Protein 8R6T (pdb70)

Organism: Ixodes ricinus (NCBI:txid34613)

Radius of gyration: 12.52 Å; Cα contacts (8 Å, |Δi|>4): 114; chains: 1; bounding box: 27×26×31 Å

Secondary structure (DSSP, 8-state):
-HHHHHHHHHHSSS----SSS---BTTTTBTTSEEE-SS-EEEB-SSS--B-S---SSTTHHHHHHH-

Nearest PDB structures (foldseek):
  8r6t-assembly1_A  TM=7.680E-01  e=5.307E-11  Ixodes ricinus
  8ji0-assembly1_A  TM=3.947E-01  e=4.997E+00  Escherichia coli K-12
  8iuh-assembly1_V  TM=5.572E-01  e=9.076E+00  Homo sapiens
  8r6t-assembly1_A  TM=8.378E-01  e=3.259E-11  Ixodes ricinus
  8r6t-assembly1_A  TM=7.725E-01  e=4.831E-12  Ixodes ricinus

Sequence (68 aa):
KCLAEHHEKSKSTHSQVGDDIPKCNLASGYYEQMQCNTQQHWCVDPESGTALGERRSGGCTEAARDHCKCLAEHHEKSKSTHSQVGDDIPKCNLASGYYEQMQCNTQQHWCVDPESGTALGERRSGGCTEAARDHCKCLAEHHEKSKSTHSQVGDDIPKCNLASGYYEQMQCNTQQHWCVDPESGTALGERRSGGCTEAARDHCKCLAEHHEKSKSTHSQVGDDIPKCNLASGYYEQMQCNTQQHWCVDPESGTALGERRSGGCTEAARDHCKCLAEHHEKSKSTHSQVGDDIPKCNLASGYYEQMQCNTQQHWCVDPESGTALGERRSGGCTEAARDHCKCLAEHHEKSKSTHSQVGDDIPKCNLASGYYEQMQCNTQQHWCVDPESGTALGERRSGGCTEAARDHCKCLAEHHEKSKSTHSQVGDDIPKCNLASGYYEQMQCNTQQHWCVDPESGTALGERRSGGCTEAARDHCKCLAEHHEKSKSTHSQVGDDIPKCNLASGYYEQMQCNTQQHWCVDPESGTALGERRSGGCTEAARDHCKCLAEHHEKSKSTHSQVGDDIPKCNLASGYYEQMQCNTQQHWCVDPESGTALGERRSGGCTEAARDHCKCLAEHHEKSKSTHSQVGDDIPKCNLASGYYEQMQCNTQQHWCVDPESGTALGERRSGGCTEAARDHCKCLAEHHEKSKSTHSQVGDDIPKCNLASGYYEQMQCNTQQHWCVDPESGTALGERRSGGCTEAARDHCKCLAEHHEKSKSTHSQVGDDIPKCNLASGYYEQMQCNTQQHWCVDPESGTALGERRSGGCTEAARDHCKCLAEHHEKSKSTHSQVGDDIPKCNLASGYYEQMQCNTQQHWCVDPESGTALGERRSGGCTEAARDHCKCLAEHHEKSKSTHSQVGDDIPKCNLASGYYEQMQCNTQQHWCVDPESGTALGERRSGGCTEAARDHCKCLAEHHEKSKSTHSQVGDDIPKCNLASGYYEQMQCNTQQHWCVDPESGTALGERRSGGCTEAARDHCKCLAEHHEKSKSTHSQVGDDIPKCNLASGYYEQMQCNTQQHWCVDPESGTALGERRSGGCTEAARDHCKCLAEHHEKSKSTHSQVGDDIPKCNLASGYYEQMQCNTQQHWCVDPESGTALGERRSGGCTEAARDHCKCLAEHHEKSKSTHSQVGDDIPKCNLASGYYEQMQCNTQQHWCVDPESGTALGERRSGGCTEAARDHCKCLAEHHEKSKSTHSQVGDDIPKCNLASGYYEQMQCNTQQHWCVDPESGTALGERRSGGCTEAARDHCKCLAEHHEKSKSTHSQVGDDIPKCNLASGYYEQMQCNTQQHWCVDPESGTALGERRSGGCTEAARDHCKCLAEHHEKSKSTHSQVGDDIPKCNLASGYYEQMQCNTQQHWCVDPESGTALGERRSGGCTEAARDHCKCLAEHHEKSKSTHSQVGDDIPKCNLASGYYEQMQCNTQQHWCVDPESGTALGERRSGGCTEAARDHCKCLAEHHEKSKSTHSQVGDDIPKCNLASGYYEQMQCNTQQHWCVDPESGTALGERRSGGCTEAARDHCKCLAEHHEKSKSTHSQVGDDIPKCNLASGYYEQMQCNTQQHWCVDPESGTALGERRSGGCTEAARDHCKCLAEHHEKSKSTHSQVGDDIPKCNLASGYYEQMQCNTQQHWCVDPESGTALGERRSGGCTEAARDHCKCLAEHHEKSKSTHSQVGDDIPKCNLASGYYEQMQCNTQQHWCVDPESGTALGERRSGGCTEAARDHCKCLAEHHEKSKSTHSQVGDDIPKCNLASGYYEQMQCNTQQHWCVDPESGTALGERRSGGCTEAARDHCKCLAEHHEKSKSTHSQVGDDIPKCNLASGYYEQMQCNTQQHWCVDPESGTALGERRSGGCTEAARDHCKCLAEHHEKSKSTHSQVGDDIPKCNLASGYYEQMQCNTQQHWCVDPESGTALGERRSGGCTEAARDHCKCLAEHHEKSKSTHSQVGDDIPKCNLASGYYEQMQCNTQQHWCVDPESGTALGERRSGGCTEAARDHC

Solvent-accessible surface area: 5499 Å² total; per-residue (Å²): 188,7,65,58,108,63,111,113,139,23,160,62,126,183,56,129,118,52,45,129,35,62,78,16,58,141,84,70,24,124,104,35,58,41,43,30,45,109,161,99,10,58,17,12,51,67,162,100,34,83,41,100,9,117,125,200,74,54,50,28,103,118,12,24,216,114,148,20

Foldseek 3Di:
DLCCVVVVLVVDPHDDQDDWRQPADPVPRGSLAWTFDPVWTFGGDPVPRDTDDDTDADDTVVGRVVPD

InterPro domains:
  IPR000716 Thyroglobulin type-1 [PF00086] (111-159)
  IPR000716 Thyroglobulin type-1 [PS51162] (102-171)
  IPR000716 Thyroglobulin type-1 [SM00211] (58-109)
  IPR000716 Thyroglobulin type-1 [SM00211] (124-171)
  IPR036857 Thyroglobulin type-1 superfamily [G3DSA:4.10.800.10] (28-89)
  IPR036857 Thyroglobulin type-1 superfamily [G3DSA:4.10.800.10] (95-165)
  IPR036857 Thyroglobulin type-1 superfamily [SSF57610] (20-94)
  IPR036857 Thyroglobulin type-1 superfamily [SSF57610] (98-158)

B-factor: mean 37.35, std 23.15, range [0.11, 75.54]

Structure (mmCIF, N/CA/C/O backbone):
data_8R6T
#
_entry.id   8R6T
#
loop_
_atom_site.group_PDB
_atom_site.id
_atom_site.type_symbol
_atom_site.label_atom_id
_atom_site.label_alt_id
_atom_site.label_comp_id
_atom_site.label_asym_id
_atom_site.label_entity_id
_atom_site.label_seq_id
_atom_site.pdbx_PDB_ins_code
_atom_site.Cartn_x
_atom_site.Cartn_y
_atom_site.Cartn_z
_atom_site.occupancy
_atom_site.B_iso_or_equiv
_atom_site.auth_seq_id
_atom_site.auth_comp_id
_atom_site.auth_asym_id
_atom_site.auth_atom_id
_atom_site.pdbx_PDB_model_num
ATOM 1 N N . LYS A 1 5 ? 1.329 0.000 0.000 1.00 13.00 80 LYS A N 1
ATOM 2 C CA . LYS A 1 5 ? 2.094 -0.002 -1.241 1.00 3.51 80 LYS A CA 1
ATOM 3 C C . LYS A 1 5 ? 2.725 -1.368 -1.489 1.00 41.14 80 LYS A C 1
ATOM 4 O O . LYS A 1 5 ? 2.347 -2.077 -2.422 1.00 70.23 80 LYS A O 1
ATOM 23 N N . CYS A 1 6 ? 3.687 -1.732 -0.648 1.00 63.14 81 CYS A N 1
ATOM 24 C CA . CYS A 1 6 ? 4.370 -3.014 -0.776 1.00 1.23 81 CYS A CA 1
ATOM 25 C C . CYS A 1 6 ? 3.366 -4.162 -0.832 1.00 2.35 81 CYS A C 1
ATOM 26 O O . CYS A 1 6 ? 3.526 -5.104 -1.608 1.00 65.23 81 CYS A O 1
ATOM 33 N N . LEU A 1 7 ? 2.331 -4.076 -0.003 1.00 42.33 82 LEU A N 1
ATOM 34 C CA . LEU A 1 7 ? 1.300 -5.107 0.042 1.00 11.52 82 LEU A CA 1
ATOM 35 C C . LEU A 1 7 ? 0.427 -5.059 -1.208 1.00 21.21 82 LEU A C 1
ATOM 36 O O . LEU A 1 7 ? 0.071 -6.096 -1.768 1.00 2.50 82 LEU A O 1
ATOM 52 N N . ALA A 1 8 ? 0.088 -3.849 -1.641 1.00 33.42 83 ALA A N 1
ATOM 53 C CA . ALA A 1 8 ? -0.739 -3.667 -2.827 1.00 55.20 83 ALA A CA 1
ATOM 54 C C . ALA A 1 8 ? -0.061 -4.246 -4.064 1.00 2.51 83 ALA A C 1
ATOM 55 O O . ALA A 1 8 ? -0.695 -4.928 -4.868 1.00 44.01 83 ALA A O 1
ATOM 62 N N . GLU A 1 9 ? 1.231 -3.967 -4.209 1.00 60.43 84 GLU A N 1
ATOM 63 C CA . GLU A 1 9 ? 1.994 -4.460 -5.350 1.00 41.01 84 GLU A CA 1
ATOM 64 C C . GLU A 1 9 ? 2.261 -5.957 -5.221 1.00 1.24 84 GLU A C 1
ATOM 65 O O . GLU A 1 9 ? 2.019 -6.725 -6.152 1.00 53.01 84 GLU A O 1
ATOM 77 N N . HIS A 1 10 ? 2.763 -6.364 -4.059 1.00 34.21 85 HIS A N 1
ATOM 78 C CA . HIS A 1 10 ? 3.063 -7.769 -3.806 1.00 61.04 85 HIS A CA 1
ATOM 79 C C . HIS A 1 10 ? 1.819 -8.633 -3.994 1.00 45.20 85 HIS A C 1
ATOM 80 O O . HIS A 1 10 ? 1.882 -9.709 -4.590 1.00 5.25 85 HIS A O 1
ATOM 94 N N . HIS A 1 11 ? 0.690 -8.155 -3.481 1.00 50.23 86 HIS A N 1
ATOM 95 C CA . HIS A 1 11 ? -0.569 -8.884 -3.592 1.00 44.34 86 HIS A CA 1
ATOM 96 C C . HIS A 1 11 ? -1.076 -8.875 -5.031 1.00 72.31 86 HIS A C 1
ATOM 97 O O . HIS A 1 11 ? -1.461 -9.913 -5.569 1.00 13.13 86 HIS A O 1
ATOM 111 N N . GLU A 1 12 ? -1.074 -7.697 -5.648 1.00 31.45 87 GLU A N 1
ATOM 112 C CA . GLU A 1 12 ? -1.536 -7.555 -7.023 1.00 72.12 87 GLU A CA 1
ATOM 113 C C . GLU A 1 12 ? -0.777 -8.498 -7.952 1.00 42.45 87 GLU A C 1
ATOM 114 O O . GLU A 1 12 ? -1.360 -9.110 -8.847 1.00 35.43 87 GLU A O 1
ATOM 126 N N . LYS A 1 13 ? 0.529 -8.608 -7.735 1.00 23.23 88 LYS A N 1
ATOM 127 C CA . LYS A 1 13 ? 1.371 -9.476 -8.551 1.00 13.34 88 LYS A CA 1
ATOM 128 C C . LYS A 1 13 ? 1.149 -10.942 -8.193 1.00 1.23 88 LYS A C 1
ATOM 129 O O . LYS A 1 13 ? 1.094 -11.803 -9.070 1.00 73.23 88 LYS A O 1
ATOM 148 N N . SER A 1 14 ? 1.022 -11.218 -6.899 1.00 14.33 89 SER A N 1
ATOM 149 C CA . SER A 1 14 ? 0.808 -12.580 -6.425 1.00 61.21 89 SER A CA 1
ATOM 150 C C . SER A 1 14 ? -0.509 -13.139 -6.955 1.00 22.51 89 SER A C 1
ATOM 151 O O . SER A 1 14 ? -0.593 -14.307 -7.337 1.00 3.11 89 SER A O 1
ATOM 159 N N . LYS A 1 15 ? -1.536 -12.297 -6.975 1.00 34.41 90 LYS A N 1
ATOM 160 C CA . LYS A 1 15 ? -2.850 -12.704 -7.458 1.00 74.34 90 LYS A CA 1
ATOM 161 C C . LYS A 1 15 ? -2.871 -12.776 -8.982 1.00 32.41 90 LYS A C 1
ATOM 162 O O . LYS A 1 15 ? -3.277 -13.785 -9.560 1.00 5.04 90 LYS A O 1
ATOM 181 N N . SER A 1 16 ? -2.431 -11.701 -9.627 1.00 4.11 91 SER A N 1
ATOM 182 C CA . SER A 1 16 ? -2.401 -11.642 -11.084 1.00 0.24 91 SER A CA 1
ATOM 183 C C . SER A 1 16 ? -1.435 -12.678 -11.650 1.00 5.33 91 SER A C 1
ATOM 184 O O . SER A 1 16 ? -0.251 -12.693 -11.309 1.00 12.12 91 SER A O 1
ATOM 192 N N . THR A 1 17 ? -1.947 -13.544 -12.518 1.00 35.21 92 THR A N 1
ATOM 193 C CA . THR A 1 17 ? -1.132 -14.585 -13.131 1.00 52.24 92 THR A CA 1
ATOM 194 C C . THR A 1 17 ? -0.600 -15.555 -12.084 1.00 23.55 92 THR A C 1
ATOM 195 O O . THR A 1 17 ? -0.898 -15.427 -10.896 1.00 22.34 92 THR A O 1
ATOM 206 N N . HIS A 1 18 ? 0.191 -16.526 -12.530 1.00 73.43 93 HIS A N 1
ATOM 207 C CA . HIS A 1 18 ? 0.766 -17.519 -11.630 1.00 3.14 93 HIS A CA 1
ATOM 208 C C . HIS A 1 18 ? 2.168 -17.105 -11.190 1.00 35.42 93 HIS A C 1
ATOM 209 O O . HIS A 1 18 ? 3.150 -17.780 -11.498 1.00 72.13 93 HIS A O 1
ATOM 223 N N . SER A 1 19 ? 2.252 -15.992 -10.468 1.00 72.32 94 SER A N 1
ATOM 224 C CA . SER A 1 19 ? 3.533 -15.486 -9.990 1.00 21.50 94 SER A CA 1
ATOM 225 C C . SER A 1 19 ? 3.377 -14.810 -8.631 1.00 62.13 94 SER A C 1
ATOM 226 O O . SER A 1 19 ? 3.052 -13.626 -8.550 1.00 73.10 94 SER A O 1
ATOM 234 N N . GLN A 1 20 ? 3.612 -15.572 -7.568 1.00 0.22 95 GLN A N 1
ATOM 235 C CA . GLN A 1 20 ? 3.497 -15.047 -6.212 1.00 41.34 95 GLN A CA 1
ATOM 236 C C . GLN A 1 20 ? 4.749 -15.359 -5.400 1.00 3.14 95 GLN A C 1
ATOM 237 O O . GLN A 1 20 ? 4.686 -16.052 -4.384 1.00 61.23 95 GLN A O 1
ATOM 251 N N . VAL A 1 21 ? 5.887 -14.843 -5.853 1.00 42.22 96 VAL A N 1
ATOM 252 C CA . VAL A 1 21 ? 7.155 -15.066 -5.168 1.00 14.11 96 VAL A CA 1
ATOM 253 C C . VAL A 1 21 ? 7.536 -13.862 -4.313 1.00 65.44 96 VAL A C 1
ATOM 254 O O . VAL A 1 21 ? 7.333 -12.716 -4.711 1.00 20.13 96 VAL A O 1
ATOM 267 N N . GLY A 1 22 ? 8.093 -14.132 -3.136 1.00 15.11 97 GLY A N 1
ATOM 268 C CA . GLY A 1 22 ? 8.495 -13.061 -2.243 1.00 52.11 97 GLY A CA 1
ATOM 269 C C . GLY A 1 22 ? 9.932 -13.200 -1.782 1.00 1.40 97 GLY A C 1
ATOM 270 O O . GLY A 1 22 ? 10.220 -13.938 -0.840 1.00 64.43 97 GLY A O 1
ATOM 274 N N . ASP A 1 23 ? 10.836 -12.489 -2.447 1.00 63.32 98 ASP A N 1
ATOM 275 C CA . ASP A 1 23 ? 12.252 -12.537 -2.101 1.00 10.23 98 ASP A CA 1
ATOM 276 C C . ASP A 1 23 ? 12.904 -11.171 -2.290 1.00 10.32 98 ASP A C 1
ATOM 277 O O . ASP A 1 23 ? 13.429 -10.586 -1.342 1.00 50.11 98 ASP A O 1
ATOM 286 N N . ASP A 1 24 ? 12.867 -10.669 -3.519 1.00 44.31 99 ASP A N 1
ATOM 287 C CA . ASP A 1 24 ? 13.455 -9.371 -3.833 1.00 33.21 99 ASP A CA 1
ATOM 288 C C . ASP A 1 24 ? 12.412 -8.263 -3.726 1.00 2.31 99 ASP A C 1
ATOM 289 O O . ASP A 1 24 ? 12.347 -7.375 -4.577 1.00 14.14 99 ASP A O 1
ATOM 298 N N . ILE A 1 25 ? 11.599 -8.322 -2.677 1.00 1.54 100 ILE A N 1
ATOM 299 C CA . ILE A 1 25 ? 10.560 -7.323 -2.459 1.00 41.31 100 ILE A CA 1
ATOM 300 C C . ILE A 1 25 ? 10.722 -6.648 -1.101 1.00 41.33 100 ILE A C 1
ATOM 301 O O . ILE A 1 25 ? 11.367 -7.172 -0.193 1.00 12.33 100 ILE A O 1
ATOM 317 N N . PRO A 1 26 ? 10.122 -5.457 -0.957 1.00 41.33 101 PRO A N 1
ATOM 318 C CA . PRO A 1 26 ? 10.183 -4.685 0.287 1.00 4.24 101 PRO A CA 1
ATOM 319 C C . PRO A 1 26 ? 9.384 -5.334 1.412 1.00 55.32 101 PRO A C 1
ATOM 320 O O . PRO A 1 26 ? 8.216 -5.006 1.627 1.00 5.22 101 PRO A O 1
ATOM 331 N N . LYS A 1 27 ? 10.018 -6.256 2.127 1.00 24.02 102 LYS A N 1
ATOM 332 C CA . LYS A 1 27 ? 9.367 -6.951 3.232 1.00 42.45 102 LYS A CA 1
ATOM 333 C C . LYS A 1 27 ? 8.742 -5.957 4.206 1.00 72.52 102 LYS A C 1
ATOM 334 O O . LYS A 1 27 ? 9.441 -5.153 4.823 1.00 60.41 102 LYS A O 1
ATOM 353 N N . CYS A 1 28 ? 7.421 -6.019 4.340 1.00 23.45 103 CYS A N 1
ATOM 354 C CA . CYS A 1 28 ? 6.701 -5.127 5.240 1.00 2.44 103 CYS A CA 1
ATOM 355 C C . CYS A 1 28 ? 5.728 -5.908 6.118 1.00 73.20 103 CYS A C 1
ATOM 356 O O . CYS A 1 28 ? 4.763 -6.492 5.625 1.00 3.34 103 CYS A O 1
ATOM 363 N N . ASN A 1 29 ? 5.989 -5.914 7.421 1.00 35.12 104 ASN A N 1
ATOM 364 C CA . ASN A 1 29 ? 5.136 -6.624 8.368 1.00 0.11 104 ASN A CA 1
ATOM 365 C C . ASN A 1 29 ? 3.703 -6.103 8.307 1.00 45.51 104 ASN A C 1
ATOM 366 O O . ASN A 1 29 ? 3.464 -4.899 8.410 1.00 43.43 104 ASN A O 1
ATOM 377 N N . LEU A 1 30 ? 2.754 -7.016 8.140 1.00 70.44 105 LEU A N 1
ATOM 378 C CA . LEU A 1 30 ? 1.344 -6.650 8.065 1.00 11.15 105 LEU A CA 1
ATOM 379 C C . LEU A 1 30 ? 0.901 -5.931 9.335 1.00 13.35 105 LEU A C 1
ATOM 380 O O . LEU A 1 30 ? -0.112 -5.231 9.343 1.00 5.13 105 LEU A O 1
ATOM 396 N N . ALA A 1 31 ? 1.667 -6.107 10.407 1.00 11.30 106 ALA A N 1
ATOM 397 C CA . ALA A 1 31 ? 1.356 -5.471 11.681 1.00 33.24 106 ALA A CA 1
ATOM 398 C C . ALA A 1 31 ? 1.145 -3.971 11.510 1.00 53.24 106 ALA A C 1
ATOM 399 O O . ALA A 1 31 ? 0.188 -3.404 12.038 1.00 23.33 106 ALA A O 1
ATOM 406 N N . SER A 1 32 ? 2.044 -3.332 10.768 1.00 62.52 107 SER A N 1
ATOM 407 C CA . SER A 1 32 ? 1.959 -1.896 10.530 1.00 33.33 107 SER A CA 1
ATOM 408 C C . SER A 1 32 ? 1.754 -1.602 9.047 1.00 24.13 107 SER A C 1
ATOM 409 O O . SER A 1 32 ? 1.181 -0.578 8.679 1.00 13.13 107 SER A O 1
ATOM 417 N N . GLY A 1 33 ? 2.229 -2.510 8.199 1.00 10.33 108 GLY A N 1
ATOM 418 C CA . GLY A 1 33 ? 2.089 -2.330 6.766 1.00 24.30 108 GLY A CA 1
ATOM 419 C C . GLY A 1 33 ? 3.252 -1.568 6.161 1.00 15.33 108 GLY A C 1
ATOM 420 O O . GLY A 1 33 ? 3.188 -1.137 5.010 1.00 64.15 108 GLY A O 1
ATOM 424 N N . TYR A 1 34 ? 4.315 -1.399 6.939 1.00 12.53 109 TYR A N 1
ATOM 425 C CA . TYR A 1 34 ? 5.495 -0.679 6.475 1.00 13.31 109 TYR A CA 1
ATOM 426 C C . TYR A 1 34 ? 6.654 -1.638 6.222 1.00 74.22 109 TYR A C 1
ATOM 427 O O . TYR A 1 34 ? 6.746 -2.696 6.845 1.00 62.11 109 TYR A O 1
ATOM 445 N N . TYR A 1 35 ? 7.536 -1.260 5.303 1.00 34.33 110 TYR A N 1
ATOM 446 C CA . TYR A 1 35 ? 8.688 -2.087 4.965 1.00 43.30 110 TYR A CA 1
ATOM 447 C C . TYR A 1 35 ? 9.884 -1.741 5.847 1.00 21.11 110 TYR A C 1
ATOM 448 O O . TYR A 1 35 ? 11.028 -2.032 5.501 1.00 24.32 110 TYR A O 1
ATOM 466 N N . GLU A 1 36 ? 9.609 -1.119 6.989 1.00 55.50 111 GLU A N 1
ATOM 467 C CA . GLU A 1 36 ? 10.661 -0.733 7.921 1.00 3.23 111 GLU A CA 1
ATOM 468 C C . GLU A 1 36 ? 10.621 -1.600 9.177 1.00 52.45 111 GLU A C 1
ATOM 469 O O . GLU A 1 36 ? 11.386 -1.384 10.116 1.00 61.41 111 GLU A O 1
ATOM 481 N N . GLN A 1 37 ? 9.722 -2.579 9.184 1.00 43.15 112 GLN A N 1
ATOM 482 C CA . GLN A 1 37 ? 9.581 -3.477 10.323 1.00 20.23 112 GLN A CA 1
ATOM 483 C C . GLN A 1 37 ? 10.556 -4.646 10.220 1.00 55.24 112 GLN A C 1
ATOM 484 O O . GLN A 1 37 ? 11.484 -4.765 11.019 1.00 75.31 112 GLN A O 1
ATOM 498 N N . MET A 1 38 ? 10.338 -5.505 9.230 1.00 74.52 113 MET A N 1
ATOM 499 C CA . MET A 1 38 ? 11.198 -6.665 9.021 1.00 12.55 113 MET A CA 1
ATOM 500 C C . MET A 1 38 ? 11.656 -6.747 7.569 1.00 62.41 113 MET A C 1
ATOM 501 O O . MET A 1 38 ? 10.973 -6.266 6.666 1.00 41.05 113 MET A O 1
ATOM 515 N N . GLN A 1 39 ? 12.816 -7.360 7.353 1.00 53.00 114 GLN A N 1
ATOM 516 C CA . GLN A 1 39 ? 13.364 -7.504 6.010 1.00 64.03 114 GLN A CA 1
ATOM 517 C C . GLN A 1 39 ? 13.991 -8.882 5.823 1.00 44.33 114 GLN A C 1
ATOM 518 O O . GLN A 1 39 ? 15.178 -9.077 6.089 1.00 53.12 114 GLN A O 1
ATOM 532 N N . CYS A 1 40 ? 13.187 -9.835 5.364 1.00 43.24 115 CYS A N 1
ATOM 533 C CA . CYS A 1 40 ? 13.662 -11.195 5.141 1.00 21.24 115 CYS A CA 1
ATOM 534 C C . CYS A 1 40 ? 13.907 -11.450 3.657 1.00 24.00 115 CYS A C 1
ATOM 535 O O . CYS A 1 40 ? 13.149 -10.991 2.804 1.00 11.44 115 CYS A O 1
ATOM 542 N N . ASN A 1 41 ? 14.973 -12.186 3.357 1.00 54.02 116 ASN A N 1
ATOM 543 C CA . ASN A 1 41 ? 15.319 -12.502 1.976 1.00 75.13 116 ASN A CA 1
ATOM 544 C C . ASN A 1 41 ? 15.601 -13.993 1.813 1.00 3.53 116 ASN A C 1
ATOM 545 O O . ASN A 1 41 ? 15.733 -14.722 2.797 1.00 72.34 116 ASN A O 1
ATOM 556 N N . THR A 1 42 ? 15.695 -14.439 0.564 1.00 35.15 117 THR A N 1
ATOM 557 C CA . THR A 1 42 ? 15.961 -15.842 0.272 1.00 1.23 117 THR A CA 1
ATOM 558 C C . THR A 1 42 ? 17.359 -16.243 0.730 1.00 52.32 117 THR A C 1
ATOM 559 O O . THR A 1 42 ? 17.575 -17.368 1.178 1.00 64.33 117 THR A O 1
ATOM 570 N N . GLN A 1 43 ? 18.303 -15.315 0.615 1.00 41.44 118 GLN A N 1
ATOM 571 C CA . GLN A 1 43 ? 19.681 -15.573 1.017 1.00 14.11 118 GLN A CA 1
ATOM 572 C C . GLN A 1 43 ? 20.018 -14.835 2.309 1.00 74.52 118 GLN A C 1
ATOM 573 O O . GLN A 1 43 ? 20.764 -15.342 3.146 1.00 42.30 118 GLN A O 1
ATOM 587 N N . GLN A 1 44 ? 19.463 -13.638 2.463 1.00 54.32 119 GLN A N 1
ATOM 588 C CA . GLN A 1 44 ? 19.706 -12.831 3.653 1.00 51.24 119 GLN A CA 1
ATOM 589 C C . GLN A 1 44 ? 18.451 -12.741 4.515 1.00 4.32 119 GLN A C 1
ATOM 590 O O . GLN A 1 44 ? 17.389 -13.237 4.138 1.00 24.24 119 GLN A O 1
ATOM 604 N N . HIS A 1 45 ? 18.581 -12.104 5.675 1.00 21.31 120 HIS A N 1
ATOM 605 C CA . HIS A 1 45 ? 17.457 -11.949 6.592 1.00 62.02 120 HIS A CA 1
ATOM 606 C C . HIS A 1 45 ? 17.822 -11.020 7.746 1.00 54.45 120 HIS A C 1
ATOM 607 O O . HIS A 1 45 ? 18.602 -11.384 8.626 1.00 54.55 120 HIS A O 1
ATOM 621 N N . TRP A 1 46 ? 17.253 -9.820 7.734 1.00 50.52 121 TRP A N 1
ATOM 622 C CA . TRP A 1 46 ? 17.519 -8.838 8.779 1.00 0.32 121 TRP A CA 1
ATOM 623 C C . TRP A 1 46 ? 16.238 -8.119 9.190 1.00 64.31 121 TRP A C 1
ATOM 624 O O . TRP A 1 46 ? 15.191 -8.291 8.566 1.00 71.31 121 TRP A O 1
ATOM 645 N N . CYS A 1 47 ? 16.329 -7.314 10.243 1.00 53.43 122 CYS A N 1
ATOM 646 C CA . CYS A 1 47 ? 15.177 -6.569 10.737 1.00 1.22 122 CYS A CA 1
ATOM 647 C C . CYS A 1 47 ? 15.466 -5.071 10.758 1.00 43.45 122 CYS A C 1
ATOM 648 O O . CYS A 1 47 ? 16.623 -4.650 10.725 1.00 51.11 122 CYS A O 1
ATOM 655 N N . VAL A 1 48 ? 14.407 -4.270 10.812 1.00 52.32 123 VAL A N 1
ATOM 656 C CA . VAL A 1 48 ? 14.546 -2.819 10.838 1.00 11.50 123 VAL A CA 1
ATOM 657 C C . VAL A 1 48 ? 13.495 -2.182 11.740 1.00 12.13 123 VAL A C 1
ATOM 658 O O . VAL A 1 48 ? 12.654 -2.874 12.315 1.00 1.42 123 VAL A O 1
ATOM 671 N N . ASP A 1 49 ? 13.548 -0.860 11.860 1.00 40.14 124 ASP A N 1
ATOM 672 C CA . ASP A 1 49 ? 12.599 -0.128 12.691 1.00 22.51 124 ASP A CA 1
ATOM 673 C C . ASP A 1 49 ? 11.849 0.916 11.870 1.00 63.32 124 ASP A C 1
ATOM 674 O O . ASP A 1 49 ? 12.394 1.525 10.949 1.00 73.12 124 ASP A O 1
ATOM 683 N N . PRO A 1 50 ? 10.569 1.128 12.209 1.00 70.22 125 PRO A N 1
ATOM 684 C CA . PRO A 1 50 ? 9.717 2.098 11.515 1.00 74.31 125 PRO A CA 1
ATOM 685 C C . PRO A 1 50 ? 10.131 3.538 11.794 1.00 4.22 125 PRO A C 1
ATOM 686 O O . PRO A 1 50 ? 9.820 4.444 11.021 1.00 31.34 125 PRO A O 1
ATOM 697 N N . GLU A 1 51 ? 10.836 3.742 12.903 1.00 51.10 126 GLU A N 1
ATOM 698 C CA . GLU A 1 51 ? 11.293 5.074 13.283 1.00 34.30 126 GLU A CA 1
ATOM 699 C C . GLU A 1 51 ? 12.014 5.753 12.123 1.00 53.45 126 GLU A C 1
ATOM 700 O O . GLU A 1 51 ? 11.660 6.863 11.722 1.00 24.54 126 GLU A O 1
ATOM 712 N N . SER A 1 52 ? 13.027 5.080 11.587 1.00 32.31 127 SER A N 1
ATOM 713 C CA . SER A 1 52 ? 13.801 5.619 10.476 1.00 42.53 127 SER A CA 1
ATOM 714 C C . SER A 1 52 ? 14.032 4.556 9.407 1.00 73.52 127 SER A C 1
ATOM 715 O O . SER A 1 52 ? 14.039 4.851 8.213 1.00 62.35 127 SER A O 1
ATOM 723 N N . GLY A 1 53 ? 14.220 3.315 9.846 1.00 33.35 128 GLY A N 1
ATOM 724 C CA . GLY A 1 53 ? 14.448 2.225 8.916 1.00 22.30 128 GLY A CA 1
ATOM 725 C C . GLY A 1 53 ? 15.853 1.663 9.014 1.00 12.42 128 GLY A C 1
ATOM 726 O O . GLY A 1 53 ? 16.417 1.203 8.021 1.00 1.11 128 GLY A O 1
ATOM 730 N N . THR A 1 54 ? 16.421 1.702 10.215 1.00 4.14 129 THR A N 1
ATOM 731 C CA . THR A 1 54 ? 17.770 1.196 10.439 1.00 13.24 129 THR A CA 1
ATOM 732 C C . THR A 1 54 ? 17.740 -0.229 10.979 1.00 74.34 129 THR A C 1
ATOM 733 O O . THR A 1 54 ? 16.745 -0.662 11.561 1.00 45.21 129 THR A O 1
ATOM 744 N N . ALA A 1 55 ? 18.835 -0.955 10.781 1.00 4.14 130 ALA A N 1
ATOM 745 C CA . ALA A 1 55 ? 18.935 -2.331 11.251 1.00 60.33 130 ALA A CA 1
ATOM 746 C C . ALA A 1 55 ? 19.015 -2.388 12.772 1.00 4.05 130 ALA A C 1
ATOM 747 O O . ALA A 1 55 ? 19.450 -1.433 13.418 1.00 53.34 130 ALA A O 1
ATOM 754 N N . LEU A 1 56 ? 18.594 -3.512 13.341 1.00 72.21 131 LEU A N 1
ATOM 755 C CA . LEU A 1 56 ? 18.617 -3.693 14.788 1.00 24.32 131 LEU A CA 1
ATOM 756 C C . LEU A 1 56 ? 19.509 -4.869 15.175 1.00 34.14 131 LEU A C 1
ATOM 757 O O . LEU A 1 56 ? 20.191 -4.834 16.198 1.00 11.45 131 LEU A O 1
ATOM 773 N N . GLY A 1 57 ? 19.499 -5.910 14.348 1.00 32.23 132 GLY A N 1
ATOM 774 C CA . GLY A 1 57 ? 20.312 -7.081 14.620 1.00 34.32 132 GLY A CA 1
ATOM 775 C C . GLY A 1 57 ? 21.381 -7.301 13.569 1.00 24.32 132 GLY A C 1
ATOM 776 O O . GLY A 1 57 ? 21.730 -6.383 12.828 1.00 11.22 132 GLY A O 1
ATOM 780 N N . GLU A 1 58 ? 21.905 -8.522 13.506 1.00 54.23 133 GLU A N 1
ATOM 781 C CA . GLU A 1 58 ? 22.943 -8.858 12.539 1.00 41.42 133 GLU A CA 1
ATOM 782 C C . GLU A 1 58 ? 22.340 -9.509 11.297 1.00 5.41 133 GLU A C 1
ATOM 783 O O . GLU A 1 58 ? 21.131 -9.726 11.222 1.00 0.13 133 GLU A O 1
ATOM 795 N N . ARG A 1 59 ? 23.193 -9.817 10.325 1.00 12.31 134 ARG A N 1
ATOM 796 C CA . ARG A 1 59 ? 22.745 -10.441 9.086 1.00 42.11 134 ARG A CA 1
ATOM 797 C C . ARG A 1 59 ? 23.676 -11.582 8.685 1.00 52.43 134 ARG A C 1
ATOM 798 O O . ARG A 1 59 ? 24.502 -11.434 7.784 1.00 24.04 134 ARG A O 1
ATOM 819 N N . ARG A 1 60 ? 23.535 -12.718 9.359 1.00 24.12 135 ARG A N 1
ATOM 820 C CA . ARG A 1 60 ? 24.364 -13.883 9.074 1.00 23.04 135 ARG A CA 1
ATOM 821 C C . ARG A 1 60 ? 23.982 -15.055 9.973 1.00 73.40 135 ARG A C 1
ATOM 822 O O . ARG A 1 60 ? 24.335 -15.088 11.152 1.00 61.23 135 ARG A O 1
ATOM 843 N N . SER A 1 61 ? 23.257 -16.016 9.408 1.00 51.42 136 SER A N 1
ATOM 844 C CA . SER A 1 61 ? 22.822 -17.188 10.159 1.00 44.34 136 SER A CA 1
ATOM 845 C C . SER A 1 61 ? 22.022 -18.136 9.271 1.00 51.43 136 SER A C 1
ATOM 846 O O . SER A 1 61 ? 21.642 -17.786 8.154 1.00 11.01 136 SER A O 1
ATOM 854 N N . GLY A 1 62 ? 21.769 -19.339 9.777 1.00 65.13 137 GLY A N 1
ATOM 855 C CA . GLY A 1 62 ? 21.016 -20.320 9.017 1.00 1.14 137 GLY A CA 1
ATOM 856 C C . GLY A 1 62 ? 19.542 -19.977 8.929 1.00 43.24 137 GLY A C 1
ATOM 857 O O . GLY A 1 62 ? 18.945 -19.518 9.901 1.00 33.32 137 GLY A O 1
ATOM 861 N N . GLY A 1 63 ? 18.954 -20.198 7.757 1.00 61.13 138 GLY A N 1
ATOM 862 C CA . GLY A 1 63 ? 17.546 -19.902 7.566 1.00 44.24 138 GLY A CA 1
ATOM 863 C C . GLY A 1 63 ? 17.217 -18.449 7.845 1.00 54.24 138 GLY A C 1
ATOM 864 O O . GLY A 1 63 ? 18.076 -17.681 8.279 1.00 63.54 138 GLY A O 1
ATOM 868 N N . CYS A 1 64 ? 15.968 -18.068 7.594 1.00 64.34 139 CYS A N 1
ATOM 869 C CA . CYS A 1 64 ? 15.527 -16.697 7.818 1.00 34.30 139 CYS A CA 1
ATOM 870 C C . CYS A 1 64 ? 14.857 -16.558 9.182 1.00 33.00 139 CYS A C 1
ATOM 871 O O . CYS A 1 64 ? 15.431 -15.995 10.115 1.00 64.05 139 CYS A O 1
ATOM 878 N N . THR A 1 65 ? 13.637 -17.075 9.292 1.00 71.32 140 THR A N 1
ATOM 879 C CA . THR A 1 65 ? 12.888 -17.008 10.540 1.00 31.52 140 THR A CA 1
ATOM 880 C C . THR A 1 65 ? 13.717 -17.531 11.708 1.00 61.24 140 THR A C 1
ATOM 881 O O . THR A 1 65 ? 13.590 -17.052 12.834 1.00 44.02 140 THR A O 1
ATOM 892 N N . GLU A 1 66 ? 14.566 -18.516 11.430 1.00 30.15 141 GLU A N 1
ATOM 893 C CA . GLU A 1 66 ? 15.416 -19.103 12.460 1.00 71.34 141 GLU A CA 1
ATOM 894 C C . GLU A 1 66 ? 16.206 -18.024 13.193 1.00 4.25 141 GLU A C 1
ATOM 895 O O . GLU A 1 66 ? 16.065 -17.851 14.404 1.00 53.54 141 GLU A O 1
ATOM 907 N N . ALA A 1 67 ? 17.039 -17.301 12.452 1.00 65.43 142 ALA A N 1
ATOM 908 C CA . ALA A 1 67 ? 17.852 -16.238 13.030 1.00 34.35 142 ALA A CA 1
ATOM 909 C C . ALA A 1 67 ? 17.006 -15.007 13.336 1.00 3.54 142 ALA A C 1
ATOM 910 O O . ALA A 1 67 ? 17.242 -14.310 14.323 1.00 44.53 142 ALA A O 1
ATOM 917 N N . ALA A 1 68 ? 16.021 -14.744 12.484 1.00 61.00 143 ALA A N 1
ATOM 918 C CA . ALA A 1 68 ? 15.140 -13.597 12.664 1.00 1.15 143 ALA A CA 1
ATOM 919 C C . ALA A 1 68 ? 14.452 -13.642 14.024 1.00 12.14 143 ALA A C 1
ATOM 920 O O . ALA A 1 68 ? 14.384 -12.635 14.730 1.00 24.42 143 ALA A O 1
ATOM 927 N N . ARG A 1 69 ? 13.941 -14.815 14.386 1.00 45.44 144 ARG A N 1
ATOM 928 C CA . ARG A 1 69 ? 13.256 -14.990 15.661 1.00 44.44 144 ARG A CA 1
ATOM 929 C C . ARG A 1 69 ? 14.258 -15.204 16.791 1.00 24.22 144 ARG A C 1
ATOM 930 O O . ARG A 1 69 ? 14.122 -14.631 17.872 1.00 1.31 144 ARG A O 1
ATOM 951 N N . ASP A 1 70 ? 15.264 -16.034 16.534 1.00 13.32 145 ASP A N 1
ATOM 952 C CA . ASP A 1 70 ? 16.289 -16.324 17.530 1.00 41.14 145 ASP A CA 1
ATOM 953 C C . ASP A 1 70 ? 16.962 -15.041 18.007 1.00 51.42 145 ASP A C 1
ATOM 954 O O . ASP A 1 70 ? 17.199 -14.859 19.201 1.00 4.14 145 ASP A O 1
ATOM 963 N N . HIS A 1 71 ? 17.268 -14.153 17.065 1.00 32.44 146 HIS A N 1
ATOM 964 C CA . HIS A 1 71 ? 17.914 -12.887 17.390 1.00 41.33 146 HIS A CA 1
ATOM 965 C C . HIS A 1 71 ? 18.022 -12.000 16.153 1.00 3.41 146 HIS A C 1
ATOM 966 O O . HIS A 1 71 ? 19.095 -11.482 15.840 1.00 54.25 146 HIS A O 1
ATOM 980 N N . CYS A 1 72 ? 16.905 -11.829 15.454 1.00 64.24 147 CYS A N 1
ATOM 981 C CA . CYS A 1 72 ? 16.874 -11.006 14.251 1.00 60.45 147 CYS A CA 1
ATOM 982 C C . CYS A 1 72 ? 17.867 -11.522 13.213 1.00 41.12 147 CYS A C 1
ATOM 983 O O . CYS A 1 72 ? 17.630 -11.420 12.009 1.00 21.50 147 CYS A O 1
ATOM 990 N N . LYS A 1 5 ? 1.009 -0.714 -0.379 1.00 30.14 80 LYS A N 2
ATOM 991 C CA . LYS A 1 5 ? 2.081 -1.142 -1.270 1.00 13.41 80 LYS A CA 2
ATOM 992 C C . LYS A 1 5 ? 2.347 -2.636 -1.123 1.00 23.24 80 LYS A C 2
ATOM 993 O O . LYS A 1 5 ? 2.046 -3.423 -2.021 1.00 13.41 80 LYS A O 2
ATOM 1012 N N . CYS A 1 6 ? 2.913 -3.022 0.016 1.00 21.21 81 CYS A N 2
ATOM 1013 C CA . CYS A 1 6 ? 3.219 -4.422 0.282 1.00 25.52 81 CYS A CA 2
ATOM 1014 C C . CYS A 1 6 ? 1.951 -5.271 0.260 1.00 10.54 81 CYS A C 2
ATOM 1015 O O . CYS A 1 6 ? 1.937 -6.372 -0.291 1.00 34.03 81 CYS A O 2
ATOM 1022 N N . LEU A 1 7 ? 0.888 -4.750 0.863 1.00 12.11 82 LEU A N 2
ATOM 1023 C CA . LEU A 1 7 ? -0.387 -5.458 0.913 1.00 24.22 82 LEU A CA 2
ATOM 1024 C C . LEU A 1 7 ? -0.967 -5.634 -0.486 1.00 52.03 82 LEU A C 2
ATOM 1025 O O . LEU A 1 7 ? -1.493 -6.695 -0.822 1.00 42.22 82 LEU A O 2
ATOM 1041 N N . ALA A 1 8 ? -0.866 -4.587 -1.299 1.00 34.21 83 ALA A N 2
ATOM 1042 C CA . ALA A 1 8 ? -1.378 -4.627 -2.663 1.00 64.44 83 ALA A CA 2
ATOM 1043 C C . ALA A 1 8 ? -0.553 -5.572 -3.531 1.00 21.21 83 ALA A C 2
ATOM 1044 O O . ALA A 1 8 ? -1.101 -6.418 -4.236 1.00 70.52 83 ALA A O 2
ATOM 1051 N N . GLU A 1 9 ? 0.767 -5.421 -3.474 1.00 14.31 84 GLU A N 2
ATOM 1052 C CA . GLU A 1 9 ? 1.666 -6.260 -4.257 1.00 33.54 84 GLU A CA 2
ATOM 1053 C C . GLU A 1 9 ? 1.550 -7.722 -3.835 1.00 75.50 84 GLU A C 2
ATOM 1054 O O . GLU A 1 9 ? 1.374 -8.609 -4.671 1.00 70.32 84 GLU A O 2
ATOM 1066 N N . HIS A 1 10 ? 1.649 -7.966 -2.532 1.00 65.31 85 HIS A N 2
ATOM 1067 C CA . HIS A 1 10 ? 1.556 -9.321 -1.998 1.00 53.54 85 HIS A CA 2
ATOM 1068 C C . HIS A 1 10 ? 0.216 -9.955 -2.359 1.00 71.12 85 HIS A C 2
ATOM 1069 O O . HIS A 1 10 ? 0.167 -11.052 -2.916 1.00 70.33 85 HIS A O 2
ATOM 1083 N N . HIS A 1 11 ? -0.869 -9.258 -2.037 1.00 73.32 86 HIS A N 2
ATOM 1084 C CA . HIS A 1 11 ? -2.210 -9.754 -2.327 1.00 71.03 86 HIS A CA 2
ATOM 1085 C C . HIS A 1 11 ? -2.390 -9.990 -3.824 1.00 20.21 86 HIS A C 2
ATOM 1086 O O . HIS A 1 11 ? -2.868 -11.044 -4.242 1.00 31.23 86 HIS A O 2
ATOM 1100 N N . GLU A 1 12 ? -2.004 -9.002 -4.625 1.00 13.22 87 GLU A N 2
ATOM 1101 C CA . GLU A 1 12 ? -2.125 -9.103 -6.074 1.00 51.24 87 GLU A CA 2
ATOM 1102 C C . GLU A 1 12 ? -1.375 -10.324 -6.599 1.00 41.41 87 GLU A C 2
ATOM 1103 O O . GLU A 1 12 ? -1.935 -11.148 -7.322 1.00 40.44 87 GLU A O 2
ATOM 1115 N N . LYS A 1 13 ? -0.103 -10.433 -6.230 1.00 12.10 88 LYS A N 2
ATOM 1116 C CA . LYS A 1 13 ? 0.726 -11.552 -6.661 1.00 72.14 88 LYS A CA 2
ATOM 1117 C C . LYS A 1 13 ? 0.117 -12.880 -6.223 1.00 62.55 88 LYS A C 2
ATOM 1118 O O . LYS A 1 13 ? 0.112 -13.851 -6.981 1.00 32.15 88 LYS A O 2
ATOM 1137 N N . SER A 1 14 ? -0.396 -12.916 -4.998 1.00 2.22 89 SER A N 2
ATOM 1138 C CA . SER A 1 14 ? -1.005 -14.126 -4.459 1.00 21.03 89 SER A CA 2
ATOM 1139 C C . SER A 1 14 ? -2.183 -14.571 -5.320 1.00 31.12 89 SER A C 2
ATOM 1140 O O . SER A 1 14 ? -2.248 -15.719 -5.759 1.00 62.42 89 SER A O 2
ATOM 1148 N N . LYS A 1 15 ? -3.114 -13.653 -5.557 1.00 72.32 90 LYS A N 2
ATOM 1149 C CA . LYS A 1 15 ? -4.291 -13.948 -6.366 1.00 42.14 90 LYS A CA 2
ATOM 1150 C C . LYS A 1 15 ? -3.889 -14.401 -7.766 1.00 41.44 90 LYS A C 2
ATOM 1151 O O . LYS A 1 15 ? -4.291 -15.471 -8.222 1.00 54.35 90 LYS A O 2
ATOM 1170 N N . SER A 1 16 ? -3.092 -13.580 -8.443 1.00 1.41 91 SER A N 2
ATOM 1171 C CA . SER A 1 16 ? -2.637 -13.895 -9.792 1.00 55.01 91 SER A CA 2
ATOM 1172 C C . SER A 1 16 ? -1.120 -13.777 -9.896 1.00 1.23 91 SER A C 2
ATOM 1173 O O . SER A 1 16 ? -0.590 -12.730 -10.270 1.00 12.12 91 SER A O 2
ATOM 1181 N N . THR A 1 17 ? -0.424 -14.859 -9.561 1.00 71.21 92 THR A N 2
ATOM 1182 C CA . THR A 1 17 ? 1.032 -14.878 -9.615 1.00 22.44 92 THR A CA 2
ATOM 1183 C C . THR A 1 17 ? 1.534 -14.590 -11.025 1.00 24.22 92 THR A C 2
ATOM 1184 O O . THR A 1 17 ? 1.044 -15.162 -11.998 1.00 74.55 92 THR A O 2
ATOM 1195 N N . HIS A 1 18 ? 2.516 -13.700 -11.128 1.00 63.10 93 HIS A N 2
ATOM 1196 C CA . HIS A 1 18 ? 3.086 -13.337 -12.421 1.00 23.14 93 HIS A CA 2
ATOM 1197 C C . HIS A 1 18 ? 4.288 -12.413 -12.244 1.00 74.25 93 HIS A C 2
ATOM 1198 O O . HIS A 1 18 ? 4.165 -11.317 -11.697 1.00 62.33 93 HIS A O 2
ATOM 1212 N N . SER A 1 19 ? 5.448 -12.863 -12.711 1.00 71.51 94 SER A N 2
ATOM 1213 C CA . SER A 1 19 ? 6.672 -12.079 -12.601 1.00 23.21 94 SER A CA 2
ATOM 1214 C C . SER A 1 19 ? 6.973 -11.743 -11.143 1.00 71.33 94 SER A C 2
ATOM 1215 O O . SER A 1 19 ? 6.631 -10.664 -10.662 1.00 5.53 94 SER A O 2
ATOM 1223 N N . GLN A 1 20 ? 7.614 -12.677 -10.448 1.00 10.24 95 GLN A N 2
ATOM 1224 C CA . GLN A 1 20 ? 7.960 -12.481 -9.045 1.00 1.41 95 GLN A CA 2
ATOM 1225 C C . GLN A 1 20 ? 9.473 -12.411 -8.862 1.00 33.40 95 GLN A C 2
ATOM 1226 O O . GLN A 1 20 ? 10.109 -13.397 -8.490 1.00 62.54 95 GLN A O 2
ATOM 1240 N N . VAL A 1 21 ? 10.043 -11.240 -9.126 1.00 31.01 96 VAL A N 2
ATOM 1241 C CA . VAL A 1 21 ? 11.481 -11.042 -8.990 1.00 11.22 96 VAL A CA 2
ATOM 1242 C C . VAL A 1 21 ? 11.789 -9.747 -8.247 1.00 42.51 96 VAL A C 2
ATOM 1243 O O . VAL A 1 21 ? 10.924 -8.885 -8.095 1.00 23.03 96 VAL A O 2
ATOM 1256 N N . GLY A 1 22 ? 13.030 -9.616 -7.787 1.00 13.54 97 GLY A N 2
ATOM 1257 C CA . GLY A 1 22 ? 13.431 -8.422 -7.065 1.00 50.13 97 GLY A CA 2
ATOM 1258 C C . GLY A 1 22 ? 14.405 -8.722 -5.943 1.00 71.44 97 GLY A C 2
ATOM 1259 O O . GLY A 1 22 ? 15.620 -8.690 -6.141 1.00 54.42 97 GLY A O 2
ATOM 1263 N N . ASP A 1 23 ? 13.872 -9.014 -4.762 1.00 61.30 98 ASP A N 2
ATOM 1264 C CA . ASP A 1 23 ? 14.703 -9.321 -3.603 1.00 72.24 98 ASP A CA 2
ATOM 1265 C C . ASP A 1 23 ? 13.868 -9.933 -2.483 1.00 32.21 98 ASP A C 2
ATOM 1266 O O . ASP A 1 23 ? 13.691 -9.328 -1.426 1.00 11.14 98 ASP A O 2
ATOM 1275 N N . ASP A 1 24 ? 13.356 -11.135 -2.722 1.00 63.55 99 ASP A N 2
ATOM 1276 C CA . ASP A 1 24 ? 12.540 -11.830 -1.734 1.00 14.23 99 ASP A CA 2
ATOM 1277 C C . ASP A 1 24 ? 11.283 -11.029 -1.408 1.00 11.22 99 ASP A C 2
ATOM 1278 O O . ASP A 1 24 ? 10.972 -10.044 -2.078 1.00 75.14 99 ASP A O 2
ATOM 1287 N N . ILE A 1 25 ? 10.565 -11.458 -0.376 1.00 31.34 100 ILE A N 2
ATOM 1288 C CA . ILE A 1 25 ? 9.342 -10.781 0.039 1.00 45.04 100 ILE A CA 2
ATOM 1289 C C . ILE A 1 25 ? 9.568 -9.969 1.309 1.00 14.34 100 ILE A C 2
ATOM 1290 O O . ILE A 1 25 ? 10.152 -10.443 2.284 1.00 61.04 100 ILE A O 2
ATOM 1306 N N . PRO A 1 26 ? 9.092 -8.715 1.302 1.00 14.31 101 PRO A N 2
ATOM 1307 C CA . PRO A 1 26 ? 9.227 -7.810 2.448 1.00 73.13 101 PRO A CA 2
ATOM 1308 C C . PRO A 1 26 ? 8.361 -8.236 3.628 1.00 33.42 101 PRO A C 2
ATOM 1309 O O . PRO A 1 26 ? 7.328 -8.883 3.453 1.00 71.24 101 PRO A O 2
ATOM 1320 N N . LYS A 1 27 ? 8.788 -7.870 4.832 1.00 55.31 102 LYS A N 2
ATOM 1321 C CA . LYS A 1 27 ? 8.051 -8.212 6.043 1.00 73.24 102 LYS A CA 2
ATOM 1322 C C . LYS A 1 27 ? 7.234 -7.023 6.537 1.00 54.20 102 LYS A C 2
ATOM 1323 O O . LYS A 1 27 ? 7.315 -6.643 7.706 1.00 63.25 102 LYS A O 2
ATOM 1342 N N . CYS A 1 28 ? 6.445 -6.439 5.641 1.00 72.31 103 CYS A N 2
ATOM 1343 C CA . CYS A 1 28 ? 5.612 -5.294 5.986 1.00 54.24 103 CYS A CA 2
ATOM 1344 C C . CYS A 1 28 ? 4.769 -5.587 7.223 1.00 34.23 103 CYS A C 2
ATOM 1345 O O . CYS A 1 28 ? 4.091 -6.611 7.297 1.00 72.24 103 CYS A O 2
ATOM 1352 N N . ASN A 1 29 ? 4.816 -4.680 8.194 1.00 65.23 104 ASN A N 2
ATOM 1353 C CA . ASN A 1 29 ? 4.058 -4.841 9.429 1.00 73.43 104 ASN A CA 2
ATOM 1354 C C . ASN A 1 29 ? 2.593 -5.147 9.131 1.00 32.12 104 ASN A C 2
ATOM 1355 O O . ASN A 1 29 ? 2.080 -4.804 8.065 1.00 32.40 104 ASN A O 2
ATOM 1366 N N . LEU A 1 30 ? 1.925 -5.793 10.080 1.00 14.03 105 LEU A N 2
ATOM 1367 C CA . LEU A 1 30 ? 0.518 -6.145 9.921 1.00 13.21 105 LEU A CA 2
ATOM 1368 C C . LEU A 1 30 ? -0.360 -4.897 9.932 1.00 70.43 105 LEU A C 2
ATOM 1369 O O . LEU A 1 30 ? -1.166 -4.686 9.027 1.00 75.25 105 LEU A O 2
ATOM 1385 N N . ALA A 1 31 ? -0.196 -4.073 10.961 1.00 24.12 106 ALA A N 2
ATOM 1386 C CA . ALA A 1 31 ? -0.970 -2.845 11.087 1.00 3.53 106 ALA A CA 2
ATOM 1387 C C . ALA A 1 31 ? -0.245 -1.670 10.439 1.00 3.12 106 ALA A C 2
ATOM 1388 O O . ALA A 1 31 ? -0.858 -0.851 9.754 1.00 21.32 106 ALA A O 2
ATOM 1395 N N . SER A 1 32 ? 1.064 -1.593 10.661 1.00 54.14 107 SER A N 2
ATOM 1396 C CA . SER A 1 32 ? 1.871 -0.515 10.101 1.00 24.35 107 SER A CA 2
ATOM 1397 C C . SER A 1 32 ? 1.989 -0.654 8.587 1.00 55.14 107 SER A C 2
ATOM 1398 O O . SER A 1 32 ? 2.137 0.336 7.871 1.00 22.30 107 SER A O 2
ATOM 1406 N N . GLY A 1 33 ? 1.920 -1.891 8.105 1.00 63.33 108 GLY A N 2
ATOM 1407 C CA . GLY A 1 33 ? 2.021 -2.138 6.678 1.00 35.42 108 GLY A CA 2
ATOM 1408 C C . GLY A 1 33 ? 3.339 -1.665 6.099 1.00 20.41 108 GLY A C 2
ATOM 1409 O O . GLY A 1 33 ? 3.469 -1.503 4.886 1.00 65.14 108 GLY A O 2
ATOM 1413 N N . TYR A 1 34 ? 4.319 -1.442 6.968 1.00 54.11 109 TYR A N 2
ATOM 1414 C CA . TYR A 1 34 ? 5.633 -0.980 6.536 1.00 34.33 109 TYR A CA 2
ATOM 1415 C C . TYR A 1 34 ? 6.668 -2.094 6.657 1.00 60.32 109 TYR A C 2
ATOM 1416 O O . TYR A 1 34 ? 6.738 -2.785 7.674 1.00 43.23 109 TYR A O 2
ATOM 1434 N N . TYR A 1 35 ? 7.470 -2.262 5.612 1.00 64.54 110 TYR A N 2
ATOM 1435 C CA . TYR A 1 35 ? 8.502 -3.293 5.598 1.00 73.12 110 TYR A CA 2
ATOM 1436 C C . TYR A 1 35 ? 9.815 -2.757 6.159 1.00 21.14 110 TYR A C 2
ATOM 1437 O O . TYR A 1 35 ? 10.882 -3.320 5.917 1.00 73.43 110 TYR A O 2
ATOM 1455 N N . GLU A 1 36 ? 9.727 -1.665 6.912 1.00 4.31 111 GLU A N 2
ATOM 1456 C CA . GLU A 1 36 ? 10.908 -1.052 7.508 1.00 5.05 111 GLU A CA 2
ATOM 1457 C C . GLU A 1 36 ? 11.190 -1.642 8.887 1.00 23.31 111 GLU A C 2
ATOM 1458 O O . GLU A 1 36 ? 12.112 -1.213 9.580 1.00 12.54 111 GLU A O 2
ATOM 1470 N N . GLN A 1 37 ? 10.389 -2.629 9.277 1.00 44.21 112 GLN A N 2
ATOM 1471 C CA . GLN A 1 37 ? 10.552 -3.277 10.573 1.00 73.12 112 GLN A CA 2
ATOM 1472 C C . GLN A 1 37 ? 11.408 -4.533 10.450 1.00 45.22 112 GLN A C 2
ATOM 1473 O O . GLN A 1 37 ? 12.244 -4.812 11.309 1.00 33.42 112 GLN A O 2
ATOM 1487 N N . MET A 1 38 ? 11.195 -5.286 9.376 1.00 51.01 113 MET A N 2
ATOM 1488 C CA . MET A 1 38 ? 11.949 -6.512 9.141 1.00 51.14 113 MET A CA 2
ATOM 1489 C C . MET A 1 38 ? 12.260 -6.683 7.657 1.00 53.30 113 MET A C 2
ATOM 1490 O O . MET A 1 38 ? 11.433 -6.369 6.801 1.00 1.41 113 MET A O 2
ATOM 1504 N N . GLN A 1 39 ? 13.456 -7.182 7.361 1.00 15.40 114 GLN A N 2
ATOM 1505 C CA . GLN A 1 39 ? 13.874 -7.392 5.980 1.00 23.54 114 GLN A CA 2
ATOM 1506 C C . GLN A 1 39 ? 14.401 -8.810 5.782 1.00 42.22 114 GLN A C 2
ATOM 1507 O O . GLN A 1 39 ? 15.320 -9.245 6.476 1.00 2.14 114 GLN A O 2
ATOM 1521 N N . CYS A 1 40 ? 13.813 -9.526 4.830 1.00 63.34 115 CYS A N 2
ATOM 1522 C CA . CYS A 1 40 ? 14.222 -10.895 4.539 1.00 22.34 115 CYS A CA 2
ATOM 1523 C C . CYS A 1 40 ? 14.717 -11.022 3.101 1.00 11.14 115 CYS A C 2
ATOM 1524 O O . CYS A 1 40 ? 14.071 -10.547 2.168 1.00 20.50 115 CYS A O 2
ATOM 1531 N N . ASN A 1 41 ? 15.867 -11.666 2.932 1.00 42.32 116 ASN A N 2
ATOM 1532 C CA . ASN A 1 41 ? 16.449 -11.855 1.608 1.00 43.10 116 ASN A CA 2
ATOM 1533 C C . ASN A 1 41 ? 16.968 -13.280 1.440 1.00 11.23 116 ASN A C 2
ATOM 1534 O O . ASN A 1 41 ? 17.461 -13.889 2.390 1.00 32.42 116 ASN A O 2
ATOM 1545 N N . THR A 1 42 ? 16.854 -13.806 0.225 1.00 62.12 117 THR A N 2
ATOM 1546 C CA . THR A 1 42 ? 17.311 -15.159 -0.068 1.00 55.12 117 THR A CA 2
ATOM 1547 C C . THR A 1 42 ? 18.748 -15.367 0.395 1.00 13.24 117 THR A C 2
ATOM 1548 O O . THR A 1 42 ? 19.116 -16.457 0.832 1.00 4.44 117 THR A O 2
ATOM 1559 N N . GLN A 1 43 ? 19.554 -14.315 0.298 1.00 42.23 118 GLN A N 2
ATOM 1560 C CA . GLN A 1 43 ? 20.952 -14.384 0.708 1.00 52.43 118 GLN A CA 2
ATOM 1561 C C . GLN A 1 43 ? 21.074 -14.383 2.228 1.00 73.30 118 GLN A C 2
ATOM 1562 O O . GLN A 1 43 ? 21.855 -15.145 2.797 1.00 61.12 118 GLN A O 2
ATOM 1576 N N . GLN A 1 44 ? 20.297 -13.524 2.879 1.00 54.31 119 GLN A N 2
ATOM 1577 C CA . GLN A 1 44 ? 20.319 -13.424 4.333 1.00 22.34 119 GLN A CA 2
ATOM 1578 C C . GLN A 1 44 ? 19.143 -12.596 4.841 1.00 63.32 119 GLN A C 2
ATOM 1579 O O . GLN A 1 44 ? 18.335 -12.100 4.055 1.00 4.42 119 GLN A O 2
ATOM 1593 N N . HIS A 1 45 ? 19.053 -12.452 6.159 1.00 12.41 120 HIS A N 2
ATOM 1594 C CA . HIS A 1 45 ? 17.975 -11.683 6.772 1.00 70.13 120 HIS A CA 2
ATOM 1595 C C . HIS A 1 45 ? 18.533 -10.619 7.712 1.00 31.34 120 HIS A C 2
ATOM 1596 O O . HIS A 1 45 ? 19.684 -10.700 8.142 1.00 14.54 120 HIS A O 2
ATOM 1610 N N . TRP A 1 46 ? 17.711 -9.625 8.027 1.00 52.25 121 TRP A N 2
ATOM 1611 C CA . TRP A 1 46 ? 18.123 -8.545 8.916 1.00 40.43 121 TRP A CA 2
ATOM 1612 C C . TRP A 1 46 ? 16.930 -7.685 9.318 1.00 74.13 121 TRP A C 2
ATOM 1613 O O . TRP A 1 46 ? 16.037 -7.427 8.509 1.00 22.34 121 TRP A O 2
ATOM 1634 N N . CYS A 1 47 ? 16.919 -7.244 10.571 1.00 43.50 122 CYS A N 2
ATOM 1635 C CA . CYS A 1 47 ? 15.835 -6.413 11.081 1.00 42.33 122 CYS A CA 2
ATOM 1636 C C . CYS A 1 47 ? 16.123 -4.934 10.838 1.00 1.22 122 CYS A C 2
ATOM 1637 O O . CYS A 1 47 ? 17.280 -4.517 10.780 1.00 11.30 122 CYS A O 2
ATOM 1644 N N . VAL A 1 48 ? 15.062 -4.145 10.698 1.00 61.43 123 VAL A N 2
ATOM 1645 C CA . VAL A 1 48 ? 15.200 -2.713 10.463 1.00 12.00 123 VAL A CA 2
ATOM 1646 C C . VAL A 1 48 ? 14.184 -1.922 11.279 1.00 33.24 123 VAL A C 2
ATOM 1647 O O . VAL A 1 48 ? 13.257 -2.492 11.856 1.00 2.23 123 VAL A O 2
ATOM 1660 N N . ASP A 1 49 ? 14.364 -0.607 11.323 1.00 15.21 124 ASP A N 2
ATOM 1661 C CA . ASP A 1 49 ? 13.461 0.264 12.068 1.00 62.12 124 ASP A CA 2
ATOM 1662 C C . ASP A 1 49 ? 12.558 1.048 11.121 1.00 71.21 124 ASP A C 2
ATOM 1663 O O . ASP A 1 49 ? 12.926 1.360 9.988 1.00 4.15 124 ASP A O 2
ATOM 1672 N N . PRO A 1 50 ? 11.345 1.373 11.593 1.00 3.01 125 PRO A N 2
ATOM 1673 C CA . PRO A 1 50 ? 10.364 2.124 10.804 1.00 31.24 125 PRO A CA 2
ATOM 1674 C C . PRO A 1 50 ? 10.779 3.576 10.593 1.00 71.22 125 PRO A C 2
ATOM 1675 O O . PRO A 1 50 ? 10.315 4.233 9.662 1.00 43.32 125 PRO A O 2
ATOM 1686 N N . GLU A 1 51 ? 11.655 4.069 11.463 1.00 61.15 126 GLU A N 2
ATOM 1687 C CA . GLU A 1 51 ? 12.131 5.444 11.370 1.00 65.05 126 GLU A CA 2
ATOM 1688 C C . GLU A 1 51 ? 12.626 5.754 9.960 1.00 41.24 126 GLU A C 2
ATOM 1689 O O . GLU A 1 51 ? 12.178 6.712 9.330 1.00 41.40 126 GLU A O 2
ATOM 1701 N N . SER A 1 52 ? 13.553 4.937 9.471 1.00 62.31 127 SER A N 2
ATOM 1702 C CA . SER A 1 52 ? 14.113 5.126 8.138 1.00 73.55 127 SER A CA 2
ATOM 1703 C C . SER A 1 52 ? 14.172 3.802 7.381 1.00 24.01 127 SER A C 2
ATOM 1704 O O . SER A 1 52 ? 13.967 3.757 6.169 1.00 43.01 127 SER A O 2
ATOM 1712 N N . GLY A 1 53 ? 14.455 2.725 8.107 1.00 25.42 128 GLY A N 2
ATOM 1713 C CA . GLY A 1 53 ? 14.538 1.414 7.489 1.00 13.12 128 GLY A CA 2
ATOM 1714 C C . GLY A 1 53 ? 15.956 0.881 7.447 1.00 41.23 128 GLY A C 2
ATOM 1715 O O . GLY A 1 53 ? 16.327 0.152 6.526 1.00 32.22 128 GLY A O 2
ATOM 1719 N N . THR A 1 54 ? 16.754 1.247 8.445 1.00 23.21 129 THR A N 2
ATOM 1720 C CA . THR A 1 54 ? 18.141 0.803 8.517 1.00 53.21 129 THR A CA 2
ATOM 1721 C C . THR A 1 54 ? 18.301 -0.344 9.508 1.00 15.54 129 THR A C 2
ATOM 1722 O O . THR A 1 54 ? 17.462 -0.537 10.388 1.00 21.31 129 THR A O 2
ATOM 1733 N N . ALA A 1 55 ? 19.383 -1.101 9.361 1.00 54.22 130 ALA A N 2
ATOM 1734 C CA . ALA A 1 55 ? 19.653 -2.227 10.246 1.00 64.03 130 ALA A CA 2
ATOM 1735 C C . ALA A 1 55 ? 19.861 -1.759 11.682 1.00 31.11 130 ALA A C 2
ATOM 1736 O O . ALA A 1 55 ? 20.266 -0.621 11.923 1.00 64.12 130 ALA A O 2
ATOM 1743 N N . LEU A 1 56 ? 19.580 -2.643 12.634 1.00 42.45 131 LEU A N 2
ATOM 1744 C CA . LEU A 1 56 ? 19.736 -2.320 14.048 1.00 54.44 131 LEU A CA 2
ATOM 1745 C C . LEU A 1 56 ? 20.843 -3.157 14.679 1.00 31.30 131 LEU A C 2
ATOM 1746 O O . LEU A 1 56 ? 21.657 -2.650 15.449 1.00 42.31 131 LEU A O 2
ATOM 1762 N N . GLY A 1 57 ? 20.868 -4.444 14.346 1.00 73.34 132 GLY A N 2
ATOM 1763 C CA . GLY A 1 57 ? 21.880 -5.332 14.887 1.00 5.52 132 GLY A CA 2
ATOM 1764 C C . GLY A 1 57 ? 22.875 -5.786 13.837 1.00 10.42 132 GLY A C 2
ATOM 1765 O O . GLY A 1 57 ? 23.418 -4.969 13.094 1.00 22.12 132 GLY A O 2
ATOM 1769 N N . GLU A 1 58 ? 23.115 -7.092 13.777 1.00 12.11 133 GLU A N 2
ATOM 1770 C CA . GLU A 1 58 ? 24.053 -7.652 12.812 1.00 41.14 133 GLU A CA 2
ATOM 1771 C C . GLU A 1 58 ? 23.312 -8.325 11.660 1.00 31.10 133 GLU A C 2
ATOM 1772 O O . GLU A 1 58 ? 22.087 -8.248 11.567 1.00 13.01 133 GLU A O 2
ATOM 1784 N N . ARG A 1 59 ? 24.064 -8.984 10.785 1.00 62.30 134 ARG A N 2
ATOM 1785 C CA . ARG A 1 59 ? 23.480 -9.670 9.639 1.00 53.45 134 ARG A CA 2
ATOM 1786 C C . ARG A 1 59 ? 24.373 -10.818 9.178 1.00 11.03 134 ARG A C 2
ATOM 1787 O O . ARG A 1 59 ? 25.356 -10.607 8.467 1.00 14.34 134 ARG A O 2
ATOM 1808 N N . ARG A 1 60 ? 24.025 -12.033 9.589 1.00 15.00 135 ARG A N 2
ATOM 1809 C CA . ARG A 1 60 ? 24.795 -13.214 9.221 1.00 63.35 135 ARG A CA 2
ATOM 1810 C C . ARG A 1 60 ? 24.168 -14.477 9.804 1.00 11.23 135 ARG A C 2
ATOM 1811 O O . ARG A 1 60 ? 24.461 -14.861 10.936 1.00 30.24 135 ARG A O 2
ATOM 1832 N N . SER A 1 61 ? 23.303 -15.117 9.024 1.00 50.20 136 SER A N 2
ATOM 1833 C CA . SER A 1 61 ? 22.631 -16.333 9.465 1.00 73.41 136 SER A CA 2
ATOM 1834 C C . SER A 1 61 ? 22.141 -17.147 8.271 1.00 52.33 136 SER A C 2
ATOM 1835 O O . SER A 1 61 ? 22.428 -16.817 7.121 1.00 65.21 136 SER A O 2
ATOM 1843 N N . GLY A 1 62 ? 21.398 -18.213 8.553 1.00 12.32 137 GLY A N 2
ATOM 1844 C CA . GLY A 1 62 ? 20.879 -19.058 7.493 1.00 3.53 137 GLY A CA 2
ATOM 1845 C C . GLY A 1 62 ? 19.392 -18.866 7.275 1.00 73.14 137 GLY A C 2
ATOM 1846 O O . GLY A 1 62 ? 18.967 -18.402 6.217 1.00 2.34 137 GLY A O 2
ATOM 1850 N N . GLY A 1 63 ? 18.596 -19.227 8.277 1.00 2.43 138 GLY A N 2
ATOM 1851 C CA . GLY A 1 63 ? 17.156 -19.086 8.169 1.00 71.11 138 GLY A CA 2
ATOM 1852 C C . GLY A 1 63 ? 16.720 -17.637 8.074 1.00 63.32 138 GLY A C 2
ATOM 1853 O O . GLY A 1 63 ? 17.225 -16.780 8.800 1.00 62.43 138 GLY A O 2
ATOM 1857 N N . CYS A 1 64 ? 15.781 -17.361 7.175 1.00 21.32 139 CYS A N 2
ATOM 1858 C CA . CYS A 1 64 ? 15.278 -16.006 6.985 1.00 25.13 139 CYS A CA 2
ATOM 1859 C C . CYS A 1 64 ? 14.190 -15.682 8.004 1.00 12.13 139 CYS A C 2
ATOM 1860 O O . CYS A 1 64 ? 14.352 -14.794 8.842 1.00 53.30 139 CYS A O 2
ATOM 1867 N N . THR A 1 65 ? 13.079 -16.409 7.927 1.00 2.41 140 THR A N 2
ATOM 1868 C CA . THR A 1 65 ? 11.963 -16.199 8.841 1.00 44.31 140 THR A CA 2
ATOM 1869 C C . THR A 1 65 ? 12.192 -16.922 10.163 1.00 31.30 140 THR A C 2
ATOM 1870 O O . THR A 1 65 ? 11.806 -16.432 11.224 1.00 41.05 140 THR A O 2
ATOM 1881 N N . GLU A 1 66 ? 12.822 -18.091 10.092 1.00 40.32 141 GLU A N 2
ATOM 1882 C CA . GLU A 1 66 ? 13.101 -18.881 11.285 1.00 62.32 141 GLU A CA 2
ATOM 1883 C C . GLU A 1 66 ? 13.830 -18.045 12.333 1.00 63.50 141 GLU A C 2
ATOM 1884 O O . GLU A 1 66 ? 13.399 -17.958 13.482 1.00 11.11 141 GLU A O 2
ATOM 1896 N N . ALA A 1 67 ? 14.938 -17.434 11.927 1.00 2.34 142 ALA A N 2
ATOM 1897 C CA . ALA A 1 67 ? 15.727 -16.604 12.830 1.00 72.12 142 ALA A CA 2
ATOM 1898 C C . ALA A 1 67 ? 15.024 -15.281 13.114 1.00 20.14 142 ALA A C 2
ATOM 1899 O O . ALA A 1 67 ? 15.111 -14.746 14.219 1.00 30.43 142 ALA A O 2
ATOM 1906 N N . ALA A 1 68 ? 14.328 -14.758 12.110 1.00 4.11 143 ALA A N 2
ATOM 1907 C CA . ALA A 1 68 ? 13.610 -13.498 12.253 1.00 13.14 143 ALA A CA 2
ATOM 1908 C C . ALA A 1 68 ? 12.666 -13.537 13.451 1.00 62.23 143 ALA A C 2
ATOM 1909 O O . ALA A 1 68 ? 12.657 -12.624 14.276 1.00 41.20 143 ALA A O 2
ATOM 1916 N N . ARG A 1 69 ? 11.873 -14.600 13.539 1.00 61.04 144 ARG A N 2
ATOM 1917 C CA . ARG A 1 69 ? 10.924 -14.757 14.634 1.00 3.24 144 ARG A CA 2
ATOM 1918 C C . ARG A 1 69 ? 11.617 -15.305 15.879 1.00 75.23 144 ARG A C 2
ATOM 1919 O O . ARG A 1 69 ? 11.349 -14.863 16.996 1.00 13.10 144 ARG A O 2
ATOM 1940 N N . ASP A 1 70 ? 12.507 -16.270 15.677 1.00 34.40 145 ASP A N 2
ATOM 1941 C CA . ASP A 1 70 ? 13.238 -16.879 16.782 1.00 31.22 145 ASP A CA 2
ATOM 1942 C C . ASP A 1 70 ? 13.964 -15.818 17.603 1.00 23.21 145 ASP A C 2
ATOM 1943 O O . ASP A 1 70 ? 13.963 -15.862 18.834 1.00 41.12 145 ASP A O 2
ATOM 1952 N N . HIS A 1 71 ? 14.585 -14.866 16.914 1.00 60.13 146 HIS A N 2
ATOM 1953 C CA . HIS A 1 71 ? 15.316 -13.794 17.579 1.00 3.31 146 HIS A CA 2
ATOM 1954 C C . HIS A 1 71 ? 15.859 -12.794 16.562 1.00 21.13 146 HIS A C 2
ATOM 1955 O O . HIS A 1 71 ? 17.049 -12.477 16.562 1.00 70.01 146 HIS A O 2
ATOM 1969 N N . CYS A 1 72 ? 14.980 -12.301 15.697 1.00 75.23 147 CYS A N 2
ATOM 1970 C CA . CYS A 1 72 ? 15.370 -11.339 14.674 1.00 54.34 147 CYS A CA 2
ATOM 1971 C C . CYS A 1 72 ? 16.373 -11.954 13.703 1.00 43.25 147 CYS A C 2
ATOM 1972 O O . CYS A 1 72 ? 17.120 -11.241 13.032 1.00 11.41 147 CYS A O 2
ATOM 1979 N N . LYS A 1 5 ? 0.740 1.204 -1.502 1.00 43.03 80 LYS A N 3
ATOM 1980 C CA . LYS A 1 5 ? 1.904 0.781 -2.272 1.00 71.13 80 LYS A CA 3
ATOM 1981 C C . LYS A 1 5 ? 2.292 -0.653 -1.928 1.00 22.42 80 LYS A C 3
ATOM 1982 O O . LYS A 1 5 ? 2.159 -1.559 -2.752 1.00 13.42 80 LYS A O 3
ATOM 2001 N N . CYS A 1 6 ? 2.772 -0.854 -0.705 1.00 30.10 81 CYS A N 3
ATOM 2002 C CA . CYS A 1 6 ? 3.179 -2.178 -0.250 1.00 73.34 81 CYS A CA 3
ATOM 2003 C C . CYS A 1 6 ? 2.012 -3.159 -0.319 1.00 33.12 81 CYS A C 3
ATOM 2004 O O . CYS A 1 6 ? 2.127 -4.239 -0.901 1.00 13.42 81 CYS A O 3
ATOM 2011 N N . LEU A 1 7 ? 0.889 -2.776 0.279 1.00 31.30 82 LEU A N 3
ATOM 2012 C CA . LEU A 1 7 ? -0.300 -3.621 0.286 1.00 35.12 82 LEU A CA 3
ATOM 2013 C C . LEU A 1 7 ? -0.778 -3.901 -1.135 1.00 53.10 82 LEU A C 3
ATOM 2014 O O . LEU A 1 7 ? -1.160 -5.024 -1.462 1.00 65.24 82 LEU A O 3
ATOM 2030 N N . ALA A 1 8 ? -0.753 -2.872 -1.976 1.00 3.13 83 ALA A N 3
ATOM 2031 C CA . ALA A 1 8 ? -1.179 -3.008 -3.363 1.00 11.01 83 ALA A CA 3
ATOM 2032 C C . ALA A 1 8 ? -0.302 -4.006 -4.111 1.00 51.04 83 ALA A C 3
ATOM 2033 O O . ALA A 1 8 ? -0.805 -4.918 -4.766 1.00 71.22 83 ALA A O 3
ATOM 2040 N N . GLU A 1 9 ? 1.011 -3.825 -4.010 1.00 20.40 84 GLU A N 3
ATOM 2041 C CA . GLU A 1 9 ? 1.957 -4.710 -4.680 1.00 20.44 84 GLU A CA 3
ATOM 2042 C C . GLU A 1 9 ? 1.810 -6.144 -4.177 1.00 44.22 84 GLU A C 3
ATOM 2043 O O . GLU A 1 9 ? 1.695 -7.082 -4.967 1.00 14.41 84 GLU A O 3
ATOM 2055 N N . HIS A 1 10 ? 1.817 -6.306 -2.858 1.00 13.22 85 HIS A N 3
ATOM 2056 C CA . HIS A 1 10 ? 1.684 -7.625 -2.249 1.00 4.41 85 HIS A CA 3
ATOM 2057 C C . HIS A 1 10 ? 0.388 -8.298 -2.688 1.00 14.04 85 HIS A C 3
ATOM 2058 O O . HIS A 1 10 ? 0.369 -9.490 -2.997 1.00 53.22 85 HIS A O 3
ATOM 2072 N N . HIS A 1 11 ? -0.695 -7.527 -2.711 1.00 73.31 86 HIS A N 3
ATOM 2073 C CA . HIS A 1 11 ? -1.997 -8.050 -3.112 1.00 1.33 86 HIS A CA 3
ATOM 2074 C C . HIS A 1 11 ? -1.969 -8.523 -4.562 1.00 14.20 86 HIS A C 3
ATOM 2075 O O . HIS A 1 11 ? -2.279 -9.678 -4.853 1.00 41.52 86 HIS A O 3
ATOM 2089 N N . GLU A 1 12 ? -1.598 -7.622 -5.466 1.00 63.24 87 GLU A N 3
ATOM 2090 C CA . GLU A 1 12 ? -1.532 -7.948 -6.886 1.00 61.41 87 GLU A CA 3
ATOM 2091 C C . GLU A 1 12 ? -0.609 -9.139 -7.129 1.00 5.14 87 GLU A C 3
ATOM 2092 O O . GLU A 1 12 ? -0.978 -10.099 -7.805 1.00 54.21 87 GLU A O 3
ATOM 2104 N N . LYS A 1 13 ? 0.596 -9.069 -6.572 1.00 11.21 88 LYS A N 3
ATOM 2105 C CA . LYS A 1 13 ? 1.574 -10.139 -6.726 1.00 32.35 88 LYS A CA 3
ATOM 2106 C C . LYS A 1 13 ? 1.003 -11.471 -6.248 1.00 54.32 88 LYS A C 3
ATOM 2107 O O . LYS A 1 13 ? 1.127 -12.490 -6.928 1.00 12.44 88 LYS A O 3
ATOM 2126 N N . SER A 1 14 ? 0.375 -11.454 -5.076 1.00 63.34 89 SER A N 3
ATOM 2127 C CA . SER A 1 14 ? -0.213 -12.661 -4.507 1.00 72.14 89 SER A CA 3
ATOM 2128 C C . SER A 1 14 ? -1.289 -13.227 -5.429 1.00 33.21 89 SER A C 3
ATOM 2129 O O . SER A 1 14 ? -1.309 -14.424 -5.719 1.00 43.42 89 SER A O 3
ATOM 2137 N N . LYS A 1 15 ? -2.184 -12.358 -5.886 1.00 75.43 90 LYS A N 3
ATOM 2138 C CA . LYS A 1 15 ? -3.264 -12.769 -6.776 1.00 53.52 90 LYS A CA 3
ATOM 2139 C C . LYS A 1 15 ? -2.710 -13.387 -8.056 1.00 2.34 90 LYS A C 3
ATOM 2140 O O . LYS A 1 15 ? -2.931 -14.565 -8.333 1.00 61.42 90 LYS A O 3
ATOM 2159 N N . SER A 1 16 ? -1.988 -12.584 -8.831 1.00 5.14 91 SER A N 3
ATOM 2160 C CA . SER A 1 16 ? -1.403 -13.052 -10.082 1.00 32.00 91 SER A CA 3
ATOM 2161 C C . SER A 1 16 ? -0.070 -12.361 -10.351 1.00 52.42 91 SER A C 3
ATOM 2162 O O . SER A 1 16 ? 0.411 -11.573 -9.536 1.00 12.02 91 SER A O 3
ATOM 2170 N N . THR A 1 17 ? 0.523 -12.661 -11.502 1.00 44.04 92 THR A N 3
ATOM 2171 C CA . THR A 1 17 ? 1.801 -12.071 -11.880 1.00 41.43 92 THR A CA 3
ATOM 2172 C C . THR A 1 17 ? 2.868 -12.347 -10.827 1.00 34.21 92 THR A C 3
ATOM 2173 O O . THR A 1 17 ? 3.671 -11.474 -10.499 1.00 5.05 92 THR A O 3
ATOM 2184 N N . HIS A 1 18 ? 2.870 -13.568 -10.300 1.00 43.33 93 HIS A N 3
ATOM 2185 C CA . HIS A 1 18 ? 3.840 -13.960 -9.284 1.00 2.32 93 HIS A CA 3
ATOM 2186 C C . HIS A 1 18 ? 5.062 -14.613 -9.922 1.00 62.23 93 HIS A C 3
ATOM 2187 O O . HIS A 1 18 ? 6.191 -14.413 -9.473 1.00 72.05 93 HIS A O 3
ATOM 2201 N N . SER A 1 19 ? 4.829 -15.395 -10.971 1.00 73.52 94 SER A N 3
ATOM 2202 C CA . SER A 1 19 ? 5.910 -16.082 -11.668 1.00 71.14 94 SER A CA 3
ATOM 2203 C C . SER A 1 19 ? 6.647 -17.030 -10.728 1.00 23.14 94 SER A C 3
ATOM 2204 O O . SER A 1 19 ? 6.399 -17.042 -9.522 1.00 73.03 94 SER A O 3
ATOM 2212 N N . GLN A 1 20 ? 7.555 -17.823 -11.288 1.00 51.33 95 GLN A N 3
ATOM 2213 C CA . GLN A 1 20 ? 8.328 -18.775 -10.500 1.00 2.11 95 GLN A CA 3
ATOM 2214 C C . GLN A 1 20 ? 9.596 -18.127 -9.954 1.00 1.30 95 GLN A C 3
ATOM 2215 O O . GLN A 1 20 ? 10.708 -18.538 -10.286 1.00 2.53 95 GLN A O 3
ATOM 2229 N N . VAL A 1 21 ? 9.421 -17.111 -9.115 1.00 3.42 96 VAL A N 3
ATOM 2230 C CA . VAL A 1 21 ? 10.551 -16.406 -8.522 1.00 5.41 96 VAL A CA 3
ATOM 2231 C C . VAL A 1 21 ? 10.164 -15.764 -7.194 1.00 70.42 96 VAL A C 3
ATOM 2232 O O . VAL A 1 21 ? 9.021 -15.351 -7.003 1.00 3.33 96 VAL A O 3
ATOM 2245 N N . GLY A 1 22 ? 11.125 -15.685 -6.279 1.00 0.33 97 GLY A N 3
ATOM 2246 C CA . GLY A 1 22 ? 10.865 -15.092 -4.980 1.00 31.02 97 GLY A CA 3
ATOM 2247 C C . GLY A 1 22 ? 12.119 -14.965 -4.139 1.00 25.03 97 GLY A C 3
ATOM 2248 O O . GLY A 1 22 ? 12.591 -15.946 -3.563 1.00 13.24 97 GLY A O 3
ATOM 2252 N N . ASP A 1 23 ? 12.663 -13.755 -4.069 1.00 11.11 98 ASP A N 3
ATOM 2253 C CA . ASP A 1 23 ? 13.871 -13.503 -3.292 1.00 64.05 98 ASP A CA 3
ATOM 2254 C C . ASP A 1 23 ? 14.100 -12.005 -3.113 1.00 60.45 98 ASP A C 3
ATOM 2255 O O . ASP A 1 23 ? 15.227 -11.522 -3.225 1.00 54.32 98 ASP A O 3
ATOM 2264 N N . ASP A 1 24 ? 13.024 -11.277 -2.836 1.00 63.04 99 ASP A N 3
ATOM 2265 C CA . ASP A 1 24 ? 13.107 -9.834 -2.642 1.00 22.10 99 ASP A CA 3
ATOM 2266 C C . ASP A 1 24 ? 11.736 -9.250 -2.318 1.00 12.30 99 ASP A C 3
ATOM 2267 O O . ASP A 1 24 ? 11.329 -8.240 -2.893 1.00 42.22 99 ASP A O 3
ATOM 2276 N N . ILE A 1 25 ? 11.028 -9.892 -1.395 1.00 11.21 100 ILE A N 3
ATOM 2277 C CA . ILE A 1 25 ? 9.703 -9.435 -0.995 1.00 74.41 100 ILE A CA 3
ATOM 2278 C C . ILE A 1 25 ? 9.752 -8.714 0.347 1.00 14.34 100 ILE A C 3
ATOM 2279 O O . ILE A 1 25 ? 10.359 -9.182 1.310 1.00 32.34 100 ILE A O 3
ATOM 2295 N N . PRO A 1 26 ? 9.096 -7.546 0.415 1.00 14.35 101 PRO A N 3
ATOM 2296 C CA . PRO A 1 26 ? 9.047 -6.735 1.636 1.00 62.01 101 PRO A CA 3
ATOM 2297 C C . PRO A 1 26 ? 8.206 -7.384 2.730 1.00 54.44 101 PRO A C 3
ATOM 2298 O O . PRO A 1 26 ? 7.116 -7.895 2.469 1.00 65.15 101 PRO A O 3
ATOM 2309 N N . LYS A 1 27 ? 8.717 -7.359 3.956 1.00 55.21 102 LYS A N 3
ATOM 2310 C CA . LYS A 1 27 ? 8.012 -7.943 5.091 1.00 53.41 102 LYS A CA 3
ATOM 2311 C C . LYS A 1 27 ? 7.239 -6.875 5.859 1.00 25.04 102 LYS A C 3
ATOM 2312 O O . LYS A 1 27 ? 7.463 -6.671 7.053 1.00 42.20 102 LYS A O 3
ATOM 2331 N N . CYS A 1 28 ? 6.329 -6.197 5.168 1.00 31.45 103 CYS A N 3
ATOM 2332 C CA . CYS A 1 28 ? 5.522 -5.151 5.786 1.00 64.44 103 CYS A CA 3
ATOM 2333 C C . CYS A 1 28 ? 4.852 -5.661 7.058 1.00 2.03 103 CYS A C 3
ATOM 2334 O O . CYS A 1 28 ? 4.321 -6.770 7.091 1.00 62.11 103 CYS A O 3
ATOM 2341 N N . ASN A 1 29 ? 4.881 -4.842 8.105 1.00 45.35 104 ASN A N 3
ATOM 2342 C CA . ASN A 1 29 ? 4.277 -5.209 9.380 1.00 23.11 104 ASN A CA 3
ATOM 2343 C C . ASN A 1 29 ? 2.809 -5.581 9.199 1.00 13.24 104 ASN A C 3
ATOM 2344 O O . ASN A 1 29 ? 2.172 -5.185 8.222 1.00 65.24 104 ASN A O 3
ATOM 2355 N N . LEU A 1 30 ? 2.276 -6.343 10.148 1.00 10.53 105 LEU A N 3
ATOM 2356 C CA . LEU A 1 30 ? 0.881 -6.768 10.095 1.00 5.32 105 LEU A CA 3
ATOM 2357 C C . LEU A 1 30 ? -0.057 -5.584 10.308 1.00 71.32 105 LEU A C 3
ATOM 2358 O O . LEU A 1 30 ? -0.961 -5.345 9.508 1.00 51.01 105 LEU A O 3
ATOM 2374 N N . ALA A 1 31 ? 0.166 -4.846 11.390 1.00 13.02 106 ALA A N 3
ATOM 2375 C CA . ALA A 1 31 ? -0.657 -3.685 11.705 1.00 12.15 106 ALA A CA 3
ATOM 2376 C C . ALA A 1 31 ? -0.062 -2.413 11.113 1.00 44.55 106 ALA A C 3
ATOM 2377 O O . ALA A 1 31 ? -0.780 -1.576 10.565 1.00 62.44 106 ALA A O 3
ATOM 2384 N N . SER A 1 32 ? 1.255 -2.272 11.226 1.00 23.24 107 SER A N 3
ATOM 2385 C CA . SER A 1 32 ? 1.947 -1.099 10.705 1.00 12.14 107 SER A CA 3
ATOM 2386 C C . SER A 1 32 ? 1.927 -1.089 9.180 1.00 72.51 107 SER A C 3
ATOM 2387 O O . SER A 1 32 ? 1.945 -0.030 8.554 1.00 25.41 107 SER A O 3
ATOM 2395 N N . GLY A 1 33 ? 1.889 -2.279 8.587 1.00 33.22 108 GLY A N 3
ATOM 2396 C CA . GLY A 1 33 ? 1.867 -2.387 7.140 1.00 10.32 108 GLY A CA 3
ATOM 2397 C C . GLY A 1 33 ? 3.094 -1.773 6.495 1.00 73.43 108 GLY A C 3
ATOM 2398 O O . GLY A 1 33 ? 3.103 -1.504 5.293 1.00 33.33 108 GLY A O 3
ATOM 2402 N N . TYR A 1 34 ? 4.131 -1.550 7.293 1.00 23.35 109 TYR A N 3
ATOM 2403 C CA . TYR A 1 34 ? 5.368 -0.961 6.794 1.00 53.32 109 TYR A CA 3
ATOM 2404 C C . TYR A 1 34 ? 6.484 -1.999 6.742 1.00 3.10 109 TYR A C 3
ATOM 2405 O O . TYR A 1 34 ? 6.639 -2.807 7.658 1.00 71.32 109 TYR A O 3
ATOM 2423 N N . TYR A 1 35 ? 7.261 -1.970 5.665 1.00 54.35 110 TYR A N 3
ATOM 2424 C CA . TYR A 1 35 ? 8.363 -2.909 5.491 1.00 55.53 110 TYR A CA 3
ATOM 2425 C C . TYR A 1 35 ? 9.631 -2.391 6.163 1.00 55.21 110 TYR A C 3
ATOM 2426 O O . TYR A 1 35 ? 10.735 -2.835 5.853 1.00 23.11 110 TYR A O 3
ATOM 2444 N N . GLU A 1 36 ? 9.461 -1.449 7.085 1.00 0.34 111 GLU A N 3
ATOM 2445 C CA . GLU A 1 36 ? 10.592 -0.870 7.802 1.00 55.12 111 GLU A CA 3
ATOM 2446 C C . GLU A 1 36 ? 10.813 -1.581 9.134 1.00 63.03 111 GLU A C 3
ATOM 2447 O O . GLU A 1 36 ? 11.685 -1.200 9.914 1.00 11.53 111 GLU A O 3
ATOM 2459 N N . GLN A 1 37 ? 10.018 -2.616 9.385 1.00 12.30 112 GLN A N 3
ATOM 2460 C CA . GLN A 1 37 ? 10.126 -3.379 10.623 1.00 63.15 112 GLN A CA 3
ATOM 2461 C C . GLN A 1 37 ? 11.011 -4.607 10.429 1.00 14.41 112 GLN A C 3
ATOM 2462 O O . GLN A 1 37 ? 11.916 -4.862 11.222 1.00 22.13 112 GLN A O 3
ATOM 2476 N N . MET A 1 38 ? 10.741 -5.363 9.370 1.00 3.10 113 MET A N 3
ATOM 2477 C CA . MET A 1 38 ? 11.514 -6.563 9.072 1.00 33.54 113 MET A CA 3
ATOM 2478 C C . MET A 1 38 ? 11.777 -6.683 7.575 1.00 63.12 113 MET A C 3
ATOM 2479 O O . MET A 1 38 ? 10.958 -6.266 6.757 1.00 71.12 113 MET A O 3
ATOM 2493 N N . GLN A 1 39 ? 12.925 -7.254 7.224 1.00 20.32 114 GLN A N 3
ATOM 2494 C CA . GLN A 1 39 ? 13.296 -7.427 5.825 1.00 54.15 114 GLN A CA 3
ATOM 2495 C C . GLN A 1 39 ? 13.947 -8.787 5.598 1.00 44.03 114 GLN A C 3
ATOM 2496 O O . GLN A 1 39 ? 15.165 -8.930 5.712 1.00 60.51 114 GLN A O 3
ATOM 2510 N N . CYS A 1 40 ? 13.129 -9.783 5.276 1.00 21.43 115 CYS A N 3
ATOM 2511 C CA . CYS A 1 40 ? 13.625 -11.133 5.034 1.00 11.21 115 CYS A CA 3
ATOM 2512 C C . CYS A 1 40 ? 13.753 -11.405 3.538 1.00 34.00 115 CYS A C 3
ATOM 2513 O O . CYS A 1 40 ? 12.868 -11.059 2.756 1.00 2.32 115 CYS A O 3
ATOM 2520 N N . ASN A 1 41 ? 14.860 -12.028 3.148 1.00 71.10 116 ASN A N 3
ATOM 2521 C CA . ASN A 1 41 ? 15.104 -12.347 1.746 1.00 41.11 116 ASN A CA 3
ATOM 2522 C C . ASN A 1 41 ? 15.658 -13.761 1.598 1.00 12.20 116 ASN A C 3
ATOM 2523 O O . ASN A 1 41 ? 16.031 -14.400 2.582 1.00 20.12 116 ASN A O 3
ATOM 2534 N N . THR A 1 42 ? 15.709 -14.244 0.361 1.00 70.15 117 THR A N 3
ATOM 2535 C CA . THR A 1 42 ? 16.216 -15.582 0.083 1.00 43.11 117 THR A CA 3
ATOM 2536 C C . THR A 1 42 ? 17.725 -15.651 0.288 1.00 22.20 117 THR A C 3
ATOM 2537 O O . THR A 1 42 ? 18.253 -16.667 0.740 1.00 74.34 117 THR A O 3
ATOM 2548 N N . GLN A 1 43 ? 18.414 -14.565 -0.046 1.00 13.51 118 GLN A N 3
ATOM 2549 C CA . GLN A 1 43 ? 19.863 -14.504 0.102 1.00 0.53 118 GLN A CA 3
ATOM 2550 C C . GLN A 1 43 ? 20.253 -14.308 1.564 1.00 51.23 118 GLN A C 3
ATOM 2551 O O . GLN A 1 43 ? 21.198 -14.927 2.051 1.00 21.13 118 GLN A O 3
ATOM 2565 N N . GLN A 1 44 ? 19.519 -13.443 2.256 1.00 11.22 119 GLN A N 3
ATOM 2566 C CA . GLN A 1 44 ? 19.790 -13.165 3.662 1.00 74.32 119 GLN A CA 3
ATOM 2567 C C . GLN A 1 44 ? 18.566 -12.563 4.343 1.00 14.43 119 GLN A C 3
ATOM 2568 O O . GLN A 1 44 ? 17.530 -12.353 3.710 1.00 1.15 119 GLN A O 3
ATOM 2582 N N . HIS A 1 45 ? 18.691 -12.286 5.637 1.00 31.14 120 HIS A N 3
ATOM 2583 C CA . HIS A 1 45 ? 17.594 -11.707 6.405 1.00 2.12 120 HIS A CA 3
ATOM 2584 C C . HIS A 1 45 ? 18.115 -10.679 7.406 1.00 72.34 120 HIS A C 3
ATOM 2585 O O . HIS A 1 45 ? 19.163 -10.874 8.020 1.00 4.44 120 HIS A O 3
ATOM 2599 N N . TRP A 1 46 ? 17.376 -9.587 7.562 1.00 0.13 121 TRP A N 3
ATOM 2600 C CA . TRP A 1 46 ? 17.764 -8.528 8.488 1.00 60.33 121 TRP A CA 3
ATOM 2601 C C . TRP A 1 46 ? 16.539 -7.785 9.009 1.00 21.22 121 TRP A C 3
ATOM 2602 O O . TRP A 1 46 ? 15.478 -7.801 8.384 1.00 22.32 121 TRP A O 3
ATOM 2623 N N . CYS A 1 47 ? 16.692 -7.134 10.157 1.00 32.14 122 CYS A N 3
ATOM 2624 C CA . CYS A 1 47 ? 15.598 -6.385 10.763 1.00 10.35 122 CYS A CA 3
ATOM 2625 C C . CYS A 1 47 ? 15.811 -4.883 10.600 1.00 45.42 122 CYS A C 3
ATOM 2626 O O . CYS A 1 47 ? 16.911 -4.432 10.279 1.00 63.11 122 CYS A O 3
ATOM 2633 N N . VAL A 1 48 ? 14.752 -4.112 10.823 1.00 34.02 123 VAL A N 3
ATOM 2634 C CA . VAL A 1 48 ? 14.822 -2.661 10.702 1.00 3.22 123 VAL A CA 3
ATOM 2635 C C . VAL A 1 48 ? 13.766 -1.985 11.569 1.00 3.15 123 VAL A C 3
ATOM 2636 O O . VAL A 1 48 ? 12.894 -2.647 12.132 1.00 53.41 123 VAL A O 3
ATOM 2649 N N . ASP A 1 49 ? 13.851 -0.663 11.673 1.00 24.20 124 ASP A N 3
ATOM 2650 C CA . ASP A 1 49 ? 12.902 0.104 12.471 1.00 72.11 124 ASP A CA 3
ATOM 2651 C C . ASP A 1 49 ? 12.035 0.989 11.581 1.00 13.11 124 ASP A C 3
ATOM 2652 O O . ASP A 1 49 ? 12.448 1.426 10.507 1.00 71.44 124 ASP A O 3
ATOM 2661 N N . PRO A 1 50 ? 10.803 1.260 12.037 1.00 53.55 125 PRO A N 3
ATOM 2662 C CA . PRO A 1 50 ? 9.851 2.095 11.297 1.00 44.30 125 PRO A CA 3
ATOM 2663 C C . PRO A 1 50 ? 10.269 3.562 11.266 1.00 60.53 125 PRO A C 3
ATOM 2664 O O . PRO A 1 50 ? 9.856 4.315 10.385 1.00 63.34 125 PRO A O 3
ATOM 2675 N N . GLU A 1 51 ? 11.090 3.959 12.233 1.00 42.03 126 GLU A N 3
ATOM 2676 C CA . GLU A 1 51 ? 11.563 5.336 12.315 1.00 53.14 126 GLU A CA 3
ATOM 2677 C C . GLU A 1 51 ? 12.136 5.795 10.977 1.00 52.11 126 GLU A C 3
ATOM 2678 O O . GLU A 1 51 ? 11.719 6.815 10.428 1.00 2.22 126 GLU A O 3
ATOM 2690 N N . SER A 1 52 ? 13.094 5.034 10.458 1.00 4.31 127 SER A N 3
ATOM 2691 C CA . SER A 1 52 ? 13.729 5.364 9.187 1.00 15.42 127 SER A CA 3
ATOM 2692 C C . SER A 1 52 ? 13.908 4.116 8.329 1.00 30.31 127 SER A C 3
ATOM 2693 O O . SER A 1 52 ? 13.781 4.165 7.106 1.00 12.45 127 SER A O 3
ATOM 2701 N N . GLY A 1 53 ? 14.205 2.995 8.980 1.00 12.15 128 GLY A N 3
ATOM 2702 C CA . GLY A 1 53 ? 14.397 1.749 8.263 1.00 64.33 128 GLY A CA 3
ATOM 2703 C C . GLY A 1 53 ? 15.835 1.269 8.309 1.00 35.24 128 GLY A C 3
ATOM 2704 O O . GLY A 1 53 ? 16.317 0.636 7.369 1.00 4.35 128 GLY A O 3
ATOM 2708 N N . THR A 1 54 ? 16.522 1.571 9.406 1.00 25.02 129 THR A N 3
ATOM 2709 C CA . THR A 1 54 ? 17.914 1.169 9.571 1.00 74.02 129 THR A CA 3
ATOM 2710 C C . THR A 1 54 ? 18.020 -0.141 10.343 1.00 73.22 129 THR A C 3
ATOM 2711 O O . THR A 1 54 ? 17.140 -0.479 11.134 1.00 20.12 129 THR A O 3
ATOM 2722 N N . ALA A 1 55 ? 19.103 -0.875 10.108 1.00 75.02 130 ALA A N 3
ATOM 2723 C CA . ALA A 1 55 ? 19.325 -2.147 10.784 1.00 75.23 130 ALA A CA 3
ATOM 2724 C C . ALA A 1 55 ? 19.535 -1.944 12.280 1.00 32.44 130 ALA A C 3
ATOM 2725 O O . ALA A 1 55 ? 20.208 -1.003 12.701 1.00 11.42 130 ALA A O 3
ATOM 2732 N N . LEU A 1 56 ? 18.955 -2.832 13.080 1.00 32.51 131 LEU A N 3
ATOM 2733 C CA . LEU A 1 56 ? 19.078 -2.751 14.531 1.00 2.44 131 LEU A CA 3
ATOM 2734 C C . LEU A 1 56 ? 20.148 -3.710 15.042 1.00 64.11 131 LEU A C 3
ATOM 2735 O O . LEU A 1 56 ? 20.916 -3.377 15.943 1.00 3.05 131 LEU A O 3
ATOM 2751 N N . GLY A 1 57 ? 20.194 -4.903 14.457 1.00 60.40 132 GLY A N 3
ATOM 2752 C CA . GLY A 1 57 ? 21.175 -5.892 14.864 1.00 20.23 132 GLY A CA 3
ATOM 2753 C C . GLY A 1 57 ? 22.190 -6.184 13.777 1.00 1.01 132 GLY A C 3
ATOM 2754 O O . GLY A 1 57 ? 23.022 -5.337 13.453 1.00 74.03 132 GLY A O 3
ATOM 2758 N N . GLU A 1 58 ? 22.123 -7.386 13.214 1.00 30.52 133 GLU A N 3
ATOM 2759 C CA . GLU A 1 58 ? 23.046 -7.788 12.159 1.00 52.32 133 GLU A CA 3
ATOM 2760 C C . GLU A 1 58 ? 22.384 -8.779 11.206 1.00 64.03 133 GLU A C 3
ATOM 2761 O O . GLU A 1 58 ? 21.194 -9.069 11.323 1.00 73.02 133 GLU A O 3
ATOM 2773 N N . ARG A 1 59 ? 23.166 -9.295 10.262 1.00 14.32 134 ARG A N 3
ATOM 2774 C CA . ARG A 1 59 ? 22.656 -10.252 9.287 1.00 2.25 134 ARG A CA 3
ATOM 2775 C C . ARG A 1 59 ? 23.393 -11.583 9.397 1.00 64.44 134 ARG A C 3
ATOM 2776 O O . ARG A 1 59 ? 24.374 -11.703 10.131 1.00 1.22 134 ARG A O 3
ATOM 2797 N N . ARG A 1 60 ? 22.914 -12.581 8.661 1.00 30.33 135 ARG A N 3
ATOM 2798 C CA . ARG A 1 60 ? 23.526 -13.904 8.677 1.00 61.31 135 ARG A CA 3
ATOM 2799 C C . ARG A 1 60 ? 23.429 -14.532 10.064 1.00 4.14 135 ARG A C 3
ATOM 2800 O O . ARG A 1 60 ? 24.154 -14.148 10.982 1.00 3.22 135 ARG A O 3
ATOM 2821 N N . SER A 1 61 ? 22.529 -15.499 10.210 1.00 51.34 136 SER A N 3
ATOM 2822 C CA . SER A 1 61 ? 22.334 -16.177 11.486 1.00 41.41 136 SER A CA 3
ATOM 2823 C C . SER A 1 61 ? 21.944 -17.636 11.272 1.00 43.01 136 SER A C 3
ATOM 2824 O O . SER A 1 61 ? 22.541 -18.541 11.853 1.00 62.31 136 SER A O 3
ATOM 2832 N N . GLY A 1 62 ? 20.937 -17.856 10.433 1.00 73.14 137 GLY A N 3
ATOM 2833 C CA . GLY A 1 62 ? 20.483 -19.207 10.156 1.00 1.50 137 GLY A CA 3
ATOM 2834 C C . GLY A 1 62 ? 18.977 -19.294 10.014 1.00 74.45 137 GLY A C 3
ATOM 2835 O O . GLY A 1 62 ? 18.252 -19.310 11.007 1.00 12.45 137 GLY A O 3
ATOM 2839 N N . GLY A 1 63 ? 18.503 -19.351 8.772 1.00 2.22 138 GLY A N 3
ATOM 2840 C CA . GLY A 1 63 ? 17.075 -19.435 8.526 1.00 45.21 138 GLY A CA 3
ATOM 2841 C C . GLY A 1 63 ? 16.415 -18.071 8.472 1.00 62.42 138 GLY A C 3
ATOM 2842 O O . GLY A 1 63 ? 16.493 -17.297 9.426 1.00 21.22 138 GLY A O 3
ATOM 2846 N N . CYS A 1 64 ? 15.764 -17.775 7.352 1.00 44.01 139 CYS A N 3
ATOM 2847 C CA . CYS A 1 64 ? 15.089 -16.495 7.175 1.00 45.10 139 CYS A CA 3
ATOM 2848 C C . CYS A 1 64 ? 14.153 -16.208 8.345 1.00 53.32 139 CYS A C 3
ATOM 2849 O O . CYS A 1 64 ? 14.360 -15.260 9.103 1.00 20.05 139 CYS A O 3
ATOM 2856 N N . THR A 1 65 ? 13.120 -17.033 8.485 1.00 20.24 140 THR A N 3
ATOM 2857 C CA . THR A 1 65 ? 12.151 -16.868 9.561 1.00 33.42 140 THR A CA 3
ATOM 2858 C C . THR A 1 65 ? 12.670 -17.463 10.865 1.00 4.43 140 THR A C 3
ATOM 2859 O O . THR A 1 65 ? 12.412 -16.933 11.945 1.00 12.42 140 THR A O 3
ATOM 2870 N N . GLU A 1 66 ? 13.405 -18.565 10.757 1.00 73.43 141 GLU A N 3
ATOM 2871 C CA . GLU A 1 66 ? 13.960 -19.231 11.929 1.00 3.22 141 GLU A CA 3
ATOM 2872 C C . GLU A 1 66 ? 14.772 -18.254 12.776 1.00 72.25 141 GLU A C 3
ATOM 2873 O O . GLU A 1 66 ? 14.540 -18.116 13.976 1.00 24.12 141 GLU A O 3
ATOM 2885 N N . ALA A 1 67 ? 15.724 -17.580 12.140 1.00 42.50 142 ALA A N 3
ATOM 2886 C CA . ALA A 1 67 ? 16.569 -16.615 12.833 1.00 63.01 142 ALA A CA 3
ATOM 2887 C C . ALA A 1 67 ? 15.810 -15.324 13.116 1.00 12.54 142 ALA A C 3
ATOM 2888 O O . ALA A 1 67 ? 16.015 -14.685 14.148 1.00 21.44 142 ALA A O 3
ATOM 2895 N N . ALA A 1 68 ? 14.932 -14.944 12.193 1.00 3.34 143 ALA A N 3
ATOM 2896 C CA . ALA A 1 68 ? 14.141 -13.729 12.345 1.00 3.12 143 ALA A CA 3
ATOM 2897 C C . ALA A 1 68 ? 13.327 -13.762 13.634 1.00 52.30 143 ALA A C 3
ATOM 2898 O O . ALA A 1 68 ? 13.260 -12.771 14.362 1.00 35.32 143 ALA A O 3
ATOM 2905 N N . ARG A 1 69 ? 12.709 -14.906 13.909 1.00 10.31 144 ARG A N 3
ATOM 2906 C CA . ARG A 1 69 ? 11.897 -15.066 15.109 1.00 22.24 144 ARG A CA 3
ATOM 2907 C C . ARG A 1 69 ? 12.768 -15.419 16.312 1.00 60.34 144 ARG A C 3
ATOM 2908 O O . ARG A 1 69 ? 12.562 -14.907 17.412 1.00 43.42 144 ARG A O 3
ATOM 2929 N N . ASP A 1 70 ? 13.740 -16.298 16.093 1.00 21.14 145 ASP A N 3
ATOM 2930 C CA . ASP A 1 70 ? 14.643 -16.720 17.158 1.00 12.33 145 ASP A CA 3
ATOM 2931 C C . ASP A 1 70 ? 15.381 -15.523 17.751 1.00 73.13 145 ASP A C 3
ATOM 2932 O O . ASP A 1 70 ? 15.572 -15.437 18.964 1.00 13.22 145 ASP A O 3
ATOM 2941 N N . HIS A 1 71 ? 15.795 -14.602 16.886 1.00 34.20 146 HIS A N 3
ATOM 2942 C CA . HIS A 1 71 ? 16.512 -13.410 17.324 1.00 65.33 146 HIS A CA 3
ATOM 2943 C C . HIS A 1 71 ? 16.790 -12.480 16.147 1.00 71.24 146 HIS A C 3
ATOM 2944 O O . HIS A 1 71 ? 17.912 -12.006 15.968 1.00 50.32 146 HIS A O 3
ATOM 2958 N N . CYS A 1 72 ? 15.761 -12.224 15.346 1.00 72.33 147 CYS A N 3
ATOM 2959 C CA . CYS A 1 72 ? 15.893 -11.352 14.185 1.00 61.42 147 CYS A CA 3
ATOM 2960 C C . CYS A 1 72 ? 16.959 -11.879 13.228 1.00 52.32 147 CYS A C 3
ATOM 2961 O O . CYS A 1 72 ? 17.083 -11.403 12.099 1.00 13.22 147 CYS A O 3
ATOM 2968 N N . LYS A 1 5 ? 1.155 -0.389 1.548 1.00 0.40 80 LYS A N 4
ATOM 2969 C CA . LYS A 1 5 ? 1.519 -0.725 0.177 1.00 61.12 80 LYS A CA 4
ATOM 2970 C C . LYS A 1 5 ? 1.978 -2.176 0.076 1.00 25.24 80 LYS A C 4
ATOM 2971 O O . LYS A 1 5 ? 1.686 -2.864 -0.902 1.00 31.41 80 LYS A O 4
ATOM 2990 N N . CYS A 1 6 ? 2.698 -2.636 1.094 1.00 1.04 81 CYS A N 4
ATOM 2991 C CA . CYS A 1 6 ? 3.197 -4.005 1.122 1.00 62.51 81 CYS A CA 4
ATOM 2992 C C . CYS A 1 6 ? 2.044 -5.005 1.104 1.00 63.14 81 CYS A C 4
ATOM 2993 O O . CYS A 1 6 ? 2.068 -5.984 0.356 1.00 41.42 81 CYS A O 4
ATOM 3000 N N . LEU A 1 7 ? 1.036 -4.752 1.931 1.00 24.12 82 LEU A N 4
ATOM 3001 C CA . LEU A 1 7 ? -0.127 -5.629 2.011 1.00 42.13 82 LEU A CA 4
ATOM 3002 C C . LEU A 1 7 ? -0.856 -5.688 0.673 1.00 73.45 82 LEU A C 4
ATOM 3003 O O . LEU A 1 7 ? -1.232 -6.764 0.206 1.00 4.32 82 LEU A O 4
ATOM 3019 N N . ALA A 1 8 ? -1.052 -4.526 0.059 1.00 40.12 83 ALA A N 4
ATOM 3020 C CA . ALA A 1 8 ? -1.732 -4.446 -1.228 1.00 34.33 83 ALA A CA 4
ATOM 3021 C C . ALA A 1 8 ? -0.921 -5.133 -2.321 1.00 52.23 83 ALA A C 4
ATOM 3022 O O . ALA A 1 8 ? -1.422 -6.017 -3.015 1.00 50.23 83 ALA A O 4
ATOM 3029 N N . GLU A 1 9 ? 0.334 -4.719 -2.469 1.00 75.11 84 GLU A N 4
ATOM 3030 C CA . GLU A 1 9 ? 1.213 -5.294 -3.480 1.00 72.42 84 GLU A CA 4
ATOM 3031 C C . GLU A 1 9 ? 1.345 -6.803 -3.291 1.00 42.24 84 GLU A C 4
ATOM 3032 O O . GLU A 1 9 ? 1.151 -7.577 -4.229 1.00 54.34 84 GLU A O 4
ATOM 3044 N N . HIS A 1 10 ? 1.678 -7.214 -2.072 1.00 3.31 85 HIS A N 4
ATOM 3045 C CA . HIS A 1 10 ? 1.837 -8.629 -1.759 1.00 22.41 85 HIS A CA 4
ATOM 3046 C C . HIS A 1 10 ? 0.560 -9.402 -2.075 1.00 21.24 85 HIS A C 4
ATOM 3047 O O . HIS A 1 10 ? 0.604 -10.470 -2.686 1.00 33.53 85 HIS A O 4
ATOM 3061 N N . HIS A 1 11 ? -0.576 -8.856 -1.653 1.00 51.34 86 HIS A N 4
ATOM 3062 C CA . HIS A 1 11 ? -1.866 -9.494 -1.891 1.00 62.12 86 HIS A CA 4
ATOM 3063 C C . HIS A 1 11 ? -2.107 -9.693 -3.385 1.00 5.33 86 HIS A C 4
ATOM 3064 O O . HIS A 1 11 ? -2.443 -10.790 -3.827 1.00 73.25 86 HIS A O 4
ATOM 3078 N N . GLU A 1 12 ? -1.932 -8.623 -4.155 1.00 31.22 87 GLU A N 4
ATOM 3079 C CA . GLU A 1 12 ? -2.132 -8.681 -5.598 1.00 33.00 87 GLU A CA 4
ATOM 3080 C C . GLU A 1 12 ? -1.232 -9.738 -6.230 1.00 62.33 87 GLU A C 4
ATOM 3081 O O . GLU A 1 12 ? -1.686 -10.566 -7.021 1.00 13.34 87 GLU A O 4
ATOM 3093 N N . LYS A 1 13 ? 0.049 -9.704 -5.877 1.00 34.30 88 LYS A N 4
ATOM 3094 C CA . LYS A 1 13 ? 1.015 -10.659 -6.408 1.00 11.43 88 LYS A CA 4
ATOM 3095 C C . LYS A 1 13 ? 0.612 -12.089 -6.064 1.00 23.05 88 LYS A C 4
ATOM 3096 O O . LYS A 1 13 ? 0.704 -12.988 -6.900 1.00 13.24 88 LYS A O 4
ATOM 3115 N N . SER A 1 14 ? 0.165 -12.292 -4.828 1.00 62.34 89 SER A N 4
ATOM 3116 C CA . SER A 1 14 ? -0.249 -13.614 -4.373 1.00 74.24 89 SER A CA 4
ATOM 3117 C C . SER A 1 14 ? -1.411 -14.138 -5.212 1.00 52.23 89 SER A C 4
ATOM 3118 O O . SER A 1 14 ? -1.386 -15.272 -5.690 1.00 33.31 89 SER A O 4
ATOM 3126 N N . LYS A 1 15 ? -2.430 -13.303 -5.388 1.00 4.54 90 LYS A N 4
ATOM 3127 C CA . LYS A 1 15 ? -3.602 -13.678 -6.169 1.00 42.13 90 LYS A CA 4
ATOM 3128 C C . LYS A 1 15 ? -3.224 -13.945 -7.623 1.00 23.34 90 LYS A C 4
ATOM 3129 O O . LYS A 1 15 ? -3.780 -14.836 -8.265 1.00 31.02 90 LYS A O 4
ATOM 3148 N N . SER A 1 16 ? -2.274 -13.169 -8.135 1.00 24.53 91 SER A N 4
ATOM 3149 C CA . SER A 1 16 ? -1.823 -13.322 -9.513 1.00 40.51 91 SER A CA 4
ATOM 3150 C C . SER A 1 16 ? -0.826 -14.470 -9.635 1.00 42.32 91 SER A C 4
ATOM 3151 O O . SER A 1 16 ? -0.535 -15.162 -8.659 1.00 64.01 91 SER A O 4
ATOM 3159 N N . THR A 1 17 ? -0.304 -14.667 -10.842 1.00 54.22 92 THR A N 4
ATOM 3160 C CA . THR A 1 17 ? 0.659 -15.731 -11.094 1.00 41.22 92 THR A CA 4
ATOM 3161 C C . THR A 1 17 ? 2.025 -15.161 -11.458 1.00 41.33 92 THR A C 4
ATOM 3162 O O . THR A 1 17 ? 3.060 -15.718 -11.090 1.00 72.24 92 THR A O 4
ATOM 3173 N N . HIS A 1 18 ? 2.022 -14.046 -12.183 1.00 22.24 93 HIS A N 4
ATOM 3174 C CA . HIS A 1 18 ? 3.263 -13.399 -12.595 1.00 73.45 93 HIS A CA 4
ATOM 3175 C C . HIS A 1 18 ? 4.077 -12.961 -11.382 1.00 20.31 93 HIS A C 4
ATOM 3176 O O . HIS A 1 18 ? 3.531 -12.750 -10.299 1.00 71.21 93 HIS A O 4
ATOM 3190 N N . SER A 1 19 ? 5.386 -12.828 -11.570 1.00 50.45 94 SER A N 4
ATOM 3191 C CA . SER A 1 19 ? 6.276 -12.419 -10.490 1.00 61.21 94 SER A CA 4
ATOM 3192 C C . SER A 1 19 ? 7.511 -11.714 -11.041 1.00 43.53 94 SER A C 4
ATOM 3193 O O . SER A 1 19 ? 7.605 -11.451 -12.240 1.00 24.20 94 SER A O 4
ATOM 3201 N N . GLN A 1 20 ? 8.456 -11.409 -10.157 1.00 35.54 95 GLN A N 4
ATOM 3202 C CA . GLN A 1 20 ? 9.685 -10.734 -10.554 1.00 52.51 95 GLN A CA 4
ATOM 3203 C C . GLN A 1 20 ? 10.909 -11.476 -10.028 1.00 12.45 95 GLN A C 4
ATOM 3204 O O . GLN A 1 20 ? 10.785 -12.487 -9.337 1.00 72.31 95 GLN A O 4
ATOM 3218 N N . VAL A 1 21 ? 12.091 -10.966 -10.358 1.00 62.45 96 VAL A N 4
ATOM 3219 C CA . VAL A 1 21 ? 13.338 -11.580 -9.918 1.00 63.54 96 VAL A CA 4
ATOM 3220 C C . VAL A 1 21 ? 14.214 -10.576 -9.179 1.00 5.22 96 VAL A C 4
ATOM 3221 O O . VAL A 1 21 ? 14.210 -9.385 -9.489 1.00 62.44 96 VAL A O 4
ATOM 3234 N N . GLY A 1 22 ? 14.967 -11.065 -8.197 1.00 52.53 97 GLY A N 4
ATOM 3235 C CA . GLY A 1 22 ? 15.839 -10.196 -7.428 1.00 73.02 97 GLY A CA 4
ATOM 3236 C C . GLY A 1 22 ? 15.644 -10.355 -5.933 1.00 70.54 97 GLY A C 4
ATOM 3237 O O . GLY A 1 22 ? 15.488 -11.471 -5.436 1.00 52.14 97 GLY A O 4
ATOM 3241 N N . ASP A 1 23 ? 15.655 -9.238 -5.215 1.00 31.44 98 ASP A N 4
ATOM 3242 C CA . ASP A 1 23 ? 15.479 -9.259 -3.767 1.00 53.21 98 ASP A CA 4
ATOM 3243 C C . ASP A 1 23 ? 14.189 -9.980 -3.387 1.00 3.22 98 ASP A C 4
ATOM 3244 O O . ASP A 1 23 ? 13.177 -9.870 -4.079 1.00 65.05 98 ASP A O 4
ATOM 3253 N N . ASP A 1 24 ? 14.234 -10.718 -2.283 1.00 13.50 99 ASP A N 4
ATOM 3254 C CA . ASP A 1 24 ? 13.069 -11.457 -1.810 1.00 60.02 99 ASP A CA 4
ATOM 3255 C C . ASP A 1 24 ? 11.916 -10.510 -1.493 1.00 51.13 99 ASP A C 4
ATOM 3256 O O . ASP A 1 24 ? 11.974 -9.320 -1.805 1.00 73.11 99 ASP A O 4
ATOM 3265 N N . ILE A 1 25 ? 10.870 -11.046 -0.874 1.00 20.05 100 ILE A N 4
ATOM 3266 C CA . ILE A 1 25 ? 9.704 -10.248 -0.515 1.00 31.41 100 ILE A CA 4
ATOM 3267 C C . ILE A 1 25 ? 10.010 -9.324 0.659 1.00 71.13 100 ILE A C 4
ATOM 3268 O O . ILE A 1 25 ? 10.585 -9.731 1.668 1.00 34.44 100 ILE A O 4
ATOM 3284 N N . PRO A 1 26 ? 9.616 -8.049 0.526 1.00 52.12 101 PRO A N 4
ATOM 3285 C CA . PRO A 1 26 ? 9.835 -7.040 1.567 1.00 61.05 101 PRO A CA 4
ATOM 3286 C C . PRO A 1 26 ? 8.971 -7.281 2.799 1.00 34.42 101 PRO A C 4
ATOM 3287 O O . PRO A 1 26 ? 7.823 -6.840 2.862 1.00 1.40 101 PRO A O 4
ATOM 3298 N N . LYS A 1 27 ? 9.528 -7.985 3.779 1.00 43.12 102 LYS A N 4
ATOM 3299 C CA . LYS A 1 27 ? 8.810 -8.284 5.012 1.00 74.14 102 LYS A CA 4
ATOM 3300 C C . LYS A 1 27 ? 8.217 -7.016 5.618 1.00 45.23 102 LYS A C 4
ATOM 3301 O O . LYS A 1 27 ? 8.916 -6.018 5.800 1.00 72.00 102 LYS A O 4
ATOM 3320 N N . CYS A 1 28 ? 6.927 -7.061 5.930 1.00 74.44 103 CYS A N 4
ATOM 3321 C CA . CYS A 1 28 ? 6.240 -5.917 6.516 1.00 3.24 103 CYS A CA 4
ATOM 3322 C C . CYS A 1 28 ? 5.363 -6.350 7.687 1.00 33.41 103 CYS A C 4
ATOM 3323 O O . CYS A 1 28 ? 4.534 -7.250 7.555 1.00 61.00 103 CYS A O 4
ATOM 3330 N N . ASN A 1 29 ? 5.552 -5.703 8.832 1.00 35.15 104 ASN A N 4
ATOM 3331 C CA . ASN A 1 29 ? 4.778 -6.022 10.027 1.00 54.41 104 ASN A CA 4
ATOM 3332 C C . ASN A 1 29 ? 3.334 -5.548 9.882 1.00 25.33 104 ASN A C 4
ATOM 3333 O O . ASN A 1 29 ? 3.079 -4.377 9.598 1.00 30.32 104 ASN A O 4
ATOM 3344 N N . LEU A 1 30 ? 2.394 -6.466 10.080 1.00 3.30 105 LEU A N 4
ATOM 3345 C CA . LEU A 1 30 ? 0.976 -6.143 9.973 1.00 53.14 105 LEU A CA 4
ATOM 3346 C C . LEU A 1 30 ? 0.590 -5.048 10.962 1.00 32.33 105 LEU A C 4
ATOM 3347 O O . LEU A 1 30 ? -0.435 -4.387 10.802 1.00 13.45 105 LEU A O 4
ATOM 3363 N N . ALA A 1 31 ? 1.419 -4.862 11.984 1.00 44.03 106 ALA A N 4
ATOM 3364 C CA . ALA A 1 31 ? 1.167 -3.845 12.997 1.00 44.32 106 ALA A CA 4
ATOM 3365 C C . ALA A 1 31 ? 0.916 -2.483 12.357 1.00 31.53 106 ALA A C 4
ATOM 3366 O O . ALA A 1 31 ? -0.027 -1.781 12.721 1.00 3.54 106 ALA A O 4
ATOM 3373 N N . SER A 1 32 ? 1.765 -2.117 11.403 1.00 64.22 107 SER A N 4
ATOM 3374 C CA . SER A 1 32 ? 1.638 -0.837 10.716 1.00 75.44 107 SER A CA 4
ATOM 3375 C C . SER A 1 32 ? 1.369 -1.044 9.228 1.00 0.00 107 SER A C 4
ATOM 3376 O O . SER A 1 32 ? 0.756 -0.202 8.574 1.00 51.25 107 SER A O 4
ATOM 3384 N N . GLY A 1 33 ? 1.834 -2.173 8.700 1.00 13.52 108 GLY A N 4
ATOM 3385 C CA . GLY A 1 33 ? 1.635 -2.471 7.294 1.00 52.31 108 GLY A CA 4
ATOM 3386 C C . GLY A 1 33 ? 2.770 -1.962 6.427 1.00 33.43 108 GLY A C 4
ATOM 3387 O O . GLY A 1 33 ? 2.623 -1.835 5.212 1.00 55.35 108 GLY A O 4
ATOM 3391 N N . TYR A 1 34 ? 3.904 -1.670 7.053 1.00 64.10 109 TYR A N 4
ATOM 3392 C CA . TYR A 1 34 ? 5.068 -1.169 6.331 1.00 11.33 109 TYR A CA 4
ATOM 3393 C C . TYR A 1 34 ? 6.159 -2.232 6.251 1.00 2.24 109 TYR A C 4
ATOM 3394 O O . TYR A 1 34 ? 6.297 -3.065 7.148 1.00 43.34 109 TYR A O 4
ATOM 3412 N N . TYR A 1 35 ? 6.933 -2.196 5.172 1.00 35.00 110 TYR A N 4
ATOM 3413 C CA . TYR A 1 35 ? 8.011 -3.157 4.972 1.00 2.44 110 TYR A CA 4
ATOM 3414 C C . TYR A 1 35 ? 9.322 -2.631 5.549 1.00 22.33 110 TYR A C 4
ATOM 3415 O O . TYR A 1 35 ? 10.403 -3.091 5.181 1.00 14.11 110 TYR A O 4
ATOM 3433 N N . GLU A 1 36 ? 9.217 -1.665 6.457 1.00 60.53 111 GLU A N 4
ATOM 3434 C CA . GLU A 1 36 ? 10.394 -1.077 7.085 1.00 60.01 111 GLU A CA 4
ATOM 3435 C C . GLU A 1 36 ? 10.600 -1.639 8.489 1.00 53.23 111 GLU A C 4
ATOM 3436 O O . GLU A 1 36 ? 11.498 -1.212 9.213 1.00 45.01 111 GLU A O 4
ATOM 3448 N N . GLN A 1 37 ? 9.760 -2.598 8.865 1.00 54.51 112 GLN A N 4
ATOM 3449 C CA . GLN A 1 37 ? 9.848 -3.217 10.182 1.00 3.31 112 GLN A CA 4
ATOM 3450 C C . GLN A 1 37 ? 10.790 -4.416 10.158 1.00 43.14 112 GLN A C 4
ATOM 3451 O O . GLN A 1 37 ? 11.659 -4.553 11.019 1.00 55.11 112 GLN A O 4
ATOM 3465 N N . MET A 1 38 ? 10.612 -5.282 9.165 1.00 2.23 113 MET A N 4
ATOM 3466 C CA . MET A 1 38 ? 11.448 -6.469 9.029 1.00 75.43 113 MET A CA 4
ATOM 3467 C C . MET A 1 38 ? 11.922 -6.637 7.589 1.00 63.42 113 MET A C 4
ATOM 3468 O O . MET A 1 38 ? 11.362 -6.043 6.668 1.00 34.44 113 MET A O 4
ATOM 3482 N N . GLN A 1 39 ? 12.958 -7.450 7.403 1.00 52.52 114 GLN A N 4
ATOM 3483 C CA . GLN A 1 39 ? 13.507 -7.694 6.075 1.00 45.25 114 GLN A CA 4
ATOM 3484 C C . GLN A 1 39 ? 14.138 -9.080 5.993 1.00 44.11 114 GLN A C 4
ATOM 3485 O O . GLN A 1 39 ? 15.322 -9.253 6.284 1.00 44.23 114 GLN A O 4
ATOM 3499 N N . CYS A 1 40 ? 13.340 -10.065 5.596 1.00 63.31 115 CYS A N 4
ATOM 3500 C CA . CYS A 1 40 ? 13.819 -11.437 5.477 1.00 64.04 115 CYS A CA 4
ATOM 3501 C C . CYS A 1 40 ? 13.939 -11.846 4.011 1.00 1.22 115 CYS A C 4
ATOM 3502 O O . CYS A 1 40 ? 13.026 -11.623 3.218 1.00 72.33 115 CYS A O 4
ATOM 3509 N N . ASN A 1 41 ? 15.072 -12.445 3.661 1.00 63.34 116 ASN A N 4
ATOM 3510 C CA . ASN A 1 41 ? 15.312 -12.885 2.291 1.00 62.20 116 ASN A CA 4
ATOM 3511 C C . ASN A 1 41 ? 15.902 -14.292 2.267 1.00 71.11 116 ASN A C 4
ATOM 3512 O O . ASN A 1 41 ? 16.274 -14.840 3.305 1.00 4.32 116 ASN A O 4
ATOM 3523 N N . THR A 1 42 ? 15.984 -14.873 1.074 1.00 64.11 117 THR A N 4
ATOM 3524 C CA . THR A 1 42 ? 16.528 -16.216 0.914 1.00 51.13 117 THR A CA 4
ATOM 3525 C C . THR A 1 42 ? 18.031 -16.234 1.165 1.00 23.12 117 THR A C 4
ATOM 3526 O O . THR A 1 42 ? 18.547 -17.133 1.830 1.00 40.55 117 THR A O 4
ATOM 3537 N N . GLN A 1 43 ? 18.728 -15.237 0.631 1.00 42.43 118 GLN A N 4
ATOM 3538 C CA . GLN A 1 43 ? 20.173 -15.139 0.798 1.00 23.32 118 GLN A CA 4
ATOM 3539 C C . GLN A 1 43 ? 20.532 -14.785 2.238 1.00 51.45 118 GLN A C 4
ATOM 3540 O O . GLN A 1 43 ? 21.422 -15.392 2.832 1.00 12.13 118 GLN A O 4
ATOM 3554 N N . GLN A 1 44 ? 19.833 -13.798 2.790 1.00 25.12 119 GLN A N 4
ATOM 3555 C CA . GLN A 1 44 ? 20.080 -13.362 4.160 1.00 72.53 119 GLN A CA 4
ATOM 3556 C C . GLN A 1 44 ? 18.794 -12.868 4.814 1.00 74.45 119 GLN A C 4
ATOM 3557 O O . GLN A 1 44 ? 17.748 -12.787 4.168 1.00 61.42 119 GLN A O 4
ATOM 3571 N N . HIS A 1 45 ? 18.877 -12.539 6.099 1.00 64.23 120 HIS A N 4
ATOM 3572 C CA . HIS A 1 45 ? 17.719 -12.053 6.840 1.00 4.53 120 HIS A CA 4
ATOM 3573 C C . HIS A 1 45 ? 18.133 -10.998 7.862 1.00 31.15 120 HIS A C 4
ATOM 3574 O O . HIS A 1 45 ? 19.216 -11.073 8.442 1.00 22.43 120 HIS A O 4
ATOM 3588 N N . TRP A 1 46 ? 17.264 -10.017 8.077 1.00 2.11 121 TRP A N 4
ATOM 3589 C CA . TRP A 1 46 ? 17.540 -8.947 9.029 1.00 40.31 121 TRP A CA 4
ATOM 3590 C C . TRP A 1 46 ? 16.280 -8.140 9.322 1.00 74.24 121 TRP A C 4
ATOM 3591 O O . TRP A 1 46 ? 15.227 -8.377 8.728 1.00 43.14 121 TRP A O 4
ATOM 3612 N N . CYS A 1 47 ? 16.392 -7.187 10.240 1.00 5.32 122 CYS A N 4
ATOM 3613 C CA . CYS A 1 47 ? 15.262 -6.345 10.612 1.00 12.11 122 CYS A CA 4
ATOM 3614 C C . CYS A 1 47 ? 15.554 -4.878 10.311 1.00 54.35 122 CYS A C 4
ATOM 3615 O O . CYS A 1 47 ? 16.708 -4.485 10.143 1.00 2.43 122 CYS A O 4
ATOM 3622 N N . VAL A 1 48 ? 14.498 -4.072 10.243 1.00 65.04 123 VAL A N 4
ATOM 3623 C CA . VAL A 1 48 ? 14.641 -2.648 9.963 1.00 75.23 123 VAL A CA 4
ATOM 3624 C C . VAL A 1 48 ? 13.680 -1.823 10.811 1.00 0.24 123 VAL A C 4
ATOM 3625 O O . VAL A 1 48 ? 12.900 -2.368 11.592 1.00 20.15 123 VAL A O 4
ATOM 3638 N N . ASP A 1 49 ? 13.742 -0.505 10.653 1.00 72.44 124 ASP A N 4
ATOM 3639 C CA . ASP A 1 49 ? 12.876 0.397 11.403 1.00 20.33 124 ASP A CA 4
ATOM 3640 C C . ASP A 1 49 ? 12.045 1.262 10.461 1.00 61.11 124 ASP A C 4
ATOM 3641 O O . ASP A 1 49 ? 12.475 1.617 9.363 1.00 4.45 124 ASP A O 4
ATOM 3650 N N . PRO A 1 50 ? 10.825 1.609 10.897 1.00 60.11 125 PRO A N 4
ATOM 3651 C CA . PRO A 1 50 ? 9.908 2.436 10.107 1.00 11.12 125 PRO A CA 4
ATOM 3652 C C . PRO A 1 50 ? 10.384 3.880 9.991 1.00 61.05 125 PRO A C 4
ATOM 3653 O O . PRO A 1 50 ? 9.980 4.604 9.081 1.00 4.13 125 PRO A O 4
ATOM 3664 N N . GLU A 1 51 ? 11.245 4.291 10.916 1.00 11.25 126 GLU A N 4
ATOM 3665 C CA . GLU A 1 51 ? 11.775 5.650 10.916 1.00 21.51 126 GLU A CA 4
ATOM 3666 C C . GLU A 1 51 ? 12.334 6.015 9.544 1.00 52.11 126 GLU A C 4
ATOM 3667 O O . GLU A 1 51 ? 11.947 7.023 8.953 1.00 74.14 126 GLU A O 4
ATOM 3679 N N . SER A 1 52 ? 13.247 5.189 9.044 1.00 71.31 127 SER A N 4
ATOM 3680 C CA . SER A 1 52 ? 13.863 5.426 7.744 1.00 52.43 127 SER A CA 4
ATOM 3681 C C . SER A 1 52 ? 13.851 4.157 6.897 1.00 42.41 127 SER A C 4
ATOM 3682 O O . SER A 1 52 ? 13.687 4.212 5.679 1.00 61.21 127 SER A O 4
ATOM 3690 N N . GLY A 1 53 ? 14.027 3.014 7.553 1.00 50.03 128 GLY A N 4
ATOM 3691 C CA . GLY A 1 53 ? 14.034 1.747 6.846 1.00 72.24 128 GLY A CA 4
ATOM 3692 C C . GLY A 1 53 ? 15.421 1.143 6.751 1.00 40.23 128 GLY A C 4
ATOM 3693 O O . GLY A 1 53 ? 15.745 0.460 5.778 1.00 12.43 128 GLY A O 4
ATOM 3697 N N . THR A 1 54 ? 16.245 1.396 7.763 1.00 63.12 129 THR A N 4
ATOM 3698 C CA . THR A 1 54 ? 17.606 0.875 7.788 1.00 2.24 129 THR A CA 4
ATOM 3699 C C . THR A 1 54 ? 17.729 -0.296 8.756 1.00 33.04 129 THR A C 4
ATOM 3700 O O . THR A 1 54 ? 16.868 -0.498 9.613 1.00 63.44 129 THR A O 4
ATOM 3711 N N . ALA A 1 55 ? 18.804 -1.064 8.615 1.00 32.52 130 ALA A N 4
ATOM 3712 C CA . ALA A 1 55 ? 19.040 -2.214 9.479 1.00 32.24 130 ALA A CA 4
ATOM 3713 C C . ALA A 1 55 ? 19.316 -1.776 10.914 1.00 54.54 130 ALA A C 4
ATOM 3714 O O . ALA A 1 55 ? 19.709 -0.635 11.160 1.00 11.50 130 ALA A O 4
ATOM 3721 N N . LEU A 1 56 ? 19.107 -2.687 11.857 1.00 75.43 131 LEU A N 4
ATOM 3722 C CA . LEU A 1 56 ? 19.332 -2.394 13.268 1.00 61.31 131 LEU A CA 4
ATOM 3723 C C . LEU A 1 56 ? 20.404 -3.310 13.850 1.00 71.52 131 LEU A C 4
ATOM 3724 O O . LEU A 1 56 ? 21.326 -2.854 14.524 1.00 11.12 131 LEU A O 4
ATOM 3740 N N . GLY A 1 57 ? 20.276 -4.607 13.582 1.00 45.31 132 GLY A N 4
ATOM 3741 C CA . GLY A 1 57 ? 21.242 -5.566 14.085 1.00 70.44 132 GLY A CA 4
ATOM 3742 C C . GLY A 1 57 ? 22.100 -6.157 12.983 1.00 10.23 132 GLY A C 4
ATOM 3743 O O . GLY A 1 57 ? 22.474 -5.461 12.040 1.00 64.21 132 GLY A O 4
ATOM 3747 N N . GLU A 1 58 ? 22.413 -7.443 13.104 1.00 21.13 133 GLU A N 4
ATOM 3748 C CA . GLU A 1 58 ? 23.235 -8.125 12.111 1.00 31.25 133 GLU A CA 4
ATOM 3749 C C . GLU A 1 58 ? 22.398 -9.102 11.291 1.00 30.50 133 GLU A C 4
ATOM 3750 O O . GLU A 1 58 ? 21.175 -9.152 11.423 1.00 0.23 133 GLU A O 4
ATOM 3762 N N . ARG A 1 59 ? 23.066 -9.878 10.443 1.00 2.32 134 ARG A N 4
ATOM 3763 C CA . ARG A 1 59 ? 22.385 -10.852 9.600 1.00 71.32 134 ARG A CA 4
ATOM 3764 C C . ARG A 1 59 ? 23.218 -12.123 9.455 1.00 13.41 134 ARG A C 4
ATOM 3765 O O . ARG A 1 59 ? 24.087 -12.211 8.588 1.00 23.20 134 ARG A O 4
ATOM 3786 N N . ARG A 1 60 ? 22.946 -13.103 10.310 1.00 12.12 135 ARG A N 4
ATOM 3787 C CA . ARG A 1 60 ? 23.671 -14.367 10.279 1.00 70.32 135 ARG A CA 4
ATOM 3788 C C . ARG A 1 60 ? 23.144 -15.323 11.345 1.00 1.13 135 ARG A C 4
ATOM 3789 O O . ARG A 1 60 ? 23.120 -14.993 12.531 1.00 33.30 135 ARG A O 4
ATOM 3810 N N . SER A 1 61 ? 22.723 -16.508 10.915 1.00 53.22 136 SER A N 4
ATOM 3811 C CA . SER A 1 61 ? 22.192 -17.510 11.832 1.00 40.32 136 SER A CA 4
ATOM 3812 C C . SER A 1 61 ? 21.805 -18.781 11.082 1.00 33.04 136 SER A C 4
ATOM 3813 O O . SER A 1 61 ? 22.386 -19.844 11.298 1.00 11.31 136 SER A O 4
ATOM 3821 N N . GLY A 1 62 ? 20.817 -18.663 10.200 1.00 42.11 137 GLY A N 4
ATOM 3822 C CA . GLY A 1 62 ? 20.368 -19.809 9.431 1.00 31.15 137 GLY A CA 4
ATOM 3823 C C . GLY A 1 62 ? 19.054 -19.552 8.721 1.00 40.32 137 GLY A C 4
ATOM 3824 O O . GLY A 1 62 ? 18.984 -18.727 7.811 1.00 55.30 137 GLY A O 4
ATOM 3828 N N . GLY A 1 63 ? 18.009 -20.262 9.136 1.00 42.30 138 GLY A N 4
ATOM 3829 C CA . GLY A 1 63 ? 16.706 -20.093 8.521 1.00 52.34 138 GLY A CA 4
ATOM 3830 C C . GLY A 1 63 ? 16.261 -18.644 8.493 1.00 10.14 138 GLY A C 4
ATOM 3831 O O . GLY A 1 63 ? 16.854 -17.792 9.155 1.00 3.24 138 GLY A O 4
ATOM 3835 N N . CYS A 1 64 ? 15.214 -18.362 7.725 1.00 64.44 139 CYS A N 4
ATOM 3836 C CA . CYS A 1 64 ? 14.691 -17.006 7.611 1.00 30.41 139 CYS A CA 4
ATOM 3837 C C . CYS A 1 64 ? 13.716 -16.703 8.745 1.00 32.11 139 CYS A C 4
ATOM 3838 O O . CYS A 1 64 ? 13.947 -15.804 9.555 1.00 70.42 139 CYS A O 4
ATOM 3845 N N . THR A 1 65 ? 12.624 -17.460 8.797 1.00 12.54 140 THR A N 4
ATOM 3846 C CA . THR A 1 65 ? 11.613 -17.272 9.830 1.00 31.14 140 THR A CA 4
ATOM 3847 C C . THR A 1 65 ? 12.168 -17.607 11.210 1.00 31.10 140 THR A C 4
ATOM 3848 O O . THR A 1 65 ? 11.817 -16.969 12.202 1.00 55.14 140 THR A O 4
ATOM 3859 N N . GLU A 1 66 ? 13.037 -18.612 11.265 1.00 11.44 141 GLU A N 4
ATOM 3860 C CA . GLU A 1 66 ? 13.640 -19.030 12.525 1.00 20.52 141 GLU A CA 4
ATOM 3861 C C . GLU A 1 66 ? 14.417 -17.883 13.164 1.00 31.25 141 GLU A C 4
ATOM 3862 O O . GLU A 1 66 ? 14.246 -17.587 14.347 1.00 44.14 141 GLU A O 4
ATOM 3874 N N . ALA A 1 67 ? 15.271 -17.242 12.374 1.00 41.23 142 ALA A N 4
ATOM 3875 C CA . ALA A 1 67 ? 16.073 -16.127 12.861 1.00 43.41 142 ALA A CA 4
ATOM 3876 C C . ALA A 1 67 ? 15.238 -14.856 12.970 1.00 13.30 142 ALA A C 4
ATOM 3877 O O . ALA A 1 67 ? 15.435 -14.048 13.877 1.00 1.21 142 ALA A O 4
ATOM 3884 N N . ALA A 1 68 ? 14.304 -14.685 12.039 1.00 5.14 143 ALA A N 4
ATOM 3885 C CA . ALA A 1 68 ? 13.438 -13.513 12.032 1.00 2.33 143 ALA A CA 4
ATOM 3886 C C . ALA A 1 68 ? 12.604 -13.439 13.307 1.00 51.14 143 ALA A C 4
ATOM 3887 O O . ALA A 1 68 ? 12.401 -12.361 13.866 1.00 45.13 143 ALA A O 4
ATOM 3894 N N . ARG A 1 69 ? 12.122 -14.591 13.760 1.00 35.31 144 ARG A N 4
ATOM 3895 C CA . ARG A 1 69 ? 11.307 -14.656 14.968 1.00 62.44 144 ARG A CA 4
ATOM 3896 C C . ARG A 1 69 ? 12.186 -14.720 16.213 1.00 22.23 144 ARG A C 4
ATOM 3897 O O . ARG A 1 69 ? 11.952 -14.005 17.188 1.00 42.04 144 ARG A O 4
ATOM 3918 N N . ASP A 1 70 ? 13.197 -15.581 16.174 1.00 20.21 145 ASP A N 4
ATOM 3919 C CA . ASP A 1 70 ? 14.112 -15.738 17.299 1.00 35.41 145 ASP A CA 4
ATOM 3920 C C . ASP A 1 70 ? 14.775 -14.410 17.650 1.00 71.21 145 ASP A C 4
ATOM 3921 O O . ASP A 1 70 ? 15.018 -14.116 18.821 1.00 65.04 145 ASP A O 4
ATOM 3930 N N . HIS A 1 71 ? 15.066 -13.612 16.628 1.00 52.32 146 HIS A N 4
ATOM 3931 C CA . HIS A 1 71 ? 15.702 -12.314 16.828 1.00 32.41 146 HIS A CA 4
ATOM 3932 C C . HIS A 1 71 ? 14.657 -11.206 16.922 1.00 25.12 146 HIS A C 4
ATOM 3933 O O . HIS A 1 71 ? 14.702 -10.372 17.827 1.00 32.22 146 HIS A O 4
ATOM 3947 N N . CYS A 1 72 ? 13.719 -11.203 15.981 1.00 0.35 147 CYS A N 4
ATOM 3948 C CA . CYS A 1 72 ? 12.664 -10.197 15.957 1.00 40.22 147 CYS A CA 4
ATOM 3949 C C . CYS A 1 72 ? 11.293 -10.842 16.134 1.00 33.41 147 CYS A C 4
ATOM 3950 O O . CYS A 1 72 ? 10.269 -10.254 15.784 1.00 23.15 147 CYS A O 4
ATOM 3957 N N . LYS A 1 5 ? 1.231 -0.130 0.432 1.00 23.03 80 LYS A N 5
ATOM 3958 C CA . LYS A 1 5 ? 2.018 -0.288 -0.785 1.00 71.12 80 LYS A CA 5
ATOM 3959 C C . LYS A 1 5 ? 2.507 -1.725 -0.934 1.00 71.24 80 LYS A C 5
ATOM 3960 O O . LYS A 1 5 ? 2.033 -2.467 -1.796 1.00 3.31 80 LYS A O 5
ATOM 3979 N N . CYS A 1 6 ? 3.456 -2.113 -0.089 1.00 61.12 81 CYS A N 5
ATOM 3980 C CA . CYS A 1 6 ? 4.009 -3.462 -0.126 1.00 12.42 81 CYS A CA 5
ATOM 3981 C C . CYS A 1 6 ? 2.899 -4.506 -0.060 1.00 34.51 81 CYS A C 5
ATOM 3982 O O . CYS A 1 6 ? 2.988 -5.564 -0.685 1.00 41.02 81 CYS A O 5
ATOM 3989 N N . LEU A 1 7 ? 1.853 -4.203 0.701 1.00 72.10 82 LEU A N 5
ATOM 3990 C CA . LEU A 1 7 ? 0.724 -5.115 0.849 1.00 70.20 82 LEU A CA 5
ATOM 3991 C C . LEU A 1 7 ? -0.024 -5.275 -0.471 1.00 0.52 82 LEU A C 5
ATOM 3992 O O . LEU A 1 7 ? -0.398 -6.383 -0.854 1.00 4.31 82 LEU A O 5
ATOM 4008 N N . ALA A 1 8 ? -0.237 -4.160 -1.163 1.00 11.15 83 ALA A N 5
ATOM 4009 C CA . ALA A 1 8 ? -0.936 -4.176 -2.441 1.00 73.54 83 ALA A CA 5
ATOM 4010 C C . ALA A 1 8 ? -0.115 -4.895 -3.507 1.00 33.23 83 ALA A C 5
ATOM 4011 O O . ALA A 1 8 ? -0.637 -5.726 -4.249 1.00 32.21 83 ALA A O 5
ATOM 4018 N N . GLU A 1 9 ? 1.172 -4.569 -3.576 1.00 15.50 84 GLU A N 5
ATOM 4019 C CA . GLU A 1 9 ? 2.063 -5.183 -4.552 1.00 43.14 84 GLU A CA 5
ATOM 4020 C C . GLU A 1 9 ? 2.253 -6.668 -4.257 1.00 42.02 84 GLU A C 5
ATOM 4021 O O . GLU A 1 9 ? 2.080 -7.514 -5.135 1.00 64.11 84 GLU A O 5
ATOM 4033 N N . HIS A 1 10 ? 2.611 -6.977 -3.015 1.00 35.33 85 HIS A N 5
ATOM 4034 C CA . HIS A 1 10 ? 2.824 -8.360 -2.603 1.00 22.14 85 HIS A CA 5
ATOM 4035 C C . HIS A 1 10 ? 1.571 -9.198 -2.840 1.00 42.40 85 HIS A C 5
ATOM 4036 O O . HIS A 1 10 ? 1.645 -10.309 -3.364 1.00 63.44 85 HIS A O 5
ATOM 4050 N N . HIS A 1 11 ? 0.421 -8.657 -2.450 1.00 41.00 86 HIS A N 5
ATOM 4051 C CA . HIS A 1 11 ? -0.848 -9.355 -2.620 1.00 53.25 86 HIS A CA 5
ATOM 4052 C C . HIS A 1 11 ? -1.146 -9.588 -4.099 1.00 10.14 86 HIS A C 5
ATOM 4053 O O . HIS A 1 11 ? -1.545 -10.682 -4.495 1.00 71.13 86 HIS A O 5
ATOM 4067 N N . GLU A 1 12 ? -0.950 -8.551 -4.908 1.00 24.44 87 GLU A N 5
ATOM 4068 C CA . GLU A 1 12 ? -1.199 -8.644 -6.341 1.00 70.23 87 GLU A CA 5
ATOM 4069 C C . GLU A 1 12 ? -0.251 -9.646 -6.995 1.00 11.33 87 GLU A C 5
ATOM 4070 O O . GLU A 1 12 ? -0.661 -10.454 -7.828 1.00 32.55 87 GLU A O 5
ATOM 4082 N N . LYS A 1 13 ? 1.020 -9.585 -6.611 1.00 73.34 88 LYS A N 5
ATOM 4083 C CA . LYS A 1 13 ? 2.028 -10.486 -7.158 1.00 32.02 88 LYS A CA 5
ATOM 4084 C C . LYS A 1 13 ? 1.726 -11.933 -6.781 1.00 61.02 88 LYS A C 5
ATOM 4085 O O . LYS A 1 13 ? 1.747 -12.823 -7.631 1.00 51.14 88 LYS A O 5
ATOM 4104 N N . SER A 1 14 ? 1.444 -12.161 -5.502 1.00 45.52 89 SER A N 5
ATOM 4105 C CA . SER A 1 14 ? 1.141 -13.500 -5.013 1.00 75.21 89 SER A CA 5
ATOM 4106 C C . SER A 1 14 ? -0.067 -14.083 -5.741 1.00 63.40 89 SER A C 5
ATOM 4107 O O . SER A 1 14 ? -0.021 -15.207 -6.243 1.00 14.13 89 SER A O 5
ATOM 4115 N N . LYS A 1 15 ? -1.147 -13.312 -5.795 1.00 1.53 90 LYS A N 5
ATOM 4116 C CA . LYS A 1 15 ? -2.368 -13.748 -6.462 1.00 23.33 90 LYS A CA 5
ATOM 4117 C C . LYS A 1 15 ? -2.129 -13.951 -7.955 1.00 15.33 90 LYS A C 5
ATOM 4118 O O . LYS A 1 15 ? -2.485 -14.988 -8.515 1.00 13.44 90 LYS A O 5
ATOM 4137 N N . SER A 1 16 ? -1.524 -12.954 -8.593 1.00 72.42 91 SER A N 5
ATOM 4138 C CA . SER A 1 16 ? -1.241 -13.023 -10.022 1.00 5.41 91 SER A CA 5
ATOM 4139 C C . SER A 1 16 ? -0.158 -14.058 -10.312 1.00 1.30 91 SER A C 5
ATOM 4140 O O . SER A 1 16 ? 1.006 -13.874 -9.954 1.00 21.10 91 SER A O 5
ATOM 4148 N N . THR A 1 17 ? -0.550 -15.148 -10.964 1.00 22.22 92 THR A N 5
ATOM 4149 C CA . THR A 1 17 ? 0.385 -16.214 -11.302 1.00 31.03 92 THR A CA 5
ATOM 4150 C C . THR A 1 17 ? 1.051 -16.778 -10.052 1.00 31.01 92 THR A C 5
ATOM 4151 O O . THR A 1 17 ? 0.812 -16.303 -8.941 1.00 63.10 92 THR A O 5
ATOM 4162 N N . HIS A 1 18 ? 1.888 -17.794 -10.240 1.00 12.52 93 HIS A N 5
ATOM 4163 C CA . HIS A 1 18 ? 2.590 -18.422 -9.126 1.00 50.33 93 HIS A CA 5
ATOM 4164 C C . HIS A 1 18 ? 3.973 -17.806 -8.939 1.00 42.44 93 HIS A C 5
ATOM 4165 O O . HIS A 1 18 ? 4.975 -18.355 -9.398 1.00 10.40 93 HIS A O 5
ATOM 4179 N N . SER A 1 19 ? 4.020 -16.662 -8.264 1.00 10.21 94 SER A N 5
ATOM 4180 C CA . SER A 1 19 ? 5.280 -15.969 -8.020 1.00 53.25 94 SER A CA 5
ATOM 4181 C C . SER A 1 19 ? 5.511 -15.771 -6.525 1.00 53.35 94 SER A C 5
ATOM 4182 O O . SER A 1 19 ? 5.009 -14.817 -5.931 1.00 23.01 94 SER A O 5
ATOM 4190 N N . GLN A 1 20 ? 6.273 -16.679 -5.925 1.00 61.15 95 GLN A N 5
ATOM 4191 C CA . GLN A 1 20 ? 6.570 -16.605 -4.500 1.00 23.01 95 GLN A CA 5
ATOM 4192 C C . GLN A 1 20 ? 7.411 -15.373 -4.182 1.00 65.14 95 GLN A C 5
ATOM 4193 O O . GLN A 1 20 ? 6.941 -14.437 -3.536 1.00 52.23 95 GLN A O 5
ATOM 4207 N N . VAL A 1 21 ? 8.659 -15.380 -4.641 1.00 22.42 96 VAL A N 5
ATOM 4208 C CA . VAL A 1 21 ? 9.566 -14.263 -4.406 1.00 63.23 96 VAL A CA 5
ATOM 4209 C C . VAL A 1 21 ? 9.643 -13.920 -2.923 1.00 3.20 96 VAL A C 5
ATOM 4210 O O . VAL A 1 21 ? 9.159 -12.875 -2.491 1.00 10.30 96 VAL A O 5
ATOM 4223 N N . GLY A 1 22 ? 10.257 -14.808 -2.146 1.00 52.14 97 GLY A N 5
ATOM 4224 C CA . GLY A 1 22 ? 10.387 -14.581 -0.719 1.00 53.30 97 GLY A CA 5
ATOM 4225 C C . GLY A 1 22 ? 11.702 -13.922 -0.354 1.00 64.41 97 GLY A C 5
ATOM 4226 O O . GLY A 1 22 ? 12.439 -14.421 0.497 1.00 62.54 97 GLY A O 5
ATOM 4230 N N . ASP A 1 23 ? 11.999 -12.800 -1.000 1.00 4.14 98 ASP A N 5
ATOM 4231 C CA . ASP A 1 23 ? 13.236 -12.072 -0.739 1.00 21.31 98 ASP A CA 5
ATOM 4232 C C . ASP A 1 23 ? 13.164 -10.658 -1.305 1.00 50.34 98 ASP A C 5
ATOM 4233 O O . ASP A 1 23 ? 13.240 -9.677 -0.565 1.00 31.21 98 ASP A O 5
ATOM 4242 N N . ASP A 1 24 ? 13.018 -10.560 -2.622 1.00 61.22 99 ASP A N 5
ATOM 4243 C CA . ASP A 1 24 ? 12.936 -9.266 -3.289 1.00 11.45 99 ASP A CA 5
ATOM 4244 C C . ASP A 1 24 ? 11.837 -8.406 -2.672 1.00 52.10 99 ASP A C 5
ATOM 4245 O O . ASP A 1 24 ? 11.978 -7.188 -2.560 1.00 13.22 99 ASP A O 5
ATOM 4254 N N . ILE A 1 25 ? 10.743 -9.048 -2.275 1.00 42.13 100 ILE A N 5
ATOM 4255 C CA . ILE A 1 25 ? 9.621 -8.342 -1.671 1.00 14.25 100 ILE A CA 5
ATOM 4256 C C . ILE A 1 25 ? 10.047 -7.620 -0.397 1.00 1.21 100 ILE A C 5
ATOM 4257 O O . ILE A 1 25 ? 10.725 -8.178 0.466 1.00 63.54 100 ILE A O 5
ATOM 4273 N N . PRO A 1 26 ? 9.640 -6.348 -0.273 1.00 54.10 101 PRO A N 5
ATOM 4274 C CA . PRO A 1 26 ? 9.966 -5.522 0.893 1.00 31.24 101 PRO A CA 5
ATOM 4275 C C . PRO A 1 26 ? 9.236 -5.981 2.151 1.00 20.41 101 PRO A C 5
ATOM 4276 O O . PRO A 1 26 ? 8.072 -5.642 2.365 1.00 2.43 101 PRO A O 5
ATOM 4287 N N . LYS A 1 27 ? 9.927 -6.755 2.981 1.00 31.42 102 LYS A N 5
ATOM 4288 C CA . LYS A 1 27 ? 9.346 -7.260 4.219 1.00 32.54 102 LYS A CA 5
ATOM 4289 C C . LYS A 1 27 ? 8.728 -6.127 5.032 1.00 33.32 102 LYS A C 5
ATOM 4290 O O . LYS A 1 27 ? 9.432 -5.241 5.517 1.00 23.52 102 LYS A O 5
ATOM 4309 N N . CYS A 1 28 ? 7.407 -6.162 5.179 1.00 65.15 103 CYS A N 5
ATOM 4310 C CA . CYS A 1 28 ? 6.694 -5.139 5.933 1.00 20.14 103 CYS A CA 5
ATOM 4311 C C . CYS A 1 28 ? 5.687 -5.772 6.889 1.00 14.12 103 CYS A C 5
ATOM 4312 O O . CYS A 1 28 ? 4.853 -6.580 6.483 1.00 51.14 103 CYS A O 5
ATOM 4319 N N . ASN A 1 29 ? 5.771 -5.397 8.162 1.00 72.53 104 ASN A N 5
ATOM 4320 C CA . ASN A 1 29 ? 4.867 -5.928 9.176 1.00 61.11 104 ASN A CA 5
ATOM 4321 C C . ASN A 1 29 ? 3.461 -5.362 9.001 1.00 30.42 104 ASN A C 5
ATOM 4322 O O . ASN A 1 29 ? 3.272 -4.147 8.941 1.00 50.32 104 ASN A O 5
ATOM 4333 N N . LEU A 1 30 ? 2.477 -6.252 8.921 1.00 4.32 105 LEU A N 5
ATOM 4334 C CA . LEU A 1 30 ? 1.087 -5.842 8.754 1.00 3.02 105 LEU A CA 5
ATOM 4335 C C . LEU A 1 30 ? 0.640 -4.949 9.908 1.00 63.45 105 LEU A C 5
ATOM 4336 O O . LEU A 1 30 ? -0.344 -4.219 9.795 1.00 45.22 105 LEU A O 5
ATOM 4352 N N . ALA A 1 31 ? 1.371 -5.013 11.016 1.00 44.44 106 ALA A N 5
ATOM 4353 C CA . ALA A 1 31 ? 1.053 -4.207 12.188 1.00 71.11 106 ALA A CA 5
ATOM 4354 C C . ALA A 1 31 ? 0.908 -2.734 11.819 1.00 24.54 106 ALA A C 5
ATOM 4355 O O . ALA A 1 31 ? -0.045 -2.073 12.230 1.00 51.24 106 ALA A O 5
ATOM 4362 N N . SER A 1 32 ? 1.861 -2.227 11.044 1.00 62.02 107 SER A N 5
ATOM 4363 C CA . SER A 1 32 ? 1.842 -0.831 10.624 1.00 41.31 107 SER A CA 5
ATOM 4364 C C . SER A 1 32 ? 1.723 -0.721 9.107 1.00 63.32 107 SER A C 5
ATOM 4365 O O . SER A 1 32 ? 1.203 0.263 8.583 1.00 70.31 107 SER A O 5
ATOM 4373 N N . GLY A 1 33 ? 2.211 -1.741 8.406 1.00 14.11 108 GLY A N 5
ATOM 4374 C CA . GLY A 1 33 ? 2.150 -1.741 6.956 1.00 3.21 108 GLY A CA 5
ATOM 4375 C C . GLY A 1 33 ? 3.381 -1.121 6.325 1.00 50.13 108 GLY A C 5
ATOM 4376 O O . GLY A 1 33 ? 3.365 -0.751 5.150 1.00 25.43 108 GLY A O 5
ATOM 4380 N N . TYR A 1 34 ? 4.450 -1.005 7.105 1.00 15.12 109 TYR A N 5
ATOM 4381 C CA . TYR A 1 34 ? 5.693 -0.421 6.617 1.00 62.34 109 TYR A CA 5
ATOM 4382 C C . TYR A 1 34 ? 6.764 -1.493 6.436 1.00 73.15 109 TYR A C 5
ATOM 4383 O O . TYR A 1 34 ? 6.793 -2.487 7.162 1.00 11.42 109 TYR A O 5
ATOM 4401 N N . TYR A 1 35 ? 7.642 -1.284 5.462 1.00 42.55 110 TYR A N 5
ATOM 4402 C CA . TYR A 1 35 ? 8.714 -2.231 5.182 1.00 23.43 110 TYR A CA 5
ATOM 4403 C C . TYR A 1 35 ? 9.973 -1.877 5.968 1.00 20.44 110 TYR A C 5
ATOM 4404 O O . TYR A 1 35 ? 11.075 -2.297 5.617 1.00 21.34 110 TYR A O 5
ATOM 4422 N N . GLU A 1 36 ? 9.799 -1.102 7.034 1.00 32.12 111 GLU A N 5
ATOM 4423 C CA . GLU A 1 36 ? 10.920 -0.691 7.870 1.00 23.05 111 GLU A CA 5
ATOM 4424 C C . GLU A 1 36 ? 11.034 -1.582 9.105 1.00 52.55 111 GLU A C 5
ATOM 4425 O O . GLU A 1 36 ? 11.870 -1.347 9.976 1.00 2.22 111 GLU A O 5
ATOM 4437 N N . GLN A 1 37 ? 10.186 -2.603 9.170 1.00 50.01 112 GLN A N 5
ATOM 4438 C CA . GLN A 1 37 ? 10.190 -3.528 10.297 1.00 3.33 112 GLN A CA 5
ATOM 4439 C C . GLN A 1 37 ? 11.160 -4.679 10.053 1.00 30.21 112 GLN A C 5
ATOM 4440 O O . GLN A 1 37 ? 12.071 -4.915 10.846 1.00 11.23 112 GLN A O 5
ATOM 4454 N N . MET A 1 38 ? 10.957 -5.393 8.951 1.00 62.51 113 MET A N 5
ATOM 4455 C CA . MET A 1 38 ? 11.815 -6.520 8.602 1.00 32.34 113 MET A CA 5
ATOM 4456 C C . MET A 1 38 ? 12.443 -6.320 7.227 1.00 72.53 113 MET A C 5
ATOM 4457 O O . MET A 1 38 ? 11.841 -5.710 6.343 1.00 22.44 113 MET A O 5
ATOM 4471 N N . GLN A 1 39 ? 13.655 -6.838 7.054 1.00 53.05 114 GLN A N 5
ATOM 4472 C CA . GLN A 1 39 ? 14.363 -6.715 5.785 1.00 4.42 114 GLN A CA 5
ATOM 4473 C C . GLN A 1 39 ? 14.935 -8.059 5.348 1.00 24.12 114 GLN A C 5
ATOM 4474 O O . GLN A 1 39 ? 16.065 -8.407 5.695 1.00 74.53 114 GLN A O 5
ATOM 4488 N N . CYS A 1 40 ? 14.149 -8.811 4.586 1.00 61.34 115 CYS A N 5
ATOM 4489 C CA . CYS A 1 40 ? 14.576 -10.118 4.101 1.00 21.43 115 CYS A CA 5
ATOM 4490 C C . CYS A 1 40 ? 14.977 -10.049 2.631 1.00 63.23 115 CYS A C 5
ATOM 4491 O O . CYS A 1 40 ? 14.272 -9.461 1.812 1.00 63.44 115 CYS A O 5
ATOM 4498 N N . ASN A 1 41 ? 16.115 -10.654 2.304 1.00 33.42 11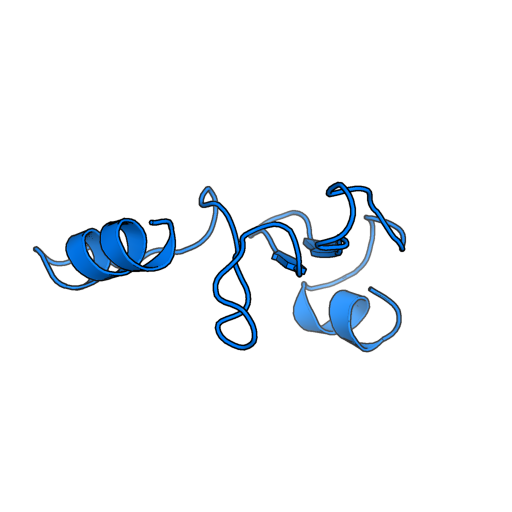6 ASN A N 5
ATOM 4499 C CA . ASN A 1 41 ? 16.610 -10.661 0.933 1.00 64.44 116 ASN A CA 5
ATOM 4500 C C . ASN A 1 41 ? 17.233 -12.011 0.586 1.00 11.51 116 ASN A C 5
ATOM 4501 O O . ASN A 1 41 ? 17.426 -12.860 1.456 1.00 21.24 116 ASN A O 5
ATOM 4512 N N . THR A 1 42 ? 17.546 -12.201 -0.692 1.00 20.01 117 THR A N 5
ATOM 4513 C CA . THR A 1 42 ? 18.146 -13.446 -1.154 1.00 41.04 117 THR A CA 5
ATOM 4514 C C . THR A 1 42 ? 19.567 -13.601 -0.625 1.00 20.53 117 THR A C 5
ATOM 4515 O O . THR A 1 42 ? 19.972 -14.691 -0.221 1.00 63.24 117 THR A O 5
ATOM 4526 N N . GLN A 1 43 ? 20.318 -12.505 -0.628 1.00 63.14 118 GLN A N 5
ATOM 4527 C CA . GLN A 1 43 ? 21.695 -12.521 -0.148 1.00 32.23 118 GLN A CA 5
ATOM 4528 C C . GLN A 1 43 ? 21.741 -12.723 1.363 1.00 4.23 118 GLN A C 5
ATOM 4529 O O . GLN A 1 43 ? 22.517 -13.535 1.866 1.00 2.12 118 GLN A O 5
ATOM 4543 N N . GLN A 1 44 ? 20.906 -11.978 2.081 1.00 64.13 119 GLN A N 5
ATOM 4544 C CA . GLN A 1 44 ? 20.854 -12.075 3.535 1.00 71.04 119 GLN A CA 5
ATOM 4545 C C . GLN A 1 44 ? 19.482 -11.662 4.059 1.00 64.44 119 GLN A C 5
ATOM 4546 O O . GLN A 1 44 ? 18.607 -11.262 3.290 1.00 4.01 119 GLN A O 5
ATOM 4560 N N . HIS A 1 45 ? 19.301 -11.763 5.372 1.00 61.04 120 HIS A N 5
ATOM 4561 C CA . HIS A 1 45 ? 18.035 -11.400 5.999 1.00 42.13 120 HIS A CA 5
ATOM 4562 C C . HIS A 1 45 ? 18.272 -10.685 7.326 1.00 54.14 120 HIS A C 5
ATOM 4563 O O . HIS A 1 45 ? 18.655 -11.306 8.317 1.00 72.44 120 HIS A O 5
ATOM 4577 N N . TRP A 1 46 ? 18.041 -9.377 7.336 1.00 24.02 121 TRP A N 5
ATOM 4578 C CA . TRP A 1 46 ? 18.230 -8.578 8.542 1.00 43.35 121 TRP A CA 5
ATOM 4579 C C . TRP A 1 46 ? 16.927 -7.905 8.959 1.00 60.25 121 TRP A C 5
ATOM 4580 O O . TRP A 1 46 ? 15.921 -7.988 8.254 1.00 73.33 121 TRP A O 5
ATOM 4601 N N . CYS A 1 47 ? 16.951 -7.239 10.108 1.00 44.21 122 CYS A N 5
ATOM 4602 C CA . CYS A 1 47 ? 15.772 -6.552 10.619 1.00 13.32 122 CYS A CA 5
ATOM 4603 C C . CYS A 1 47 ? 16.006 -5.045 10.686 1.00 31.22 122 CYS A C 5
ATOM 4604 O O . CYS A 1 47 ? 17.138 -4.588 10.847 1.00 72.45 122 CYS A O 5
ATOM 4611 N N . VAL A 1 48 ? 14.927 -4.278 10.563 1.00 63.25 123 VAL A N 5
ATOM 4612 C CA . VAL A 1 48 ? 15.014 -2.824 10.610 1.00 2.53 123 VAL A CA 5
ATOM 4613 C C . VAL A 1 48 ? 13.967 -2.241 11.553 1.00 23.23 123 VAL A C 5
ATOM 4614 O O . VAL A 1 48 ? 13.171 -2.973 12.141 1.00 31.13 123 VAL A O 5
ATOM 4627 N N . ASP A 1 49 ? 13.974 -0.920 11.692 1.00 21.13 124 ASP A N 5
ATOM 4628 C CA . ASP A 1 49 ? 13.024 -0.238 12.563 1.00 33.01 124 ASP A CA 5
ATOM 4629 C C . ASP A 1 49 ? 12.261 0.839 11.797 1.00 20.43 124 ASP A C 5
ATOM 4630 O O . ASP A 1 49 ? 12.778 1.457 10.866 1.00 32.34 124 ASP A O 5
ATOM 4639 N N . PRO A 1 50 ? 11.001 1.069 12.196 1.00 23.22 125 PRO A N 5
ATOM 4640 C CA . PRO A 1 50 ? 10.140 2.071 11.561 1.00 62.44 125 PRO A CA 5
ATOM 4641 C C . PRO A 1 50 ? 10.597 3.496 11.852 1.00 51.14 125 PRO A C 5
ATOM 4642 O O . PRO A 1 50 ? 10.261 4.426 11.119 1.00 1.13 125 PRO A O 5
ATOM 4653 N N . GLU A 1 51 ? 11.364 3.659 12.925 1.00 42.42 126 GLU A N 5
ATOM 4654 C CA . GLU A 1 51 ? 11.866 4.973 13.312 1.00 60.25 126 GLU A CA 5
ATOM 4655 C C . GLU A 1 51 ? 12.535 5.669 12.130 1.00 50.11 126 GLU A C 5
ATOM 4656 O O . GLU A 1 51 ? 12.181 6.794 11.777 1.00 0.11 126 GLU A O 5
ATOM 4668 N N . SER A 1 52 ? 13.504 4.992 11.523 1.00 24.00 127 SER A N 5
ATOM 4669 C CA . SER A 1 52 ? 14.227 5.546 10.384 1.00 53.40 127 SER A CA 5
ATOM 4670 C C . SER A 1 52 ? 14.332 4.523 9.257 1.00 13.21 127 SER A C 5
ATOM 4671 O O . SER A 1 52 ? 14.275 4.873 8.079 1.00 63.31 127 SER A O 5
ATOM 4679 N N . GLY A 1 53 ? 14.485 3.256 9.629 1.00 21.11 128 GLY A N 5
ATOM 4680 C CA . GLY A 1 53 ? 14.596 2.200 8.639 1.00 11.43 128 GLY A CA 5
ATOM 4681 C C . GLY A 1 53 ? 16.003 1.647 8.537 1.00 22.55 128 GLY A C 5
ATOM 4682 O O . GLY A 1 53 ? 16.437 1.224 7.465 1.00 31.01 128 GLY A O 5
ATOM 4686 N N . THR A 1 54 ? 16.721 1.649 9.657 1.00 41.05 129 THR A N 5
ATOM 4687 C CA . THR A 1 54 ? 18.089 1.146 9.689 1.00 75.15 129 THR A CA 5
ATOM 4688 C C . THR A 1 54 ? 18.158 -0.215 10.372 1.00 11.33 129 THR A C 5
ATOM 4689 O O . THR A 1 54 ? 17.226 -0.619 11.067 1.00 1.11 129 THR A O 5
ATOM 4700 N N . ALA A 1 55 ? 19.268 -0.917 10.171 1.00 2.13 130 ALA A N 5
ATOM 4701 C CA . ALA A 1 55 ? 19.460 -2.231 10.771 1.00 32.51 130 ALA A CA 5
ATOM 4702 C C . ALA A 1 55 ? 19.629 -2.126 12.283 1.00 42.41 130 ALA A C 5
ATOM 4703 O O . ALA A 1 55 ? 20.156 -1.135 12.791 1.00 14.32 130 ALA A O 5
ATOM 4710 N N . LEU A 1 56 ? 19.180 -3.152 12.997 1.00 13.41 131 LEU A N 5
ATOM 4711 C CA . LEU A 1 56 ? 19.281 -3.174 14.452 1.00 0.32 131 LEU A CA 5
ATOM 4712 C C . LEU A 1 56 ? 20.385 -4.123 14.907 1.00 42.22 131 LEU A C 5
ATOM 4713 O O . LEU A 1 56 ? 21.076 -3.862 15.891 1.00 13.00 131 LEU A O 5
ATOM 4729 N N . GLY A 1 57 ? 20.547 -5.225 14.181 1.00 23.00 132 GLY A N 5
ATOM 4730 C CA . GLY A 1 57 ? 21.571 -6.195 14.524 1.00 34.30 132 GLY A CA 5
ATOM 4731 C C . GLY A 1 57 ? 22.361 -6.656 13.315 1.00 32.35 132 GLY A C 5
ATOM 4732 O O . GLY A 1 57 ? 22.171 -6.147 12.211 1.00 22.15 132 GLY A O 5
ATOM 4736 N N . GLU A 1 58 ? 23.250 -7.622 13.525 1.00 4.20 133 GLU A N 5
ATOM 4737 C CA . GLU A 1 58 ? 24.074 -8.149 12.443 1.00 12.21 133 GLU A CA 5
ATOM 4738 C C . GLU A 1 58 ? 23.251 -9.043 11.520 1.00 65.04 133 GLU A C 5
ATOM 4739 O O . GLU A 1 58 ? 22.027 -9.108 11.630 1.00 21.41 133 GLU A O 5
ATOM 4751 N N . ARG A 1 59 ? 23.934 -9.730 10.609 1.00 53.41 134 ARG A N 5
ATOM 4752 C CA . ARG A 1 59 ? 23.267 -10.618 9.665 1.00 63.52 134 ARG A CA 5
ATOM 4753 C C . ARG A 1 59 ? 23.374 -12.072 10.118 1.00 13.43 134 ARG A C 5
ATOM 4754 O O . ARG A 1 59 ? 24.093 -12.385 11.067 1.00 64.13 134 ARG A O 5
ATOM 4775 N N . ARG A 1 60 ? 22.652 -12.954 9.435 1.00 41.33 135 ARG A N 5
ATOM 4776 C CA . ARG A 1 60 ? 22.664 -14.373 9.768 1.00 0.12 135 ARG A CA 5
ATOM 4777 C C . ARG A 1 60 ? 22.282 -15.219 8.557 1.00 21.23 135 ARG A C 5
ATOM 4778 O O . ARG A 1 60 ? 22.014 -14.691 7.478 1.00 20.21 135 ARG A O 5
ATOM 4799 N N . SER A 1 61 ? 22.260 -16.535 8.745 1.00 41.15 136 SER A N 5
ATOM 4800 C CA . SER A 1 61 ? 21.915 -17.455 7.667 1.00 44.32 136 SER A CA 5
ATOM 4801 C C . SER A 1 61 ? 20.646 -18.232 8.001 1.00 13.20 136 SER A C 5
ATOM 4802 O O . SER A 1 61 ? 20.057 -18.052 9.066 1.00 33.11 136 SER A O 5
ATOM 4810 N N . GLY A 1 62 ? 20.229 -19.097 7.081 1.00 25.34 137 GLY A N 5
ATOM 4811 C CA . GLY A 1 62 ? 19.032 -19.889 7.296 1.00 65.32 137 GLY A CA 5
ATOM 4812 C C . GLY A 1 62 ? 17.861 -19.407 6.464 1.00 41.53 137 GLY A C 5
ATOM 4813 O O . GLY A 1 62 ? 18.016 -18.540 5.604 1.00 3.14 137 GLY A O 5
ATOM 4817 N N . GLY A 1 63 ? 16.684 -19.970 6.718 1.00 60.51 138 GLY A N 5
ATOM 4818 C CA . GLY A 1 63 ? 15.499 -19.581 5.976 1.00 42.10 138 GLY A CA 5
ATOM 4819 C C . GLY A 1 63 ? 15.197 -18.101 6.102 1.00 51.12 138 GLY A C 5
ATOM 4820 O O . GLY A 1 63 ? 15.711 -17.428 6.996 1.00 61.31 138 GLY A O 5
ATOM 4824 N N . CYS A 1 64 ? 14.361 -17.591 5.203 1.00 4.12 139 CYS A N 5
ATOM 4825 C CA . CYS A 1 64 ? 13.992 -16.180 5.215 1.00 24.52 139 CYS A CA 5
ATOM 4826 C C . CYS A 1 64 ? 13.069 -15.870 6.390 1.00 52.15 139 CYS A C 5
ATOM 4827 O O . CYS A 1 64 ? 13.483 -15.261 7.376 1.00 2.24 139 CYS A O 5
ATOM 4834 N N . THR A 1 65 ? 11.814 -16.293 6.276 1.00 34.12 140 THR A N 5
ATOM 4835 C CA . THR A 1 65 ? 10.831 -16.060 7.327 1.00 74.14 140 THR A CA 5
ATOM 4836 C C . THR A 1 65 ? 11.192 -16.823 8.596 1.00 14.54 140 THR A C 5
ATOM 4837 O O . THR A 1 65 ? 10.988 -16.330 9.705 1.00 4.34 140 THR A O 5
ATOM 4848 N N . GLU A 1 66 ? 11.728 -18.027 8.426 1.00 44.32 141 GLU A N 5
ATOM 4849 C CA . GLU A 1 66 ? 12.117 -18.856 9.560 1.00 64.51 141 GLU A CA 5
ATOM 4850 C C . GLU A 1 66 ? 13.038 -18.090 10.505 1.00 43.43 141 GLU A C 5
ATOM 4851 O O . GLU A 1 66 ? 12.767 -17.981 11.700 1.00 0.41 141 GLU A O 5
ATOM 4863 N N . ALA A 1 67 ? 14.129 -17.561 9.959 1.00 55.31 142 ALA A N 5
ATOM 4864 C CA . ALA A 1 67 ? 15.089 -16.803 10.751 1.00 31.15 142 ALA A CA 5
ATOM 4865 C C . ALA A 1 67 ? 14.565 -15.404 11.058 1.00 24.12 142 ALA A C 5
ATOM 4866 O O . ALA A 1 67 ? 14.813 -14.861 12.134 1.00 13.32 142 ALA A O 5
ATOM 4873 N N . ALA A 1 68 ? 13.841 -14.826 10.105 1.00 25.12 143 ALA A N 5
ATOM 4874 C CA . ALA A 1 68 ? 13.282 -13.491 10.275 1.00 42.24 143 ALA A CA 5
ATOM 4875 C C . ALA A 1 68 ? 12.364 -13.430 11.491 1.00 65.20 143 ALA A C 5
ATOM 4876 O O . ALA A 1 68 ? 12.391 -12.463 12.253 1.00 73.35 143 ALA A O 5
ATOM 4883 N N . ARG A 1 69 ? 11.554 -14.468 11.667 1.00 74.41 144 ARG A N 5
ATOM 4884 C CA . ARG A 1 69 ? 10.626 -14.532 12.790 1.00 2.31 144 ARG A CA 5
ATOM 4885 C C . ARG A 1 69 ? 11.317 -15.081 14.035 1.00 74.41 144 ARG A C 5
ATOM 4886 O O . ARG A 1 69 ? 11.170 -14.538 15.130 1.00 53.44 144 ARG A O 5
ATOM 4907 N N . ASP A 1 70 ? 12.069 -16.162 13.859 1.00 33.22 145 ASP A N 5
ATOM 4908 C CA . ASP A 1 70 ? 12.782 -16.786 14.968 1.00 44.53 145 ASP A CA 5
ATOM 4909 C C . ASP A 1 70 ? 13.640 -15.762 15.706 1.00 71.41 145 ASP A C 5
ATOM 4910 O O . ASP A 1 70 ? 13.781 -15.821 16.928 1.00 64.32 145 ASP A O 5
ATOM 4919 N N . HIS A 1 71 ? 14.211 -14.825 14.956 1.00 64.41 146 HIS A N 5
ATOM 4920 C CA . HIS A 1 71 ? 15.056 -13.789 15.539 1.00 30.02 146 HIS A CA 5
ATOM 4921 C C . HIS A 1 71 ? 14.265 -12.503 15.759 1.00 73.21 146 HIS A C 5
ATOM 4922 O O . HIS A 1 71 ? 14.386 -11.858 16.800 1.00 11.45 146 HIS A O 5
ATOM 4936 N N . CYS A 1 72 ? 13.455 -12.136 14.771 1.00 21.32 147 CYS A N 5
ATOM 4937 C CA . CYS A 1 72 ? 12.645 -10.927 14.855 1.00 34.41 147 CYS A CA 5
ATOM 4938 C C . CYS A 1 72 ? 11.168 -11.246 14.637 1.00 43.01 147 CYS A C 5
ATOM 4939 O O . CYS A 1 72 ? 10.574 -10.830 13.642 1.00 2.33 147 CYS A O 5
ATOM 4946 N N . LYS A 1 5 ? 0.748 -0.791 0.681 1.00 63.35 80 LYS A N 6
ATOM 4947 C CA . LYS A 1 5 ? 1.664 -1.057 -0.422 1.00 45.22 80 LYS A CA 6
ATOM 4948 C C . LYS A 1 5 ? 2.120 -2.512 -0.412 1.00 64.45 80 LYS A C 6
ATOM 4949 O O . LYS A 1 5 ? 1.820 -3.274 -1.332 1.00 51.13 80 LYS A O 6
ATOM 4968 N N . CYS A 1 6 ? 2.846 -2.893 0.633 1.00 20.35 81 CYS A N 6
ATOM 4969 C CA . CYS A 1 6 ? 3.343 -4.258 0.764 1.00 13.31 81 CYS A CA 6
ATOM 4970 C C . CYS A 1 6 ? 2.191 -5.259 0.758 1.00 11.23 81 CYS A C 6
ATOM 4971 O O . CYS A 1 6 ? 2.254 -6.291 0.090 1.00 63.25 81 CYS A O 6
ATOM 4978 N N . LEU A 1 7 ? 1.139 -4.946 1.507 1.00 22.23 82 LEU A N 6
ATOM 4979 C CA . LEU A 1 7 ? -0.028 -5.817 1.589 1.00 70.41 82 LEU A CA 6
ATOM 4980 C C . LEU A 1 7 ? -0.718 -5.932 0.233 1.00 25.52 82 LEU A C 6
ATOM 4981 O O . LEU A 1 7 ? -1.074 -7.027 -0.202 1.00 12.11 82 LEU A O 6
ATOM 4997 N N . ALA A 1 8 ? -0.900 -4.796 -0.430 1.00 40.44 83 ALA A N 6
ATOM 4998 C CA . ALA A 1 8 ? -1.543 -4.769 -1.738 1.00 65.35 83 ALA A CA 6
ATOM 4999 C C . ALA A 1 8 ? -0.723 -5.540 -2.768 1.00 51.32 83 ALA A C 6
ATOM 5000 O O . ALA A 1 8 ? -1.235 -6.437 -3.436 1.00 33.51 83 ALA A O 6
ATOM 5007 N N . GLU A 1 9 ? 0.551 -5.182 -2.892 1.00 3.15 84 GLU A N 6
ATOM 5008 C CA . GLU A 1 9 ? 1.440 -5.840 -3.842 1.00 2.21 84 GLU A CA 6
ATOM 5009 C C . GLU A 1 9 ? 1.527 -7.337 -3.559 1.00 52.13 84 GLU A C 6
ATOM 5010 O O . GLU A 1 9 ? 1.338 -8.161 -4.454 1.00 73.15 84 GLU A O 6
ATOM 5022 N N . HIS A 1 10 ? 1.815 -7.681 -2.308 1.00 72.30 85 HIS A N 6
ATOM 5023 C CA . HIS A 1 10 ? 1.927 -9.079 -1.906 1.00 52.03 85 HIS A CA 6
ATOM 5024 C C . HIS A 1 10 ? 0.641 -9.839 -2.219 1.00 44.12 85 HIS A C 6
ATOM 5025 O O . HIS A 1 10 ? 0.679 -10.966 -2.713 1.00 61.32 85 HIS A O 6
ATOM 5039 N N . HIS A 1 11 ? -0.495 -9.215 -1.928 1.00 14.43 86 HIS A N 6
ATOM 5040 C CA . HIS A 1 11 ? -1.793 -9.832 -2.178 1.00 22.51 86 HIS A CA 6
ATOM 5041 C C . HIS A 1 11 ? -1.968 -10.146 -3.661 1.00 32.34 86 HIS A C 6
ATOM 5042 O O . HIS A 1 11 ? -2.202 -11.294 -4.038 1.00 12.04 86 HIS A O 6
ATOM 5056 N N . GLU A 1 12 ? -1.854 -9.118 -4.496 1.00 32.32 87 GLU A N 6
ATOM 5057 C CA . GLU A 1 12 ? -2.002 -9.286 -5.937 1.00 10.42 87 GLU A CA 6
ATOM 5058 C C . GLU A 1 12 ? -1.022 -10.328 -6.467 1.00 20.32 87 GLU A C 6
ATOM 5059 O O . GLU A 1 12 ? -1.356 -11.120 -7.349 1.00 32.04 87 GLU A O 6
ATOM 5071 N N . LYS A 1 13 ? 0.190 -10.322 -5.923 1.00 64.32 88 LYS A N 6
ATOM 5072 C CA . LYS A 1 13 ? 1.221 -11.267 -6.339 1.00 14.41 88 LYS A CA 6
ATOM 5073 C C . LYS A 1 13 ? 0.812 -12.698 -6.007 1.00 23.32 88 LYS A C 6
ATOM 5074 O O . LYS A 1 13 ? 1.023 -13.614 -6.802 1.00 23.23 88 LYS A O 6
ATOM 5093 N N . SER A 1 14 ? 0.226 -12.883 -4.829 1.00 32.45 89 SER A N 6
ATOM 5094 C CA . SER A 1 14 ? -0.210 -14.204 -4.391 1.00 31.33 89 SER A CA 6
ATOM 5095 C C . SER A 1 14 ? -1.353 -14.716 -5.262 1.00 54.41 89 SER A C 6
ATOM 5096 O O . SER A 1 14 ? -1.359 -15.872 -5.685 1.00 45.22 89 SER A O 6
ATOM 5104 N N . LYS A 1 15 ? -2.322 -13.845 -5.527 1.00 21.33 90 LYS A N 6
ATOM 5105 C CA . LYS A 1 15 ? -3.471 -14.205 -6.348 1.00 73.43 90 LYS A CA 6
ATOM 5106 C C . LYS A 1 15 ? -3.042 -14.513 -7.779 1.00 72.04 90 LYS A C 6
ATOM 5107 O O . LYS A 1 15 ? -3.342 -15.582 -8.311 1.00 64.10 90 LYS A O 6
ATOM 5126 N N . SER A 1 16 ? -2.338 -13.570 -8.397 1.00 12.20 91 SER A N 6
ATOM 5127 C CA . SER A 1 16 ? -1.870 -13.740 -9.767 1.00 42.44 91 SER A CA 6
ATOM 5128 C C . SER A 1 16 ? -0.729 -14.751 -9.830 1.00 41.43 91 SER A C 6
ATOM 5129 O O . SER A 1 16 ? -0.433 -15.434 -8.849 1.00 52.41 91 SER A O 6
ATOM 5137 N N . THR A 1 17 ? -0.090 -14.841 -10.993 1.00 31.23 92 THR A N 6
ATOM 5138 C CA . THR A 1 17 ? 1.017 -15.769 -11.186 1.00 4.30 92 THR A CA 6
ATOM 5139 C C . THR A 1 17 ? 2.357 -15.043 -11.136 1.00 21.30 92 THR A C 6
ATOM 5140 O O . THR A 1 17 ? 3.191 -15.317 -10.272 1.00 61.33 92 THR A O 6
ATOM 5151 N N . HIS A 1 18 ? 2.558 -14.116 -12.067 1.00 11.21 93 HIS A N 6
ATOM 5152 C CA . HIS A 1 18 ? 3.797 -13.349 -12.128 1.00 24.34 93 HIS A CA 6
ATOM 5153 C C . HIS A 1 18 ? 3.508 -11.852 -12.181 1.00 62.20 93 HIS A C 6
ATOM 5154 O O . HIS A 1 18 ? 2.718 -11.392 -13.005 1.00 45.33 93 HIS A O 6
ATOM 5168 N N . SER A 1 19 ? 4.152 -11.098 -11.296 1.00 45.02 94 SER A N 6
ATOM 5169 C CA . SER A 1 19 ? 3.961 -9.654 -11.240 1.00 11.54 94 SER A CA 6
ATOM 5170 C C . SER A 1 19 ? 5.031 -8.997 -10.372 1.00 72.23 94 SER A C 6
ATOM 5171 O O . SER A 1 19 ? 4.849 -8.827 -9.167 1.00 54.12 94 SER A O 6
ATOM 5179 N N . GLN A 1 20 ? 6.146 -8.631 -10.995 1.00 64.54 95 GLN A N 6
ATOM 5180 C CA . GLN A 1 20 ? 7.246 -7.995 -10.281 1.00 3.42 95 GLN A CA 6
ATOM 5181 C C . GLN A 1 20 ? 7.750 -8.886 -9.151 1.00 31.25 95 GLN A C 6
ATOM 5182 O O . GLN A 1 20 ? 7.196 -8.885 -8.051 1.00 41.20 95 GLN A O 6
ATOM 5196 N N . VAL A 1 21 ? 8.804 -9.648 -9.429 1.00 15.54 96 VAL A N 6
ATOM 5197 C CA . VAL A 1 21 ? 9.383 -10.544 -8.435 1.00 54.21 96 VAL A CA 6
ATOM 5198 C C . VAL A 1 21 ? 10.905 -10.470 -8.449 1.00 42.31 96 VAL A C 6
ATOM 5199 O O . VAL A 1 21 ? 11.545 -10.817 -9.441 1.00 21.53 96 VAL A O 6
ATOM 5212 N N . GLY A 1 22 ? 11.481 -10.014 -7.340 1.00 55.34 97 GLY A N 6
ATOM 5213 C CA . GLY A 1 22 ? 12.924 -9.902 -7.246 1.00 23.33 97 GLY A CA 6
ATOM 5214 C C . GLY A 1 22 ? 13.381 -9.437 -5.877 1.00 65.33 97 GLY A C 6
ATOM 5215 O O . GLY A 1 22 ? 12.613 -8.830 -5.132 1.00 12.40 97 GLY A O 6
ATOM 5219 N N . ASP A 1 23 ? 14.635 -9.724 -5.545 1.00 62.42 98 ASP A N 6
ATOM 5220 C CA . ASP A 1 23 ? 15.194 -9.332 -4.256 1.00 52.05 98 ASP A CA 6
ATOM 5221 C C . ASP A 1 23 ? 14.318 -9.829 -3.111 1.00 12.24 98 ASP A C 6
ATOM 5222 O O . ASP A 1 23 ? 14.134 -9.135 -2.111 1.00 0.34 98 ASP A O 6
ATOM 5231 N N . ASP A 1 24 ? 13.779 -11.033 -3.264 1.00 61.40 99 ASP A N 6
ATOM 5232 C CA . ASP A 1 24 ? 12.922 -11.623 -2.242 1.00 61.53 99 ASP A CA 6
ATOM 5233 C C . ASP A 1 24 ? 11.728 -10.721 -1.947 1.00 72.45 99 ASP A C 6
ATOM 5234 O O . ASP A 1 24 ? 11.580 -9.655 -2.546 1.00 23.31 99 ASP A O 6
ATOM 5243 N N . ILE A 1 25 ? 10.878 -11.157 -1.023 1.00 41.53 100 ILE A N 6
ATOM 5244 C CA . ILE A 1 25 ? 9.697 -10.388 -0.650 1.00 21.22 100 ILE A CA 6
ATOM 5245 C C . ILE A 1 25 ? 9.995 -9.456 0.520 1.00 72.21 100 ILE A C 6
ATOM 5246 O O . ILE A 1 25 ? 10.594 -9.848 1.522 1.00 73.45 100 ILE A O 6
ATOM 5262 N N . PRO A 1 26 ? 9.566 -8.192 0.393 1.00 51.31 101 PRO A N 6
ATOM 5263 C CA . PRO A 1 26 ? 9.773 -7.178 1.431 1.00 40.51 101 PRO A CA 6
ATOM 5264 C C . PRO A 1 26 ? 8.932 -7.441 2.675 1.00 30.41 101 PRO A C 6
ATOM 5265 O O . PRO A 1 26 ? 7.777 -7.022 2.758 1.00 44.35 101 PRO A O 6
ATOM 5276 N N . LYS A 1 27 ? 9.518 -8.139 3.642 1.00 34.15 102 LYS A N 6
ATOM 5277 C CA . LYS A 1 27 ? 8.823 -8.458 4.884 1.00 4.04 102 LYS A CA 6
ATOM 5278 C C . LYS A 1 27 ? 8.220 -7.204 5.508 1.00 53.42 102 LYS A C 6
ATOM 5279 O O . LYS A 1 27 ? 8.924 -6.228 5.770 1.00 54.33 102 LYS A O 6
ATOM 5298 N N . CYS A 1 28 ? 6.913 -7.236 5.745 1.00 74.44 103 CYS A N 6
ATOM 5299 C CA . CYS A 1 28 ? 6.214 -6.103 6.338 1.00 31.05 103 CYS A CA 6
ATOM 5300 C C . CYS A 1 28 ? 5.272 -6.565 7.447 1.00 52.24 103 CYS A C 6
ATOM 5301 O O . CYS A 1 28 ? 4.472 -7.479 7.254 1.00 74.01 103 CYS A O 6
ATOM 5308 N N . ASN A 1 29 ? 5.374 -5.925 8.607 1.00 13.11 104 ASN A N 6
ATOM 5309 C CA . ASN A 1 29 ? 4.531 -6.270 9.747 1.00 43.25 104 ASN A CA 6
ATOM 5310 C C . ASN A 1 29 ? 3.105 -5.769 9.540 1.00 41.21 104 ASN A C 6
ATOM 5311 O O . ASN A 1 29 ? 2.883 -4.587 9.275 1.00 52.40 104 ASN A O 6
ATOM 5322 N N . LEU A 1 30 ? 2.142 -6.675 9.663 1.00 31.35 105 LEU A N 6
ATOM 5323 C CA . LEU A 1 30 ? 0.736 -6.326 9.491 1.00 30.22 105 LEU A CA 6
ATOM 5324 C C . LEU A 1 30 ? 0.317 -5.249 10.486 1.00 14.22 105 LEU A C 6
ATOM 5325 O O . LEU A 1 30 ? -0.689 -4.567 10.291 1.00 74.40 105 LEU A O 6
ATOM 5341 N N . ALA A 1 31 ? 1.096 -5.100 11.552 1.00 10.53 106 ALA A N 6
ATOM 5342 C CA . ALA A 1 31 ? 0.808 -4.102 12.576 1.00 71.35 106 ALA A CA 6
ATOM 5343 C C . ALA A 1 31 ? 0.611 -2.722 11.957 1.00 34.42 106 ALA A C 6
ATOM 5344 O O . ALA A 1 31 ? -0.342 -2.015 12.285 1.00 74.43 106 ALA A O 6
ATOM 5351 N N . SER A 1 32 ? 1.518 -2.345 11.062 1.00 53.10 107 SER A N 6
ATOM 5352 C CA . SER A 1 32 ? 1.445 -1.047 10.401 1.00 25.11 107 SER A CA 6
ATOM 5353 C C . SER A 1 32 ? 1.265 -1.214 8.895 1.00 4.42 107 SER A C 6
ATOM 5354 O O . SER A 1 32 ? 0.699 -0.350 8.227 1.00 15.02 107 SER A O 6
ATOM 5362 N N . GLY A 1 33 ? 1.753 -2.332 8.367 1.00 23.22 108 GLY A N 6
ATOM 5363 C CA . GLY A 1 33 ? 1.637 -2.593 6.944 1.00 1.13 108 GLY A CA 6
ATOM 5364 C C . GLY A 1 33 ? 2.829 -2.078 6.161 1.00 32.44 108 GLY A C 6
ATOM 5365 O O . GLY A 1 33 ? 2.753 -1.904 4.945 1.00 72.10 108 GLY A O 6
ATOM 5369 N N . TYR A 1 34 ? 3.932 -1.833 6.860 1.00 52.04 109 TYR A N 6
ATOM 5370 C CA . TYR A 1 34 ? 5.144 -1.331 6.223 1.00 74.02 109 TYR A CA 6
ATOM 5371 C C . TYR A 1 34 ? 6.217 -2.413 6.165 1.00 23.44 109 TYR A C 6
ATOM 5372 O O . TYR A 1 34 ? 6.306 -3.264 7.051 1.00 13.25 109 TYR A O 6
ATOM 5390 N N . TYR A 1 35 ? 7.032 -2.374 5.117 1.00 73.32 110 TYR A N 6
ATOM 5391 C CA . TYR A 1 35 ? 8.099 -3.352 4.941 1.00 1.12 110 TYR A CA 6
ATOM 5392 C C . TYR A 1 35 ? 9.398 -2.859 5.571 1.00 22.23 110 TYR A C 6
ATOM 5393 O O . TYR A 1 35 ? 10.483 -3.333 5.233 1.00 14.45 110 TYR A O 6
ATOM 5411 N N . GLU A 1 36 ? 9.278 -1.905 6.490 1.00 64.44 111 GLU A N 6
ATOM 5412 C CA . GLU A 1 36 ? 10.443 -1.348 7.167 1.00 11.13 111 GLU A CA 6
ATOM 5413 C C . GLU A 1 36 ? 10.676 -2.041 8.507 1.00 44.13 111 GLU A C 6
ATOM 5414 O O . GLU A 1 36 ? 11.561 -1.655 9.270 1.00 1.01 111 GLU A O 6
ATOM 5426 N N . GLN A 1 37 ? 9.876 -3.065 8.784 1.00 60.12 112 GLN A N 6
ATOM 5427 C CA . GLN A 1 37 ? 9.995 -3.811 10.031 1.00 14.11 112 GLN A CA 6
ATOM 5428 C C . GLN A 1 37 ? 11.034 -4.920 9.906 1.00 43.43 112 GLN A C 6
ATOM 5429 O O . GLN A 1 37 ? 12.084 -4.875 10.546 1.00 0.54 112 GLN A O 6
ATOM 5443 N N . MET A 1 38 ? 10.735 -5.914 9.077 1.00 73.05 113 MET A N 6
ATOM 5444 C CA . MET A 1 38 ? 11.645 -7.034 8.867 1.00 74.21 113 MET A CA 6
ATOM 5445 C C . MET A 1 38 ? 12.106 -7.095 7.414 1.00 25.04 113 MET A C 6
ATOM 5446 O O . MET A 1 38 ? 11.351 -6.767 6.500 1.00 31.10 113 MET A O 6
ATOM 5460 N N . GLN A 1 39 ? 13.351 -7.516 7.211 1.00 54.12 114 GLN A N 6
ATOM 5461 C CA . GLN A 1 39 ? 13.912 -7.618 5.869 1.00 70.01 114 GLN A CA 6
ATOM 5462 C C . GLN A 1 39 ? 14.670 -8.930 5.694 1.00 0.14 114 GLN A C 6
ATOM 5463 O O . GLN A 1 39 ? 15.850 -9.027 6.034 1.00 73.43 114 GLN A O 6
ATOM 5477 N N . CYS A 1 40 ? 13.985 -9.937 5.163 1.00 30.14 115 CYS A N 6
ATOM 5478 C CA . CYS A 1 40 ? 14.592 -11.244 4.944 1.00 24.22 115 CYS A CA 6
ATOM 5479 C C . CYS A 1 40 ? 14.930 -11.447 3.470 1.00 51.32 115 CYS A C 6
ATOM 5480 O O . CYS A 1 40 ? 14.144 -11.099 2.589 1.00 5.44 115 CYS A O 6
ATOM 5487 N N . ASN A 1 41 ? 16.104 -12.012 3.210 1.00 61.44 116 ASN A N 6
ATOM 5488 C CA . ASN A 1 41 ? 16.546 -12.261 1.842 1.00 23.43 116 ASN A CA 6
ATOM 5489 C C . ASN A 1 41 ? 17.242 -13.615 1.734 1.00 44.44 116 ASN A C 6
ATOM 5490 O O . ASN A 1 41 ? 17.619 -14.215 2.741 1.00 74.12 116 ASN A O 6
ATOM 5501 N N . THR A 1 42 ? 17.411 -14.090 0.504 1.00 45.05 117 THR A N 6
ATOM 5502 C CA . THR A 1 42 ? 18.061 -15.372 0.262 1.00 5.12 117 THR A CA 6
ATOM 5503 C C . THR A 1 42 ? 19.491 -15.372 0.792 1.00 40.35 117 THR A C 6
ATOM 5504 O O . THR A 1 42 ? 19.951 -16.361 1.362 1.00 53.41 117 THR A O 6
ATOM 5515 N N . GLN A 1 43 ? 20.188 -14.257 0.599 1.00 2.43 118 GLN A N 6
ATOM 5516 C CA . GLN A 1 43 ? 21.566 -14.129 1.058 1.00 23.22 118 GLN A CA 6
ATOM 5517 C C . GLN A 1 43 ? 21.630 -14.071 2.581 1.00 52.32 118 GLN A C 6
ATOM 5518 O O . GLN A 1 43 ? 22.445 -14.751 3.203 1.00 1.43 118 GLN A O 6
ATOM 5532 N N . GLN A 1 44 ? 20.765 -13.254 3.173 1.00 12.13 119 GLN A N 6
ATOM 5533 C CA . GLN A 1 44 ? 20.724 -13.106 4.623 1.00 22.54 119 GLN A CA 6
ATOM 5534 C C . GLN A 1 44 ? 19.413 -12.467 5.069 1.00 4.20 119 GLN A C 6
ATOM 5535 O O . GLN A 1 44 ? 18.646 -11.963 4.248 1.00 34.53 119 GLN A O 6
ATOM 5549 N N . HIS A 1 45 ? 19.163 -12.490 6.374 1.00 31.03 120 HIS A N 6
ATOM 5550 C CA . HIS A 1 45 ? 17.944 -11.912 6.929 1.00 3.24 120 HIS A CA 6
ATOM 5551 C C . HIS A 1 45 ? 18.273 -10.873 7.998 1.00 63.53 120 HIS A C 6
ATOM 5552 O O . HIS A 1 45 ? 18.825 -11.203 9.048 1.00 41.24 120 HIS A O 6
ATOM 5566 N N . TRP A 1 46 ? 17.932 -9.620 7.722 1.00 32.01 121 TRP A N 6
ATOM 5567 C CA . TRP A 1 46 ? 18.192 -8.533 8.660 1.00 70.52 121 TRP A CA 6
ATOM 5568 C C . TRP A 1 46 ? 16.894 -7.851 9.076 1.00 34.33 121 TRP A C 6
ATOM 5569 O O . TRP A 1 46 ? 15.862 -8.007 8.423 1.00 54.44 121 TRP A O 6
ATOM 5590 N N . CYS A 1 47 ? 16.951 -7.095 10.168 1.00 60.35 122 CYS A N 6
ATOM 5591 C CA . CYS A 1 47 ? 15.780 -6.389 10.672 1.00 75.13 122 CYS A CA 6
ATOM 5592 C C . CYS A 1 47 ? 15.925 -4.883 10.474 1.00 62.04 122 CYS A C 6
ATOM 5593 O O . CYS A 1 47 ? 16.998 -4.319 10.688 1.00 41.41 122 CYS A O 6
ATOM 5600 N N . VAL A 1 48 ? 14.838 -4.238 10.063 1.00 11.23 123 VAL A N 6
ATOM 5601 C CA . VAL A 1 48 ? 14.843 -2.797 9.837 1.00 23.44 123 VAL A CA 6
ATOM 5602 C C . VAL A 1 48 ? 13.846 -2.094 10.752 1.00 64.04 123 VAL A C 6
ATOM 5603 O O . VAL A 1 48 ? 13.150 -2.736 11.538 1.00 53.10 123 VAL A O 6
ATOM 5616 N N . ASP A 1 49 ? 13.783 -0.772 10.643 1.00 43.45 124 ASP A N 6
ATOM 5617 C CA . ASP A 1 49 ? 12.870 0.020 11.458 1.00 10.14 124 ASP A CA 6
ATOM 5618 C C . ASP A 1 49 ? 12.035 0.955 10.588 1.00 23.24 124 ASP A C 6
ATOM 5619 O O . ASP A 1 49 ? 12.476 1.425 9.540 1.00 42.34 124 ASP A O 6
ATOM 5628 N N . PRO A 1 50 ? 10.800 1.230 11.032 1.00 53.24 125 PRO A N 6
ATOM 5629 C CA . PRO A 1 50 ? 9.877 2.110 10.308 1.00 1.11 125 PRO A CA 6
ATOM 5630 C C . PRO A 1 50 ? 10.320 3.569 10.342 1.00 24.31 125 PRO A C 6
ATOM 5631 O O . PRO A 1 50 ? 9.918 4.368 9.498 1.00 44.34 125 PRO A O 6
ATOM 5642 N N . GLU A 1 51 ? 11.151 3.907 11.323 1.00 2.41 126 GLU A N 6
ATOM 5643 C CA . GLU A 1 51 ? 11.648 5.271 11.466 1.00 61.21 126 GLU A CA 6
ATOM 5644 C C . GLU A 1 51 ? 12.226 5.780 10.148 1.00 12.14 126 GLU A C 6
ATOM 5645 O O . GLU A 1 51 ? 11.826 6.832 9.648 1.00 23.54 126 GLU A O 6
ATOM 5657 N N . SER A 1 52 ? 13.169 5.027 9.592 1.00 31.40 127 SER A N 6
ATOM 5658 C CA . SER A 1 52 ? 13.805 5.403 8.335 1.00 24.12 127 SER A CA 6
ATOM 5659 C C . SER A 1 52 ? 13.868 4.214 7.381 1.00 43.32 127 SER A C 6
ATOM 5660 O O . SER A 1 52 ? 13.730 4.369 6.168 1.00 2.32 127 SER A O 6
ATOM 5668 N N . GLY A 1 53 ? 14.078 3.026 7.939 1.00 62.33 128 GLY A N 6
ATOM 5669 C CA . GLY A 1 53 ? 14.156 1.827 7.124 1.00 2.21 128 GLY A CA 6
ATOM 5670 C C . GLY A 1 53 ? 15.568 1.283 7.027 1.00 14.00 128 GLY A C 6
ATOM 5671 O O . GLY A 1 53 ? 15.949 0.701 6.011 1.00 50.43 128 GLY A O 6
ATOM 5675 N N . THR A 1 54 ? 16.348 1.473 8.087 1.00 73.23 129 THR A N 6
ATOM 5676 C CA . THR A 1 54 ? 17.726 0.999 8.116 1.00 52.52 129 THR A CA 6
ATOM 5677 C C . THR A 1 54 ? 17.859 -0.254 8.974 1.00 53.34 129 THR A C 6
ATOM 5678 O O . THR A 1 54 ? 17.055 -0.488 9.876 1.00 42.23 129 THR A O 6
ATOM 5689 N N . ALA A 1 55 ? 18.879 -1.056 8.687 1.00 75.14 130 ALA A N 6
ATOM 5690 C CA . ALA A 1 55 ? 19.118 -2.284 9.434 1.00 31.31 130 ALA A CA 6
ATOM 5691 C C . ALA A 1 55 ? 19.411 -1.986 10.901 1.00 61.24 130 ALA A C 6
ATOM 5692 O O . ALA A 1 55 ? 19.882 -0.900 11.242 1.00 63.50 130 ALA A O 6
ATOM 5699 N N . LEU A 1 56 ? 19.129 -2.955 11.764 1.00 22.42 131 LEU A N 6
ATOM 5700 C CA . LEU A 1 56 ? 19.362 -2.796 13.196 1.00 63.55 131 LEU A CA 6
ATOM 5701 C C . LEU A 1 56 ? 20.228 -3.930 13.735 1.00 5.03 131 LEU A C 6
ATOM 5702 O O . LEU A 1 56 ? 21.291 -3.694 14.309 1.00 40.13 131 LEU A O 6
ATOM 5718 N N . GLY A 1 57 ? 19.767 -5.163 13.546 1.00 42.43 132 GLY A N 6
ATOM 5719 C CA . GLY A 1 57 ? 20.513 -6.315 14.017 1.00 1.55 132 GLY A CA 6
ATOM 5720 C C . GLY A 1 57 ? 21.496 -6.831 12.985 1.00 34.54 132 GLY A C 6
ATOM 5721 O O . GLY A 1 57 ? 21.744 -6.176 11.974 1.00 62.41 132 GLY A O 6
ATOM 5725 N N . GLU A 1 58 ? 22.057 -8.009 13.242 1.00 35.11 133 GLU A N 6
ATOM 5726 C CA . GLU A 1 58 ? 23.019 -8.611 12.328 1.00 65.34 133 GLU A CA 6
ATOM 5727 C C . GLU A 1 58 ? 22.317 -9.196 11.105 1.00 1.34 133 GLU A C 6
ATOM 5728 O O . GLU A 1 58 ? 21.126 -8.968 10.893 1.00 60.11 133 GLU A O 6
ATOM 5740 N N . ARG A 1 59 ? 23.064 -9.949 10.305 1.00 21.20 134 ARG A N 6
ATOM 5741 C CA . ARG A 1 59 ? 22.515 -10.565 9.103 1.00 15.12 134 ARG A CA 6
ATOM 5742 C C . ARG A 1 59 ? 22.546 -12.087 9.209 1.00 15.22 134 ARG A C 6
ATOM 5743 O O . ARG A 1 59 ? 21.508 -12.729 9.373 1.00 11.23 134 ARG A O 6
ATOM 5764 N N . ARG A 1 60 ? 23.742 -12.657 9.114 1.00 61.24 135 ARG A N 6
ATOM 5765 C CA . ARG A 1 60 ? 23.908 -14.103 9.197 1.00 70.32 135 ARG A CA 6
ATOM 5766 C C . ARG A 1 60 ? 23.407 -14.632 10.538 1.00 53.33 135 ARG A C 6
ATOM 5767 O O . ARG A 1 60 ? 23.497 -13.949 11.558 1.00 33.11 135 ARG A O 6
ATOM 5788 N N . SER A 1 61 ? 22.878 -15.851 10.527 1.00 22.21 136 SER A N 6
ATOM 5789 C CA . SER A 1 61 ? 22.359 -16.470 11.741 1.00 14.32 136 SER A CA 6
ATOM 5790 C C . SER A 1 61 ? 21.826 -17.870 11.452 1.00 12.24 136 SER A C 6
ATOM 5791 O O . SER A 1 61 ? 22.385 -18.866 11.909 1.00 5.41 136 SER A O 6
ATOM 5799 N N . GLY A 1 62 ? 20.739 -17.937 10.690 1.00 73.13 137 GLY A N 6
ATOM 5800 C CA . GLY A 1 62 ? 20.147 -19.219 10.352 1.00 2.34 137 GLY A CA 6
ATOM 5801 C C . GLY A 1 62 ? 18.966 -19.083 9.412 1.00 11.44 137 GLY A C 6
ATOM 5802 O O . GLY A 1 62 ? 19.024 -18.338 8.435 1.00 12.52 137 GLY A O 6
ATOM 5806 N N . GLY A 1 63 ? 17.890 -19.807 9.707 1.00 2.54 138 GLY A N 6
ATOM 5807 C CA . GLY A 1 63 ? 16.706 -19.750 8.870 1.00 31.35 138 GLY A CA 6
ATOM 5808 C C . GLY A 1 63 ? 16.205 -18.334 8.669 1.00 0.11 138 GLY A C 6
ATOM 5809 O O . GLY A 1 63 ? 16.743 -17.389 9.247 1.00 33.04 138 GLY A O 6
ATOM 5813 N N . CYS A 1 64 ? 15.173 -18.185 7.845 1.00 1.53 139 CYS A N 6
ATOM 5814 C CA . CYS A 1 64 ? 14.600 -16.873 7.566 1.00 22.35 139 CYS A CA 6
ATOM 5815 C C . CYS A 1 64 ? 13.616 -16.466 8.660 1.00 43.05 139 CYS A C 6
ATOM 5816 O O . CYS A 1 64 ? 13.918 -15.616 9.498 1.00 24.10 139 CYS A O 6
ATOM 5823 N N . THR A 1 65 ? 12.436 -17.079 8.644 1.00 5.34 140 THR A N 6
ATOM 5824 C CA . THR A 1 65 ? 11.408 -16.780 9.633 1.00 74.25 140 THR A CA 6
ATOM 5825 C C . THR A 1 65 ? 11.819 -17.265 11.018 1.00 12.31 140 THR A C 6
ATOM 5826 O O . THR A 1 65 ? 11.509 -16.628 12.025 1.00 61.43 140 THR A O 6
ATOM 5837 N N . GLU A 1 66 ? 12.519 -18.394 11.062 1.00 74.24 141 GLU A N 6
ATOM 5838 C CA . GLU A 1 66 ? 12.972 -18.963 12.325 1.00 32.04 141 GLU A CA 6
ATOM 5839 C C . GLU A 1 66 ? 13.743 -17.930 13.142 1.00 41.24 141 GLU A C 6
ATOM 5840 O O . GLU A 1 66 ? 13.396 -17.643 14.287 1.00 54.33 141 GLU A O 6
ATOM 5852 N N . ALA A 1 67 ? 14.792 -17.375 12.543 1.00 22.14 142 ALA A N 6
ATOM 5853 C CA . ALA A 1 67 ? 15.612 -16.373 13.213 1.00 22.21 142 ALA A CA 6
ATOM 5854 C C . ALA A 1 67 ? 14.900 -15.026 13.263 1.00 4.42 142 ALA A C 6
ATOM 5855 O O . ALA A 1 67 ? 15.029 -14.281 14.235 1.00 75.13 142 ALA A O 6
ATOM 5862 N N . ALA A 1 68 ? 14.151 -14.718 12.210 1.00 53.02 143 ALA A N 6
ATOM 5863 C CA . ALA A 1 68 ? 13.418 -13.460 12.135 1.00 73.31 143 ALA A CA 6
ATOM 5864 C C . ALA A 1 68 ? 12.468 -13.307 13.318 1.00 3.03 143 ALA A C 6
ATOM 5865 O O . ALA A 1 68 ? 12.378 -12.236 13.919 1.00 72.11 143 ALA A O 6
ATOM 5872 N N . ARG A 1 69 ? 11.762 -14.383 13.648 1.00 70.53 144 ARG A N 6
ATOM 5873 C CA . ARG A 1 69 ? 10.818 -14.367 14.758 1.00 33.34 144 ARG A CA 6
ATOM 5874 C C . ARG A 1 69 ? 11.533 -14.611 16.084 1.00 62.21 144 ARG A C 6
ATOM 5875 O O . ARG A 1 69 ? 11.242 -13.959 17.087 1.00 64.21 144 ARG A O 6
ATOM 5896 N N . ASP A 1 70 ? 12.469 -15.554 16.080 1.00 30.12 145 ASP A N 6
ATOM 5897 C CA . ASP A 1 70 ? 13.227 -15.884 17.282 1.00 74.12 145 ASP A CA 6
ATOM 5898 C C . ASP A 1 70 ? 13.960 -14.658 17.815 1.00 3.35 145 ASP A C 6
ATOM 5899 O O . ASP A 1 70 ? 14.014 -14.431 19.025 1.00 54.54 145 ASP A O 6
ATOM 5908 N N . HIS A 1 71 ? 14.526 -13.870 16.906 1.00 70.41 146 HIS A N 6
ATOM 5909 C CA . HIS A 1 71 ? 15.258 -12.667 17.285 1.00 15.03 146 HIS A CA 6
ATOM 5910 C C . HIS A 1 71 ? 15.707 -11.892 16.050 1.00 31.31 146 HIS A C 6
ATOM 5911 O O . HIS A 1 71 ? 16.865 -11.488 15.945 1.00 25.42 146 HIS A O 6
ATOM 5925 N N . CYS A 1 72 ? 14.783 -11.689 15.117 1.00 63.13 147 CYS A N 6
ATOM 5926 C CA . CYS A 1 72 ? 15.084 -10.964 13.888 1.00 73.31 147 CYS A CA 6
ATOM 5927 C C . CYS A 1 72 ? 16.212 -11.644 13.117 1.00 0.05 147 CYS A C 6
ATOM 5928 O O . CYS A 1 72 ? 16.712 -11.108 12.129 1.00 40.35 147 CYS A O 6
ATOM 5935 N N . LYS A 1 5 ? 1.113 -0.148 2.191 1.00 61.33 80 LYS A N 7
ATOM 5936 C CA . LYS A 1 5 ? 1.365 -0.444 0.785 1.00 10.13 80 LYS A CA 7
ATOM 5937 C C . LYS A 1 5 ? 1.815 -1.890 0.606 1.00 74.43 80 LYS A C 7
ATOM 5938 O O . LYS A 1 5 ? 1.468 -2.541 -0.381 1.00 4.11 80 LYS A O 7
ATOM 5957 N N . CYS A 1 6 ? 2.586 -2.389 1.566 1.00 44.23 81 CYS A N 7
ATOM 5958 C CA . CYS A 1 6 ? 3.083 -3.759 1.515 1.00 54.34 81 CYS A CA 7
ATOM 5959 C C . CYS A 1 6 ? 1.927 -4.755 1.476 1.00 2.31 81 CYS A C 7
ATOM 5960 O O . CYS A 1 6 ? 1.941 -5.709 0.697 1.00 1.12 81 CYS A O 7
ATOM 5967 N N . LEU A 1 7 ? 0.928 -4.526 2.322 1.00 64.35 82 LEU A N 7
ATOM 5968 C CA . LEU A 1 7 ? -0.236 -5.403 2.385 1.00 51.22 82 LEU A CA 7
ATOM 5969 C C . LEU A 1 7 ? -0.981 -5.416 1.054 1.00 41.22 82 LEU A C 7
ATOM 5970 O O . LEU A 1 7 ? -1.343 -6.476 0.544 1.00 12.33 82 LEU A O 7
ATOM 5986 N N . ALA A 1 8 ? -1.204 -4.231 0.495 1.00 50.21 83 ALA A N 7
ATOM 5987 C CA . ALA A 1 8 ? -1.902 -4.106 -0.779 1.00 25.11 83 ALA A CA 7
ATOM 5988 C C . ALA A 1 8 ? -1.097 -4.739 -1.909 1.00 74.23 83 ALA A C 7
ATOM 5989 O O . ALA A 1 8 ? -1.602 -5.591 -2.640 1.00 22.44 83 ALA A O 7
ATOM 5996 N N . GLU A 1 9 ? 0.155 -4.316 -2.048 1.00 2.14 84 GLU A N 7
ATOM 5997 C CA . GLU A 1 9 ? 1.028 -4.842 -3.091 1.00 53.50 84 GLU A CA 7
ATOM 5998 C C . GLU A 1 9 ? 1.164 -6.357 -2.974 1.00 0.10 84 GLU A C 7
ATOM 5999 O O . GLU A 1 9 ? 0.970 -7.086 -3.947 1.00 44.04 84 GLU A O 7
ATOM 6011 N N . HIS A 1 10 ? 1.499 -6.824 -1.776 1.00 23.24 85 HIS A N 7
ATOM 6012 C CA . HIS A 1 10 ? 1.662 -8.253 -1.530 1.00 51.21 85 HIS A CA 7
ATOM 6013 C C . HIS A 1 10 ? 0.376 -9.009 -1.849 1.00 53.24 85 HIS A C 7
ATOM 6014 O O . HIS A 1 10 ? 0.410 -10.097 -2.424 1.00 74.33 85 HIS A O 7
ATOM 6028 N N . HIS A 1 11 ? -0.757 -8.425 -1.472 1.00 74.02 86 HIS A N 7
ATOM 6029 C CA . HIS A 1 11 ? -2.055 -9.044 -1.718 1.00 51.13 86 HIS A CA 7
ATOM 6030 C C . HIS A 1 11 ? -2.280 -9.258 -3.212 1.00 71.31 86 HIS A C 7
ATOM 6031 O O . HIS A 1 11 ? -2.482 -10.385 -3.663 1.00 23.43 86 HIS A O 7
ATOM 6045 N N . GLU A 1 12 ? -2.245 -8.169 -3.973 1.00 61.14 87 GLU A N 7
ATOM 6046 C CA . GLU A 1 12 ? -2.447 -8.239 -5.416 1.00 22.32 87 GLU A CA 7
ATOM 6047 C C . GLU A 1 12 ? -1.446 -9.195 -6.059 1.00 40.24 87 GLU A C 7
ATOM 6048 O O . GLU A 1 12 ? -1.820 -10.075 -6.834 1.00 73.15 87 GLU A O 7
ATOM 6060 N N . LYS A 1 13 ? -0.171 -9.014 -5.733 1.00 63.20 88 LYS A N 7
ATOM 6061 C CA . LYS A 1 13 ? 0.886 -9.859 -6.277 1.00 51.02 88 LYS A CA 7
ATOM 6062 C C . LYS A 1 13 ? 0.594 -11.333 -6.014 1.00 1.24 88 LYS A C 7
ATOM 6063 O O . LYS A 1 13 ? 0.776 -12.178 -6.890 1.00 41.31 88 LYS A O 7
ATOM 6082 N N . SER A 1 14 ? 0.139 -11.634 -4.802 1.00 2.25 89 SER A N 7
ATOM 6083 C CA . SER A 1 14 ? -0.176 -13.006 -4.422 1.00 63.23 89 SER A CA 7
ATOM 6084 C C . SER A 1 14 ? -1.327 -13.551 -5.262 1.00 30.21 89 SER A C 7
ATOM 6085 O O . SER A 1 14 ? -1.275 -14.680 -5.750 1.00 33.51 89 SER A O 7
ATOM 6093 N N . LYS A 1 15 ? -2.367 -12.740 -5.426 1.00 64.33 90 LYS A N 7
ATOM 6094 C CA . LYS A 1 15 ? -3.532 -13.138 -6.207 1.00 42.05 90 LYS A CA 7
ATOM 6095 C C . LYS A 1 15 ? -3.143 -13.436 -7.652 1.00 4.11 90 LYS A C 7
ATOM 6096 O O . LYS A 1 15 ? -3.647 -14.381 -8.258 1.00 63.12 90 LYS A O 7
ATOM 6115 N N . SER A 1 16 ? -2.242 -12.624 -8.197 1.00 20.32 91 SER A N 7
ATOM 6116 C CA . SER A 1 16 ? -1.787 -12.800 -9.571 1.00 50.01 91 SER A CA 7
ATOM 6117 C C . SER A 1 16 ? -0.831 -13.984 -9.680 1.00 34.33 91 SER A C 7
ATOM 6118 O O . SER A 1 16 ? -0.840 -14.716 -10.670 1.00 62.03 91 SER A O 7
ATOM 6126 N N . THR A 1 17 ? -0.007 -14.168 -8.653 1.00 42.50 92 THR A N 7
ATOM 6127 C CA . THR A 1 17 ? 0.956 -15.261 -8.632 1.00 22.21 92 THR A CA 7
ATOM 6128 C C . THR A 1 17 ? 1.958 -15.134 -9.774 1.00 74.12 92 THR A C 7
ATOM 6129 O O . THR A 1 17 ? 1.954 -14.146 -10.509 1.00 70.24 92 THR A O 7
ATOM 6140 N N . HIS A 1 18 ? 2.814 -16.140 -9.919 1.00 24.23 93 HIS A N 7
ATOM 6141 C CA . HIS A 1 18 ? 3.822 -16.141 -10.974 1.00 34.03 93 HIS A CA 7
ATOM 6142 C C . HIS A 1 18 ? 4.790 -14.975 -10.801 1.00 41.21 93 HIS A C 7
ATOM 6143 O O . HIS A 1 18 ? 4.465 -13.832 -11.124 1.00 21.30 93 HIS A O 7
ATOM 6157 N N . SER A 1 19 ? 5.981 -15.271 -10.289 1.00 75.33 94 SER A N 7
ATOM 6158 C CA . SER A 1 19 ? 6.995 -14.247 -10.069 1.00 54.25 94 SER A CA 7
ATOM 6159 C C . SER A 1 19 ? 7.907 -14.115 -11.285 1.00 74.45 94 SER A C 7
ATOM 6160 O O . SER A 1 19 ? 7.638 -14.689 -12.340 1.00 71.53 94 SER A O 7
ATOM 6168 N N . GLN A 1 20 ? 8.986 -13.355 -11.129 1.00 34.34 95 GLN A N 7
ATOM 6169 C CA . GLN A 1 20 ? 9.937 -13.147 -12.214 1.00 23.54 95 GLN A CA 7
ATOM 6170 C C . GLN A 1 20 ? 11.372 -13.273 -11.711 1.00 73.20 95 GLN A C 7
ATOM 6171 O O . GLN A 1 20 ? 12.264 -12.555 -12.163 1.00 21.50 95 GLN A O 7
ATOM 6185 N N . VAL A 1 21 ? 11.587 -14.190 -10.773 1.00 13.24 96 VAL A N 7
ATOM 6186 C CA . VAL A 1 21 ? 12.913 -14.410 -10.209 1.00 20.32 96 VAL A CA 7
ATOM 6187 C C . VAL A 1 21 ? 13.511 -13.109 -9.685 1.00 34.33 96 VAL A C 7
ATOM 6188 O O . VAL A 1 21 ? 14.182 -12.383 -10.416 1.00 64.42 96 VAL A O 7
ATOM 6201 N N . GLY A 1 22 ? 13.261 -12.821 -8.411 1.00 2.41 97 GLY A N 7
ATOM 6202 C CA . GLY A 1 22 ? 13.782 -11.607 -7.810 1.00 1.24 97 GLY A CA 7
ATOM 6203 C C . GLY A 1 22 ? 14.012 -11.751 -6.318 1.00 55.12 97 GLY A C 7
ATOM 6204 O O . GLY A 1 22 ? 13.832 -12.832 -5.757 1.00 54.12 97 GLY A O 7
ATOM 6208 N N . ASP A 1 23 ? 14.411 -10.660 -5.675 1.00 3.42 98 ASP A N 7
ATOM 6209 C CA . ASP A 1 23 ? 14.667 -10.669 -4.239 1.00 54.00 98 ASP A CA 7
ATOM 6210 C C . ASP A 1 23 ? 13.473 -11.238 -3.479 1.00 13.35 98 ASP A C 7
ATOM 6211 O O . ASP A 1 23 ? 12.366 -11.318 -4.011 1.00 54.52 98 ASP A O 7
ATOM 6220 N N . ASP A 1 24 ? 13.706 -11.632 -2.232 1.00 33.33 99 ASP A N 7
ATOM 6221 C CA . ASP A 1 24 ? 12.650 -12.194 -1.397 1.00 55.15 99 ASP A CA 7
ATOM 6222 C C . ASP A 1 24 ? 11.529 -11.181 -1.184 1.00 71.04 99 ASP A C 7
ATOM 6223 O O . ASP A 1 24 ? 11.493 -10.135 -1.832 1.00 45.45 99 ASP A O 7
ATOM 6232 N N . ILE A 1 25 ? 10.616 -11.500 -0.274 1.00 15.24 100 ILE A N 7
ATOM 6233 C CA . ILE A 1 25 ? 9.494 -10.618 0.024 1.00 1.43 100 ILE A CA 7
ATOM 6234 C C . ILE A 1 25 ? 9.830 -9.670 1.171 1.00 54.11 100 ILE A C 7
ATOM 6235 O O . ILE A 1 25 ? 10.354 -10.073 2.209 1.00 30.23 100 ILE A O 7
ATOM 6251 N N . PRO A 1 26 ? 9.519 -8.379 0.981 1.00 3.15 101 PRO A N 7
ATOM 6252 C CA . PRO A 1 26 ? 9.777 -7.347 1.990 1.00 53.40 101 PRO A CA 7
ATOM 6253 C C . PRO A 1 26 ? 8.870 -7.487 3.208 1.00 62.30 101 PRO A C 7
ATOM 6254 O O . PRO A 1 26 ? 7.749 -6.978 3.223 1.00 43.00 101 PRO A O 7
ATOM 6265 N N . LYS A 1 27 ? 9.362 -8.181 4.229 1.00 60.02 102 LYS A N 7
ATOM 6266 C CA . LYS A 1 27 ? 8.598 -8.388 5.453 1.00 15.21 102 LYS A CA 7
ATOM 6267 C C . LYS A 1 27 ? 8.069 -7.063 5.995 1.00 70.43 102 LYS A C 7
ATOM 6268 O O . LYS A 1 27 ? 8.817 -6.096 6.136 1.00 43.30 102 LYS A O 7
ATOM 6287 N N . CYS A 1 28 ? 6.776 -7.027 6.298 1.00 73.23 103 CYS A N 7
ATOM 6288 C CA . CYS A 1 28 ? 6.147 -5.822 6.825 1.00 73.40 103 CYS A CA 7
ATOM 6289 C C . CYS A 1 28 ? 5.230 -6.156 7.998 1.00 21.24 103 CYS A C 7
ATOM 6290 O O . CYS A 1 28 ? 4.331 -6.987 7.880 1.00 74.03 103 CYS A O 7
ATOM 6297 N N . ASN A 1 29 ? 5.466 -5.502 9.131 1.00 53.20 104 ASN A N 7
ATOM 6298 C CA . ASN A 1 29 ? 4.662 -5.729 10.326 1.00 12.04 104 ASN A CA 7
ATOM 6299 C C . ASN A 1 29 ? 3.236 -5.224 10.127 1.00 0.13 104 ASN A C 7
ATOM 6300 O O . ASN A 1 29 ? 3.019 -4.058 9.795 1.00 4.30 104 ASN A O 7
ATOM 6311 N N . LEU A 1 30 ? 2.267 -6.109 10.333 1.00 12.31 105 LEU A N 7
ATOM 6312 C CA . LEU A 1 30 ? 0.861 -5.753 10.177 1.00 35.31 105 LEU A CA 7
ATOM 6313 C C . LEU A 1 30 ? 0.480 -4.611 11.114 1.00 24.31 105 LEU A C 7
ATOM 6314 O O . LEU A 1 30 ? -0.522 -3.930 10.903 1.00 12.31 105 LEU A O 7
ATOM 6330 N N . ALA A 1 31 ? 1.289 -4.407 12.149 1.00 64.34 106 ALA A N 7
ATOM 6331 C CA . ALA A 1 31 ? 1.040 -3.345 13.115 1.00 23.34 106 ALA A CA 7
ATOM 6332 C C . ALA A 1 31 ? 0.842 -2.004 12.418 1.00 4.42 106 ALA A C 7
ATOM 6333 O O . ALA A 1 31 ? -0.091 -1.264 12.729 1.00 51.34 106 ALA A O 7
ATOM 6340 N N . SER A 1 32 ? 1.727 -1.696 11.475 1.00 2.32 107 SER A N 7
ATOM 6341 C CA . SER A 1 32 ? 1.652 -0.440 10.737 1.00 21.31 107 SER A CA 7
ATOM 6342 C C . SER A 1 32 ? 1.421 -0.697 9.251 1.00 43.00 107 SER A C 7
ATOM 6343 O O . SER A 1 32 ? 0.847 0.133 8.548 1.00 14.10 107 SER A O 7
ATOM 6351 N N . GLY A 1 33 ? 1.875 -1.855 8.779 1.00 12.52 108 GLY A N 7
ATOM 6352 C CA . GLY A 1 33 ? 1.709 -2.201 7.380 1.00 62.13 108 GLY A CA 7
ATOM 6353 C C . GLY A 1 33 ? 2.883 -1.757 6.530 1.00 52.24 108 GLY A C 7
ATOM 6354 O O . GLY A 1 33 ? 2.768 -1.649 5.308 1.00 1.45 108 GLY A O 7
ATOM 6358 N N . TYR A 1 34 ? 4.014 -1.497 7.175 1.00 22.24 109 TYR A N 7
ATOM 6359 C CA . TYR A 1 34 ? 5.213 -1.058 6.471 1.00 52.10 109 TYR A CA 7
ATOM 6360 C C . TYR A 1 34 ? 6.262 -2.165 6.437 1.00 33.34 109 TYR A C 7
ATOM 6361 O O . TYR A 1 34 ? 6.366 -2.966 7.367 1.00 12.21 109 TYR A O 7
ATOM 6379 N N . TYR A 1 35 ? 7.037 -2.204 5.360 1.00 43.33 110 TYR A N 7
ATOM 6380 C CA . TYR A 1 35 ? 8.078 -3.213 5.202 1.00 34.14 110 TYR A CA 7
ATOM 6381 C C . TYR A 1 35 ? 9.409 -2.714 5.755 1.00 42.32 110 TYR A C 7
ATOM 6382 O O . TYR A 1 35 ? 10.470 -3.229 5.405 1.00 45.44 110 TYR A O 7
ATOM 6400 N N . GLU A 1 36 ? 9.343 -1.707 6.621 1.00 61.40 111 GLU A N 7
ATOM 6401 C CA . GLU A 1 36 ? 10.543 -1.138 7.222 1.00 3.21 111 GLU A CA 7
ATOM 6402 C C . GLU A 1 36 ? 10.805 -1.748 8.596 1.00 4.42 111 GLU A C 7
ATOM 6403 O O . GLU A 1 36 ? 11.728 -1.339 9.301 1.00 33.43 111 GLU A O 7
ATOM 6415 N N . GLN A 1 37 ? 9.987 -2.726 8.969 1.00 71.33 112 GLN A N 7
ATOM 6416 C CA . GLN A 1 37 ? 10.129 -3.391 10.258 1.00 24.44 112 GLN A CA 7
ATOM 6417 C C . GLN A 1 37 ? 11.067 -4.589 10.153 1.00 62.35 112 GLN A C 7
ATOM 6418 O O . GLN A 1 37 ? 12.011 -4.721 10.931 1.00 62.31 112 GLN A O 7
ATOM 6432 N N . MET A 1 38 ? 10.800 -5.460 9.185 1.00 41.04 113 MET A N 7
ATOM 6433 C CA . MET A 1 38 ? 11.621 -6.647 8.977 1.00 43.01 113 MET A CA 7
ATOM 6434 C C . MET A 1 38 ? 12.059 -6.757 7.520 1.00 70.12 113 MET A C 7
ATOM 6435 O O . MET A 1 38 ? 11.349 -6.319 6.615 1.00 2.31 113 MET A O 7
ATOM 6449 N N . GLN A 1 39 ? 13.231 -7.345 7.301 1.00 0.53 114 GLN A N 7
ATOM 6450 C CA . GLN A 1 39 ? 13.762 -7.510 5.954 1.00 63.54 114 GLN A CA 7
ATOM 6451 C C . GLN A 1 39 ? 14.248 -8.939 5.732 1.00 5.02 114 GLN A C 7
ATOM 6452 O O . GLN A 1 39 ? 14.903 -9.524 6.595 1.00 4.04 114 GLN A O 7
ATOM 6466 N N . CYS A 1 40 ? 13.924 -9.496 4.570 1.00 14.13 115 CYS A N 7
ATOM 6467 C CA . CYS A 1 40 ? 14.326 -10.856 4.235 1.00 71.33 115 CYS A CA 7
ATOM 6468 C C . CYS A 1 40 ? 14.844 -10.933 2.801 1.00 14.52 115 CYS A C 7
ATOM 6469 O O . CYS A 1 40 ? 14.217 -10.418 1.876 1.00 31.11 115 CYS A O 7
ATOM 6476 N N . ASN A 1 41 ? 15.992 -11.579 2.626 1.00 11.42 116 ASN A N 7
ATOM 6477 C CA . ASN A 1 41 ? 16.594 -11.722 1.306 1.00 65.30 116 ASN A CA 7
ATOM 6478 C C . ASN A 1 41 ? 17.161 -13.126 1.116 1.00 21.25 116 ASN A C 7
ATOM 6479 O O . ASN A 1 41 ? 17.643 -13.747 2.065 1.00 43.15 116 ASN A O 7
ATOM 6490 N N . THR A 1 42 ? 17.100 -13.622 -0.116 1.00 1.23 117 THR A N 7
ATOM 6491 C CA . THR A 1 42 ? 17.606 -14.952 -0.430 1.00 41.14 117 THR A CA 7
ATOM 6492 C C . THR A 1 42 ? 19.039 -15.125 0.060 1.00 30.31 117 THR A C 7
ATOM 6493 O O . THR A 1 42 ? 19.432 -16.213 0.481 1.00 4.43 117 THR A O 7
ATOM 6504 N N . GLN A 1 43 ? 19.814 -14.047 0.003 1.00 53.12 118 GLN A N 7
ATOM 6505 C CA . GLN A 1 43 ? 21.204 -14.081 0.442 1.00 72.32 118 GLN A CA 7
ATOM 6506 C C . GLN A 1 43 ? 21.293 -14.109 1.964 1.00 24.10 118 GLN A C 7
ATOM 6507 O O . GLN A 1 43 ? 22.046 -14.897 2.536 1.00 73.41 118 GLN A O 7
ATOM 6521 N N . GLN A 1 44 ? 20.521 -13.244 2.613 1.00 5.52 119 GLN A N 7
ATOM 6522 C CA . GLN A 1 44 ? 20.515 -13.169 4.069 1.00 3.04 119 GLN A CA 7
ATOM 6523 C C . GLN A 1 44 ? 19.278 -12.433 4.572 1.00 52.44 119 GLN A C 7
ATOM 6524 O O . GLN A 1 44 ? 18.449 -11.979 3.781 1.00 22.15 119 GLN A O 7
ATOM 6538 N N . HIS A 1 45 ? 19.158 -12.317 5.890 1.00 22.45 120 HIS A N 7
ATOM 6539 C CA . HIS A 1 45 ? 18.021 -11.635 6.498 1.00 21.43 120 HIS A CA 7
ATOM 6540 C C . HIS A 1 45 ? 18.490 -10.587 7.503 1.00 51.13 120 HIS A C 7
ATOM 6541 O O . HIS A 1 45 ? 19.636 -10.612 7.951 1.00 31.44 120 HIS A O 7
ATOM 6555 N N . TRP A 1 46 ? 17.597 -9.667 7.850 1.00 43.01 121 TRP A N 7
ATOM 6556 C CA . TRP A 1 46 ? 17.921 -8.609 8.801 1.00 75.23 121 TRP A CA 7
ATOM 6557 C C . TRP A 1 46 ? 16.679 -7.799 9.157 1.00 71.15 121 TRP A C 7
ATOM 6558 O O . TRP A 1 46 ? 15.729 -7.724 8.376 1.00 65.11 121 TRP A O 7
ATOM 6579 N N . CYS A 1 47 ? 16.692 -7.194 10.339 1.00 14.53 122 CYS A N 7
ATOM 6580 C CA . CYS A 1 47 ? 15.566 -6.389 10.799 1.00 44.40 122 CYS A CA 7
ATOM 6581 C C . CYS A 1 47 ? 15.828 -4.904 10.564 1.00 1.45 122 CYS A C 7
ATOM 6582 O O . CYS A 1 47 ? 16.959 -4.434 10.688 1.00 25.32 122 CYS A O 7
ATOM 6589 N N . VAL A 1 48 ? 14.774 -4.169 10.225 1.00 15.13 123 VAL A N 7
ATOM 6590 C CA . VAL A 1 48 ? 14.888 -2.737 9.975 1.00 70.13 123 VAL A CA 7
ATOM 6591 C C . VAL A 1 48 ? 13.932 -1.946 10.860 1.00 33.12 123 VAL A C 7
ATOM 6592 O O . VAL A 1 48 ? 13.165 -2.522 11.632 1.00 13.54 123 VAL A O 7
ATOM 6605 N N . ASP A 1 49 ? 13.983 -0.624 10.743 1.00 54.13 124 ASP A N 7
ATOM 6606 C CA . ASP A 1 49 ? 13.119 0.248 11.532 1.00 65.44 124 ASP A CA 7
ATOM 6607 C C . ASP A 1 49 ? 12.263 1.128 10.627 1.00 70.23 124 ASP A C 7
ATOM 6608 O O . ASP A 1 49 ? 12.666 1.507 9.527 1.00 75.34 124 ASP A O 7
ATOM 6617 N N . PRO A 1 50 ? 11.052 1.461 11.098 1.00 24.14 125 PRO A N 7
ATOM 6618 C CA . PRO A 1 50 ? 10.114 2.300 10.347 1.00 35.34 125 PRO A CA 7
ATOM 6619 C C . PRO A 1 50 ? 10.581 3.748 10.248 1.00 24.41 125 PRO A C 7
ATOM 6620 O O . PRO A 1 50 ? 10.194 4.473 9.333 1.00 71.44 125 PRO A O 7
ATOM 6631 N N . GLU A 1 51 ? 11.417 4.161 11.196 1.00 53.20 126 GLU A N 7
ATOM 6632 C CA . GLU A 1 51 ? 11.936 5.523 11.214 1.00 44.51 126 GLU A CA 7
ATOM 6633 C C . GLU A 1 51 ? 12.524 5.900 9.857 1.00 74.35 126 GLU A C 7
ATOM 6634 O O . GLU A 1 51 ? 12.138 6.904 9.258 1.00 32.21 126 GLU A O 7
ATOM 6646 N N . SER A 1 52 ? 13.459 5.086 9.377 1.00 3.42 127 SER A N 7
ATOM 6647 C CA . SER A 1 52 ? 14.104 5.335 8.093 1.00 54.31 127 SER A CA 7
ATOM 6648 C C . SER A 1 52 ? 14.281 4.036 7.313 1.00 21.14 127 SER A C 7
ATOM 6649 O O . SER A 1 52 ? 14.159 4.012 6.089 1.00 22.54 127 SER A O 7
ATOM 6657 N N . GLY A 1 53 ? 14.570 2.956 8.033 1.00 25.01 128 GLY A N 7
ATOM 6658 C CA . GLY A 1 53 ? 14.761 1.667 7.393 1.00 14.34 128 GLY A CA 7
ATOM 6659 C C . GLY A 1 53 ? 16.185 1.163 7.518 1.00 35.40 128 GLY A C 7
ATOM 6660 O O . GLY A 1 53 ? 16.686 0.468 6.633 1.00 54.32 128 GLY A O 7
ATOM 6664 N N . THR A 1 54 ? 16.841 1.513 8.620 1.00 72.01 129 THR A N 7
ATOM 6665 C CA . THR A 1 54 ? 18.216 1.094 8.856 1.00 24.31 129 THR A CA 7
ATOM 6666 C C . THR A 1 54 ? 18.266 -0.238 9.595 1.00 31.54 129 THR A C 7
ATOM 6667 O O . THR A 1 54 ? 17.520 -0.458 10.549 1.00 1.34 129 THR A O 7
ATOM 6678 N N . ALA A 1 55 ? 19.150 -1.125 9.149 1.00 32.04 130 ALA A N 7
ATOM 6679 C CA . ALA A 1 55 ? 19.298 -2.435 9.771 1.00 22.00 130 ALA A CA 7
ATOM 6680 C C . ALA A 1 55 ? 19.551 -2.306 11.269 1.00 31.24 130 ALA A C 7
ATOM 6681 O O . ALA A 1 55 ? 20.166 -1.341 11.725 1.00 60.10 130 ALA A O 7
ATOM 6688 N N . LEU A 1 56 ? 19.072 -3.283 12.031 1.00 23.43 131 LEU A N 7
ATOM 6689 C CA . LEU A 1 56 ? 19.246 -3.279 13.480 1.00 72.02 131 LEU A CA 7
ATOM 6690 C C . LEU A 1 56 ? 19.951 -4.548 13.948 1.00 44.15 131 LEU A C 7
ATOM 6691 O O . LEU A 1 56 ? 21.002 -4.487 14.585 1.00 60.34 131 LEU A O 7
ATOM 6707 N N . GLY A 1 57 ? 19.367 -5.698 13.625 1.00 53.45 132 GLY A N 7
ATOM 6708 C CA . GLY A 1 57 ? 19.954 -6.965 14.018 1.00 43.12 132 GLY A CA 7
ATOM 6709 C C . GLY A 1 57 ? 21.198 -7.300 13.219 1.00 71.14 132 GLY A C 7
ATOM 6710 O O . GLY A 1 57 ? 21.721 -6.457 12.491 1.00 22.00 132 GLY A O 7
ATOM 6714 N N . GLU A 1 58 ? 21.673 -8.534 13.355 1.00 32.35 133 GLU A N 7
ATOM 6715 C CA . GLU A 1 58 ? 22.865 -8.977 12.642 1.00 53.05 133 GLU A CA 7
ATOM 6716 C C . GLU A 1 58 ? 22.535 -10.124 11.691 1.00 32.52 133 GLU A C 7
ATOM 6717 O O . GLU A 1 58 ? 21.899 -11.104 12.081 1.00 22.11 133 GLU A O 7
ATOM 6729 N N . ARG A 1 59 ? 22.971 -9.995 10.443 1.00 50.24 134 ARG A N 7
ATOM 6730 C CA . ARG A 1 59 ? 22.721 -11.019 9.436 1.00 70.13 134 ARG A CA 7
ATOM 6731 C C . ARG A 1 59 ? 23.356 -12.346 9.841 1.00 71.21 134 ARG A C 7
ATOM 6732 O O . ARG A 1 59 ? 23.817 -12.505 10.971 1.00 25.30 134 ARG A O 7
ATOM 6753 N N . ARG A 1 60 ? 23.375 -13.296 8.911 1.00 13.50 135 ARG A N 7
ATOM 6754 C CA . ARG A 1 60 ? 23.951 -14.609 9.172 1.00 60.02 135 ARG A CA 7
ATOM 6755 C C . ARG A 1 60 ? 23.176 -15.335 10.268 1.00 42.22 135 ARG A C 7
ATOM 6756 O O . ARG A 1 60 ? 23.296 -15.007 11.448 1.00 2.41 135 ARG A O 7
ATOM 6777 N N . SER A 1 61 ? 22.381 -16.322 9.868 1.00 21.35 136 SER A N 7
ATOM 6778 C CA . SER A 1 61 ? 21.583 -17.092 10.816 1.00 41.21 136 SER A CA 7
ATOM 6779 C C . SER A 1 61 ? 20.789 -18.180 10.099 1.00 11.34 136 SER A C 7
ATOM 6780 O O . SER A 1 61 ? 21.005 -18.446 8.918 1.00 51.42 136 SER A O 7
ATOM 6788 N N . GLY A 1 62 ? 19.868 -18.806 10.825 1.00 34.41 137 GLY A N 7
ATOM 6789 C CA . GLY A 1 62 ? 19.055 -19.858 10.244 1.00 74.55 137 GLY A CA 7
ATOM 6790 C C . GLY A 1 62 ? 18.138 -19.346 9.151 1.00 52.33 137 GLY A C 7
ATOM 6791 O O . GLY A 1 62 ? 18.445 -18.357 8.487 1.00 52.35 137 GLY A O 7
ATOM 6795 N N . GLY A 1 63 ? 17.008 -20.022 8.962 1.00 3.51 138 GLY A N 7
ATOM 6796 C CA . GLY A 1 63 ? 16.062 -19.615 7.940 1.00 43.54 138 GLY A CA 7
ATOM 6797 C C . GLY A 1 63 ? 15.689 -18.149 8.045 1.00 32.35 138 GLY A C 7
ATOM 6798 O O . GLY A 1 63 ? 16.022 -17.485 9.028 1.00 74.43 138 GLY A O 7
ATOM 6802 N N . CYS A 1 64 ? 14.997 -17.642 7.031 1.00 53.00 139 CYS A N 7
ATOM 6803 C CA . CYS A 1 64 ? 14.579 -16.245 7.012 1.00 21.30 139 CYS A CA 7
ATOM 6804 C C . CYS A 1 64 ? 13.573 -15.963 8.124 1.00 72.30 139 CYS A C 7
ATOM 6805 O O . CYS A 1 64 ? 13.862 -15.225 9.066 1.00 14.13 139 CYS A O 7
ATOM 6812 N N . THR A 1 65 ? 12.389 -16.557 8.008 1.00 51.02 140 THR A N 7
ATOM 6813 C CA . THR A 1 65 ? 11.339 -16.370 9.001 1.00 2.23 140 THR A CA 7
ATOM 6814 C C . THR A 1 65 ? 11.774 -16.893 10.366 1.00 52.24 140 THR A C 7
ATOM 6815 O O . THR A 1 65 ? 11.421 -16.325 11.399 1.00 75.43 140 THR A O 7
ATOM 6826 N N . GLU A 1 66 ? 12.543 -17.977 10.361 1.00 34.31 141 GLU A N 7
ATOM 6827 C CA . GLU A 1 66 ? 13.025 -18.576 11.600 1.00 30.11 141 GLU A CA 7
ATOM 6828 C C . GLU A 1 66 ? 13.726 -17.537 12.470 1.00 51.51 141 GLU A C 7
ATOM 6829 O O . GLU A 1 66 ? 13.339 -17.307 13.615 1.00 31.43 141 GLU A O 7
ATOM 6841 N N . ALA A 1 67 ? 14.760 -16.911 11.917 1.00 51.02 142 ALA A N 7
ATOM 6842 C CA . ALA A 1 67 ? 15.514 -15.895 12.640 1.00 23.14 142 ALA A CA 7
ATOM 6843 C C . ALA A 1 67 ? 14.742 -14.582 12.707 1.00 4.31 142 ALA A C 7
ATOM 6844 O O . ALA A 1 67 ? 14.810 -13.861 13.702 1.00 31.14 142 ALA A O 7
ATOM 6851 N N . ALA A 1 68 ? 14.010 -14.276 11.641 1.00 30.30 143 ALA A N 7
ATOM 6852 C CA . ALA A 1 68 ? 13.224 -13.050 11.580 1.00 64.13 143 ALA A CA 7
ATOM 6853 C C . ALA A 1 68 ? 12.226 -12.979 12.731 1.00 64.35 143 ALA A C 7
ATOM 6854 O O . ALA A 1 68 ? 12.052 -11.929 13.349 1.00 34.42 143 ALA A O 7
ATOM 6861 N N . ARG A 1 69 ? 11.574 -14.102 13.012 1.00 70.42 144 ARG A N 7
ATOM 6862 C CA . ARG A 1 69 ? 10.592 -14.167 14.087 1.00 12.43 144 ARG A CA 7
ATOM 6863 C C . ARG A 1 69 ? 11.272 -14.411 15.431 1.00 63.40 144 ARG A C 7
ATOM 6864 O O . ARG A 1 69 ? 10.953 -13.762 16.427 1.00 22.11 144 ARG A O 7
ATOM 6885 N N . ASP A 1 70 ? 12.210 -15.352 15.450 1.00 1.05 145 ASP A N 7
ATOM 6886 C CA . ASP A 1 70 ? 12.936 -15.683 16.671 1.00 2.42 145 ASP A CA 7
ATOM 6887 C C . ASP A 1 70 ? 13.623 -14.448 17.246 1.00 11.23 145 ASP A C 7
ATOM 6888 O O . ASP A 1 70 ? 13.707 -14.282 18.464 1.00 40.43 145 ASP A O 7
ATOM 6897 N N . HIS A 1 71 ? 14.114 -13.584 16.363 1.00 73.32 146 HIS A N 7
ATOM 6898 C CA . HIS A 1 71 ? 14.794 -12.364 16.783 1.00 70.32 146 HIS A CA 7
ATOM 6899 C C . HIS A 1 71 ? 13.826 -11.185 16.813 1.00 61.34 146 HIS A C 7
ATOM 6900 O O . HIS A 1 71 ? 13.755 -10.451 17.799 1.00 63.51 146 HIS A O 7
ATOM 6914 N N . CYS A 1 72 ? 13.083 -11.009 15.725 1.00 14.25 147 CYS A N 7
ATOM 6915 C CA . CYS A 1 72 ? 12.120 -9.919 15.626 1.00 53.23 147 CYS A CA 7
ATOM 6916 C C . CYS A 1 72 ? 10.691 -10.454 15.625 1.00 15.20 147 CYS A C 7
ATOM 6917 O O . CYS A 1 72 ? 9.734 -9.695 15.467 1.00 32.30 147 CYS A O 7
ATOM 6924 N N . LYS A 1 5 ? 0.682 -0.345 1.014 1.00 12.33 80 LYS A N 8
ATOM 6925 C CA . LYS A 1 5 ? 1.382 -0.463 -0.259 1.00 62.30 80 LYS A CA 8
ATOM 6926 C C . LYS A 1 5 ? 1.985 -1.855 -0.421 1.00 4.14 80 LYS A C 8
ATOM 6927 O O . LYS A 1 5 ? 1.541 -2.642 -1.257 1.00 31.12 80 LYS A O 8
ATOM 6946 N N . CYS A 1 6 ? 2.999 -2.153 0.385 1.00 0.33 81 CYS A N 8
ATOM 6947 C CA . CYS A 1 6 ? 3.663 -3.450 0.333 1.00 52.31 81 CYS A CA 8
ATOM 6948 C C . CYS A 1 6 ? 2.650 -4.584 0.452 1.00 34.54 81 CYS A C 8
ATOM 6949 O O . CYS A 1 6 ? 2.807 -5.639 -0.164 1.00 34.30 81 CYS A O 8
ATOM 6956 N N . LEU A 1 7 ? 1.610 -4.361 1.249 1.00 44.40 82 LEU A N 8
ATOM 6957 C CA . LEU A 1 7 ? 0.570 -5.364 1.450 1.00 42.52 82 LEU A CA 8
ATOM 6958 C C . LEU A 1 7 ? -0.219 -5.595 0.165 1.00 45.10 82 LEU A C 8
ATOM 6959 O O . LEU A 1 7 ? -0.496 -6.734 -0.208 1.00 33.21 82 LEU A O 8
ATOM 6975 N N . ALA A 1 8 ? -0.575 -4.506 -0.509 1.00 24.12 83 ALA A N 8
ATOM 6976 C CA . ALA A 1 8 ? -1.327 -4.590 -1.754 1.00 74.41 83 ALA A CA 8
ATOM 6977 C C . ALA A 1 8 ? -0.479 -5.193 -2.869 1.00 21.23 83 ALA A C 8
ATOM 6978 O O . ALA A 1 8 ? -0.950 -6.034 -3.634 1.00 13.23 83 ALA A O 8
ATOM 6985 N N . GLU A 1 9 ? 0.774 -4.757 -2.954 1.00 60.22 84 GLU A N 8
ATOM 6986 C CA . GLU A 1 9 ? 1.687 -5.254 -3.977 1.00 52.22 84 GLU A CA 8
ATOM 6987 C C . GLU A 1 9 ? 2.032 -6.720 -3.733 1.00 2.12 84 GLU A C 8
ATOM 6988 O O . GLU A 1 9 ? 1.912 -7.555 -4.629 1.00 65.55 84 GLU A O 8
ATOM 7000 N N . HIS A 1 10 ? 2.462 -7.025 -2.513 1.00 21.15 85 HIS A N 8
ATOM 7001 C CA . HIS A 1 10 ? 2.825 -8.390 -2.149 1.00 63.10 85 HIS A CA 8
ATOM 7002 C C . HIS A 1 10 ? 1.643 -9.335 -2.337 1.00 35.42 85 HIS A C 8
ATOM 7003 O O . HIS A 1 10 ? 1.781 -10.412 -2.919 1.00 50.42 85 HIS A O 8
ATOM 7017 N N . HIS A 1 11 ? 0.480 -8.927 -1.839 1.00 53.30 86 HIS A N 8
ATOM 7018 C CA . HIS A 1 11 ? -0.728 -9.737 -1.952 1.00 24.50 86 HIS A CA 8
ATOM 7019 C C . HIS A 1 11 ? -1.137 -9.902 -3.412 1.00 51.45 86 HIS A C 8
ATOM 7020 O O . HIS A 1 11 ? -1.388 -11.014 -3.875 1.00 23.14 86 HIS A O 8
ATOM 7034 N N . GLU A 1 12 ? -1.203 -8.786 -4.133 1.00 34.14 87 GLU A N 8
ATOM 7035 C CA . GLU A 1 12 ? -1.584 -8.808 -5.540 1.00 13.30 87 GLU A CA 8
ATOM 7036 C C . GLU A 1 12 ? -0.678 -9.744 -6.335 1.00 10.34 87 GLU A C 8
ATOM 7037 O O . GLU A 1 12 ? -1.138 -10.477 -7.210 1.00 20.53 87 GLU A O 8
ATOM 7049 N N . LYS A 1 13 ? 0.613 -9.712 -6.024 1.00 4.12 88 LYS A N 8
ATOM 7050 C CA . LYS A 1 13 ? 1.586 -10.557 -6.707 1.00 2.44 88 LYS A CA 8
ATOM 7051 C C . LYS A 1 13 ? 1.433 -12.014 -6.283 1.00 64.03 88 LYS A C 8
ATOM 7052 O O . LYS A 1 13 ? 1.604 -12.926 -7.092 1.00 75.31 88 LYS A O 8
ATOM 7071 N N . SER A 1 14 ? 1.110 -12.225 -5.011 1.00 63.44 89 SER A N 8
ATOM 7072 C CA . SER A 1 14 ? 0.937 -13.572 -4.480 1.00 72.35 89 SER A CA 8
ATOM 7073 C C . SER A 1 14 ? -0.298 -14.238 -5.081 1.00 23.10 89 SER A C 8
ATOM 7074 O O . SER A 1 14 ? -0.245 -15.386 -5.524 1.00 54.42 89 SER A O 8
ATOM 7082 N N . LYS A 1 15 ? -1.409 -13.509 -5.092 1.00 63.40 90 LYS A N 8
ATOM 7083 C CA . LYS A 1 15 ? -2.658 -14.026 -5.639 1.00 22.15 90 LYS A CA 8
ATOM 7084 C C . LYS A 1 15 ? -2.572 -14.165 -7.155 1.00 51.42 90 LYS A C 8
ATOM 7085 O O . LYS A 1 15 ? -2.994 -15.173 -7.721 1.00 31.34 90 LYS A O 8
ATOM 7104 N N . SER A 1 16 ? -2.022 -13.146 -7.808 1.00 1.32 91 SER A N 8
ATOM 7105 C CA . SER A 1 16 ? -1.883 -13.153 -9.259 1.00 70.34 91 SER A CA 8
ATOM 7106 C C . SER A 1 16 ? -1.194 -14.430 -9.732 1.00 41.45 91 SER A C 8
ATOM 7107 O O . SER A 1 16 ? -1.824 -15.308 -10.322 1.00 60.31 91 SER A O 8
ATOM 7115 N N . THR A 1 17 ? 0.106 -14.525 -9.470 1.00 31.23 92 THR A N 8
ATOM 7116 C CA . THR A 1 17 ? 0.882 -15.692 -9.869 1.00 25.13 92 THR A CA 8
ATOM 7117 C C . THR A 1 17 ? 1.776 -16.173 -8.731 1.00 61.12 92 THR A C 8
ATOM 7118 O O . THR A 1 17 ? 2.354 -15.369 -7.999 1.00 53.54 92 THR A O 8
ATOM 7129 N N . HIS A 1 18 ? 1.887 -17.490 -8.588 1.00 14.01 93 HIS A N 8
ATOM 7130 C CA . HIS A 1 18 ? 2.712 -18.078 -7.539 1.00 61.20 93 HIS A CA 8
ATOM 7131 C C . HIS A 1 18 ? 3.930 -18.778 -8.135 1.00 2.25 93 HIS A C 8
ATOM 7132 O O . HIS A 1 18 ? 4.157 -18.729 -9.344 1.00 34.35 93 HIS A O 8
ATOM 7146 N N . SER A 1 19 ? 4.712 -19.427 -7.277 1.00 74.14 94 SER A N 8
ATOM 7147 C CA . SER A 1 19 ? 5.909 -20.133 -7.718 1.00 42.43 94 SER A CA 8
ATOM 7148 C C . SER A 1 19 ? 6.819 -19.209 -8.522 1.00 40.22 94 SER A C 8
ATOM 7149 O O . SER A 1 19 ? 7.451 -19.632 -9.490 1.00 3.25 94 SER A O 8
ATOM 7157 N N . GLN A 1 20 ? 6.879 -17.945 -8.114 1.00 32.43 95 GLN A N 8
ATOM 7158 C CA . GLN A 1 20 ? 7.710 -16.961 -8.796 1.00 43.01 95 GLN A CA 8
ATOM 7159 C C . GLN A 1 20 ? 9.031 -16.759 -8.060 1.00 34.43 95 GLN A C 8
ATOM 7160 O O . GLN A 1 20 ? 9.165 -17.129 -6.893 1.00 65.32 95 GLN A O 8
ATOM 7174 N N . VAL A 1 21 ? 10.003 -16.171 -8.749 1.00 0.23 96 VAL A N 8
ATOM 7175 C CA . VAL A 1 21 ? 11.313 -15.919 -8.160 1.00 30.30 96 VAL A CA 8
ATOM 7176 C C . VAL A 1 21 ? 11.201 -15.023 -6.932 1.00 34.02 96 VAL A C 8
ATOM 7177 O O . VAL A 1 21 ? 11.934 -15.191 -5.958 1.00 72.24 96 VAL A O 8
ATOM 7190 N N . GLY A 1 22 ? 10.276 -14.069 -6.985 1.00 33.15 97 GLY A N 8
ATOM 7191 C CA . GLY A 1 22 ? 10.083 -13.160 -5.870 1.00 4.02 97 GLY A CA 8
ATOM 7192 C C . GLY A 1 22 ? 11.373 -12.489 -5.440 1.00 31.34 97 GLY A C 8
ATOM 7193 O O . GLY A 1 22 ? 12.072 -11.890 -6.257 1.00 73.12 97 GLY A O 8
ATOM 7197 N N . ASP A 1 23 ? 11.688 -12.588 -4.153 1.00 64.10 98 ASP A N 8
ATOM 7198 C CA . ASP A 1 23 ? 12.903 -11.985 -3.615 1.00 74.41 98 ASP A CA 8
ATOM 7199 C C . ASP A 1 23 ? 12.871 -10.468 -3.770 1.00 72.12 98 ASP A C 8
ATOM 7200 O O . ASP A 1 23 ? 12.062 -9.928 -4.525 1.00 70.22 98 ASP A O 8
ATOM 7209 N N . ASP A 1 24 ? 13.755 -9.786 -3.050 1.00 71.42 99 ASP A N 8
ATOM 7210 C CA . ASP A 1 24 ? 13.828 -8.331 -3.108 1.00 24.14 99 ASP A CA 8
ATOM 7211 C C . ASP A 1 24 ? 12.497 -7.704 -2.706 1.00 3.54 99 ASP A C 8
ATOM 7212 O O . ASP A 1 24 ? 12.093 -6.678 -3.254 1.00 73.13 99 ASP A O 8
ATOM 7221 N N . ILE A 1 25 ? 11.821 -8.326 -1.746 1.00 64.30 100 ILE A N 8
ATOM 7222 C CA . ILE A 1 25 ? 10.536 -7.828 -1.271 1.00 63.51 100 ILE A CA 8
ATOM 7223 C C . ILE A 1 25 ? 10.703 -6.995 -0.005 1.00 25.30 100 ILE A C 8
ATOM 7224 O O . ILE A 1 25 ? 11.394 -7.384 0.937 1.00 3.01 100 ILE A O 8
ATOM 7240 N N . PRO A 1 26 ? 10.055 -5.821 0.021 1.00 70.43 101 PRO A N 8
ATOM 7241 C CA . PRO A 1 26 ? 10.114 -4.909 1.167 1.00 62.32 101 PRO A CA 8
ATOM 7242 C C . PRO A 1 26 ? 9.374 -5.457 2.382 1.00 14.41 101 PRO A C 8
ATOM 7243 O O . PRO A 1 26 ? 8.194 -5.169 2.585 1.00 52.20 101 PRO A O 8
ATOM 7254 N N . LYS A 1 27 ? 10.073 -6.247 3.189 1.00 23.00 102 LYS A N 8
ATOM 7255 C CA . LYS A 1 27 ? 9.483 -6.834 4.386 1.00 4.03 102 LYS A CA 8
ATOM 7256 C C . LYS A 1 27 ? 8.807 -5.766 5.240 1.00 44.54 102 LYS A C 8
ATOM 7257 O O . LYS A 1 27 ? 9.457 -4.835 5.717 1.00 42.32 102 LYS A O 8
ATOM 7276 N N . CYS A 1 28 ? 7.500 -5.906 5.429 1.00 32.13 103 CYS A N 8
ATOM 7277 C CA . CYS A 1 28 ? 6.735 -4.954 6.226 1.00 64.10 103 CYS A CA 8
ATOM 7278 C C . CYS A 1 28 ? 5.818 -5.679 7.207 1.00 51.42 103 CYS A C 8
ATOM 7279 O O . CYS A 1 28 ? 5.073 -6.580 6.825 1.00 21.34 103 CYS A O 8
ATOM 7286 N N . ASN A 1 29 ? 5.878 -5.277 8.472 1.00 2.52 104 ASN A N 8
ATOM 7287 C CA . ASN A 1 29 ? 5.053 -5.887 9.508 1.00 23.23 104 ASN A CA 8
ATOM 7288 C C . ASN A 1 29 ? 3.613 -5.393 9.418 1.00 34.22 104 ASN A C 8
ATOM 7289 O O . ASN A 1 29 ? 3.364 -4.208 9.193 1.00 70.02 104 ASN A O 8
ATOM 7300 N N . LEU A 1 30 ? 2.667 -6.309 9.596 1.00 11.11 105 LEU A N 8
ATOM 7301 C CA . LEU A 1 30 ? 1.250 -5.967 9.536 1.00 71.22 105 LEU A CA 8
ATOM 7302 C C . LEU A 1 30 ? 0.852 -5.083 10.713 1.00 5.04 105 LEU A C 8
ATOM 7303 O O . LEU A 1 30 ? -0.171 -4.401 10.673 1.00 50.15 105 LEU A O 8
ATOM 7319 N N . ALA A 1 31 ? 1.670 -5.098 11.761 1.00 63.51 106 ALA A N 8
ATOM 7320 C CA . ALA A 1 31 ? 1.406 -4.295 12.948 1.00 4.01 106 ALA A CA 8
ATOM 7321 C C . ALA A 1 31 ? 1.174 -2.833 12.581 1.00 22.21 106 ALA A C 8
ATOM 7322 O O . ALA A 1 31 ? 0.224 -2.208 13.053 1.00 63.23 106 ALA A O 8
ATOM 7329 N N . SER A 1 32 ? 2.048 -2.294 11.738 1.00 42.45 107 SER A N 8
ATOM 7330 C CA . SER A 1 32 ? 1.941 -0.903 11.311 1.00 73.30 107 SER A CA 8
ATOM 7331 C C . SER A 1 32 ? 1.713 -0.813 9.805 1.00 22.20 107 SER A C 8
ATOM 7332 O O . SER A 1 32 ? 1.117 0.143 9.312 1.00 2.50 107 SER A O 8
ATOM 7340 N N . GLY A 1 33 ? 2.193 -1.818 9.079 1.00 65.30 108 GLY A N 8
ATOM 7341 C CA . GLY A 1 33 ? 2.033 -1.834 7.637 1.00 64.33 108 GLY A CA 8
ATOM 7342 C C . GLY A 1 33 ? 3.174 -1.140 6.919 1.00 14.51 108 GLY A C 8
ATOM 7343 O O . GLY A 1 33 ? 3.049 -0.772 5.751 1.00 53.33 108 GLY A O 8
ATOM 7347 N N . TYR A 1 34 ? 4.288 -0.958 7.619 1.00 13.33 109 TYR A N 8
ATOM 7348 C CA . TYR A 1 34 ? 5.454 -0.298 7.043 1.00 35.40 109 TYR A CA 8
ATOM 7349 C C . TYR A 1 34 ? 6.572 -1.302 6.779 1.00 72.14 109 TYR A C 8
ATOM 7350 O O . TYR A 1 34 ? 6.699 -2.306 7.479 1.00 35.54 109 TYR A O 8
ATOM 7368 N N . TYR A 1 35 ? 7.381 -1.022 5.763 1.00 73.21 110 TYR A N 8
ATOM 7369 C CA . TYR A 1 35 ? 8.488 -1.900 5.403 1.00 31.13 110 TYR A CA 8
ATOM 7370 C C . TYR A 1 35 ? 9.769 -1.481 6.118 1.00 63.44 110 TYR A C 8
ATOM 7371 O O . TYR A 1 35 ? 10.871 -1.828 5.693 1.00 73.52 110 TYR A O 8
ATOM 7389 N N . GLU A 1 36 ? 9.615 -0.733 7.206 1.00 62.52 111 GLU A N 8
ATOM 7390 C CA . GLU A 1 36 ? 10.760 -0.267 7.980 1.00 53.14 111 GLU A CA 8
ATOM 7391 C C . GLU A 1 36 ? 10.932 -1.095 9.250 1.00 55.11 111 GLU A C 8
ATOM 7392 O O . GLU A 1 36 ? 11.797 -0.809 10.076 1.00 1.45 111 GLU A O 8
ATOM 7404 N N . GLN A 1 37 ? 10.100 -2.121 9.397 1.00 22.41 112 GLN A N 8
ATOM 7405 C CA . GLN A 1 37 ? 10.159 -2.990 10.567 1.00 42.02 112 GLN A CA 8
ATOM 7406 C C . GLN A 1 37 ? 11.136 -4.140 10.342 1.00 10.44 112 GLN A C 8
ATOM 7407 O O . GLN A 1 37 ? 11.943 -4.460 11.214 1.00 4.32 112 GLN A O 8
ATOM 7421 N N . MET A 1 38 ? 11.056 -4.757 9.168 1.00 10.12 113 MET A N 8
ATOM 7422 C CA . MET A 1 38 ? 11.934 -5.871 8.830 1.00 41.15 113 MET A CA 8
ATOM 7423 C C . MET A 1 38 ? 12.420 -5.761 7.388 1.00 61.12 113 MET A C 8
ATOM 7424 O O . MET A 1 38 ? 11.889 -4.975 6.603 1.00 24.24 113 MET A O 8
ATOM 7438 N N . GLN A 1 39 ? 13.431 -6.553 7.047 1.00 64.30 114 GLN A N 8
ATOM 7439 C CA . GLN A 1 39 ? 13.989 -6.543 5.700 1.00 75.15 114 GLN A CA 8
ATOM 7440 C C . GLN A 1 39 ? 14.727 -7.845 5.406 1.00 51.11 114 GLN A C 8
ATOM 7441 O O . GLN A 1 39 ? 15.925 -7.964 5.665 1.00 12.34 114 GLN A O 8
ATOM 7455 N N . CYS A 1 40 ? 14.005 -8.820 4.864 1.00 53.44 115 CYS A N 8
ATOM 7456 C CA . CYS A 1 40 ? 14.590 -10.114 4.535 1.00 0.31 115 CYS A CA 8
ATOM 7457 C C . CYS A 1 40 ? 14.818 -10.242 3.032 1.00 44.43 115 CYS A C 8
ATOM 7458 O O . CYS A 1 40 ? 13.987 -9.819 2.229 1.00 21.13 115 CYS A O 8
ATOM 7465 N N . ASN A 1 41 ? 15.951 -10.828 2.659 1.00 45.43 116 ASN A N 8
ATOM 7466 C CA . ASN A 1 41 ? 16.290 -11.011 1.252 1.00 71.20 116 ASN A CA 8
ATOM 7467 C C . ASN A 1 41 ? 17.053 -12.315 1.042 1.00 64.31 116 ASN A C 8
ATOM 7468 O O . ASN A 1 41 ? 17.651 -12.856 1.973 1.00 11.44 116 ASN A O 8
ATOM 7479 N N . THR A 1 42 ? 17.030 -12.817 -0.189 1.00 41.32 117 THR A N 8
ATOM 7480 C CA . THR A 1 42 ? 17.719 -14.057 -0.523 1.00 32.05 117 THR A CA 8
ATOM 7481 C C . THR A 1 42 ? 19.192 -13.988 -0.139 1.00 5.14 117 THR A C 8
ATOM 7482 O O . THR A 1 42 ? 19.772 -14.976 0.311 1.00 3.22 117 THR A O 8
ATOM 7493 N N . GLN A 1 43 ? 19.792 -12.815 -0.319 1.00 33.35 118 GLN A N 8
ATOM 7494 C CA . GLN A 1 43 ? 21.199 -12.619 0.010 1.00 53.33 118 GLN A CA 8
ATOM 7495 C C . GLN A 1 43 ? 21.417 -12.663 1.518 1.00 0.35 118 GLN A C 8
ATOM 7496 O O . GLN A 1 43 ? 22.339 -13.319 2.002 1.00 32.11 118 GLN A O 8
ATOM 7510 N N . GLN A 1 44 ? 20.563 -11.960 2.256 1.00 43.33 119 GLN A N 8
ATOM 7511 C CA . GLN A 1 44 ? 20.665 -11.918 3.710 1.00 75.42 119 GLN A CA 8
ATOM 7512 C C . GLN A 1 44 ? 19.347 -11.470 4.335 1.00 64.44 119 GLN A C 8
ATOM 7513 O O . GLN A 1 44 ? 18.508 -10.863 3.669 1.00 35.34 119 GLN A O 8
ATOM 7527 N N . HIS A 1 45 ? 19.173 -11.774 5.617 1.00 52.01 120 HIS A N 8
ATOM 7528 C CA . HIS A 1 45 ? 17.957 -11.402 6.332 1.00 22.10 120 HIS A CA 8
ATOM 7529 C C . HIS A 1 45 ? 18.280 -10.498 7.518 1.00 35.53 120 HIS A C 8
ATOM 7530 O O . HIS A 1 45 ? 19.005 -10.892 8.431 1.00 25.22 120 HIS A O 8
ATOM 7544 N N . TRP A 1 46 ? 17.736 -9.287 7.497 1.00 3.14 121 TRP A N 8
ATOM 7545 C CA . TRP A 1 46 ? 17.967 -8.327 8.571 1.00 21.33 121 TRP A CA 8
ATOM 7546 C C . TRP A 1 46 ? 16.679 -7.596 8.934 1.00 44.11 121 TRP A C 8
ATOM 7547 O O . TRP A 1 46 ? 15.669 -7.715 8.240 1.00 64.04 121 TRP A O 8
ATOM 7568 N N . CYS A 1 47 ? 16.721 -6.839 10.025 1.00 3.30 122 CYS A N 8
ATOM 7569 C CA . CYS A 1 47 ? 15.558 -6.088 10.480 1.00 14.33 122 CYS A CA 8
ATOM 7570 C C . CYS A 1 47 ? 15.848 -4.590 10.493 1.00 51.41 122 CYS A C 8
ATOM 7571 O O . CYS A 1 47 ? 17.001 -4.169 10.396 1.00 52.30 122 CYS A O 8
ATOM 7578 N N . VAL A 1 48 ? 14.794 -3.789 10.613 1.00 35.13 123 VAL A N 8
ATOM 7579 C CA . VAL A 1 48 ? 14.934 -2.338 10.640 1.00 23.11 123 VAL A CA 8
ATOM 7580 C C . VAL A 1 48 ? 13.933 -1.707 11.601 1.00 42.53 123 VAL A C 8
ATOM 7581 O O . VAL A 1 48 ? 13.125 -2.401 12.217 1.00 71.53 123 VAL A O 8
ATOM 7594 N N . ASP A 1 49 ? 13.992 -0.385 11.723 1.00 22.13 124 ASP A N 8
ATOM 7595 C CA . ASP A 1 49 ? 13.089 0.342 12.608 1.00 23.22 124 ASP A CA 8
ATOM 7596 C C . ASP A 1 49 ? 12.260 1.355 11.825 1.00 5.54 124 ASP A C 8
ATOM 7597 O O . ASP A 1 49 ? 12.710 1.927 10.832 1.00 62.00 124 ASP A O 8
ATOM 7606 N N . PRO A 1 50 ? 11.020 1.584 12.281 1.00 11.12 125 PRO A N 8
ATOM 7607 C CA . PRO A 1 50 ? 10.102 2.529 11.638 1.00 31.20 125 PRO A CA 8
ATOM 7608 C C . PRO A 1 50 ? 10.541 3.978 11.819 1.00 71.13 125 PRO A C 8
ATOM 7609 O O . PRO A 1 50 ? 10.141 4.856 11.056 1.00 52.35 125 PRO A O 8
ATOM 7620 N N . GLU A 1 51 ? 11.366 4.220 12.833 1.00 72.43 126 GLU A N 8
ATOM 7621 C CA . GLU A 1 51 ? 11.858 5.563 13.112 1.00 2.44 126 GLU A CA 8
ATOM 7622 C C . GLU A 1 51 ? 12.440 6.202 11.855 1.00 45.21 126 GLU A C 8
ATOM 7623 O O . GLU A 1 51 ? 12.041 7.297 11.460 1.00 54.40 126 GLU A O 8
ATOM 7635 N N . SER A 1 52 ? 13.388 5.510 11.231 1.00 71.42 127 SER A N 8
ATOM 7636 C CA . SER A 1 52 ? 14.029 6.010 10.021 1.00 41.34 127 SER A CA 8
ATOM 7637 C C . SER A 1 52 ? 14.048 4.940 8.933 1.00 0.23 127 SER A C 8
ATOM 7638 O O . SER A 1 52 ? 13.912 5.241 7.748 1.00 31.22 127 SER A O 8
ATOM 7646 N N . GLY A 1 53 ? 14.218 3.688 9.347 1.00 62.11 128 GLY A N 8
ATOM 7647 C CA . GLY A 1 53 ? 14.252 2.591 8.397 1.00 3.22 128 GLY A CA 8
ATOM 7648 C C . GLY A 1 53 ? 15.648 2.029 8.211 1.00 74.04 128 GLY A C 8
ATOM 7649 O O . GLY A 1 53 ? 15.997 1.561 7.126 1.00 24.05 128 GLY A O 8
ATOM 7653 N N . THR A 1 54 ? 16.449 2.076 9.270 1.00 24.50 129 THR A N 8
ATOM 7654 C CA . THR A 1 54 ? 17.815 1.570 9.218 1.00 62.23 129 THR A CA 8
ATOM 7655 C C . THR A 1 54 ? 17.942 0.250 9.969 1.00 31.35 129 THR A C 8
ATOM 7656 O O . THR A 1 54 ? 17.066 -0.116 10.752 1.00 34.21 129 THR A O 8
ATOM 7667 N N . ALA A 1 55 ? 19.039 -0.461 9.727 1.00 15.03 130 ALA A N 8
ATOM 7668 C CA . ALA A 1 55 ? 19.281 -1.739 10.384 1.00 32.50 130 ALA A CA 8
ATOM 7669 C C . ALA A 1 55 ? 19.533 -1.551 11.876 1.00 23.10 130 ALA A C 8
ATOM 7670 O O . ALA A 1 55 ? 20.043 -0.515 12.304 1.00 43.31 130 ALA A O 8
ATOM 7677 N N . LEU A 1 56 ? 19.173 -2.558 12.664 1.00 61.11 131 LEU A N 8
ATOM 7678 C CA . LEU A 1 56 ? 19.360 -2.503 14.110 1.00 62.13 131 LEU A CA 8
ATOM 7679 C C . LEU A 1 56 ? 20.547 -3.360 14.538 1.00 21.11 131 LEU A C 8
ATOM 7680 O O . LEU A 1 56 ? 21.406 -2.914 15.297 1.00 1.13 131 LEU A O 8
ATOM 7696 N N . GLY A 1 57 ? 20.589 -4.594 14.044 1.00 50.23 132 GLY A N 8
ATOM 7697 C CA . GLY A 1 57 ? 21.676 -5.493 14.385 1.00 73.12 132 GLY A CA 8
ATOM 7698 C C . GLY A 1 57 ? 21.340 -6.943 14.098 1.00 61.12 132 GLY A C 8
ATOM 7699 O O . GLY A 1 57 ? 21.186 -7.745 15.019 1.00 43.44 132 GLY A O 8
ATOM 7703 N N . GLU A 1 58 ? 21.225 -7.280 12.817 1.00 73.10 133 GLU A N 8
ATOM 7704 C CA . GLU A 1 58 ? 20.902 -8.643 12.413 1.00 63.45 133 GLU A CA 8
ATOM 7705 C C . GLU A 1 58 ? 21.528 -8.972 11.060 1.00 54.22 133 GLU A C 8
ATOM 7706 O O . GLU A 1 58 ? 21.424 -8.194 10.111 1.00 5.12 133 GLU A O 8
ATOM 7718 N N . ARG A 1 59 ? 22.176 -10.129 10.980 1.00 43.03 134 ARG A N 8
ATOM 7719 C CA . ARG A 1 59 ? 22.820 -10.560 9.745 1.00 70.23 134 ARG A CA 8
ATOM 7720 C C . ARG A 1 59 ? 23.183 -12.041 9.809 1.00 4.32 134 ARG A C 8
ATOM 7721 O O . ARG A 1 59 ? 24.293 -12.434 9.448 1.00 12.03 134 ARG A O 8
ATOM 7742 N N . ARG A 1 60 ? 22.242 -12.856 10.272 1.00 75.32 135 ARG A N 8
ATOM 7743 C CA . ARG A 1 60 ? 22.463 -14.293 10.385 1.00 2.23 135 ARG A CA 8
ATOM 7744 C C . ARG A 1 60 ? 22.422 -14.959 9.013 1.00 25.33 135 ARG A C 8
ATOM 7745 O O . ARG A 1 60 ? 22.251 -14.292 7.993 1.00 63.31 135 ARG A O 8
ATOM 7766 N N . SER A 1 61 ? 22.582 -16.279 8.997 1.00 15.21 136 SER A N 8
ATOM 7767 C CA . SER A 1 61 ? 22.567 -17.035 7.751 1.00 64.35 136 SER A CA 8
ATOM 7768 C C . SER A 1 61 ? 21.807 -18.347 7.920 1.00 60.13 136 SER A C 8
ATOM 7769 O O . SER A 1 61 ? 22.271 -19.264 8.596 1.00 3.00 136 SER A O 8
ATOM 7777 N N . GLY A 1 62 ? 20.634 -18.428 7.299 1.00 31.41 137 GLY A N 8
ATOM 7778 C CA . GLY A 1 62 ? 19.827 -19.631 7.393 1.00 52.22 137 GLY A CA 8
ATOM 7779 C C . GLY A 1 62 ? 18.343 -19.329 7.470 1.00 44.12 137 GLY A C 8
ATOM 7780 O O . GLY A 1 62 ? 17.859 -18.816 8.478 1.00 74.43 137 GLY A O 8
ATOM 7784 N N . GLY A 1 63 ? 17.620 -19.646 6.400 1.00 31.12 138 GLY A N 8
ATOM 7785 C CA . GLY A 1 63 ? 16.191 -19.397 6.371 1.00 54.53 138 GLY A CA 8
ATOM 7786 C C . GLY A 1 63 ? 15.859 -17.918 6.420 1.00 60.30 138 GLY A C 8
ATOM 7787 O O . GLY A 1 63 ? 16.646 -17.114 6.921 1.00 73.12 138 GLY A O 8
ATOM 7791 N N . CYS A 1 64 ? 14.692 -17.558 5.897 1.00 13.35 139 CYS A N 8
ATOM 7792 C CA . CYS A 1 64 ? 14.258 -16.166 5.881 1.00 13.04 139 CYS A CA 8
ATOM 7793 C C . CYS A 1 64 ? 13.300 -15.881 7.035 1.00 21.50 139 CYS A C 8
ATOM 7794 O O . CYS A 1 64 ? 13.640 -15.164 7.977 1.00 73.31 139 CYS A O 8
ATOM 7801 N N . THR A 1 65 ? 12.101 -16.449 6.955 1.00 55.01 140 THR A N 8
ATOM 7802 C CA . THR A 1 65 ? 11.093 -16.256 7.990 1.00 22.43 140 THR A CA 8
ATOM 7803 C C . THR A 1 65 ? 11.538 -16.872 9.312 1.00 64.12 140 THR A C 8
ATOM 7804 O O . THR A 1 65 ? 11.308 -16.305 10.379 1.00 31.33 140 THR A O 8
ATOM 7815 N N . GLU A 1 66 ? 12.178 -18.035 9.232 1.00 12.11 141 GLU A N 8
ATOM 7816 C CA . GLU A 1 66 ? 12.655 -18.727 10.424 1.00 40.23 141 GLU A CA 8
ATOM 7817 C C . GLU A 1 66 ? 13.517 -17.804 11.280 1.00 43.10 141 GLU A C 8
ATOM 7818 O O . GLU A 1 66 ? 13.271 -17.638 12.474 1.00 20.22 141 GLU A O 8
ATOM 7830 N N . ALA A 1 67 ? 14.530 -17.206 10.660 1.00 33.12 142 ALA A N 8
ATOM 7831 C CA . ALA A 1 67 ? 15.428 -16.299 11.364 1.00 32.10 142 ALA A CA 8
ATOM 7832 C C . ALA A 1 67 ? 14.770 -14.942 11.592 1.00 20.52 142 ALA A C 8
ATOM 7833 O O . ALA A 1 67 ? 14.990 -14.300 12.619 1.00 70.34 142 ALA A O 8
ATOM 7840 N N . ALA A 1 68 ? 13.963 -14.512 10.628 1.00 13.13 143 ALA A N 8
ATOM 7841 C CA . ALA A 1 68 ? 13.272 -13.232 10.725 1.00 0.02 143 ALA A CA 8
ATOM 7842 C C . ALA A 1 68 ? 12.384 -13.180 11.964 1.00 54.05 143 ALA A C 8
ATOM 7843 O O . ALA A 1 68 ? 12.325 -12.163 12.654 1.00 14.34 143 ALA A O 8
ATOM 7850 N N . ARG A 1 69 ? 11.694 -14.282 12.238 1.00 74.32 144 ARG A N 8
ATOM 7851 C CA . ARG A 1 69 ? 10.807 -14.361 13.392 1.00 15.11 144 ARG A CA 8
ATOM 7852 C C . ARG A 1 69 ? 11.583 -14.743 14.649 1.00 14.32 144 ARG A C 8
ATOM 7853 O O . ARG A 1 69 ? 11.412 -14.133 15.705 1.00 33.53 144 ARG A O 8
ATOM 7874 N N . ASP A 1 70 ? 12.435 -15.754 14.528 1.00 72.55 145 ASP A N 8
ATOM 7875 C CA . ASP A 1 70 ? 13.238 -16.217 15.653 1.00 33.54 145 ASP A CA 8
ATOM 7876 C C . ASP A 1 70 ? 14.021 -15.064 16.273 1.00 62.43 145 ASP A C 8
ATOM 7877 O O . ASP A 1 70 ? 14.207 -15.009 17.489 1.00 51.52 145 ASP A O 8
ATOM 7886 N N . HIS A 1 71 ? 14.480 -14.146 15.428 1.00 32.01 146 HIS A N 8
ATOM 7887 C CA . HIS A 1 71 ? 15.244 -12.994 15.893 1.00 42.14 146 HIS A CA 8
ATOM 7888 C C . HIS A 1 71 ? 14.343 -11.774 16.056 1.00 53.24 146 HIS A C 8
ATOM 7889 O O . HIS A 1 71 ? 14.408 -11.071 17.065 1.00 41.14 146 HIS A O 8
ATOM 7903 N N . CYS A 1 72 ? 13.502 -11.527 15.056 1.00 22.54 147 CYS A N 8
ATOM 7904 C CA . CYS A 1 72 ? 12.588 -10.392 15.088 1.00 62.15 147 CYS A CA 8
ATOM 7905 C C . CYS A 1 72 ? 11.139 -10.857 14.979 1.00 71.31 147 CYS A C 8
ATOM 7906 O O . CYS A 1 72 ? 10.213 -10.046 15.004 1.00 62.14 147 CYS A O 8
ATOM 7913 N N . LYS A 1 5 ? 1.035 0.062 1.875 1.00 74.15 80 LYS A N 9
ATOM 7914 C CA . LYS A 1 5 ? 1.631 0.102 0.545 1.00 42.13 80 LYS A CA 9
ATOM 7915 C C . LYS A 1 5 ? 2.183 -1.265 0.154 1.00 35.52 80 LYS A C 9
ATOM 7916 O O . LYS A 1 5 ? 2.009 -1.716 -0.979 1.00 5.41 80 LYS A O 9
ATOM 7935 N N . CYS A 1 6 ? 2.846 -1.923 1.100 1.00 51.25 81 CYS A N 9
ATOM 7936 C CA . CYS A 1 6 ? 3.422 -3.240 0.855 1.00 12.43 81 CYS A CA 9
ATOM 7937 C C . CYS A 1 6 ? 2.327 -4.278 0.624 1.00 45.44 81 CYS A C 9
ATOM 7938 O O . CYS A 1 6 ? 2.402 -5.077 -0.311 1.00 22.04 81 CYS A O 9
ATOM 7945 N N . LEU A 1 7 ? 1.312 -4.259 1.480 1.00 71.24 82 LEU A N 9
ATOM 7946 C CA . LEU A 1 7 ? 0.201 -5.198 1.369 1.00 72.10 82 LEU A CA 9
ATOM 7947 C C . LEU A 1 7 ? -0.529 -5.024 0.041 1.00 12.21 82 LEU A C 9
ATOM 7948 O O . LEU A 1 7 ? -0.891 -6.002 -0.613 1.00 1.43 82 LEU A O 9
ATOM 7964 N N . ALA A 1 8 ? -0.740 -3.772 -0.352 1.00 75.12 83 ALA A N 9
ATOM 7965 C CA . ALA A 1 8 ? -1.423 -3.470 -1.604 1.00 52.40 83 ALA A CA 9
ATOM 7966 C C . ALA A 1 8 ? -0.591 -3.909 -2.804 1.00 23.54 83 ALA A C 9
ATOM 7967 O O . ALA A 1 8 ? -1.054 -4.683 -3.641 1.00 43.22 83 ALA A O 9
ATOM 7974 N N . GLU A 1 9 ? 0.639 -3.411 -2.879 1.00 43.24 84 GLU A N 9
ATOM 7975 C CA . GLU A 1 9 ? 1.535 -3.752 -3.978 1.00 71.23 84 GLU A CA 9
ATOM 7976 C C . GLU A 1 9 ? 1.746 -5.261 -4.059 1.00 60.42 84 GLU A C 9
ATOM 7977 O O . GLU A 1 9 ? 1.582 -5.867 -5.119 1.00 54.30 84 GLU A O 9
ATOM 7989 N N . HIS A 1 10 ? 2.112 -5.863 -2.932 1.00 21.12 85 HIS A N 9
ATOM 7990 C CA . HIS A 1 10 ? 2.346 -7.302 -2.874 1.00 41.32 85 HIS A CA 9
ATOM 7991 C C . HIS A 1 10 ? 1.110 -8.072 -3.328 1.00 52.23 85 HIS A C 9
ATOM 7992 O O . HIS A 1 10 ? 1.204 -8.999 -4.133 1.00 43.25 85 HIS A O 9
ATOM 8006 N N . HIS A 1 11 ? -0.049 -7.683 -2.806 1.00 40.51 86 HIS A N 9
ATOM 8007 C CA . HIS A 1 11 ? -1.304 -8.337 -3.158 1.00 13.31 86 HIS A CA 9
ATOM 8008 C C . HIS A 1 11 ? -1.515 -8.331 -4.669 1.00 12.30 86 HIS A C 9
ATOM 8009 O O . HIS A 1 11 ? -1.673 -9.383 -5.287 1.00 30.24 86 HIS A O 9
ATOM 8023 N N . GLU A 1 12 ? -1.517 -7.138 -5.257 1.00 32.32 87 GLU A N 9
ATOM 8024 C CA . GLU A 1 12 ? -1.711 -6.997 -6.695 1.00 44.21 87 GLU A CA 9
ATOM 8025 C C . GLU A 1 12 ? -0.655 -7.784 -7.466 1.00 44.31 87 GLU A C 9
ATOM 8026 O O . GLU A 1 12 ? -0.975 -8.552 -8.373 1.00 72.11 87 GLU A O 9
ATOM 8038 N N . LYS A 1 13 ? 0.607 -7.586 -7.099 1.00 40.01 88 LYS A N 9
ATOM 8039 C CA . LYS A 1 13 ? 1.712 -8.276 -7.754 1.00 30.11 88 LYS A CA 9
ATOM 8040 C C . LYS A 1 13 ? 1.497 -9.786 -7.737 1.00 72.11 88 LYS A C 9
ATOM 8041 O O . LYS A 1 13 ? 1.690 -10.461 -8.748 1.00 32.40 88 LYS A O 9
ATOM 8060 N N . SER A 1 14 ? 1.095 -10.309 -6.583 1.00 74.22 89 SER A N 9
ATOM 8061 C CA . SER A 1 14 ? 0.855 -11.740 -6.435 1.00 3.03 89 SER A CA 9
ATOM 8062 C C . SER A 1 14 ? -0.295 -12.194 -7.328 1.00 52.10 89 SER A C 9
ATOM 8063 O O . SER A 1 14 ? -0.150 -13.121 -8.125 1.00 43.34 89 SER A O 9
ATOM 8071 N N . LYS A 1 15 ? -1.440 -11.534 -7.189 1.00 20.15 90 LYS A N 9
ATOM 8072 C CA . LYS A 1 15 ? -2.617 -11.867 -7.982 1.00 40.33 90 LYS A CA 9
ATOM 8073 C C . LYS A 1 15 ? -2.282 -11.885 -9.470 1.00 54.54 90 LYS A C 9
ATOM 8074 O O . LYS A 1 15 ? -2.787 -12.720 -10.220 1.00 34.42 90 LYS A O 9
ATOM 8093 N N . SER A 1 16 ? -1.427 -10.958 -9.891 1.00 73.02 91 SER A N 9
ATOM 8094 C CA . SER A 1 16 ? -1.027 -10.866 -11.290 1.00 72.35 91 SER A CA 9
ATOM 8095 C C . SER A 1 16 ? -0.037 -11.971 -11.646 1.00 31.30 91 SER A C 9
ATOM 8096 O O . SER A 1 16 ? -0.138 -12.596 -12.703 1.00 22.05 91 SER A O 9
ATOM 8104 N N . THR A 1 17 ? 0.921 -12.208 -10.755 1.00 41.12 92 THR A N 9
ATOM 8105 C CA . THR A 1 17 ? 1.931 -13.236 -10.974 1.00 11.23 92 THR A CA 9
ATOM 8106 C C . THR A 1 17 ? 2.364 -13.869 -9.657 1.00 22.53 92 THR A C 9
ATOM 8107 O O . THR A 1 17 ? 2.598 -13.173 -8.668 1.00 73.12 92 THR A O 9
ATOM 8118 N N . HIS A 1 18 ? 2.471 -15.194 -9.650 1.00 32.54 93 HIS A N 9
ATOM 8119 C CA . HIS A 1 18 ? 2.878 -15.922 -8.453 1.00 30.30 93 HIS A CA 9
ATOM 8120 C C . HIS A 1 18 ? 4.350 -15.673 -8.140 1.00 65.44 93 HIS A C 9
ATOM 8121 O O . HIS A 1 18 ? 5.172 -15.535 -9.046 1.00 45.11 93 HIS A O 9
ATOM 8135 N N . SER A 1 19 ? 4.676 -15.617 -6.853 1.00 12.01 94 SER A N 9
ATOM 8136 C CA . SER A 1 19 ? 6.048 -15.380 -6.421 1.00 3.00 94 SER A CA 9
ATOM 8137 C C . SER A 1 19 ? 6.971 -16.494 -6.907 1.00 13.12 94 SER A C 9
ATOM 8138 O O . SER A 1 19 ? 6.529 -17.438 -7.560 1.00 71.45 94 SER A O 9
ATOM 8146 N N . GLN A 1 20 ? 8.254 -16.375 -6.582 1.00 40.20 95 GLN A N 9
ATOM 8147 C CA . GLN A 1 20 ? 9.239 -17.371 -6.986 1.00 3.12 95 GLN A CA 9
ATOM 8148 C C . GLN A 1 20 ? 10.393 -17.429 -5.991 1.00 25.44 95 GLN A C 9
ATOM 8149 O O . GLN A 1 20 ? 10.748 -18.500 -5.497 1.00 72.22 95 GLN A O 9
ATOM 8163 N N . VAL A 1 21 ? 10.977 -16.271 -5.700 1.00 21.02 96 VAL A N 9
ATOM 8164 C CA . VAL A 1 21 ? 12.091 -16.190 -4.763 1.00 22.23 96 VAL A CA 9
ATOM 8165 C C . VAL A 1 21 ? 11.833 -15.136 -3.692 1.00 20.54 96 VAL A C 9
ATOM 8166 O O . VAL A 1 21 ? 10.928 -14.313 -3.821 1.00 44.14 96 VAL A O 9
ATOM 8179 N N . GLY A 1 22 ? 12.636 -15.168 -2.632 1.00 34.40 97 GLY A N 9
ATOM 8180 C CA . GLY A 1 22 ? 12.478 -14.211 -1.553 1.00 43.31 97 GLY A CA 9
ATOM 8181 C C . GLY A 1 22 ? 13.376 -13.000 -1.717 1.00 21.33 97 GLY A C 9
ATOM 8182 O O . GLY A 1 22 ? 13.847 -12.431 -0.732 1.00 44.02 97 GLY A O 9
ATOM 8186 N N . ASP A 1 23 ? 13.615 -12.607 -2.963 1.00 32.11 98 ASP A N 9
ATOM 8187 C CA . ASP A 1 23 ? 14.463 -11.457 -3.253 1.00 0.35 98 ASP A CA 9
ATOM 8188 C C . ASP A 1 23 ? 13.853 -10.595 -4.354 1.00 32.23 98 ASP A C 9
ATOM 8189 O O . ASP A 1 23 ? 14.311 -10.614 -5.496 1.00 45.20 98 ASP A O 9
ATOM 8198 N N . ASP A 1 24 ? 12.816 -9.842 -4.003 1.00 23.34 99 ASP A N 9
ATOM 8199 C CA . ASP A 1 24 ? 12.143 -8.974 -4.961 1.00 12.51 99 ASP A CA 9
ATOM 8200 C C . ASP A 1 24 ? 11.058 -8.147 -4.277 1.00 25.04 99 ASP A C 9
ATOM 8201 O O . ASP A 1 24 ? 10.840 -6.985 -4.621 1.00 22.12 99 ASP A O 9
ATOM 8210 N N . ILE A 1 25 ? 10.382 -8.754 -3.308 1.00 31.34 100 ILE A N 9
ATOM 8211 C CA . ILE A 1 25 ? 9.321 -8.074 -2.576 1.00 33.34 100 ILE A CA 9
ATOM 8212 C C . ILE A 1 25 ? 9.817 -7.578 -1.222 1.00 44.31 100 ILE A C 9
ATOM 8213 O O . ILE A 1 25 ? 10.470 -8.301 -0.469 1.00 41.30 100 ILE A O 9
ATOM 8229 N N . PRO A 1 26 ? 9.501 -6.314 -0.903 1.00 13.01 101 PRO A N 9
ATOM 8230 C CA . PRO A 1 26 ? 9.903 -5.693 0.362 1.00 12.44 101 PRO A CA 9
ATOM 8231 C C . PRO A 1 26 ? 9.165 -6.283 1.559 1.00 75.33 101 PRO A C 9
ATOM 8232 O O . PRO A 1 26 ? 7.997 -5.974 1.796 1.00 54.24 101 PRO A O 9
ATOM 8243 N N . LYS A 1 27 ? 9.853 -7.135 2.311 1.00 73.31 102 LYS A N 9
ATOM 8244 C CA . LYS A 1 27 ? 9.264 -7.769 3.485 1.00 54.14 102 LYS A CA 9
ATOM 8245 C C . LYS A 1 27 ? 8.636 -6.729 4.407 1.00 50.30 102 LYS A C 9
ATOM 8246 O O . LYS A 1 27 ? 9.267 -5.729 4.753 1.00 71.41 102 LYS A O 9
ATOM 8265 N N . CYS A 1 28 ? 7.391 -6.970 4.803 1.00 31.44 103 CYS A N 9
ATOM 8266 C CA . CYS A 1 28 ? 6.678 -6.056 5.687 1.00 52.34 103 CYS A CA 9
ATOM 8267 C C . CYS A 1 28 ? 5.918 -6.823 6.765 1.00 53.41 103 CYS A C 9
ATOM 8268 O O . CYS A 1 28 ? 5.786 -8.044 6.696 1.00 14.30 103 CYS A O 9
ATOM 8275 N N . ASN A 1 29 ? 5.420 -6.096 7.760 1.00 11.03 104 ASN A N 9
ATOM 8276 C CA . ASN A 1 29 ? 4.673 -6.707 8.854 1.00 61.43 104 ASN A CA 9
ATOM 8277 C C . ASN A 1 29 ? 3.260 -7.073 8.410 1.00 61.45 104 ASN A C 9
ATOM 8278 O O . ASN A 1 29 ? 2.651 -6.373 7.600 1.00 14.45 104 ASN A O 9
ATOM 8289 N N . LEU A 1 30 ? 2.745 -8.175 8.944 1.00 13.22 105 LEU A N 9
ATOM 8290 C CA . LEU A 1 30 ? 1.403 -8.635 8.604 1.00 14.41 105 LEU A CA 9
ATOM 8291 C C . LEU A 1 30 ? 0.345 -7.684 9.156 1.00 1.10 105 LEU A C 9
ATOM 8292 O O . LEU A 1 30 ? -0.631 -7.364 8.478 1.00 22.20 105 LEU A O 9
ATOM 8308 N N . ALA A 1 31 ? 0.548 -7.234 10.390 1.00 35.01 106 ALA A N 9
ATOM 8309 C CA . ALA A 1 31 ? -0.386 -6.317 11.031 1.00 10.54 106 ALA A CA 9
ATOM 8310 C C . ALA A 1 31 ? -0.015 -4.866 10.743 1.00 13.31 106 ALA A C 9
ATOM 8311 O O . ALA A 1 31 ? -0.875 -4.050 10.409 1.00 64.21 106 ALA A O 9
ATOM 8318 N N . SER A 1 32 ? 1.269 -4.550 10.875 1.00 21.43 107 SER A N 9
ATOM 8319 C CA . SER A 1 32 ? 1.753 -3.196 10.633 1.00 33.23 107 SER A CA 9
ATOM 8320 C C . SER A 1 32 ? 1.682 -2.851 9.149 1.00 74.22 107 SER A C 9
ATOM 8321 O O . SER A 1 32 ? 1.522 -1.689 8.777 1.00 62.41 107 SER A O 9
ATOM 8329 N N . GLY A 1 33 ? 1.801 -3.871 8.304 1.00 24.11 108 GLY A N 9
ATOM 8330 C CA . GLY A 1 33 ? 1.749 -3.656 6.870 1.00 75.52 108 GLY A CA 9
ATOM 8331 C C . GLY A 1 33 ? 2.843 -2.728 6.382 1.00 71.02 108 GLY A C 9
ATOM 8332 O O . GLY A 1 33 ? 2.738 -2.147 5.301 1.00 34.14 108 GLY A O 9
ATOM 8336 N N . TYR A 1 34 ? 3.895 -2.586 7.180 1.00 63.23 109 TYR A N 9
ATOM 8337 C CA . TYR A 1 34 ? 5.012 -1.718 6.825 1.00 71.21 109 TYR A CA 9
ATOM 8338 C C . TYR A 1 34 ? 6.237 -2.539 6.433 1.00 11.13 109 TYR A C 9
ATOM 8339 O O . TYR A 1 34 ? 6.573 -3.525 7.089 1.00 71.51 109 TYR A O 9
ATOM 8357 N N . TYR A 1 35 ? 6.901 -2.123 5.360 1.00 34.43 110 TYR A N 9
ATOM 8358 C CA . TYR A 1 35 ? 8.088 -2.820 4.879 1.00 53.22 110 TYR A CA 9
ATOM 8359 C C . TYR A 1 35 ? 9.350 -2.250 5.518 1.00 44.45 110 TYR A C 9
ATOM 8360 O O . TYR A 1 35 ? 10.452 -2.418 4.997 1.00 64.43 110 TYR A O 9
ATOM 8378 N N . GLU A 1 36 ? 9.180 -1.574 6.650 1.00 71.22 111 GLU A N 9
ATOM 8379 C CA . GLU A 1 36 ? 10.305 -0.979 7.360 1.00 5.31 111 GLU A CA 9
ATOM 8380 C C . GLU A 1 36 ? 10.510 -1.650 8.715 1.00 1.33 111 GLU A C 9
ATOM 8381 O O . GLU A 1 36 ? 11.373 -1.246 9.495 1.00 71.25 111 GLU A O 9
ATOM 8393 N N . GLN A 1 37 ? 9.710 -2.675 8.988 1.00 32.20 112 GLN A N 9
ATOM 8394 C CA . GLN A 1 37 ? 9.802 -3.401 10.249 1.00 22.31 112 GLN A CA 9
ATOM 8395 C C . GLN A 1 37 ? 10.668 -4.648 10.097 1.00 14.04 112 GLN A C 9
ATOM 8396 O O . GLN A 1 37 ? 11.469 -4.969 10.974 1.00 45.11 112 GLN A O 9
ATOM 8410 N N . MET A 1 38 ? 10.499 -5.347 8.980 1.00 50.24 113 MET A N 9
ATOM 8411 C CA . MET A 1 38 ? 11.266 -6.558 8.713 1.00 31.33 113 MET A CA 9
ATOM 8412 C C . MET A 1 38 ? 11.848 -6.535 7.303 1.00 15.53 113 MET A C 9
ATOM 8413 O O . MET A 1 38 ? 11.303 -5.888 6.409 1.00 12.11 113 MET A O 9
ATOM 8427 N N . GLN A 1 39 ? 12.956 -7.243 7.113 1.00 10.22 114 GLN A N 9
ATOM 8428 C CA . GLN A 1 39 ? 13.611 -7.301 5.812 1.00 71.03 114 GLN A CA 9
ATOM 8429 C C . GLN A 1 39 ? 14.311 -8.641 5.614 1.00 20.51 114 GLN A C 9
ATOM 8430 O O . GLN A 1 39 ? 15.481 -8.801 5.965 1.00 53.44 114 GLN A O 9
ATOM 8444 N N . CYS A 1 40 ? 13.588 -9.604 5.051 1.00 51.40 115 CYS A N 9
ATOM 8445 C CA . CYS A 1 40 ? 14.138 -10.931 4.807 1.00 24.41 115 CYS A CA 9
ATOM 8446 C C . CYS A 1 40 ? 14.550 -11.090 3.346 1.00 15.21 115 CYS A C 9
ATOM 8447 O O . CYS A 1 40 ? 13.961 -10.479 2.455 1.00 11.44 115 CYS A O 9
ATOM 8454 N N . ASN A 1 41 ? 15.564 -11.915 3.109 1.00 60.02 116 ASN A N 9
ATOM 8455 C CA . ASN A 1 41 ? 16.055 -12.154 1.756 1.00 35.03 116 ASN A CA 9
ATOM 8456 C C . ASN A 1 41 ? 16.083 -13.647 1.444 1.00 74.13 116 ASN A C 9
ATOM 8457 O O . ASN A 1 41 ? 15.887 -14.482 2.328 1.00 73.15 116 ASN A O 9
ATOM 8468 N N . THR A 1 42 ? 16.328 -13.977 0.179 1.00 22.15 117 THR A N 9
ATOM 8469 C CA . THR A 1 42 ? 16.382 -15.369 -0.251 1.00 14.43 117 THR A CA 9
ATOM 8470 C C . THR A 1 42 ? 17.563 -16.095 0.382 1.00 1.31 117 THR A C 9
ATOM 8471 O O . THR A 1 42 ? 17.451 -17.256 0.775 1.00 40.43 117 THR A O 9
ATOM 8482 N N . GLN A 1 43 ? 18.694 -15.403 0.478 1.00 21.22 118 GLN A N 9
ATOM 8483 C CA . GLN A 1 43 ? 19.897 -15.984 1.064 1.00 55.10 118 GLN A CA 9
ATOM 8484 C C . GLN A 1 43 ? 20.133 -15.443 2.470 1.00 32.03 118 GLN A C 9
ATOM 8485 O O . GLN A 1 43 ? 20.598 -16.164 3.352 1.00 20.41 118 GLN A O 9
ATOM 8499 N N . GLN A 1 44 ? 19.809 -14.170 2.671 1.00 4.32 119 GLN A N 9
ATOM 8500 C CA . GLN A 1 44 ? 19.988 -13.533 3.971 1.00 51.44 119 GLN A CA 9
ATOM 8501 C C . GLN A 1 44 ? 18.641 -13.241 4.623 1.00 11.35 119 GLN A C 9
ATOM 8502 O O . GLN A 1 44 ? 17.588 -13.521 4.050 1.00 33.01 119 GLN A O 9
ATOM 8516 N N . HIS A 1 45 ? 18.682 -12.676 5.826 1.00 34.44 120 HIS A N 9
ATOM 8517 C CA . HIS A 1 45 ? 17.463 -12.346 6.558 1.00 65.34 120 HIS A CA 9
ATOM 8518 C C . HIS A 1 45 ? 17.771 -11.435 7.742 1.00 52.53 120 HIS A C 9
ATOM 8519 O O . HIS A 1 45 ? 18.650 -11.728 8.551 1.00 24.33 120 HIS A O 9
ATOM 8533 N N . TRP A 1 46 ? 17.042 -10.329 7.835 1.00 14.42 121 TRP A N 9
ATOM 8534 C CA . TRP A 1 46 ? 17.237 -9.374 8.920 1.00 4.31 121 TRP A CA 9
ATOM 8535 C C . TRP A 1 46 ? 15.978 -8.545 9.149 1.00 5.34 121 TRP A C 9
ATOM 8536 O O . TRP A 1 46 ? 14.952 -8.766 8.506 1.00 11.42 121 TRP A O 9
ATOM 8557 N N . CYS A 1 47 ? 16.064 -7.590 10.069 1.00 15.35 122 CYS A N 9
ATOM 8558 C CA . CYS A 1 47 ? 14.931 -6.727 10.384 1.00 20.20 122 CYS A CA 9
ATOM 8559 C C . CYS A 1 47 ? 15.303 -5.257 10.212 1.00 34.20 122 CYS A C 9
ATOM 8560 O O . CYS A 1 47 ? 16.479 -4.912 10.100 1.00 51.23 122 CYS A O 9
ATOM 8567 N N . VAL A 1 48 ? 14.291 -4.395 10.193 1.00 71.15 123 VAL A N 9
ATOM 8568 C CA . VAL A 1 48 ? 14.510 -2.962 10.036 1.00 63.32 123 VAL A CA 9
ATOM 8569 C C . VAL A 1 48 ? 13.580 -2.162 10.940 1.00 54.33 123 VAL A C 9
ATOM 8570 O O . VAL A 1 48 ? 12.522 -2.645 11.343 1.00 31.44 123 VAL A O 9
ATOM 8583 N N . ASP A 1 49 ? 13.980 -0.935 11.254 1.00 41.45 124 ASP A N 9
ATOM 8584 C CA . ASP A 1 49 ? 13.181 -0.065 12.109 1.00 1.10 124 ASP A CA 9
ATOM 8585 C C . ASP A 1 49 ? 12.165 0.721 11.287 1.00 54.21 124 ASP A C 9
ATOM 8586 O O . ASP A 1 49 ? 12.465 1.233 10.208 1.00 12.43 124 ASP A O 9
ATOM 8595 N N . PRO A 1 50 ? 10.932 0.819 11.806 1.00 12.22 125 PRO A N 9
ATOM 8596 C CA . PRO A 1 50 ? 9.846 1.541 11.136 1.00 33.33 125 PRO A CA 9
ATOM 8597 C C . PRO A 1 50 ? 10.069 3.049 11.130 1.00 2.12 125 PRO A C 9
ATOM 8598 O O . PRO A 1 50 ? 9.497 3.767 10.310 1.00 23.53 125 PRO A O 9
ATOM 8609 N N . GLU A 1 51 ? 10.905 3.523 12.050 1.00 75.25 126 GLU A N 9
ATOM 8610 C CA . GLU A 1 51 ? 11.202 4.947 12.149 1.00 63.22 126 GLU A CA 9
ATOM 8611 C C . GLU A 1 51 ? 11.606 5.514 10.791 1.00 2.21 126 GLU A C 9
ATOM 8612 O O . GLU A 1 51 ? 11.020 6.485 10.313 1.00 52.12 126 GLU A O 9
ATOM 8624 N N . SER A 1 52 ? 12.612 4.901 10.176 1.00 44.23 127 SER A N 9
ATOM 8625 C CA . SER A 1 52 ? 13.099 5.347 8.875 1.00 15.13 127 SER A CA 9
ATOM 8626 C C . SER A 1 52 ? 13.137 4.189 7.883 1.00 35.42 127 SER A C 9
ATOM 8627 O O . SER A 1 52 ? 12.880 4.367 6.693 1.00 31.13 127 SER A O 9
ATOM 8635 N N . GLY A 1 53 ? 13.459 3.000 8.383 1.00 23.43 128 GLY A N 9
ATOM 8636 C CA . GLY A 1 53 ? 13.526 1.829 7.529 1.00 74.44 128 GLY A CA 9
ATOM 8637 C C . GLY A 1 53 ? 14.946 1.344 7.318 1.00 4.30 128 GLY A C 9
ATOM 8638 O O . GLY A 1 53 ? 15.277 0.806 6.261 1.00 23.41 128 GLY A O 9
ATOM 8642 N N . THR A 1 54 ? 15.791 1.537 8.326 1.00 4.02 129 THR A N 9
ATOM 8643 C CA . THR A 1 54 ? 17.185 1.119 8.246 1.00 62.22 129 THR A CA 9
ATOM 8644 C C . THR A 1 54 ? 17.420 -0.167 9.031 1.00 54.23 129 THR A C 9
ATOM 8645 O O . THR A 1 54 ? 16.713 -0.453 9.997 1.00 71.04 129 THR A O 9
ATOM 8656 N N . ALA A 1 55 ? 18.417 -0.938 8.610 1.00 73.11 130 ALA A N 9
ATOM 8657 C CA . ALA A 1 55 ? 18.746 -2.192 9.276 1.00 72.23 130 ALA A CA 9
ATOM 8658 C C . ALA A 1 55 ? 18.923 -1.987 10.776 1.00 35.24 130 ALA A C 9
ATOM 8659 O O . ALA A 1 55 ? 19.076 -0.859 11.245 1.00 4.44 130 ALA A O 9
ATOM 8666 N N . LEU A 1 56 ? 18.899 -3.084 11.525 1.00 31.04 131 LEU A N 9
ATOM 8667 C CA . LEU A 1 56 ? 19.056 -3.024 12.975 1.00 70.55 131 LEU A CA 9
ATOM 8668 C C . LEU A 1 56 ? 20.303 -3.783 13.419 1.00 52.33 131 LEU A C 9
ATOM 8669 O O . LEU A 1 56 ? 21.125 -3.260 14.170 1.00 34.24 131 LEU A O 9
ATOM 8685 N N . GLY A 1 57 ? 20.438 -5.018 12.946 1.00 33.32 132 GLY A N 9
ATOM 8686 C CA . GLY A 1 57 ? 21.588 -5.828 13.304 1.00 50.33 132 GLY A CA 9
ATOM 8687 C C . GLY A 1 57 ? 22.113 -6.638 12.135 1.00 51.52 132 GLY A C 9
ATOM 8688 O O . GLY A 1 57 ? 21.948 -6.249 10.979 1.00 35.11 132 GLY A O 9
ATOM 8692 N N . GLU A 1 58 ? 22.749 -7.765 12.436 1.00 33.53 133 GLU A N 9
ATOM 8693 C CA . GLU A 1 58 ? 23.302 -8.630 11.400 1.00 34.14 133 GLU A CA 9
ATOM 8694 C C . GLU A 1 58 ? 22.190 -9.338 10.632 1.00 74.11 133 GLU A C 9
ATOM 8695 O O . GLU A 1 58 ? 21.011 -9.021 10.792 1.00 32.45 133 GLU A O 9
ATOM 8707 N N . ARG A 1 59 ? 22.574 -10.297 9.796 1.00 31.43 134 ARG A N 9
ATOM 8708 C CA . ARG A 1 59 ? 21.611 -11.049 9.001 1.00 34.32 134 ARG A CA 9
ATOM 8709 C C . ARG A 1 59 ? 21.787 -12.550 9.211 1.00 75.52 134 ARG A C 9
ATOM 8710 O O . ARG A 1 59 ? 20.828 -13.262 9.510 1.00 35.02 134 ARG A O 9
ATOM 8731 N N . ARG A 1 60 ? 23.018 -13.025 9.051 1.00 53.22 135 ARG A N 9
ATOM 8732 C CA . ARG A 1 60 ? 23.319 -14.441 9.221 1.00 72.14 135 ARG A CA 9
ATOM 8733 C C . ARG A 1 60 ? 22.798 -14.951 10.561 1.00 14.21 135 ARG A C 9
ATOM 8734 O O . ARG A 1 60 ? 22.916 -14.274 11.582 1.00 30.04 135 ARG A O 9
ATOM 8755 N N . SER A 1 61 ? 22.220 -16.148 10.549 1.00 0.11 136 SER A N 9
ATOM 8756 C CA . SER A 1 61 ? 21.677 -16.747 11.763 1.00 54.44 136 SER A CA 9
ATOM 8757 C C . SER A 1 61 ? 21.130 -18.143 11.482 1.00 52.04 136 SER A C 9
ATOM 8758 O O . SER A 1 61 ? 21.737 -19.146 11.854 1.00 35.15 136 SER A O 9
ATOM 8766 N N . GLY A 1 62 ? 19.977 -18.199 10.821 1.00 44.45 137 GLY A N 9
ATOM 8767 C CA . GLY A 1 62 ? 19.367 -19.476 10.500 1.00 11.43 137 GLY A CA 9
ATOM 8768 C C . GLY A 1 62 ? 18.268 -19.349 9.464 1.00 34.03 137 GLY A C 9
ATOM 8769 O O . GLY A 1 62 ? 18.540 -19.162 8.279 1.00 22.43 137 GLY A O 9
ATOM 8773 N N . GLY A 1 63 ? 17.020 -19.452 9.912 1.00 73.52 138 GLY A N 9
ATOM 8774 C CA . GLY A 1 63 ? 15.894 -19.348 9.002 1.00 42.23 138 GLY A CA 9
ATOM 8775 C C . GLY A 1 63 ? 15.575 -17.911 8.638 1.00 75.52 138 GLY A C 9
ATOM 8776 O O . GLY A 1 63 ? 16.317 -16.994 8.989 1.00 31.04 138 GLY A O 9
ATOM 8780 N N . CYS A 1 64 ? 14.467 -17.715 7.930 1.00 44.52 139 CYS A N 9
ATOM 8781 C CA . CYS A 1 64 ? 14.051 -16.380 7.515 1.00 24.14 139 CYS A CA 9
ATOM 8782 C C . CYS A 1 64 ? 13.418 -15.622 8.679 1.00 61.15 139 CYS A C 9
ATOM 8783 O O . CYS A 1 64 ? 14.028 -14.718 9.251 1.00 33.34 139 CYS A O 9
ATOM 8790 N N . THR A 1 65 ? 12.190 -15.997 9.023 1.00 11.32 140 THR A N 9
ATOM 8791 C CA . THR A 1 65 ? 11.473 -15.353 10.117 1.00 50.24 140 THR A CA 9
ATOM 8792 C C . THR A 1 65 ? 11.888 -15.933 11.464 1.00 45.14 140 THR A C 9
ATOM 8793 O O . THR A 1 65 ? 11.962 -15.217 12.461 1.00 12.25 140 THR A O 9
ATOM 8804 N N . GLU A 1 66 ? 12.160 -17.234 11.484 1.00 30.20 141 GLU A N 9
ATOM 8805 C CA . GLU A 1 66 ? 12.568 -17.909 12.710 1.00 23.52 141 GLU A CA 9
ATOM 8806 C C . GLU A 1 66 ? 13.769 -17.211 13.342 1.00 62.21 141 GLU A C 9
ATOM 8807 O O . GLU A 1 66 ? 13.753 -16.875 14.525 1.00 1.05 141 GLU A O 9
ATOM 8819 N N . ALA A 1 67 ? 14.809 -16.997 12.543 1.00 64.31 142 ALA A N 9
ATOM 8820 C CA . ALA A 1 67 ? 16.018 -16.338 13.022 1.00 20.43 142 ALA A CA 9
ATOM 8821 C C . ALA A 1 67 ? 15.808 -14.834 13.154 1.00 54.21 142 ALA A C 9
ATOM 8822 O O . ALA A 1 67 ? 16.346 -14.199 14.061 1.00 74.43 142 ALA A O 9
ATOM 8829 N N . ALA A 1 68 ? 15.022 -14.269 12.243 1.00 42.13 143 ALA A N 9
ATOM 8830 C CA . ALA A 1 68 ? 14.740 -12.839 12.258 1.00 10.03 143 ALA A CA 9
ATOM 8831 C C . ALA A 1 68 ? 14.053 -12.429 13.557 1.00 61.14 143 ALA A C 9
ATOM 8832 O O . ALA A 1 68 ? 14.374 -11.393 14.139 1.00 20.34 143 ALA A O 9
ATOM 8839 N N . ARG A 1 69 ? 13.106 -13.248 14.004 1.00 43.43 144 ARG A N 9
ATOM 8840 C CA . ARG A 1 69 ? 12.373 -12.969 15.232 1.00 12.53 144 ARG A CA 9
ATOM 8841 C C . ARG A 1 69 ? 13.165 -13.424 16.454 1.00 23.21 144 ARG A C 9
ATOM 8842 O O . ARG A 1 69 ? 13.283 -12.694 17.438 1.00 13.31 144 ARG A O 9
ATOM 8863 N N . ASP A 1 70 ? 13.706 -14.635 16.384 1.00 62.53 145 ASP A N 9
ATOM 8864 C CA . ASP A 1 70 ? 14.488 -15.189 17.483 1.00 0.24 145 ASP A CA 9
ATOM 8865 C C . ASP A 1 70 ? 15.628 -14.250 17.866 1.00 61.13 145 ASP A C 9
ATOM 8866 O O . ASP A 1 70 ? 15.975 -14.124 19.041 1.00 63.54 145 ASP A O 9
ATOM 8875 N N . HIS A 1 71 ? 16.208 -13.593 16.866 1.00 71.41 146 HIS A N 9
ATOM 8876 C CA . HIS A 1 71 ? 17.310 -12.666 17.098 1.00 72.25 146 HIS A CA 9
ATOM 8877 C C . HIS A 1 71 ? 16.790 -11.250 17.324 1.00 54.24 146 HIS A C 9
ATOM 8878 O O . HIS A 1 71 ? 17.198 -10.570 18.266 1.00 34.41 146 HIS A O 9
ATOM 8892 N N . CYS A 1 72 ? 15.887 -10.810 16.453 1.00 62.11 147 CYS A N 9
ATOM 8893 C CA . CYS A 1 72 ? 15.312 -9.475 16.556 1.00 53.41 147 CYS A CA 9
ATOM 8894 C C . CYS A 1 72 ? 13.852 -9.476 16.111 1.00 0.50 147 CYS A C 9
ATOM 8895 O O . CYS A 1 72 ? 13.203 -8.430 16.078 1.00 72.13 147 CYS A O 9
ATOM 8902 N N . LYS A 1 5 ? 1.317 0.112 1.283 1.00 15.10 80 LYS A N 10
ATOM 8903 C CA . LYS A 1 5 ? 2.068 -0.152 0.062 1.00 43.41 80 LYS A CA 10
ATOM 8904 C C . LYS A 1 5 ? 2.415 -1.632 -0.055 1.00 33.52 80 LYS A C 10
ATOM 8905 O O . LYS A 1 5 ? 2.039 -2.294 -1.023 1.00 61.10 80 LYS A O 10
ATOM 8924 N N . CYS A 1 6 ? 3.132 -2.148 0.938 1.00 12.32 81 CYS A N 10
ATOM 8925 C CA . CYS A 1 6 ? 3.528 -3.551 0.948 1.00 1.41 81 CYS A CA 10
ATOM 8926 C C . CYS A 1 6 ? 2.305 -4.462 0.910 1.00 54.20 81 CYS A C 10
ATOM 8927 O O . CYS A 1 6 ? 2.280 -5.457 0.184 1.00 11.31 81 CYS A O 10
ATOM 8934 N N . LEU A 1 7 ? 1.291 -4.115 1.696 1.00 63.12 82 LEU A N 10
ATOM 8935 C CA . LEU A 1 7 ? 0.063 -4.901 1.752 1.00 4.14 82 LEU A CA 10
ATOM 8936 C C . LEU A 1 7 ? -0.659 -4.879 0.409 1.00 33.34 82 LEU A C 10
ATOM 8937 O O . LEU A 1 7 ? -1.119 -5.912 -0.076 1.00 32.52 82 LEU A O 10
ATOM 8953 N N . ALA A 1 8 ? -0.754 -3.695 -0.187 1.00 65.41 83 ALA A N 10
ATOM 8954 C CA . ALA A 1 8 ? -1.416 -3.540 -1.476 1.00 71.01 83 ALA A CA 10
ATOM 8955 C C . ALA A 1 8 ? -0.665 -4.286 -2.573 1.00 64.42 83 ALA A C 10
ATOM 8956 O O . ALA A 1 8 ? -1.247 -5.090 -3.300 1.00 32.52 83 ALA A O 10
ATOM 8963 N N . GLU A 1 9 ? 0.632 -4.014 -2.687 1.00 54.41 84 GLU A N 10
ATOM 8964 C CA . GLU A 1 9 ? 1.461 -4.659 -3.698 1.00 24.24 84 GLU A CA 10
ATOM 8965 C C . GLU A 1 9 ? 1.434 -6.176 -3.536 1.00 23.33 84 GLU A C 10
ATOM 8966 O O . GLU A 1 9 ? 1.202 -6.910 -4.497 1.00 34.44 84 GLU A O 10
ATOM 8978 N N . HIS A 1 10 ? 1.674 -6.639 -2.313 1.00 64.50 85 HIS A N 10
ATOM 8979 C CA . HIS A 1 10 ? 1.678 -8.069 -2.024 1.00 72.21 85 HIS A CA 10
ATOM 8980 C C . HIS A 1 10 ? 0.348 -8.706 -2.416 1.00 51.23 85 HIS A C 10
ATOM 8981 O O . HIS A 1 10 ? 0.316 -9.744 -3.078 1.00 30.25 85 HIS A O 10
ATOM 8995 N N . HIS A 1 11 ? -0.748 -8.077 -2.004 1.00 33.13 86 HIS A N 10
ATOM 8996 C CA . HIS A 1 11 ? -2.081 -8.583 -2.312 1.00 13.51 86 HIS A CA 10
ATOM 8997 C C . HIS A 1 11 ? -2.267 -8.743 -3.818 1.00 24.53 86 HIS A C 10
ATOM 8998 O O . HIS A 1 11 ? -2.631 -9.817 -4.296 1.00 20.12 86 HIS A O 10
ATOM 9012 N N . GLU A 1 12 ? -2.014 -7.669 -4.559 1.00 3.05 87 GLU A N 10
ATOM 9013 C CA . GLU A 1 12 ? -2.155 -7.692 -6.010 1.00 24.13 87 GLU A CA 10
ATOM 9014 C C . GLU A 1 12 ? -1.301 -8.799 -6.622 1.00 31.23 87 GLU A C 10
ATOM 9015 O O . GLU A 1 12 ? -1.745 -9.519 -7.516 1.00 74.30 87 GLU A O 10
ATOM 9027 N N . LYS A 1 13 ? -0.072 -8.929 -6.134 1.00 11.34 88 LYS A N 10
ATOM 9028 C CA . LYS A 1 13 ? 0.845 -9.947 -6.630 1.00 65.31 88 LYS A CA 10
ATOM 9029 C C . LYS A 1 13 ? 0.282 -11.346 -6.399 1.00 5.01 88 LYS A C 10
ATOM 9030 O O . LYS A 1 13 ? 0.383 -12.216 -7.264 1.00 34.45 88 LYS A O 10
ATOM 9049 N N . SER A 1 14 ? -0.311 -11.554 -5.228 1.00 24.13 89 SER A N 10
ATOM 9050 C CA . SER A 1 14 ? -0.888 -12.848 -4.882 1.00 63.04 89 SER A CA 10
ATOM 9051 C C . SER A 1 14 ? -2.136 -13.125 -5.714 1.00 71.53 89 SER A C 10
ATOM 9052 O O . SER A 1 14 ? -2.377 -14.257 -6.136 1.00 52.20 89 SER A O 10
ATOM 9060 N N . LYS A 1 15 ? -2.928 -12.084 -5.947 1.00 21.12 90 LYS A N 10
ATOM 9061 C CA . LYS A 1 15 ? -4.152 -12.212 -6.729 1.00 23.30 90 LYS A CA 10
ATOM 9062 C C . LYS A 1 15 ? -3.841 -12.640 -8.160 1.00 3.32 90 LYS A C 10
ATOM 9063 O O . LYS A 1 15 ? -4.414 -13.603 -8.668 1.00 52.14 90 LYS A O 10
ATOM 9082 N N . SER A 1 16 ? -2.928 -11.918 -8.803 1.00 74.21 91 SER A N 10
ATOM 9083 C CA . SER A 1 16 ? -2.543 -12.222 -10.176 1.00 40.23 91 SER A CA 10
ATOM 9084 C C . SER A 1 16 ? -1.725 -13.508 -10.239 1.00 61.02 91 SER A C 10
ATOM 9085 O O . SER A 1 16 ? -1.968 -14.373 -11.082 1.00 11.33 91 SER A O 10
ATOM 9093 N N . THR A 1 17 ? -0.752 -13.628 -9.341 1.00 11.11 92 THR A N 10
ATOM 9094 C CA . THR A 1 17 ? 0.104 -14.807 -9.294 1.00 14.44 92 THR A CA 10
ATOM 9095 C C . THR A 1 17 ? 0.936 -14.933 -10.565 1.00 32.25 92 THR A C 10
ATOM 9096 O O . THR A 1 17 ? 0.691 -14.238 -11.551 1.00 1.52 92 THR A O 10
ATOM 9107 N N . HIS A 1 18 ? 1.920 -15.826 -10.535 1.00 62.04 93 HIS A N 10
ATOM 9108 C CA . HIS A 1 18 ? 2.788 -16.045 -11.687 1.00 4.41 93 HIS A CA 10
ATOM 9109 C C . HIS A 1 18 ? 3.507 -14.757 -12.077 1.00 44.14 93 HIS A C 10
ATOM 9110 O O . HIS A 1 18 ? 2.956 -13.918 -12.790 1.00 31.20 93 HIS A O 10
ATOM 9124 N N . SER A 1 19 ? 4.741 -14.607 -11.605 1.00 52.13 94 SER A N 10
ATOM 9125 C CA . SER A 1 19 ? 5.533 -13.419 -11.901 1.00 65.34 94 SER A CA 10
ATOM 9126 C C . SER A 1 19 ? 6.964 -13.799 -12.273 1.00 34.43 94 SER A C 10
ATOM 9127 O O . SER A 1 19 ? 7.378 -13.650 -13.422 1.00 14.00 94 SER A O 10
ATOM 9135 N N . GLN A 1 20 ? 7.712 -14.291 -11.291 1.00 24.31 95 GLN A N 10
ATOM 9136 C CA . GLN A 1 20 ? 9.096 -14.692 -11.514 1.00 24.21 95 GLN A CA 10
ATOM 9137 C C . GLN A 1 20 ? 9.921 -13.527 -12.050 1.00 2.31 95 GLN A C 10
ATOM 9138 O O . GLN A 1 20 ? 9.945 -13.271 -13.254 1.00 15.11 95 GLN A O 10
ATOM 9152 N N . VAL A 1 21 ? 10.597 -12.822 -11.148 1.00 22.22 96 VAL A N 10
ATOM 9153 C CA . VAL A 1 21 ? 11.424 -11.684 -11.530 1.00 2.11 96 VAL A CA 10
ATOM 9154 C C . VAL A 1 21 ? 12.778 -11.729 -10.830 1.00 41.34 96 VAL A C 10
ATOM 9155 O O . VAL A 1 21 ? 13.801 -12.009 -11.453 1.00 63.22 96 VAL A O 10
ATOM 9168 N N . GLY A 1 22 ? 12.776 -11.451 -9.530 1.00 50.52 97 GLY A N 10
ATOM 9169 C CA . GLY A 1 22 ? 14.010 -11.465 -8.767 1.00 10.14 97 GLY A CA 10
ATOM 9170 C C . GLY A 1 22 ? 13.809 -11.021 -7.331 1.00 73.12 97 GLY A C 10
ATOM 9171 O O . GLY A 1 22 ? 12.714 -10.607 -6.950 1.00 73.01 97 GLY A O 10
ATOM 9175 N N . ASP A 1 23 ? 14.867 -11.109 -6.533 1.00 12.22 98 ASP A N 10
ATOM 9176 C CA . ASP A 1 23 ? 14.801 -10.713 -5.131 1.00 24.54 98 ASP A CA 10
ATOM 9177 C C . ASP A 1 23 ? 13.697 -11.474 -4.403 1.00 3.24 98 ASP A C 10
ATOM 9178 O O . ASP A 1 23 ? 13.112 -12.410 -4.947 1.00 54.20 98 ASP A O 10
ATOM 9187 N N . ASP A 1 24 ? 13.419 -11.066 -3.169 1.00 44.23 99 ASP A N 10
ATOM 9188 C CA . ASP A 1 24 ? 12.386 -11.708 -2.366 1.00 74.31 99 ASP A CA 10
ATOM 9189 C C . ASP A 1 24 ? 11.288 -10.715 -1.998 1.00 73.10 99 ASP A C 10
ATOM 9190 O O . ASP A 1 24 ? 11.246 -9.600 -2.519 1.00 3.15 99 ASP A O 10
ATOM 9199 N N . ILE A 1 25 ? 10.400 -11.128 -1.099 1.00 65.13 100 ILE A N 10
ATOM 9200 C CA . ILE A 1 25 ? 9.303 -10.275 -0.662 1.00 53.42 100 ILE A CA 10
ATOM 9201 C C . ILE A 1 25 ? 9.728 -9.385 0.501 1.00 12.20 100 ILE A C 10
ATOM 9202 O O . ILE A 1 25 ? 10.338 -9.837 1.470 1.00 43.21 100 ILE A O 10
ATOM 9218 N N . PRO A 1 26 ? 9.397 -8.089 0.406 1.00 14.51 101 PRO A N 10
ATOM 9219 C CA . PRO A 1 26 ? 9.732 -7.108 1.443 1.00 50.12 101 PRO A CA 10
ATOM 9220 C C . PRO A 1 26 ? 8.930 -7.320 2.722 1.00 2.05 101 PRO A C 10
ATOM 9221 O O . PRO A 1 26 ? 7.788 -6.874 2.833 1.00 0.12 101 PRO A O 10
ATOM 9232 N N . LYS A 1 27 ? 9.536 -8.003 3.688 1.00 75.31 102 LYS A N 10
ATOM 9233 C CA . LYS A 1 27 ? 8.879 -8.274 4.962 1.00 43.44 102 LYS A CA 10
ATOM 9234 C C . LYS A 1 27 ? 8.323 -6.990 5.570 1.00 24.34 102 LYS A C 10
ATOM 9235 O O . LYS A 1 27 ? 9.067 -6.046 5.841 1.00 73.53 102 LYS A O 10
ATOM 9254 N N . CYS A 1 28 ? 7.012 -6.962 5.785 1.00 23.32 103 CYS A N 10
ATOM 9255 C CA . CYS A 1 28 ? 6.356 -5.796 6.363 1.00 4.41 103 CYS A CA 10
ATOM 9256 C C . CYS A 1 28 ? 5.383 -6.208 7.463 1.00 32.44 103 CYS A C 10
ATOM 9257 O O . CYS A 1 28 ? 4.525 -7.066 7.258 1.00 64.23 103 CYS A O 10
ATOM 9264 N N . ASN A 1 29 ? 5.523 -5.590 8.632 1.00 75.52 104 ASN A N 10
ATOM 9265 C CA . ASN A 1 29 ? 4.656 -5.893 9.765 1.00 30.40 104 ASN A CA 10
ATOM 9266 C C . ASN A 1 29 ? 3.243 -5.369 9.525 1.00 24.11 104 ASN A C 10
ATOM 9267 O O . ASN A 1 29 ? 3.048 -4.186 9.243 1.00 60.11 104 ASN A O 10
ATOM 9278 N N . LEU A 1 30 ? 2.262 -6.257 9.640 1.00 54.53 105 LEU A N 10
ATOM 9279 C CA . LEU A 1 30 ? 0.866 -5.884 9.436 1.00 11.01 105 LEU A CA 10
ATOM 9280 C C . LEU A 1 30 ? 0.449 -4.783 10.406 1.00 21.34 105 LEU A C 10
ATOM 9281 O O . LEU A 1 30 ? -0.539 -4.085 10.181 1.00 44.22 105 LEU A O 10
ATOM 9297 N N . ALA A 1 31 ? 1.210 -4.634 11.486 1.00 41.54 106 ALA A N 10
ATOM 9298 C CA . ALA A 1 31 ? 0.922 -3.615 12.488 1.00 63.21 106 ALA A CA 10
ATOM 9299 C C . ALA A 1 31 ? 0.764 -2.242 11.845 1.00 14.50 106 ALA A C 10
ATOM 9300 O O . ALA A 1 31 ? -0.182 -1.512 12.143 1.00 4.53 106 ALA A O 10
ATOM 9307 N N . SER A 1 32 ? 1.695 -1.895 10.962 1.00 32.31 107 SER A N 10
ATOM 9308 C CA . SER A 1 32 ? 1.660 -0.607 10.280 1.00 4.33 107 SER A CA 10
ATOM 9309 C C . SER A 1 32 ? 1.507 -0.793 8.774 1.00 60.11 107 SER A C 10
ATOM 9310 O O . SER A 1 32 ? 0.969 0.070 8.082 1.00 73.11 107 SER A O 10
ATOM 9318 N N . GLY A 1 33 ? 1.985 -1.928 8.272 1.00 2.04 108 GLY A N 10
ATOM 9319 C CA . GLY A 1 33 ? 1.892 -2.208 6.852 1.00 64.44 108 GLY A CA 10
ATOM 9320 C C . GLY A 1 33 ? 3.110 -1.730 6.085 1.00 13.24 108 GLY A C 10
ATOM 9321 O O . GLY A 1 33 ? 3.062 -1.574 4.865 1.00 11.20 108 GLY A O 10
ATOM 9325 N N . TYR A 1 34 ? 4.203 -1.494 6.802 1.00 31.53 109 TYR A N 10
ATOM 9326 C CA . TYR A 1 34 ? 5.437 -1.027 6.183 1.00 41.52 109 TYR A CA 10
ATOM 9327 C C . TYR A 1 34 ? 6.491 -2.130 6.166 1.00 14.20 109 TYR A C 10
ATOM 9328 O O . TYR A 1 34 ? 6.546 -2.965 7.069 1.00 2.33 109 TYR A O 10
ATOM 9346 N N . TYR A 1 35 ? 7.325 -2.126 5.132 1.00 31.14 110 TYR A N 10
ATOM 9347 C CA . TYR A 1 35 ? 8.376 -3.127 4.995 1.00 4.24 110 TYR A CA 10
ATOM 9348 C C . TYR A 1 35 ? 9.671 -2.650 5.647 1.00 13.04 110 TYR A C 10
ATOM 9349 O O . TYR A 1 35 ? 10.753 -3.148 5.340 1.00 70.03 110 TYR A O 10
ATOM 9367 N N . GLU A 1 36 ? 9.549 -1.682 6.550 1.00 0.14 111 GLU A N 10
ATOM 9368 C CA . GLU A 1 36 ? 10.709 -1.137 7.246 1.00 31.22 111 GLU A CA 10
ATOM 9369 C C . GLU A 1 36 ? 10.873 -1.784 8.619 1.00 42.23 111 GLU A C 10
ATOM 9370 O O . GLU A 1 36 ? 11.749 -1.402 9.394 1.00 12.15 111 GLU A O 10
ATOM 9382 N N . GLN A 1 37 ? 10.024 -2.764 8.910 1.00 62.11 112 GLN A N 10
ATOM 9383 C CA . GLN A 1 37 ? 10.074 -3.463 10.189 1.00 44.33 112 GLN A CA 10
ATOM 9384 C C . GLN A 1 37 ? 11.034 -4.646 10.125 1.00 24.12 112 GLN A C 10
ATOM 9385 O O . GLN A 1 37 ? 11.880 -4.819 11.002 1.00 21.32 112 GLN A O 10
ATOM 9399 N N . MET A 1 38 ? 10.897 -5.458 9.082 1.00 51.11 113 MET A N 10
ATOM 9400 C CA . MET A 1 38 ? 11.753 -6.625 8.904 1.00 1.11 113 MET A CA 10
ATOM 9401 C C . MET A 1 38 ? 12.136 -6.800 7.438 1.00 3.30 113 MET A C 10
ATOM 9402 O O . MET A 1 38 ? 11.559 -6.164 6.557 1.00 54.11 113 MET A O 10
ATOM 9416 N N . GLN A 1 39 ? 13.113 -7.665 7.185 1.00 4.44 114 GLN A N 10
ATOM 9417 C CA . GLN A 1 39 ? 13.573 -7.921 5.826 1.00 63.03 114 GLN A CA 10
ATOM 9418 C C . GLN A 1 39 ? 14.228 -9.295 5.722 1.00 13.24 114 GLN A C 10
ATOM 9419 O O . GLN A 1 39 ? 15.404 -9.460 6.048 1.00 34.14 114 GLN A O 10
ATOM 9433 N N . CYS A 1 40 ? 13.459 -10.278 5.267 1.00 33.21 115 CYS A N 10
ATOM 9434 C CA . CYS A 1 40 ? 13.962 -11.638 5.121 1.00 25.53 115 CYS A CA 10
ATOM 9435 C C . CYS A 1 40 ? 13.967 -12.063 3.655 1.00 1.44 115 CYS A C 10
ATOM 9436 O O . CYS A 1 40 ? 12.983 -11.876 2.942 1.00 52.34 115 CYS A O 10
ATOM 9443 N N . ASN A 1 41 ? 15.083 -12.635 3.214 1.00 13.32 116 ASN A N 10
ATOM 9444 C CA . ASN A 1 41 ? 15.216 -13.085 1.834 1.00 62.34 116 ASN A CA 10
ATOM 9445 C C . ASN A 1 41 ? 16.068 -14.348 1.754 1.00 61.53 116 ASN A C 10
ATOM 9446 O O . ASN A 1 41 ? 16.866 -14.631 2.648 1.00 34.35 116 ASN A O 10
ATOM 9457 N N . THR A 1 42 ? 15.894 -15.106 0.675 1.00 42.21 117 THR A N 10
ATOM 9458 C CA . THR A 1 42 ? 16.646 -16.339 0.477 1.00 14.24 117 THR A CA 10
ATOM 9459 C C . THR A 1 42 ? 18.147 -16.079 0.509 1.00 43.50 117 THR A C 10
ATOM 9460 O O . THR A 1 42 ? 18.919 -16.904 0.998 1.00 54.53 117 THR A O 10
ATOM 9471 N N . GLN A 1 43 ? 18.555 -14.927 -0.015 1.00 13.24 118 GLN A N 10
ATOM 9472 C CA . GLN A 1 43 ? 19.965 -14.559 -0.046 1.00 3.03 118 GLN A CA 10
ATOM 9473 C C . GLN A 1 43 ? 20.471 -14.222 1.353 1.00 11.22 118 GLN A C 10
ATOM 9474 O O . GLN A 1 43 ? 21.541 -14.673 1.761 1.00 13.33 118 GLN A O 10
ATOM 9488 N N . GLN A 1 44 ? 19.694 -13.426 2.082 1.00 65.41 119 GLN A N 10
ATOM 9489 C CA . GLN A 1 44 ? 20.065 -13.028 3.435 1.00 62.43 119 GLN A CA 10
ATOM 9490 C C . GLN A 1 44 ? 18.840 -12.583 4.226 1.00 11.30 119 GLN A C 10
ATOM 9491 O O . GLN A 1 44 ? 17.778 -12.329 3.656 1.00 62.31 119 GLN A O 10
ATOM 9505 N N . HIS A 1 45 ? 18.994 -12.489 5.543 1.00 31.41 120 HIS A N 10
ATOM 9506 C CA . HIS A 1 45 ? 17.899 -12.074 6.413 1.00 5.12 120 HIS A CA 10
ATOM 9507 C C . HIS A 1 45 ? 18.363 -11.003 7.396 1.00 42.44 120 HIS A C 10
ATOM 9508 O O . HIS A 1 45 ? 19.523 -10.986 7.809 1.00 73.13 120 HIS A O 10
ATOM 9522 N N . TRP A 1 46 ? 17.451 -10.111 7.764 1.00 1.34 121 TRP A N 10
ATOM 9523 C CA . TRP A 1 46 ? 17.767 -9.035 8.698 1.00 64.42 121 TRP A CA 10
ATOM 9524 C C . TRP A 1 46 ? 16.516 -8.245 9.062 1.00 54.32 121 TRP A C 10
ATOM 9525 O O . TRP A 1 46 ? 15.462 -8.413 8.446 1.00 4.43 121 TRP A O 10
ATOM 9546 N N . CYS A 1 47 ? 16.637 -7.382 10.065 1.00 31.12 122 CYS A N 10
ATOM 9547 C CA . CYS A 1 47 ? 15.515 -6.565 10.512 1.00 60.04 122 CYS A CA 10
ATOM 9548 C C . CYS A 1 47 ? 15.795 -5.083 10.279 1.00 21.14 122 CYS A C 10
ATOM 9549 O O . CYS A 1 47 ? 16.931 -4.689 10.015 1.00 10.44 122 CYS A O 10
ATOM 9556 N N . VAL A 1 48 ? 14.751 -4.266 10.380 1.00 61.42 123 VAL A N 10
ATOM 9557 C CA . VAL A 1 48 ? 14.884 -2.828 10.182 1.00 11.14 123 VAL A CA 10
ATOM 9558 C C . VAL A 1 48 ? 13.882 -2.061 11.038 1.00 3.12 123 VAL A C 10
ATOM 9559 O O . VAL A 1 48 ? 13.069 -2.657 11.744 1.00 11.05 123 VAL A O 10
ATOM 9572 N N . ASP A 1 49 ? 13.947 -0.736 10.970 1.00 53.21 124 ASP A N 10
ATOM 9573 C CA . ASP A 1 49 ? 13.044 0.114 11.738 1.00 50.25 124 ASP A CA 10
ATOM 9574 C C . ASP A 1 49 ? 12.232 1.017 10.815 1.00 51.54 124 ASP A C 10
ATOM 9575 O O . ASP A 1 49 ? 12.690 1.431 9.749 1.00 23.14 124 ASP A O 10
ATOM 9584 N N . PRO A 1 50 ? 10.996 1.331 11.231 1.00 52.15 125 PRO A N 10
ATOM 9585 C CA . PRO A 1 50 ? 10.093 2.188 10.456 1.00 65.04 125 PRO A CA 10
ATOM 9586 C C . PRO A 1 50 ? 10.557 3.640 10.425 1.00 44.24 125 PRO A C 10
ATOM 9587 O O . PRO A 1 50 ? 10.205 4.394 9.518 1.00 14.14 125 PRO A O 10
ATOM 9598 N N . GLU A 1 51 ? 11.350 4.025 11.420 1.00 63.11 126 GLU A N 10
ATOM 9599 C CA . GLU A 1 51 ? 11.862 5.388 11.505 1.00 34.22 126 GLU A CA 10
ATOM 9600 C C . GLU A 1 51 ? 12.501 5.813 10.186 1.00 35.31 126 GLU A C 10
ATOM 9601 O O . GLU A 1 51 ? 12.138 6.838 9.610 1.00 14.43 126 GLU A O 10
ATOM 9613 N N . SER A 1 52 ? 13.454 5.017 9.714 1.00 65.41 127 SER A N 10
ATOM 9614 C CA . SER A 1 52 ? 14.148 5.312 8.465 1.00 33.44 127 SER A CA 10
ATOM 9615 C C . SER A 1 52 ? 14.350 4.042 7.643 1.00 15.41 127 SER A C 10
ATOM 9616 O O . SER A 1 52 ? 14.276 4.067 6.415 1.00 24.53 127 SER A O 10
ATOM 9624 N N . GLY A 1 53 ? 14.604 2.933 8.331 1.00 44.32 128 GLY A N 10
ATOM 9625 C CA . GLY A 1 53 ? 14.813 1.669 7.649 1.00 4.32 128 GLY A CA 10
ATOM 9626 C C . GLY A 1 53 ? 16.221 1.137 7.832 1.00 11.55 128 GLY A C 10
ATOM 9627 O O . GLY A 1 53 ? 16.762 0.471 6.949 1.00 52.51 128 GLY A O 10
ATOM 9631 N N . THR A 1 54 ? 16.818 1.433 8.983 1.00 65.32 129 THR A N 10
ATOM 9632 C CA . THR A 1 54 ? 18.173 0.982 9.278 1.00 13.42 129 THR A CA 10
ATOM 9633 C C . THR A 1 54 ? 18.160 -0.348 10.021 1.00 32.54 129 THR A C 10
ATOM 9634 O O . THR A 1 54 ? 17.201 -0.669 10.723 1.00 2.34 129 THR A O 10
ATOM 9645 N N . ALA A 1 55 ? 19.230 -1.120 9.863 1.00 42.13 130 ALA A N 10
ATOM 9646 C CA . ALA A 1 55 ? 19.343 -2.415 10.521 1.00 34.44 130 ALA A CA 10
ATOM 9647 C C . ALA A 1 55 ? 19.396 -2.258 12.037 1.00 15.22 130 ALA A C 10
ATOM 9648 O O . ALA A 1 55 ? 19.811 -1.218 12.549 1.00 2.45 130 ALA A O 10
ATOM 9655 N N . LEU A 1 56 ? 18.971 -3.295 12.750 1.00 25.42 131 LEU A N 10
ATOM 9656 C CA . LEU A 1 56 ? 18.970 -3.272 14.209 1.00 51.02 131 LEU A CA 10
ATOM 9657 C C . LEU A 1 56 ? 19.865 -4.372 14.772 1.00 15.50 131 LEU A C 10
ATOM 9658 O O . LEU A 1 56 ? 19.601 -4.911 15.846 1.00 4.31 131 LEU A O 10
ATOM 9674 N N . GLY A 1 57 ? 20.925 -4.698 14.040 1.00 42.15 132 GLY A N 10
ATOM 9675 C CA . GLY A 1 57 ? 21.844 -5.730 14.483 1.00 11.01 132 GLY A CA 10
ATOM 9676 C C . GLY A 1 57 ? 21.369 -7.123 14.122 1.00 60.44 132 GLY A C 10
ATOM 9677 O O . GLY A 1 57 ? 21.143 -7.955 14.999 1.00 34.43 132 GLY A O 10
ATOM 9681 N N . GLU A 1 58 ? 21.216 -7.377 12.826 1.00 65.34 133 GLU A N 10
ATOM 9682 C CA . GLU A 1 58 ? 20.763 -8.679 12.351 1.00 34.33 133 GLU A CA 10
ATOM 9683 C C . GLU A 1 58 ? 21.649 -9.184 11.216 1.00 12.01 133 GLU A C 10
ATOM 9684 O O . GLU A 1 58 ? 22.708 -8.619 10.943 1.00 11.21 133 GLU A O 10
ATOM 9696 N N . ARG A 1 59 ? 21.208 -10.252 10.559 1.00 53.42 134 ARG A N 10
ATOM 9697 C CA . ARG A 1 59 ? 21.961 -10.834 9.455 1.00 73.03 134 ARG A CA 10
ATOM 9698 C C . ARG A 1 59 ? 23.279 -11.425 9.947 1.00 14.33 134 ARG A C 10
ATOM 9699 O O . ARG A 1 59 ? 24.287 -10.725 10.040 1.00 24.24 134 ARG A O 10
ATOM 9720 N N . ARG A 1 60 ? 23.262 -12.716 10.262 1.00 54.13 135 ARG A N 10
ATOM 9721 C CA . ARG A 1 60 ? 24.454 -13.400 10.746 1.00 3.03 135 ARG A CA 10
ATOM 9722 C C . ARG A 1 60 ? 24.289 -14.914 10.651 1.00 43.11 135 ARG A C 10
ATOM 9723 O O . ARG A 1 60 ? 24.732 -15.653 11.530 1.00 60.32 135 ARG A O 10
ATOM 9744 N N . SER A 1 61 ? 23.649 -15.368 9.578 1.00 13.23 136 SER A N 10
ATOM 9745 C CA . SER A 1 61 ? 23.421 -16.793 9.370 1.00 42.01 136 SER A CA 10
ATOM 9746 C C . SER A 1 61 ? 22.493 -17.357 10.441 1.00 22.35 136 SER A C 10
ATOM 9747 O O . SER A 1 61 ? 22.440 -16.852 11.562 1.00 42.43 136 SER A O 10
ATOM 9755 N N . GLY A 1 62 ? 21.762 -18.410 10.088 1.00 61.12 137 GLY A N 10
ATOM 9756 C CA . GLY A 1 62 ? 20.846 -19.027 11.029 1.00 15.30 137 GLY A CA 10
ATOM 9757 C C . GLY A 1 62 ? 19.437 -19.135 10.480 1.00 72.30 137 GLY A C 10
ATOM 9758 O O . GLY A 1 62 ? 18.463 -19.006 11.220 1.00 12.23 137 GLY A O 10
ATOM 9762 N N . GLY A 1 63 ? 19.328 -19.372 9.176 1.00 31.41 138 GLY A N 10
ATOM 9763 C CA . GLY A 1 63 ? 18.024 -19.492 8.550 1.00 21.33 138 GLY A CA 10
ATOM 9764 C C . GLY A 1 63 ? 17.326 -18.155 8.405 1.00 55.10 138 GLY A C 10
ATOM 9765 O O . GLY A 1 63 ? 17.870 -17.117 8.783 1.00 21.20 138 GLY A O 10
ATOM 9769 N N . CYS A 1 64 ? 16.117 -18.177 7.854 1.00 35.51 139 CYS A N 10
ATOM 9770 C CA . CYS A 1 64 ? 15.343 -16.958 7.657 1.00 15.21 139 CYS A CA 10
ATOM 9771 C C . CYS A 1 64 ? 14.460 -16.672 8.868 1.00 34.25 139 CYS A C 10
ATOM 9772 O O . CYS A 1 64 ? 14.752 -15.783 9.669 1.00 40.12 139 CYS A O 10
ATOM 9779 N N . THR A 1 65 ? 13.377 -17.433 8.997 1.00 0.05 140 THR A N 10
ATOM 9780 C CA . THR A 1 65 ? 12.451 -17.262 10.110 1.00 72.04 140 THR A CA 10
ATOM 9781 C C . THR A 1 65 ? 13.130 -17.559 11.442 1.00 41.14 140 THR A C 10
ATOM 9782 O O . THR A 1 65 ? 12.841 -16.919 12.452 1.00 41.42 140 THR A O 10
ATOM 9793 N N . GLU A 1 66 ? 14.035 -18.533 11.435 1.00 35.22 141 GLU A N 10
ATOM 9794 C CA . GLU A 1 66 ? 14.755 -18.914 12.645 1.00 53.03 141 GLU A CA 10
ATOM 9795 C C . GLU A 1 66 ? 15.427 -17.701 13.282 1.00 64.52 141 GLU A C 10
ATOM 9796 O O . GLU A 1 66 ? 15.189 -17.387 14.447 1.00 32.24 141 GLU A O 10
ATOM 9808 N N . ALA A 1 67 ? 16.270 -17.025 12.508 1.00 52.01 142 ALA A N 10
ATOM 9809 C CA . ALA A 1 67 ? 16.976 -15.847 12.995 1.00 2.31 142 ALA A CA 10
ATOM 9810 C C . ALA A 1 67 ? 16.049 -14.637 13.057 1.00 63.42 142 ALA A C 10
ATOM 9811 O O . ALA A 1 67 ? 16.161 -13.803 13.955 1.00 74.42 142 ALA A O 10
ATOM 9818 N N . ALA A 1 68 ? 15.135 -14.548 12.096 1.00 64.50 143 ALA A N 10
ATOM 9819 C CA . ALA A 1 68 ? 14.189 -13.442 12.042 1.00 14.44 143 ALA A CA 10
ATOM 9820 C C . ALA A 1 68 ? 13.376 -13.352 13.329 1.00 13.35 143 ALA A C 10
ATOM 9821 O O . ALA A 1 68 ? 13.145 -12.262 13.855 1.00 65.25 143 ALA A O 10
ATOM 9828 N N . ARG A 1 69 ? 12.943 -14.503 13.832 1.00 21.43 144 ARG A N 10
ATOM 9829 C CA . ARG A 1 69 ? 12.154 -14.554 15.057 1.00 0.22 144 ARG A CA 10
ATOM 9830 C C . ARG A 1 69 ? 13.058 -14.555 16.287 1.00 71.45 144 ARG A C 10
ATOM 9831 O O . ARG A 1 69 ? 12.869 -13.763 17.210 1.00 75.14 144 ARG A O 10
ATOM 9852 N N . ASP A 1 70 ? 14.040 -15.450 16.291 1.00 34.33 145 ASP A N 10
ATOM 9853 C CA . ASP A 1 70 ? 14.973 -15.555 17.407 1.00 64.04 145 ASP A CA 10
ATOM 9854 C C . ASP A 1 70 ? 15.611 -14.203 17.710 1.00 11.22 145 ASP A C 10
ATOM 9855 O O . ASP A 1 70 ? 15.867 -13.871 18.868 1.00 33.33 145 ASP A O 10
ATOM 9864 N N . HIS A 1 71 ? 15.866 -13.426 16.662 1.00 3.13 146 HIS A N 10
ATOM 9865 C CA . HIS A 1 71 ? 16.475 -12.109 16.817 1.00 72.31 146 HIS A CA 10
ATOM 9866 C C . HIS A 1 71 ? 15.408 -11.020 16.866 1.00 33.04 146 HIS A C 10
ATOM 9867 O O . HIS A 1 71 ? 15.401 -10.184 17.770 1.00 12.42 146 HIS A O 10
ATOM 9881 N N . CYS A 1 72 ? 14.508 -11.035 15.889 1.00 35.41 147 CYS A N 10
ATOM 9882 C CA . CYS A 1 72 ? 13.436 -10.049 15.820 1.00 43.02 147 CYS A CA 10
ATOM 9883 C C . CYS A 1 72 ? 12.091 -10.682 16.161 1.00 74.51 147 CYS A C 10
ATOM 9884 O O . CYS A 1 72 ? 11.040 -10.068 15.975 1.00 31.33 147 CYS A O 10
ATOM 9891 N N . LYS A 1 5 ? 0.686 0.209 0.543 1.00 32.12 80 LYS A N 11
ATOM 9892 C CA . LYS A 1 5 ? 1.357 -0.041 -0.727 1.00 73.00 80 LYS A CA 11
ATOM 9893 C C . LYS A 1 5 ? 1.940 -1.450 -0.766 1.00 43.22 80 LYS A C 11
ATOM 9894 O O . LYS A 1 5 ? 1.643 -2.231 -1.670 1.00 71.13 80 LYS A O 11
ATOM 9913 N N . CYS A 1 6 ? 2.771 -1.769 0.220 1.00 3.35 81 CYS A N 11
ATOM 9914 C CA . CYS A 1 6 ? 3.396 -3.084 0.300 1.00 40.51 81 CYS A CA 11
ATOM 9915 C C . CYS A 1 6 ? 2.343 -4.179 0.438 1.00 55.13 81 CYS A C 11
ATOM 9916 O O . CYS A 1 6 ? 2.451 -5.241 -0.177 1.00 22.05 81 CYS A O 11
ATOM 9923 N N . LEU A 1 7 ? 1.324 -3.913 1.247 1.00 35.14 82 LEU A N 11
ATOM 9924 C CA . LEU A 1 7 ? 0.249 -4.875 1.466 1.00 22.44 82 LEU A CA 11
ATOM 9925 C C . LEU A 1 7 ? -0.480 -5.184 0.163 1.00 41.34 82 LEU A C 11
ATOM 9926 O O . LEU A 1 7 ? -0.745 -6.343 -0.153 1.00 31.34 82 LEU A O 11
ATOM 9942 N N . ALA A 1 8 ? -0.799 -4.138 -0.592 1.00 52.45 83 ALA A N 11
ATOM 9943 C CA . ALA A 1 8 ? -1.493 -4.297 -1.864 1.00 54.12 83 ALA A CA 11
ATOM 9944 C C . ALA A 1 8 ? -0.625 -5.038 -2.875 1.00 5.31 83 ALA A C 11
ATOM 9945 O O . ALA A 1 8 ? -1.095 -5.938 -3.569 1.00 33.21 83 ALA A O 11
ATOM 9952 N N . GLU A 1 9 ? 0.645 -4.652 -2.952 1.00 42.34 84 GLU A N 11
ATOM 9953 C CA . GLU A 1 9 ? 1.579 -5.279 -3.880 1.00 75.54 84 GLU A CA 11
ATOM 9954 C C . GLU A 1 9 ? 1.788 -6.750 -3.530 1.00 4.34 84 GLU A C 11
ATOM 9955 O O . GLU A 1 9 ? 1.680 -7.626 -4.388 1.00 21.00 84 GLU A O 11
ATOM 9967 N N . HIS A 1 10 ? 2.090 -7.012 -2.262 1.00 20.32 85 HIS A N 11
ATOM 9968 C CA . HIS A 1 10 ? 2.315 -8.376 -1.796 1.00 64.24 85 HIS A CA 11
ATOM 9969 C C . HIS A 1 10 ? 1.082 -9.242 -2.033 1.00 53.04 85 HIS A C 11
ATOM 9970 O O . HIS A 1 10 ? 1.172 -10.324 -2.614 1.00 63.04 85 HIS A O 11
ATOM 9984 N N . HIS A 1 11 ? -0.070 -8.759 -1.579 1.00 75.12 86 HIS A N 11
ATOM 9985 C CA . HIS A 1 11 ? -1.323 -9.489 -1.742 1.00 24.31 86 HIS A CA 11
ATOM 9986 C C . HIS A 1 11 ? -1.635 -9.710 -3.219 1.00 11.31 86 HIS A C 11
ATOM 9987 O O . HIS A 1 11 ? -1.919 -10.830 -3.642 1.00 12.33 86 HIS A O 11
ATOM 10001 N N . GLU A 1 12 ? -1.581 -8.633 -3.997 1.00 70.44 87 GLU A N 11
ATOM 10002 C CA . GLU A 1 12 ? -1.860 -8.710 -5.427 1.00 31.45 87 GLU A CA 11
ATOM 10003 C C . GLU A 1 12 ? -0.931 -9.710 -6.109 1.00 44.33 87 GLU A C 11
ATOM 10004 O O . GLU A 1 12 ? -1.369 -10.537 -6.909 1.00 20.23 87 GLU A O 11
ATOM 10016 N N . LYS A 1 13 ? 0.356 -9.626 -5.789 1.00 21.22 88 LYS A N 11
ATOM 10017 C CA . LYS A 1 13 ? 1.349 -10.522 -6.369 1.00 64.12 88 LYS A CA 11
ATOM 10018 C C . LYS A 1 13 ? 1.081 -11.968 -5.963 1.00 42.23 88 LYS A C 11
ATOM 10019 O O . LYS A 1 13 ? 1.277 -12.891 -6.754 1.00 1.13 88 LYS A O 11
ATOM 10038 N N . SER A 1 14 ? 0.631 -12.157 -4.727 1.00 52.11 89 SER A N 11
ATOM 10039 C CA . SER A 1 14 ? 0.338 -13.491 -4.216 1.00 12.21 89 SER A CA 11
ATOM 10040 C C . SER A 1 14 ? -0.923 -14.055 -4.863 1.00 34.45 89 SER A C 11
ATOM 10041 O O . SER A 1 14 ? -1.014 -15.253 -5.132 1.00 74.25 89 SER A O 11
ATOM 10049 N N . LYS A 1 15 ? -1.896 -13.184 -5.108 1.00 45.35 90 LYS A N 11
ATOM 10050 C CA . LYS A 1 15 ? -3.152 -13.592 -5.724 1.00 74.24 90 LYS A CA 11
ATOM 10051 C C . LYS A 1 15 ? -2.959 -13.891 -7.208 1.00 35.44 90 LYS A C 11
ATOM 10052 O O . LYS A 1 15 ? -3.273 -14.986 -7.676 1.00 15.33 90 LYS A O 11
ATOM 10071 N N . SER A 1 16 ? -2.440 -12.913 -7.942 1.00 0.55 91 SER A N 11
ATOM 10072 C CA . SER A 1 16 ? -2.207 -13.071 -9.372 1.00 53.33 91 SER A CA 11
ATOM 10073 C C . SER A 1 16 ? -0.961 -12.305 -9.808 1.00 75.30 91 SER A C 11
ATOM 10074 O O . SER A 1 16 ? -0.296 -11.663 -8.995 1.00 13.22 91 SER A O 11
ATOM 10082 N N . THR A 1 17 ? -0.651 -12.379 -11.099 1.00 4.34 92 THR A N 11
ATOM 10083 C CA . THR A 1 17 ? 0.515 -11.695 -11.644 1.00 41.10 92 THR A CA 11
ATOM 10084 C C . THR A 1 17 ? 1.800 -12.199 -10.998 1.00 65.00 92 THR A C 11
ATOM 10085 O O . THR A 1 17 ? 2.211 -11.710 -9.945 1.00 62.20 92 THR A O 11
ATOM 10096 N N . HIS A 1 18 ? 2.433 -13.179 -11.635 1.00 73.44 93 HIS A N 11
ATOM 10097 C CA . HIS A 1 18 ? 3.674 -13.749 -11.123 1.00 33.13 93 HIS A CA 11
ATOM 10098 C C . HIS A 1 18 ? 3.447 -14.416 -9.769 1.00 71.14 93 HIS A C 11
ATOM 10099 O O . HIS A 1 18 ? 2.347 -14.367 -9.219 1.00 0.23 93 HIS A O 11
ATOM 10113 N N . SER A 1 19 ? 4.494 -15.040 -9.239 1.00 42.15 94 SER A N 11
ATOM 10114 C CA . SER A 1 19 ? 4.408 -15.721 -7.953 1.00 12.11 94 SER A CA 11
ATOM 10115 C C . SER A 1 19 ? 5.754 -16.326 -7.567 1.00 70.54 94 SER A C 11
ATOM 10116 O O . SER A 1 19 ? 6.386 -17.019 -8.365 1.00 53.40 94 SER A O 11
ATOM 10124 N N . GLN A 1 20 ? 6.185 -16.060 -6.339 1.00 5.12 95 GLN A N 11
ATOM 10125 C CA . GLN A 1 20 ? 7.457 -16.578 -5.847 1.00 52.31 95 GLN A CA 11
ATOM 10126 C C . GLN A 1 20 ? 8.621 -16.025 -6.662 1.00 44.11 95 GLN A C 11
ATOM 10127 O O . GLN A 1 20 ? 8.448 -15.117 -7.475 1.00 1.31 95 GLN A O 11
ATOM 10141 N N . VAL A 1 21 ? 9.809 -16.579 -6.439 1.00 1.42 96 VAL A N 11
ATOM 10142 C CA . VAL A 1 21 ? 11.003 -16.142 -7.153 1.00 12.42 96 VAL A CA 11
ATOM 10143 C C . VAL A 1 21 ? 11.337 -14.690 -6.828 1.00 21.22 96 VAL A C 11
ATOM 10144 O O . VAL A 1 21 ? 11.266 -13.817 -7.692 1.00 34.24 96 VAL A O 11
ATOM 10157 N N . GLY A 1 22 ? 11.703 -14.439 -5.574 1.00 65.24 97 GLY A N 11
ATOM 10158 C CA . GLY A 1 22 ? 12.044 -13.092 -5.157 1.00 1.22 97 GLY A CA 11
ATOM 10159 C C . GLY A 1 22 ? 13.116 -13.070 -4.085 1.00 71.42 97 GLY A C 11
ATOM 10160 O O . GLY A 1 22 ? 12.860 -13.424 -2.934 1.00 75.22 97 GLY A O 11
ATOM 10164 N N . ASP A 1 23 ? 14.320 -12.656 -4.463 1.00 61.14 98 ASP A N 11
ATOM 10165 C CA . ASP A 1 23 ? 15.435 -12.591 -3.526 1.00 44.31 98 ASP A CA 11
ATOM 10166 C C . ASP A 1 23 ? 15.618 -11.172 -2.996 1.00 55.24 98 ASP A C 11
ATOM 10167 O O . ASP A 1 23 ? 16.741 -10.723 -2.769 1.00 21.15 98 ASP A O 11
ATOM 10176 N N . ASP A 1 24 ? 14.506 -10.471 -2.804 1.00 11.52 99 ASP A N 11
ATOM 10177 C CA . ASP A 1 24 ? 14.542 -9.102 -2.301 1.00 65.10 99 ASP A CA 11
ATOM 10178 C C . ASP A 1 24 ? 13.131 -8.561 -2.096 1.00 41.41 99 ASP A C 11
ATOM 10179 O O . ASP A 1 24 ? 12.778 -7.506 -2.625 1.00 33.20 99 ASP A O 11
ATOM 10188 N N . ILE A 1 25 ? 12.329 -9.289 -1.327 1.00 24.03 100 ILE A N 11
ATOM 10189 C CA . ILE A 1 25 ? 10.957 -8.881 -1.052 1.00 60.45 100 ILE A CA 11
ATOM 10190 C C . ILE A 1 25 ? 10.876 -8.044 0.220 1.00 70.53 100 ILE A C 11
ATOM 10191 O O . ILE A 1 25 ? 11.441 -8.391 1.257 1.00 10.33 100 ILE A O 11
ATOM 10207 N N . PRO A 1 26 ? 10.155 -6.916 0.141 1.00 71.23 101 PRO A N 11
ATOM 10208 C CA . PRO A 1 26 ? 9.980 -6.007 1.277 1.00 22.23 101 PRO A CA 11
ATOM 10209 C C . PRO A 1 26 ? 9.103 -6.608 2.370 1.00 13.43 101 PRO A C 11
ATOM 10210 O O . PRO A 1 26 ? 7.877 -6.505 2.323 1.00 13.12 101 PRO A O 11
ATOM 10221 N N . LYS A 1 27 ? 9.738 -7.235 3.355 1.00 53.53 102 LYS A N 11
ATOM 10222 C CA . LYS A 1 27 ? 9.016 -7.850 4.462 1.00 74.54 102 LYS A CA 11
ATOM 10223 C C . LYS A 1 27 ? 8.353 -6.791 5.336 1.00 42.40 102 LYS A C 11
ATOM 10224 O O . LYS A 1 27 ? 8.930 -6.339 6.326 1.00 35.11 102 LYS A O 11
ATOM 10243 N N . CYS A 1 28 ? 7.139 -6.398 4.965 1.00 60.40 103 CYS A N 11
ATOM 10244 C CA . CYS A 1 28 ? 6.397 -5.393 5.716 1.00 41.45 103 CYS A CA 11
ATOM 10245 C C . CYS A 1 28 ? 5.417 -6.049 6.684 1.00 65.32 103 CYS A C 11
ATOM 10246 O O . CYS A 1 28 ? 4.637 -6.918 6.298 1.00 35.25 103 CYS A O 11
ATOM 10253 N N . ASN A 1 29 ? 5.466 -5.627 7.943 1.00 13.30 104 ASN A N 11
ATOM 10254 C CA . ASN A 1 29 ? 4.583 -6.174 8.967 1.00 10.41 104 ASN A CA 11
ATOM 10255 C C . ASN A 1 29 ? 3.168 -5.624 8.815 1.00 32.23 104 ASN A C 11
ATOM 10256 O O . ASN A 1 29 ? 2.969 -4.415 8.694 1.00 42.42 104 ASN A O 11
ATOM 10267 N N . LEU A 1 30 ? 2.187 -6.520 8.824 1.00 63.43 105 LEU A N 11
ATOM 10268 C CA . LEU A 1 30 ? 0.789 -6.126 8.688 1.00 63.22 105 LEU A CA 11
ATOM 10269 C C . LEU A 1 30 ? 0.381 -5.174 9.807 1.00 33.01 105 LEU A C 11
ATOM 10270 O O . LEU A 1 30 ? -0.614 -4.458 9.694 1.00 3.12 105 LEU A O 11
ATOM 10286 N N . ALA A 1 31 ? 1.156 -5.170 10.886 1.00 22.34 106 ALA A N 11
ATOM 10287 C CA . ALA A 1 31 ? 0.878 -4.303 12.024 1.00 35.13 106 ALA A CA 11
ATOM 10288 C C . ALA A 1 31 ? 0.709 -2.854 11.582 1.00 43.43 106 ALA A C 11
ATOM 10289 O O . ALA A 1 31 ? -0.239 -2.178 11.982 1.00 23.33 106 ALA A O 11
ATOM 10296 N N . SER A 1 32 ? 1.636 -2.381 10.754 1.00 73.12 107 SER A N 11
ATOM 10297 C CA . SER A 1 32 ? 1.592 -1.010 10.260 1.00 1.44 107 SER A CA 11
ATOM 10298 C C . SER A 1 32 ? 1.442 -0.983 8.742 1.00 13.14 107 SER A C 11
ATOM 10299 O O . SER A 1 32 ? 0.894 -0.037 8.178 1.00 5.41 107 SER A O 11
ATOM 10307 N N . GLY A 1 33 ? 1.932 -2.030 8.087 1.00 65.53 108 GLY A N 11
ATOM 10308 C CA . GLY A 1 33 ? 1.844 -2.108 6.640 1.00 34.33 108 GLY A CA 11
ATOM 10309 C C . GLY A 1 33 ? 3.049 -1.499 5.952 1.00 71.32 108 GLY A C 11
ATOM 10310 O O . GLY A 1 33 ? 3.011 -1.216 4.754 1.00 22.31 108 GLY A O 11
ATOM 10314 N N . TYR A 1 34 ? 4.121 -1.295 6.710 1.00 74.54 109 TYR A N 11
ATOM 10315 C CA . TYR A 1 34 ? 5.341 -0.712 6.166 1.00 43.00 109 TYR A CA 11
ATOM 10316 C C . TYR A 1 34 ? 6.443 -1.761 6.053 1.00 61.24 109 TYR A C 11
ATOM 10317 O O . TYR A 1 34 ? 6.515 -2.692 6.856 1.00 40.33 109 TYR A O 11
ATOM 10335 N N . TYR A 1 35 ? 7.300 -1.603 5.050 1.00 70.40 110 TYR A N 11
ATOM 10336 C CA . TYR A 1 35 ? 8.398 -2.537 4.829 1.00 51.02 110 TYR A CA 11
ATOM 10337 C C . TYR A 1 35 ? 9.655 -2.084 5.565 1.00 41.44 110 TYR A C 11
ATOM 10338 O O . TYR A 1 35 ? 10.766 -2.492 5.227 1.00 34.55 110 TYR A O 11
ATOM 10356 N N . GLU A 1 36 ? 9.470 -1.236 6.572 1.00 21.21 111 GLU A N 11
ATOM 10357 C CA . GLU A 1 36 ? 10.589 -0.727 7.356 1.00 1.41 111 GLU A CA 11
ATOM 10358 C C . GLU A 1 36 ? 10.707 -1.471 8.683 1.00 65.01 111 GLU A C 11
ATOM 10359 O O . GLU A 1 36 ? 11.547 -1.139 9.519 1.00 0.12 111 GLU A O 11
ATOM 10371 N N . GLN A 1 37 ? 9.860 -2.478 8.867 1.00 21.32 112 GLN A N 11
ATOM 10372 C CA . GLN A 1 37 ? 9.869 -3.269 10.092 1.00 12.34 112 GLN A CA 11
ATOM 10373 C C . GLN A 1 37 ? 10.779 -4.484 9.950 1.00 44.21 112 GLN A C 11
ATOM 10374 O O . GLN A 1 37 ? 11.619 -4.746 10.810 1.00 25.10 112 GLN A O 11
ATOM 10388 N N . MET A 1 38 ? 10.606 -5.222 8.858 1.00 22.04 113 MET A N 11
ATOM 10389 C CA . MET A 1 38 ? 11.414 -6.409 8.603 1.00 34.43 113 MET A CA 11
ATOM 10390 C C . MET A 1 38 ? 12.037 -6.355 7.212 1.00 14.40 113 MET A C 11
ATOM 10391 O O . MET A 1 38 ? 11.458 -5.787 6.286 1.00 42.11 113 MET A O 11
ATOM 10405 N N . GLN A 1 39 ? 13.218 -6.948 7.074 1.00 50.43 114 GLN A N 11
ATOM 10406 C CA . GLN A 1 39 ? 13.919 -6.965 5.795 1.00 14.50 114 GLN A CA 11
ATOM 10407 C C . GLN A 1 39 ? 14.625 -8.299 5.579 1.00 3.31 114 GLN A C 11
ATOM 10408 O O . GLN A 1 39 ? 15.781 -8.471 5.966 1.00 5.34 114 GLN A O 11
ATOM 10422 N N . CYS A 1 40 ? 13.923 -9.241 4.959 1.00 41.01 115 CYS A N 11
ATOM 10423 C CA . CYS A 1 40 ? 14.482 -10.561 4.692 1.00 50.33 115 CYS A CA 11
ATOM 10424 C C . CYS A 1 40 ? 14.820 -10.719 3.212 1.00 0.11 115 CYS A C 11
ATOM 10425 O O . CYS A 1 40 ? 14.047 -10.320 2.342 1.00 33.53 115 CYS A O 11
ATOM 10432 N N . ASN A 1 41 ? 15.981 -11.304 2.935 1.00 0.33 116 ASN A N 11
ATOM 10433 C CA . ASN A 1 41 ? 16.422 -11.515 1.561 1.00 1.33 116 ASN A CA 11
ATOM 10434 C C . ASN A 1 41 ? 17.116 -12.865 1.414 1.00 31.50 116 ASN A C 11
ATOM 10435 O O . ASN A 1 41 ? 17.481 -13.500 2.404 1.00 31.42 116 ASN A O 11
ATOM 10446 N N . THR A 1 42 ? 17.296 -13.300 0.170 1.00 11.15 117 THR A N 11
ATOM 10447 C CA . THR A 1 42 ? 17.945 -14.575 -0.107 1.00 40.24 117 THR A CA 11
ATOM 10448 C C . THR A 1 42 ? 19.396 -14.567 0.361 1.00 53.30 117 THR A C 11
ATOM 10449 O O . THR A 1 42 ? 19.898 -15.569 0.869 1.00 44.43 117 THR A O 11
ATOM 10460 N N . GLN A 1 43 ? 20.062 -13.430 0.187 1.00 23.04 118 GLN A N 11
ATOM 10461 C CA . GLN A 1 43 ? 21.456 -13.293 0.593 1.00 2.01 118 GLN A CA 11
ATOM 10462 C C . GLN A 1 43 ? 21.579 -13.251 2.113 1.00 63.03 118 GLN A C 11
ATOM 10463 O O . GLN A 1 43 ? 22.524 -13.797 2.683 1.00 54.51 118 GLN A O 11
ATOM 10477 N N . GLN A 1 44 ? 20.619 -12.600 2.761 1.00 3.14 119 GLN A N 11
ATOM 10478 C CA . GLN A 1 44 ? 20.622 -12.486 4.215 1.00 32.31 119 GLN A CA 11
ATOM 10479 C C . GLN A 1 44 ? 19.286 -11.953 4.722 1.00 73.22 119 GLN A C 11
ATOM 10480 O O . GLN A 1 44 ? 18.523 -11.344 3.971 1.00 64.14 119 GLN A O 11
ATOM 10494 N N . HIS A 1 45 ? 19.008 -12.187 6.001 1.00 55.35 120 HIS A N 11
ATOM 10495 C CA . HIS A 1 45 ? 17.763 -11.730 6.608 1.00 53.51 120 HIS A CA 11
ATOM 10496 C C . HIS A 1 45 ? 18.042 -10.854 7.826 1.00 70.11 120 HIS A C 11
ATOM 10497 O O . HIS A 1 45 ? 18.747 -11.264 8.748 1.00 43.31 120 HIS A O 11
ATOM 10511 N N . TRP A 1 46 ? 17.485 -9.648 7.822 1.00 62.44 121 TRP A N 11
ATOM 10512 C CA . TRP A 1 46 ? 17.675 -8.715 8.926 1.00 4.01 121 TRP A CA 11
ATOM 10513 C C . TRP A 1 46 ? 16.384 -7.966 9.234 1.00 13.04 121 TRP A C 11
ATOM 10514 O O . TRP A 1 46 ? 15.397 -8.084 8.507 1.00 42.22 121 TRP A O 11
ATOM 10535 N N . CYS A 1 47 ? 16.396 -7.195 10.317 1.00 74.23 122 CYS A N 11
ATOM 10536 C CA . CYS A 1 47 ? 15.225 -6.427 10.722 1.00 52.43 122 CYS A CA 11
ATOM 10537 C C . CYS A 1 47 ? 15.512 -4.929 10.669 1.00 45.11 122 CYS A C 11
ATOM 10538 O O . CYS A 1 47 ? 16.654 -4.498 10.837 1.00 74.52 122 CYS A O 11
ATOM 10545 N N . VAL A 1 48 ? 14.469 -4.139 10.435 1.00 70.44 123 VAL A N 11
ATOM 10546 C CA . VAL A 1 48 ? 14.608 -2.690 10.361 1.00 43.01 123 VAL A CA 11
ATOM 10547 C C . VAL A 1 48 ? 13.563 -1.993 11.224 1.00 55.21 123 VAL A C 11
ATOM 10548 O O . VAL A 1 48 ? 12.717 -2.643 11.839 1.00 53.34 123 VAL A O 11
ATOM 10561 N N . ASP A 1 49 ? 13.626 -0.667 11.265 1.00 41.43 124 ASP A N 11
ATOM 10562 C CA . ASP A 1 49 ? 12.683 0.120 12.051 1.00 4.24 124 ASP A CA 11
ATOM 10563 C C . ASP A 1 49 ? 11.915 1.094 11.164 1.00 52.14 124 ASP A C 11
ATOM 10564 O O . ASP A 1 49 ? 12.421 1.584 10.154 1.00 2.21 124 ASP A O 11
ATOM 10573 N N . PRO A 1 50 ? 10.662 1.381 11.546 1.00 13.32 125 PRO A N 11
ATOM 10574 C CA . PRO A 1 50 ? 9.796 2.298 10.798 1.00 3.24 125 PRO A CA 11
ATOM 10575 C C . PRO A 1 50 ? 10.263 3.746 10.898 1.00 50.55 125 PRO A C 11
ATOM 10576 O O . PRO A 1 50 ? 9.922 4.576 10.056 1.00 52.53 125 PRO A O 11
ATOM 10587 N N . GLU A 1 51 ? 11.045 4.042 11.931 1.00 1.01 126 GLU A N 11
ATOM 10588 C CA . GLU A 1 51 ? 11.558 5.391 12.139 1.00 52.20 126 GLU A CA 11
ATOM 10589 C C . GLU A 1 51 ? 12.215 5.925 10.869 1.00 11.14 126 GLU A C 11
ATOM 10590 O O . GLU A 1 51 ? 11.862 6.997 10.379 1.00 55.25 126 GLU A O 11
ATOM 10602 N N . SER A 1 52 ? 13.174 5.169 10.344 1.00 54.45 127 SER A N 11
ATOM 10603 C CA . SER A 1 52 ? 13.884 5.568 9.134 1.00 71.31 127 SER A CA 11
ATOM 10604 C C . SER A 1 52 ? 13.967 4.408 8.146 1.00 2.01 127 SER A C 11
ATOM 10605 O O . SER A 1 52 ? 13.897 4.604 6.934 1.00 45.34 127 SER A O 11
ATOM 10613 N N . GLY A 1 53 ? 14.117 3.197 8.675 1.00 3.54 128 GLY A N 11
ATOM 10614 C CA . GLY A 1 53 ? 14.208 2.023 7.827 1.00 1.25 128 GLY A CA 11
ATOM 10615 C C . GLY A 1 53 ? 15.608 1.444 7.787 1.00 23.03 128 GLY A C 11
ATOM 10616 O O . GLY A 1 53 ? 16.029 0.884 6.774 1.00 14.20 128 GLY A O 11
ATOM 10620 N N . THR A 1 54 ? 16.335 1.579 8.892 1.00 1.23 129 THR A N 11
ATOM 10621 C CA . THR A 1 54 ? 17.697 1.068 8.979 1.00 61.34 129 THR A CA 11
ATOM 10622 C C . THR A 1 54 ? 17.749 -0.226 9.784 1.00 53.42 129 THR A C 11
ATOM 10623 O O . THR A 1 54 ? 16.850 -0.512 10.575 1.00 45.41 129 THR A O 11
ATOM 10634 N N . ALA A 1 55 ? 18.806 -1.004 9.577 1.00 1.25 130 ALA A N 11
ATOM 10635 C CA . ALA A 1 55 ? 18.976 -2.266 10.287 1.00 53.13 130 ALA A CA 11
ATOM 10636 C C . ALA A 1 55 ? 19.111 -2.038 11.788 1.00 10.24 130 ALA A C 11
ATOM 10637 O O . ALA A 1 55 ? 19.441 -0.937 12.232 1.00 21.34 130 ALA A O 11
ATOM 10644 N N . LEU A 1 56 ? 18.853 -3.083 12.566 1.00 24.43 131 LEU A N 11
ATOM 10645 C CA . LEU A 1 56 ? 18.946 -2.997 14.020 1.00 52.14 131 LEU A CA 11
ATOM 10646 C C . LEU A 1 56 ? 19.910 -4.044 14.567 1.00 3.02 131 LEU A C 11
ATOM 10647 O O . LEU A 1 56 ? 20.732 -3.752 15.435 1.00 61.30 131 LEU A O 11
ATOM 10663 N N . GLY A 1 57 ? 19.805 -5.265 14.052 1.00 62.31 132 GLY A N 11
ATOM 10664 C CA . GLY A 1 57 ? 20.676 -6.337 14.500 1.00 55.24 132 GLY A CA 11
ATOM 10665 C C . GLY A 1 57 ? 21.636 -6.793 13.419 1.00 31.44 132 GLY A C 11
ATOM 10666 O O . GLY A 1 57 ? 22.039 -6.005 12.565 1.00 2.45 132 GLY A O 11
ATOM 10670 N N . GLU A 1 58 ? 22.004 -8.070 13.458 1.00 71.31 133 GLU A N 11
ATOM 10671 C CA . GLU A 1 58 ? 22.925 -8.629 12.475 1.00 3.15 133 GLU A CA 11
ATOM 10672 C C . GLU A 1 58 ? 22.180 -9.489 11.458 1.00 5.15 133 GLU A C 11
ATOM 10673 O O . GLU A 1 58 ? 20.950 -9.504 11.426 1.00 71.44 133 GLU A O 11
ATOM 10685 N N . ARG A 1 59 ? 22.936 -10.203 10.630 1.00 53.41 134 ARG A N 11
ATOM 10686 C CA . ARG A 1 59 ? 22.348 -11.064 9.611 1.00 42.44 134 ARG A CA 11
ATOM 10687 C C . ARG A 1 59 ? 22.977 -12.453 9.644 1.00 23.32 134 ARG A C 11
ATOM 10688 O O . ARG A 1 59 ? 23.899 -12.710 10.419 1.00 44.53 134 ARG A O 11
ATOM 10709 N N . ARG A 1 60 ? 22.472 -13.347 8.800 1.00 41.53 135 ARG A N 11
ATOM 10710 C CA . ARG A 1 60 ? 22.983 -14.710 8.734 1.00 22.41 135 ARG A CA 11
ATOM 10711 C C . ARG A 1 60 ? 22.757 -15.440 10.055 1.00 0.10 135 ARG A C 11
ATOM 10712 O O . ARG A 1 60 ? 23.456 -15.195 11.038 1.00 32.14 135 ARG A O 11
ATOM 10733 N N . SER A 1 61 ? 21.776 -16.336 10.070 1.00 72.44 136 SER A N 11
ATOM 10734 C CA . SER A 1 61 ? 21.454 -17.098 11.271 1.00 64.55 136 SER A CA 11
ATOM 10735 C C . SER A 1 61 ? 20.857 -18.455 10.909 1.00 14.14 136 SER A C 11
ATOM 10736 O O . SER A 1 61 ? 21.451 -19.499 11.175 1.00 3.42 136 SER A O 11
ATOM 10744 N N . GLY A 1 62 ? 19.675 -18.431 10.301 1.00 15.21 137 GLY A N 11
ATOM 10745 C CA . GLY A 1 62 ? 19.015 -19.664 9.913 1.00 14.30 137 GLY A CA 11
ATOM 10746 C C . GLY A 1 62 ? 17.566 -19.448 9.523 1.00 12.01 137 GLY A C 11
ATOM 10747 O O . GLY A 1 62 ? 16.751 -19.026 10.343 1.00 62.31 137 GLY A O 11
ATOM 10751 N N . GLY A 1 63 ? 17.243 -19.737 8.266 1.00 44.42 138 GLY A N 11
ATOM 10752 C CA . GLY A 1 63 ? 15.883 -19.563 7.790 1.00 23.53 138 GLY A CA 11
ATOM 10753 C C . GLY A 1 63 ? 15.460 -18.108 7.762 1.00 71.33 138 GLY A C 11
ATOM 10754 O O . GLY A 1 63 ? 15.927 -17.302 8.566 1.00 4.13 138 GLY A O 11
ATOM 10758 N N . CYS A 1 64 ? 14.573 -17.770 6.832 1.00 43.14 139 CYS A N 11
ATOM 10759 C CA . CYS A 1 64 ? 14.088 -16.402 6.699 1.00 12.40 139 CYS A CA 11
ATOM 10760 C C . CYS A 1 64 ? 13.153 -16.042 7.850 1.00 34.30 139 CYS A C 11
ATOM 10761 O O . CYS A 1 64 ? 13.525 -15.300 8.760 1.00 70.42 139 CYS A O 11
ATOM 10768 N N . THR A 1 65 ? 11.935 -16.574 7.804 1.00 71.00 140 THR A N 11
ATOM 10769 C CA . THR A 1 65 ? 10.946 -16.310 8.841 1.00 13.51 140 THR A CA 11
ATOM 10770 C C . THR A 1 65 ? 11.384 -16.891 10.180 1.00 4.43 140 THR A C 11
ATOM 10771 O O . THR A 1 65 ? 11.126 -16.309 11.233 1.00 31.15 140 THR A O 11
ATOM 10782 N N . GLU A 1 66 ? 12.050 -18.040 10.132 1.00 72.50 141 GLU A N 11
ATOM 10783 C CA . GLU A 1 66 ? 12.524 -18.699 11.343 1.00 20.42 141 GLU A CA 11
ATOM 10784 C C . GLU A 1 66 ? 13.386 -17.754 12.175 1.00 12.11 141 GLU A C 11
ATOM 10785 O O . GLU A 1 66 ? 13.124 -17.537 13.358 1.00 62.41 141 GLU A O 11
ATOM 10797 N N . ALA A 1 67 ? 14.415 -17.194 11.548 1.00 71.15 142 ALA A N 11
ATOM 10798 C CA . ALA A 1 67 ? 15.315 -16.271 12.228 1.00 35.12 142 ALA A CA 11
ATOM 10799 C C . ALA A 1 67 ? 14.674 -14.896 12.385 1.00 23.02 142 ALA A C 11
ATOM 10800 O O . ALA A 1 67 ? 14.883 -14.215 13.389 1.00 52.13 142 ALA A O 11
ATOM 10807 N N . ALA A 1 68 ? 13.895 -14.494 11.387 1.00 51.22 143 ALA A N 11
ATOM 10808 C CA . ALA A 1 68 ? 13.223 -13.200 11.415 1.00 24.42 143 ALA A CA 11
ATOM 10809 C C . ALA A 1 68 ? 12.290 -13.093 12.617 1.00 44.54 143 ALA A C 11
ATOM 10810 O O . ALA A 1 68 ? 12.213 -12.047 13.262 1.00 34.11 143 ALA A O 11
ATOM 10817 N N . ARG A 1 69 ? 11.584 -14.179 12.911 1.00 72.04 144 ARG A N 11
ATOM 10818 C CA . ARG A 1 69 ? 10.654 -14.205 14.034 1.00 64.24 144 ARG A CA 11
ATOM 10819 C C . ARG A 1 69 ? 11.382 -14.533 15.334 1.00 2.21 144 ARG A C 11
ATOM 10820 O O . ARG A 1 69 ? 11.178 -13.875 16.354 1.00 14.33 144 ARG A O 11
ATOM 10841 N N . ASP A 1 70 ? 12.231 -15.554 15.290 1.00 41.42 145 ASP A N 11
ATOM 10842 C CA . ASP A 1 70 ? 12.990 -15.969 16.464 1.00 11.51 145 ASP A CA 11
ATOM 10843 C C . ASP A 1 70 ? 13.761 -14.793 17.056 1.00 11.12 145 ASP A C 11
ATOM 10844 O O . ASP A 1 70 ? 13.904 -14.681 18.274 1.00 12.12 145 ASP A O 11
ATOM 10853 N N . HIS A 1 71 ? 14.257 -13.919 16.186 1.00 1.23 146 HIS A N 11
ATOM 10854 C CA . HIS A 1 71 ? 15.014 -12.751 16.623 1.00 24.32 146 HIS A CA 11
ATOM 10855 C C . HIS A 1 71 ? 14.115 -11.522 16.711 1.00 0.01 146 HIS A C 11
ATOM 10856 O O . HIS A 1 71 ? 14.204 -10.741 17.659 1.00 45.22 146 HIS A O 11
ATOM 10870 N N . CYS A 1 72 ? 13.249 -11.356 15.717 1.00 62.01 147 CYS A N 11
ATOM 10871 C CA . CYS A 1 72 ? 12.334 -10.222 15.680 1.00 1.35 147 CYS A CA 11
ATOM 10872 C C . CYS A 1 72 ? 10.888 -10.693 15.557 1.00 30.14 147 CYS A C 11
ATOM 10873 O O . CYS A 1 72 ? 9.953 -9.930 15.801 1.00 4.32 147 CYS A O 11
ATOM 10880 N N . LYS A 1 5 ? 0.838 -0.254 0.857 1.00 24.31 80 LYS A N 12
ATOM 10881 C CA . LYS A 1 5 ? 1.491 -0.426 -0.435 1.00 64.23 80 LYS A CA 12
ATOM 10882 C C . LYS A 1 5 ? 2.000 -1.855 -0.602 1.00 51.43 80 LYS A C 12
ATOM 10883 O O . LYS A 1 5 ? 1.472 -2.622 -1.408 1.00 22.12 80 LYS A O 12
ATOM 10902 N N . CYS A 1 6 ? 3.027 -2.206 0.165 1.00 53.35 81 CYS A N 12
ATOM 10903 C CA . CYS A 1 6 ? 3.606 -3.542 0.103 1.00 61.13 81 CYS A CA 12
ATOM 10904 C C . CYS A 1 6 ? 2.533 -4.610 0.294 1.00 53.30 81 CYS A C 12
ATOM 10905 O O . CYS A 1 6 ? 2.586 -5.676 -0.320 1.00 31.43 81 CYS A O 12
ATOM 10912 N N . LEU A 1 7 ? 1.559 -4.315 1.149 1.00 62.35 82 LEU A N 12
ATOM 10913 C CA . LEU A 1 7 ? 0.472 -5.249 1.421 1.00 21.12 82 LEU A CA 12
ATOM 10914 C C . LEU A 1 7 ? -0.292 -5.583 0.144 1.00 12.11 82 LEU A C 12
ATOM 10915 O O . LEU A 1 7 ? -0.525 -6.751 -0.164 1.00 71.33 82 LEU A O 12
ATOM 10931 N N . ALA A 1 8 ? -0.678 -4.549 -0.596 1.00 11.41 83 ALA A N 12
ATOM 10932 C CA . ALA A 1 8 ? -1.412 -4.732 -1.842 1.00 31.32 83 ALA A CA 12
ATOM 10933 C C . ALA A 1 8 ? -0.519 -5.335 -2.921 1.00 74.21 83 ALA A C 12
ATOM 10934 O O . ALA A 1 8 ? -0.917 -6.268 -3.618 1.00 30.44 83 ALA A O 12
ATOM 10941 N N . GLU A 1 9 ? 0.688 -4.795 -3.054 1.00 51.10 84 GLU A N 12
ATOM 10942 C CA . GLU A 1 9 ? 1.636 -5.280 -4.051 1.00 14.15 84 GLU A CA 12
ATOM 10943 C C . GLU A 1 9 ? 1.919 -6.766 -3.854 1.00 31.43 84 GLU A C 12
ATOM 10944 O O . GLU A 1 9 ? 1.820 -7.558 -4.792 1.00 33.35 84 GLU A O 12
ATOM 10956 N N . HIS A 1 10 ? 2.273 -7.138 -2.627 1.00 71.15 85 HIS A N 12
ATOM 10957 C CA . HIS A 1 10 ? 2.571 -8.529 -2.306 1.00 70.35 85 HIS A CA 12
ATOM 10958 C C . HIS A 1 10 ? 1.333 -9.404 -2.480 1.00 62.23 85 HIS A C 12
ATOM 10959 O O . HIS A 1 10 ? 1.371 -10.421 -3.175 1.00 3.44 85 HIS A O 12
ATOM 10973 N N . HIS A 1 11 ? 0.237 -9.003 -1.845 1.00 32.23 86 HIS A N 12
ATOM 10974 C CA . HIS A 1 11 ? -1.013 -9.751 -1.929 1.00 64.01 86 HIS A CA 12
ATOM 10975 C C . HIS A 1 11 ? -1.407 -9.988 -3.384 1.00 24.22 86 HIS A C 12
ATOM 10976 O O . HIS A 1 11 ? -1.697 -11.116 -3.781 1.00 53.23 86 HIS A O 12
ATOM 10990 N N . GLU A 1 12 ? -1.414 -8.918 -4.172 1.00 14.30 87 GLU A N 12
ATOM 10991 C CA . GLU A 1 12 ? -1.775 -9.011 -5.582 1.00 5.41 87 GLU A CA 12
ATOM 10992 C C . GLU A 1 12 ? -0.747 -9.834 -6.353 1.00 2.01 87 GLU A C 12
ATOM 10993 O O . GLU A 1 12 ? -1.094 -10.586 -7.264 1.00 25.22 87 GLU A O 12
ATOM 11005 N N . LYS A 1 13 ? 0.520 -9.686 -5.981 1.00 43.44 88 LYS A N 12
ATOM 11006 C CA . LYS A 1 13 ? 1.600 -10.415 -6.636 1.00 3.33 88 LYS A CA 12
ATOM 11007 C C . LYS A 1 13 ? 1.422 -11.920 -6.465 1.00 2.01 88 LYS A C 12
ATOM 11008 O O . LYS A 1 13 ? 1.700 -12.695 -7.380 1.00 74.10 88 LYS A O 12
ATOM 11027 N N . SER A 1 14 ? 0.956 -12.327 -5.288 1.00 45.52 89 SER A N 12
ATOM 11028 C CA . SER A 1 14 ? 0.743 -13.739 -4.997 1.00 65.42 89 SER A CA 12
ATOM 11029 C C . SER A 1 14 ? -0.586 -14.218 -5.573 1.00 21.24 89 SER A C 12
ATOM 11030 O O . SER A 1 14 ? -0.677 -15.312 -6.130 1.00 71.21 89 SER A O 12
ATOM 11038 N N . LYS A 1 15 ? -1.616 -13.390 -5.433 1.00 60.52 90 LYS A N 12
ATOM 11039 C CA . LYS A 1 15 ? -2.942 -13.726 -5.939 1.00 63.02 90 LYS A CA 12
ATOM 11040 C C . LYS A 1 15 ? -2.927 -13.859 -7.459 1.00 4.34 90 LYS A C 12
ATOM 11041 O O . LYS A 1 15 ? -3.329 -14.885 -8.006 1.00 31.45 90 LYS A O 12
ATOM 11060 N N . SER A 1 16 ? -2.459 -12.814 -8.135 1.00 24.42 91 SER A N 12
ATOM 11061 C CA . SER A 1 16 ? -2.393 -12.814 -9.592 1.00 13.15 91 SER A CA 12
ATOM 11062 C C . SER A 1 16 ? -1.666 -14.054 -10.103 1.00 40.41 91 SER A C 12
ATOM 11063 O O . SER A 1 16 ? -2.283 -14.971 -10.645 1.00 60.40 91 SER A O 12
ATOM 11071 N N . THR A 1 17 ? -0.348 -14.074 -9.927 1.00 53.22 92 THR A N 12
ATOM 11072 C CA . THR A 1 17 ? 0.465 -15.199 -10.371 1.00 51.32 92 THR A CA 12
ATOM 11073 C C . THR A 1 17 ? 1.238 -15.811 -9.209 1.00 2.21 92 THR A C 12
ATOM 11074 O O . THR A 1 17 ? 1.397 -15.187 -8.159 1.00 33.53 92 THR A O 12
ATOM 11085 N N . HIS A 1 18 ? 1.719 -17.035 -9.403 1.00 51.21 93 HIS A N 12
ATOM 11086 C CA . HIS A 1 18 ? 2.478 -17.731 -8.370 1.00 73.01 93 HIS A CA 12
ATOM 11087 C C . HIS A 1 18 ? 3.770 -16.986 -8.050 1.00 62.04 93 HIS A C 12
ATOM 11088 O O . HIS A 1 18 ? 4.636 -16.828 -8.911 1.00 10.31 93 HIS A O 12
ATOM 11102 N N . SER A 1 19 ? 3.893 -16.530 -6.808 1.00 31.11 94 SER A N 12
ATOM 11103 C CA . SER A 1 19 ? 5.077 -15.798 -6.376 1.00 5.41 94 SER A CA 12
ATOM 11104 C C . SER A 1 19 ? 6.098 -16.740 -5.745 1.00 5.50 94 SER A C 12
ATOM 11105 O O . SER A 1 19 ? 5.836 -17.352 -4.711 1.00 22.45 94 SER A O 12
ATOM 11113 N N . GLN A 1 20 ? 7.263 -16.849 -6.376 1.00 51.44 95 GLN A N 12
ATOM 11114 C CA . GLN A 1 20 ? 8.323 -17.716 -5.878 1.00 25.23 95 GLN A CA 12
ATOM 11115 C C . GLN A 1 20 ? 9.692 -17.072 -6.075 1.00 14.22 95 GLN A C 12
ATOM 11116 O O . GLN A 1 20 ? 10.548 -17.126 -5.192 1.00 13.53 95 GLN A O 12
ATOM 11130 N N . VAL A 1 21 ? 9.891 -16.463 -7.239 1.00 42.52 96 VAL A N 12
ATOM 11131 C CA . VAL A 1 21 ? 11.155 -15.807 -7.552 1.00 43.12 96 VAL A CA 12
ATOM 11132 C C . VAL A 1 21 ? 11.281 -14.476 -6.819 1.00 33.32 96 VAL A C 12
ATOM 11133 O O . VAL A 1 21 ? 11.221 -13.410 -7.430 1.00 72.41 96 VAL A O 12
ATOM 11146 N N . GLY A 1 22 ? 11.456 -14.546 -5.503 1.00 34.35 97 GLY A N 12
ATOM 11147 C CA . GLY A 1 22 ? 11.587 -13.340 -4.706 1.00 62.05 97 GLY A CA 12
ATOM 11148 C C . GLY A 1 22 ? 12.997 -13.139 -4.187 1.00 31.11 97 GLY A C 12
ATOM 11149 O O . GLY A 1 22 ? 13.682 -14.102 -3.841 1.00 74.25 97 GLY A O 12
ATOM 11153 N N . ASP A 1 23 ? 13.433 -11.885 -4.133 1.00 34.41 98 ASP A N 12
ATOM 11154 C CA . ASP A 1 23 ? 14.771 -11.561 -3.652 1.00 53.04 98 ASP A CA 12
ATOM 11155 C C . ASP A 1 23 ? 14.755 -10.281 -2.822 1.00 74.14 98 ASP A C 12
ATOM 11156 O O . ASP A 1 23 ? 14.867 -10.323 -1.597 1.00 41.41 98 ASP A O 12
ATOM 11165 N N . ASP A 1 24 ? 14.615 -9.146 -3.498 1.00 2.20 99 ASP A N 12
ATOM 11166 C CA . ASP A 1 24 ? 14.584 -7.853 -2.823 1.00 65.42 99 ASP A CA 12
ATOM 11167 C C . ASP A 1 24 ? 13.150 -7.431 -2.523 1.00 73.00 99 ASP A C 12
ATOM 11168 O O . ASP A 1 24 ? 12.664 -6.430 -3.051 1.00 32.13 99 ASP A O 12
ATOM 11177 N N . ILE A 1 25 ? 12.477 -8.201 -1.674 1.00 42.30 100 ILE A N 12
ATOM 11178 C CA . ILE A 1 25 ? 11.098 -7.906 -1.304 1.00 44.12 100 ILE A CA 12
ATOM 11179 C C . ILE A 1 25 ? 11.029 -7.213 0.053 1.00 62.35 100 ILE A C 12
ATOM 11180 O O . ILE A 1 25 ? 11.659 -7.632 1.024 1.00 33.31 100 ILE A O 12
ATOM 11196 N N . PRO A 1 26 ? 10.244 -6.128 0.123 1.00 5.23 101 PRO A N 12
ATOM 11197 C CA . PRO A 1 26 ? 10.072 -5.355 1.357 1.00 51.11 101 PRO A CA 12
ATOM 11198 C C . PRO A 1 26 ? 9.279 -6.118 2.413 1.00 51.43 101 PRO A C 12
ATOM 11199 O O . PRO A 1 26 ? 8.048 -6.143 2.382 1.00 3.53 101 PRO A O 12
ATOM 11210 N N . LYS A 1 27 ? 9.991 -6.739 3.347 1.00 41.14 102 LYS A N 12
ATOM 11211 C CA . LYS A 1 27 ? 9.355 -7.501 4.414 1.00 75.51 102 LYS A CA 12
ATOM 11212 C C . LYS A 1 27 ? 8.678 -6.573 5.417 1.00 54.20 102 LYS A C 12
ATOM 11213 O O . LYS A 1 27 ? 9.222 -6.294 6.486 1.00 51.02 102 LYS A O 12
ATOM 11232 N N . CYS A 1 28 ? 7.487 -6.098 5.067 1.00 41.24 103 CYS A N 12
ATOM 11233 C CA . CYS A 1 28 ? 6.735 -5.201 5.936 1.00 33.50 103 CYS A CA 12
ATOM 11234 C C . CYS A 1 28 ? 5.812 -5.989 6.861 1.00 35.12 103 CYS A C 12
ATOM 11235 O O . CYS A 1 28 ? 5.065 -6.859 6.416 1.00 71.34 103 CYS A O 12
ATOM 11242 N N . ASN A 1 29 ? 5.869 -5.676 8.152 1.00 70.33 104 ASN A N 12
ATOM 11243 C CA . ASN A 1 29 ? 5.038 -6.355 9.140 1.00 5.42 104 ASN A CA 12
ATOM 11244 C C . ASN A 1 29 ? 3.613 -5.812 9.117 1.00 33.12 104 ASN A C 12
ATOM 11245 O O . ASN A 1 29 ? 3.398 -4.599 9.124 1.00 71.21 104 ASN A O 12
ATOM 11256 N N . LEU A 1 30 ? 2.641 -6.718 9.091 1.00 64.04 105 LEU A N 12
ATOM 11257 C CA . LEU A 1 30 ? 1.235 -6.331 9.067 1.00 30.33 105 LEU A CA 12
ATOM 11258 C C . LEU A 1 30 ? 0.880 -5.495 10.293 1.00 72.33 105 LEU A C 12
ATOM 11259 O O . LEU A 1 30 ? -0.125 -4.785 10.302 1.00 41.35 105 LEU A O 12
ATOM 11275 N N . ALA A 1 31 ? 1.712 -5.584 11.325 1.00 63.12 106 ALA A N 12
ATOM 11276 C CA . ALA A 1 31 ? 1.488 -4.833 12.554 1.00 45.24 106 ALA A CA 12
ATOM 11277 C C . ALA A 1 31 ? 1.285 -3.350 12.261 1.00 23.12 106 ALA A C 12
ATOM 11278 O O . ALA A 1 31 ? 0.355 -2.728 12.774 1.00 20.33 106 ALA A O 12
ATOM 11285 N N . SER A 1 32 ? 2.162 -2.789 11.434 1.00 32.13 107 SER A N 12
ATOM 11286 C CA . SER A 1 32 ? 2.081 -1.378 11.077 1.00 11.44 107 SER A CA 12
ATOM 11287 C C . SER A 1 32 ? 1.848 -1.209 9.579 1.00 0.41 107 SER A C 12
ATOM 11288 O O . SER A 1 32 ? 1.263 -0.220 9.138 1.00 63.21 107 SER A O 12
ATOM 11296 N N . GLY A 1 33 ? 2.311 -2.182 8.801 1.00 71.41 108 GLY A N 12
ATOM 11297 C CA . GLY A 1 33 ? 2.144 -2.124 7.361 1.00 43.45 108 GLY A CA 12
ATOM 11298 C C . GLY A 1 33 ? 3.303 -1.431 6.671 1.00 71.13 108 GLY A C 12
ATOM 11299 O O . GLY A 1 33 ? 3.204 -1.057 5.502 1.00 44.31 108 GLY A O 12
ATOM 11303 N N . TYR A 1 34 ? 4.403 -1.259 7.395 1.00 51.20 109 TYR A N 12
ATOM 11304 C CA . TYR A 1 34 ? 5.584 -0.603 6.847 1.00 50.32 109 TYR A CA 12
ATOM 11305 C C . TYR A 1 34 ? 6.703 -1.611 6.602 1.00 52.41 109 TYR A C 12
ATOM 11306 O O . TYR A 1 34 ? 6.824 -2.607 7.315 1.00 14.23 109 TYR A O 12
ATOM 11324 N N . TYR A 1 35 ? 7.519 -1.344 5.589 1.00 50.45 110 TYR A N 12
ATOM 11325 C CA . TYR A 1 35 ? 8.628 -2.227 5.247 1.00 54.11 110 TYR A CA 12
ATOM 11326 C C . TYR A 1 35 ? 9.901 -1.810 5.976 1.00 42.32 110 TYR A C 12
ATOM 11327 O O . TYR A 1 35 ? 11.007 -2.160 5.565 1.00 51.11 110 TYR A O 12
ATOM 11345 N N . GLU A 1 36 ? 9.736 -1.059 7.061 1.00 74.43 111 GLU A N 12
ATOM 11346 C CA . GLU A 1 36 ? 10.872 -0.594 7.847 1.00 13.05 111 GLU A CA 12
ATOM 11347 C C . GLU A 1 36 ? 11.044 -1.439 9.106 1.00 3.24 111 GLU A C 12
ATOM 11348 O O . GLU A 1 36 ? 11.904 -1.158 9.941 1.00 65.34 111 GLU A O 12
ATOM 11360 N N . GLN A 1 37 ? 10.220 -2.473 9.235 1.00 31.34 112 GLN A N 12
ATOM 11361 C CA . GLN A 1 37 ? 10.280 -3.358 10.393 1.00 65.12 112 GLN A CA 12
ATOM 11362 C C . GLN A 1 37 ? 11.215 -4.534 10.130 1.00 21.44 112 GLN A C 12
ATOM 11363 O O . GLN A 1 37 ? 12.134 -4.794 10.907 1.00 71.54 112 GLN A O 12
ATOM 11377 N N . MET A 1 38 ? 10.974 -5.242 9.032 1.00 75.13 113 MET A N 12
ATOM 11378 C CA . MET A 1 38 ? 11.795 -6.391 8.667 1.00 12.30 113 MET A CA 12
ATOM 11379 C C . MET A 1 38 ? 12.333 -6.245 7.247 1.00 23.13 113 MET A C 12
ATOM 11380 O O . MET A 1 38 ? 11.716 -5.596 6.404 1.00 54.21 113 MET A O 12
ATOM 11394 N N . GLN A 1 39 ? 13.487 -6.853 6.992 1.00 43.14 114 GLN A N 12
ATOM 11395 C CA . GLN A 1 39 ? 14.108 -6.789 5.674 1.00 61.12 114 GLN A CA 12
ATOM 11396 C C . GLN A 1 39 ? 14.793 -8.108 5.330 1.00 13.01 114 GLN A C 12
ATOM 11397 O O . GLN A 1 39 ? 15.969 -8.307 5.634 1.00 2.35 114 GLN A O 12
ATOM 11411 N N . CYS A 1 40 ? 14.049 -9.007 4.695 1.00 73.04 115 CYS A N 12
ATOM 11412 C CA . CYS A 1 40 ? 14.583 -10.308 4.310 1.00 53.22 115 CYS A CA 12
ATOM 11413 C C . CYS A 1 40 ? 14.938 -10.333 2.826 1.00 54.21 115 CYS A C 12
ATOM 11414 O O . CYS A 1 40 ? 14.219 -9.778 1.996 1.00 74.20 115 CYS A O 12
ATOM 11421 N N . ASN A 1 41 ? 16.052 -10.981 2.500 1.00 15.34 116 ASN A N 12
ATOM 11422 C CA . ASN A 1 41 ? 16.503 -11.078 1.117 1.00 75.11 116 ASN A CA 12
ATOM 11423 C C . ASN A 1 41 ? 17.100 -12.453 0.835 1.00 32.40 116 ASN A C 12
ATOM 11424 O O . ASN A 1 41 ? 17.312 -13.250 1.750 1.00 72.54 116 ASN A O 12
ATOM 11435 N N . THR A 1 42 ? 17.370 -12.726 -0.438 1.00 0.31 117 THR A N 12
ATOM 11436 C CA . THR A 1 42 ? 17.942 -14.004 -0.841 1.00 42.02 117 THR A CA 12
ATOM 11437 C C . THR A 1 42 ? 19.348 -14.180 -0.278 1.00 14.44 117 THR A C 12
ATOM 11438 O O . THR A 1 42 ? 19.712 -15.263 0.179 1.00 74.15 117 THR A O 12
ATOM 11449 N N . GLN A 1 43 ? 20.132 -13.107 -0.312 1.00 22.42 118 GLN A N 12
ATOM 11450 C CA . GLN A 1 43 ? 21.498 -13.145 0.196 1.00 4.53 118 GLN A CA 12
ATOM 11451 C C . GLN A 1 43 ? 21.511 -13.284 1.715 1.00 33.10 118 GLN A C 12
ATOM 11452 O O . GLN A 1 43 ? 22.252 -14.098 2.266 1.00 14.52 118 GLN A O 12
ATOM 11466 N N . GLN A 1 44 ? 20.686 -12.485 2.384 1.00 20.35 119 GLN A N 12
ATOM 11467 C CA . GLN A 1 44 ? 20.604 -12.520 3.840 1.00 53.22 119 GLN A CA 12
ATOM 11468 C C . GLN A 1 44 ? 19.307 -11.882 4.327 1.00 75.50 119 GLN A C 12
ATOM 11469 O O . GLN A 1 44 ? 18.565 -11.284 3.546 1.00 22.35 119 GLN A O 12
ATOM 11483 N N . HIS A 1 45 ? 19.038 -12.015 5.622 1.00 12.21 120 HIS A N 12
ATOM 11484 C CA . HIS A 1 45 ? 17.829 -11.451 6.214 1.00 65.34 120 HIS A CA 12
ATOM 11485 C C . HIS A 1 45 ? 18.168 -10.598 7.433 1.00 61.45 120 HIS A C 12
ATOM 11486 O O . HIS A 1 45 ? 18.685 -11.102 8.430 1.00 51.11 120 HIS A O 12
ATOM 11500 N N . TRP A 1 46 ? 17.874 -9.306 7.344 1.00 22.42 121 TRP A N 12
ATOM 11501 C CA . TRP A 1 46 ? 18.149 -8.384 8.440 1.00 15.30 121 TRP A CA 12
ATOM 11502 C C . TRP A 1 46 ? 16.871 -7.691 8.902 1.00 71.45 121 TRP A C 12
ATOM 11503 O O . TRP A 1 46 ? 15.863 -7.691 8.194 1.00 11.12 121 TRP A O 12
ATOM 11524 N N . CYS A 1 47 ? 16.919 -7.102 10.092 1.00 71.34 122 CYS A N 12
ATOM 11525 C CA . CYS A 1 47 ? 15.765 -6.406 10.648 1.00 22.20 122 CYS A CA 12
ATOM 11526 C C . CYS A 1 47 ? 16.010 -4.901 10.698 1.00 40.24 122 CYS A C 12
ATOM 11527 O O . CYS A 1 47 ? 17.137 -4.451 10.906 1.00 53.52 122 CYS A O 12
ATOM 11534 N N . VAL A 1 48 ? 14.946 -4.127 10.505 1.00 23.22 123 VAL A N 12
ATOM 11535 C CA . VAL A 1 48 ? 15.044 -2.673 10.529 1.00 4.42 123 VAL A CA 12
ATOM 11536 C C . VAL A 1 48 ? 14.023 -2.069 11.487 1.00 45.32 123 VAL A C 12
ATOM 11537 O O . VAL A 1 48 ? 13.231 -2.785 12.098 1.00 31.43 123 VAL A O 12
ATOM 11550 N N . ASP A 1 49 ? 14.048 -0.746 11.612 1.00 70.41 124 ASP A N 12
ATOM 11551 C CA . ASP A 1 49 ? 13.123 -0.045 12.494 1.00 1.44 124 ASP A CA 12
ATOM 11552 C C . ASP A 1 49 ? 12.307 0.985 11.719 1.00 61.34 124 ASP A C 12
ATOM 11553 O O . ASP A 1 49 ? 12.770 1.570 10.740 1.00 43.24 124 ASP A O 12
ATOM 11562 N N . PRO A 1 50 ? 11.062 1.211 12.164 1.00 63.12 125 PRO A N 12
ATOM 11563 C CA . PRO A 1 50 ? 10.155 2.169 11.525 1.00 2.45 125 PRO A CA 12
ATOM 11564 C C . PRO A 1 50 ? 10.598 3.614 11.734 1.00 34.33 125 PRO A C 12
ATOM 11565 O O . PRO A 1 50 ? 10.211 4.505 10.980 1.00 42.44 125 PRO A O 12
ATOM 11576 N N . GLU A 1 51 ? 11.410 3.836 12.763 1.00 51.22 126 GLU A N 12
ATOM 11577 C CA . GLU A 1 51 ? 11.904 5.173 13.070 1.00 51.42 126 GLU A CA 12
ATOM 11578 C C . GLU A 1 51 ? 12.505 5.829 11.830 1.00 3.11 126 GLU A C 12
ATOM 11579 O O . GLU A 1 51 ? 12.115 6.932 11.447 1.00 72.34 126 GLU A O 12
ATOM 11591 N N . SER A 1 52 ? 13.459 5.143 11.208 1.00 34.42 127 SER A N 12
ATOM 11592 C CA . SER A 1 52 ? 14.118 5.659 10.015 1.00 51.24 127 SER A CA 12
ATOM 11593 C C . SER A 1 52 ? 14.171 4.597 8.921 1.00 65.12 127 SER A C 12
ATOM 11594 O O . SER A 1 52 ? 14.054 4.904 7.735 1.00 22.13 127 SER A O 12
ATOM 11602 N N . GLY A 1 53 ? 14.350 3.344 9.329 1.00 11.13 128 GLY A N 12
ATOM 11603 C CA . GLY A 1 53 ? 14.416 2.254 8.373 1.00 4.52 128 GLY A CA 12
ATOM 11604 C C . GLY A 1 53 ? 15.819 1.701 8.221 1.00 45.51 128 GLY A C 12
ATOM 11605 O O . GLY A 1 53 ? 16.202 1.243 7.144 1.00 54.45 128 GLY A O 12
ATOM 11609 N N . THR A 1 54 ? 16.592 1.745 9.302 1.00 33.23 129 THR A N 12
ATOM 11610 C CA . THR A 1 54 ? 17.961 1.247 9.284 1.00 43.12 129 THR A CA 12
ATOM 11611 C C . THR A 1 54 ? 18.068 -0.096 9.998 1.00 41.53 129 THR A C 12
ATOM 11612 O O . THR A 1 54 ? 17.221 -0.440 10.822 1.00 65.13 129 THR A O 12
ATOM 11623 N N . ALA A 1 55 ? 19.114 -0.850 9.677 1.00 43.43 130 ALA A N 12
ATOM 11624 C CA . ALA A 1 55 ? 19.333 -2.154 10.290 1.00 51.31 130 ALA A CA 12
ATOM 11625 C C . ALA A 1 55 ? 19.500 -2.029 11.800 1.00 3.04 130 ALA A C 12
ATOM 11626 O O . ALA A 1 55 ? 20.036 -1.037 12.296 1.00 4.12 130 ALA A O 12
ATOM 11633 N N . LEU A 1 56 ? 19.038 -3.040 12.528 1.00 63.14 131 LEU A N 12
ATOM 11634 C CA . LEU A 1 56 ? 19.136 -3.043 13.983 1.00 24.31 131 LEU A CA 12
ATOM 11635 C C . LEU A 1 56 ? 20.330 -3.872 14.447 1.00 42.14 131 LEU A C 12
ATOM 11636 O O . LEU A 1 56 ? 21.037 -3.493 15.379 1.00 4.12 131 LEU A O 12
ATOM 11652 N N . GLY A 1 57 ? 20.550 -5.005 13.786 1.00 32.15 132 GLY A N 12
ATOM 11653 C CA . GLY A 1 57 ? 21.660 -5.868 14.144 1.00 62.52 132 GLY A CA 12
ATOM 11654 C C . GLY A 1 57 ? 22.352 -6.456 12.930 1.00 51.14 132 GLY A C 12
ATOM 11655 O O . GLY A 1 57 ? 22.061 -6.073 11.797 1.00 61.52 132 GLY A O 12
ATOM 11659 N N . GLU A 1 58 ? 23.271 -7.387 13.167 1.00 41.45 133 GLU A N 12
ATOM 11660 C CA . GLU A 1 58 ? 24.008 -8.025 12.082 1.00 33.31 133 GLU A CA 12
ATOM 11661 C C . GLU A 1 58 ? 23.096 -8.941 11.270 1.00 12.14 133 GLU A C 12
ATOM 11662 O O . GLU A 1 58 ? 21.903 -9.054 11.552 1.00 54.14 133 GLU A O 12
ATOM 11674 N N . ARG A 1 59 ? 23.667 -9.592 10.262 1.00 14.21 134 ARG A N 12
ATOM 11675 C CA . ARG A 1 59 ? 22.906 -10.496 9.408 1.00 12.11 134 ARG A CA 12
ATOM 11676 C C . ARG A 1 59 ? 23.231 -11.951 9.731 1.00 30.42 134 ARG A C 12
ATOM 11677 O O . ARG A 1 59 ? 24.288 -12.253 10.285 1.00 30.34 134 ARG A O 12
ATOM 11698 N N . ARG A 1 60 ? 22.315 -12.849 9.381 1.00 1.44 135 ARG A N 12
ATOM 11699 C CA . ARG A 1 60 ? 22.503 -14.272 9.636 1.00 45.33 135 ARG A CA 12
ATOM 11700 C C . ARG A 1 60 ? 22.150 -15.096 8.401 1.00 32.13 135 ARG A C 12
ATOM 11701 O O . ARG A 1 60 ? 21.745 -14.552 7.374 1.00 1.31 135 ARG A O 12
ATOM 11722 N N . SER A 1 61 ? 22.306 -16.412 8.510 1.00 50.42 136 SER A N 12
ATOM 11723 C CA . SER A 1 61 ? 22.007 -17.311 7.401 1.00 4.24 136 SER A CA 12
ATOM 11724 C C . SER A 1 61 ? 20.945 -18.331 7.800 1.00 3.13 136 SER A C 12
ATOM 11725 O O . SER A 1 61 ? 20.825 -18.694 8.970 1.00 43.23 136 SER A O 12
ATOM 11733 N N . GLY A 1 62 ? 20.176 -18.790 6.818 1.00 52.21 137 GLY A N 12
ATOM 11734 C CA . GLY A 1 62 ? 19.133 -19.763 7.085 1.00 23.43 137 GLY A CA 12
ATOM 11735 C C . GLY A 1 62 ? 17.797 -19.359 6.495 1.00 10.22 137 GLY A C 12
ATOM 11736 O O . GLY A 1 62 ? 17.742 -18.616 5.516 1.00 62.11 137 GLY A O 12
ATOM 11740 N N . GLY A 1 63 ? 16.715 -19.850 7.092 1.00 71.02 138 GLY A N 12
ATOM 11741 C CA . GLY A 1 63 ? 15.387 -19.526 6.604 1.00 2.32 138 GLY A CA 12
ATOM 11742 C C . GLY A 1 63 ? 15.113 -18.035 6.617 1.00 10.11 138 GLY A C 12
ATOM 11743 O O . GLY A 1 63 ? 15.878 -17.260 7.193 1.00 35.31 138 GLY A O 12
ATOM 11747 N N . CYS A 1 64 ? 14.020 -17.630 5.979 1.00 33.52 139 CYS A N 12
ATOM 11748 C CA . CYS A 1 64 ? 13.647 -16.222 5.917 1.00 72.50 139 CYS A CA 12
ATOM 11749 C C . CYS A 1 64 ? 12.711 -15.856 7.066 1.00 64.33 139 CYS A C 12
ATOM 11750 O O . CYS A 1 64 ? 13.110 -15.180 8.015 1.00 72.30 139 CYS A O 12
ATOM 11757 N N . THR A 1 65 ? 11.464 -16.308 6.973 1.00 3.32 140 THR A N 12
ATOM 11758 C CA . THR A 1 65 ? 10.472 -16.028 8.003 1.00 53.42 140 THR A CA 12
ATOM 11759 C C . THR A 1 65 ? 10.852 -16.682 9.326 1.00 62.11 140 THR A C 12
ATOM 11760 O O . THR A 1 65 ? 10.609 -16.125 10.396 1.00 24.40 140 THR A O 12
ATOM 11771 N N . GLU A 1 66 ? 11.450 -17.867 9.245 1.00 44.44 141 GLU A N 12
ATOM 11772 C CA . GLU A 1 66 ? 11.864 -18.596 10.437 1.00 21.15 141 GLU A CA 12
ATOM 11773 C C . GLU A 1 66 ? 12.776 -17.739 11.310 1.00 2.04 141 GLU A C 12
ATOM 11774 O O . GLU A 1 66 ? 12.523 -17.559 12.501 1.00 2.31 141 GLU A O 12
ATOM 11786 N N . ALA A 1 67 ? 13.838 -17.214 10.709 1.00 45.33 142 ALA A N 12
ATOM 11787 C CA . ALA A 1 67 ? 14.788 -16.375 11.430 1.00 53.23 142 ALA A CA 12
ATOM 11788 C C . ALA A 1 67 ? 14.230 -14.972 11.642 1.00 55.44 142 ALA A C 12
ATOM 11789 O O . ALA A 1 67 ? 14.474 -14.345 12.672 1.00 24.11 142 ALA A O 12
ATOM 11796 N N . ALA A 1 68 ? 13.479 -14.484 10.659 1.00 10.33 143 ALA A N 12
ATOM 11797 C CA . ALA A 1 68 ? 12.885 -13.155 10.739 1.00 2.14 143 ALA A CA 12
ATOM 11798 C C . ALA A 1 68 ? 11.945 -13.045 11.935 1.00 3.21 143 ALA A C 12
ATOM 11799 O O . ALA A 1 68 ? 11.915 -12.023 12.620 1.00 13.45 143 ALA A O 12
ATOM 11806 N N . ARG A 1 69 ? 11.179 -14.103 12.179 1.00 25.23 144 ARG A N 12
ATOM 11807 C CA . ARG A 1 69 ? 10.237 -14.124 13.291 1.00 10.04 144 ARG A CA 12
ATOM 11808 C C . ARG A 1 69 ? 10.930 -14.544 14.584 1.00 25.10 144 ARG A C 12
ATOM 11809 O O . ARG A 1 69 ? 10.754 -13.915 15.627 1.00 5.15 144 ARG A O 12
ATOM 11830 N N . ASP A 1 70 ? 11.718 -15.611 14.507 1.00 61.02 145 ASP A N 12
ATOM 11831 C CA . ASP A 1 70 ? 12.439 -16.115 15.670 1.00 33.30 145 ASP A CA 12
ATOM 11832 C C . ASP A 1 70 ? 13.280 -15.014 16.308 1.00 40.05 145 ASP A C 12
ATOM 11833 O O . ASP A 1 70 ? 13.421 -14.954 17.529 1.00 31.55 145 ASP A O 12
ATOM 11842 N N . HIS A 1 71 ? 13.838 -14.144 15.472 1.00 43.12 146 HIS A N 12
ATOM 11843 C CA . HIS A 1 71 ? 14.667 -13.044 15.954 1.00 74.41 146 HIS A CA 12
ATOM 11844 C C . HIS A 1 71 ? 13.847 -11.764 16.085 1.00 44.12 146 HIS A C 12
ATOM 11845 O O . HIS A 1 71 ? 13.951 -11.047 17.081 1.00 72.51 146 HIS A O 12
ATOM 11859 N N . CYS A 1 72 ? 13.034 -11.482 15.073 1.00 41.45 147 CYS A N 12
ATOM 11860 C CA . CYS A 1 72 ? 12.198 -10.287 15.073 1.00 31.30 147 CYS A CA 12
ATOM 11861 C C . CYS A 1 72 ? 10.718 -10.660 15.069 1.00 40.42 147 CYS A C 12
ATOM 11862 O O . CYS A 1 72 ? 9.868 -9.867 15.474 1.00 53.33 147 CYS A O 12
ATOM 11869 N N . LY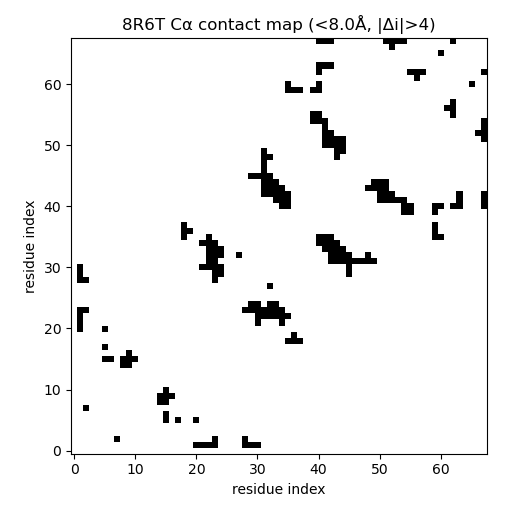S A 1 5 ? 0.246 -0.275 0.904 1.00 62.42 80 LYS A N 13
ATOM 11870 C CA . LYS A 1 5 ? 1.115 -0.241 -0.267 1.00 32.12 80 LYS A CA 13
ATOM 11871 C C . LYS A 1 5 ? 1.818 -1.581 -0.462 1.00 53.32 80 LYS A C 13
ATOM 11872 O O . LYS A 1 5 ? 1.860 -2.115 -1.571 1.00 31.44 80 LYS A O 13
ATOM 11891 N N . CYS A 1 6 ? 2.367 -2.119 0.621 1.00 4.13 81 CYS A N 13
ATOM 11892 C CA . CYS A 1 6 ? 3.068 -3.397 0.570 1.00 55.41 81 CYS A CA 13
ATOM 11893 C C . CYS A 1 6 ? 2.102 -4.533 0.245 1.00 23.14 81 CYS A C 13
ATOM 11894 O O . CYS A 1 6 ? 2.287 -5.259 -0.733 1.00 13.04 81 CYS A O 13
ATOM 11901 N N . LEU A 1 7 ? 1.073 -4.682 1.072 1.00 50.42 82 LEU A N 13
ATOM 11902 C CA . LEU A 1 7 ? 0.078 -5.729 0.873 1.00 35.45 82 LEU A CA 13
ATOM 11903 C C . LEU A 1 7 ? -0.606 -5.582 -0.482 1.00 43.23 82 LEU A C 13
ATOM 11904 O O . LEU A 1 7 ? -0.870 -6.570 -1.166 1.00 32.31 82 LEU A O 13
ATOM 11920 N N . ALA A 1 8 ? -0.887 -4.341 -0.866 1.00 4.34 83 ALA A N 13
ATOM 11921 C CA . ALA A 1 8 ? -1.535 -4.063 -2.141 1.00 63.54 83 ALA A CA 13
ATOM 11922 C C . ALA A 1 8 ? -0.647 -4.478 -3.310 1.00 21.32 83 ALA A C 13
ATOM 11923 O O . ALA A 1 8 ? -1.091 -5.177 -4.220 1.00 41.34 83 ALA A O 13
ATOM 11930 N N . GLU A 1 9 ? 0.609 -4.043 -3.277 1.00 13.32 84 GLU A N 13
ATOM 11931 C CA . GLU A 1 9 ? 1.558 -4.369 -4.335 1.00 55.50 84 GLU A CA 13
ATOM 11932 C C . GLU A 1 9 ? 1.830 -5.869 -4.378 1.00 62.31 84 GLU A C 13
ATOM 11933 O O . GLU A 1 9 ? 1.729 -6.500 -5.431 1.00 24.10 84 GLU A O 13
ATOM 11945 N N . HIS A 1 10 ? 2.177 -6.435 -3.226 1.00 71.23 85 HIS A N 13
ATOM 11946 C CA . HIS A 1 10 ? 2.465 -7.862 -3.132 1.00 35.05 85 HIS A CA 13
ATOM 11947 C C . HIS A 1 10 ? 1.278 -8.689 -3.619 1.00 4.22 85 HIS A C 13
ATOM 11948 O O . HIS A 1 10 ? 1.452 -9.704 -4.294 1.00 52.01 85 HIS A O 13
ATOM 11962 N N . HIS A 1 11 ? 0.073 -8.248 -3.271 1.00 64.33 86 HIS A N 13
ATOM 11963 C CA . HIS A 1 11 ? -1.142 -8.948 -3.673 1.00 43.13 86 HIS A CA 13
ATOM 11964 C C . HIS A 1 11 ? -1.331 -8.883 -5.186 1.00 24.41 86 HIS A C 13
ATOM 11965 O O . HIS A 1 11 ? -1.547 -9.905 -5.837 1.00 55.42 86 HIS A O 13
ATOM 11979 N N . GLU A 1 12 ? -1.247 -7.676 -5.737 1.00 73.50 87 GLU A N 13
ATOM 11980 C CA . GLU A 1 12 ? -1.411 -7.480 -7.173 1.00 21.14 87 GLU A CA 13
ATOM 11981 C C . GLU A 1 12 ? -0.404 -8.318 -7.955 1.00 25.03 87 GLU A C 13
ATOM 11982 O O . GLU A 1 12 ? -0.746 -8.946 -8.957 1.00 23.01 87 GLU A O 13
ATOM 11994 N N . LYS A 1 13 ? 0.841 -8.322 -7.490 1.00 22.33 88 LYS A N 13
ATOM 11995 C CA . LYS A 1 13 ? 1.900 -9.083 -8.143 1.00 50.52 88 LYS A CA 13
ATOM 11996 C C . LYS A 1 13 ? 1.646 -10.582 -8.025 1.00 54.11 88 LYS A C 13
ATOM 11997 O O . LYS A 1 13 ? 1.706 -11.311 -9.015 1.00 23.11 88 LYS A O 13
ATOM 12016 N N . SER A 1 14 ? 1.359 -11.035 -6.809 1.00 22.02 89 SER A N 13
ATOM 12017 C CA . SER A 1 14 ? 1.098 -12.448 -6.561 1.00 73.15 89 SER A CA 13
ATOM 12018 C C . SER A 1 14 ? -0.059 -12.945 -7.423 1.00 34.24 89 SER A C 13
ATOM 12019 O O . SER A 1 14 ? 0.015 -14.016 -8.026 1.00 31.03 89 SER A O 13
ATOM 12027 N N . LYS A 1 15 ? -1.130 -12.159 -7.475 1.00 64.41 90 LYS A N 13
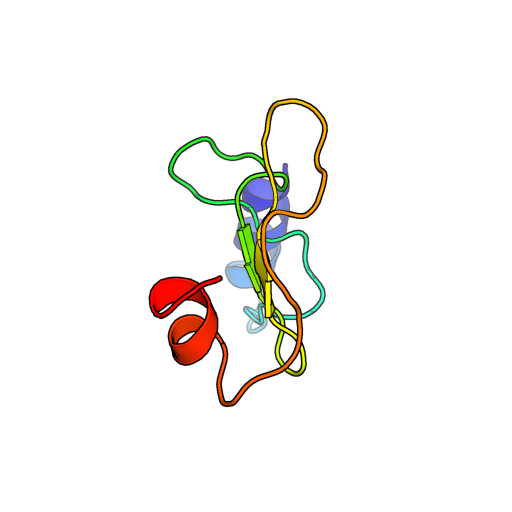ATOM 12028 C CA . LYS A 1 15 ? -2.304 -12.517 -8.262 1.00 43.54 90 LYS A CA 13
ATOM 12029 C C . LYS A 1 15 ? -1.972 -12.545 -9.751 1.00 74.31 90 LYS A C 13
ATOM 12030 O O . LYS A 1 15 ? -2.298 -13.504 -10.451 1.00 21.44 90 LYS A O 13
ATOM 12049 N N . SER A 1 16 ? -1.322 -11.489 -10.229 1.00 12.14 91 SER A N 13
ATOM 12050 C CA . SER A 1 16 ? -0.949 -11.393 -11.635 1.00 2.51 91 SER A CA 13
ATOM 12051 C C . SER A 1 16 ? -0.132 -12.607 -12.065 1.00 32.54 91 SER A C 13
ATOM 12052 O O . SER A 1 16 ? -0.266 -13.095 -13.187 1.00 62.44 91 SER A O 13
ATOM 12060 N N . THR A 1 17 ? 0.715 -13.092 -11.162 1.00 64.23 92 THR A N 13
ATOM 12061 C CA . THR A 1 17 ? 1.555 -14.249 -11.446 1.00 43.15 92 THR A CA 13
ATOM 12062 C C . THR A 1 17 ? 2.018 -14.922 -10.159 1.00 43.34 92 THR A C 13
ATOM 12063 O O . THR A 1 17 ? 2.970 -14.473 -9.520 1.00 1.22 92 THR A O 13
ATOM 12074 N N . HIS A 1 18 ? 1.340 -16.002 -9.784 1.00 51.44 93 HIS A N 13
ATOM 12075 C CA . HIS A 1 18 ? 1.683 -16.738 -8.573 1.00 3.21 93 HIS A CA 13
ATOM 12076 C C . HIS A 1 18 ? 2.670 -17.860 -8.881 1.00 31.25 93 HIS A C 13
ATOM 12077 O O . HIS A 1 18 ? 2.480 -19.000 -8.457 1.00 30.13 93 HIS A O 13
ATOM 12091 N N . SER A 1 19 ? 3.723 -17.529 -9.621 1.00 20.51 94 SER A N 13
ATOM 12092 C CA . SER A 1 19 ? 4.737 -18.511 -9.989 1.00 50.42 94 SER A CA 13
ATOM 12093 C C . SER A 1 19 ? 6.042 -17.823 -10.379 1.00 72.15 94 SER A C 13
ATOM 12094 O O . SER A 1 19 ? 6.141 -17.216 -11.446 1.00 35.53 94 SER A O 13
ATOM 12102 N N . GLN A 1 20 ? 7.040 -17.923 -9.508 1.00 31.24 95 GLN A N 13
ATOM 12103 C CA . GLN A 1 20 ? 8.339 -17.311 -9.760 1.00 53.53 95 GLN A CA 13
ATOM 12104 C C . GLN A 1 20 ? 8.216 -15.793 -9.852 1.00 22.12 95 GLN A C 13
ATOM 12105 O O . GLN A 1 20 ? 7.170 -15.224 -9.541 1.00 34.53 95 GLN A O 13
ATOM 12119 N N . VAL A 1 21 ? 9.293 -15.142 -10.280 1.00 61.14 96 VAL A N 13
ATOM 12120 C CA . VAL A 1 21 ? 9.306 -13.690 -10.414 1.00 21.35 96 VAL A CA 13
ATOM 12121 C C . VAL A 1 21 ? 9.030 -13.013 -9.076 1.00 21.22 96 VAL A C 13
ATOM 12122 O O . VAL A 1 21 ? 7.972 -12.417 -8.876 1.00 65.41 96 VAL A O 13
ATOM 12135 N N . GLY A 1 22 ? 9.990 -13.109 -8.161 1.00 3.21 97 GLY A N 13
ATOM 12136 C CA . GLY A 1 22 ? 9.832 -12.500 -6.853 1.00 31.51 97 GLY A CA 13
ATOM 12137 C C . GLY A 1 22 ? 11.110 -12.535 -6.039 1.00 2.50 97 GLY A C 13
ATOM 12138 O O . GLY A 1 22 ? 11.593 -13.606 -5.674 1.00 64.42 97 GLY A O 13
ATOM 12142 N N . ASP A 1 23 ? 11.660 -11.359 -5.755 1.00 21.11 98 ASP A N 13
ATOM 12143 C CA . ASP A 1 23 ? 12.891 -11.258 -4.979 1.00 70.34 98 ASP A CA 13
ATOM 12144 C C . ASP A 1 23 ? 13.178 -9.809 -4.601 1.00 53.51 98 ASP A C 13
ATOM 12145 O O . ASP A 1 23 ? 12.925 -8.891 -5.382 1.00 75.12 98 ASP A O 13
ATOM 12154 N N . ASP A 1 24 ? 13.706 -9.610 -3.399 1.00 10.34 99 ASP A N 13
ATOM 12155 C CA . ASP A 1 24 ? 14.027 -8.271 -2.916 1.00 62.53 99 ASP A CA 13
ATOM 12156 C C . ASP A 1 24 ? 12.766 -7.422 -2.789 1.00 62.44 99 ASP A C 13
ATOM 12157 O O . ASP A 1 24 ? 12.594 -6.438 -3.509 1.00 72.43 99 ASP A O 13
ATOM 12166 N N . ILE A 1 25 ? 11.888 -7.810 -1.871 1.00 30.22 100 ILE A N 13
ATOM 12167 C CA . ILE A 1 25 ? 10.643 -7.084 -1.650 1.00 63.52 100 ILE A CA 13
ATOM 12168 C C . ILE A 1 25 ? 10.523 -6.628 -0.200 1.00 75.31 100 ILE A C 13
ATOM 12169 O O . ILE A 1 25 ? 11.178 -7.155 0.699 1.00 31.31 100 ILE A O 13
ATOM 12185 N N . PRO A 1 26 ? 9.663 -5.626 0.035 1.00 1.31 101 PRO A N 13
ATOM 12186 C CA . PRO A 1 26 ? 9.434 -5.078 1.375 1.00 12.33 101 PRO A CA 13
ATOM 12187 C C . PRO A 1 26 ? 8.694 -6.055 2.282 1.00 22.15 101 PRO A C 13
ATOM 12188 O O . PRO A 1 26 ? 7.549 -6.421 2.016 1.00 23.10 101 PRO A O 13
ATOM 12199 N N . LYS A 1 27 ? 9.355 -6.475 3.356 1.00 2.51 102 LYS A N 13
ATOM 12200 C CA . LYS A 1 27 ? 8.761 -7.408 4.305 1.00 74.52 102 LYS A CA 13
ATOM 12201 C C . LYS A 1 27 ? 7.923 -6.669 5.344 1.00 63.43 102 LYS A C 13
ATOM 12202 O O . LYS A 1 27 ? 8.214 -6.719 6.539 1.00 12.53 102 LYS A O 13
ATOM 12221 N N . CYS A 1 28 ? 6.882 -5.986 4.880 1.00 1.14 103 CYS A N 13
ATOM 12222 C CA . CYS A 1 28 ? 6.001 -5.237 5.769 1.00 65.41 103 CYS A CA 13
ATOM 12223 C C . CYS A 1 28 ? 5.508 -6.118 6.914 1.00 54.45 103 CYS A C 13
ATOM 12224 O O . CYS A 1 28 ? 5.009 -7.220 6.692 1.00 61.15 103 CYS A O 13
ATOM 12231 N N . ASN A 1 29 ? 5.650 -5.621 8.138 1.00 21.32 104 ASN A N 13
ATOM 12232 C CA . ASN A 1 29 ? 5.219 -6.362 9.318 1.00 30.21 104 ASN A CA 13
ATOM 12233 C C . ASN A 1 29 ? 3.781 -6.846 9.161 1.00 73.21 104 ASN A C 13
ATOM 12234 O O . ASN A 1 29 ? 2.998 -6.268 8.405 1.00 24.12 104 ASN A O 13
ATOM 12245 N N . LEU A 1 30 ? 3.438 -7.910 9.880 1.00 45.43 105 LEU A N 13
ATOM 12246 C CA . LEU A 1 30 ? 2.094 -8.472 9.821 1.00 34.04 105 LEU A CA 13
ATOM 12247 C C . LEU A 1 30 ? 1.079 -7.523 10.451 1.00 52.14 105 LEU A C 13
ATOM 12248 O O . LEU A 1 30 ? 0.068 -7.183 9.836 1.00 30.24 105 LEU A O 13
ATOM 12264 N N . ALA A 1 31 ? 1.357 -7.097 11.678 1.00 12.04 106 ALA A N 13
ATOM 12265 C CA . ALA A 1 31 ? 0.471 -6.184 12.389 1.00 15.41 106 ALA A CA 13
ATOM 12266 C C . ALA A 1 31 ? 0.864 -4.732 12.139 1.00 13.43 106 ALA A C 13
ATOM 12267 O O . ALA A 1 31 ? 0.006 -3.874 11.930 1.00 43.35 106 ALA A O 13
ATOM 12274 N N . SER A 1 32 ? 2.165 -4.463 12.164 1.00 63.10 107 SER A N 13
ATOM 12275 C CA . SER A 1 32 ? 2.672 -3.113 11.945 1.00 74.44 107 SER A CA 13
ATOM 12276 C C . SER A 1 32 ? 2.462 -2.683 10.496 1.00 65.53 107 SER A C 13
ATOM 12277 O O . SER A 1 32 ? 2.309 -1.498 10.204 1.00 22.20 107 SER A O 13
ATOM 12285 N N . GLY A 1 33 ? 2.458 -3.658 9.591 1.00 54.43 108 GLY A N 13
ATOM 12286 C CA . GLY A 1 33 ? 2.267 -3.361 8.183 1.00 71.21 108 GLY A CA 13
ATOM 12287 C C . GLY A 1 33 ? 3.344 -2.448 7.632 1.00 71.25 108 GLY A C 13
ATOM 12288 O O . GLY A 1 33 ? 3.174 -1.847 6.571 1.00 44.33 108 GLY A O 13
ATOM 12292 N N . TYR A 1 34 ? 4.454 -2.343 8.353 1.00 1.43 109 TYR A N 13
ATOM 12293 C CA . TYR A 1 34 ? 5.562 -1.493 7.932 1.00 15.22 109 TYR A CA 13
ATOM 12294 C C . TYR A 1 34 ? 6.739 -2.333 7.448 1.00 43.11 109 TYR A C 13
ATOM 12295 O O . TYR A 1 34 ? 7.131 -3.305 8.095 1.00 40.44 109 TYR A O 13
ATOM 12313 N N . TYR A 1 35 ? 7.300 -1.951 6.306 1.00 10.40 110 TYR A N 13
ATOM 12314 C CA . TYR A 1 35 ? 8.432 -2.668 5.732 1.00 21.55 110 TYR A CA 13
ATOM 12315 C C . TYR A 1 35 ? 9.753 -2.101 6.243 1.00 13.45 110 TYR A C 13
ATOM 12316 O O . TYR A 1 35 ? 10.803 -2.300 5.634 1.00 1.04 110 TYR A O 13
ATOM 12334 N N . GLU A 1 36 ? 9.690 -1.393 7.367 1.00 53.41 111 GLU A N 13
ATOM 12335 C CA . GLU A 1 36 ? 10.880 -0.795 7.960 1.00 22.34 111 GLU A CA 13
ATOM 12336 C C . GLU A 1 36 ? 11.211 -1.455 9.296 1.00 4.52 111 GLU A C 13
ATOM 12337 O O . GLU A 1 36 ? 12.151 -1.053 9.981 1.00 4.24 111 GLU A O 13
ATOM 12349 N N . GLN A 1 37 ? 10.432 -2.468 9.659 1.00 54.03 112 GLN A N 13
ATOM 12350 C CA . GLN A 1 37 ? 10.641 -3.182 10.913 1.00 42.14 112 GLN A CA 13
ATOM 12351 C C . GLN A 1 37 ? 11.443 -4.459 10.685 1.00 44.24 112 GLN A C 13
ATOM 12352 O O . GLN A 1 37 ? 12.425 -4.719 11.380 1.00 41.24 112 GLN A O 13
ATOM 12366 N N . MET A 1 38 ? 11.018 -5.252 9.707 1.00 63.13 113 MET A N 13
ATOM 12367 C CA . MET A 1 38 ? 11.698 -6.502 9.387 1.00 44.11 113 MET A CA 13
ATOM 12368 C C . MET A 1 38 ? 12.004 -6.588 7.895 1.00 23.00 113 MET A C 13
ATOM 12369 O O . MET A 1 38 ? 11.270 -6.045 7.070 1.00 2.11 113 MET A O 13
ATOM 12383 N N . GLN A 1 39 ? 13.092 -7.273 7.557 1.00 30.11 114 GLN A N 13
ATOM 12384 C CA . GLN A 1 39 ? 13.494 -7.428 6.164 1.00 22.52 114 GLN A CA 13
ATOM 12385 C C . GLN A 1 39 ? 14.019 -8.837 5.903 1.00 54.51 114 GLN A C 13
ATOM 12386 O O . GLN A 1 39 ? 15.212 -9.103 6.050 1.00 33.42 114 GLN A O 13
ATOM 12400 N N . CYS A 1 40 ? 13.120 -9.735 5.515 1.00 54.34 115 CYS A N 13
ATOM 12401 C CA . CYS A 1 40 ? 13.490 -11.116 5.233 1.00 24.32 115 CYS A CA 13
ATOM 12402 C C . CYS A 1 40 ? 13.552 -11.368 3.729 1.00 14.43 115 CYS A C 13
ATOM 12403 O O . CYS A 1 40 ? 12.648 -10.984 2.988 1.00 15.04 115 CYS A O 13
ATOM 12410 N N . ASN A 1 41 ? 14.624 -12.015 3.286 1.00 5.03 116 ASN A N 13
ATOM 12411 C CA . ASN A 1 41 ? 14.804 -12.318 1.871 1.00 43.40 116 ASN A CA 13
ATOM 12412 C C . ASN A 1 41 ? 15.484 -13.671 1.686 1.00 5.32 116 ASN A C 13
ATOM 12413 O O . ASN A 1 41 ? 16.209 -14.140 2.565 1.00 50.32 116 ASN A O 13
ATOM 12424 N N . THR A 1 42 ? 15.247 -14.294 0.536 1.00 32.44 117 THR A N 13
ATOM 12425 C CA . THR A 1 42 ? 15.835 -15.593 0.236 1.00 63.44 117 THR A CA 13
ATOM 12426 C C . THR A 1 42 ? 17.346 -15.572 0.436 1.00 63.13 117 THR A C 13
ATOM 12427 O O . THR A 1 42 ? 17.931 -16.543 0.915 1.00 1.12 117 THR A O 13
ATOM 12438 N N . GLN A 1 43 ? 17.972 -14.459 0.066 1.00 71.21 118 GLN A N 13
ATOM 12439 C CA . GLN A 1 43 ? 19.416 -14.313 0.205 1.00 11.14 118 GLN A CA 13
ATOM 12440 C C . GLN A 1 43 ? 19.814 -14.220 1.675 1.00 42.53 118 GLN A C 13
ATOM 12441 O O . GLN A 1 43 ? 20.755 -14.880 2.115 1.00 35.00 118 GLN A O 13
ATOM 12455 N N . GLN A 1 44 ? 19.093 -13.395 2.427 1.00 35.10 119 GLN A N 13
ATOM 12456 C CA . GLN A 1 44 ? 19.372 -13.215 3.847 1.00 62.13 119 GLN A CA 13
ATOM 12457 C C . GLN A 1 44 ? 18.181 -12.585 4.561 1.00 73.43 119 GLN A C 13
ATOM 12458 O O . GLN A 1 44 ? 17.296 -12.011 3.926 1.00 40.44 119 GLN A O 13
ATOM 12472 N N . HIS A 1 45 ? 18.164 -12.698 5.885 1.00 13.11 120 HIS A N 13
ATOM 12473 C CA . HIS A 1 45 ? 17.080 -12.139 6.686 1.00 62.10 120 HIS A CA 13
ATOM 12474 C C . HIS A 1 45 ? 17.622 -11.173 7.735 1.00 45.11 120 HIS A C 13
ATOM 12475 O O . HIS A 1 45 ? 18.224 -11.590 8.725 1.00 72.03 120 HIS A O 13
ATOM 12489 N N . TRP A 1 46 ? 17.406 -9.882 7.510 1.00 4.15 121 TRP A N 13
ATOM 12490 C CA . TRP A 1 46 ? 17.874 -8.857 8.436 1.00 4.43 121 TRP A CA 13
ATOM 12491 C C . TRP A 1 46 ? 16.707 -8.040 8.979 1.00 2.42 121 TRP A C 13
ATOM 12492 O O . TRP A 1 46 ? 15.586 -8.132 8.479 1.00 32.31 121 TRP A O 13
ATOM 12513 N N . CYS A 1 47 ? 16.977 -7.239 10.005 1.00 22.40 122 CYS A N 13
ATOM 12514 C CA . CYS A 1 47 ? 15.949 -6.406 10.616 1.00 3.34 122 CYS A CA 13
ATOM 12515 C C . CYS A 1 47 ? 16.246 -4.925 10.394 1.00 61.41 122 CYS A C 13
ATOM 12516 O O . CYS A 1 47 ? 17.390 -4.540 10.152 1.00 11.23 122 CYS A O 13
ATOM 12523 N N . VAL A 1 48 ? 15.207 -4.100 10.477 1.00 23.25 123 VAL A N 13
ATOM 12524 C CA . VAL A 1 48 ? 15.356 -2.662 10.287 1.00 72.41 123 VAL A CA 13
ATOM 12525 C C . VAL A 1 48 ? 14.482 -1.885 11.265 1.00 25.24 123 VAL A C 13
ATOM 12526 O O . VAL A 1 48 ? 13.477 -2.397 11.758 1.00 61.41 123 VAL A O 13
ATOM 12539 N N . ASP A 1 49 ? 14.873 -0.646 11.542 1.00 33.04 124 ASP A N 13
ATOM 12540 C CA . ASP A 1 49 ? 14.124 0.204 12.461 1.00 25.24 124 ASP A CA 13
ATOM 12541 C C . ASP A 1 49 ? 12.989 0.920 11.737 1.00 50.01 124 ASP A C 13
ATOM 12542 O O . ASP A 1 49 ? 13.132 1.372 10.601 1.00 62.04 124 ASP A O 13
ATOM 12551 N N . PRO A 1 50 ? 11.832 1.026 12.408 1.00 63.13 125 PRO A N 13
ATOM 12552 C CA . PRO A 1 50 ? 10.649 1.686 11.847 1.00 65.42 125 PRO A CA 13
ATOM 12553 C C . PRO A 1 50 ? 10.830 3.195 11.725 1.00 23.21 125 PRO A C 13
ATOM 12554 O O . PRO A 1 50 ? 10.137 3.851 10.949 1.00 61.03 125 PRO A O 13
ATOM 12565 N N . GLU A 1 51 ? 11.766 3.738 12.497 1.00 3.21 126 GLU A N 13
ATOM 12566 C CA . GLU A 1 51 ? 12.037 5.171 12.475 1.00 71.12 126 GLU A CA 13
ATOM 12567 C C . GLU A 1 51 ? 12.245 5.663 11.045 1.00 1.04 126 GLU A C 13
ATOM 12568 O O . GLU A 1 51 ? 11.576 6.593 10.594 1.00 24.21 126 GLU A O 13
ATOM 12580 N N . SER A 1 52 ? 13.178 5.033 10.339 1.00 73.43 127 SER A N 13
ATOM 12581 C CA . SER A 1 52 ? 13.478 5.408 8.962 1.00 1.31 127 SER A CA 13
ATOM 12582 C C . SER A 1 52 ? 13.414 4.194 8.041 1.00 32.21 127 SER A C 13
ATOM 12583 O O . SER A 1 52 ? 12.999 4.297 6.888 1.00 73.45 127 SER A O 13
ATOM 12591 N N . GLY A 1 53 ? 13.829 3.042 8.561 1.00 55.14 128 GLY A N 13
ATOM 12592 C CA . GLY A 1 53 ? 13.811 1.824 7.773 1.00 73.35 128 GLY A CA 13
ATOM 12593 C C . GLY A 1 53 ? 15.203 1.355 7.397 1.00 13.45 128 GLY A C 13
ATOM 12594 O O . GLY A 1 53 ? 15.402 0.761 6.337 1.00 21.15 128 GLY A O 13
ATOM 12598 N N . THR A 1 54 ? 16.171 1.625 8.268 1.00 32.51 129 THR A N 13
ATOM 12599 C CA . THR A 1 54 ? 17.552 1.229 8.022 1.00 52.52 129 THR A CA 13
ATOM 12600 C C . THR A 1 54 ? 17.946 0.040 8.889 1.00 23.33 129 THR A C 13
ATOM 12601 O O . THR A 1 54 ? 17.346 -0.203 9.936 1.00 63.52 129 THR A O 13
ATOM 12612 N N . ALA A 1 55 ? 18.959 -0.699 8.448 1.00 44.52 130 ALA A N 13
ATOM 12613 C CA . ALA A 1 55 ? 19.436 -1.862 9.186 1.00 53.31 130 ALA A CA 13
ATOM 12614 C C . ALA A 1 55 ? 19.872 -1.476 10.595 1.00 32.55 130 ALA A C 13
ATOM 12615 O O . ALA A 1 55 ? 20.112 -0.303 10.883 1.00 22.22 130 ALA A O 13
ATOM 12622 N N . LEU A 1 56 ? 19.971 -2.470 11.471 1.00 25.51 131 LEU A N 13
ATOM 12623 C CA . LEU A 1 56 ? 20.378 -2.236 12.852 1.00 4.52 131 LEU A CA 13
ATOM 12624 C C . LEU A 1 56 ? 21.725 -2.891 13.142 1.00 10.31 131 LEU A C 13
ATOM 12625 O O . LEU A 1 56 ? 22.627 -2.261 13.692 1.00 25.13 131 LEU A O 13
ATOM 12641 N N . GLY A 1 57 ? 21.853 -4.159 12.766 1.00 65.53 132 GLY A N 13
ATOM 12642 C CA . GLY A 1 57 ? 23.094 -4.878 12.992 1.00 72.33 132 GLY A CA 13
ATOM 12643 C C . GLY A 1 57 ? 23.569 -5.617 11.756 1.00 4.52 132 GLY A C 13
ATOM 12644 O O . GLY A 1 57 ? 23.426 -5.124 10.638 1.00 42.41 132 GLY A O 13
ATOM 12648 N N . GLU A 1 58 ? 24.138 -6.801 11.959 1.00 43.14 133 GLU A N 13
ATOM 12649 C CA . GLU A 1 58 ? 24.639 -7.606 10.851 1.00 32.40 133 GLU A CA 13
ATOM 12650 C C . GLU A 1 58 ? 23.606 -8.644 10.423 1.00 75.43 133 GLU A C 13
ATOM 12651 O O . GLU A 1 58 ? 22.459 -8.617 10.872 1.00 45.25 133 GLU A O 13
ATOM 12663 N N . ARG A 1 59 ? 24.020 -9.558 9.551 1.00 33.43 134 ARG A N 13
ATOM 12664 C CA . ARG A 1 59 ? 23.131 -10.604 9.060 1.00 35.34 134 ARG A CA 13
ATOM 12665 C C . ARG A 1 59 ? 23.456 -11.945 9.712 1.00 2.04 134 ARG A C 13
ATOM 12666 O O . ARG A 1 59 ? 24.543 -12.132 10.261 1.00 75.14 134 ARG A O 13
ATOM 12687 N N . ARG A 1 60 ? 22.508 -12.874 9.649 1.00 51.21 135 ARG A N 13
ATOM 12688 C CA . ARG A 1 60 ? 22.693 -14.196 10.234 1.00 22.14 135 ARG A CA 13
ATOM 12689 C C . ARG A 1 60 ? 22.073 -15.274 9.350 1.00 11.02 135 ARG A C 13
ATOM 12690 O O . ARG A 1 60 ? 21.536 -14.981 8.282 1.00 72.41 135 ARG A O 13
ATOM 12711 N N . SER A 1 61 ? 22.152 -16.521 9.803 1.00 74.20 136 SER A N 13
ATOM 12712 C CA . SER A 1 61 ? 21.602 -17.643 9.051 1.00 31.43 136 SER A CA 13
ATOM 12713 C C . SER A 1 61 ? 20.367 -18.210 9.746 1.00 42.32 136 SER A C 13
ATOM 12714 O O . SER A 1 61 ? 19.964 -17.733 10.806 1.00 70.21 136 SER A O 13
ATOM 12722 N N . GLY A 1 62 ? 19.771 -19.231 9.139 1.00 72.51 137 GLY A N 13
ATOM 12723 C CA . GLY A 1 62 ? 18.588 -19.847 9.712 1.00 40.11 137 GLY A CA 13
ATOM 12724 C C . GLY A 1 62 ? 17.342 -19.586 8.889 1.00 1.21 137 GLY A C 13
ATOM 12725 O O . GLY A 1 62 ? 17.423 -19.083 7.769 1.00 3.33 137 GLY A O 13
ATOM 12729 N N . GLY A 1 63 ? 16.184 -19.930 9.445 1.00 64.30 138 GLY A N 13
ATOM 12730 C CA . GLY A 1 63 ? 14.933 -19.724 8.740 1.00 34.32 138 GLY A CA 13
ATOM 12731 C C . GLY A 1 63 ? 14.660 -18.260 8.458 1.00 21.05 138 GLY A C 13
ATOM 12732 O O . GLY A 1 63 ? 15.557 -17.423 8.561 1.00 1.22 138 GLY A O 13
ATOM 12736 N N . CYS A 1 64 ? 13.419 -17.949 8.100 1.00 32.24 139 CYS A N 13
ATOM 12737 C CA . CYS A 1 64 ? 13.030 -16.576 7.800 1.00 30.54 139 CYS A CA 13
ATOM 12738 C C . CYS A 1 64 ? 12.466 -15.888 9.040 1.00 44.51 139 CYS A C 13
ATOM 12739 O O . CYS A 1 64 ? 13.126 -15.045 9.650 1.00 34.23 139 CYS A O 13
ATOM 12746 N N . THR A 1 65 ? 11.242 -16.252 9.407 1.00 14.33 140 THR A N 13
ATOM 12747 C CA . THR A 1 65 ? 10.588 -15.669 10.573 1.00 63.15 140 THR A CA 13
ATOM 12748 C C . THR A 1 65 ? 11.092 -16.307 11.862 1.00 61.52 140 THR A C 13
ATOM 12749 O O . THR A 1 65 ? 11.222 -15.638 12.886 1.00 23.32 140 THR A O 13
ATOM 12760 N N . GLU A 1 66 ? 11.375 -17.605 11.803 1.00 34.23 141 GLU A N 13
ATOM 12761 C CA . GLU A 1 66 ? 11.864 -18.333 12.968 1.00 5.00 141 GLU A CA 13
ATOM 12762 C C . GLU A 1 66 ? 13.091 -17.646 13.563 1.00 75.13 141 GLU A C 13
ATOM 12763 O O . GLU A 1 66 ? 13.128 -17.342 14.754 1.00 15.35 141 GLU A O 13
ATOM 12775 N N . ALA A 1 67 ? 14.092 -17.406 12.723 1.00 3.11 142 ALA A N 13
ATOM 12776 C CA . ALA A 1 67 ? 15.319 -16.754 13.164 1.00 22.23 142 ALA A CA 13
ATOM 12777 C C . ALA A 1 67 ? 15.103 -15.259 13.372 1.00 73.04 142 ALA A C 13
ATOM 12778 O O . ALA A 1 67 ? 15.687 -14.657 14.272 1.00 52.33 142 ALA A O 13
ATOM 12785 N N . ALA A 1 68 ? 14.260 -14.666 12.532 1.00 1.12 143 ALA A N 13
ATOM 12786 C CA . ALA A 1 68 ? 13.966 -13.241 12.625 1.00 71.32 143 ALA A CA 13
ATOM 12787 C C . ALA A 1 68 ? 13.423 -12.881 14.004 1.00 72.35 143 ALA A C 13
ATOM 12788 O O . ALA A 1 68 ? 13.822 -11.879 14.596 1.00 50.42 143 ALA A O 13
ATOM 12795 N N . ARG A 1 69 ? 12.510 -13.705 14.508 1.00 23.15 144 ARG A N 13
ATOM 12796 C CA . ARG A 1 69 ? 11.911 -13.472 15.817 1.00 2.20 144 ARG A CA 13
ATOM 12797 C C . ARG A 1 69 ? 12.803 -14.017 16.928 1.00 22.34 144 ARG A C 13
ATOM 12798 O O . ARG A 1 69 ? 12.979 -13.379 17.967 1.00 74.44 144 ARG A O 13
ATOM 12819 N N . ASP A 1 70 ? 13.363 -15.201 16.703 1.00 44.40 145 ASP A N 13
ATOM 12820 C CA . ASP A 1 70 ? 14.238 -15.832 17.685 1.00 73.04 145 ASP A CA 13
ATOM 12821 C C . ASP A 1 70 ? 15.430 -14.936 18.006 1.00 32.24 145 ASP A C 13
ATOM 12822 O O . ASP A 1 70 ? 15.853 -14.839 19.159 1.00 42.53 145 ASP A O 13
ATOM 12831 N N . HIS A 1 71 ? 15.968 -14.284 16.980 1.00 31.54 146 HIS A N 13
ATOM 12832 C CA . HIS A 1 71 ? 17.112 -13.397 17.154 1.00 42.30 146 HIS A CA 13
ATOM 12833 C C . HIS A 1 71 ? 17.489 -12.732 15.834 1.00 50.34 146 HIS A C 13
ATOM 12834 O O . HIS A 1 71 ? 18.657 -12.720 15.443 1.00 11.25 146 HIS A O 13
ATOM 12848 N N . CYS A 1 72 ? 16.493 -12.180 15.149 1.00 13.21 147 CYS A N 13
ATOM 12849 C CA . CYS A 1 72 ? 16.718 -11.514 13.872 1.00 4.10 147 CYS A CA 13
ATOM 12850 C C . CYS A 1 72 ? 17.345 -12.471 12.863 1.00 62.34 147 CYS A C 13
ATOM 12851 O O . CYS A 1 72 ? 18.568 -12.554 12.748 1.00 22.43 147 CYS A O 13
ATOM 12858 N N . LYS A 1 5 ? 0.306 -0.143 0.695 1.00 2.45 80 LYS A N 14
ATOM 12859 C CA . LYS A 1 5 ? 0.982 -0.000 -0.588 1.00 64.55 80 LYS A CA 14
ATOM 12860 C C . LYS A 1 5 ? 1.622 -1.318 -1.015 1.00 40.23 80 LYS A C 14
ATOM 12861 O O . LYS A 1 5 ? 1.198 -1.938 -1.991 1.00 23.10 80 LYS A O 14
ATOM 12880 N N . CYS A 1 6 ? 2.643 -1.741 -0.278 1.00 3.42 81 CYS A N 14
ATOM 12881 C CA . CYS A 1 6 ? 3.341 -2.985 -0.579 1.00 1.23 81 CYS A CA 14
ATOM 12882 C C . CYS A 1 6 ? 2.364 -4.156 -0.639 1.00 1.51 81 CYS A C 14
ATOM 12883 O O . CYS A 1 6 ? 2.512 -5.060 -1.462 1.00 32.23 81 CYS A O 14
ATOM 12890 N N . LEU A 1 7 ? 1.366 -4.131 0.238 1.00 62.54 82 LEU A N 14
ATOM 12891 C CA . LEU A 1 7 ? 0.364 -5.190 0.285 1.00 73.22 82 LEU A CA 14
ATOM 12892 C C . LEU A 1 7 ? -0.426 -5.251 -1.019 1.00 21.12 82 LEU A C 14
ATOM 12893 O O . LEU A 1 7 ? -0.592 -6.320 -1.606 1.00 44.43 82 LEU A O 14
ATOM 12909 N N . ALA A 1 8 ? -0.909 -4.097 -1.466 1.00 40.34 83 ALA A N 14
ATOM 12910 C CA . ALA A 1 8 ? -1.677 -4.018 -2.703 1.00 32.13 83 ALA A CA 14
ATOM 12911 C C . ALA A 1 8 ? -0.833 -4.439 -3.901 1.00 74.30 83 ALA A C 14
ATOM 12912 O O . ALA A 1 8 ? -1.292 -5.191 -4.760 1.00 70.23 83 ALA A O 14
ATOM 12919 N N . GLU A 1 9 ? 0.401 -3.949 -3.951 1.00 42.24 84 GLU A N 14
ATOM 12920 C CA . GLU A 1 9 ? 1.308 -4.274 -5.046 1.00 75.24 84 GLU A CA 14
ATOM 12921 C C . GLU A 1 9 ? 1.655 -5.760 -5.042 1.00 75.21 84 GLU A C 14
ATOM 12922 O O . GLU A 1 9 ? 1.651 -6.413 -6.086 1.00 73.22 84 GLU A O 14
ATOM 12934 N N . HIS A 1 10 ? 1.955 -6.288 -3.860 1.00 20.32 85 HIS A N 14
ATOM 12935 C CA . HIS A 1 10 ? 2.305 -7.697 -3.718 1.00 73.34 85 HIS A CA 14
ATOM 12936 C C . HIS A 1 10 ? 1.156 -8.591 -4.178 1.00 4.22 85 HIS A C 14
ATOM 12937 O O . HIS A 1 10 ? 1.347 -9.494 -4.993 1.00 53.33 85 HIS A O 14
ATOM 12951 N N . HIS A 1 11 ? -0.036 -8.333 -3.649 1.00 24.55 86 HIS A N 14
ATOM 12952 C CA . HIS A 1 11 ? -1.215 -9.115 -4.004 1.00 42.33 86 HIS A CA 14
ATOM 12953 C C . HIS A 1 11 ? -1.571 -8.921 -5.475 1.00 70.52 86 HIS A C 14
ATOM 12954 O O . HIS A 1 11 ? -1.869 -9.883 -6.182 1.00 73.42 86 HIS A O 14
ATOM 12968 N N . GLU A 1 12 ? -1.538 -7.672 -5.928 1.00 12.01 87 GLU A N 14
ATOM 12969 C CA . GLU A 1 12 ? -1.859 -7.354 -7.314 1.00 54.23 87 GLU A CA 14
ATOM 12970 C C . GLU A 1 12 ? -0.909 -8.068 -8.271 1.00 5.23 87 GLU A C 14
ATOM 12971 O O . GLU A 1 12 ? -1.316 -8.543 -9.331 1.00 35.34 87 GLU A O 14
ATOM 12983 N N . LYS A 1 13 ? 0.362 -8.139 -7.889 1.00 42.50 88 LYS A N 14
ATOM 12984 C CA . LYS A 1 13 ? 1.373 -8.794 -8.710 1.00 71.33 88 LYS A CA 14
ATOM 12985 C C . LYS A 1 13 ? 1.154 -10.304 -8.740 1.00 44.41 88 LYS A C 14
ATOM 12986 O O . LYS A 1 13 ? 1.165 -10.921 -9.805 1.00 1.10 88 LYS A O 14
ATOM 13005 N N . SER A 1 14 ? 0.955 -10.891 -7.565 1.00 30.53 89 SER A N 14
ATOM 13006 C CA . SER A 1 14 ? 0.736 -12.329 -7.456 1.00 61.15 89 SER A CA 14
ATOM 13007 C C . SER A 1 14 ? -0.546 -12.739 -8.175 1.00 0.02 89 SER A C 14
ATOM 13008 O O . SER A 1 14 ? -0.611 -13.798 -8.799 1.00 22.30 89 SER A O 14
ATOM 13016 N N . LYS A 1 15 ? -1.565 -11.892 -8.082 1.00 14.21 90 LYS A N 14
ATOM 13017 C CA . LYS A 1 15 ? -2.847 -12.163 -8.723 1.00 3.42 90 LYS A CA 14
ATOM 13018 C C . LYS A 1 15 ? -2.765 -11.919 -10.226 1.00 55.53 90 LYS A C 14
ATOM 13019 O O . LYS A 1 15 ? -3.329 -12.674 -11.019 1.00 4.24 90 LYS A O 14
ATOM 13038 N N . SER A 1 16 ? -2.060 -10.860 -10.612 1.00 72.02 91 SER A N 14
ATOM 13039 C CA . SER A 1 16 ? -1.907 -10.516 -12.021 1.00 13.42 91 SER A CA 14
ATOM 13040 C C . SER A 1 16 ? -1.282 -11.670 -12.798 1.00 31.33 91 SER A C 14
ATOM 13041 O O . SER A 1 16 ? -1.962 -12.368 -13.552 1.00 2.25 91 SER A O 14
ATOM 13049 N N . THR A 1 17 ? 0.019 -11.867 -12.608 1.00 41.25 92 THR A N 14
ATOM 13050 C CA . THR A 1 17 ? 0.738 -12.935 -13.291 1.00 71.21 92 THR A CA 14
ATOM 13051 C C . THR A 1 17 ? 1.651 -13.686 -12.328 1.00 75.25 92 THR A C 14
ATOM 13052 O O . THR A 1 17 ? 1.805 -13.296 -11.171 1.00 13.42 92 THR A O 14
ATOM 13063 N N . HIS A 1 18 ? 2.255 -14.766 -12.814 1.00 33.21 93 HIS A N 14
ATOM 13064 C CA . HIS A 1 18 ? 3.154 -15.572 -11.996 1.00 2.22 93 HIS A CA 14
ATOM 13065 C C . HIS A 1 18 ? 4.322 -14.733 -11.485 1.00 12.00 93 HIS A C 14
ATOM 13066 O O . HIS A 1 18 ? 5.257 -14.435 -12.228 1.00 73.12 93 HIS A O 14
ATOM 13080 N N . SER A 1 19 ? 4.260 -14.355 -10.212 1.00 42.43 94 SER A N 14
ATOM 13081 C CA . SER A 1 19 ? 5.310 -13.546 -9.603 1.00 60.15 94 SER A CA 14
ATOM 13082 C C . SER A 1 19 ? 6.297 -14.423 -8.839 1.00 70.42 94 SER A C 14
ATOM 13083 O O . SER A 1 19 ? 6.085 -15.626 -8.686 1.00 55.13 94 SER A O 14
ATOM 13091 N N . GLN A 1 20 ? 7.376 -13.812 -8.362 1.00 1.30 95 GLN A N 14
ATOM 13092 C CA . GLN A 1 20 ? 8.397 -14.537 -7.614 1.00 54.32 95 GLN A CA 14
ATOM 13093 C C . GLN A 1 20 ? 7.944 -14.788 -6.179 1.00 65.15 95 GLN A C 14
ATOM 13094 O O . GLN A 1 20 ? 8.010 -13.898 -5.332 1.00 3.32 95 GLN A O 14
ATOM 13108 N N . VAL A 1 21 ? 7.485 -16.007 -5.914 1.00 53.30 96 VAL A N 14
ATOM 13109 C CA . VAL A 1 21 ? 7.022 -16.376 -4.582 1.00 1.25 96 VAL A CA 14
ATOM 13110 C C . VAL A 1 21 ? 8.067 -16.039 -3.524 1.00 64.21 96 VAL A C 14
ATOM 13111 O O . VAL A 1 21 ? 9.105 -16.693 -3.432 1.00 23.23 96 VAL A O 14
ATOM 13124 N N . GLY A 1 22 ? 7.786 -15.013 -2.726 1.00 75.44 97 GLY A N 14
ATOM 13125 C CA . GLY A 1 22 ? 8.711 -14.607 -1.685 1.00 30.41 97 GLY A CA 14
ATOM 13126 C C . GLY A 1 22 ? 10.104 -14.338 -2.219 1.00 74.24 97 GLY A C 14
ATOM 13127 O O . GLY A 1 22 ? 10.262 -13.797 -3.314 1.00 11.33 97 GLY A O 14
ATOM 13131 N N . ASP A 1 23 ? 11.116 -14.715 -1.446 1.00 35.32 98 ASP A N 14
ATOM 13132 C CA . ASP A 1 23 ? 12.502 -14.511 -1.847 1.00 45.04 98 ASP A CA 14
ATOM 13133 C C . ASP A 1 23 ? 12.859 -13.028 -1.836 1.00 54.41 98 ASP A C 14
ATOM 13134 O O . ASP A 1 23 ? 13.543 -12.550 -0.931 1.00 21.30 98 ASP A O 14
ATOM 13143 N N . ASP A 1 24 ? 12.391 -12.305 -2.847 1.00 54.54 99 ASP A N 14
ATOM 13144 C CA . ASP A 1 24 ? 12.660 -10.875 -2.954 1.00 75.22 99 ASP A CA 14
ATOM 13145 C C . ASP A 1 24 ? 11.430 -10.060 -2.566 1.00 75.45 99 ASP A C 14
ATOM 13146 O O . ASP A 1 24 ? 11.160 -9.010 -3.149 1.00 42.33 99 ASP A O 14
ATOM 13155 N N . ILE A 1 25 ? 10.687 -10.553 -1.581 1.00 12.53 100 ILE A N 14
ATOM 13156 C CA . ILE A 1 25 ? 9.486 -9.870 -1.116 1.00 12.12 100 ILE A CA 14
ATOM 13157 C C . ILE A 1 25 ? 9.692 -9.280 0.275 1.00 24.12 100 ILE A C 14
ATOM 13158 O O . ILE A 1 25 ? 10.198 -9.936 1.186 1.00 63.10 100 ILE A O 14
ATOM 13174 N N . PRO A 1 26 ? 9.290 -8.012 0.446 1.00 44.13 101 PRO A N 14
ATOM 13175 C CA . PRO A 1 26 ? 9.419 -7.306 1.724 1.00 52.20 101 PRO A CA 14
ATOM 13176 C C . PRO A 1 26 ? 8.471 -7.852 2.786 1.00 71.40 101 PRO A C 14
ATOM 13177 O O . PRO A 1 26 ? 7.473 -8.500 2.469 1.00 50.15 101 PRO A O 14
ATOM 13188 N N . LYS A 1 27 ? 8.788 -7.587 4.049 1.00 63.33 102 LYS A N 14
ATOM 13189 C CA . LYS A 1 27 ? 7.964 -8.051 5.159 1.00 43.33 102 LYS A CA 14
ATOM 13190 C C . LYS A 1 27 ? 7.254 -6.882 5.834 1.00 52.12 102 LYS A C 14
ATOM 13191 O O . LYS A 1 27 ? 7.713 -6.369 6.855 1.00 33.31 102 LYS A O 14
ATOM 13210 N N . CYS A 1 28 ? 6.131 -6.466 5.258 1.00 12.21 103 CYS A N 14
ATOM 13211 C CA . CYS A 1 28 ? 5.356 -5.358 5.804 1.00 33.42 103 CYS A CA 14
ATOM 13212 C C . CYS A 1 28 ? 4.622 -5.782 7.074 1.00 44.43 103 CYS A C 14
ATOM 13213 O O . CYS A 1 28 ? 4.056 -6.871 7.141 1.00 35.32 103 CYS A O 14
ATOM 13220 N N . ASN A 1 29 ? 4.638 -4.911 8.078 1.00 44.12 104 ASN A N 14
ATOM 13221 C CA . ASN A 1 29 ? 3.975 -5.194 9.346 1.00 63.15 104 ASN A CA 14
ATOM 13222 C C . ASN A 1 29 ? 2.505 -5.538 9.126 1.00 63.03 104 ASN A C 14
ATOM 13223 O O . ASN A 1 29 ? 1.920 -5.184 8.101 1.00 31.23 104 ASN A O 14
ATOM 13234 N N . LEU A 1 30 ? 1.914 -6.229 10.094 1.00 61.21 105 LEU A N 14
ATOM 13235 C CA . LEU A 1 30 ? 0.511 -6.621 10.007 1.00 5.15 105 LEU A CA 14
ATOM 13236 C C . LEU A 1 30 ? -0.401 -5.404 10.113 1.00 15.45 105 LEU A C 14
ATOM 13237 O O . LEU A 1 30 ? -1.265 -5.187 9.264 1.00 44.14 105 LEU A O 14
ATOM 13253 N N . ALA A 1 31 ? -0.203 -4.611 11.162 1.00 60.04 106 ALA A N 14
ATOM 13254 C CA . ALA A 1 31 ? -1.005 -3.413 11.376 1.00 32.13 106 ALA A CA 14
ATOM 13255 C C . ALA A 1 31 ? -0.349 -2.192 10.742 1.00 4.42 106 ALA A C 14
ATOM 13256 O O . ALA A 1 31 ? -1.018 -1.369 10.118 1.00 53.02 106 ALA A O 14
ATOM 13263 N N . SER A 1 32 ? 0.966 -2.079 10.907 1.00 34.44 107 SER A N 14
ATOM 13264 C CA . SER A 1 32 ? 1.712 -0.955 10.355 1.00 61.33 107 SER A CA 14
ATOM 13265 C C . SER A 1 32 ? 1.759 -1.030 8.832 1.00 74.34 107 SER A C 14
ATOM 13266 O O . SER A 1 32 ? 1.836 -0.009 8.151 1.00 50.35 107 SER A O 14
ATOM 13274 N N . GLY A 1 33 ? 1.711 -2.250 8.304 1.00 52.25 108 GLY A N 14
ATOM 13275 C CA . GLY A 1 33 ? 1.749 -2.437 6.865 1.00 73.21 108 GLY A CA 14
ATOM 13276 C C . GLY A 1 33 ? 3.020 -1.895 6.243 1.00 65.40 108 GLY A C 14
ATOM 13277 O O . GLY A 1 33 ? 3.089 -1.693 5.030 1.00 25.34 108 GLY A O 14
ATOM 13281 N N . TYR A 1 34 ? 4.029 -1.658 7.074 1.00 31.02 109 TYR A N 14
ATOM 13282 C CA . TYR A 1 34 ? 5.303 -1.132 6.599 1.00 23.14 109 TYR A CA 14
ATOM 13283 C C . TYR A 1 34 ? 6.387 -2.204 6.649 1.00 64.34 109 TYR A C 14
ATOM 13284 O O . TYR A 1 34 ? 6.483 -2.963 7.614 1.00 50.04 109 TYR A O 14
ATOM 13302 N N . TYR A 1 35 ? 7.203 -2.260 5.601 1.00 33.14 110 TYR A N 14
ATOM 13303 C CA . TYR A 1 35 ? 8.280 -3.240 5.523 1.00 52.24 110 TYR A CA 14
ATOM 13304 C C . TYR A 1 35 ? 9.548 -2.710 6.186 1.00 54.04 110 TYR A C 14
ATOM 13305 O O . TYR A 1 35 ? 10.646 -3.202 5.930 1.00 21.11 110 TYR A O 14
ATOM 13323 N N . GLU A 1 36 ? 9.385 -1.704 7.039 1.00 42.52 111 GLU A N 14
ATOM 13324 C CA . GLU A 1 36 ? 10.516 -1.106 7.739 1.00 64.32 111 GLU A CA 14
ATOM 13325 C C . GLU A 1 36 ? 10.701 -1.740 9.115 1.00 71.13 111 GLU A C 14
ATOM 13326 O O . GLU A 1 36 ? 11.567 -1.330 9.886 1.00 25.13 111 GLU A O 14
ATOM 13338 N N . GLN A 1 37 ? 9.879 -2.741 9.414 1.00 63.15 112 GLN A N 14
ATOM 13339 C CA . GLN A 1 37 ? 9.951 -3.431 10.696 1.00 11.54 112 GLN A CA 14
ATOM 13340 C C . GLN A 1 37 ? 10.823 -4.678 10.596 1.00 2.42 112 GLN A C 14
ATOM 13341 O O . GLN A 1 37 ? 11.707 -4.897 11.424 1.00 13.34 112 GLN A O 14
ATOM 13355 N N . MET A 1 38 ? 10.568 -5.492 9.577 1.00 4.41 113 MET A N 14
ATOM 13356 C CA . MET A 1 38 ? 11.332 -6.717 9.369 1.00 54.32 113 MET A CA 14
ATOM 13357 C C . MET A 1 38 ? 11.688 -6.891 7.896 1.00 62.20 113 MET A C 14
ATOM 13358 O O . MET A 1 38 ? 10.944 -6.464 7.014 1.00 42.22 113 MET A O 14
ATOM 13372 N N . GLN A 1 39 ? 12.830 -7.521 7.639 1.00 40.02 114 GLN A N 14
ATOM 13373 C CA . GLN A 1 39 ? 13.284 -7.750 6.272 1.00 24.24 114 GLN A CA 14
ATOM 13374 C C . GLN A 1 39 ? 13.999 -9.092 6.154 1.00 20.43 114 GLN A C 14
ATOM 13375 O O . GLN A 1 39 ? 15.213 -9.180 6.340 1.00 42.31 114 GLN A O 14
ATOM 13389 N N . CYS A 1 40 ? 13.238 -10.137 5.845 1.00 42.11 115 CYS A N 14
ATOM 13390 C CA . CYS A 1 40 ? 13.798 -11.476 5.703 1.00 54.34 115 CYS A CA 14
ATOM 13391 C C . CYS A 1 40 ? 13.846 -11.892 4.235 1.00 1.13 115 CYS A C 14
ATOM 13392 O O . CYS A 1 40 ? 12.980 -11.520 3.445 1.00 12.21 115 CYS A O 14
ATOM 13399 N N . ASN A 1 41 ? 14.866 -12.666 3.879 1.00 33.51 116 ASN A N 14
ATOM 13400 C CA . ASN A 1 41 ? 15.028 -13.133 2.507 1.00 30.40 116 ASN A CA 14
ATOM 13401 C C . ASN A 1 41 ? 15.468 -14.594 2.478 1.00 43.11 116 ASN A C 14
ATOM 13402 O O . ASN A 1 41 ? 15.805 -15.174 3.511 1.00 41.31 116 ASN A O 14
ATOM 13413 N N . THR A 1 42 ? 15.464 -15.184 1.287 1.00 71.14 117 THR A N 14
ATOM 13414 C CA . THR A 1 42 ? 15.862 -16.576 1.122 1.00 70.40 117 THR A CA 14
ATOM 13415 C C . THR A 1 42 ? 17.353 -16.756 1.382 1.00 21.43 117 THR A C 14
ATOM 13416 O O . THR A 1 42 ? 17.779 -17.778 1.921 1.00 52.30 117 THR A O 14
ATOM 13427 N N . GLN A 1 43 ? 18.141 -15.758 0.997 1.00 2.21 118 GLN A N 14
ATOM 13428 C CA . GLN A 1 43 ? 19.586 -15.807 1.190 1.00 74.43 118 GLN A CA 14
ATOM 13429 C C . GLN A 1 43 ? 20.005 -14.959 2.386 1.00 52.25 118 GLN A C 14
ATOM 13430 O O . GLN A 1 43 ? 20.864 -15.359 3.171 1.00 40.43 118 GLN A O 14
ATOM 13444 N N . GLN A 1 44 ? 19.393 -13.786 2.517 1.00 74.44 119 GLN A N 14
ATOM 13445 C CA . GLN A 1 44 ? 19.704 -12.881 3.617 1.00 70.44 119 GLN A CA 14
ATOM 13446 C C . GLN A 1 44 ? 18.523 -12.763 4.575 1.00 42.54 119 GLN A C 14
ATOM 13447 O O . GLN A 1 44 ? 17.473 -13.370 4.361 1.00 44.22 119 GLN A O 14
ATOM 13461 N N . HIS A 1 45 ? 18.702 -11.977 5.632 1.00 51.43 120 HIS A N 14
ATOM 13462 C CA . HIS A 1 45 ? 17.651 -11.778 6.623 1.00 15.00 120 HIS A CA 14
ATOM 13463 C C . HIS A 1 45 ? 18.112 -10.824 7.720 1.00 11.25 120 HIS A C 14
ATOM 13464 O O . HIS A 1 45 ? 19.204 -10.975 8.268 1.00 12.54 120 HIS A O 14
ATOM 13478 N N . TRP A 1 46 ? 17.274 -9.843 8.035 1.00 10.30 121 TRP A N 14
ATOM 13479 C CA . TRP A 1 46 ? 17.597 -8.863 9.067 1.00 72.44 121 TRP A CA 14
ATOM 13480 C C . TRP A 1 46 ? 16.357 -8.077 9.478 1.00 40.25 121 TRP A C 14
ATOM 13481 O O . TRP A 1 46 ? 15.317 -8.151 8.822 1.00 2.31 121 TRP A O 14
ATOM 13502 N N . CYS A 1 47 ? 16.473 -7.324 10.566 1.00 3.50 122 CYS A N 14
ATOM 13503 C CA . CYS A 1 47 ? 15.362 -6.523 11.065 1.00 52.11 122 CYS A CA 14
ATOM 13504 C C . CYS A 1 47 ? 15.615 -5.036 10.832 1.00 73.12 122 CYS A C 14
ATOM 13505 O O . CYS A 1 47 ? 16.734 -4.626 10.524 1.00 21.41 122 CYS A O 14
ATOM 13512 N N . VAL A 1 48 ? 14.566 -4.233 10.981 1.00 43.30 123 VAL A N 14
ATOM 13513 C CA . VAL A 1 48 ? 14.674 -2.791 10.788 1.00 21.44 123 VAL A CA 14
ATOM 13514 C C . VAL A 1 48 ? 13.624 -2.048 11.606 1.00 3.33 123 VAL A C 14
ATOM 13515 O O . VAL A 1 48 ? 12.741 -2.661 12.206 1.00 53.43 123 VAL A O 14
ATOM 13528 N N . ASP A 1 49 ? 13.727 -0.723 11.626 1.00 21.42 124 ASP A N 14
ATOM 13529 C CA . ASP A 1 49 ? 12.785 0.106 12.370 1.00 62.55 124 ASP A CA 14
ATOM 13530 C C . ASP A 1 49 ? 11.940 0.951 11.422 1.00 72.31 124 ASP A C 14
ATOM 13531 O O . ASP A 1 49 ? 12.374 1.330 10.334 1.00 30.10 124 ASP A O 14
ATOM 13540 N N . PRO A 1 50 ? 10.702 1.253 11.842 1.00 24.22 125 PRO A N 14
ATOM 13541 C CA . PRO A 1 50 ? 9.770 2.056 11.046 1.00 72.33 125 PRO A CA 14
ATOM 13542 C C . PRO A 1 50 ? 10.199 3.516 10.948 1.00 31.31 125 PRO A C 14
ATOM 13543 O O . PRO A 1 50 ? 9.795 4.230 10.031 1.00 2.12 125 PRO A O 14
ATOM 13554 N N . GLU A 1 51 ? 11.019 3.952 11.899 1.00 64.51 126 GLU A N 14
ATOM 13555 C CA . GLU A 1 51 ? 11.502 5.327 11.919 1.00 43.33 126 GLU A CA 14
ATOM 13556 C C . GLU A 1 51 ? 12.084 5.719 10.563 1.00 15.43 126 GLU A C 14
ATOM 13557 O O . GLU A 1 51 ? 11.676 6.716 9.966 1.00 23.21 126 GLU A O 14
ATOM 13569 N N . SER A 1 52 ? 13.038 4.929 10.084 1.00 24.53 127 SER A N 14
ATOM 13570 C CA . SER A 1 52 ? 13.680 5.195 8.802 1.00 75.51 127 SER A CA 14
ATOM 13571 C C . SER A 1 52 ? 13.811 3.913 7.984 1.00 55.31 127 SER A C 14
ATOM 13572 O O . SER A 1 52 ? 13.684 3.929 6.760 1.00 10.03 127 SER A O 14
ATOM 13580 N N . GLY A 1 53 ? 14.065 2.804 8.671 1.00 65.44 128 GLY A N 14
ATOM 13581 C CA . GLY A 1 53 ? 14.210 1.529 7.993 1.00 71.53 128 GLY A CA 14
ATOM 13582 C C . GLY A 1 53 ? 15.638 1.022 8.009 1.00 23.43 128 GLY A C 14
ATOM 13583 O O . GLY A 1 53 ? 16.077 0.347 7.077 1.00 44.41 128 GLY A O 14
ATOM 13587 N N . THR A 1 54 ? 16.368 1.347 9.072 1.00 41.42 129 THR A N 14
ATOM 13588 C CA . THR A 1 54 ? 17.756 0.923 9.205 1.00 40.31 129 THR A CA 14
ATOM 13589 C C . THR A 1 54 ? 17.866 -0.340 10.051 1.00 3.22 129 THR A C 14
ATOM 13590 O O . THR A 1 54 ? 16.993 -0.629 10.869 1.00 41.52 129 THR A O 14
ATOM 13601 N N . ALA A 1 55 ? 18.945 -1.089 9.850 1.00 63.01 130 ALA A N 14
ATOM 13602 C CA . ALA A 1 55 ? 19.171 -2.320 10.597 1.00 74.21 130 ALA A CA 14
ATOM 13603 C C . ALA A 1 55 ? 19.435 -2.028 12.070 1.00 0.10 130 ALA A C 14
ATOM 13604 O O . ALA A 1 55 ? 20.020 -1.000 12.414 1.00 22.14 130 ALA A O 14
ATOM 13611 N N . LEU A 1 56 ? 19.000 -2.937 12.936 1.00 42.41 131 LEU A N 14
ATOM 13612 C CA . LEU A 1 56 ? 19.189 -2.776 14.373 1.00 4.14 131 LEU A CA 14
ATOM 13613 C C . LEU A 1 56 ? 20.244 -3.746 14.896 1.00 70.33 131 LEU A C 14
ATOM 13614 O O . LEU A 1 56 ? 21.013 -3.417 15.797 1.00 3.24 131 LEU A O 14
ATOM 13630 N N . GLY A 1 57 ? 20.275 -4.945 14.321 1.00 52.24 132 GLY A N 14
ATOM 13631 C CA . GLY A 1 57 ? 21.240 -5.944 14.740 1.00 61.14 132 GLY A CA 14
ATOM 13632 C C . GLY A 1 57 ? 22.347 -6.143 13.723 1.00 74.40 132 GLY A C 14
ATOM 13633 O O . GLY A 1 57 ? 23.060 -5.201 13.380 1.00 31.14 132 GLY A O 14
ATOM 13637 N N . GLU A 1 58 ? 22.491 -7.374 13.241 1.00 52.01 133 GLU A N 14
ATOM 13638 C CA . GLU A 1 58 ? 23.521 -7.693 12.259 1.00 32.34 133 GLU A CA 14
ATOM 13639 C C . GLU A 1 58 ? 22.987 -8.658 11.205 1.00 74.14 133 GLU A C 14
ATOM 13640 O O . GLU A 1 58 ? 21.811 -9.024 11.221 1.00 24.24 133 GLU A O 14
ATOM 13652 N N . ARG A 1 59 ? 23.859 -9.065 10.288 1.00 74.21 134 ARG A N 14
ATOM 13653 C CA . ARG A 1 59 ? 23.475 -9.986 9.224 1.00 1.43 134 ARG A CA 14
ATOM 13654 C C . ARG A 1 59 ? 24.182 -11.328 9.386 1.00 62.12 134 ARG A C 14
ATOM 13655 O O . ARG A 1 59 ? 25.329 -11.387 9.830 1.00 70.33 134 ARG A O 14
ATOM 13676 N N . ARG A 1 60 ? 23.490 -12.403 9.023 1.00 20.01 135 ARG A N 14
ATOM 13677 C CA . ARG A 1 60 ? 24.051 -13.745 9.129 1.00 12.44 135 ARG A CA 14
ATOM 13678 C C . ARG A 1 60 ? 23.395 -14.689 8.126 1.00 32.15 135 ARG A C 14
ATOM 13679 O O . ARG A 1 60 ? 22.616 -14.262 7.275 1.00 75.24 135 ARG A O 14
ATOM 13700 N N . SER A 1 61 ? 23.716 -15.974 8.234 1.00 64.30 136 SER A N 14
ATOM 13701 C CA . SER A 1 61 ? 23.162 -16.979 7.334 1.00 0.10 136 SER A CA 14
ATOM 13702 C C . SER A 1 61 ? 22.382 -18.034 8.112 1.00 23.32 136 SER A C 14
ATOM 13703 O O . SER A 1 61 ? 22.597 -18.224 9.309 1.00 60.44 136 SER A O 14
ATOM 13711 N N . GLY A 1 62 ? 21.475 -18.719 7.423 1.00 53.14 137 GLY A N 14
ATOM 13712 C CA . GLY A 1 62 ? 20.676 -19.747 8.064 1.00 52.20 137 GLY A CA 14
ATOM 13713 C C . GLY A 1 62 ? 19.191 -19.563 7.821 1.00 11.44 137 GLY A C 14
ATOM 13714 O O . GLY A 1 62 ? 18.788 -18.868 6.889 1.00 25.20 137 GLY A O 14
ATOM 13718 N N . GLY A 1 63 ? 18.373 -20.188 8.663 1.00 61.33 138 GLY A N 14
ATOM 13719 C CA . GLY A 1 63 ? 16.933 -20.079 8.517 1.00 4.11 138 GLY A CA 14
ATOM 13720 C C . GLY A 1 63 ? 16.464 -18.639 8.460 1.00 2.44 138 GLY A C 14
ATOM 13721 O O . GLY A 1 63 ? 17.254 -17.713 8.646 1.00 43.41 138 GLY A O 14
ATOM 13725 N N . CYS A 1 64 ? 15.175 -18.448 8.202 1.00 52.23 139 CYS A N 14
ATOM 13726 C CA . CYS A 1 64 ? 14.601 -17.110 8.118 1.00 31.35 139 CYS A CA 14
ATOM 13727 C C . CYS A 1 64 ? 14.079 -16.657 9.479 1.00 43.41 139 CYS A C 14
ATOM 13728 O O . CYS A 1 64 ? 14.690 -15.818 10.143 1.00 73.10 139 CYS A O 14
ATOM 13735 N N . THR A 1 65 ? 12.945 -17.217 9.889 1.00 44.12 140 THR A N 14
ATOM 13736 C CA . THR A 1 65 ? 12.341 -16.870 11.169 1.00 74.43 140 THR A CA 14
ATOM 13737 C C . THR A 1 65 ? 13.229 -17.299 12.331 1.00 60.33 140 THR A C 14
ATOM 13738 O O . THR A 1 65 ? 13.302 -16.617 13.352 1.00 43.10 140 THR A O 14
ATOM 13749 N N . GLU A 1 66 ? 13.903 -18.434 12.167 1.00 13.33 141 GLU A N 14
ATOM 13750 C CA . GLU A 1 66 ? 14.787 -18.953 13.205 1.00 55.34 141 GLU A CA 14
ATOM 13751 C C . GLU A 1 66 ? 15.862 -17.931 13.565 1.00 75.25 141 GLU A C 14
ATOM 13752 O O . GLU A 1 66 ? 16.043 -17.591 14.733 1.00 11.01 141 GLU A O 14
ATOM 13764 N N . ALA A 1 67 ? 16.572 -17.447 12.551 1.00 10.42 142 ALA A N 14
ATOM 13765 C CA . ALA A 1 67 ? 17.628 -16.464 12.760 1.00 52.43 142 ALA A CA 14
ATOM 13766 C C . ALA A 1 67 ? 17.045 -15.080 13.024 1.00 12.44 142 ALA A C 14
ATOM 13767 O O . ALA A 1 67 ? 17.592 -14.305 13.808 1.00 1.31 142 ALA A O 14
ATOM 13774 N N . ALA A 1 68 ? 15.932 -14.776 12.365 1.00 14.50 143 ALA A N 14
ATOM 13775 C CA . ALA A 1 68 ? 15.274 -13.485 12.531 1.00 60.25 143 ALA A CA 14
ATOM 13776 C C . ALA A 1 68 ? 14.815 -13.284 13.971 1.00 53.14 143 ALA A C 14
ATOM 13777 O O . ALA A 1 68 ? 14.975 -12.203 14.538 1.00 54.13 143 ALA A O 14
ATOM 13784 N N . ARG A 1 69 ? 14.243 -14.331 14.556 1.00 11.13 144 ARG A N 14
ATOM 13785 C CA . ARG A 1 69 ? 13.759 -14.268 15.930 1.00 54.30 144 ARG A CA 14
ATOM 13786 C C . ARG A 1 69 ? 14.907 -14.439 16.920 1.00 41.22 144 ARG A C 14
ATOM 13787 O O . ARG A 1 69 ? 15.027 -13.682 17.884 1.00 62.15 144 ARG A O 14
ATOM 13808 N N . ASP A 1 70 ? 15.748 -15.438 16.675 1.00 11.33 145 ASP A N 14
ATOM 13809 C CA . ASP A 1 70 ? 16.887 -15.708 17.544 1.00 23.25 145 ASP A CA 14
ATOM 13810 C C . ASP A 1 70 ? 17.773 -14.473 17.680 1.00 34.30 145 ASP A C 14
ATOM 13811 O O . ASP A 1 70 ? 18.333 -14.212 18.745 1.00 20.21 145 ASP A O 14
ATOM 13820 N N . HIS A 1 71 ? 17.895 -13.717 16.594 1.00 61.13 146 HIS A N 14
ATOM 13821 C CA . HIS A 1 71 ? 18.713 -12.509 16.591 1.00 21.43 146 HIS A CA 14
ATOM 13822 C C . HIS A 1 71 ? 17.916 -11.313 17.102 1.00 43.55 146 HIS A C 14
ATOM 13823 O O . HIS A 1 71 ? 18.367 -10.586 17.988 1.00 54.12 146 HIS A O 14
ATOM 13837 N N . CYS A 1 72 ? 16.731 -11.113 16.536 1.00 54.40 147 CYS A N 14
ATOM 13838 C CA . CYS A 1 72 ? 15.871 -10.004 16.932 1.00 41.31 147 CYS A CA 14
ATOM 13839 C C . CYS A 1 72 ? 14.919 -10.425 18.048 1.00 5.31 147 CYS A C 14
ATOM 13840 O O . CYS A 1 72 ? 14.959 -9.877 19.150 1.00 51.01 147 CYS A O 14
ATOM 13847 N N . LYS A 1 5 ? 0.821 0.318 0.040 1.00 62.15 80 LYS A N 15
ATOM 13848 C CA . LYS A 1 5 ? 1.702 0.112 -1.104 1.00 51.11 80 LYS A CA 15
ATOM 13849 C C . LYS A 1 5 ? 2.342 -1.271 -1.056 1.00 22.53 80 LYS A C 15
ATOM 13850 O O . LYS A 1 5 ? 2.046 -2.133 -1.884 1.00 70.20 80 LYS A O 15
ATOM 13869 N N . CYS A 1 6 ? 3.220 -1.478 -0.080 1.00 62.30 81 CYS A N 15
ATOM 13870 C CA . CYS A 1 6 ? 3.902 -2.757 0.078 1.00 72.44 81 CYS A CA 15
ATOM 13871 C C . CYS A 1 6 ? 2.898 -3.885 0.300 1.00 11.15 81 CYS A C 15
ATOM 13872 O O . CYS A 1 6 ? 3.091 -5.006 -0.173 1.00 10.42 81 CYS A O 15
ATOM 13879 N N . LEU A 1 7 ? 1.826 -3.580 1.024 1.00 71.55 82 LEU A N 15
ATOM 13880 C CA . LEU A 1 7 ? 0.790 -4.567 1.309 1.00 24.55 82 LEU A CA 15
ATOM 13881 C C . LEU A 1 7 ? 0.081 -4.999 0.030 1.00 42.11 82 LEU A C 15
ATOM 13882 O O . LEU A 1 7 ? -0.091 -6.191 -0.225 1.00 3.44 82 LEU A O 15
ATOM 13898 N N . ALA A 1 8 ? -0.327 -4.021 -0.773 1.00 23.52 83 ALA A N 15
ATOM 13899 C CA . ALA A 1 8 ? -1.013 -4.300 -2.028 1.00 73.11 83 ALA A CA 15
ATOM 13900 C C . ALA A 1 8 ? -0.091 -5.012 -3.012 1.00 41.31 83 ALA A C 15
ATOM 13901 O O . ALA A 1 8 ? -0.493 -5.970 -3.671 1.00 40.33 83 ALA A O 15
ATOM 13908 N N . GLU A 1 9 ? 1.147 -4.536 -3.106 1.00 11.10 84 GLU A N 15
ATOM 13909 C CA . GLU A 1 9 ? 2.125 -5.127 -4.012 1.00 1.15 84 GLU A CA 15
ATOM 13910 C C . GLU A 1 9 ? 2.465 -6.554 -3.590 1.00 12.55 84 GLU A C 15
ATOM 13911 O O . GLU A 1 9 ? 2.543 -7.457 -4.422 1.00 74.42 84 GLU A O 15
ATOM 13923 N N . HIS A 1 10 ? 2.667 -6.748 -2.290 1.00 51.21 85 HIS A N 15
ATOM 13924 C CA . HIS A 1 10 ? 2.998 -8.064 -1.756 1.00 65.13 85 HIS A CA 15
ATOM 13925 C C . HIS A 1 10 ? 1.855 -9.047 -1.986 1.00 34.32 85 HIS A C 15
ATOM 13926 O O . HIS A 1 10 ? 2.070 -10.171 -2.441 1.00 21.12 85 HIS A O 15
ATOM 13940 N N . HIS A 1 11 ? 0.638 -8.617 -1.667 1.00 51.01 86 HIS A N 15
ATOM 13941 C CA . HIS A 1 11 ? -0.540 -9.460 -1.838 1.00 53.34 86 HIS A CA 15
ATOM 13942 C C . HIS A 1 11 ? -0.799 -9.737 -3.316 1.00 75.21 86 HIS A C 15
ATOM 13943 O O . HIS A 1 11 ? -1.151 -10.854 -3.695 1.00 21.14 86 HIS A O 15
ATOM 13957 N N . GLU A 1 12 ? -0.624 -8.713 -4.145 1.00 72.14 87 GLU A N 15
ATOM 13958 C CA . GLU A 1 12 ? -0.841 -8.848 -5.581 1.00 51.31 87 GLU A CA 15
ATOM 13959 C C . GLU A 1 12 ? 0.158 -9.825 -6.193 1.00 45.10 87 GLU A C 15
ATOM 13960 O O . GLU A 1 12 ? -0.211 -10.699 -6.978 1.00 44.52 87 GLU A O 15
ATOM 13972 N N . LYS A 1 13 ? 1.427 -9.671 -5.828 1.00 52.43 88 LYS A N 15
ATOM 13973 C CA . LYS A 1 13 ? 2.481 -10.538 -6.339 1.00 64.23 88 LYS A CA 15
ATOM 13974 C C . LYS A 1 13 ? 2.256 -11.983 -5.904 1.00 4.43 88 LYS A C 15
ATOM 13975 O O . LYS A 1 13 ? 2.308 -12.902 -6.720 1.00 63.32 88 LYS A O 15
ATOM 13994 N N . SER A 1 14 ? 2.005 -12.174 -4.613 1.00 21.34 89 SER A N 15
ATOM 13995 C CA . SER A 1 14 ? 1.774 -13.507 -4.069 1.00 24.35 89 SER A CA 15
ATOM 13996 C C . SER A 1 14 ? 0.541 -14.146 -4.701 1.00 25.15 89 SER A C 15
ATOM 13997 O O . SER A 1 14 ? 0.531 -15.340 -5.002 1.00 1.13 89 SER A O 15
ATOM 14005 N N . LYS A 1 15 ? -0.498 -13.342 -4.899 1.00 24.22 90 LYS A N 15
ATOM 14006 C CA . LYS A 1 15 ? -1.737 -13.826 -5.496 1.00 2.30 90 LYS A CA 15
ATOM 14007 C C . LYS A 1 15 ? -1.536 -14.160 -6.971 1.00 21.14 90 LYS A C 15
ATOM 14008 O O . LYS A 1 15 ? -1.691 -15.310 -7.383 1.00 13.51 90 LYS A O 15
ATOM 14027 N N . SER A 1 16 ? -1.188 -13.149 -7.760 1.00 54.11 91 SER A N 15
ATOM 14028 C CA . SER A 1 16 ? -0.968 -13.336 -9.189 1.00 54.34 91 SER A CA 15
ATOM 14029 C C . SER A 1 16 ? 0.029 -14.462 -9.443 1.00 0.11 91 SER A C 15
ATOM 14030 O O . SER A 1 16 ? 1.223 -14.324 -9.173 1.00 14.43 91 SER A O 15
ATOM 14038 N N . THR A 1 17 ? -0.469 -15.579 -9.964 1.00 50.14 92 THR A N 15
ATOM 14039 C CA . THR A 1 17 ? 0.376 -16.730 -10.254 1.00 22.41 92 THR A CA 15
ATOM 14040 C C . THR A 1 17 ? 1.058 -17.243 -8.991 1.00 22.23 92 THR A C 15
ATOM 14041 O O . THR A 1 17 ? 0.938 -16.644 -7.921 1.00 60.44 92 THR A O 15
ATOM 14052 N N . HIS A 1 18 ? 1.775 -18.355 -9.121 1.00 3.14 93 HIS A N 15
ATOM 14053 C CA . HIS A 1 18 ? 2.478 -18.948 -7.988 1.00 44.25 93 HIS A CA 15
ATOM 14054 C C . HIS A 1 18 ? 3.970 -18.632 -8.049 1.00 52.22 93 HIS A C 15
ATOM 14055 O O . HIS A 1 18 ? 4.620 -18.853 -9.071 1.00 30.23 93 HIS A O 15
ATOM 14069 N N . SER A 1 19 ? 4.505 -18.112 -6.949 1.00 20.40 94 SER A N 15
ATOM 14070 C CA . SER A 1 19 ? 5.919 -17.762 -6.879 1.00 13.42 94 SER A CA 15
ATOM 14071 C C . SER A 1 19 ? 6.560 -18.341 -5.622 1.00 5.02 94 SER A C 15
ATOM 14072 O O . SER A 1 19 ? 5.868 -18.809 -4.719 1.00 30.13 94 SER A O 15
ATOM 14080 N N . GLN A 1 20 ? 7.888 -18.305 -5.573 1.00 22.23 95 GLN A N 15
ATOM 14081 C CA . GLN A 1 20 ? 8.624 -18.827 -4.427 1.00 61.33 95 GLN A CA 15
ATOM 14082 C C . GLN A 1 20 ? 9.183 -17.692 -3.576 1.00 31.01 95 GLN A C 15
ATOM 14083 O O . GLN A 1 20 ? 8.815 -17.536 -2.411 1.00 71.25 95 GLN A O 15
ATOM 14097 N N . VAL A 1 21 ? 10.075 -16.901 -4.164 1.00 74.15 96 VAL A N 15
ATOM 14098 C CA . VAL A 1 21 ? 10.684 -15.779 -3.460 1.00 61.33 96 VAL A CA 15
ATOM 14099 C C . VAL A 1 21 ? 11.056 -14.660 -4.427 1.00 31.43 96 VAL A C 15
ATOM 14100 O O . VAL A 1 21 ? 11.559 -14.912 -5.521 1.00 32.42 96 VAL A O 15
ATOM 14113 N N . GLY A 1 22 ? 10.805 -13.421 -4.014 1.00 70.51 97 GLY A N 15
ATOM 14114 C CA . GLY A 1 22 ? 11.120 -12.281 -4.855 1.00 30.50 97 GLY A CA 15
ATOM 14115 C C . GLY A 1 22 ? 12.613 -12.081 -5.025 1.00 72.52 97 GLY A C 15
ATOM 14116 O O . GLY A 1 22 ? 13.303 -12.943 -5.569 1.00 64.32 97 GLY A O 15
ATOM 14120 N N . ASP A 1 23 ? 13.112 -10.941 -4.561 1.00 20.42 98 ASP A N 15
ATOM 14121 C CA . ASP A 1 23 ? 14.533 -10.630 -4.665 1.00 30.32 98 ASP A CA 15
ATOM 14122 C C . ASP A 1 23 ? 14.876 -9.381 -3.859 1.00 22.31 98 ASP A C 15
ATOM 14123 O O . ASP A 1 23 ? 15.929 -9.309 -3.226 1.00 25.35 98 ASP A O 15
ATOM 14132 N N . ASP A 1 24 ? 13.981 -8.400 -3.888 1.00 63.14 99 ASP A N 15
ATOM 14133 C CA . ASP A 1 24 ? 14.189 -7.154 -3.161 1.00 1.44 99 ASP A CA 15
ATOM 14134 C C . ASP A 1 24 ? 12.909 -6.716 -2.455 1.00 61.14 99 ASP A C 15
ATOM 14135 O O . ASP A 1 24 ? 12.506 -5.556 -2.543 1.00 41.11 99 ASP A O 15
ATOM 14144 N N . ILE A 1 25 ? 12.275 -7.652 -1.758 1.00 35.21 100 ILE A N 15
ATOM 14145 C CA . ILE A 1 25 ? 11.041 -7.363 -1.038 1.00 55.10 100 ILE A CA 15
ATOM 14146 C C . ILE A 1 25 ? 11.298 -6.430 0.141 1.00 75.32 100 ILE A C 15
ATOM 14147 O O . ILE A 1 25 ? 12.220 -6.628 0.931 1.00 22.45 100 ILE A O 15
ATOM 14163 N N . PRO A 1 26 ? 10.462 -5.389 0.264 1.00 14.34 101 PRO A N 15
ATOM 14164 C CA . PRO A 1 26 ? 10.576 -4.405 1.346 1.00 63.54 101 PRO A CA 15
ATOM 14165 C C . PRO A 1 26 ? 10.204 -4.991 2.703 1.00 1.05 101 PRO A C 15
ATOM 14166 O O . PRO A 1 26 ? 10.848 -4.704 3.713 1.00 52.41 101 PRO A O 15
ATOM 14177 N N . LYS A 1 27 ? 9.161 -5.814 2.722 1.00 64.21 102 LYS A N 15
ATOM 14178 C CA . LYS A 1 27 ? 8.704 -6.442 3.955 1.00 34.54 102 LYS A CA 15
ATOM 14179 C C . LYS A 1 27 ? 8.194 -5.397 4.942 1.00 0.30 102 LYS A C 15
ATOM 14180 O O . LYS A 1 27 ? 8.979 -4.672 5.555 1.00 73.12 102 LYS A O 15
ATOM 14199 N N . CYS A 1 28 ? 6.876 -5.324 5.092 1.00 33.43 103 CYS A N 15
ATOM 14200 C CA . CYS A 1 28 ? 6.261 -4.368 6.005 1.00 31.42 103 CYS A CA 15
ATOM 14201 C C . CYS A 1 28 ? 5.262 -5.062 6.927 1.00 12.20 103 CYS A C 15
ATOM 14202 O O . CYS A 1 28 ? 4.354 -5.753 6.467 1.00 23.54 103 CYS A O 15
ATOM 14209 N N . ASN A 1 29 ? 5.437 -4.870 8.231 1.00 75.44 104 ASN A N 15
ATOM 14210 C CA . ASN A 1 29 ? 4.551 -5.477 9.218 1.00 72.33 104 ASN A CA 15
ATOM 14211 C C . ASN A 1 29 ? 3.177 -4.815 9.196 1.00 53.41 104 ASN A C 15
ATOM 14212 O O . ASN A 1 29 ? 3.065 -3.589 9.253 1.00 62.24 104 ASN A O 15
ATOM 14223 N N . LEU A 1 30 ? 2.133 -5.632 9.114 1.00 61.42 105 LEU A N 15
ATOM 14224 C CA . LEU A 1 30 ? 0.765 -5.126 9.085 1.00 21.53 105 LEU A CA 15
ATOM 14225 C C . LEU A 1 30 ? 0.460 -4.311 10.338 1.00 74.51 105 LEU A C 15
ATOM 14226 O O . LEU A 1 30 ? -0.479 -3.516 10.359 1.00 0.02 105 LEU A O 15
ATOM 14242 N N . ALA A 1 31 ? 1.260 -4.514 11.379 1.00 22.12 106 ALA A N 15
ATOM 14243 C CA . ALA A 1 31 ? 1.078 -3.795 12.634 1.00 22.10 106 ALA A CA 15
ATOM 14244 C C . ALA A 1 31 ? 1.007 -2.290 12.399 1.00 24.01 106 ALA A C 15
ATOM 14245 O O . ALA A 1 31 ? 0.129 -1.610 12.929 1.00 73.11 106 ALA A O 15
ATOM 14252 N N . SER A 1 32 ? 1.939 -1.776 11.602 1.00 13.32 107 SER A N 15
ATOM 14253 C CA . SER A 1 32 ? 1.984 -0.350 11.301 1.00 44.30 107 SER A CA 15
ATOM 14254 C C . SER A 1 32 ? 1.777 -0.103 9.810 1.00 41.42 107 SER A C 15
ATOM 14255 O O . SER A 1 32 ? 1.287 0.951 9.406 1.00 44.22 107 SER A O 15
ATOM 14263 N N . GLY A 1 33 ? 2.154 -1.084 8.995 1.00 5.25 108 GLY A N 15
ATOM 14264 C CA . GLY A 1 33 ? 2.003 -0.954 7.558 1.00 32.50 108 GLY A CA 15
ATOM 14265 C C . GLY A 1 33 ? 3.226 -0.350 6.898 1.00 62.10 108 GLY A C 15
ATOM 14266 O O . GLY A 1 33 ? 3.173 0.070 5.742 1.00 73.43 108 GLY A O 15
ATOM 14270 N N . TYR A 1 34 ? 4.331 -0.304 7.634 1.00 41.42 109 TYR A N 15
ATOM 14271 C CA . TYR A 1 34 ? 5.572 0.258 7.114 1.00 23.02 109 TYR A CA 15
ATOM 14272 C C . TYR A 1 34 ? 6.595 -0.841 6.841 1.00 1.43 109 TYR A C 15
ATOM 14273 O O . TYR A 1 34 ? 6.607 -1.874 7.511 1.00 5.53 109 TYR A O 15
ATOM 14291 N N . TYR A 1 35 ? 7.452 -0.609 5.853 1.00 20.50 110 TYR A N 15
ATOM 14292 C CA . TYR A 1 35 ? 8.478 -1.579 5.489 1.00 63.02 110 TYR A CA 15
ATOM 14293 C C . TYR A 1 35 ? 9.773 -1.313 6.250 1.00 24.41 110 TYR A C 15
ATOM 14294 O O . TYR A 1 35 ? 10.849 -1.746 5.836 1.00 14.42 110 TYR A O 15
ATOM 14312 N N . GLU A 1 36 ? 9.661 -0.600 7.366 1.00 54.51 111 GLU A N 15
ATOM 14313 C CA . GLU A 1 36 ? 10.822 -0.276 8.186 1.00 43.25 111 GLU A CA 15
ATOM 14314 C C . GLU A 1 36 ? 10.912 -1.205 9.393 1.00 43.31 111 GLU A C 15
ATOM 14315 O O . GLU A 1 36 ? 11.789 -1.051 10.242 1.00 23.03 111 GLU A O 15
ATOM 14327 N N . GLN A 1 37 ? 9.999 -2.168 9.461 1.00 55.53 112 GLN A N 15
ATOM 14328 C CA . GLN A 1 37 ? 9.974 -3.120 10.564 1.00 31.31 112 GLN A CA 15
ATOM 14329 C C . GLN A 1 37 ? 10.771 -4.374 10.219 1.00 52.12 112 GLN A C 15
ATOM 14330 O O . GLN A 1 37 ? 11.517 -4.894 11.047 1.00 25.13 112 GLN A O 15
ATOM 14344 N N . MET A 1 38 ? 10.606 -4.854 8.991 1.00 62.14 113 MET A N 15
ATOM 14345 C CA . MET A 1 38 ? 11.311 -6.047 8.536 1.00 44.11 113 MET A CA 15
ATOM 14346 C C . MET A 1 38 ? 11.870 -5.846 7.131 1.00 54.24 113 MET A C 15
ATOM 14347 O O . MET A 1 38 ? 11.419 -4.969 6.394 1.00 14.03 113 MET A O 15
ATOM 14361 N N . GLN A 1 39 ? 12.852 -6.663 6.767 1.00 65.04 114 GLN A N 15
ATOM 14362 C CA . GLN A 1 39 ? 13.472 -6.573 5.450 1.00 51.13 114 GLN A CA 15
ATOM 14363 C C . GLN A 1 39 ? 14.049 -7.920 5.026 1.00 13.30 114 GLN A C 15
ATOM 14364 O O . GLN A 1 39 ? 15.199 -8.238 5.331 1.00 74.13 114 GLN A O 15
ATOM 14378 N N . CYS A 1 40 ? 13.243 -8.708 4.322 1.00 10.31 115 CYS A N 15
ATOM 14379 C CA . CYS A 1 40 ? 13.672 -10.021 3.857 1.00 70.02 115 CYS A CA 15
ATOM 14380 C C . CYS A 1 40 ? 13.944 -10.004 2.355 1.00 3.14 115 CYS A C 15
ATOM 14381 O O . CYS A 1 40 ? 13.216 -9.374 1.589 1.00 24.04 115 CYS A O 15
ATOM 14388 N N . ASN A 1 41 ? 14.998 -10.701 1.943 1.00 61.01 116 ASN A N 15
ATOM 14389 C CA . ASN A 1 41 ? 15.367 -10.766 0.533 1.00 23.14 116 ASN A CA 15
ATOM 14390 C C . ASN A 1 41 ? 15.917 -12.144 0.178 1.00 34.30 116 ASN A C 15
ATOM 14391 O O . ASN A 1 41 ? 16.215 -12.952 1.058 1.00 22.41 116 ASN A O 15
ATOM 14402 N N . THR A 1 42 ? 16.048 -12.407 -1.119 1.00 2.33 117 THR A N 15
ATOM 14403 C CA . THR A 1 42 ? 16.561 -13.686 -1.591 1.00 72.44 117 THR A CA 15
ATOM 14404 C C . THR A 1 42 ? 17.999 -13.905 -1.136 1.00 10.23 117 THR A C 15
ATOM 14405 O O . THR A 1 42 ? 18.384 -15.018 -0.779 1.00 73.12 117 THR A O 15
ATOM 14416 N N . GLN A 1 43 ? 18.788 -12.835 -1.149 1.00 60.44 118 GLN A N 15
ATOM 14417 C CA . GLN A 1 43 ? 20.185 -12.912 -0.737 1.00 15.30 118 GLN A CA 15
ATOM 14418 C C . GLN A 1 43 ? 20.296 -13.142 0.767 1.00 43.15 118 GLN A C 15
ATOM 14419 O O . GLN A 1 43 ? 21.069 -13.986 1.218 1.00 25.12 118 GLN A O 15
ATOM 14433 N N . GLN A 1 44 ? 19.520 -12.385 1.535 1.00 32.34 119 GLN A N 15
ATOM 14434 C CA . GLN A 1 44 ? 19.533 -12.507 2.988 1.00 3.13 119 GLN A CA 15
ATOM 14435 C C . GLN A 1 44 ? 18.269 -11.909 3.596 1.00 1.54 119 GLN A C 15
ATOM 14436 O O . GLN A 1 44 ? 17.516 -11.205 2.922 1.00 70.41 119 GLN A O 15
ATOM 14450 N N . HIS A 1 45 ? 18.042 -12.192 4.875 1.00 33.30 120 HIS A N 15
ATOM 14451 C CA . HIS A 1 45 ? 16.868 -11.682 5.574 1.00 1.45 120 HIS A CA 15
ATOM 14452 C C . HIS A 1 45 ? 17.271 -10.962 6.858 1.00 31.22 120 HIS A C 15
ATOM 14453 O O . HIS A 1 45 ? 17.911 -11.546 7.733 1.00 11.51 120 HIS A O 15
ATOM 14467 N N . TRP A 1 46 ? 16.893 -9.693 6.963 1.00 71.42 121 TRP A N 15
ATOM 14468 C CA . TRP A 1 46 ? 17.216 -8.894 8.139 1.00 31.45 121 TRP A CA 15
ATOM 14469 C C . TRP A 1 46 ? 16.002 -8.101 8.608 1.00 14.45 121 TRP A C 15
ATOM 14470 O O . TRP A 1 46 ? 14.988 -8.028 7.912 1.00 4.34 121 TRP A O 15
ATOM 14491 N N . CYS A 1 47 ? 16.109 -7.507 9.792 1.00 5.33 122 CYS A N 15
ATOM 14492 C CA . CYS A 1 47 ? 15.020 -6.718 10.355 1.00 41.12 122 CYS A CA 15
ATOM 14493 C C . CYS A 1 47 ? 15.423 -5.252 10.490 1.00 60.32 122 CYS A C 15
ATOM 14494 O O . CYS A 1 47 ? 16.601 -4.909 10.390 1.00 22.20 122 CYS A O 15
ATOM 14501 N N . VAL A 1 48 ? 14.436 -4.391 10.718 1.00 60.54 123 VAL A N 15
ATOM 14502 C CA . VAL A 1 48 ? 14.687 -2.963 10.868 1.00 72.12 123 VAL A CA 15
ATOM 14503 C C . VAL A 1 48 ? 13.677 -2.324 11.815 1.00 61.51 123 VAL A C 15
ATOM 14504 O O . VAL A 1 48 ? 12.749 -2.983 12.286 1.00 45.14 123 VAL A O 15
ATOM 14517 N N . ASP A 1 49 ? 13.864 -1.038 12.090 1.00 74.24 124 ASP A N 15
ATOM 14518 C CA . ASP A 1 49 ? 12.968 -0.309 12.980 1.00 51.12 124 ASP A CA 15
ATOM 14519 C C . ASP A 1 49 ? 12.262 0.820 12.235 1.00 42.01 124 ASP A C 15
ATOM 14520 O O . ASP A 1 49 ? 12.793 1.397 11.286 1.00 52.24 124 ASP A O 15
ATOM 14529 N N . PRO A 1 50 ? 11.036 1.143 12.673 1.00 23.12 125 PRO A N 15
ATOM 14530 C CA . PRO A 1 50 ? 10.231 2.205 12.062 1.00 63.52 125 PRO A CA 15
ATOM 14531 C C . PRO A 1 50 ? 10.801 3.593 12.333 1.00 73.13 125 PRO A C 15
ATOM 14532 O O . PRO A 1 50 ? 10.517 4.543 11.604 1.00 72.43 125 PRO A O 15
ATOM 14543 N N . GLU A 1 51 ? 11.605 3.702 13.385 1.00 4.52 126 GLU A N 15
ATOM 14544 C CA . GLU A 1 51 ? 12.214 4.976 13.751 1.00 11.03 126 GLU A CA 15
ATOM 14545 C C . GLU A 1 51 ? 12.903 5.615 12.549 1.00 1.32 126 GLU A C 15
ATOM 14546 O O . GLU A 1 51 ? 12.625 6.762 12.198 1.00 23.12 126 GLU A O 15
ATOM 14558 N N . SER A 1 52 ? 13.804 4.865 11.923 1.00 72.12 127 SER A N 15
ATOM 14559 C CA . SER A 1 52 ? 14.537 5.359 10.763 1.00 74.32 127 SER A CA 15
ATOM 14560 C C . SER A 1 52 ? 14.574 4.309 9.657 1.00 70.25 127 SER A C 15
ATOM 14561 O O . SER A 1 52 ? 14.516 4.636 8.472 1.00 14.31 127 SER A O 15
ATOM 14569 N N . GLY A 1 53 ? 14.672 3.043 10.053 1.00 11.31 128 GLY A N 15
ATOM 14570 C CA . GLY A 1 53 ? 14.716 1.964 9.084 1.00 33.33 128 GLY A CA 15
ATOM 14571 C C . GLY A 1 53 ? 16.080 1.308 9.008 1.00 44.30 128 GLY A C 15
ATOM 14572 O O . GLY A 1 53 ? 16.492 0.835 7.948 1.00 24.34 128 GLY A O 15
ATOM 14576 N N . THR A 1 54 ? 16.786 1.281 10.134 1.00 2.23 129 THR A N 15
ATOM 14577 C CA . THR A 1 54 ? 18.113 0.682 10.190 1.00 25.04 129 THR A CA 15
ATOM 14578 C C . THR A 1 54 ? 18.063 -0.710 10.810 1.00 13.22 129 THR A C 15
ATOM 14579 O O . THR A 1 54 ? 17.110 -1.054 11.509 1.00 73.04 129 THR A O 15
ATOM 14590 N N . ALA A 1 55 ? 19.095 -1.506 10.551 1.00 74.01 130 ALA A N 15
ATOM 14591 C CA . ALA A 1 55 ? 19.168 -2.860 11.086 1.00 4.21 130 ALA A CA 15
ATOM 14592 C C . ALA A 1 55 ? 19.274 -2.844 12.607 1.00 13.23 130 ALA A C 15
ATOM 14593 O O . ALA A 1 55 ? 19.786 -1.890 13.194 1.00 10.24 130 ALA A O 15
ATOM 14600 N N . LEU A 1 56 ? 18.785 -3.905 13.241 1.00 44.45 131 LEU A N 15
ATOM 14601 C CA . LEU A 1 56 ? 18.824 -4.012 14.695 1.00 61.31 131 LEU A CA 15
ATOM 14602 C C . LEU A 1 56 ? 19.795 -5.104 15.134 1.00 14.24 131 LEU A C 15
ATOM 14603 O O . LEU A 1 56 ? 20.613 -4.897 16.030 1.00 72.44 131 LEU A O 15
ATOM 14619 N N . GLY A 1 57 ? 19.699 -6.266 14.496 1.00 35.42 132 GLY A N 15
ATOM 14620 C CA . GLY A 1 57 ? 20.575 -7.373 14.834 1.00 41.42 132 GLY A CA 15
ATOM 14621 C C . GLY A 1 57 ? 21.539 -7.711 13.714 1.00 71.21 132 GLY A C 15
ATOM 14622 O O . GLY A 1 57 ? 22.151 -6.822 13.124 1.00 41.21 132 GLY A O 15
ATOM 14626 N N . GLU A 1 58 ? 21.675 -9.001 13.422 1.00 71.00 133 GLU A N 15
ATOM 14627 C CA . GLU A 1 58 ? 22.574 -9.454 12.367 1.00 74.02 133 GLU A CA 15
ATOM 14628 C C . GLU A 1 58 ? 21.793 -9.821 11.108 1.00 63.21 133 GLU A C 15
ATOM 14629 O O . GLU A 1 58 ? 20.596 -9.554 11.007 1.00 12.11 133 GLU A O 15
ATOM 14641 N N . ARG A 1 59 ? 22.481 -10.435 10.150 1.00 1.25 134 ARG A N 15
ATOM 14642 C CA . ARG A 1 59 ? 21.854 -10.837 8.897 1.00 31.34 134 ARG A CA 15
ATOM 14643 C C . ARG A 1 59 ? 22.017 -12.337 8.665 1.00 50.52 134 ARG A C 15
ATOM 14644 O O . ARG A 1 59 ? 21.096 -13.006 8.195 1.00 3.45 134 ARG A O 15
ATOM 14665 N N . ARG A 1 60 ? 23.194 -12.857 8.996 1.00 43.23 135 ARG A N 15
ATOM 14666 C CA . ARG A 1 60 ? 23.478 -14.276 8.821 1.00 25.12 135 ARG A CA 15
ATOM 14667 C C . ARG A 1 60 ? 22.429 -15.131 9.526 1.00 64.32 135 ARG A C 15
ATOM 14668 O O . ARG A 1 60 ? 22.264 -15.051 10.743 1.00 52.21 135 ARG A O 15
ATOM 14689 N N . SER A 1 61 ? 21.723 -15.949 8.752 1.00 62.32 136 SER A N 15
ATOM 14690 C CA . SER A 1 61 ? 20.687 -16.816 9.301 1.00 61.33 136 SER A CA 15
ATOM 14691 C C . SER A 1 61 ? 20.045 -17.659 8.202 1.00 5.43 136 SER A C 15
ATOM 14692 O O . SER A 1 61 ? 20.236 -17.400 7.015 1.00 51.22 136 SER A O 15
ATOM 14700 N N . GLY A 1 62 ? 19.283 -18.669 8.609 1.00 23.42 137 GLY A N 15
ATOM 14701 C CA . GLY A 1 62 ? 18.625 -19.535 7.649 1.00 73.23 137 GLY A CA 15
ATOM 14702 C C . GLY A 1 62 ? 17.120 -19.351 7.638 1.00 22.02 137 GLY A C 15
ATOM 14703 O O . GLY A 1 62 ? 16.516 -19.059 8.669 1.00 3.34 137 GLY A O 15
ATOM 14707 N N . GLY A 1 63 ? 16.513 -19.521 6.468 1.00 54.03 138 GLY A N 15
ATOM 14708 C CA . GLY A 1 63 ? 15.075 -19.366 6.349 1.00 53.32 138 GLY A CA 15
ATOM 14709 C C . GLY A 1 63 ? 14.628 -17.930 6.545 1.00 63.43 138 GLY A C 15
ATOM 14710 O O . GLY A 1 63 ? 14.944 -17.307 7.559 1.00 74.12 138 GLY A O 15
ATOM 14714 N N . CYS A 1 64 ? 13.893 -17.403 5.571 1.00 4.03 139 CYS A N 15
ATOM 14715 C CA . CYS A 1 64 ? 13.404 -16.031 5.639 1.00 24.32 139 CYS A CA 15
ATOM 14716 C C . CYS A 1 64 ? 12.512 -15.832 6.861 1.00 50.21 139 CYS A C 15
ATOM 14717 O O . CYS A 1 64 ? 12.919 -15.218 7.848 1.00 32.00 139 CYS A O 15
ATOM 14724 N N . THR A 1 65 ? 11.292 -16.355 6.788 1.00 60.14 140 THR A N 15
ATOM 14725 C CA . THR A 1 65 ? 10.341 -16.234 7.886 1.00 64.44 140 THR A CA 15
ATOM 14726 C C . THR A 1 65 ? 10.852 -16.942 9.136 1.00 43.25 140 THR A C 15
ATOM 14727 O O . THR A 1 65 ? 10.623 -16.485 10.255 1.00 63.21 140 THR A O 15
ATOM 14738 N N . GLU A 1 66 ? 11.546 -18.058 8.936 1.00 30.33 141 GLU A N 15
ATOM 14739 C CA . GLU A 1 66 ? 12.089 -18.828 10.049 1.00 21.22 141 GLU A CA 15
ATOM 14740 C C . GLU A 1 66 ? 12.927 -17.942 10.966 1.00 13.25 141 GLU A C 15
ATOM 14741 O O . GLU A 1 66 ? 12.660 -17.842 12.164 1.00 51.14 141 GLU A O 15
ATOM 14753 N N . ALA A 1 67 ? 13.941 -17.301 10.395 1.00 2.13 142 ALA A N 15
ATOM 14754 C CA . ALA A 1 67 ? 14.817 -16.422 11.160 1.00 23.00 142 ALA A CA 15
ATOM 14755 C C . ALA A 1 67 ? 14.137 -15.089 11.454 1.00 62.23 142 ALA A C 15
ATOM 14756 O O . ALA A 1 67 ? 14.332 -14.504 12.518 1.00 11.43 142 ALA A O 15
ATOM 14763 N N . ALA A 1 68 ? 13.339 -14.615 10.502 1.00 3.04 143 ALA A N 15
ATOM 14764 C CA . ALA A 1 68 ? 12.630 -13.352 10.660 1.00 14.32 143 ALA A CA 15
ATOM 14765 C C . ALA A 1 68 ? 11.735 -13.375 11.895 1.00 71.11 143 ALA A C 15
ATOM 14766 O O . ALA A 1 68 ? 11.665 -12.399 12.641 1.00 3.43 143 ALA A O 15
ATOM 14773 N N . ARG A 1 69 ? 11.051 -14.496 12.103 1.00 4.34 144 ARG A N 15
ATOM 14774 C CA . ARG A 1 69 ? 10.159 -14.645 13.247 1.00 44.11 144 ARG A CA 15
ATOM 14775 C C . ARG A 1 69 ? 10.933 -15.085 14.486 1.00 21.03 144 ARG A C 15
ATOM 14776 O O . ARG A 1 69 ? 10.764 -14.522 15.568 1.00 21.31 144 ARG A O 15
ATOM 14797 N N . ASP A 1 70 ? 11.781 -16.094 14.320 1.00 2.04 145 ASP A N 15
ATOM 14798 C CA . ASP A 1 70 ? 12.581 -16.610 15.425 1.00 5.41 145 ASP A CA 15
ATOM 14799 C C . ASP A 1 70 ? 13.409 -15.497 16.062 1.00 33.43 145 ASP A C 15
ATOM 14800 O O . ASP A 1 70 ? 13.611 -15.478 17.277 1.00 52.31 145 ASP A O 15
ATOM 14809 N N . HIS A 1 71 ? 13.886 -14.573 15.234 1.00 31.25 146 HIS A N 15
ATOM 14810 C CA . HIS A 1 71 ? 14.692 -13.458 15.717 1.00 1.41 146 HIS A CA 15
ATOM 14811 C C . HIS A 1 71 ? 13.822 -12.231 15.976 1.00 45.11 146 HIS A C 15
ATOM 14812 O O . HIS A 1 71 ? 13.942 -11.580 17.015 1.00 72.44 146 HIS A O 15
ATOM 14826 N N . CYS A 1 72 ? 12.948 -11.920 15.025 1.00 44.14 147 CYS A N 15
ATOM 14827 C CA . CYS A 1 72 ? 12.059 -10.771 15.148 1.00 24.12 147 CYS A CA 15
ATOM 14828 C C . CYS A 1 72 ? 10.598 -11.207 15.106 1.00 33.30 147 CYS A C 15
ATOM 14829 O O . CYS A 1 72 ? 9.759 -10.672 15.831 1.00 22.03 147 CYS A O 15
ATOM 14836 N N . LYS A 1 5 ? 1.065 -0.582 0.497 1.00 64.25 80 LYS A N 16
ATOM 14837 C CA . LYS A 1 5 ? 1.761 -0.894 -0.747 1.00 0.45 80 LYS A CA 16
ATOM 14838 C C . LYS A 1 5 ? 2.262 -2.334 -0.744 1.00 32.54 80 LYS A C 16
ATOM 14839 O O . LYS A 1 5 ? 1.820 -3.158 -1.546 1.00 12.34 80 LYS A O 16
ATOM 14858 N N . CYS A 1 6 ? 3.185 -2.633 0.164 1.00 62.30 81 CYS A N 16
ATOM 14859 C CA . CYS A 1 6 ? 3.746 -3.975 0.273 1.00 55.25 81 CYS A CA 16
ATOM 14860 C C . CYS A 1 6 ? 2.648 -5.004 0.524 1.00 35.22 81 CYS A C 16
ATOM 14861 O O . CYS A 1 6 ? 2.718 -6.135 0.040 1.00 50.52 81 CYS A O 16
ATOM 14868 N N . LEU A 1 7 ? 1.634 -4.605 1.284 1.00 34.42 82 LEU A N 16
ATOM 14869 C CA . LEU A 1 7 ? 0.519 -5.492 1.601 1.00 65.45 82 LEU A CA 16
ATOM 14870 C C . LEU A 1 7 ? -0.218 -5.914 0.333 1.00 24.15 82 LEU A C 16
ATOM 14871 O O . LEU A 1 7 ? -0.477 -7.098 0.119 1.00 12.23 82 LEU A O 16
ATOM 14887 N N . ALA A 1 8 ? -0.550 -4.937 -0.504 1.00 72.42 83 ALA A N 16
ATOM 14888 C CA . ALA A 1 8 ? -1.253 -5.208 -1.752 1.00 53.41 83 ALA A CA 16
ATOM 14889 C C . ALA A 1 8 ? -0.395 -6.042 -2.697 1.00 5.24 83 ALA A C 16
ATOM 14890 O O . ALA A 1 8 ? -0.831 -7.080 -3.193 1.00 11.33 83 ALA A O 16
ATOM 14897 N N . GLU A 1 9 ? 0.828 -5.580 -2.941 1.00 20.32 84 GLU A N 16
ATOM 14898 C CA . GLU A 1 9 ? 1.747 -6.285 -3.828 1.00 14.54 84 GLU A CA 16
ATOM 14899 C C . GLU A 1 9 ? 1.982 -7.713 -3.345 1.00 15.14 84 GLU A C 16
ATOM 14900 O O . GLU A 1 9 ? 1.843 -8.669 -4.108 1.00 71.12 84 GLU A O 16
ATOM 14912 N N . HIS A 1 10 ? 2.339 -7.850 -2.072 1.00 14.45 85 HIS A N 16
ATOM 14913 C CA . HIS A 1 10 ? 2.593 -9.161 -1.486 1.00 1.15 85 HIS A CA 16
ATOM 14914 C C . HIS A 1 10 ? 1.349 -10.041 -1.562 1.00 62.04 85 HIS A C 16
ATOM 14915 O O . HIS A 1 10 ? 1.443 -11.247 -1.793 1.00 32.11 85 HIS A O 16
ATOM 14929 N N . HIS A 1 11 ? 0.185 -9.430 -1.367 1.00 72.12 86 HIS A N 16
ATOM 14930 C CA . HIS A 1 11 ? -1.078 -10.159 -1.414 1.00 50.53 86 HIS A CA 16
ATOM 14931 C C . HIS A 1 11 ? -1.354 -10.677 -2.822 1.00 51.35 86 HIS A C 16
ATOM 14932 O O . HIS A 1 11 ? -1.548 -11.875 -3.026 1.00 3.34 86 HIS A O 16
ATOM 14946 N N . GLU A 1 12 ? -1.371 -9.766 -3.790 1.00 54.44 87 GLU A N 16
ATOM 14947 C CA . GLU A 1 12 ? -1.626 -10.132 -5.179 1.00 4.22 87 GLU A CA 16
ATOM 14948 C C . GLU A 1 12 ? -0.556 -11.090 -5.693 1.00 65.24 87 GLU A C 16
ATOM 14949 O O . GLU A 1 12 ? -0.841 -11.993 -6.481 1.00 5.31 87 GLU A O 16
ATOM 14961 N N . LYS A 1 13 ? 0.678 -10.887 -5.243 1.00 70.30 88 LYS A N 16
ATOM 14962 C CA . LYS A 1 13 ? 1.792 -11.732 -5.656 1.00 23.23 88 LYS A CA 16
ATOM 14963 C C . LYS A 1 13 ? 1.597 -13.166 -5.172 1.00 54.42 88 LYS A C 16
ATOM 14964 O O . LYS A 1 13 ? 1.709 -14.114 -5.949 1.00 52.43 88 LYS A O 16
ATOM 14983 N N . SER A 1 14 ? 1.302 -13.316 -3.885 1.00 21.02 89 SER A N 16
ATOM 14984 C CA . SER A 1 14 ? 1.093 -14.634 -3.298 1.00 32.35 89 SER A CA 16
ATOM 14985 C C . SER A 1 14 ? -0.148 -15.300 -3.885 1.00 11.12 89 SER A C 16
ATOM 14986 O O . SER A 1 14 ? -0.177 -16.513 -4.093 1.00 41.13 89 SER A O 16
ATOM 14994 N N . LYS A 1 15 ? -1.173 -14.497 -4.150 1.00 10.13 90 LYS A N 16
ATOM 14995 C CA . LYS A 1 15 ? -2.418 -15.005 -4.714 1.00 43.11 90 LYS A CA 16
ATOM 14996 C C . LYS A 1 15 ? -2.242 -15.361 -6.187 1.00 0.50 90 LYS A C 16
ATOM 14997 O O . LYS A 1 15 ? -2.176 -16.536 -6.548 1.00 54.50 90 LYS A O 16
ATOM 15016 N N . SER A 1 16 ? -2.165 -14.338 -7.033 1.00 20.11 91 SER A N 16
ATOM 15017 C CA . SER A 1 16 ? -1.999 -14.543 -8.467 1.00 30.40 91 SER A CA 16
ATOM 15018 C C . SER A 1 16 ? -0.720 -15.321 -8.760 1.00 23.31 91 SER A C 16
ATOM 15019 O O . SER A 1 16 ? 0.120 -15.514 -7.880 1.00 10.02 91 SER A O 16
ATOM 15027 N N . THR A 1 17 ? -0.577 -15.767 -10.004 1.00 74.23 92 THR A N 16
ATOM 15028 C CA . THR A 1 17 ? 0.598 -16.525 -10.415 1.00 33.21 92 THR A CA 16
ATOM 15029 C C . THR A 1 17 ? 0.991 -16.195 -11.850 1.00 72.44 92 THR A C 16
ATOM 15030 O O . THR A 1 17 ? 0.213 -16.405 -12.782 1.00 32.34 92 THR A O 16
ATOM 15041 N N . HIS A 1 18 ? 2.203 -15.678 -12.023 1.00 61.32 93 HIS A N 16
ATOM 15042 C CA . HIS A 1 18 ? 2.700 -15.321 -13.347 1.00 41.40 93 HIS A CA 16
ATOM 15043 C C . HIS A 1 18 ? 4.154 -14.864 -13.276 1.00 41.14 93 HIS A C 16
ATOM 15044 O O . HIS A 1 18 ? 5.049 -15.524 -13.805 1.00 34.12 93 HIS A O 16
ATOM 15058 N N . SER A 1 19 ? 4.382 -13.730 -12.621 1.00 22.31 94 SER A N 16
ATOM 15059 C CA . SER A 1 19 ? 5.727 -13.183 -12.485 1.00 51.02 94 SER A CA 16
ATOM 15060 C C . SER A 1 19 ? 6.091 -12.993 -11.016 1.00 35.23 94 SER A C 16
ATOM 15061 O O . SER A 1 19 ? 5.339 -12.385 -10.254 1.00 23.43 94 SER A O 16
ATOM 15069 N N . GLN A 1 20 ? 7.248 -13.518 -10.627 1.00 31.15 95 GLN A N 16
ATOM 15070 C CA . GLN A 1 20 ? 7.711 -13.407 -9.248 1.00 63.44 95 GLN A CA 16
ATOM 15071 C C . GLN A 1 20 ? 9.233 -13.328 -9.191 1.00 23.34 95 GLN A C 16
ATOM 15072 O O . GLN A 1 20 ? 9.924 -13.781 -10.104 1.00 10.32 95 GLN A O 16
ATOM 15086 N N . VAL A 1 21 ? 9.750 -12.750 -8.111 1.00 64.11 96 VAL A N 16
ATOM 15087 C CA . VAL A 1 21 ? 11.191 -12.612 -7.934 1.00 31.14 96 VAL A CA 16
ATOM 15088 C C . VAL A 1 21 ? 11.668 -13.374 -6.703 1.00 24.34 96 VAL A C 16
ATOM 15089 O O . VAL A 1 21 ? 12.715 -14.020 -6.726 1.00 45.45 96 VAL A O 16
ATOM 15102 N N . GLY A 1 22 ? 10.892 -13.295 -5.626 1.00 70.10 97 GLY A N 16
ATOM 15103 C CA . GLY A 1 22 ? 11.252 -13.983 -4.400 1.00 11.53 97 GLY A CA 16
ATOM 15104 C C . GLY A 1 22 ? 12.328 -13.253 -3.621 1.00 23.13 97 GLY A C 16
ATOM 15105 O O . GLY A 1 22 ? 12.123 -12.881 -2.465 1.00 45.22 97 GLY A O 16
ATOM 15109 N N . ASP A 1 23 ? 13.479 -13.050 -4.253 1.00 12.11 98 ASP A N 16
ATOM 15110 C CA . ASP A 1 23 ? 14.592 -12.361 -3.611 1.00 45.34 98 ASP A CA 16
ATOM 15111 C C . ASP A 1 23 ? 14.340 -10.857 -3.553 1.00 30.43 98 ASP A C 16
ATOM 15112 O O . ASP A 1 23 ? 13.700 -10.290 -4.438 1.00 72.54 98 ASP A O 16
ATOM 15121 N N . ASP A 1 24 ? 14.846 -10.218 -2.504 1.00 30.31 99 ASP A N 16
ATOM 15122 C CA . ASP A 1 24 ? 14.675 -8.781 -2.329 1.00 44.43 99 ASP A CA 16
ATOM 15123 C C . ASP A 1 24 ? 13.201 -8.424 -2.166 1.00 22.10 99 ASP A C 16
ATOM 15124 O O . ASP A 1 24 ? 12.561 -7.947 -3.103 1.00 54.30 99 ASP A O 16
ATOM 15133 N N . ILE A 1 25 ? 12.670 -8.660 -0.971 1.00 75.14 100 ILE A N 16
ATOM 15134 C CA . ILE A 1 25 ? 11.271 -8.364 -0.686 1.00 42.21 100 ILE A CA 16
ATOM 15135 C C . ILE A 1 25 ? 11.129 -7.588 0.619 1.00 52.42 100 ILE A C 16
ATOM 15136 O O . ILE A 1 25 ? 11.715 -7.935 1.644 1.00 65.11 100 ILE A O 16
ATOM 15152 N N . PRO A 1 26 ? 10.329 -6.511 0.583 1.00 63.23 101 PRO A N 16
ATOM 15153 C CA . PRO A 1 26 ? 10.089 -5.664 1.755 1.00 73.33 101 PRO A CA 16
ATOM 15154 C C . PRO A 1 26 ? 9.255 -6.370 2.818 1.00 15.24 101 PRO A C 16
ATOM 15155 O O . PRO A 1 26 ? 8.025 -6.385 2.749 1.00 3.15 101 PRO A O 16
ATOM 15166 N N . LYS A 1 27 ? 9.930 -6.954 3.803 1.00 50.55 102 LYS A N 16
ATOM 15167 C CA . LYS A 1 27 ? 9.252 -7.660 4.883 1.00 53.12 102 LYS A CA 16
ATOM 15168 C C . LYS A 1 27 ? 8.576 -6.678 5.835 1.00 71.23 102 LYS A C 16
ATOM 15169 O O . LYS A 1 27 ? 9.078 -6.411 6.927 1.00 44.43 102 LYS A O 16
ATOM 15188 N N . CYS A 1 28 ? 7.433 -6.145 5.415 1.00 65.13 103 CYS A N 16
ATOM 15189 C CA . CYS A 1 28 ? 6.688 -5.194 6.230 1.00 54.12 103 CYS A CA 16
ATOM 15190 C C . CYS A 1 28 ? 5.764 -5.919 7.204 1.00 72.30 103 CYS A C 16
ATOM 15191 O O . CYS A 1 28 ? 5.021 -6.820 6.817 1.00 61.32 103 CYS A O 16
ATOM 15198 N N . ASN A 1 29 ? 5.816 -5.519 8.470 1.00 4.22 104 ASN A N 16
ATOM 15199 C CA . ASN A 1 29 ? 4.985 -6.131 9.500 1.00 12.54 104 ASN A CA 16
ATOM 15200 C C . ASN A 1 29 ? 3.570 -5.561 9.467 1.00 51.14 104 ASN A C 16
ATOM 15201 O O . ASN A 1 29 ? 3.373 -4.374 9.202 1.00 34.14 104 ASN A O 16
ATOM 15212 N N . LEU A 1 30 ? 2.588 -6.414 9.736 1.00 21.22 105 LEU A N 16
ATOM 15213 C CA . LEU A 1 30 ? 1.190 -5.997 9.738 1.00 43.34 105 LEU A CA 16
ATOM 15214 C C . LEU A 1 30 ? 0.908 -5.044 10.895 1.00 73.20 105 LEU A C 16
ATOM 15215 O O . LEU A 1 30 ? -0.081 -4.312 10.882 1.00 34.10 105 LEU A O 16
ATOM 15231 N N . ALA A 1 31 ? 1.785 -5.058 11.894 1.00 75.14 106 ALA A N 16
ATOM 15232 C CA . ALA A 1 31 ? 1.632 -4.193 13.057 1.00 53.25 106 ALA A CA 16
ATOM 15233 C C . ALA A 1 31 ? 1.458 -2.737 12.638 1.00 13.32 106 ALA A C 16
ATOM 15234 O O . ALA A 1 31 ? 0.564 -2.044 13.124 1.00 11.23 106 ALA A O 16
ATOM 15241 N N . SER A 1 32 ? 2.318 -2.279 11.735 1.00 41.44 107 SER A N 16
ATOM 15242 C CA . SER A 1 32 ? 2.262 -0.903 11.254 1.00 0.13 107 SER A CA 16
ATOM 15243 C C . SER A 1 32 ? 1.980 -0.862 9.756 1.00 53.25 107 SER A C 16
ATOM 15244 O O . SER A 1 32 ? 1.407 0.101 9.246 1.00 24.14 107 SER A O 16
ATOM 15252 N N . GLY A 1 33 ? 2.386 -1.915 9.054 1.00 65.52 108 GLY A N 16
ATOM 15253 C CA . GLY A 1 33 ? 2.169 -1.981 7.620 1.00 3.14 108 GLY A CA 16
ATOM 15254 C C . GLY A 1 33 ? 3.306 -1.361 6.833 1.00 45.01 108 GLY A C 16
ATOM 15255 O O . GLY A 1 33 ? 3.170 -1.092 5.639 1.00 20.41 108 GLY A O 16
ATOM 15259 N N . TYR A 1 34 ? 4.431 -1.131 7.502 1.00 71.52 109 TYR A N 16
ATOM 15260 C CA . TYR A 1 34 ? 5.595 -0.535 6.858 1.00 62.12 109 TYR A CA 16
ATOM 15261 C C . TYR A 1 34 ? 6.701 -1.569 6.666 1.00 54.14 109 TYR A C 16
ATOM 15262 O O . TYR A 1 34 ? 6.821 -2.518 7.441 1.00 12.42 109 TYR A O 16
ATOM 15280 N N . TYR A 1 35 ? 7.506 -1.378 5.627 1.00 42.51 110 TYR A N 16
ATOM 15281 C CA . TYR A 1 35 ? 8.601 -2.293 5.330 1.00 24.22 110 TYR A CA 16
ATOM 15282 C C . TYR A 1 35 ? 9.889 -1.843 6.014 1.00 14.31 110 TYR A C 16
ATOM 15283 O O . TYR A 1 35 ? 10.985 -2.232 5.614 1.00 42.42 110 TYR A O 16
ATOM 15301 N N . GLU A 1 36 ? 9.745 -1.020 7.049 1.00 72.43 111 GLU A N 16
ATOM 15302 C CA . GLU A 1 36 ? 10.896 -0.516 7.789 1.00 72.43 111 GLU A CA 16
ATOM 15303 C C . GLU A 1 36 ? 11.040 -1.236 9.126 1.00 23.44 111 GLU A C 16
ATOM 15304 O O . GLU A 1 36 ? 11.915 -0.909 9.927 1.00 2.42 111 GLU A O 16
ATOM 15316 N N . GLN A 1 37 ? 10.175 -2.218 9.360 1.00 41.02 112 GLN A N 16
ATOM 15317 C CA . GLN A 1 37 ? 10.205 -2.983 10.601 1.00 65.45 112 GLN A CA 16
ATOM 15318 C C . GLN A 1 37 ? 11.087 -4.220 10.456 1.00 11.41 112 GLN A C 16
ATOM 15319 O O . GLN A 1 37 ? 11.891 -4.526 11.336 1.00 62.35 112 GLN A O 16
ATOM 15333 N N . MET A 1 38 ? 10.929 -4.926 9.341 1.00 1.33 113 MET A N 16
ATOM 15334 C CA . MET A 1 38 ? 11.712 -6.129 9.082 1.00 53.41 113 MET A CA 16
ATOM 15335 C C . MET A 1 38 ? 12.098 -6.219 7.609 1.00 42.40 113 MET A C 16
ATOM 15336 O O . MET A 1 38 ? 11.518 -5.538 6.764 1.00 50.22 113 MET A O 16
ATOM 15350 N N . GLN A 1 39 ? 13.081 -7.062 7.310 1.00 32.11 114 GLN A N 16
ATOM 15351 C CA . GLN A 1 39 ? 13.544 -7.239 5.939 1.00 64.10 114 GLN A CA 16
ATOM 15352 C C . GLN A 1 39 ? 13.985 -8.679 5.695 1.00 54.23 114 GLN A C 16
ATOM 15353 O O . GLN A 1 39 ? 14.641 -9.290 6.539 1.00 74.25 114 GLN A O 16
ATOM 15367 N N . CYS A 1 40 ? 13.619 -9.215 4.535 1.00 22.33 115 CYS A N 16
ATOM 15368 C CA . CYS A 1 40 ? 13.975 -10.584 4.179 1.00 1.53 115 CYS A CA 16
ATOM 15369 C C . CYS A 1 40 ? 14.458 -10.661 2.734 1.00 71.42 115 CYS A C 16
ATOM 15370 O O . CYS A 1 40 ? 13.825 -10.122 1.827 1.00 1.45 115 CYS A O 16
ATOM 15377 N N . ASN A 1 41 ? 15.583 -11.338 2.527 1.00 3.33 116 ASN A N 16
ATOM 15378 C CA . ASN A 1 41 ? 16.152 -11.486 1.192 1.00 33.45 116 ASN A CA 16
ATOM 15379 C C . ASN A 1 41 ? 16.689 -12.899 0.984 1.00 34.22 116 ASN A C 16
ATOM 15380 O O . ASN A 1 41 ? 17.178 -13.534 1.919 1.00 20.20 116 ASN A O 16
ATOM 15391 N N . THR A 1 42 ? 16.594 -13.387 -0.249 1.00 41.42 117 THR A N 16
ATOM 15392 C CA . THR A 1 42 ? 17.069 -14.724 -0.581 1.00 42.21 117 THR A CA 16
ATOM 15393 C C . THR A 1 42 ? 18.507 -14.927 -0.118 1.00 22.11 117 THR A C 16
ATOM 15394 O O . THR A 1 42 ? 18.889 -16.025 0.285 1.00 31.41 117 THR A O 16
ATOM 15405 N N . GLN A 1 43 ? 19.299 -13.862 -0.178 1.00 5.44 118 GLN A N 16
ATOM 15406 C CA . GLN A 1 43 ? 20.696 -13.925 0.236 1.00 2.24 118 GLN A CA 16
ATOM 15407 C C . GLN A 1 43 ? 20.812 -13.972 1.756 1.00 12.14 118 GLN A C 16
ATOM 15408 O O . GLN A 1 43 ? 21.559 -14.781 2.306 1.00 40.31 118 GLN A O 16
ATOM 15422 N N . GLN A 1 44 ? 20.068 -13.100 2.429 1.00 53.21 119 GLN A N 16
ATOM 15423 C CA . GLN A 1 44 ? 20.088 -13.042 3.886 1.00 64.03 119 GLN A CA 16
ATOM 15424 C C . GLN A 1 44 ? 18.875 -12.286 4.418 1.00 63.22 119 GLN A C 16
ATOM 15425 O O . GLN A 1 44 ? 18.044 -11.804 3.647 1.00 22.35 119 GLN A O 16
ATOM 15439 N N . HIS A 1 45 ? 18.780 -12.186 5.740 1.00 74.41 120 HIS A N 16
ATOM 15440 C CA . HIS A 1 45 ? 17.667 -11.489 6.375 1.00 4.43 120 HIS A CA 16
ATOM 15441 C C . HIS A 1 45 ? 18.173 -10.506 7.427 1.00 13.51 120 HIS A C 16
ATOM 15442 O O . HIS A 1 45 ? 19.324 -10.579 7.857 1.00 72.21 120 HIS A O 16
ATOM 15456 N N . TRP A 1 46 ? 17.305 -9.587 7.836 1.00 42.11 121 TRP A N 16
ATOM 15457 C CA . TRP A 1 46 ? 17.664 -8.589 8.837 1.00 44.41 121 TRP A CA 16
ATOM 15458 C C . TRP A 1 46 ? 16.448 -7.765 9.245 1.00 40.21 121 TRP A C 16
ATOM 15459 O O . TRP A 1 46 ? 15.455 -7.704 8.519 1.00 2.20 121 TRP A O 16
ATOM 15480 N N . CYS A 1 47 ? 16.531 -7.132 10.410 1.00 3.04 122 CYS A N 16
ATOM 15481 C CA . CYS A 1 47 ? 15.437 -6.311 10.915 1.00 22.55 122 CYS A CA 16
ATOM 15482 C C . CYS A 1 47 ? 15.783 -4.828 10.824 1.00 11.13 122 CYS A C 16
ATOM 15483 O O . CYS A 1 47 ? 16.955 -4.453 10.801 1.00 41.34 122 CYS A O 16
ATOM 15490 N N . VAL A 1 48 ? 14.754 -3.988 10.774 1.00 74.23 123 VAL A N 16
ATOM 15491 C CA . VAL A 1 48 ? 14.947 -2.546 10.687 1.00 44.24 123 VAL A CA 16
ATOM 15492 C C . VAL A 1 48 ? 13.953 -1.803 11.572 1.00 22.33 123 VAL A C 16
ATOM 15493 O O . VAL A 1 48 ? 13.101 -2.416 12.215 1.00 34.11 123 VAL A O 16
ATOM 15506 N N . ASP A 1 49 ? 14.068 -0.480 11.601 1.00 63.20 124 ASP A N 16
ATOM 15507 C CA . ASP A 1 49 ? 13.178 0.348 12.407 1.00 63.51 124 ASP A CA 16
ATOM 15508 C C . ASP A 1 49 ? 12.392 1.315 11.528 1.00 12.00 124 ASP A C 16
ATOM 15509 O O . ASP A 1 49 ? 12.867 1.775 10.489 1.00 34.51 124 ASP A O 16
ATOM 15518 N N . PRO A 1 50 ? 11.159 1.632 11.952 1.00 24.01 125 PRO A N 16
ATOM 15519 C CA . PRO A 1 50 ? 10.281 2.547 11.218 1.00 54.20 125 PRO A CA 16
ATOM 15520 C C . PRO A 1 50 ? 10.774 3.989 11.267 1.00 45.11 125 PRO A C 16
ATOM 15521 O O . PRO A 1 50 ? 10.412 4.807 10.422 1.00 1.23 125 PRO A O 16
ATOM 15532 N N . GLU A 1 51 ? 11.604 4.293 12.261 1.00 75.52 126 GLU A N 16
ATOM 15533 C CA . GLU A 1 51 ? 12.146 5.637 12.419 1.00 62.34 126 GLU A CA 16
ATOM 15534 C C . GLU A 1 51 ? 12.759 6.133 11.112 1.00 12.01 126 GLU A C 16
ATOM 15535 O O . GLU A 1 51 ? 12.403 7.201 10.614 1.00 63.14 126 GLU A O 16
ATOM 15547 N N . SER A 1 52 ? 13.682 5.350 10.563 1.00 31.11 127 SER A N 16
ATOM 15548 C CA . SER A 1 52 ? 14.348 5.711 9.317 1.00 31.21 127 SER A CA 16
ATOM 15549 C C . SER A 1 52 ? 14.351 4.537 8.343 1.00 73.22 127 SER A C 16
ATOM 15550 O O . SER A 1 52 ? 14.233 4.720 7.132 1.00 12.00 127 SER A O 16
ATOM 15558 N N . GLY A 1 53 ? 14.487 3.329 8.882 1.00 73.23 128 GLY A N 16
ATOM 15559 C CA . GLY A 1 53 ? 14.503 2.142 8.047 1.00 32.31 128 GLY A CA 16
ATOM 15560 C C . GLY A 1 53 ? 15.883 1.522 7.946 1.00 13.54 128 GLY A C 16
ATOM 15561 O O . GLY A 1 53 ? 16.236 0.937 6.922 1.00 3.21 128 GLY A O 16
ATOM 15565 N N . THR A 1 54 ? 16.667 1.652 9.012 1.00 42.11 129 THR A N 16
ATOM 15566 C CA . THR A 1 54 ? 18.017 1.103 9.039 1.00 40.45 129 THR A CA 16
ATOM 15567 C C . THR A 1 54 ? 18.084 -0.151 9.902 1.00 33.00 129 THR A C 16
ATOM 15568 O O . THR A 1 54 ? 17.189 -0.411 10.706 1.00 72.03 129 THR A O 16
ATOM 15579 N N . ALA A 1 55 ? 19.150 -0.925 9.731 1.00 23.32 130 ALA A N 16
ATOM 15580 C CA . ALA A 1 55 ? 19.335 -2.152 10.497 1.00 13.54 130 ALA A CA 16
ATOM 15581 C C . ALA A 1 55 ? 19.556 -1.847 11.975 1.00 34.43 130 ALA A C 16
ATOM 15582 O O . ALA A 1 55 ? 19.968 -0.745 12.338 1.00 55.41 130 ALA A O 16
ATOM 15589 N N . LEU A 1 56 ? 19.279 -2.831 12.825 1.00 50.35 131 LEU A N 16
ATOM 15590 C CA . LEU A 1 56 ? 19.447 -2.668 14.264 1.00 0.15 131 LEU A CA 16
ATOM 15591 C C . LEU A 1 56 ? 20.503 -3.628 14.801 1.00 24.34 131 LEU A C 16
ATOM 15592 O O . LEU A 1 56 ? 21.418 -3.224 15.518 1.00 50.21 131 LEU A O 16
ATOM 15608 N N . GLY A 1 57 ? 20.371 -4.903 14.448 1.00 65.33 132 GLY A N 16
ATOM 15609 C CA . GLY A 1 57 ? 21.323 -5.901 14.901 1.00 34.21 132 GLY A CA 16
ATOM 15610 C C . GLY A 1 57 ? 22.156 -6.466 13.767 1.00 14.54 132 GLY A C 16
ATOM 15611 O O . GLY A 1 57 ? 22.587 -5.730 12.881 1.00 44.33 132 GLY A O 16
ATOM 15615 N N . GLU A 1 58 ? 22.383 -7.775 13.797 1.00 20.01 133 GLU A N 16
ATOM 15616 C CA . GLU A 1 58 ? 23.172 -8.436 12.765 1.00 65.14 133 GLU A CA 16
ATOM 15617 C C . GLU A 1 58 ? 22.274 -8.980 11.657 1.00 0.14 133 GLU A C 16
ATOM 15618 O O . GLU A 1 58 ? 21.080 -8.684 11.611 1.00 40.42 133 GLU A O 16
ATOM 15630 N N . ARG A 1 59 ? 22.857 -9.776 10.768 1.00 64.51 134 ARG A N 16
ATOM 15631 C CA . ARG A 1 59 ? 22.111 -10.360 9.660 1.00 61.41 134 ARG A CA 16
ATOM 15632 C C . ARG A 1 59 ? 22.268 -11.878 9.639 1.00 74.11 134 ARG A C 16
ATOM 15633 O O . ARG A 1 59 ? 21.281 -12.614 9.633 1.00 14.23 134 ARG A O 16
ATOM 15654 N N . ARG A 1 60 ? 23.514 -12.339 9.627 1.00 61.11 135 ARG A N 16
ATOM 15655 C CA . ARG A 1 60 ? 23.800 -13.769 9.605 1.00 52.44 135 ARG A CA 16
ATOM 15656 C C . ARG A 1 60 ? 23.053 -14.490 10.723 1.00 40.30 135 ARG A C 16
ATOM 15657 O O . ARG A 1 60 ? 22.950 -13.985 11.841 1.00 45.42 135 ARG A O 16
ATOM 15678 N N . SER A 1 61 ? 22.533 -15.673 10.413 1.00 12.01 136 SER A N 16
ATOM 15679 C CA . SER A 1 61 ? 21.792 -16.462 11.390 1.00 13.23 136 SER A CA 16
ATOM 15680 C C . SER A 1 61 ? 21.328 -17.782 10.783 1.00 34.21 136 SER A C 16
ATOM 15681 O O . SER A 1 61 ? 21.720 -18.858 11.233 1.00 4.44 136 SER A O 16
ATOM 15689 N N . GLY A 1 62 ? 20.488 -17.692 9.756 1.00 14.53 137 GLY A N 16
ATOM 15690 C CA . GLY A 1 62 ? 19.983 -18.885 9.103 1.00 32.12 137 GLY A CA 16
ATOM 15691 C C . GLY A 1 62 ? 18.852 -18.585 8.140 1.00 15.41 137 GLY A C 16
ATOM 15692 O O . GLY A 1 62 ? 18.981 -17.726 7.268 1.00 35.15 137 GLY A O 16
ATOM 15696 N N . GLY A 1 63 ? 17.739 -19.295 8.296 1.00 34.42 138 GLY A N 16
ATOM 15697 C CA . GLY A 1 63 ? 16.597 -19.087 7.425 1.00 51.20 138 GLY A CA 16
ATOM 15698 C C . GLY A 1 63 ? 16.184 -17.630 7.349 1.00 33.34 138 GLY A C 16
ATOM 15699 O O . GLY A 1 63 ? 16.671 -16.798 8.115 1.00 24.20 138 GLY A O 16
ATOM 15703 N N . CYS A 1 64 ? 15.283 -17.320 6.423 1.00 41.20 139 CYS A N 16
ATOM 15704 C CA . CYS A 1 64 ? 14.805 -15.954 6.248 1.00 44.42 139 CYS A CA 16
ATOM 15705 C C . CYS A 1 64 ? 13.566 -15.697 7.100 1.00 74.43 139 CYS A C 16
ATOM 15706 O O . CYS A 1 64 ? 13.514 -14.737 7.869 1.00 31.10 139 CYS A O 16
ATOM 15713 N N . THR A 1 65 ? 12.567 -16.564 6.957 1.00 1.44 140 THR A N 16
ATOM 15714 C CA . THR A 1 65 ? 11.327 -16.432 7.712 1.00 3.31 140 THR A CA 16
ATOM 15715 C C . THR A 1 65 ? 11.477 -17.000 9.119 1.00 51.52 140 THR A C 16
ATOM 15716 O O . THR A 1 65 ? 11.136 -16.343 10.102 1.00 74.01 140 THR A O 16
ATOM 15727 N N . GLU A 1 66 ? 11.990 -18.223 9.207 1.00 52.11 141 GLU A N 16
ATOM 15728 C CA . GLU A 1 66 ? 12.184 -18.878 10.495 1.00 70.10 141 GLU A CA 16
ATOM 15729 C C . GLU A 1 66 ? 13.001 -17.997 11.436 1.00 74.01 141 GLU A C 16
ATOM 15730 O O . GLU A 1 66 ? 12.682 -17.871 12.618 1.00 64.30 141 GLU A O 16
ATOM 15742 N N . ALA A 1 67 ? 14.055 -17.390 10.902 1.00 43.30 142 ALA A N 16
ATOM 15743 C CA . ALA A 1 67 ? 14.917 -16.520 11.692 1.00 0.45 142 ALA A CA 16
ATOM 15744 C C . ALA A 1 67 ? 14.254 -15.169 11.941 1.00 31.10 142 ALA A C 16
ATOM 15745 O O . ALA A 1 67 ? 14.423 -14.570 13.003 1.00 75.32 142 ALA A O 16
ATOM 15752 N N . ALA A 1 68 ? 13.500 -14.695 10.955 1.00 50.23 143 ALA A N 16
ATOM 15753 C CA . ALA A 1 68 ? 12.811 -13.416 11.068 1.00 54.55 143 ALA A CA 16
ATOM 15754 C C . ALA A 1 68 ? 11.845 -13.414 12.248 1.00 71.53 143 ALA A C 16
ATOM 15755 O O . ALA A 1 68 ? 11.765 -12.440 12.995 1.00 13.34 143 ALA A O 16
ATOM 15762 N N . ARG A 1 69 ? 11.113 -14.512 12.409 1.00 61.15 144 ARG A N 16
ATOM 15763 C CA . ARG A 1 69 ? 10.151 -14.636 13.497 1.00 62.40 144 ARG A CA 16
ATOM 15764 C C . ARG A 1 69 ? 10.843 -15.064 14.788 1.00 43.10 144 ARG A C 16
ATOM 15765 O O . ARG A 1 69 ? 10.587 -14.506 15.855 1.00 24.23 144 ARG A O 16
ATOM 15786 N N . ASP A 1 70 ? 11.720 -16.057 14.682 1.00 12.54 145 ASP A N 16
ATOM 15787 C CA . ASP A 1 70 ? 12.449 -16.559 15.841 1.00 44.21 145 ASP A CA 16
ATOM 15788 C C . ASP A 1 70 ? 13.258 -15.445 16.499 1.00 54.11 145 ASP A C 16
ATOM 15789 O O . ASP A 1 70 ? 13.393 -15.401 17.722 1.00 31.01 145 ASP A O 16
ATOM 15798 N N . HIS A 1 71 ? 13.794 -14.546 15.679 1.00 22.42 146 HIS A N 16
ATOM 15799 C CA . HIS A 1 71 ? 14.590 -13.432 16.182 1.00 60.13 146 HIS A CA 16
ATOM 15800 C C . HIS A 1 71 ? 13.720 -12.199 16.402 1.00 15.40 146 HIS A C 16
ATOM 15801 O O . HIS A 1 71 ? 13.696 -11.630 17.494 1.00 52.42 146 HIS A O 16
ATOM 15815 N N . CYS A 1 72 ? 13.006 -11.790 15.358 1.00 11.12 147 CYS A N 16
ATOM 15816 C CA . CYS A 1 72 ? 12.135 -10.623 15.436 1.00 31.53 147 CYS A CA 16
ATOM 15817 C C . CYS A 1 72 ? 10.669 -11.043 15.499 1.00 51.51 147 CYS A C 16
ATOM 15818 O O . CYS A 1 72 ? 9.950 -10.682 16.431 1.00 73.11 147 CYS A O 16
ATOM 15825 N N . LYS A 1 5 ? 0.917 -0.296 0.131 1.00 24.42 80 LYS A N 17
ATOM 15826 C CA . LYS A 1 5 ? 1.644 -0.654 -1.081 1.00 50.13 80 LYS A CA 17
ATOM 15827 C C . LYS A 1 5 ? 2.239 -2.054 -0.966 1.00 51.34 80 LYS A C 17
ATOM 15828 O O . LYS A 1 5 ? 1.868 -2.960 -1.712 1.00 74.44 80 LYS A O 17
ATOM 15847 N N . CYS A 1 6 ? 3.163 -2.224 -0.027 1.00 12.33 81 CYS A N 17
ATOM 15848 C CA . CYS A 1 6 ? 3.809 -3.513 0.187 1.00 33.12 81 CYS A CA 17
ATOM 15849 C C . CYS A 1 6 ? 2.774 -4.600 0.464 1.00 23.31 81 CYS A C 17
ATOM 15850 O O . CYS A 1 6 ? 2.933 -5.746 0.041 1.00 60.20 81 CYS A O 17
ATOM 15857 N N . LEU A 1 7 ? 1.715 -4.233 1.177 1.00 70.23 82 LEU A N 17
ATOM 15858 C CA . LEU A 1 7 ? 0.653 -5.176 1.511 1.00 63.45 82 LEU A CA 17
ATOM 15859 C C . LEU A 1 7 ? -0.081 -5.636 0.255 1.00 30.42 82 LEU A C 17
ATOM 15860 O O . LEU A 1 7 ? -0.308 -6.830 0.059 1.00 11.12 82 LEU A O 17
ATOM 15876 N N . ALA A 1 8 ? -0.448 -4.681 -0.593 1.00 22.30 83 ALA A N 17
ATOM 15877 C CA . ALA A 1 8 ? -1.152 -4.989 -1.831 1.00 53.34 83 ALA A CA 17
ATOM 15878 C C . ALA A 1 8 ? -0.292 -5.846 -2.754 1.00 52.41 83 ALA A C 17
ATOM 15879 O O . ALA A 1 8 ? -0.770 -6.819 -3.335 1.00 60.41 83 ALA A O 17
ATOM 15886 N N . GLU A 1 9 ? 0.978 -5.476 -2.884 1.00 40.42 84 GLU A N 17
ATOM 15887 C CA . GLU A 1 9 ? 1.903 -6.211 -3.738 1.00 45.22 84 GLU A CA 17
ATOM 15888 C C . GLU A 1 9 ? 2.167 -7.607 -3.180 1.00 53.44 84 GLU A C 17
ATOM 15889 O O . GLU A 1 9 ? 2.042 -8.605 -3.891 1.00 1.14 84 GLU A O 17
ATOM 15901 N N . HIS A 1 10 ? 2.532 -7.668 -1.904 1.00 21.12 85 HIS A N 17
ATOM 15902 C CA . HIS A 1 10 ? 2.813 -8.941 -1.250 1.00 22.14 85 HIS A CA 17
ATOM 15903 C C . HIS A 1 10 ? 1.636 -9.900 -1.399 1.00 22.31 85 HIS A C 17
ATOM 15904 O O . HIS A 1 10 ? 1.814 -11.069 -1.745 1.00 43.41 85 HIS A O 17
ATOM 15918 N N . HIS A 1 11 ? 0.434 -9.399 -1.135 1.00 34.41 86 HIS A N 17
ATOM 15919 C CA . HIS A 1 11 ? -0.773 -10.212 -1.240 1.00 30.32 86 HIS A CA 17
ATOM 15920 C C . HIS A 1 11 ? -1.092 -10.526 -2.699 1.00 3.15 86 HIS A C 17
ATOM 15921 O O . HIS A 1 11 ? -1.566 -11.615 -3.019 1.00 13.10 86 HIS A O 17
ATOM 15935 N N . GLU A 1 12 ? -0.828 -9.564 -3.577 1.00 41.41 87 GLU A N 17
ATOM 15936 C CA . GLU A 1 12 ? -1.089 -9.738 -5.001 1.00 44.11 87 GLU A CA 17
ATOM 15937 C C . GLU A 1 12 ? -0.336 -10.947 -5.548 1.00 62.40 87 GLU A C 17
ATOM 15938 O O . GLU A 1 12 ? -0.927 -11.834 -6.165 1.00 25.33 87 GLU A O 17
ATOM 15950 N N . LYS A 1 13 ? 0.973 -10.976 -5.318 1.00 54.01 88 LYS A N 17
ATOM 15951 C CA . LYS A 1 13 ? 1.808 -12.075 -5.786 1.00 22.41 88 LYS A CA 17
ATOM 15952 C C . LYS A 1 13 ? 1.570 -13.332 -4.955 1.00 35.11 88 LYS A C 17
ATOM 15953 O O . LYS A 1 13 ? 1.589 -14.446 -5.478 1.00 33.33 88 LYS A O 17
ATOM 15972 N N . SER A 1 14 ? 1.343 -13.145 -3.659 1.00 4.34 89 SER A N 17
ATOM 15973 C CA . SER A 1 14 ? 1.103 -14.264 -2.755 1.00 50.30 89 SER A CA 17
ATOM 15974 C C . SER A 1 14 ? -0.038 -15.139 -3.265 1.00 51.53 89 SER A C 17
ATOM 15975 O O . SER A 1 14 ? 0.106 -16.354 -3.395 1.00 72.40 89 SER A O 17
ATOM 15983 N N . LYS A 1 15 ? -1.173 -14.511 -3.553 1.00 51.35 90 LYS A N 17
ATOM 15984 C CA . LYS A 1 15 ? -2.340 -15.229 -4.051 1.00 14.01 90 LYS A CA 17
ATOM 15985 C C . LYS A 1 15 ? -2.182 -15.567 -5.530 1.00 23.12 90 LYS A C 17
ATOM 15986 O O . LYS A 1 15 ? -2.417 -16.701 -5.946 1.00 32.54 90 LYS A O 17
ATOM 16005 N N . SER A 1 16 ? -1.780 -14.576 -6.319 1.00 42.10 91 SER A N 17
ATOM 16006 C CA . SER A 1 16 ? -1.592 -14.768 -7.752 1.00 61.22 91 SER A CA 17
ATOM 16007 C C . SER A 1 16 ? -0.170 -15.232 -8.056 1.00 55.44 91 SER A C 17
ATOM 16008 O O . SER A 1 16 ? 0.781 -14.454 -7.973 1.00 53.33 91 SER A O 17
ATOM 16016 N N . THR A 1 17 ? -0.033 -16.506 -8.409 1.00 41.05 92 THR A N 17
ATOM 16017 C CA . THR A 1 17 ? 1.271 -17.075 -8.725 1.00 61.11 92 THR A CA 17
ATOM 16018 C C . THR A 1 17 ? 1.633 -16.844 -10.188 1.00 14.22 92 THR A C 17
ATOM 16019 O O . THR A 1 17 ? 0.866 -17.185 -11.089 1.00 15.12 92 THR A O 17
ATOM 16030 N N . HIS A 1 18 ? 2.806 -16.263 -10.418 1.00 13.50 93 HIS A N 17
ATOM 16031 C CA . HIS A 1 18 ? 3.269 -15.987 -11.773 1.00 45.21 93 HIS A CA 17
ATOM 16032 C C . HIS A 1 18 ? 4.721 -15.516 -11.765 1.00 71.54 93 HIS A C 17
ATOM 16033 O O . HIS A 1 18 ? 5.510 -15.894 -12.631 1.00 44.00 93 HIS A O 17
ATOM 16047 N N . SER A 1 19 ? 5.065 -14.690 -10.783 1.00 11.10 94 SER A N 17
ATOM 16048 C CA . SER A 1 19 ? 6.420 -14.164 -10.665 1.00 60.45 94 SER A CA 17
ATOM 16049 C C . SER A 1 19 ? 7.444 -15.295 -10.682 1.00 45.21 94 SER A C 17
ATOM 16050 O O . SER A 1 19 ? 7.303 -16.285 -9.965 1.00 12.21 94 SER A O 17
ATOM 16058 N N . GLN A 1 20 ? 8.476 -15.138 -11.506 1.00 75.51 95 GLN A N 17
ATOM 16059 C CA . GLN A 1 20 ? 9.524 -16.146 -11.617 1.00 74.12 95 GLN A CA 17
ATOM 16060 C C . GLN A 1 20 ? 10.416 -16.142 -10.381 1.00 2.35 95 GLN A C 17
ATOM 16061 O O . GLN A 1 20 ? 10.692 -17.190 -9.798 1.00 25.32 95 GLN A O 17
ATOM 16075 N N . VAL A 1 21 ? 10.865 -14.955 -9.985 1.00 1.41 96 VAL A N 17
ATOM 16076 C CA . VAL A 1 21 ? 11.726 -14.813 -8.817 1.00 22.52 96 VAL A CA 17
ATOM 16077 C C . VAL A 1 21 ? 11.137 -13.825 -7.816 1.00 63.52 96 VAL A C 17
ATOM 16078 O O . VAL A 1 21 ? 10.348 -12.954 -8.179 1.00 64.01 96 VAL A O 17
ATOM 16091 N N . GLY A 1 22 ? 11.527 -13.968 -6.553 1.00 10.32 97 GLY A N 17
ATOM 16092 C CA . GLY A 1 22 ? 11.028 -13.081 -5.518 1.00 41.53 97 GLY A CA 17
ATOM 16093 C C . GLY A 1 22 ? 12.102 -12.689 -4.523 1.00 42.20 97 GLY A C 17
ATOM 16094 O O . GLY A 1 22 ? 11.910 -12.808 -3.313 1.00 13.22 97 GLY A O 17
ATOM 16098 N N . ASP A 1 23 ? 13.237 -12.222 -5.033 1.00 33.14 98 ASP A N 17
ATOM 16099 C CA . ASP A 1 23 ? 14.346 -11.812 -4.180 1.00 23.13 98 ASP A CA 17
ATOM 16100 C C . ASP A 1 23 ? 14.436 -10.291 -4.098 1.00 62.45 98 ASP A C 17
ATOM 16101 O O . ASP A 1 23 ? 15.488 -9.707 -4.358 1.00 62.15 98 ASP A O 17
ATOM 16110 N N . ASP A 1 24 ? 13.326 -9.657 -3.737 1.00 44.13 99 ASP A N 17
ATOM 16111 C CA . ASP A 1 24 ? 13.280 -8.204 -3.622 1.00 15.11 99 ASP A CA 17
ATOM 16112 C C . ASP A 1 24 ? 12.026 -7.758 -2.875 1.00 62.31 99 ASP A C 17
ATOM 16113 O O . ASP A 1 24 ? 11.307 -6.867 -3.327 1.00 75.22 99 ASP A O 17
ATOM 16122 N N . ILE A 1 25 ? 11.771 -8.384 -1.731 1.00 61.53 100 ILE A N 17
ATOM 16123 C CA . ILE A 1 25 ? 10.605 -8.052 -0.923 1.00 31.24 100 ILE A CA 17
ATOM 16124 C C . ILE A 1 25 ? 10.961 -7.049 0.169 1.00 31.14 100 ILE A C 17
ATOM 16125 O O . ILE A 1 25 ? 11.938 -7.211 0.901 1.00 34.12 100 ILE A O 17
ATOM 16141 N N . PRO A 1 26 ? 10.150 -5.987 0.285 1.00 75.31 101 PRO A N 17
ATOM 16142 C CA . PRO A 1 26 ? 10.357 -4.938 1.287 1.00 41.31 101 PRO A CA 17
ATOM 16143 C C . PRO A 1 26 ? 10.080 -5.427 2.704 1.00 2.35 101 PRO A C 17
ATOM 16144 O O . PRO A 1 26 ? 10.761 -5.034 3.652 1.00 24.30 101 PRO A O 17
ATOM 16155 N N . LYS A 1 27 ? 9.076 -6.286 2.843 1.00 24.04 102 LYS A N 17
ATOM 16156 C CA . LYS A 1 27 ? 8.710 -6.831 4.145 1.00 13.12 102 LYS A CA 17
ATOM 16157 C C . LYS A 1 27 ? 8.229 -5.727 5.081 1.00 11.33 102 LYS A C 17
ATOM 16158 O O . LYS A 1 27 ? 9.026 -4.935 5.585 1.00 1.01 102 LYS A O 17
ATOM 16177 N N . CYS A 1 28 ? 6.921 -5.680 5.311 1.00 30.24 103 CYS A N 17
ATOM 16178 C CA . CYS A 1 28 ? 6.333 -4.674 6.188 1.00 65.22 103 CYS A CA 17
ATOM 16179 C C . CYS A 1 28 ? 5.412 -5.321 7.218 1.00 63.40 103 CYS A C 17
ATOM 16180 O O . CYS A 1 28 ? 4.446 -5.995 6.865 1.00 73.23 103 CYS A O 17
ATOM 16187 N N . ASN A 1 29 ? 5.720 -5.111 8.494 1.00 41.23 104 ASN A N 17
ATOM 16188 C CA . ASN A 1 29 ? 4.920 -5.674 9.576 1.00 44.42 104 ASN A CA 17
ATOM 16189 C C . ASN A 1 29 ? 3.523 -5.062 9.594 1.00 12.02 104 ASN A C 17
ATOM 16190 O O . ASN A 1 29 ? 3.367 -3.840 9.577 1.00 65.24 104 ASN A O 17
ATOM 16201 N N . LEU A 1 30 ? 2.509 -5.919 9.630 1.00 34.14 105 LEU A N 17
ATOM 16202 C CA . LEU A 1 30 ? 1.123 -5.464 9.652 1.00 13.01 105 LEU A CA 17
ATOM 16203 C C . LEU A 1 30 ? 0.860 -4.575 10.864 1.00 64.04 105 LEU A C 17
ATOM 16204 O O . LEU A 1 30 ? -0.104 -3.811 10.888 1.00 20.00 105 LEU A O 17
ATOM 16220 N N . ALA A 1 31 ? 1.727 -4.679 11.866 1.00 34.21 106 ALA A N 17
ATOM 16221 C CA . ALA A 1 31 ? 1.591 -3.882 13.079 1.00 41.23 106 ALA A CA 17
ATOM 16222 C C . ALA A 1 31 ? 1.450 -2.400 12.748 1.00 11.23 106 ALA A C 17
ATOM 16223 O O . ALA A 1 31 ? 0.583 -1.713 13.289 1.00 31.40 106 ALA A O 17
ATOM 16230 N N . SER A 1 32 ? 2.308 -1.912 11.858 1.00 71.42 107 SER A N 17
ATOM 16231 C CA . SER A 1 32 ? 2.281 -0.510 11.459 1.00 64.11 107 SER A CA 17
ATOM 16232 C C . SER A 1 32 ? 1.963 -0.374 9.973 1.00 12.11 107 SER A C 17
ATOM 16233 O O . SER A 1 32 ? 1.411 0.635 9.535 1.00 65.22 107 SER A O 17
ATOM 16241 N N . GLY A 1 33 ? 2.315 -1.399 9.202 1.00 12.43 108 GLY A N 17
ATOM 16242 C CA . GLY A 1 33 ? 2.059 -1.375 7.774 1.00 42.50 108 GLY A CA 17
ATOM 16243 C C . GLY A 1 33 ? 3.209 -0.774 6.989 1.00 32.23 108 GLY A C 17
ATOM 16244 O O . GLY A 1 33 ? 3.067 -0.466 5.806 1.00 45.33 108 GLY A O 17
ATOM 16248 N N . TYR A 1 34 ? 4.349 -0.606 7.649 1.00 23.31 109 TYR A N 17
ATOM 16249 C CA . TYR A 1 34 ? 5.527 -0.035 7.007 1.00 51.21 109 TYR A CA 17
ATOM 16250 C C . TYR A 1 34 ? 6.590 -1.103 6.768 1.00 33.01 109 TYR A C 17
ATOM 16251 O O . TYR A 1 34 ? 6.680 -2.081 7.510 1.00 64.40 109 TYR A O 17
ATOM 16269 N N . TYR A 1 35 ? 7.392 -0.907 5.728 1.00 61.42 110 TYR A N 17
ATOM 16270 C CA . TYR A 1 35 ? 8.448 -1.854 5.389 1.00 42.34 110 TYR A CA 17
ATOM 16271 C C . TYR A 1 35 ? 9.758 -1.477 6.074 1.00 41.21 110 TYR A C 17
ATOM 16272 O O . TYR A 1 35 ? 10.836 -1.888 5.645 1.00 13.10 110 TYR A O 17
ATOM 16290 N N . GLU A 1 36 ? 9.655 -0.692 7.142 1.00 22.11 111 GLU A N 17
ATOM 16291 C CA . GLU A 1 36 ? 10.831 -0.259 7.887 1.00 25.33 111 GLU A CA 17
ATOM 16292 C C . GLU A 1 36 ? 10.987 -1.065 9.174 1.00 64.12 111 GLU A C 17
ATOM 16293 O O . GLU A 1 36 ? 11.884 -0.804 9.976 1.00 74.51 111 GLU A O 17
ATOM 16305 N N . GLN A 1 37 ? 10.108 -2.044 9.362 1.00 1.33 112 GLN A N 17
ATOM 16306 C CA . GLN A 1 37 ? 10.147 -2.887 10.552 1.00 42.45 112 GLN A CA 17
ATOM 16307 C C . GLN A 1 37 ? 10.994 -4.131 10.309 1.00 61.53 112 GLN A C 17
ATOM 16308 O O . GLN A 1 37 ? 11.830 -4.496 11.135 1.00 10.01 112 GLN A O 17
ATOM 16322 N N . MET A 1 38 ? 10.771 -4.780 9.170 1.00 4.22 113 MET A N 17
ATOM 16323 C CA . MET A 1 38 ? 11.515 -5.984 8.819 1.00 42.12 113 MET A CA 17
ATOM 16324 C C . MET A 1 38 ? 11.975 -5.934 7.365 1.00 32.21 113 MET A C 17
ATOM 16325 O O . MET A 1 38 ? 11.420 -5.192 6.555 1.00 4.33 113 MET A O 17
ATOM 16339 N N . GLN A 1 39 ? 12.990 -6.729 7.043 1.00 45.43 114 GLN A N 17
ATOM 16340 C CA . GLN A 1 39 ? 13.524 -6.773 5.686 1.00 21.25 114 GLN A CA 17
ATOM 16341 C C . GLN A 1 39 ? 14.104 -8.149 5.375 1.00 45.42 114 GLN A C 17
ATOM 16342 O O . GLN A 1 39 ? 15.285 -8.405 5.615 1.00 73.11 114 GLN A O 17
ATOM 16356 N N . CYS A 1 40 ? 13.268 -9.031 4.839 1.00 54.21 115 CYS A N 17
ATOM 16357 C CA . CYS A 1 40 ? 13.696 -10.381 4.495 1.00 64.13 115 CYS A CA 17
ATOM 16358 C C . CYS A 1 40 ? 13.822 -10.543 2.983 1.00 45.14 115 CYS A C 17
ATOM 16359 O O . CYS A 1 40 ? 12.973 -10.076 2.225 1.00 0.32 115 CYS A O 17
ATOM 16366 N N . ASN A 1 41 ? 14.889 -11.208 2.551 1.00 20.42 116 ASN A N 17
ATOM 16367 C CA . ASN A 1 41 ? 15.127 -11.432 1.130 1.00 40.12 116 ASN A CA 17
ATOM 16368 C C . ASN A 1 41 ? 15.747 -12.806 0.891 1.00 14.45 116 ASN A C 17
ATOM 16369 O O . ASN A 1 41 ? 16.185 -13.473 1.829 1.00 34.31 116 ASN A O 17
ATOM 16380 N N . THR A 1 42 ? 15.781 -13.223 -0.370 1.00 53.35 117 THR A N 17
ATOM 16381 C CA . THR A 1 42 ? 16.346 -14.516 -0.733 1.00 34.31 117 THR A CA 17
ATOM 16382 C C . THR A 1 42 ? 17.839 -14.568 -0.431 1.00 31.21 117 THR A C 17
ATOM 16383 O O . THR A 1 42 ? 18.360 -15.600 -0.008 1.00 14.33 117 THR A O 17
ATOM 16394 N N . GLN A 1 43 ? 18.522 -13.449 -0.651 1.00 34.14 118 GLN A N 17
ATOM 16395 C CA . GLN A 1 43 ? 19.956 -13.369 -0.401 1.00 50.43 118 GLN A CA 17
ATOM 16396 C C . GLN A 1 43 ? 20.251 -13.393 1.095 1.00 54.51 118 GLN A C 17
ATOM 16397 O O . GLN A 1 43 ? 21.144 -14.107 1.549 1.00 33.01 118 GLN A O 17
ATOM 16411 N N . GLN A 1 44 ? 19.494 -12.607 1.855 1.00 43.14 119 GLN A N 17
ATOM 16412 C CA . GLN A 1 44 ? 19.676 -12.538 3.300 1.00 40.23 119 GLN A CA 17
ATOM 16413 C C . GLN A 1 44 ? 18.425 -11.991 3.980 1.00 5.21 119 GLN A C 17
ATOM 16414 O O . GLN A 1 44 ? 17.516 -11.487 3.319 1.00 24.53 119 GLN A O 17
ATOM 16428 N N . HIS A 1 45 ? 18.386 -12.093 5.305 1.00 52.11 120 HIS A N 17
ATOM 16429 C CA . HIS A 1 45 ? 17.246 -11.608 6.075 1.00 1.13 120 HIS A CA 17
ATOM 16430 C C . HIS A 1 45 ? 17.708 -10.726 7.232 1.00 72.23 120 HIS A C 17
ATOM 16431 O O . HIS A 1 45 ? 18.508 -11.149 8.066 1.00 45.04 120 HIS A O 17
ATOM 16445 N N . TRP A 1 46 ? 17.198 -9.500 7.274 1.00 25.42 121 TRP A N 17
ATOM 16446 C CA . TRP A 1 46 ? 17.560 -8.559 8.328 1.00 34.12 121 TRP A CA 17
ATOM 16447 C C . TRP A 1 46 ? 16.342 -7.768 8.793 1.00 75.53 121 TRP A C 17
ATOM 16448 O O . TRP A 1 46 ? 15.300 -7.771 8.136 1.00 41.44 121 TRP A O 17
ATOM 16469 N N . CYS A 1 47 ? 16.478 -7.093 9.929 1.00 41.34 122 CYS A N 17
ATOM 16470 C CA . CYS A 1 47 ? 15.389 -6.297 10.482 1.00 74.35 122 CYS A CA 17
ATOM 16471 C C . CYS A 1 47 ? 15.733 -4.811 10.457 1.00 5.03 122 CYS A C 17
ATOM 16472 O O . CYS A 1 47 ? 16.897 -4.435 10.314 1.00 12.31 122 CYS A O 17
ATOM 16479 N N . VAL A 1 48 ? 14.714 -3.970 10.599 1.00 73.14 123 VAL A N 17
ATOM 16480 C CA . VAL A 1 48 ? 14.908 -2.525 10.595 1.00 60.15 123 VAL A CA 17
ATOM 16481 C C . VAL A 1 48 ? 13.930 -1.836 11.540 1.00 24.41 123 VAL A C 17
ATOM 16482 O O . VAL A 1 48 ? 13.088 -2.486 12.160 1.00 23.21 123 VAL A O 17
ATOM 16495 N N . ASP A 1 49 ? 14.048 -0.517 11.645 1.00 33.44 124 ASP A N 17
ATOM 16496 C CA . ASP A 1 49 ? 13.173 0.261 12.515 1.00 51.04 124 ASP A CA 17
ATOM 16497 C C . ASP A 1 49 ? 12.407 1.311 11.716 1.00 45.24 124 ASP A C 17
ATOM 16498 O O . ASP A 1 49 ? 12.892 1.840 10.715 1.00 0.20 124 ASP A O 17
ATOM 16507 N N . PRO A 1 50 ? 11.182 1.620 12.165 1.00 3.53 125 PRO A N 17
ATOM 16508 C CA . PRO A 1 50 ? 10.324 2.609 11.507 1.00 55.23 125 PRO A CA 17
ATOM 16509 C C . PRO A 1 50 ? 10.848 4.032 11.667 1.00 25.25 125 PRO A C 17
ATOM 16510 O O . PRO A 1 50 ? 10.505 4.921 10.889 1.00 21.22 125 PRO A O 17
ATOM 16521 N N . GLU A 1 51 ? 11.683 4.239 12.682 1.00 74.13 126 GLU A N 17
ATOM 16522 C CA . GLU A 1 51 ? 12.254 5.555 12.943 1.00 21.44 126 GLU A CA 17
ATOM 16523 C C . GLU A 1 51 ? 12.879 6.138 11.679 1.00 31.31 126 GLU A C 17
ATOM 16524 O O . GLU A 1 51 ? 12.547 7.248 11.265 1.00 12.31 126 GLU A O 17
ATOM 16536 N N . SER A 1 52 ? 13.786 5.380 11.071 1.00 50.12 127 SER A N 17
ATOM 16537 C CA . SER A 1 52 ? 14.461 5.822 9.856 1.00 1.53 127 SER A CA 17
ATOM 16538 C C . SER A 1 52 ? 14.458 4.721 8.801 1.00 73.21 127 SER A C 17
ATOM 16539 O O . SER A 1 52 ? 14.346 4.991 7.606 1.00 71.32 127 SER A O 17
ATOM 16547 N N . GLY A 1 53 ? 14.581 3.476 9.253 1.00 45.32 128 GLY A N 17
ATOM 16548 C CA . GLY A 1 53 ? 14.591 2.352 8.336 1.00 73.42 128 GLY A CA 17
ATOM 16549 C C . GLY A 1 53 ? 15.965 1.728 8.198 1.00 62.45 128 GLY A C 17
ATOM 16550 O O . GLY A 1 53 ? 16.319 1.213 7.136 1.00 55.12 128 GLY A O 17
ATOM 16554 N N . THR A 1 54 ? 16.745 1.773 9.273 1.00 3.51 129 THR A N 17
ATOM 16555 C CA . THR A 1 54 ? 18.090 1.211 9.267 1.00 52.14 129 THR A CA 17
ATOM 16556 C C . THR A 1 54 ? 18.134 -0.117 10.014 1.00 51.21 129 THR A C 17
ATOM 16557 O O . THR A 1 54 ? 17.226 -0.440 10.779 1.00 12.41 129 THR A O 17
ATOM 16568 N N . ALA A 1 55 ? 19.196 -0.883 9.788 1.00 41.14 130 ALA A N 17
ATOM 16569 C CA . ALA A 1 55 ? 19.359 -2.175 10.442 1.00 5.01 130 ALA A CA 17
ATOM 16570 C C . ALA A 1 55 ? 19.579 -2.007 11.942 1.00 52.12 130 ALA A C 17
ATOM 16571 O O . ALA A 1 55 ? 20.076 -0.975 12.395 1.00 32.02 130 ALA A O 17
ATOM 16578 N N . LEU A 1 56 ? 19.205 -3.026 12.707 1.00 12.15 131 LEU A N 17
ATOM 16579 C CA . LEU A 1 56 ? 19.360 -2.991 14.158 1.00 41.24 131 LEU A CA 17
ATOM 16580 C C . LEU A 1 56 ? 20.394 -4.012 14.619 1.00 25.24 131 LEU A C 17
ATOM 16581 O O . LEU A 1 56 ? 21.217 -3.728 15.489 1.00 32.53 131 LEU A O 17
ATOM 16597 N N . GLY A 1 57 ? 20.348 -5.203 14.029 1.00 42.45 132 GLY A N 17
ATOM 16598 C CA . GLY A 1 57 ? 21.288 -6.248 14.391 1.00 52.42 132 GLY A CA 17
ATOM 16599 C C . GLY A 1 57 ? 22.246 -6.581 13.265 1.00 25.11 132 GLY A C 17
ATOM 16600 O O . GLY A 1 57 ? 22.689 -5.694 12.536 1.00 24.30 132 GLY A O 17
ATOM 16604 N N . GLU A 1 58 ? 22.569 -7.863 13.124 1.00 33.24 133 GLU A N 17
ATOM 16605 C CA . GLU A 1 58 ? 23.484 -8.310 12.081 1.00 75.14 133 GLU A CA 17
ATOM 16606 C C . GLU A 1 58 ? 22.745 -9.125 11.023 1.00 63.15 133 GLU A C 17
ATOM 16607 O O . GLU A 1 58 ? 21.518 -9.215 11.038 1.00 55.11 133 GLU A O 17
ATOM 16619 N N . ARG A 1 59 ? 23.503 -9.717 10.105 1.00 51.43 134 ARG A N 17
ATOM 16620 C CA . ARG A 1 59 ? 22.921 -10.523 9.038 1.00 44.51 134 ARG A CA 17
ATOM 16621 C C . ARG A 1 59 ? 23.248 -12.000 9.233 1.00 24.10 134 ARG A C 17
ATOM 16622 O O . ARG A 1 59 ? 24.331 -12.350 9.703 1.00 2.42 134 ARG A O 17
ATOM 16643 N N . ARG A 1 60 ? 22.305 -12.863 8.869 1.00 1.31 135 ARG A N 17
ATOM 16644 C CA . ARG A 1 60 ? 22.492 -14.302 9.006 1.00 62.12 135 ARG A CA 17
ATOM 16645 C C . ARG A 1 60 ? 21.818 -15.049 7.859 1.00 62.24 135 ARG A C 17
ATOM 16646 O O . ARG A 1 60 ? 21.190 -14.441 6.993 1.00 53.34 135 ARG A O 17
ATOM 16667 N N . SER A 1 61 ? 21.954 -16.371 7.859 1.00 24.44 136 SER A N 17
ATOM 16668 C CA . SER A 1 61 ? 21.363 -17.201 6.817 1.00 74.43 136 SER A CA 17
ATOM 16669 C C . SER A 1 61 ? 20.274 -18.102 7.392 1.00 71.21 136 SER A C 17
ATOM 16670 O O . SER A 1 61 ? 19.967 -18.042 8.582 1.00 52.34 136 SER A O 17
ATOM 16678 N N . GLY A 1 62 ? 19.693 -18.938 6.537 1.00 62.54 137 GLY A N 17
ATOM 16679 C CA . GLY A 1 62 ? 18.645 -19.840 6.977 1.00 71.31 137 GLY A CA 17
ATOM 16680 C C . GLY A 1 62 ? 17.271 -19.407 6.505 1.00 42.11 137 GLY A C 17
ATOM 16681 O O . GLY A 1 62 ? 17.148 -18.516 5.665 1.00 30.31 137 GLY A O 17
ATOM 16685 N N . GLY A 1 63 ? 16.234 -20.040 7.045 1.00 2.13 138 GLY A N 17
ATOM 16686 C CA . GLY A 1 63 ? 14.876 -19.702 6.661 1.00 63.04 138 GLY A CA 17
ATOM 16687 C C . GLY A 1 63 ? 14.591 -18.218 6.782 1.00 24.24 138 GLY A C 17
ATOM 16688 O O . GLY A 1 63 ? 15.324 -17.491 7.453 1.00 10.35 138 GLY A O 17
ATOM 16692 N N . CYS A 1 64 ? 13.525 -17.767 6.131 1.00 50.32 139 CYS A N 17
ATOM 16693 C CA . CYS A 1 64 ? 13.145 -16.360 6.167 1.00 44.43 139 CYS A CA 17
ATOM 16694 C C . CYS A 1 64 ? 12.363 -16.040 7.437 1.00 12.50 139 CYS A C 17
ATOM 16695 O O . CYS A 1 64 ? 12.866 -15.365 8.337 1.00 74.52 139 CYS A O 17
ATOM 16702 N N . THR A 1 65 ? 11.128 -16.528 7.504 1.00 61.01 140 THR A N 17
ATOM 16703 C CA . THR A 1 65 ? 10.275 -16.294 8.662 1.00 23.03 140 THR A CA 17
ATOM 16704 C C . THR A 1 65 ? 10.846 -16.961 9.909 1.00 53.03 140 THR A C 17
ATOM 16705 O O . THR A 1 65 ? 10.737 -16.429 11.013 1.00 52.12 140 THR A O 17
ATOM 16716 N N . GLU A 1 66 ? 11.454 -18.128 9.724 1.00 64.33 141 GLU A N 17
ATOM 16717 C CA . GLU A 1 66 ? 12.042 -18.867 10.835 1.00 31.21 141 GLU A CA 17
ATOM 16718 C C . GLU A 1 66 ? 13.059 -18.009 11.582 1.00 14.12 141 GLU A C 17
ATOM 16719 O O . GLU A 1 66 ? 12.981 -17.856 12.801 1.00 43.22 141 GLU A O 17
ATOM 16731 N N . ALA A 1 67 ? 14.012 -17.452 10.842 1.00 55.21 142 ALA A N 17
ATOM 16732 C CA . ALA A 1 67 ? 15.043 -16.608 11.433 1.00 72.11 142 ALA A CA 17
ATOM 16733 C C . ALA A 1 67 ? 14.498 -15.222 11.758 1.00 11.52 142 ALA A C 17
ATOM 16734 O O . ALA A 1 67 ? 14.883 -14.611 12.755 1.00 61.12 142 ALA A O 17
ATOM 16741 N N . ALA A 1 68 ? 13.600 -14.730 10.911 1.00 41.24 143 ALA A N 17
ATOM 16742 C CA . ALA A 1 68 ? 13.002 -13.416 11.109 1.00 14.32 143 ALA A CA 17
ATOM 16743 C C . ALA A 1 68 ? 12.231 -13.356 12.424 1.00 64.20 143 ALA A C 17
ATOM 16744 O O . ALA A 1 68 ? 12.282 -12.355 13.139 1.00 33.30 143 ALA A O 17
ATOM 16751 N N . ARG A 1 69 ? 11.519 -14.434 12.736 1.00 12.33 144 ARG A N 17
ATOM 16752 C CA . ARG A 1 69 ? 10.736 -14.503 13.965 1.00 44.35 144 ARG A CA 17
ATOM 16753 C C . ARG A 1 69 ? 11.609 -14.927 15.142 1.00 4.41 144 ARG A C 17
ATOM 16754 O O . ARG A 1 69 ? 11.537 -14.342 16.223 1.00 24.02 144 ARG A O 17
ATOM 16775 N N . ASP A 1 70 ? 12.432 -15.947 14.925 1.00 43.54 145 ASP A N 17
ATOM 16776 C CA . ASP A 1 70 ? 13.320 -16.449 15.967 1.00 14.33 145 ASP A CA 17
ATOM 16777 C C . ASP A 1 70 ? 14.214 -15.335 16.503 1.00 14.20 145 ASP A C 17
ATOM 16778 O O . ASP A 1 70 ? 14.521 -15.290 17.695 1.00 63.34 145 ASP A O 17
ATOM 16787 N N . HIS A 1 71 ? 14.629 -14.437 15.615 1.00 75.01 146 HIS A N 17
ATOM 16788 C CA . HIS A 1 71 ? 15.488 -13.323 15.998 1.00 1.25 146 HIS A CA 17
ATOM 16789 C C . HIS A 1 71 ? 14.662 -12.073 16.285 1.00 53.43 146 HIS A C 17
ATOM 16790 O O . HIS A 1 71 ? 14.809 -11.445 17.334 1.00 70.10 146 HIS A O 17
ATOM 16804 N N . CYS A 1 72 ? 13.793 -11.716 15.345 1.00 52.41 147 CYS A N 17
ATOM 16805 C CA . CYS A 1 72 ? 12.944 -10.540 15.495 1.00 74.13 147 CYS A CA 17
ATOM 16806 C C . CYS A 1 72 ? 11.479 -10.942 15.639 1.00 74.20 147 CYS A C 17
ATOM 16807 O O . CYS A 1 72 ? 10.745 -10.372 16.447 1.00 63.10 147 CYS A O 17
ATOM 16814 N N . LYS A 1 5 ? 1.765 0.453 0.707 1.00 31.53 80 LYS A N 18
ATOM 16815 C CA . LYS A 1 5 ? 2.473 0.283 -0.556 1.00 74.31 80 LYS A CA 18
ATOM 16816 C C . LYS A 1 5 ? 2.919 -1.164 -0.740 1.00 31.35 80 LYS A C 18
ATOM 16817 O O . LYS A 1 5 ? 2.585 -1.806 -1.736 1.00 44.03 80 LYS A O 18
ATOM 16836 N N . CYS A 1 6 ? 3.673 -1.673 0.229 1.00 65.24 81 CYS A N 18
ATOM 16837 C CA . CYS A 1 6 ? 4.165 -3.045 0.175 1.00 53.20 81 CYS A CA 18
ATOM 16838 C C . CYS A 1 6 ? 3.006 -4.035 0.101 1.00 61.13 81 CYS A C 18
ATOM 16839 O O . CYS A 1 6 ? 2.996 -4.934 -0.741 1.00 62.22 81 CYS A O 18
ATOM 16846 N N . LEU A 1 7 ? 2.031 -3.864 0.987 1.00 42.34 82 LEU A N 18
ATOM 16847 C CA . LEU A 1 7 ? 0.867 -4.742 1.022 1.00 14.41 82 LEU A CA 18
ATOM 16848 C C . LEU A 1 7 ? 0.103 -4.687 -0.297 1.00 65.54 82 LEU A C 18
ATOM 16849 O O . LEU A 1 7 ? -0.375 -5.708 -0.792 1.00 24.14 82 LEU A O 18
ATOM 16865 N N . ALA A 1 8 ? -0.005 -3.490 -0.864 1.00 22.12 83 ALA A N 18
ATOM 16866 C CA . ALA A 1 8 ? -0.706 -3.304 -2.128 1.00 43.41 83 ALA A CA 18
ATOM 16867 C C . ALA A 1 8 ? 0.029 -3.997 -3.271 1.00 1.54 83 ALA A C 18
ATOM 16868 O O . ALA A 1 8 ? -0.526 -4.867 -3.939 1.00 72.44 83 ALA A O 18
ATOM 16875 N N . GLU A 1 9 ? 1.280 -3.603 -3.488 1.00 61.15 84 GLU A N 18
ATOM 16876 C CA . GLU A 1 9 ? 2.089 -4.186 -4.552 1.00 23.50 84 GLU A CA 18
ATOM 16877 C C . GLU A 1 9 ? 2.203 -5.699 -4.382 1.00 4.44 84 GLU A C 18
ATOM 16878 O O . GLU A 1 9 ? 1.943 -6.461 -5.313 1.00 31.00 84 GLU A O 18
ATOM 16890 N N . HIS A 1 10 ? 2.595 -6.126 -3.185 1.00 43.43 85 HIS A N 18
ATOM 16891 C CA . HIS A 1 10 ? 2.744 -7.547 -2.892 1.00 3.42 85 HIS A CA 18
ATOM 16892 C C . HIS A 1 10 ? 1.454 -8.302 -3.196 1.00 22.34 85 HIS A C 18
ATOM 16893 O O . HIS A 1 10 ? 1.448 -9.249 -3.983 1.00 20.32 85 HIS A O 18
ATOM 16907 N N . HIS A 1 11 ? 0.363 -7.878 -2.566 1.00 21.02 86 HIS A N 18
ATOM 16908 C CA . HIS A 1 11 ? -0.933 -8.515 -2.769 1.00 32.11 86 HIS A CA 18
ATOM 16909 C C . HIS A 1 11 ? -1.324 -8.493 -4.243 1.00 73.14 86 HIS A C 18
ATOM 16910 O O . HIS A 1 11 ? -1.934 -9.436 -4.747 1.00 64.10 86 HIS A O 18
ATOM 16924 N N . GLU A 1 12 ? -0.970 -7.410 -4.929 1.00 33.33 87 GLU A N 18
ATOM 16925 C CA . GLU A 1 12 ? -1.286 -7.266 -6.345 1.00 34.21 87 GLU A CA 18
ATOM 16926 C C . GLU A 1 12 ? -0.618 -8.365 -7.166 1.00 71.11 87 GLU A C 18
ATOM 16927 O O . GLU A 1 12 ? -1.256 -9.008 -8.000 1.00 61.12 87 GLU A O 18
ATOM 16939 N N . LYS A 1 13 ? 0.671 -8.575 -6.924 1.00 45.23 88 LYS A N 18
ATOM 16940 C CA . LYS A 1 13 ? 1.428 -9.595 -7.639 1.00 64.54 88 LYS A CA 18
ATOM 16941 C C . LYS A 1 13 ? 0.900 -10.990 -7.318 1.00 10.21 88 LYS A C 18
ATOM 16942 O O . LYS A 1 13 ? 0.717 -11.816 -8.212 1.00 10.10 88 LYS A O 18
ATOM 16961 N N . SER A 1 14 ? 0.655 -11.244 -6.036 1.00 64.24 89 SER A N 18
ATOM 16962 C CA . SER A 1 14 ? 0.150 -12.540 -5.597 1.00 51.52 89 SER A CA 18
ATOM 16963 C C . SER A 1 14 ? -1.244 -12.798 -6.160 1.00 53.11 89 SER A C 18
ATOM 16964 O O . SER A 1 14 ? -1.584 -13.926 -6.516 1.00 71.51 89 SER A O 18
ATOM 16972 N N . LYS A 1 15 ? -2.049 -11.743 -6.238 1.00 21.33 90 LYS A N 18
ATOM 16973 C CA . LYS A 1 15 ? -3.407 -11.853 -6.758 1.00 45.31 90 LYS A CA 18
ATOM 16974 C C . LYS A 1 15 ? -3.394 -12.186 -8.246 1.00 65.24 90 LYS A C 18
ATOM 16975 O O . LYS A 1 15 ? -4.100 -13.088 -8.696 1.00 72.23 90 LYS A O 18
ATOM 16994 N N . SER A 1 16 ? -2.585 -11.454 -9.005 1.00 44.24 91 SER A N 18
ATOM 16995 C CA . SER A 1 16 ? -2.482 -11.671 -10.444 1.00 5.23 91 SER A CA 18
ATOM 16996 C C . SER A 1 16 ? -1.834 -13.019 -10.745 1.00 33.23 91 SER A C 18
ATOM 16997 O O . SER A 1 16 ? -0.616 -13.117 -10.897 1.00 51.02 91 SER A O 18
ATOM 17005 N N . THR A 1 17 ? -2.659 -14.059 -10.829 1.00 2.20 92 THR A N 18
ATOM 17006 C CA . THR A 1 17 ? -2.169 -15.402 -11.110 1.00 64.13 92 THR A CA 18
ATOM 17007 C C . THR A 1 17 ? -1.438 -15.984 -9.906 1.00 23.22 92 THR A C 18
ATOM 17008 O O . THR A 1 17 ? -1.915 -16.926 -9.273 1.00 34.23 92 THR A O 18
ATOM 17019 N N . HIS A 1 18 ? -0.277 -15.417 -9.593 1.00 63.32 93 HIS A N 18
ATOM 17020 C CA . HIS A 1 18 ? 0.520 -15.880 -8.462 1.00 40.14 93 HIS A CA 18
ATOM 17021 C C . HIS A 1 18 ? 1.772 -15.025 -8.294 1.00 44.12 93 HIS A C 18
ATOM 17022 O O . HIS A 1 18 ? 2.271 -14.441 -9.256 1.00 62.45 93 HIS A O 18
ATOM 17036 N N . SER A 1 19 ? 2.275 -14.955 -7.066 1.00 12.04 94 SER A N 18
ATOM 17037 C CA . SER A 1 19 ? 3.466 -14.168 -6.771 1.00 1.54 94 SER A CA 18
ATOM 17038 C C . SER A 1 19 ? 4.729 -14.916 -7.186 1.00 72.22 94 SER A C 18
ATOM 17039 O O . SER A 1 19 ? 5.358 -14.583 -8.190 1.00 71.10 94 SER A O 18
ATOM 17047 N N . GLN A 1 20 ? 5.092 -15.929 -6.406 1.00 5.00 95 GLN A N 18
ATOM 17048 C CA . GLN A 1 20 ? 6.280 -16.725 -6.692 1.00 43.21 95 GLN A CA 18
ATOM 17049 C C . GLN A 1 20 ? 7.528 -15.849 -6.721 1.00 44.23 95 GLN A C 18
ATOM 17050 O O . GLN A 1 20 ? 7.447 -14.629 -6.577 1.00 11.12 95 GLN A O 18
ATOM 17064 N N . VAL A 1 21 ? 8.684 -16.479 -6.909 1.00 34.12 96 VAL A N 18
ATOM 17065 C CA . VAL A 1 21 ? 9.949 -15.757 -6.958 1.00 24.14 96 VAL A CA 18
ATOM 17066 C C . VAL A 1 21 ? 10.112 -14.850 -5.743 1.00 71.20 96 VAL A C 18
ATOM 17067 O O . VAL A 1 21 ? 10.113 -13.626 -5.865 1.00 20.11 96 VAL A O 18
ATOM 17080 N N . GLY A 1 22 ? 10.250 -15.460 -4.570 1.00 32.53 97 GLY A N 18
ATOM 17081 C CA . GLY A 1 22 ? 10.412 -14.693 -3.349 1.00 12.22 97 GLY A CA 18
ATOM 17082 C C . GLY A 1 22 ? 11.812 -14.799 -2.779 1.00 2.13 97 GLY A C 18
ATOM 17083 O O . GLY A 1 22 ? 12.169 -15.810 -2.174 1.00 74.40 97 GLY A O 18
ATOM 17087 N N . ASP A 1 23 ? 12.609 -13.754 -2.972 1.00 52.34 98 ASP A N 18
ATOM 17088 C CA . ASP A 1 23 ? 13.979 -13.734 -2.473 1.00 50.44 98 ASP A CA 18
ATOM 17089 C C . ASP A 1 23 ? 14.388 -12.322 -2.065 1.00 12.04 98 ASP A C 18
ATOM 17090 O O . ASP A 1 23 ? 15.012 -12.123 -1.022 1.00 62.14 98 ASP A O 18
ATOM 17099 N N . ASP A 1 24 ? 14.033 -11.346 -2.892 1.00 54.35 99 ASP A N 18
ATOM 17100 C CA . ASP A 1 24 ? 14.362 -9.952 -2.617 1.00 64.04 99 ASP A CA 18
ATOM 17101 C C . ASP A 1 24 ? 13.100 -9.135 -2.364 1.00 14.41 99 ASP A C 18
ATOM 17102 O O . ASP A 1 24 ? 12.962 -8.016 -2.861 1.00 22.41 99 ASP A O 18
ATOM 17111 N N . ILE A 1 25 ? 12.180 -9.700 -1.589 1.00 64.40 100 ILE A N 18
ATOM 17112 C CA . ILE A 1 25 ? 10.929 -9.024 -1.270 1.00 43.21 100 ILE A CA 18
ATOM 17113 C C . ILE A 1 25 ? 11.059 -8.203 0.008 1.00 12.42 100 ILE A C 18
ATOM 17114 O O . ILE A 1 25 ? 11.572 -8.669 1.026 1.00 54.21 100 ILE A O 18
ATOM 17130 N N . PRO A 1 26 ? 10.582 -6.950 -0.042 1.00 73.03 101 PRO A N 18
ATOM 17131 C CA . PRO A 1 26 ? 10.630 -6.038 1.104 1.00 44.51 101 PRO A CA 18
ATOM 17132 C C . PRO A 1 26 ? 9.681 -6.459 2.221 1.00 44.52 101 PRO A C 18
ATOM 17133 O O . PRO A 1 26 ? 8.507 -6.089 2.224 1.00 31.21 101 PRO A O 18
ATOM 17144 N N . LYS A 1 27 ? 10.198 -7.233 3.169 1.00 75.32 102 LYS A N 18
ATOM 17145 C CA . LYS A 1 27 ? 9.397 -7.704 4.293 1.00 2.21 102 LYS A CA 18
ATOM 17146 C C . LYS A 1 27 ? 8.674 -6.543 4.970 1.00 65.52 102 LYS A C 18
ATOM 17147 O O . LYS A 1 27 ? 9.305 -5.598 5.445 1.00 31.50 102 LYS A O 18
ATOM 17166 N N . CYS A 1 28 ? 7.349 -6.622 5.011 1.00 14.33 103 CYS A N 18
ATOM 17167 C CA . CYS A 1 28 ? 6.540 -5.579 5.631 1.00 74.02 103 CYS A CA 18
ATOM 17168 C C . CYS A 1 28 ? 5.474 -6.185 6.540 1.00 63.12 103 CYS A C 18
ATOM 17169 O O . CYS A 1 28 ? 4.755 -7.102 6.145 1.00 41.42 103 CYS A O 18
ATOM 17176 N N . ASN A 1 29 ? 5.380 -5.666 7.760 1.00 52.55 104 ASN A N 18
ATOM 17177 C CA . ASN A 1 29 ? 4.403 -6.155 8.725 1.00 31.23 104 ASN A CA 18
ATOM 17178 C C . ASN A 1 29 ? 3.017 -5.590 8.431 1.00 12.34 104 ASN A C 18
ATOM 17179 O O . ASN A 1 29 ? 2.872 -4.412 8.101 1.00 51.02 104 ASN A O 18
ATOM 17190 N N . LEU A 1 30 ? 2.000 -6.436 8.555 1.00 63.14 105 LEU A N 18
ATOM 17191 C CA . LEU A 1 30 ? 0.625 -6.021 8.303 1.00 75.30 105 LEU A CA 18
ATOM 17192 C C . LEU A 1 30 ? 0.151 -5.034 9.365 1.00 54.03 105 LEU A C 18
ATOM 17193 O O . LEU A 1 30 ? -0.815 -4.300 9.157 1.00 33.42 105 LEU A O 18
ATOM 17209 N N . ALA A 1 31 ? 0.839 -5.020 10.502 1.00 73.13 106 ALA A N 18
ATOM 17210 C CA . ALA A 1 31 ? 0.491 -4.120 11.594 1.00 31.01 106 ALA A CA 18
ATOM 17211 C C . ALA A 1 31 ? 0.396 -2.678 11.108 1.00 1.21 106 ALA A C 18
ATOM 17212 O O . ALA A 1 31 ? -0.560 -1.968 11.422 1.00 24.43 106 ALA A O 18
ATOM 17219 N N . SER A 1 32 ? 1.393 -2.250 10.341 1.00 45.13 107 SER A N 18
ATOM 17220 C CA . SER A 1 32 ? 1.424 -0.890 9.815 1.00 64.10 107 SER A CA 18
ATOM 17221 C C . SER A 1 32 ? 1.375 -0.896 8.290 1.00 11.01 107 SER A C 18
ATOM 17222 O O . SER A 1 32 ? 0.902 0.055 7.669 1.00 11.14 107 SER A O 18
ATOM 17230 N N . GLY A 1 33 ? 1.868 -1.977 7.692 1.00 12.43 108 GLY A N 18
ATOM 17231 C CA . GLY A 1 33 ? 1.871 -2.087 6.245 1.00 22.33 108 GLY A CA 18
ATOM 17232 C C . GLY A 1 33 ? 3.128 -1.512 5.623 1.00 73.04 108 GLY A C 18
ATOM 17233 O O . GLY A 1 33 ? 3.160 -1.225 4.426 1.00 44.22 108 GLY A O 18
ATOM 17237 N N . TYR A 1 34 ? 4.164 -1.342 6.436 1.00 41.42 109 TYR A N 18
ATOM 17238 C CA . TYR A 1 34 ? 5.428 -0.793 5.959 1.00 52.44 109 TYR A CA 18
ATOM 17239 C C . TYR A 1 34 ? 6.502 -1.874 5.894 1.00 71.11 109 TYR A C 18
ATOM 17240 O O . TYR A 1 34 ? 6.478 -2.836 6.662 1.00 12.24 109 TYR A O 18
ATOM 17258 N N . TYR A 1 35 ? 7.443 -1.709 4.972 1.00 45.23 110 TYR A N 18
ATOM 17259 C CA . TYR A 1 35 ? 8.526 -2.671 4.804 1.00 43.20 110 TYR A CA 18
ATOM 17260 C C . TYR A 1 35 ? 9.736 -2.283 5.649 1.00 13.50 110 TYR A C 18
ATOM 17261 O O . TYR A 1 35 ? 10.855 -2.724 5.390 1.00 54.03 110 TYR A O 18
ATOM 17279 N N . GLU A 1 36 ? 9.501 -1.454 6.662 1.00 55.25 111 GLU A N 18
ATOM 17280 C CA . GLU A 1 36 ? 10.570 -1.005 7.545 1.00 24.52 111 GLU A CA 18
ATOM 17281 C C . GLU A 1 36 ? 10.562 -1.792 8.853 1.00 74.23 111 GLU A C 18
ATOM 17282 O O . GLU A 1 36 ? 11.337 -1.507 9.765 1.00 72.11 111 GLU A O 18
ATOM 17294 N N . GLN A 1 37 ? 9.679 -2.782 8.935 1.00 72.43 112 GLN A N 18
ATOM 17295 C CA . GLN A 1 37 ? 9.568 -3.609 10.131 1.00 61.34 112 GLN A CA 18
ATOM 17296 C C . GLN A 1 37 ? 10.568 -4.760 10.091 1.00 21.21 112 GLN A C 18
ATOM 17297 O O . GLN A 1 37 ? 11.341 -4.956 11.029 1.00 75.22 112 GLN A O 18
ATOM 17311 N N . MET A 1 38 ? 10.547 -5.518 9.000 1.00 63.52 113 MET A N 18
ATOM 17312 C CA . MET A 1 38 ? 11.453 -6.650 8.838 1.00 2.24 113 MET A CA 18
ATOM 17313 C C . MET A 1 38 ? 12.070 -6.657 7.443 1.00 22.44 113 MET A C 18
ATOM 17314 O O . MET A 1 38 ? 11.625 -5.932 6.555 1.00 50.31 113 MET A O 18
ATOM 17328 N N . GLN A 1 39 ? 13.097 -7.482 7.260 1.00 54.44 114 GLN A N 18
ATOM 17329 C CA . GLN A 1 39 ? 13.774 -7.582 5.972 1.00 4.45 114 GLN A CA 18
ATOM 17330 C C . GLN A 1 39 ? 14.442 -8.943 5.813 1.00 25.34 114 GLN A C 18
ATOM 17331 O O . GLN A 1 39 ? 15.600 -9.127 6.192 1.00 50.35 114 GLN A O 18
ATOM 17345 N N . CYS A 1 40 ? 13.706 -9.896 5.252 1.00 30.20 115 CYS A N 18
ATOM 17346 C CA . CYS A 1 40 ? 14.226 -11.242 5.043 1.00 31.13 115 CYS A CA 18
ATOM 17347 C C . CYS A 1 40 ? 14.450 -11.515 3.559 1.00 54.34 115 CYS A C 18
ATOM 17348 O O . CYS A 1 40 ? 13.597 -11.209 2.726 1.00 63.02 115 CYS A O 18
ATOM 17355 N N . ASN A 1 41 ? 15.602 -12.092 3.236 1.00 44.03 116 ASN A N 18
ATOM 17356 C CA . ASN A 1 41 ? 15.939 -12.406 1.852 1.00 51.22 116 ASN A CA 18
ATOM 17357 C C . ASN A 1 41 ? 16.619 -13.768 1.753 1.00 52.13 116 ASN A C 18
ATOM 17358 O O . ASN A 1 41 ? 16.973 -14.373 2.765 1.00 31.31 116 ASN A O 18
ATOM 17369 N N . THR A 1 42 ? 16.799 -14.245 0.525 1.00 23.41 117 THR A N 18
ATOM 17370 C CA . THR A 1 42 ? 17.436 -15.536 0.293 1.00 40.42 117 THR A CA 18
ATOM 17371 C C . THR A 1 42 ? 18.920 -15.486 0.636 1.00 4.11 117 THR A C 18
ATOM 17372 O O . THR A 1 42 ? 19.453 -16.405 1.258 1.00 43.42 117 THR A O 18
ATOM 17383 N N . GLN A 1 43 ? 19.582 -14.408 0.228 1.00 53.22 118 GLN A N 18
ATOM 17384 C CA . GLN A 1 43 ? 21.006 -14.240 0.493 1.00 14.41 118 GLN A CA 18
ATOM 17385 C C . GLN A 1 43 ? 21.259 -14.009 1.979 1.00 31.13 118 GLN A C 18
ATOM 17386 O O . GLN A 1 43 ? 22.150 -14.620 2.568 1.00 63.00 118 GLN A O 18
ATOM 17400 N N . GLN A 1 44 ? 20.469 -13.124 2.579 1.00 43.23 119 GLN A N 18
ATOM 17401 C CA . GLN A 1 44 ? 20.610 -12.812 3.996 1.00 33.33 119 GLN A CA 18
ATOM 17402 C C . GLN A 1 44 ? 19.260 -12.461 4.613 1.00 74.52 119 GLN A C 18
ATOM 17403 O O . GLN A 1 44 ? 18.242 -12.419 3.921 1.00 73.20 119 GLN A O 18
ATOM 17417 N N . HIS A 1 45 ? 19.258 -12.211 5.918 1.00 11.32 120 HIS A N 18
ATOM 17418 C CA . HIS A 1 45 ? 18.032 -11.863 6.628 1.00 21.13 120 HIS A CA 18
ATOM 17419 C C . HIS A 1 45 ? 18.325 -10.910 7.783 1.00 51.20 120 HIS A C 18
ATOM 17420 O O . HIS A 1 45 ? 19.400 -10.956 8.381 1.00 50.21 120 HIS A O 18
ATOM 17434 N N . TRP A 1 46 ? 17.363 -10.047 8.090 1.00 72.41 121 TRP A N 18
ATOM 17435 C CA . TRP A 1 46 ? 17.518 -9.083 9.173 1.00 43.54 121 TRP A CA 18
ATOM 17436 C C . TRP A 1 46 ? 16.217 -8.329 9.421 1.00 14.50 121 TRP A C 18
ATOM 17437 O O . TRP A 1 46 ? 15.241 -8.495 8.688 1.00 65.03 121 TRP A O 18
ATOM 17458 N N . CYS A 1 47 ? 16.207 -7.499 10.459 1.00 43.22 122 CYS A N 18
ATOM 17459 C CA . CYS A 1 47 ? 15.025 -6.719 10.804 1.00 0.24 122 CYS A CA 18
ATOM 17460 C C . CYS A 1 47 ? 15.321 -5.223 10.737 1.00 61.41 122 CYS A C 18
ATOM 17461 O O . CYS A 1 47 ? 16.479 -4.811 10.676 1.00 44.23 122 CYS A O 18
ATOM 17468 N N . VAL A 1 48 ? 14.266 -4.416 10.749 1.00 55.40 123 VAL A N 18
ATOM 17469 C CA . VAL A 1 48 ? 14.411 -2.966 10.691 1.00 64.03 123 VAL A CA 18
ATOM 17470 C C . VAL A 1 48 ? 13.336 -2.272 11.519 1.00 4.24 123 VAL A C 18
ATOM 17471 O O . VAL A 1 48 ? 12.483 -2.925 12.120 1.00 52.20 123 VAL A O 18
ATOM 17484 N N . ASP A 1 49 ? 13.384 -0.945 11.547 1.00 11.51 124 ASP A N 18
ATOM 17485 C CA . ASP A 1 49 ? 12.413 -0.160 12.301 1.00 32.31 124 ASP A CA 18
ATOM 17486 C C . ASP A 1 49 ? 11.717 0.855 11.400 1.00 72.11 124 ASP A C 18
ATOM 17487 O O . ASP A 1 49 ? 12.300 1.384 10.454 1.00 40.24 124 ASP A O 18
ATOM 17496 N N . PRO A 1 50 ? 10.439 1.133 11.698 1.00 1.30 125 PRO A N 18
ATOM 17497 C CA . PRO A 1 50 ? 9.636 2.086 10.926 1.00 14.14 125 PRO A CA 18
ATOM 17498 C C . PRO A 1 50 ? 10.098 3.526 11.122 1.00 14.13 125 PRO A C 18
ATOM 17499 O O . PRO A 1 50 ? 9.820 4.394 10.295 1.00 23.22 125 PRO A O 18
ATOM 17510 N N . GLU A 1 51 ? 10.803 3.772 12.222 1.00 65.03 126 GLU A N 18
ATOM 17511 C CA . GLU A 1 51 ? 11.303 5.108 12.525 1.00 61.11 126 GLU A CA 18
ATOM 17512 C C . GLU A 1 51 ? 12.052 5.693 11.331 1.00 61.31 126 GLU A C 18
ATOM 17513 O O . GLU A 1 51 ? 11.738 6.787 10.863 1.00 4.33 126 GLU A O 18
ATOM 17525 N N . SER A 1 52 ? 13.044 4.955 10.843 1.00 23.22 127 SER A N 18
ATOM 17526 C CA . SER A 1 52 ? 13.842 5.401 9.707 1.00 53.22 127 SER A CA 18
ATOM 17527 C C . SER A 1 52 ? 13.967 4.295 8.663 1.00 3.24 127 SER A C 18
ATOM 17528 O O . SER A 1 52 ? 13.984 4.559 7.462 1.00 63.21 127 SER A O 18
ATOM 17536 N N . GLY A 1 53 ? 14.055 3.054 9.133 1.00 2.30 128 GLY A N 18
ATOM 17537 C CA . GLY A 1 53 ? 14.178 1.926 8.229 1.00 65.12 128 GLY A CA 18
ATOM 17538 C C . GLY A 1 53 ? 15.574 1.335 8.226 1.00 23.21 128 GLY A C 18
ATOM 17539 O O . GLY A 1 53 ? 16.040 0.825 7.206 1.00 14.11 128 GLY A O 18
ATOM 17543 N N . THR A 1 54 ? 16.247 1.404 9.371 1.00 73.41 129 THR A N 18
ATOM 17544 C CA . THR A 1 54 ? 17.599 0.874 9.496 1.00 34.13 129 THR A CA 18
ATOM 17545 C C . THR A 1 54 ? 17.603 -0.447 10.258 1.00 43.42 129 THR A C 18
ATOM 17546 O O . THR A 1 54 ? 16.632 -0.789 10.931 1.00 73.33 129 THR A O 18
ATOM 17557 N N . ALA A 1 55 ? 18.704 -1.184 10.148 1.00 55.03 130 ALA A N 18
ATOM 17558 C CA . ALA A 1 55 ? 18.835 -2.466 10.829 1.00 62.04 130 ALA A CA 18
ATOM 17559 C C . ALA A 1 55 ? 18.904 -2.280 12.341 1.00 73.14 130 ALA A C 18
ATOM 17560 O O . ALA A 1 55 ? 19.288 -1.217 12.829 1.00 41.51 130 ALA A O 18
ATOM 17567 N N . LEU A 1 56 ? 18.528 -3.320 13.077 1.00 4.23 131 LEU A N 18
ATOM 17568 C CA . LEU A 1 56 ? 18.547 -3.271 14.535 1.00 14.12 131 LEU A CA 18
ATOM 17569 C C . LEU A 1 56 ? 19.486 -4.330 15.104 1.00 54.11 131 LEU A C 18
ATOM 17570 O O . LEU A 1 56 ? 20.361 -4.028 15.913 1.00 3.44 131 LEU A O 18
ATOM 17586 N N . GLY A 1 57 ? 19.298 -5.574 14.672 1.00 13.53 132 GLY A N 18
ATOM 17587 C CA . GLY A 1 57 ? 20.137 -6.658 15.147 1.00 34.33 132 GLY A CA 18
ATOM 17588 C C . GLY A 1 57 ? 21.378 -6.846 14.298 1.00 41.30 132 GLY A C 18
ATOM 17589 O O . GLY A 1 57 ? 22.070 -5.880 13.978 1.00 1.13 132 GLY A O 18
ATOM 17593 N N . GLU A 1 58 ? 21.661 -8.092 13.933 1.00 22.44 133 GLU A N 18
ATOM 17594 C CA . GLU A 1 58 ? 22.830 -8.402 13.118 1.00 32.52 133 GLU A CA 18
ATOM 17595 C C . GLU A 1 58 ? 22.434 -9.208 11.884 1.00 20.22 133 GLU A C 18
ATOM 17596 O O . GLU A 1 58 ? 21.250 -9.408 11.614 1.00 33.20 133 GLU A O 18
ATOM 17608 N N . ARG A 1 59 ? 23.434 -9.667 11.139 1.00 70.41 134 ARG A N 18
ATOM 17609 C CA . ARG A 1 59 ? 23.191 -10.450 9.933 1.00 42.43 134 ARG A CA 18
ATOM 17610 C C . ARG A 1 59 ? 24.091 -11.681 9.893 1.00 30.32 134 ARG A C 18
ATOM 17611 O O . ARG A 1 59 ? 24.753 -12.011 10.878 1.00 51.53 134 ARG A O 18
ATOM 17632 N N . ARG A 1 60 ? 24.109 -12.358 8.749 1.00 3.15 135 ARG A N 18
ATOM 17633 C CA . ARG A 1 60 ? 24.926 -13.554 8.582 1.00 10.04 135 ARG A CA 18
ATOM 17634 C C . ARG A 1 60 ? 24.474 -14.658 9.534 1.00 60.25 135 ARG A C 18
ATOM 17635 O O . ARG A 1 60 ? 24.922 -14.727 10.678 1.00 70.20 135 ARG A O 18
ATOM 17656 N N . SER A 1 61 ? 23.584 -15.519 9.052 1.00 74.43 136 SER A N 18
ATOM 17657 C CA . SER A 1 61 ? 23.067 -16.618 9.860 1.00 5.22 136 SER A CA 18
ATOM 17658 C C . SER A 1 61 ? 22.389 -17.666 8.983 1.00 1.21 136 SER A C 18
ATOM 17659 O O . SER A 1 61 ? 22.456 -17.603 7.756 1.00 1.53 136 SER A O 18
ATOM 17667 N N . GLY A 1 62 ? 21.735 -18.631 9.623 1.00 43.20 137 GLY A N 18
ATOM 17668 C CA . GLY A 1 62 ? 21.054 -19.680 8.887 1.00 50.52 137 GLY A CA 18
ATOM 17669 C C . GLY A 1 62 ? 19.547 -19.607 9.035 1.00 42.44 137 GLY A C 18
ATOM 17670 O O . GLY A 1 62 ? 19.037 -19.278 10.104 1.00 15.05 137 GLY A O 18
ATOM 17674 N N . GLY A 1 63 ? 18.833 -19.913 7.956 1.00 55.52 138 GLY A N 18
ATOM 17675 C CA . GLY A 1 63 ? 17.382 -19.872 7.991 1.00 63.23 138 GLY A CA 18
ATOM 17676 C C . GLY A 1 63 ? 16.842 -18.456 8.004 1.00 31.01 138 GLY A C 18
ATOM 17677 O O . GLY A 1 63 ? 17.159 -17.671 8.898 1.00 10.12 138 GLY A O 18
ATOM 17681 N N . CYS A 1 64 ? 16.024 -18.127 7.010 1.00 45.15 139 CYS A N 18
ATOM 17682 C CA . CYS A 1 64 ? 15.440 -16.795 6.908 1.00 20.12 139 CYS A CA 18
ATOM 17683 C C . CYS A 1 64 ? 14.405 -16.570 8.006 1.00 33.55 139 CYS A C 18
ATOM 17684 O O . CYS A 1 64 ? 14.545 -15.669 8.833 1.00 11.43 139 CYS A O 18
ATOM 17691 N N . THR A 1 65 ? 13.364 -17.398 8.009 1.00 12.42 140 THR A N 18
ATOM 17692 C CA . THR A 1 65 ? 12.304 -17.290 9.004 1.00 3.30 140 THR A CA 18
ATOM 17693 C C . THR A 1 65 ? 12.789 -17.745 10.376 1.00 44.14 140 THR A C 18
ATOM 17694 O O . THR A 1 65 ? 12.392 -17.190 11.400 1.00 71.45 140 THR A O 18
ATOM 17705 N N . GLU A 1 66 ? 13.651 -18.757 10.387 1.00 21.25 141 GLU A N 18
ATOM 17706 C CA . GLU A 1 66 ? 14.190 -19.286 11.635 1.00 71.20 141 GLU A CA 18
ATOM 17707 C C . GLU A 1 66 ? 14.864 -18.184 12.447 1.00 33.02 141 GLU A C 18
ATOM 17708 O O . GLU A 1 66 ? 14.582 -18.012 13.633 1.00 43.33 141 GLU A O 18
ATOM 17720 N N . ALA A 1 67 ? 15.755 -17.441 11.800 1.00 64.01 142 ALA A N 18
ATOM 17721 C CA . ALA A 1 67 ? 16.469 -16.355 12.460 1.00 14.15 142 ALA A CA 18
ATOM 17722 C C . ALA A 1 67 ? 15.579 -15.126 12.611 1.00 11.33 142 ALA A C 18
ATOM 17723 O O . ALA A 1 67 ? 15.664 -14.404 13.605 1.00 61.34 142 ALA A O 18
ATOM 17730 N N . ALA A 1 68 ? 14.726 -14.893 11.619 1.00 41.21 143 ALA A N 18
ATOM 17731 C CA . ALA A 1 68 ? 13.820 -13.751 11.642 1.00 30.44 143 ALA A CA 18
ATOM 17732 C C . ALA A 1 68 ? 12.863 -13.834 12.827 1.00 62.31 143 ALA A C 18
ATOM 17733 O O . ALA A 1 68 ? 12.557 -12.825 13.462 1.00 43.34 143 ALA A O 18
ATOM 17740 N N . ARG A 1 69 ? 12.393 -15.043 13.119 1.00 44.23 144 ARG A N 18
ATOM 17741 C CA . ARG A 1 69 ? 11.470 -15.256 14.226 1.00 34.41 144 ARG A CA 18
ATOM 17742 C C . ARG A 1 69 ? 12.226 -15.414 15.542 1.00 14.22 144 ARG A C 18
ATOM 17743 O O . ARG A 1 69 ? 11.864 -14.811 16.553 1.00 23.01 144 ARG A O 18
ATOM 17764 N N . ASP A 1 70 ? 13.275 -16.228 15.522 1.00 43.33 145 ASP A N 18
ATOM 17765 C CA . ASP A 1 70 ? 14.083 -16.464 16.713 1.00 72.33 145 ASP A CA 18
ATOM 17766 C C . ASP A 1 70 ? 14.617 -15.151 17.277 1.00 60.44 145 ASP A C 18
ATOM 17767 O O . ASP A 1 70 ? 14.722 -14.983 18.492 1.00 51.50 145 ASP A O 18
ATOM 17776 N N . HIS A 1 71 ? 14.955 -14.224 16.386 1.00 74.32 146 HIS A N 18
ATOM 17777 C CA . HIS A 1 71 ? 15.479 -12.926 16.795 1.00 71.13 146 HIS A CA 18
ATOM 17778 C C . HIS A 1 71 ? 14.362 -11.890 16.877 1.00 74.33 146 HIS A C 18
ATOM 17779 O O . HIS A 1 71 ? 14.262 -11.145 17.852 1.00 42.12 146 HIS A O 18
ATOM 17793 N N . CYS A 1 72 ? 13.523 -11.849 15.847 1.00 41.23 147 CYS A N 18
ATOM 17794 C CA . CYS A 1 72 ? 12.414 -10.904 15.801 1.00 74.21 147 CYS A CA 18
ATOM 17795 C C . CYS A 1 72 ? 11.078 -11.638 15.723 1.00 13.43 147 CYS A C 18
ATOM 17796 O O . CYS A 1 72 ? 10.227 -11.312 14.895 1.00 63.23 147 CYS A O 18
ATOM 17803 N N . LYS A 1 5 ? 1.399 0.943 0.263 1.00 44.30 80 LYS A N 19
ATOM 17804 C CA . LYS A 1 5 ? 2.086 0.746 -1.008 1.00 74.33 80 LYS A CA 19
ATOM 17805 C C . LYS A 1 5 ? 2.473 -0.718 -1.196 1.00 2.43 80 LYS A C 19
ATOM 17806 O O . LYS A 1 5 ? 1.947 -1.402 -2.074 1.00 22.23 80 LYS A O 19
ATOM 17825 N N . CYS A 1 6 ? 3.395 -1.192 -0.364 1.00 40.14 81 CYS A N 19
ATOM 17826 C CA . CYS A 1 6 ? 3.853 -2.574 -0.437 1.00 74.13 81 CYS A CA 19
ATOM 17827 C C . CYS A 1 6 ? 2.682 -3.543 -0.297 1.00 52.24 81 CYS A C 19
ATOM 17828 O O . CYS A 1 6 ? 2.655 -4.598 -0.933 1.00 12.40 81 CYS A O 19
ATOM 17835 N N . LEU A 1 7 ? 1.716 -3.178 0.538 1.00 11.52 82 LEU A N 19
ATOM 17836 C CA . LEU A 1 7 ? 0.541 -4.013 0.762 1.00 23.32 82 LEU A CA 19
ATOM 17837 C C . LEU A 1 7 ? -0.231 -4.226 -0.536 1.00 22.51 82 LEU A C 19
ATOM 17838 O O . LEU A 1 7 ? -0.632 -5.345 -0.854 1.00 75.31 82 LEU A O 19
ATOM 17854 N N . ALA A 1 8 ? -0.433 -3.146 -1.283 1.00 3.24 83 ALA A N 19
ATOM 17855 C CA . ALA A 1 8 ? -1.153 -3.215 -2.548 1.00 64.31 83 ALA A CA 19
ATOM 17856 C C . ALA A 1 8 ? -0.356 -3.991 -3.591 1.00 64.41 83 ALA A C 19
ATOM 17857 O O . ALA A 1 8 ? -0.885 -4.886 -4.250 1.00 1.13 83 ALA A O 19
ATOM 17864 N N . GLU A 1 9 ? 0.919 -3.642 -3.736 1.00 31.12 84 GLU A N 19
ATOM 17865 C CA . GLU A 1 9 ? 1.787 -4.306 -4.701 1.00 24.23 84 GLU A CA 19
ATOM 17866 C C . GLU A 1 9 ? 1.880 -5.802 -4.411 1.00 12.55 84 GLU A C 19
ATOM 17867 O O . GLU A 1 9 ? 1.716 -6.630 -5.306 1.00 75.53 84 GLU A O 19
ATOM 17879 N N . HIS A 1 10 ? 2.145 -6.139 -3.152 1.00 74.04 85 HIS A N 19
ATOM 17880 C CA . HIS A 1 10 ? 2.259 -7.534 -2.743 1.00 62.30 85 HIS A CA 19
ATOM 17881 C C . HIS A 1 10 ? 0.940 -8.272 -2.953 1.00 23.13 85 HIS A C 19
ATOM 17882 O O . HIS A 1 10 ? 0.915 -9.380 -3.490 1.00 4.12 85 HIS A O 19
ATOM 17896 N N . HIS A 1 11 ? -0.154 -7.651 -2.525 1.00 13.04 86 HIS A N 19
ATOM 17897 C CA . HIS A 1 11 ? -1.477 -8.249 -2.665 1.00 72.04 86 HIS A CA 19
ATOM 17898 C C . HIS A 1 11 ? -1.747 -8.636 -4.116 1.00 63.14 86 HIS A C 19
ATOM 17899 O O . HIS A 1 11 ? -2.019 -9.798 -4.418 1.00 2.33 86 HIS A O 19
ATOM 17913 N N . GLU A 1 12 ? -1.670 -7.655 -5.010 1.00 1.32 87 GLU A N 19
ATOM 17914 C CA . GLU A 1 12 ? -1.907 -7.894 -6.429 1.00 14.25 87 GLU A CA 19
ATOM 17915 C C . GLU A 1 12 ? -0.939 -8.939 -6.974 1.00 24.12 87 GLU A C 19
ATOM 17916 O O . GLU A 1 12 ? -1.329 -9.831 -7.727 1.00 21.51 87 GLU A O 19
ATOM 17928 N N . LYS A 1 13 ? 0.328 -8.822 -6.588 1.00 54.44 88 LYS A N 19
ATOM 17929 C CA . LYS A 1 13 ? 1.354 -9.755 -7.037 1.00 21.14 88 LYS A CA 19
ATOM 17930 C C . LYS A 1 13 ? 1.012 -11.182 -6.618 1.00 42.44 88 LYS A C 19
ATOM 17931 O O . LYS A 1 13 ? 1.178 -12.123 -7.394 1.00 44.32 88 LYS A O 19
ATOM 17950 N N . SER A 1 14 ? 0.532 -11.334 -5.388 1.00 45.11 89 SER A N 19
ATOM 17951 C CA . SER A 1 14 ? 0.169 -12.646 -4.866 1.00 63.34 89 SER A CA 19
ATOM 17952 C C . SER A 1 14 ? -1.028 -13.218 -5.620 1.00 10.03 89 SER A C 19
ATOM 17953 O O . SER A 1 14 ? -1.003 -14.362 -6.074 1.00 24.25 89 SER A O 19
ATOM 17961 N N . LYS A 1 15 ? -2.077 -12.413 -5.749 1.00 10.21 90 LYS A N 19
ATOM 17962 C CA . LYS A 1 15 ? -3.285 -12.835 -6.448 1.00 20.34 90 LYS A CA 19
ATOM 17963 C C . LYS A 1 15 ? -2.956 -13.333 -7.851 1.00 64.33 90 LYS A C 19
ATOM 17964 O O . LYS A 1 15 ? -3.395 -14.409 -8.257 1.00 65.23 90 LYS A O 19
ATOM 17983 N N . SER A 1 16 ? -2.179 -12.544 -8.587 1.00 73.32 91 SER A N 19
ATOM 17984 C CA . SER A 1 16 ? -1.793 -12.904 -9.946 1.00 71.45 91 SER A CA 19
ATOM 17985 C C . SER A 1 16 ? -0.275 -12.991 -10.075 1.00 53.51 91 SER A C 19
ATOM 17986 O O . SER A 1 16 ? 0.372 -12.067 -10.570 1.00 73.03 91 SER A O 19
ATOM 17994 N N . THR A 1 17 ? 0.288 -14.108 -9.625 1.00 42.52 92 THR A N 19
ATOM 17995 C CA . THR A 1 17 ? 1.729 -14.316 -9.688 1.00 43.40 92 THR A CA 19
ATOM 17996 C C . THR A 1 17 ? 2.093 -15.323 -10.773 1.00 15.00 92 THR A C 19
ATOM 17997 O O . THR A 1 17 ? 2.748 -14.981 -11.758 1.00 3.24 92 THR A O 19
ATOM 18008 N N . HIS A 1 18 ? 1.662 -16.567 -10.587 1.00 50.23 93 HIS A N 19
ATOM 18009 C CA . HIS A 1 18 ? 1.941 -17.625 -11.552 1.00 43.51 93 HIS A CA 19
ATOM 18010 C C . HIS A 1 18 ? 3.439 -17.733 -11.821 1.00 42.21 93 HIS A C 19
ATOM 18011 O O . HIS A 1 18 ? 3.881 -17.657 -12.968 1.00 12.04 93 HIS A O 19
ATOM 18025 N N . SER A 1 19 ? 4.216 -17.910 -10.757 1.00 15.42 94 SER A N 19
ATOM 18026 C CA . SER A 1 19 ? 5.664 -18.024 -10.878 1.00 2.53 94 SER A CA 19
ATOM 18027 C C . SER A 1 19 ? 6.262 -18.684 -9.640 1.00 24.44 94 SER A C 19
ATOM 18028 O O . SER A 1 19 ? 5.545 -19.035 -8.703 1.00 61.22 94 SER A O 19
ATOM 18036 N N . GLN A 1 20 ? 7.581 -18.850 -9.644 1.00 21.41 95 GLN A N 19
ATOM 18037 C CA . GLN A 1 20 ? 8.276 -19.470 -8.522 1.00 3.23 95 GLN A CA 19
ATOM 18038 C C . GLN A 1 20 ? 8.025 -18.696 -7.232 1.00 34.34 95 GLN A C 19
ATOM 18039 O O . GLN A 1 20 ? 7.290 -17.709 -7.221 1.00 15.21 95 GLN A O 19
ATOM 18053 N N . VAL A 1 21 ? 8.639 -19.152 -6.145 1.00 22.14 96 VAL A N 19
ATOM 18054 C CA . VAL A 1 21 ? 8.482 -18.503 -4.849 1.00 4.43 96 VAL A CA 19
ATOM 18055 C C . VAL A 1 21 ? 8.764 -17.007 -4.946 1.00 32.43 96 VAL A C 19
ATOM 18056 O O . VAL A 1 21 ? 9.252 -16.522 -5.965 1.00 41.21 96 VAL A O 19
ATOM 18069 N N . GLY A 1 22 ? 8.452 -16.281 -3.876 1.00 62.42 97 GLY A N 19
ATOM 18070 C CA . GLY A 1 22 ? 8.679 -14.848 -3.861 1.00 31.10 97 GLY A CA 19
ATOM 18071 C C . GLY A 1 22 ? 10.100 -14.490 -3.475 1.00 43.10 97 GLY A C 19
ATOM 18072 O O . GLY A 1 22 ? 10.759 -15.232 -2.746 1.00 73.43 97 GLY A O 19
ATOM 18076 N N . ASP A 1 23 ? 10.575 -13.351 -3.966 1.00 5.55 98 ASP A N 19
ATOM 18077 C CA . ASP A 1 23 ? 11.929 -12.895 -3.668 1.00 73.52 98 ASP A CA 19
ATOM 18078 C C . ASP A 1 23 ? 12.169 -11.499 -4.233 1.00 52.12 98 ASP A C 19
ATOM 18079 O O . ASP A 1 23 ? 13.267 -11.185 -4.694 1.00 34.22 98 ASP A O 19
ATOM 18088 N N . ASP A 1 24 ? 11.135 -10.665 -4.195 1.00 62.43 99 ASP A N 19
ATOM 18089 C CA . ASP A 1 24 ? 11.233 -9.302 -4.703 1.00 44.04 99 ASP A CA 19
ATOM 18090 C C . ASP A 1 24 ? 10.135 -8.422 -4.115 1.00 21.14 99 ASP A C 19
ATOM 18091 O O . ASP A 1 24 ? 9.603 -7.541 -4.791 1.00 21.14 99 ASP A O 19
ATOM 18100 N N . ILE A 1 25 ? 9.800 -8.668 -2.852 1.00 43.14 100 ILE A N 19
ATOM 18101 C CA . ILE A 1 25 ? 8.766 -7.898 -2.173 1.00 54.04 100 ILE A CA 19
ATOM 18102 C C . ILE A 1 25 ? 9.300 -7.269 -0.891 1.00 64.51 100 ILE A C 19
ATOM 18103 O O . ILE A 1 25 ? 9.959 -7.920 -0.079 1.00 54.01 100 ILE A O 19
ATOM 18119 N N . PRO A 1 26 ? 9.011 -5.974 -0.702 1.00 14.43 101 PRO A N 19
ATOM 18120 C CA . PRO A 1 26 ? 9.451 -5.229 0.482 1.00 53.34 101 PRO A CA 19
ATOM 18121 C C . PRO A 1 26 ? 8.731 -5.676 1.749 1.00 15.01 101 PRO A C 19
ATOM 18122 O O . PRO A 1 26 ? 7.615 -5.236 2.030 1.00 23.51 101 PRO A O 19
ATOM 18133 N N . LYS A 1 27 ? 9.375 -6.552 2.512 1.00 31.32 102 LYS A N 19
ATOM 18134 C CA . LYS A 1 27 ? 8.797 -7.059 3.752 1.00 43.54 102 LYS A CA 19
ATOM 18135 C C . LYS A 1 27 ? 8.320 -5.912 4.638 1.00 60.25 102 LYS A C 19
ATOM 18136 O O . LYS A 1 27 ? 9.126 -5.151 5.174 1.00 62.41 102 LYS A O 19
ATOM 18155 N N . CYS A 1 28 ? 7.005 -5.795 4.788 1.00 0.21 103 CYS A N 19
ATOM 18156 C CA . CYS A 1 28 ? 6.420 -4.742 5.610 1.00 72.42 103 CYS A CA 19
ATOM 18157 C C . CYS A 1 28 ? 5.310 -5.299 6.498 1.00 45.13 103 CYS A C 19
ATOM 18158 O O . CYS A 1 28 ? 4.302 -5.804 6.006 1.00 44.14 103 CYS A O 19
ATOM 18165 N N . ASN A 1 29 ? 5.505 -5.202 7.809 1.00 52.21 104 ASN A N 19
ATOM 18166 C CA . ASN A 1 29 ? 4.521 -5.695 8.766 1.00 63.51 104 ASN A CA 19
ATOM 18167 C C . ASN A 1 29 ? 3.135 -5.136 8.459 1.00 24.31 104 ASN A C 19
ATOM 18168 O O . ASN A 1 29 ? 2.975 -3.938 8.225 1.00 3.53 104 ASN A O 19
ATOM 18179 N N . LEU A 1 30 ? 2.136 -6.012 8.462 1.00 3.23 105 LEU A N 19
ATOM 18180 C CA . LEU A 1 30 ? 0.763 -5.606 8.185 1.00 33.21 105 LEU A CA 19
ATOM 18181 C C . LEU A 1 30 ? 0.215 -4.733 9.310 1.00 62.32 105 LEU A C 19
ATOM 18182 O O . LEU A 1 30 ? -0.752 -3.996 9.122 1.00 41.13 105 LEU A O 19
ATOM 18198 N N . ALA A 1 31 ? 0.842 -4.821 10.478 1.00 11.14 106 ALA A N 19
ATOM 18199 C CA . ALA A 1 31 ? 0.420 -4.036 11.632 1.00 23.11 106 ALA A CA 19
ATOM 18200 C C . ALA A 1 31 ? 0.333 -2.554 11.285 1.00 14.32 106 ALA A C 19
ATOM 18201 O O . ALA A 1 31 ? -0.653 -1.889 11.604 1.00 73.21 106 ALA A O 19
ATOM 18208 N N . SER A 1 32 ? 1.370 -2.041 10.631 1.00 22.42 107 SER A N 19
ATOM 18209 C CA . SER A 1 32 ? 1.412 -0.636 10.245 1.00 10.21 107 SER A CA 19
ATOM 18210 C C . SER A 1 32 ? 1.466 -0.491 8.727 1.00 3.23 107 SER A C 19
ATOM 18211 O O . SER A 1 32 ? 1.010 0.507 8.171 1.00 10.21 107 SER A O 19
ATOM 18219 N N . GLY A 1 33 ? 2.029 -1.496 8.063 1.00 52.33 108 GLY A N 19
ATOM 18220 C CA . GLY A 1 33 ? 2.133 -1.462 6.616 1.00 43.44 108 GLY A CA 19
ATOM 18221 C C . GLY A 1 33 ? 3.425 -0.825 6.143 1.00 41.04 108 GLY A C 19
ATOM 18222 O O . GLY A 1 33 ? 3.516 -0.358 5.007 1.00 73.32 108 GLY A O 19
ATOM 18226 N N . TYR A 1 34 ? 4.426 -0.804 7.015 1.00 4.10 109 TYR A N 19
ATOM 18227 C CA . TYR A 1 34 ? 5.718 -0.216 6.682 1.00 43.33 109 TYR A CA 19
ATOM 18228 C C . TYR A 1 34 ? 6.780 -1.297 6.504 1.00 33.10 109 TYR A C 19
ATOM 18229 O O . TYR A 1 34 ? 6.755 -2.325 7.182 1.00 2.51 109 TYR A O 19
ATOM 18247 N N . TYR A 1 35 ? 7.711 -1.057 5.588 1.00 60.52 110 TYR A N 19
ATOM 18248 C CA . TYR A 1 35 ? 8.781 -2.010 5.318 1.00 21.52 110 TYR A CA 19
ATOM 18249 C C . TYR A 1 35 ? 10.002 -1.719 6.186 1.00 53.33 110 TYR A C 19
ATOM 18250 O O . TYR A 1 35 ? 11.116 -2.130 5.865 1.00 4.22 110 TYR A O 19
ATOM 18268 N N . GLU A 1 36 ? 9.781 -1.007 7.286 1.00 11.43 111 GLU A N 19
ATOM 18269 C CA . GLU A 1 36 ? 10.863 -0.659 8.201 1.00 75.44 111 GLU A CA 19
ATOM 18270 C C . GLU A 1 36 ? 10.849 -1.566 9.428 1.00 4.11 111 GLU A C 19
ATOM 18271 O O . GLU A 1 36 ? 11.641 -1.386 10.353 1.00 41.21 111 GLU A O 19
ATOM 18283 N N . GLN A 1 37 ? 9.944 -2.539 9.428 1.00 64.31 112 GLN A N 19
ATOM 18284 C CA . GLN A 1 37 ? 9.827 -3.473 10.542 1.00 43.12 112 GLN A CA 19
ATOM 18285 C C . GLN A 1 37 ? 10.741 -4.678 10.341 1.00 52.52 112 GLN A C 19
ATOM 18286 O O . GLN A 1 37 ? 11.694 -4.878 11.093 1.00 41.22 112 GLN A O 19
ATOM 18300 N N . MET A 1 38 ? 10.442 -5.477 9.322 1.00 44.32 113 MET A N 19
ATOM 18301 C CA . MET A 1 38 ? 11.238 -6.662 9.022 1.00 51.41 113 MET A CA 19
ATOM 18302 C C . MET A 1 38 ? 11.688 -6.660 7.564 1.00 11.34 113 MET A C 19
ATOM 18303 O O . MET A 1 38 ? 10.977 -6.169 6.688 1.00 62.25 113 MET A O 19
ATOM 18317 N N . GLN A 1 39 ? 12.871 -7.211 7.314 1.00 2.42 114 GLN A N 19
ATOM 18318 C CA . GLN A 1 39 ? 13.415 -7.271 5.963 1.00 50.24 114 GLN A CA 19
ATOM 18319 C C . GLN A 1 39 ? 14.031 -8.638 5.684 1.00 50.20 114 GLN A C 19
ATOM 18320 O O . GLN A 1 39 ? 15.216 -8.859 5.935 1.00 30.41 114 GLN A O 19
ATOM 18334 N N . CYS A 1 40 ? 13.219 -9.552 5.164 1.00 61.21 115 CYS A N 19
ATOM 18335 C CA . CYS A 1 40 ? 13.683 -10.898 4.851 1.00 21.55 115 CYS A CA 19
ATOM 18336 C C . CYS A 1 40 ? 13.671 -11.142 3.345 1.00 20.21 115 CYS A C 19
ATOM 18337 O O . CYS A 1 40 ? 12.691 -10.841 2.665 1.00 1.23 115 CYS A O 19
ATOM 18344 N N . ASN A 1 41 ? 14.767 -11.690 2.831 1.00 24.11 116 ASN A N 19
ATOM 18345 C CA . ASN A 1 41 ? 14.884 -11.974 1.405 1.00 35.34 116 ASN A CA 19
ATOM 18346 C C . ASN A 1 41 ? 15.696 -13.244 1.168 1.00 12.22 116 ASN A C 19
ATOM 18347 O O . ASN A 1 41 ? 16.336 -13.765 2.082 1.00 34.41 116 ASN A O 19
ATOM 18358 N N . THR A 1 42 ? 15.666 -13.737 -0.066 1.00 42.22 117 THR A N 19
ATOM 18359 C CA . THR A 1 42 ? 16.399 -14.945 -0.424 1.00 55.14 117 THR A CA 19
ATOM 18360 C C . THR A 1 42 ? 17.904 -14.726 -0.321 1.00 74.52 117 THR A C 19
ATOM 18361 O O . THR A 1 42 ? 18.646 -15.631 0.060 1.00 31.00 117 THR A O 19
ATOM 18372 N N . GLN A 1 43 ? 18.347 -13.521 -0.662 1.00 53.25 118 GLN A N 19
ATOM 18373 C CA . GLN A 1 43 ? 19.765 -13.185 -0.608 1.00 15.24 118 GLN A CA 19
ATOM 18374 C C . GLN A 1 43 ? 20.234 -13.041 0.836 1.00 25.02 118 GLN A C 19
ATOM 18375 O O . GLN A 1 43 ? 21.282 -13.566 1.212 1.00 32.34 118 GLN A O 19
ATOM 18389 N N . GLN A 1 44 ? 19.453 -12.326 1.639 1.00 21.12 119 GLN A N 19
ATOM 18390 C CA . GLN A 1 44 ? 19.791 -12.113 3.042 1.00 51.14 119 GLN A CA 19
ATOM 18391 C C . GLN A 1 44 ? 18.548 -11.763 3.854 1.00 43.13 119 GLN A C 19
ATOM 18392 O O . GLN A 1 44 ? 17.475 -11.532 3.297 1.00 75.14 119 GLN A O 19
ATOM 18406 N N . HIS A 1 45 ? 18.701 -11.726 5.174 1.00 41.44 120 HIS A N 19
ATOM 18407 C CA . HIS A 1 45 ? 17.591 -11.403 6.063 1.00 72.40 120 HIS A CA 19
ATOM 18408 C C . HIS A 1 45 ? 18.065 -10.554 7.238 1.00 11.31 120 HIS A C 19
ATOM 18409 O O . HIS A 1 45 ? 19.156 -10.765 7.769 1.00 55.34 120 HIS A O 19
ATOM 18423 N N . TRP A 1 46 ? 17.239 -9.594 7.638 1.00 4.44 121 TRP A N 19
ATOM 18424 C CA . TRP A 1 46 ? 17.575 -8.712 8.750 1.00 3.54 121 TRP A CA 19
ATOM 18425 C C . TRP A 1 46 ? 16.332 -8.007 9.281 1.00 33.35 121 TRP A C 19
ATOM 18426 O O . TRP A 1 46 ? 15.292 -7.982 8.623 1.00 54.22 121 TRP A O 19
ATOM 18447 N N . CYS A 1 47 ? 16.445 -7.436 10.476 1.00 70.21 122 CYS A N 19
ATOM 18448 C CA . CYS A 1 47 ? 15.330 -6.731 11.096 1.00 74.30 122 CYS A CA 19
ATOM 18449 C C . CYS A 1 47 ? 15.619 -5.236 11.196 1.00 21.43 122 CYS A C 19
ATOM 18450 O O . CYS A 1 47 ? 16.756 -4.828 11.434 1.00 13.41 122 CYS A O 19
ATOM 18457 N N . VAL A 1 48 ? 14.582 -4.425 11.013 1.00 2.14 123 VAL A N 19
ATOM 18458 C CA . VAL A 1 48 ? 14.724 -2.976 11.084 1.00 11.55 123 VAL A CA 19
ATOM 18459 C C . VAL A 1 48 ? 13.664 -2.364 11.994 1.00 40.34 123 VAL A C 19
ATOM 18460 O O . VAL A 1 48 ? 12.821 -3.071 12.546 1.00 62.45 123 VAL A O 19
ATOM 18473 N N . ASP A 1 49 ? 13.712 -1.045 12.145 1.00 41.23 124 ASP A N 19
ATOM 18474 C CA . ASP A 1 49 ? 12.755 -0.336 12.986 1.00 32.11 124 ASP A CA 19
ATOM 18475 C C . ASP A 1 49 ? 12.062 0.775 12.204 1.00 43.43 124 ASP A C 19
ATOM 18476 O O . ASP A 1 49 ? 12.641 1.391 11.308 1.00 73.32 124 ASP A O 19
ATOM 18485 N N . PRO A 1 50 ? 10.793 1.040 12.548 1.00 61.51 125 PRO A N 19
ATOM 18486 C CA . PRO A 1 50 ? 9.994 2.077 11.890 1.00 50.43 125 PRO A CA 19
ATOM 18487 C C . PRO A 1 50 ? 10.480 3.483 12.225 1.00 45.22 125 PRO A C 19
ATOM 18488 O O . PRO A 1 50 ? 10.207 4.435 11.494 1.00 35.41 125 PRO A O 19
ATOM 18499 N N . GLU A 1 51 ? 11.204 3.606 13.334 1.00 75.34 126 GLU A N 19
ATOM 18500 C CA . GLU A 1 51 ? 11.727 4.897 13.764 1.00 24.44 126 GLU A CA 19
ATOM 18501 C C . GLU A 1 51 ? 12.470 5.590 12.626 1.00 62.33 126 GLU A C 19
ATOM 18502 O O . GLU A 1 51 ? 12.167 6.731 12.277 1.00 65.34 126 GLU A O 19
ATOM 18514 N N . SER A 1 52 ? 13.444 4.892 12.051 1.00 25.41 127 SER A N 19
ATOM 18515 C CA . SER A 1 52 ? 14.234 5.440 10.955 1.00 41.51 127 SER A CA 19
ATOM 18516 C C . SER A 1 52 ? 14.339 4.441 9.807 1.00 32.21 127 SER A C 19
ATOM 18517 O O . SER A 1 52 ? 14.345 4.820 8.637 1.00 50.50 127 SER A O 19
ATOM 18525 N N . GLY A 1 53 ? 14.421 3.159 10.152 1.00 1.32 128 GLY A N 19
ATOM 18526 C CA . GLY A 1 53 ? 14.525 2.124 9.141 1.00 74.13 128 GLY A CA 19
ATOM 18527 C C . GLY A 1 53 ? 15.914 1.521 9.068 1.00 54.41 128 GLY A C 19
ATOM 18528 O O . GLY A 1 53 ? 16.365 1.109 7.999 1.00 43.42 128 GLY A O 19
ATOM 18532 N N . THR A 1 54 ? 16.596 1.470 10.208 1.00 54.40 129 THR A N 19
ATOM 18533 C CA . THR A 1 54 ? 17.942 0.917 10.269 1.00 64.11 129 THR A CA 19
ATOM 18534 C C . THR A 1 54 ? 17.934 -0.485 10.868 1.00 2.21 129 THR A C 19
ATOM 18535 O O . THR A 1 54 ? 17.002 -0.861 11.577 1.00 33.43 129 THR A O 19
ATOM 18546 N N . ALA A 1 55 ? 18.979 -1.253 10.579 1.00 63.13 130 ALA A N 19
ATOM 18547 C CA . ALA A 1 55 ? 19.093 -2.613 11.092 1.00 42.33 130 ALA A CA 19
ATOM 18548 C C . ALA A 1 55 ? 19.224 -2.617 12.611 1.00 73.10 130 ALA A C 19
ATOM 18549 O O . ALA A 1 55 ? 19.709 -1.654 13.206 1.00 44.25 130 ALA A O 19
ATOM 18556 N N . LEU A 1 56 ? 18.787 -3.706 13.234 1.00 11.13 131 LEU A N 19
ATOM 18557 C CA . LEU A 1 56 ? 18.854 -3.835 14.686 1.00 64.42 131 LEU A CA 19
ATOM 18558 C C . LEU A 1 56 ? 19.870 -4.899 15.091 1.00 33.20 131 LEU A C 19
ATOM 18559 O O . LEU A 1 56 ? 19.710 -5.568 16.111 1.00 74.21 131 LEU A O 19
ATOM 18575 N N . GLY A 1 57 ? 20.917 -5.048 14.285 1.00 32.31 132 GLY A N 19
ATOM 18576 C CA . GLY A 1 57 ? 21.944 -6.031 14.578 1.00 41.43 132 GLY A CA 19
ATOM 18577 C C . GLY A 1 57 ? 22.724 -6.439 13.344 1.00 71.23 132 GLY A C 19
ATOM 18578 O O . GLY A 1 57 ? 23.061 -5.600 12.510 1.00 45.13 132 GLY A O 19
ATOM 18582 N N . GLU A 1 58 ? 23.012 -7.732 13.228 1.00 13.15 133 GLU A N 19
ATOM 18583 C CA . GLU A 1 58 ? 23.759 -8.249 12.088 1.00 3.41 133 GLU A CA 19
ATOM 18584 C C . GLU A 1 58 ? 22.838 -8.991 11.124 1.00 13.34 133 GLU A C 19
ATOM 18585 O O . GLU A 1 58 ? 21.615 -8.950 11.263 1.00 21.41 133 GLU A O 19
ATOM 18597 N N . ARG A 1 59 ? 23.433 -9.667 10.148 1.00 44.13 134 ARG A N 19
ATOM 18598 C CA . ARG A 1 59 ? 22.667 -10.417 9.160 1.00 40.42 134 ARG A CA 19
ATOM 18599 C C . ARG A 1 59 ? 22.602 -11.896 9.530 1.00 43.51 134 ARG A C 19
ATOM 18600 O O . ARG A 1 59 ? 21.531 -12.426 9.823 1.00 54.04 134 ARG A O 19
ATOM 18621 N N . ARG A 1 60 ? 23.756 -12.555 9.514 1.00 71.21 135 ARG A N 19
ATOM 18622 C CA . ARG A 1 60 ? 23.830 -13.973 9.846 1.00 40.20 135 ARG A CA 19
ATOM 18623 C C . ARG A 1 60 ? 23.036 -14.808 8.846 1.00 41.25 135 ARG A C 19
ATOM 18624 O O . ARG A 1 60 ? 22.297 -14.270 8.021 1.00 43.20 135 ARG A O 19
ATOM 18645 N N . SER A 1 61 ? 23.195 -16.125 8.924 1.00 32.13 136 SER A N 19
ATOM 18646 C CA . SER A 1 61 ? 22.496 -17.034 8.023 1.00 25.41 136 SER A CA 19
ATOM 18647 C C . SER A 1 61 ? 21.649 -18.032 8.807 1.00 24.12 136 SER A C 19
ATOM 18648 O O . SER A 1 61 ? 21.808 -18.181 10.018 1.00 72.50 136 SER A O 19
ATOM 18656 N N . GLY A 1 62 ? 20.748 -18.714 8.106 1.00 2.41 137 GLY A N 19
ATOM 18657 C CA . GLY A 1 62 ? 19.889 -19.689 8.752 1.00 53.54 137 GLY A CA 19
ATOM 18658 C C . GLY A 1 62 ? 18.423 -19.471 8.432 1.00 0.12 137 GLY A C 19
ATOM 18659 O O . GLY A 1 62 ? 17.682 -18.909 9.237 1.00 11.42 137 GLY A O 19
ATOM 18663 N N . GLY A 1 63 ? 18.003 -19.916 7.252 1.00 65.33 138 GLY A N 19
ATOM 18664 C CA . GLY A 1 63 ? 16.619 -19.756 6.848 1.00 72.22 138 GLY A CA 19
ATOM 18665 C C . GLY A 1 63 ? 16.154 -18.316 6.930 1.00 12.20 138 GLY A C 19
ATOM 18666 O O . GLY A 1 63 ? 16.940 -17.418 7.234 1.00 32.13 138 GLY A O 19
ATOM 18670 N N . CYS A 1 64 ? 14.873 -18.093 6.657 1.00 53.13 139 CYS A N 19
ATOM 18671 C CA . CYS A 1 64 ? 14.303 -16.751 6.699 1.00 65.41 139 CYS A CA 19
ATOM 18672 C C . CYS A 1 64 ? 13.651 -16.479 8.051 1.00 24.45 139 CYS A C 19
ATOM 18673 O O . CYS A 1 64 ? 14.182 -15.728 8.870 1.00 43.20 139 CYS A O 19
ATOM 18680 N N . THR A 1 65 ? 12.496 -17.096 8.280 1.00 22.42 140 THR A N 19
ATOM 18681 C CA . THR A 1 65 ? 11.771 -16.921 9.532 1.00 72.00 140 THR A CA 19
ATOM 18682 C C . THR A 1 65 ? 12.582 -17.437 10.715 1.00 61.43 140 THR A C 19
ATOM 18683 O O . THR A 1 65 ? 12.533 -16.872 11.806 1.00 34.04 140 THR A O 19
ATOM 18694 N N . GLU A 1 66 ? 13.329 -18.514 10.489 1.00 33.14 141 GLU A N 19
ATOM 18695 C CA . GLU A 1 66 ? 14.151 -19.106 11.538 1.00 13.13 141 GLU A CA 19
ATOM 18696 C C . GLU A 1 66 ? 15.065 -18.059 12.168 1.00 24.43 141 GLU A C 19
ATOM 18697 O O . GLU A 1 66 ? 15.035 -17.841 13.379 1.00 72.11 141 GLU A O 19
ATOM 18709 N N . ALA A 1 67 ? 15.879 -17.416 11.337 1.00 13.13 142 ALA A N 19
ATOM 18710 C CA . ALA A 1 67 ? 16.801 -16.392 11.812 1.00 41.35 142 ALA A CA 19
ATOM 18711 C C . ALA A 1 67 ? 16.068 -15.087 12.107 1.00 65.31 142 ALA A C 19
ATOM 18712 O O . ALA A 1 67 ? 16.415 -14.368 13.044 1.00 71.34 142 ALA A O 19
ATOM 18719 N N . ALA A 1 68 ? 15.055 -14.788 11.301 1.00 13.14 143 ALA A N 19
ATOM 18720 C CA . ALA A 1 68 ? 14.273 -13.571 11.478 1.00 53.42 143 ALA A CA 19
ATOM 18721 C C . ALA A 1 68 ? 13.645 -13.518 12.866 1.00 12.24 143 ALA A C 19
ATOM 18722 O O . ALA A 1 68 ? 13.633 -12.470 13.513 1.00 21.43 143 ALA A O 19
ATOM 18729 N N . ARG A 1 69 ? 13.123 -14.654 13.318 1.00 10.53 144 ARG A N 19
ATOM 18730 C CA . ARG A 1 69 ? 12.491 -14.736 14.630 1.00 44.52 144 ARG A CA 19
ATOM 18731 C C . ARG A 1 69 ? 13.532 -14.973 15.720 1.00 11.34 144 ARG A C 19
ATOM 18732 O O . ARG A 1 69 ? 13.509 -14.323 16.766 1.00 43.54 144 ARG A O 19
ATOM 18753 N N . ASP A 1 70 ? 14.442 -15.908 15.470 1.00 55.45 145 ASP A N 19
ATOM 18754 C CA . ASP A 1 70 ? 15.491 -16.231 16.429 1.00 12.44 145 ASP A CA 19
ATOM 18755 C C . ASP A 1 70 ? 16.245 -14.974 16.854 1.00 73.03 145 ASP A C 19
ATOM 18756 O O . ASP A 1 70 ? 16.651 -14.841 18.009 1.00 60.44 145 ASP A O 19
ATOM 18765 N N . HIS A 1 71 ? 16.429 -14.054 15.912 1.00 61.31 146 HIS A N 19
ATOM 18766 C CA . HIS A 1 71 ? 17.135 -12.808 16.188 1.00 31.01 146 HIS A CA 19
ATOM 18767 C C . HIS A 1 71 ? 16.151 -11.680 16.483 1.00 33.10 146 HIS A C 19
ATOM 18768 O O . HIS A 1 71 ? 16.371 -10.870 17.384 1.00 53.44 146 HIS A O 19
ATOM 18782 N N . CYS A 1 72 ? 15.065 -11.634 15.718 1.00 1.50 147 CYS A N 19
ATOM 18783 C CA . CYS A 1 72 ? 14.047 -10.605 15.896 1.00 44.14 147 CYS A CA 19
ATOM 18784 C C . CYS A 1 72 ? 12.705 -11.227 16.269 1.00 52.21 147 CYS A C 19
ATOM 18785 O O . CYS A 1 72 ? 12.275 -11.155 17.420 1.00 3.34 147 CYS A O 19
ATOM 18792 N N . LYS A 1 5 ? 0.599 -0.317 0.016 1.00 3.41 80 LYS A N 20
ATOM 18793 C CA . LYS A 1 5 ? 1.460 -0.499 -1.147 1.00 34.11 80 LYS A CA 20
ATOM 18794 C C . LYS A 1 5 ? 1.996 -1.926 -1.208 1.00 44.52 80 LYS A C 20
ATOM 18795 O O . LYS A 1 5 ? 1.553 -2.732 -2.027 1.00 4.23 80 LYS A O 20
ATOM 18814 N N . CYS A 1 6 ? 2.952 -2.231 -0.337 1.00 32.23 81 CYS A N 20
ATOM 18815 C CA . CYS A 1 6 ? 3.549 -3.561 -0.291 1.00 14.54 81 CYS A CA 20
ATOM 18816 C C . CYS A 1 6 ? 2.478 -4.631 -0.098 1.00 42.01 81 CYS A C 20
ATOM 18817 O O . CYS A 1 6 ? 2.575 -5.728 -0.650 1.00 50.11 81 CYS A O 20
ATOM 18824 N N . LEU A 1 7 ? 1.458 -4.305 0.688 1.00 42.21 82 LEU A N 20
ATOM 18825 C CA . LEU A 1 7 ? 0.368 -5.237 0.954 1.00 63.53 82 LEU A CA 20
ATOM 18826 C C . LEU A 1 7 ? -0.425 -5.525 -0.317 1.00 41.52 82 LEU A C 20
ATOM 18827 O O . LEU A 1 7 ? -0.757 -6.673 -0.607 1.00 63.43 82 LEU A O 20
ATOM 18843 N N . ALA A 1 8 ? -0.724 -4.473 -1.072 1.00 44.53 83 ALA A N 20
ATOM 18844 C CA . ALA A 1 8 ? -1.474 -4.612 -2.314 1.00 62.03 83 ALA A CA 20
ATOM 18845 C C . ALA A 1 8 ? -0.650 -5.335 -3.375 1.00 33.02 83 ALA A C 20
ATOM 18846 O O . ALA A 1 8 ? -1.152 -6.221 -4.065 1.00 73.30 83 ALA A O 20
ATOM 18853 N N . GLU A 1 9 ? 0.616 -4.950 -3.499 1.00 10.24 84 GLU A N 20
ATOM 18854 C CA . GLU A 1 9 ? 1.508 -5.561 -4.477 1.00 34.50 84 GLU A CA 20
ATOM 18855 C C . GLU A 1 9 ? 1.771 -7.025 -4.133 1.00 50.30 84 GLU A C 20
ATOM 18856 O O . GLU A 1 9 ? 1.638 -7.907 -4.982 1.00 20.25 84 GLU A O 20
ATOM 18868 N N . HIS A 1 10 ? 2.146 -7.274 -2.882 1.00 71.34 85 HIS A N 20
ATOM 18869 C CA . HIS A 1 10 ? 2.428 -8.630 -2.425 1.00 64.21 85 HIS A CA 20
ATOM 18870 C C . HIS A 1 10 ? 1.198 -9.521 -2.573 1.00 44.21 85 HIS A C 20
ATOM 18871 O O . HIS A 1 10 ? 1.275 -10.615 -3.132 1.00 63.41 85 HIS A O 20
ATOM 18885 N N . HIS A 1 11 ? 0.065 -9.045 -2.068 1.00 13.40 86 HIS A N 20
ATOM 18886 C CA . HIS A 1 11 ? -1.182 -9.798 -2.144 1.00 20.01 86 HIS A CA 20
ATOM 18887 C C . HIS A 1 11 ? -1.569 -10.063 -3.596 1.00 12.32 86 HIS A C 20
ATOM 18888 O O . HIS A 1 11 ? -1.845 -11.200 -3.976 1.00 43.13 86 HIS A O 20
ATOM 18902 N N . GLU A 1 12 ? -1.588 -9.005 -4.401 1.00 13.35 87 GLU A N 20
ATOM 18903 C CA . GLU A 1 12 ? -1.944 -9.124 -5.810 1.00 24.13 87 GLU A CA 20
ATOM 18904 C C . GLU A 1 12 ? -1.027 -10.117 -6.520 1.00 13.34 87 GLU A C 20
ATOM 18905 O O . GLU A 1 12 ? -1.485 -10.959 -7.292 1.00 60.11 87 GLU A O 20
ATOM 18917 N N . LYS A 1 13 ? 0.270 -10.011 -6.253 1.00 11.44 88 LYS A N 20
ATOM 18918 C CA . LYS A 1 13 ? 1.252 -10.898 -6.864 1.00 4.22 88 LYS A CA 20
ATOM 18919 C C . LYS A 1 13 ? 0.987 -12.350 -6.480 1.00 70.14 88 LYS A C 20
ATOM 18920 O O . LYS A 1 13 ? 1.020 -13.242 -7.328 1.00 42.23 88 LYS A O 20
ATOM 18939 N N . SER A 1 14 ? 0.722 -12.580 -5.198 1.00 63.13 89 SER A N 20
ATOM 18940 C CA . SER A 1 14 ? 0.453 -13.925 -4.703 1.00 2.24 89 SER A CA 20
ATOM 18941 C C . SER A 1 14 ? -0.852 -14.465 -5.279 1.00 61.30 89 SER A C 20
ATOM 18942 O O . SER A 1 14 ? -0.967 -15.654 -5.580 1.00 2.42 89 SER A O 20
ATOM 18950 N N . LYS A 1 15 ? -1.834 -13.584 -5.431 1.00 13.45 90 LYS A N 20
ATOM 18951 C CA . LYS A 1 15 ? -3.132 -13.969 -5.972 1.00 11.02 90 LYS A CA 20
ATOM 18952 C C . LYS A 1 15 ? -3.050 -14.188 -7.479 1.00 64.31 90 LYS A C 20
ATOM 18953 O O . LYS A 1 15 ? -3.065 -15.325 -7.952 1.00 42.53 90 LYS A O 20
ATOM 18972 N N . SER A 1 16 ? -2.961 -13.094 -8.228 1.00 2.41 91 SER A N 20
ATOM 18973 C CA . SER A 1 16 ? -2.878 -13.167 -9.682 1.00 11.31 91 SER A CA 20
ATOM 18974 C C . SER A 1 16 ? -1.456 -12.887 -10.160 1.00 34.32 91 SER A C 20
ATOM 18975 O O . SER A 1 16 ? -0.625 -12.374 -9.409 1.00 73.54 91 SER A O 20
ATOM 18983 N N . THR A 1 17 ? -1.183 -13.228 -11.415 1.00 60.44 92 THR A N 20
ATOM 18984 C CA . THR A 1 17 ? 0.137 -13.016 -11.995 1.00 24.32 92 THR A CA 20
ATOM 18985 C C . THR A 1 17 ? 1.228 -13.608 -11.109 1.00 50.02 92 THR A C 20
ATOM 18986 O O . THR A 1 17 ? 2.010 -12.878 -10.499 1.00 31.33 92 THR A O 20
ATOM 18997 N N . HIS A 1 18 ? 1.276 -14.935 -11.044 1.00 12.22 93 HIS A N 20
ATOM 18998 C CA . HIS A 1 18 ? 2.273 -15.625 -10.233 1.00 12.20 93 HIS A CA 20
ATOM 18999 C C . HIS A 1 18 ? 3.583 -15.780 -10.999 1.00 2.32 93 HIS A C 20
ATOM 19000 O O . HIS A 1 18 ? 3.633 -16.440 -12.036 1.00 72.24 93 HIS A O 20
ATOM 19014 N N . SER A 1 19 ? 4.642 -15.166 -10.480 1.00 41.35 94 SER A N 20
ATOM 19015 C CA . SER A 1 19 ? 5.952 -15.232 -11.118 1.00 51.40 94 SER A CA 20
ATOM 19016 C C . SER A 1 19 ? 7.055 -15.403 -10.078 1.00 35.05 94 SER A C 20
ATOM 19017 O O . SER A 1 19 ? 6.780 -15.623 -8.898 1.00 40.12 94 SER A O 20
ATOM 19025 N N . GLN A 1 20 ? 8.302 -15.301 -10.524 1.00 41.43 95 GLN A N 20
ATOM 19026 C CA . GLN A 1 20 ? 9.447 -15.445 -9.632 1.00 54.14 95 GLN A CA 20
ATOM 19027 C C . GLN A 1 20 ? 9.349 -14.475 -8.460 1.00 12.32 95 GLN A C 20
ATOM 19028 O O . GLN A 1 20 ? 8.846 -13.360 -8.603 1.00 70.11 95 GLN A O 20
ATOM 19042 N N . VAL A 1 21 ? 9.832 -14.906 -7.299 1.00 64.02 96 VAL A N 20
ATOM 19043 C CA . VAL A 1 21 ? 9.800 -14.075 -6.101 1.00 61.34 96 VAL A CA 20
ATOM 19044 C C . VAL A 1 21 ? 10.825 -12.950 -6.185 1.00 40.25 96 VAL A C 20
ATOM 19045 O O . VAL A 1 21 ? 10.537 -11.806 -5.836 1.00 55.05 96 VAL A O 20
ATOM 19058 N N . GLY A 1 22 ? 12.025 -13.283 -6.652 1.00 51.20 97 GLY A N 20
ATOM 19059 C CA . GLY A 1 22 ? 13.075 -12.289 -6.774 1.00 43.12 97 GLY A CA 20
ATOM 19060 C C . GLY A 1 22 ? 14.120 -12.412 -5.682 1.00 55.24 97 GLY A C 20
ATOM 19061 O O . GLY A 1 22 ? 14.253 -13.464 -5.058 1.00 24.23 97 GLY A O 20
ATOM 19065 N N . ASP A 1 23 ? 14.862 -11.335 -5.453 1.00 3.34 98 ASP A N 20
ATOM 19066 C CA . ASP A 1 23 ? 15.901 -11.326 -4.429 1.00 30.30 98 ASP A CA 20
ATOM 19067 C C . ASP A 1 23 ? 15.904 -10.004 -3.669 1.00 43.40 98 ASP A C 20
ATOM 19068 O O . ASP A 1 23 ? 16.960 -9.497 -3.289 1.00 62.04 98 ASP A O 20
ATOM 19077 N N . ASP A 1 24 ? 14.717 -9.449 -3.452 1.00 32.34 99 ASP A N 20
ATOM 19078 C CA . ASP A 1 24 ? 14.582 -8.185 -2.737 1.00 24.20 99 ASP A CA 20
ATOM 19079 C C . ASP A 1 24 ? 13.116 -7.784 -2.613 1.00 72.30 99 ASP A C 20
ATOM 19080 O O . ASP A 1 24 ? 12.590 -7.052 -3.451 1.00 55.24 99 ASP A O 20
ATOM 19089 N N . ILE A 1 25 ? 12.462 -8.270 -1.563 1.00 53.13 100 ILE A N 20
ATOM 19090 C CA . ILE A 1 25 ? 11.056 -7.962 -1.330 1.00 62.03 100 ILE A CA 20
ATOM 19091 C C . ILE A 1 25 ? 10.857 -7.295 0.026 1.00 1.14 100 ILE A C 20
ATOM 19092 O O . ILE A 1 25 ? 11.377 -7.743 1.048 1.00 2.25 100 ILE A O 20
ATOM 19108 N N . PRO A 1 26 ? 10.085 -6.199 0.039 1.00 55.41 101 PRO A N 20
ATOM 19109 C CA . PRO A 1 26 ? 9.796 -5.447 1.264 1.00 24.22 101 PRO A CA 20
ATOM 19110 C C . PRO A 1 26 ? 8.888 -6.217 2.217 1.00 62.44 101 PRO A C 20
ATOM 19111 O O . PRO A 1 26 ? 7.665 -6.197 2.078 1.00 40.13 101 PRO A O 20
ATOM 19122 N N . LYS A 1 27 ? 9.494 -6.897 3.185 1.00 51.52 102 LYS A N 20
ATOM 19123 C CA . LYS A 1 27 ? 8.740 -7.673 4.162 1.00 4.24 102 LYS A CA 20
ATOM 19124 C C . LYS A 1 27 ? 8.080 -6.759 5.190 1.00 24.44 102 LYS A C 20
ATOM 19125 O O . LYS A 1 27 ? 8.478 -6.729 6.355 1.00 22.44 102 LYS A O 20
ATOM 19144 N N . CYS A 1 28 ? 7.069 -6.017 4.753 1.00 42.25 103 CYS A N 20
ATOM 19145 C CA . CYS A 1 28 ? 6.353 -5.103 5.634 1.00 32.23 103 CYS A CA 20
ATOM 19146 C C . CYS A 1 28 ? 5.414 -5.868 6.563 1.00 54.13 103 CYS A C 20
ATOM 19147 O O . CYS A 1 28 ? 4.640 -6.715 6.119 1.00 13.00 103 CYS A O 20
ATOM 19154 N N . ASN A 1 29 ? 5.488 -5.562 7.854 1.00 42.41 104 ASN A N 20
ATOM 19155 C CA . ASN A 1 29 ? 4.645 -6.220 8.845 1.00 3.25 104 ASN A CA 20
ATOM 19156 C C . ASN A 1 29 ? 3.240 -5.626 8.845 1.00 1.44 104 ASN A C 20
ATOM 19157 O O . ASN A 1 29 ? 3.063 -4.423 8.646 1.00 34.05 104 ASN A O 20
ATOM 19168 N N . LEU A 1 30 ? 2.244 -6.476 9.070 1.00 4.33 105 LEU A N 20
ATOM 19169 C CA . LEU A 1 30 ? 0.854 -6.035 9.097 1.00 32.51 105 LEU A CA 20
ATOM 19170 C C . LEU A 1 30 ? 0.588 -5.145 10.307 1.00 51.14 105 LEU A C 20
ATOM 19171 O O . LEU A 1 30 ? -0.387 -4.394 10.335 1.00 61.33 105 LEU A O 20
ATOM 19187 N N . ALA A 1 31 ? 1.463 -5.233 11.303 1.00 13.52 106 ALA A N 20
ATOM 19188 C CA . ALA A 1 31 ? 1.325 -4.432 12.513 1.00 13.24 106 ALA A CA 20
ATOM 19189 C C . ALA A 1 31 ? 1.178 -2.951 12.178 1.00 20.43 106 ALA A C 20
ATOM 19190 O O . ALA A 1 31 ? 0.298 -2.270 12.704 1.00 75.51 106 ALA A O 20
ATOM 19197 N N . SER A 1 32 ? 2.047 -2.459 11.301 1.00 74.02 107 SER A N 20
ATOM 19198 C CA . SER A 1 32 ? 2.016 -1.058 10.899 1.00 2.41 107 SER A CA 20
ATOM 19199 C C . SER A 1 32 ? 1.732 -0.926 9.406 1.00 61.51 107 SER A C 20
ATOM 19200 O O . SER A 1 32 ? 1.179 0.075 8.953 1.00 32.24 107 SER A O 20
ATOM 19208 N N . GLY A 1 33 ? 2.116 -1.947 8.645 1.00 71.02 108 GLY A N 20
ATOM 19209 C CA . GLY A 1 33 ? 1.895 -1.927 7.211 1.00 71.23 108 GLY A CA 20
ATOM 19210 C C . GLY A 1 33 ? 3.043 -1.287 6.456 1.00 51.30 108 GLY A C 20
ATOM 19211 O O . GLY A 1 33 ? 2.916 -0.966 5.274 1.00 71.51 108 GLY A O 20
ATOM 19215 N N . TYR A 1 34 ? 4.166 -1.098 7.140 1.00 51.23 109 TYR A N 20
ATOM 19216 C CA . TYR A 1 34 ? 5.340 -0.487 6.528 1.00 71.24 109 TYR A CA 20
ATOM 19217 C C . TYR A 1 34 ? 6.436 -1.524 6.298 1.00 52.41 109 TYR A C 20
ATOM 19218 O O . TYR A 1 34 ? 6.534 -2.512 7.026 1.00 52.13 109 TYR A O 20
ATOM 19236 N N . TYR A 1 35 ? 7.258 -1.290 5.281 1.00 2.34 110 TYR A N 20
ATOM 19237 C CA . TYR A 1 35 ? 8.347 -2.203 4.953 1.00 14.42 110 TYR A CA 20
ATOM 19238 C C . TYR A 1 35 ? 9.630 -1.803 5.675 1.00 14.43 110 TYR A C 20
ATOM 19239 O O . TYR A 1 35 ? 10.727 -2.182 5.269 1.00 62.05 110 TYR A O 20
ATOM 19257 N N . GLU A 1 36 ? 9.481 -1.034 6.750 1.00 62.02 111 GLU A N 20
ATOM 19258 C CA . GLU A 1 36 ? 10.628 -0.582 7.529 1.00 32.01 111 GLU A CA 20
ATOM 19259 C C . GLU A 1 36 ? 10.727 -1.348 8.845 1.00 24.21 111 GLU A C 20
ATOM 19260 O O . GLU A 1 36 ? 11.591 -1.066 9.675 1.00 64.12 111 GLU A O 20
ATOM 19272 N N . GLN A 1 37 ? 9.836 -2.317 9.028 1.00 64.45 112 GLN A N 20
ATOM 19273 C CA . GLN A 1 37 ? 9.823 -3.123 10.243 1.00 60.33 112 GLN A CA 20
ATOM 19274 C C . GLN A 1 37 ? 10.694 -4.365 10.082 1.00 74.11 112 GLN A C 20
ATOM 19275 O O . GLN A 1 37 ? 11.525 -4.667 10.938 1.00 40.14 112 GLN A O 20
ATOM 19289 N N . MET A 1 38 ? 10.496 -5.082 8.980 1.00 2.51 113 MET A N 20
ATOM 19290 C CA . MET A 1 38 ? 11.265 -6.291 8.707 1.00 15.34 113 MET A CA 20
ATOM 19291 C C . MET A 1 38 ? 11.610 -6.392 7.225 1.00 24.32 113 MET A C 20
ATOM 19292 O O . MET A 1 38 ? 10.916 -5.832 6.378 1.00 42.24 113 MET A O 20
ATOM 19306 N N . GLN A 1 39 ? 12.687 -7.110 6.921 1.00 31.01 114 GLN A N 20
ATOM 19307 C CA . GLN A 1 39 ? 13.124 -7.283 5.541 1.00 61.11 114 GLN A CA 20
ATOM 19308 C C . GLN A 1 39 ? 13.897 -8.587 5.374 1.00 25.03 114 GLN A C 20
ATOM 19309 O O . GLN A 1 39 ? 15.094 -8.652 5.657 1.00 2.13 114 GLN A O 20
ATOM 19323 N N . CYS A 1 40 ? 13.206 -9.624 4.914 1.00 64.33 115 CYS A N 20
ATOM 19324 C CA . CYS A 1 40 ? 13.827 -10.928 4.710 1.00 42.41 115 CYS A CA 20
ATOM 19325 C C . CYS A 1 40 ? 14.082 -11.183 3.227 1.00 12.11 115 CYS A C 20
ATOM 19326 O O . CYS A 1 40 ? 13.250 -10.861 2.380 1.00 71.43 115 CYS A O 20
ATOM 19333 N N . ASN A 1 41 ? 15.238 -11.764 2.922 1.00 12.53 116 ASN A N 20
ATOM 19334 C CA . ASN A 1 41 ? 15.603 -12.062 1.542 1.00 32.12 116 ASN A CA 20
ATOM 19335 C C . ASN A 1 41 ? 16.020 -13.522 1.393 1.00 34.14 116 ASN A C 20
ATOM 19336 O O . ASN A 1 41 ? 16.183 -14.237 2.383 1.00 63.23 116 ASN A O 20
ATOM 19347 N N . THR A 1 42 ? 16.191 -13.959 0.150 1.00 72.34 117 THR A N 20
ATOM 19348 C CA . THR A 1 42 ? 16.588 -15.333 -0.130 1.00 31.53 117 THR A CA 20
ATOM 19349 C C . THR A 1 42 ? 18.019 -15.596 0.326 1.00 51.54 117 THR A C 20
ATOM 19350 O O . THR A 1 42 ? 18.311 -16.635 0.916 1.00 32.10 117 THR A O 20
ATOM 19361 N N . GLN A 1 43 ? 18.907 -14.646 0.048 1.00 73.23 118 GLN A N 20
ATOM 19362 C CA . GLN A 1 43 ? 20.308 -14.776 0.430 1.00 51.15 118 GLN A CA 20
ATOM 19363 C C . GLN A 1 43 ? 20.477 -14.631 1.938 1.00 34.24 118 GLN A C 20
ATOM 19364 O O . GLN A 1 43 ? 21.314 -15.298 2.545 1.00 60.51 118 GLN A O 20
ATOM 19378 N N . GLN A 1 44 ? 19.676 -13.755 2.537 1.00 31.40 119 GLN A N 20
ATOM 19379 C CA . GLN A 1 44 ? 19.738 -13.523 3.975 1.00 22.02 119 GLN A CA 20
ATOM 19380 C C . GLN A 1 44 ? 18.544 -12.700 4.446 1.00 52.42 119 GLN A C 20
ATOM 19381 O O . GLN A 1 44 ? 17.869 -12.051 3.645 1.00 63.30 119 GLN A O 20
ATOM 19395 N N . HIS A 1 45 ? 18.287 -12.730 5.750 1.00 62.03 120 HIS A N 20
ATOM 19396 C CA . HIS A 1 45 ? 17.174 -11.986 6.327 1.00 15.12 120 HIS A CA 20
ATOM 19397 C C . HIS A 1 45 ? 17.671 -10.974 7.355 1.00 41.44 120 HIS A C 20
ATOM 19398 O O . HIS A 1 45 ? 18.699 -11.183 7.999 1.00 42.15 120 HIS A O 20
ATOM 19412 N N . TRP A 1 46 ? 16.936 -9.877 7.502 1.00 60.45 121 TRP A N 20
ATOM 19413 C CA . TRP A 1 46 ? 17.304 -8.832 8.450 1.00 33.42 121 TRP A CA 20
ATOM 19414 C C . TRP A 1 46 ? 16.082 -8.022 8.868 1.00 53.34 121 TRP A C 20
ATOM 19415 O O . TRP A 1 46 ? 15.061 -8.018 8.178 1.00 24.32 121 TRP A O 20
ATOM 19436 N N . CYS A 1 47 ? 16.191 -7.335 10.000 1.00 41.00 122 CYS A N 20
ATOM 19437 C CA . CYS A 1 47 ? 15.095 -6.520 10.510 1.00 70.23 122 CYS A CA 20
ATOM 19438 C C . CYS A 1 47 ? 15.446 -5.036 10.448 1.00 73.34 122 CYS A C 20
ATOM 19439 O O . CYS A 1 47 ? 16.619 -4.666 10.407 1.00 11.42 122 CYS A O 20
ATOM 19446 N N . VAL A 1 48 ? 14.420 -4.191 10.441 1.00 74.22 123 VAL A N 20
ATOM 19447 C CA . VAL A 1 48 ? 14.618 -2.748 10.385 1.00 4.21 123 VAL A CA 20
ATOM 19448 C C . VAL A 1 48 ? 13.632 -2.022 11.292 1.00 14.25 123 VAL A C 20
ATOM 19449 O O . VAL A 1 48 ? 12.785 -2.647 11.931 1.00 13.55 123 VAL A O 20
ATOM 19462 N N . ASP A 1 49 ? 13.746 -0.699 11.344 1.00 64.42 124 ASP A N 20
ATOM 19463 C CA . ASP A 1 49 ? 12.863 0.113 12.172 1.00 1.20 124 ASP A CA 20
ATOM 19464 C C . ASP A 1 49 ? 12.105 1.130 11.323 1.00 25.35 124 ASP A C 20
ATOM 19465 O O . ASP A 1 49 ? 12.605 1.627 10.314 1.00 13.51 124 ASP A O 20
ATOM 19474 N N . PRO A 1 50 ? 10.870 1.445 11.740 1.00 3.51 125 PRO A N 20
ATOM 19475 C CA . PRO A 1 50 ? 10.017 2.405 11.032 1.00 22.23 125 PRO A CA 20
ATOM 19476 C C . PRO A 1 50 ? 10.530 3.836 11.153 1.00 32.23 125 PRO A C 20
ATOM 19477 O O . PRO A 1 50 ? 10.193 4.695 10.340 1.00 44.52 125 PRO A O 20
ATOM 19488 N N . GLU A 1 51 ? 11.346 4.083 12.173 1.00 13.13 126 GLU A N 20
ATOM 19489 C CA . GLU A 1 51 ? 11.904 5.411 12.399 1.00 12.15 126 GLU A CA 20
ATOM 19490 C C . GLU A 1 51 ? 12.546 5.955 11.127 1.00 51.44 126 GLU A C 20
ATOM 19491 O O . GLU A 1 51 ? 12.214 7.049 10.670 1.00 53.12 126 GLU A O 20
ATOM 19503 N N . SER A 1 52 ? 13.468 5.184 10.560 1.00 50.15 127 SER A N 20
ATOM 19504 C CA . SER A 1 52 ? 14.160 5.590 9.342 1.00 25.21 127 SER A CA 20
ATOM 19505 C C . SER A 1 52 ? 14.157 4.463 8.314 1.00 62.41 127 SER A C 20
ATOM 19506 O O . SER A 1 52 ? 14.062 4.704 7.111 1.00 10.34 127 SER A O 20
ATOM 19514 N N . GLY A 1 53 ? 14.262 3.228 8.797 1.00 3.45 128 GLY A N 20
ATOM 19515 C CA . GLY A 1 53 ? 14.270 2.081 7.908 1.00 12.54 128 GLY A CA 20
ATOM 19516 C C . GLY A 1 53 ? 15.643 1.451 7.787 1.00 31.11 128 GLY A C 20
ATOM 19517 O O . GLY A 1 53 ? 15.997 0.911 6.738 1.00 33.04 128 GLY A O 20
ATOM 19521 N N . THR A 1 54 ? 16.421 1.520 8.863 1.00 63.13 129 THR A N 20
ATOM 19522 C CA . THR A 1 54 ? 17.764 0.954 8.872 1.00 44.13 129 THR A CA 20
ATOM 19523 C C . THR A 1 54 ? 17.806 -0.350 9.661 1.00 45.45 129 THR A C 20
ATOM 19524 O O . THR A 1 54 ? 16.899 -0.645 10.438 1.00 64.32 129 THR A O 20
ATOM 19535 N N . ALA A 1 55 ? 18.866 -1.126 9.456 1.00 53.32 130 ALA A N 20
ATOM 19536 C CA . ALA A 1 55 ? 19.027 -2.397 10.150 1.00 31.04 130 ALA A CA 20
ATOM 19537 C C . ALA A 1 55 ? 19.267 -2.182 11.641 1.00 51.31 130 ALA A C 20
ATOM 19538 O O . ALA A 1 55 ? 19.690 -1.104 12.063 1.00 74.41 130 ALA A O 20
ATOM 19545 N N . LEU A 1 56 ? 18.994 -3.212 12.434 1.00 4.20 131 LEU A N 20
ATOM 19546 C CA . LEU A 1 56 ? 19.180 -3.135 13.879 1.00 62.11 131 LEU A CA 20
ATOM 19547 C C . LEU A 1 56 ? 20.187 -4.177 14.355 1.00 61.44 131 LEU A C 20
ATOM 19548 O O . LEU A 1 56 ? 21.034 -3.896 15.202 1.00 74.31 131 LEU A O 20
ATOM 19564 N N . GLY A 1 57 ? 20.090 -5.383 13.801 1.00 1.41 132 GLY A N 20
ATOM 19565 C CA . GLY A 1 57 ? 21.000 -6.448 14.180 1.00 73.14 132 GLY A CA 20
ATOM 19566 C C . GLY A 1 57 ? 21.933 -6.842 13.052 1.00 41.51 132 GLY A C 20
ATOM 19567 O O . GLY A 1 57 ? 22.425 -5.985 12.318 1.00 3.14 132 GLY A O 20
ATOM 19571 N N . GLU A 1 58 ? 22.178 -8.141 12.915 1.00 42.15 133 GLU A N 20
ATOM 19572 C CA . GLU A 1 58 ? 23.061 -8.645 11.869 1.00 3.43 133 GLU A CA 20
ATOM 19573 C C . GLU A 1 58 ? 22.267 -9.383 10.795 1.00 4.32 133 GLU A C 20
ATOM 19574 O O . GLU A 1 58 ? 21.037 -9.353 10.788 1.00 53.25 133 GLU A O 20
ATOM 19586 N N . ARG A 1 59 ? 22.981 -10.044 9.890 1.00 41.12 134 ARG A N 20
ATOM 19587 C CA . ARG A 1 59 ? 22.344 -10.788 8.810 1.00 62.20 134 ARG A CA 20
ATOM 19588 C C . ARG A 1 59 ? 23.079 -12.099 8.546 1.00 23.10 134 ARG A C 20
ATOM 19589 O O . ARG A 1 59 ? 23.957 -12.168 7.686 1.00 43.42 134 ARG A O 20
ATOM 19610 N N . ARG A 1 60 ? 22.715 -13.137 9.292 1.00 15.42 135 ARG A N 20
ATOM 19611 C CA . ARG A 1 60 ? 23.340 -14.445 9.140 1.00 3.41 135 ARG A CA 20
ATOM 19612 C C . ARG A 1 60 ? 22.725 -15.457 10.103 1.00 45.45 135 ARG A C 20
ATOM 19613 O O . ARG A 1 60 ? 22.816 -15.304 11.321 1.00 63.44 135 ARG A O 20
ATOM 19634 N N . SER A 1 61 ? 22.099 -16.489 9.547 1.00 64.21 136 SER A N 20
ATOM 19635 C CA . SER A 1 61 ? 21.466 -17.524 10.356 1.00 73.15 136 SER A CA 20
ATOM 19636 C C . SER A 1 61 ? 20.853 -18.606 9.471 1.00 43.21 136 SER A C 20
ATOM 19637 O O . SER A 1 61 ? 21.083 -18.639 8.263 1.00 53.13 136 SER A O 20
ATOM 19645 N N . GLY A 1 62 ? 20.072 -19.490 10.083 1.00 30.43 137 GLY A N 20
ATOM 19646 C CA . GLY A 1 62 ? 19.438 -20.562 9.338 1.00 42.14 137 GLY A CA 20
ATOM 19647 C C . GLY A 1 62 ? 18.307 -20.066 8.458 1.00 25.21 137 GLY A C 20
ATOM 19648 O O . GLY A 1 62 ? 18.515 -19.228 7.582 1.00 71.13 137 GLY A O 20
ATOM 19652 N N . GLY A 1 63 ? 17.106 -20.587 8.691 1.00 24.02 138 GLY A N 20
ATOM 19653 C CA . GLY A 1 63 ? 15.957 -20.182 7.904 1.00 54.41 138 GLY A CA 20
ATOM 19654 C C . GLY A 1 63 ? 15.676 -18.696 8.010 1.00 43.33 138 GLY A C 20
ATOM 19655 O O . GLY A 1 63 ? 16.478 -17.943 8.563 1.00 3.21 138 GLY A O 20
ATOM 19659 N N . CYS A 1 64 ? 14.536 -18.271 7.477 1.00 74.03 139 CYS A N 20
ATOM 19660 C CA . CYS A 1 64 ? 14.152 -16.865 7.511 1.00 35.12 139 CYS A CA 20
ATOM 19661 C C . CYS A 1 64 ? 13.356 -16.549 8.774 1.00 34.54 139 CYS A C 20
ATOM 19662 O O . CYS A 1 64 ? 13.863 -15.914 9.699 1.00 33.04 139 CYS A O 20
ATOM 19669 N N . THR A 1 65 ? 12.105 -16.998 8.807 1.00 75.34 140 THR A N 20
ATOM 19670 C CA . THR A 1 65 ? 11.238 -16.764 9.954 1.00 13.24 140 THR A CA 20
ATOM 19671 C C . THR A 1 65 ? 11.814 -17.396 11.216 1.00 15.35 140 THR A C 20
ATOM 19672 O O . THR A 1 65 ? 11.668 -16.857 12.313 1.00 54.21 140 THR A O 20
ATOM 19683 N N . GLU A 1 66 ? 12.469 -18.541 11.053 1.00 34.05 141 GLU A N 20
ATOM 19684 C CA . GLU A 1 66 ? 13.066 -19.246 12.182 1.00 42.34 141 GLU A CA 20
ATOM 19685 C C . GLU A 1 66 ? 13.978 -18.319 12.980 1.00 23.14 141 GLU A C 20
ATOM 19686 O O . GLU A 1 66 ? 13.763 -18.094 14.171 1.00 23.40 141 GLU A O 20
ATOM 19698 N N . ALA A 1 67 ? 14.998 -17.785 12.316 1.00 53.22 142 ALA A N 20
ATOM 19699 C CA . ALA A 1 67 ? 15.942 -16.882 12.962 1.00 12.23 142 ALA A CA 20
ATOM 19700 C C . ALA A 1 67 ? 15.323 -15.505 13.181 1.00 21.43 142 ALA A C 20
ATOM 19701 O O . ALA A 1 67 ? 15.600 -14.842 14.180 1.00 42.21 142 ALA A O 20
ATOM 19708 N N . ALA A 1 68 ? 14.484 -15.082 12.241 1.00 24.42 143 ALA A N 20
ATOM 19709 C CA . ALA A 1 68 ? 13.826 -13.785 12.333 1.00 74.44 143 ALA A CA 20
ATOM 19710 C C . ALA A 1 68 ? 13.017 -13.670 13.620 1.00 2.14 143 ALA A C 20
ATOM 19711 O O . ALA A 1 68 ? 13.052 -12.642 14.296 1.00 4.45 143 ALA A O 20
ATOM 19718 N N . ARG A 1 69 ? 12.289 -14.731 13.954 1.00 40.44 144 ARG A N 20
ATOM 19719 C CA . ARG A 1 69 ? 11.470 -14.747 15.160 1.00 41.23 144 ARG A CA 20
ATOM 19720 C C . ARG A 1 69 ? 12.303 -15.139 16.377 1.00 75.22 144 ARG A C 20
ATOM 19721 O O . ARG A 1 69 ? 12.127 -14.590 17.465 1.00 41.24 144 ARG A O 20
ATOM 19742 N N . ASP A 1 70 ? 13.208 -16.092 16.186 1.00 73.55 145 ASP A N 20
ATOM 19743 C CA . ASP A 1 70 ? 14.068 -16.558 17.267 1.00 32.31 145 ASP A CA 20
ATOM 19744 C C . ASP A 1 70 ? 14.925 -15.419 17.809 1.00 12.42 145 ASP A C 20
ATOM 19745 O O . ASP A 1 70 ? 15.135 -15.306 19.017 1.00 33.14 145 ASP A O 20
ATOM 19754 N N . HIS A 1 71 ? 15.419 -14.576 16.908 1.00 55.34 146 HIS A N 20
ATOM 19755 C CA . HIS A 1 71 ? 16.254 -13.444 17.295 1.00 34.45 146 HIS A CA 20
ATOM 19756 C C . HIS A 1 71 ? 16.602 -12.586 16.084 1.00 40.45 146 HIS A C 20
ATOM 19757 O O . HIS A 1 71 ? 17.752 -12.182 15.906 1.00 54.44 146 HIS A O 20
ATOM 19771 N N . CYS A 1 72 ? 15.603 -12.311 15.252 1.00 14.10 147 CYS A N 20
ATOM 19772 C CA . CYS A 1 72 ? 15.803 -11.502 14.056 1.00 14.41 147 CYS A CA 20
ATOM 19773 C C . CYS A 1 72 ? 16.834 -12.142 13.132 1.00 60.41 147 CYS A C 20
ATOM 19774 O O . CYS A 1 72 ? 17.447 -13.153 13.476 1.00 32.21 147 CYS A O 20
ATOM 19781 N N . LYS A 1 5 ? 0.972 0.074 -0.103 1.00 12.41 80 LYS A N 21
ATOM 19782 C CA . LYS A 1 5 ? 1.615 -0.330 -1.348 1.00 13.15 80 LYS A CA 21
ATOM 19783 C C . LYS A 1 5 ? 2.050 -1.791 -1.286 1.00 11.44 80 LYS A C 21
ATOM 19784 O O . LYS A 1 5 ? 1.539 -2.633 -2.024 1.00 72.10 80 LYS A O 21
ATOM 19803 N N . CYS A 1 6 ? 2.995 -2.084 -0.399 1.00 65.45 81 CYS A N 21
ATOM 19804 C CA . CYS A 1 6 ? 3.499 -3.443 -0.240 1.00 30.21 81 CYS A CA 21
ATOM 19805 C C . CYS A 1 6 ? 2.353 -4.425 -0.012 1.00 11.44 81 CYS A C 21
ATOM 19806 O O . CYS A 1 6 ? 2.394 -5.564 -0.479 1.00 54.51 81 CYS A O 21
ATOM 19813 N N . LEU A 1 7 ? 1.332 -3.975 0.710 1.00 72.44 82 LEU A N 21
ATOM 19814 C CA . LEU A 1 7 ? 0.173 -4.813 1.000 1.00 23.13 82 LEU A CA 21
ATOM 19815 C C . LEU A 1 7 ? -0.501 -5.276 -0.287 1.00 64.23 82 LEU A C 21
ATOM 19816 O O . LEU A 1 7 ? -0.768 -6.464 -0.467 1.00 43.12 82 LEU A O 21
ATOM 19832 N N . ALA A 1 8 ? -0.771 -4.330 -1.181 1.00 62.40 83 ALA A N 21
ATOM 19833 C CA . ALA A 1 8 ? -1.409 -4.642 -2.454 1.00 33.02 83 ALA A CA 21
ATOM 19834 C C . ALA A 1 8 ? -0.453 -5.385 -3.380 1.00 42.14 83 ALA A C 21
ATOM 19835 O O . ALA A 1 8 ? -0.829 -6.371 -4.013 1.00 64.01 83 ALA A O 21
ATOM 19842 N N . GLU A 1 9 ? 0.784 -4.904 -3.455 1.00 43.15 84 GLU A N 21
ATOM 19843 C CA . GLU A 1 9 ? 1.793 -5.523 -4.307 1.00 4.11 84 GLU A CA 21
ATOM 19844 C C . GLU A 1 9 ? 1.994 -6.989 -3.935 1.00 22.22 84 GLU A C 21
ATOM 19845 O O . GLU A 1 9 ? 1.958 -7.870 -4.795 1.00 23.15 84 GLU A O 21
ATOM 19857 N N . HIS A 1 10 ? 2.206 -7.243 -2.647 1.00 64.23 85 HIS A N 21
ATOM 19858 C CA . HIS A 1 10 ? 2.413 -8.602 -2.160 1.00 62.42 85 HIS A CA 21
ATOM 19859 C C . HIS A 1 10 ? 1.144 -9.434 -2.316 1.00 33.31 85 HIS A C 21
ATOM 19860 O O . HIS A 1 10 ? 1.167 -10.517 -2.902 1.00 72.11 85 HIS A O 21
ATOM 19874 N N . HIS A 1 11 ? 0.037 -8.922 -1.787 1.00 3.33 86 HIS A N 21
ATOM 19875 C CA . HIS A 1 11 ? -1.242 -9.618 -1.867 1.00 10.31 86 HIS A CA 21
ATOM 19876 C C . HIS A 1 11 ? -1.577 -9.975 -3.312 1.00 43.40 86 HIS A C 21
ATOM 19877 O O . HIS A 1 11 ? -2.152 -11.028 -3.583 1.00 62.01 86 HIS A O 21
ATOM 19891 N N . GLU A 1 12 ? -1.213 -9.089 -4.235 1.00 31.33 87 GLU A N 21
ATOM 19892 C CA . GLU A 1 12 ? -1.477 -9.312 -5.651 1.00 42.55 87 GLU A CA 21
ATOM 19893 C C . GLU A 1 12 ? -0.536 -10.369 -6.221 1.00 23.22 87 GLU A C 21
ATOM 19894 O O . GLU A 1 12 ? -0.967 -11.296 -6.908 1.00 4.42 87 GLU A O 21
ATOM 19906 N N . LYS A 1 13 ? 0.753 -10.224 -5.930 1.00 52.05 88 LYS A N 21
ATOM 19907 C CA . LYS A 1 13 ? 1.757 -11.165 -6.411 1.00 72.55 88 LYS A CA 21
ATOM 19908 C C . LYS A 1 13 ? 1.436 -12.584 -5.953 1.00 22.44 88 LYS A C 21
ATOM 19909 O O . LYS A 1 13 ? 1.655 -13.548 -6.686 1.00 61.41 88 LYS A O 21
ATOM 19928 N N . SER A 1 14 ? 0.915 -12.705 -4.736 1.00 3.53 89 SER A N 21
ATOM 19929 C CA . SER A 1 14 ? 0.567 -14.006 -4.179 1.00 34.25 89 SER A CA 21
ATOM 19930 C C . SER A 1 14 ? -0.756 -14.506 -4.752 1.00 11.23 89 SER A C 21
ATOM 19931 O O . SER A 1 14 ? -0.862 -15.649 -5.197 1.00 45.31 89 SER A O 21
ATOM 19939 N N . LYS A 1 15 ? -1.764 -13.640 -4.737 1.00 33.51 90 LYS A N 21
ATOM 19940 C CA . LYS A 1 15 ? -3.081 -13.991 -5.255 1.00 53.45 90 LYS A CA 21
ATOM 19941 C C . LYS A 1 15 ? -2.993 -14.429 -6.714 1.00 21.02 90 LYS A C 21
ATOM 19942 O O . LYS A 1 15 ? -3.342 -15.559 -7.054 1.00 71.22 90 LYS A O 21
ATOM 19961 N N . SER A 1 16 ? -2.523 -13.528 -7.570 1.00 64.15 91 SER A N 21
ATOM 19962 C CA . SER A 1 16 ? -2.390 -13.822 -8.993 1.00 14.33 91 SER A CA 21
ATOM 19963 C C . SER A 1 16 ? -1.144 -14.660 -9.261 1.00 33.22 91 SER A C 21
ATOM 19964 O O . SER A 1 16 ? -0.495 -15.144 -8.333 1.00 71.40 91 SER A O 21
ATOM 19972 N N . THR A 1 17 ? -0.815 -14.828 -10.538 1.00 32.21 92 THR A N 21
ATOM 19973 C CA . THR A 1 17 ? 0.352 -15.609 -10.930 1.00 55.52 92 THR A CA 21
ATOM 19974 C C . THR A 1 17 ? 1.503 -14.702 -11.351 1.00 71.40 92 THR A C 21
ATOM 19975 O O . THR A 1 17 ? 1.287 -13.621 -11.900 1.00 72.51 92 THR A O 21
ATOM 19986 N N . HIS A 1 18 ? 2.727 -15.150 -11.091 1.00 44.40 93 HIS A N 21
ATOM 19987 C CA . HIS A 1 18 ? 3.914 -14.379 -11.445 1.00 10.43 93 HIS A CA 21
ATOM 19988 C C . HIS A 1 18 ? 5.157 -15.263 -11.443 1.00 22.15 93 HIS A C 21
ATOM 19989 O O . HIS A 1 18 ? 5.122 -16.399 -10.970 1.00 74.34 93 HIS A O 21
ATOM 20003 N N . SER A 1 19 ? 6.255 -14.734 -11.974 1.00 33.30 94 SER A N 21
ATOM 20004 C CA . SER A 1 19 ? 7.508 -15.477 -12.037 1.00 72.45 94 SER A CA 21
ATOM 20005 C C . SER A 1 19 ? 8.697 -14.560 -11.770 1.00 64.41 94 SER A C 21
ATOM 20006 O O . SER A 1 19 ? 8.539 -13.349 -11.624 1.00 42.30 94 SER A O 21
ATOM 20014 N N . GLN A 1 20 ? 9.888 -15.149 -11.708 1.00 14.43 95 GLN A N 21
ATOM 20015 C CA . GLN A 1 20 ? 11.104 -14.385 -11.457 1.00 63.03 95 GLN A CA 21
ATOM 20016 C C . GLN A 1 20 ? 10.954 -13.514 -10.214 1.00 42.04 95 GLN A C 21
ATOM 20017 O O . GLN A 1 20 ? 10.878 -12.289 -10.308 1.00 11.23 95 GLN A O 21
ATOM 20031 N N . VAL A 1 21 ? 10.912 -14.155 -9.050 1.00 41.44 96 VAL A N 21
ATOM 20032 C CA . VAL A 1 21 ? 10.772 -13.438 -7.788 1.00 72.32 96 VAL A CA 21
ATOM 20033 C C . VAL A 1 21 ? 11.752 -13.964 -6.746 1.00 31.42 96 VAL A C 21
ATOM 20034 O O . VAL A 1 21 ? 11.562 -15.046 -6.190 1.00 44.51 96 VAL A O 21
ATOM 20047 N N . GLY A 1 22 ? 12.802 -13.191 -6.485 1.00 34.13 97 GLY A N 21
ATOM 20048 C CA . GLY A 1 22 ? 13.797 -13.596 -5.509 1.00 14.32 97 GLY A CA 21
ATOM 20049 C C . GLY A 1 22 ? 14.706 -12.454 -5.100 1.00 14.31 97 GLY A C 21
ATOM 20050 O O . GLY A 1 22 ? 15.926 -12.611 -5.047 1.00 15.21 97 GLY A O 21
ATOM 20054 N N . ASP A 1 23 ? 14.112 -11.301 -4.812 1.00 35.03 98 ASP A N 21
ATOM 20055 C CA . ASP A 1 23 ? 14.876 -10.127 -4.406 1.00 60.31 98 ASP A CA 21
ATOM 20056 C C . ASP A 1 23 ? 14.470 -9.671 -3.008 1.00 42.22 98 ASP A C 21
ATOM 20057 O O . ASP A 1 23 ? 13.661 -10.318 -2.344 1.00 31.24 98 ASP A O 21
ATOM 20066 N N . ASP A 1 24 ? 15.038 -8.553 -2.568 1.00 61.52 99 ASP A N 21
ATOM 20067 C CA . ASP A 1 24 ? 14.736 -8.010 -1.249 1.00 73.21 99 ASP A CA 21
ATOM 20068 C C . ASP A 1 24 ? 13.295 -7.514 -1.183 1.00 53.32 99 ASP A C 21
ATOM 20069 O O . ASP A 1 24 ? 13.019 -6.343 -1.446 1.00 52.22 99 ASP A O 21
ATOM 20078 N N . ILE A 1 25 ? 12.381 -8.412 -0.832 1.00 15.31 100 ILE A N 21
ATOM 20079 C CA . ILE A 1 25 ? 10.968 -8.064 -0.732 1.00 24.52 100 ILE A CA 21
ATOM 20080 C C . ILE A 1 25 ? 10.673 -7.333 0.573 1.00 23.24 100 ILE A C 21
ATOM 20081 O O . ILE A 1 25 ? 11.096 -7.745 1.654 1.00 72.21 100 ILE A O 21
ATOM 20097 N N . PRO A 1 26 ? 9.929 -6.222 0.474 1.00 73.02 101 PRO A N 21
ATOM 20098 C CA . PRO A 1 26 ? 9.558 -5.411 1.637 1.00 11.30 101 PRO A CA 21
ATOM 20099 C C . PRO A 1 26 ? 8.556 -6.119 2.542 1.00 55.01 101 PRO A C 21
ATOM 20100 O O . PRO A 1 26 ? 7.344 -6.014 2.347 1.00 45.31 101 PRO A O 21
ATOM 20111 N N . LYS A 1 27 ? 9.067 -6.841 3.533 1.00 4.21 102 LYS A N 21
ATOM 20112 C CA . LYS A 1 27 ? 8.218 -7.566 4.470 1.00 13.33 102 LYS A CA 21
ATOM 20113 C C . LYS A 1 27 ? 7.574 -6.612 5.472 1.00 44.44 102 LYS A C 21
ATOM 20114 O O . LYS A 1 27 ? 7.912 -6.618 6.656 1.00 51.02 102 LYS A O 21
ATOM 20133 N N . CYS A 1 28 ? 6.645 -5.793 4.989 1.00 23.22 103 CYS A N 21
ATOM 20134 C CA . CYS A 1 28 ? 5.954 -4.834 5.841 1.00 15.24 103 CYS A CA 21
ATOM 20135 C C . CYS A 1 28 ? 4.964 -5.540 6.764 1.00 61.12 103 CYS A C 21
ATOM 20136 O O . CYS A 1 28 ? 4.136 -6.331 6.314 1.00 41.23 103 CYS A O 21
ATOM 20143 N N . ASN A 1 29 ? 5.057 -5.248 8.057 1.00 1.01 104 ASN A N 21
ATOM 20144 C CA . ASN A 1 29 ? 4.171 -5.855 9.043 1.00 13.14 104 ASN A CA 21
ATOM 20145 C C . ASN A 1 29 ? 2.838 -5.114 9.106 1.00 25.04 104 ASN A C 21
ATOM 20146 O O . ASN A 1 29 ? 2.800 -3.883 9.113 1.00 52.13 104 ASN A O 21
ATOM 20157 N N . LEU A 1 30 ? 1.748 -5.872 9.154 1.00 43.44 105 LEU A N 21
ATOM 20158 C CA . LEU A 1 30 ? 0.413 -5.288 9.217 1.00 11.30 105 LEU A CA 21
ATOM 20159 C C . LEU A 1 30 ? 0.265 -4.401 10.449 1.00 55.51 105 LEU A C 21
ATOM 20160 O O . LEU A 1 30 ? -0.623 -3.550 10.510 1.00 30.45 105 LEU A O 21
ATOM 20176 N N . ALA A 1 31 ? 1.141 -4.604 11.427 1.00 1.50 106 ALA A N 21
ATOM 20177 C CA . ALA A 1 31 ? 1.110 -3.819 12.655 1.00 23.44 106 ALA A CA 21
ATOM 20178 C C . ALA A 1 31 ? 1.104 -2.325 12.353 1.00 41.14 106 ALA A C 21
ATOM 20179 O O . ALA A 1 31 ? 0.316 -1.570 12.922 1.00 2.30 106 ALA A O 21
ATOM 20186 N N . SER A 1 32 ? 1.988 -1.904 11.453 1.00 31.32 107 SER A N 21
ATOM 20187 C CA . SER A 1 32 ? 2.087 -0.499 11.078 1.00 0.43 107 SER A CA 21
ATOM 20188 C C . SER A 1 32 ? 1.758 -0.306 9.601 1.00 12.21 107 SER A C 21
ATOM 20189 O O . SER A 1 32 ? 1.293 0.757 9.191 1.00 61.35 107 SER A O 21
ATOM 20197 N N . GLY A 1 33 ? 2.003 -1.343 8.806 1.00 31.22 108 GLY A N 21
ATOM 20198 C CA . GLY A 1 33 ? 1.727 -1.269 7.383 1.00 2.13 108 GLY A CA 21
ATOM 20199 C C . GLY A 1 33 ? 2.909 -0.748 6.590 1.00 2.22 108 GLY A C 21
ATOM 20200 O O . GLY A 1 33 ? 2.792 -0.475 5.395 1.00 21.03 108 GLY A O 21
ATOM 20204 N N . TYR A 1 34 ? 4.050 -0.607 7.256 1.00 62.44 109 TYR A N 21
ATOM 20205 C CA . TYR A 1 34 ? 5.258 -0.111 6.606 1.00 33.31 109 TYR A CA 21
ATOM 20206 C C . TYR A 1 34 ? 6.272 -1.234 6.411 1.00 70.10 109 TYR A C 21
ATOM 20207 O O . TYR A 1 34 ? 6.281 -2.215 7.155 1.00 15.35 109 TYR A O 21
ATOM 20225 N N . TYR A 1 35 ? 7.126 -1.082 5.405 1.00 71.40 110 TYR A N 21
ATOM 20226 C CA . TYR A 1 35 ? 8.144 -2.083 5.109 1.00 22.33 110 TYR A CA 21
ATOM 20227 C C . TYR A 1 35 ? 9.439 -1.780 5.856 1.00 4.02 110 TYR A C 21
ATOM 20228 O O . TYR A 1 35 ? 10.511 -2.254 5.480 1.00 73.21 110 TYR A O 21
ATOM 20246 N N . GLU A 1 36 ? 9.331 -0.986 6.917 1.00 21.53 111 GLU A N 21
ATOM 20247 C CA . GLU A 1 36 ? 10.493 -0.619 7.718 1.00 64.35 111 GLU A CA 21
ATOM 20248 C C . GLU A 1 36 ? 10.537 -1.422 9.015 1.00 74.14 111 GLU A C 21
ATOM 20249 O O . GLU A 1 36 ? 11.400 -1.202 9.863 1.00 30.14 111 GLU A O 21
ATOM 20261 N N . GLN A 1 37 ? 9.598 -2.352 9.159 1.00 24.43 112 GLN A N 21
ATOM 20262 C CA . GLN A 1 37 ? 9.529 -3.187 10.353 1.00 55.11 112 GLN A CA 21
ATOM 20263 C C . GLN A 1 37 ? 10.443 -4.400 10.223 1.00 61.40 112 GLN A C 21
ATOM 20264 O O . GLN A 1 37 ? 11.417 -4.538 10.963 1.00 14.10 112 GLN A O 21
ATOM 20278 N N . MET A 1 38 ? 10.123 -5.278 9.278 1.00 73.11 113 MET A N 21
ATOM 20279 C CA . MET A 1 38 ? 10.917 -6.480 9.051 1.00 73.11 113 MET A CA 21
ATOM 20280 C C . MET A 1 38 ? 11.188 -6.680 7.563 1.00 13.21 113 MET A C 21
ATOM 20281 O O . MET A 1 38 ? 10.466 -6.154 6.716 1.00 31.13 113 MET A O 21
ATOM 20295 N N . GLN A 1 39 ? 12.232 -7.442 7.253 1.00 13.24 114 GLN A N 21
ATOM 20296 C CA . GLN A 1 39 ? 12.597 -7.709 5.867 1.00 23.03 114 GLN A CA 21
ATOM 20297 C C . GLN A 1 39 ? 13.160 -9.118 5.715 1.00 71.32 114 GLN A C 21
ATOM 20298 O O . GLN A 1 39 ? 14.365 -9.335 5.846 1.00 40.30 114 GLN A O 21
ATOM 20312 N N . CYS A 1 40 ? 12.280 -10.075 5.437 1.00 11.53 115 CYS A N 21
ATOM 20313 C CA . CYS A 1 40 ? 12.688 -11.464 5.268 1.00 53.15 115 CYS A CA 21
ATOM 20314 C C . CYS A 1 40 ? 12.579 -11.888 3.806 1.00 42.24 115 CYS A C 21
ATOM 20315 O O . CYS A 1 40 ? 11.583 -11.609 3.140 1.00 11.22 115 CYS A O 21
ATOM 20322 N N . ASN A 1 41 ? 13.612 -12.564 3.313 1.00 1.12 116 ASN A N 21
ATOM 20323 C CA . ASN A 1 41 ? 13.633 -13.026 1.930 1.00 25.52 116 ASN A CA 21
ATOM 20324 C C . ASN A 1 41 ? 14.355 -14.366 1.816 1.00 43.33 116 ASN A C 21
ATOM 20325 O O . ASN A 1 41 ? 15.064 -14.783 2.732 1.00 5.52 116 ASN A O 21
ATOM 20336 N N . THR A 1 42 ? 14.170 -15.037 0.683 1.00 44.42 117 THR A N 21
ATOM 20337 C CA . THR A 1 42 ? 14.803 -16.328 0.448 1.00 73.43 117 THR A CA 21
ATOM 20338 C C . THR A 1 42 ? 16.321 -16.200 0.417 1.00 3.13 117 THR A C 21
ATOM 20339 O O . THR A 1 42 ? 17.036 -17.061 0.929 1.00 31.21 117 THR A O 21
ATOM 20350 N N . GLN A 1 43 ? 16.807 -15.119 -0.185 1.00 22.31 118 GLN A N 21
ATOM 20351 C CA . GLN A 1 43 ? 18.242 -14.879 -0.281 1.00 62.22 118 GLN A CA 21
ATOM 20352 C C . GLN A 1 43 ? 18.833 -14.559 1.088 1.00 45.54 118 GLN A C 21
ATOM 20353 O O . GLN A 1 43 ? 19.871 -15.100 1.468 1.00 70.44 118 GLN A O 21
ATOM 20367 N N . GLN A 1 44 ? 18.166 -13.674 1.822 1.00 25.55 119 GLN A N 21
ATOM 20368 C CA . GLN A 1 44 ? 18.628 -13.281 3.149 1.00 74.43 119 GLN A CA 21
ATOM 20369 C C . GLN A 1 44 ? 17.466 -12.787 4.005 1.00 70.43 119 GLN A C 21
ATOM 20370 O O . GLN A 1 44 ? 16.346 -12.628 3.518 1.00 62.23 119 GLN A O 21
ATOM 20384 N N . HIS A 1 45 ? 17.740 -12.547 5.283 1.00 13.21 120 HIS A N 21
ATOM 20385 C CA . HIS A 1 45 ? 16.717 -12.070 6.207 1.00 32.54 120 HIS A CA 21
ATOM 20386 C C . HIS A 1 45 ? 17.299 -11.053 7.185 1.00 73.54 120 HIS A C 21
ATOM 20387 O O . HIS A 1 45 ? 18.384 -11.254 7.731 1.00 54.34 120 HIS A O 21
ATOM 20401 N N . TRP A 1 46 ? 16.571 -9.963 7.399 1.00 62.40 121 TRP A N 21
ATOM 20402 C CA . TRP A 1 46 ? 17.016 -8.915 8.310 1.00 41.32 121 TRP A CA 21
ATOM 20403 C C . TRP A 1 46 ? 15.832 -8.110 8.834 1.00 33.41 121 TRP A C 21
ATOM 20404 O O . TRP A 1 46 ? 14.733 -8.174 8.283 1.00 55.14 121 TRP A O 21
ATOM 20425 N N . CYS A 1 47 ? 16.062 -7.354 9.902 1.00 51.20 122 CYS A N 21
ATOM 20426 C CA . CYS A 1 47 ? 15.014 -6.537 10.501 1.00 12.22 122 CYS A CA 21
ATOM 20427 C C . CYS A 1 47 ? 15.351 -5.053 10.391 1.00 2.40 122 CYS A C 21
ATOM 20428 O O . CYS A 1 47 ? 16.509 -4.680 10.200 1.00 21.50 122 CYS A O 21
ATOM 20435 N N . VAL A 1 48 ? 14.331 -4.209 10.513 1.00 3.12 123 VAL A N 21
ATOM 20436 C CA . VAL A 1 48 ? 14.519 -2.765 10.429 1.00 71.41 123 VAL A CA 21
ATOM 20437 C C . VAL A 1 48 ? 13.569 -2.032 11.370 1.00 65.04 123 VAL A C 21
ATOM 20438 O O . VAL A 1 48 ? 12.775 -2.654 12.075 1.00 11.20 123 VAL A O 21
ATOM 20451 N N . ASP A 1 49 ? 13.657 -0.707 11.374 1.00 2.53 124 ASP A N 21
ATOM 20452 C CA . ASP A 1 49 ? 12.805 0.113 12.227 1.00 14.15 124 ASP A CA 21
ATOM 20453 C C . ASP A 1 49 ? 12.097 1.191 11.413 1.00 54.31 124 ASP A C 21
ATOM 20454 O O . ASP A 1 49 ? 12.632 1.719 10.438 1.00 1.20 124 ASP A O 21
ATOM 20463 N N . PRO A 1 50 ? 10.863 1.527 11.820 1.00 62.53 125 PRO A N 21
ATOM 20464 C CA . PRO A 1 50 ? 10.055 2.544 11.141 1.00 1.12 125 PRO A CA 21
ATOM 20465 C C . PRO A 1 50 ? 10.609 3.951 11.339 1.00 31.02 125 PRO A C 21
ATOM 20466 O O . PRO A 1 50 ? 10.315 4.858 10.561 1.00 21.03 125 PRO A O 21
ATOM 20477 N N . GLU A 1 51 ? 11.412 4.124 12.385 1.00 54.54 126 GLU A N 21
ATOM 20478 C CA . GLU A 1 51 ? 12.006 5.422 12.684 1.00 54.14 126 GLU A CA 21
ATOM 20479 C C . GLU A 1 51 ? 12.688 6.006 11.450 1.00 73.35 126 GLU A C 21
ATOM 20480 O O . GLU A 1 51 ? 12.397 7.130 11.040 1.00 64.52 126 GLU A O 21
ATOM 20492 N N . SER A 1 52 ? 13.596 5.234 10.862 1.00 24.42 127 SER A N 21
ATOM 20493 C CA . SER A 1 52 ? 14.324 5.675 9.678 1.00 74.53 127 SER A CA 21
ATOM 20494 C C . SER A 1 52 ? 14.301 4.600 8.595 1.00 72.01 127 SER A C 21
ATOM 20495 O O . SER A 1 52 ? 14.237 4.904 7.404 1.00 20.44 127 SER A O 21
ATOM 20503 N N . GLY A 1 53 ? 14.354 3.341 9.018 1.00 33.43 128 GLY A N 21
ATOM 20504 C CA . GLY A 1 53 ? 14.338 2.239 8.074 1.00 43.14 128 GLY A CA 21
ATOM 20505 C C . GLY A 1 53 ? 15.695 1.578 7.931 1.00 2.43 128 GLY A C 21
ATOM 20506 O O . GLY A 1 53 ? 16.043 1.080 6.860 1.00 1.40 128 GLY A O 21
ATOM 20510 N N . THR A 1 54 ? 16.466 1.574 9.014 1.00 4.43 129 THR A N 21
ATOM 20511 C CA . THR A 1 54 ? 17.794 0.973 9.005 1.00 32.20 129 THR A CA 21
ATOM 20512 C C . THR A 1 54 ? 17.796 -0.365 9.735 1.00 61.52 129 THR A C 21
ATOM 20513 O O . THR A 1 54 ? 16.864 -0.682 10.473 1.00 1.04 129 THR A O 21
ATOM 20524 N N . ALA A 1 55 ? 18.850 -1.148 9.523 1.00 14.45 130 ALA A N 21
ATOM 20525 C CA . ALA A 1 55 ? 18.974 -2.451 10.164 1.00 70.12 130 ALA A CA 21
ATOM 20526 C C . ALA A 1 55 ? 19.221 -2.306 11.662 1.00 52.44 130 ALA A C 21
ATOM 20527 O O . ALA A 1 55 ? 19.724 -1.280 12.122 1.00 44.15 130 ALA A O 21
ATOM 20534 N N . LEU A 1 56 ? 18.863 -3.337 12.418 1.00 32.13 131 LEU A N 21
ATOM 20535 C CA . LEU A 1 56 ? 19.045 -3.324 13.866 1.00 40.14 131 LEU A CA 21
ATOM 20536 C C . LEU A 1 56 ? 19.997 -4.432 14.305 1.00 74.22 131 LEU A C 21
ATOM 20537 O O . LEU A 1 56 ? 19.869 -4.976 15.401 1.00 1.41 131 LEU A O 21
ATOM 20553 N N . GLY A 1 57 ? 20.953 -4.761 13.441 1.00 34.32 132 GLY A N 21
ATOM 20554 C CA . GLY A 1 57 ? 21.913 -5.802 13.759 1.00 43.50 132 GLY A CA 21
ATOM 20555 C C . GLY A 1 57 ? 22.360 -6.573 12.533 1.00 52.43 132 GLY A C 21
ATOM 20556 O O . GLY A 1 57 ? 22.347 -6.044 11.421 1.00 32.45 132 GLY A O 21
ATOM 20560 N N . GLU A 1 58 ? 22.757 -7.825 12.735 1.00 4.12 133 GLU A N 21
ATOM 20561 C CA . GLU A 1 58 ? 23.212 -8.668 11.636 1.00 24.32 133 GLU A CA 21
ATOM 20562 C C . GLU A 1 58 ? 22.034 -9.147 10.794 1.00 74.13 133 GLU A C 21
ATOM 20563 O O . GLU A 1 58 ? 20.888 -8.770 11.040 1.00 74.34 133 GLU A O 21
ATOM 205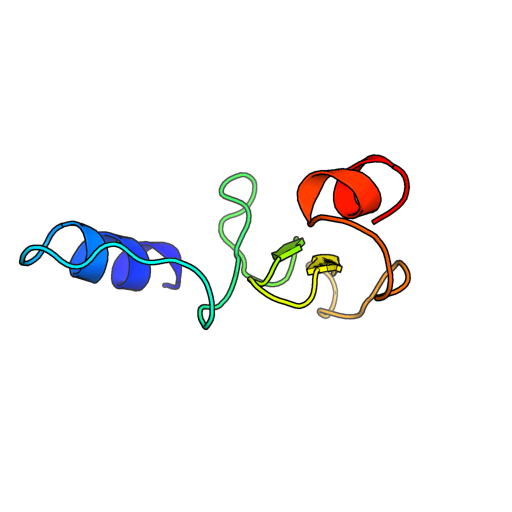75 N N . ARG A 1 59 ? 22.324 -9.979 9.799 1.00 61.20 134 ARG A N 21
ATOM 20576 C CA . ARG A 1 59 ? 21.289 -10.508 8.919 1.00 64.33 134 ARG A CA 21
ATOM 20577 C C . ARG A 1 59 ? 21.436 -12.018 8.754 1.00 35.30 134 ARG A C 21
ATOM 20578 O O . ARG A 1 59 ? 20.597 -12.788 9.223 1.00 0.14 134 ARG A O 21
ATOM 20599 N N . ARG A 1 60 ? 22.505 -12.434 8.084 1.00 23.42 135 ARG A N 21
ATOM 20600 C CA . ARG A 1 60 ? 22.760 -13.852 7.856 1.00 3.41 135 ARG A CA 21
ATOM 20601 C C . ARG A 1 60 ? 22.719 -14.629 9.168 1.00 24.52 135 ARG A C 21
ATOM 20602 O O . ARG A 1 60 ? 23.055 -14.099 10.227 1.00 43.42 135 ARG A O 21
ATOM 20623 N N . SER A 1 61 ? 22.305 -15.890 9.090 1.00 21.03 136 SER A N 21
ATOM 20624 C CA . SER A 1 61 ? 22.216 -16.740 10.272 1.00 50.21 136 SER A CA 21
ATOM 20625 C C . SER A 1 61 ? 21.730 -18.137 9.900 1.00 31.55 136 SER A C 21
ATOM 20626 O O . SER A 1 61 ? 22.502 -19.096 9.900 1.00 54.41 136 SER A O 21
ATOM 20634 N N . GLY A 1 62 ? 20.443 -18.245 9.585 1.00 73.33 137 GLY A N 21
ATOM 20635 C CA . GLY A 1 62 ? 19.874 -19.529 9.216 1.00 44.42 137 GLY A CA 21
ATOM 20636 C C . GLY A 1 62 ? 18.503 -19.395 8.585 1.00 74.32 137 GLY A C 21
ATOM 20637 O O . GLY A 1 62 ? 18.363 -18.834 7.499 1.00 60.42 137 GLY A O 21
ATOM 20641 N N . GLY A 1 63 ? 17.486 -19.914 9.267 1.00 70.32 138 GLY A N 21
ATOM 20642 C CA . GLY A 1 63 ? 16.132 -19.842 8.750 1.00 51.23 138 GLY A CA 21
ATOM 20643 C C . GLY A 1 63 ? 15.601 -18.423 8.712 1.00 50.42 138 GLY A C 21
ATOM 20644 O O . GLY A 1 63 ? 15.880 -17.623 9.606 1.00 62.13 138 GLY A O 21
ATOM 20648 N N . CYS A 1 64 ? 14.834 -18.107 7.673 1.00 2.14 139 CYS A N 21
ATOM 20649 C CA . CYS A 1 64 ? 14.264 -16.774 7.520 1.00 3.13 139 CYS A CA 21
ATOM 20650 C C . CYS A 1 64 ? 13.526 -16.349 8.786 1.00 20.25 139 CYS A C 21
ATOM 20651 O O . CYS A 1 64 ? 13.927 -15.403 9.466 1.00 62.44 139 CYS A O 21
ATOM 20658 N N . THR A 1 65 ? 12.444 -17.055 9.099 1.00 32.40 140 THR A N 21
ATOM 20659 C CA . THR A 1 65 ? 11.649 -16.752 10.282 1.00 33.11 140 THR A CA 21
ATOM 20660 C C . THR A 1 65 ? 12.316 -17.285 11.545 1.00 42.03 140 THR A C 21
ATOM 20661 O O . THR A 1 65 ? 12.242 -16.665 12.605 1.00 25.00 140 THR A O 21
ATOM 20672 N N . GLU A 1 66 ? 12.968 -18.437 11.423 1.00 70.21 141 GLU A N 21
ATOM 20673 C CA . GLU A 1 66 ? 13.649 -19.053 12.556 1.00 13.41 141 GLU A CA 21
ATOM 20674 C C . GLU A 1 66 ? 14.618 -18.070 13.207 1.00 31.34 141 GLU A C 21
ATOM 20675 O O . GLU A 1 66 ? 14.557 -17.828 14.412 1.00 35.14 141 GLU A O 21
ATOM 20687 N N . ALA A 1 67 ? 15.513 -17.508 12.401 1.00 35.31 142 ALA A N 21
ATOM 20688 C CA . ALA A 1 67 ? 16.494 -16.552 12.897 1.00 11.25 142 ALA A CA 21
ATOM 20689 C C . ALA A 1 67 ? 15.850 -15.196 13.170 1.00 64.42 142 ALA A C 21
ATOM 20690 O O . ALA A 1 67 ? 16.225 -14.499 14.112 1.00 45.35 142 ALA A O 21
ATOM 20697 N N . ALA A 1 68 ? 14.880 -14.830 12.339 1.00 42.51 143 ALA A N 21
ATOM 20698 C CA . ALA A 1 68 ? 14.184 -13.558 12.491 1.00 31.14 143 ALA A CA 21
ATOM 20699 C C . ALA A 1 68 ? 13.544 -13.445 13.871 1.00 54.23 143 ALA A C 21
ATOM 20700 O O . ALA A 1 68 ? 13.634 -12.405 14.524 1.00 22.20 143 ALA A O 21
ATOM 20707 N N . ARG A 1 69 ? 12.896 -14.520 14.308 1.00 61.15 144 ARG A N 21
ATOM 20708 C CA . ARG A 1 69 ? 12.239 -14.540 15.609 1.00 71.03 144 ARG A CA 21
ATOM 20709 C C . ARG A 1 69 ? 13.239 -14.852 16.718 1.00 0.32 144 ARG A C 21
ATOM 20710 O O . ARG A 1 69 ? 13.214 -14.233 17.782 1.00 33.03 144 ARG A O 21
ATOM 20731 N N . ASP A 1 70 ? 14.118 -15.815 16.462 1.00 14.41 145 ASP A N 21
ATOM 20732 C CA . ASP A 1 70 ? 15.127 -16.208 17.438 1.00 33.55 145 ASP A CA 21
ATOM 20733 C C . ASP A 1 70 ? 15.997 -15.019 17.830 1.00 2.43 145 ASP A C 21
ATOM 20734 O O . ASP A 1 70 ? 16.332 -14.840 19.002 1.00 52.11 145 ASP A O 21
ATOM 20743 N N . HIS A 1 71 ? 16.362 -14.208 16.842 1.00 12.42 146 HIS A N 21
ATOM 20744 C CA . HIS A 1 71 ? 17.194 -13.035 17.084 1.00 43.53 146 HIS A CA 21
ATOM 20745 C C . HIS A 1 71 ? 17.379 -12.226 15.803 1.00 73.21 146 HIS A C 21
ATOM 20746 O O . HIS A 1 71 ? 18.499 -11.868 15.438 1.00 21.31 146 HIS A O 21
ATOM 20760 N N . CYS A 1 72 ? 16.272 -11.943 15.124 1.00 45.54 147 CYS A N 21
ATOM 20761 C CA . CYS A 1 72 ? 16.311 -11.178 13.883 1.00 43.11 147 CYS A CA 21
ATOM 20762 C C . CYS A 1 72 ? 17.209 -11.858 12.853 1.00 55.13 147 CYS A C 21
ATOM 20763 O O . CYS A 1 72 ? 18.413 -11.609 12.804 1.00 2.21 147 CYS A O 21
ATOM 20770 N N . LYS A 1 5 ? 0.099 0.039 0.904 1.00 1.31 80 LYS A N 22
ATOM 20771 C CA . LYS A 1 5 ? 0.848 -0.178 -0.328 1.00 4.32 80 LYS A CA 22
ATOM 20772 C C . LYS A 1 5 ? 1.514 -1.550 -0.325 1.00 62.01 80 LYS A C 22
ATOM 20773 O O . LYS A 1 5 ? 1.203 -2.404 -1.156 1.00 1.10 80 LYS A O 22
ATOM 20792 N N . CYS A 1 6 ? 2.431 -1.756 0.615 1.00 72.13 81 CYS A N 22
ATOM 20793 C CA . CYS A 1 6 ? 3.140 -3.025 0.727 1.00 40.13 81 CYS A CA 22
ATOM 20794 C C . CYS A 1 6 ? 2.159 -4.186 0.859 1.00 23.43 81 CYS A C 22
ATOM 20795 O O . CYS A 1 6 ? 2.291 -5.205 0.180 1.00 71.41 81 CYS A O 22
ATOM 20802 N N . LEU A 1 7 ? 1.176 -4.026 1.738 1.00 2.32 82 LEU A N 22
ATOM 20803 C CA . LEU A 1 7 ? 0.172 -5.060 1.961 1.00 70.35 82 LEU A CA 22
ATOM 20804 C C . LEU A 1 7 ? -0.594 -5.360 0.676 1.00 34.23 82 LEU A C 22
ATOM 20805 O O . LEU A 1 7 ? -0.772 -6.520 0.304 1.00 15.35 82 LEU A O 22
ATOM 20821 N N . ALA A 1 8 ? -1.044 -4.307 0.002 1.00 42.02 83 ALA A N 22
ATOM 20822 C CA . ALA A 1 8 ? -1.787 -4.457 -1.243 1.00 70.40 83 ALA A CA 22
ATOM 20823 C C . ALA A 1 8 ? -0.969 -5.216 -2.283 1.00 30.14 83 ALA A C 22
ATOM 20824 O O . ALA A 1 8 ? -1.453 -6.171 -2.889 1.00 24.42 83 ALA A O 22
ATOM 20831 N N . GLU A 1 9 ? 0.272 -4.783 -2.483 1.00 72.35 84 GLU A N 22
ATOM 20832 C CA . GLU A 1 9 ? 1.155 -5.422 -3.452 1.00 25.13 84 GLU A CA 22
ATOM 20833 C C . GLU A 1 9 ? 1.420 -6.876 -3.071 1.00 13.03 84 GLU A C 22
ATOM 20834 O O . GLU A 1 9 ? 1.257 -7.783 -3.888 1.00 33.04 84 GLU A O 22
ATOM 20846 N N . HIS A 1 10 ? 1.829 -7.090 -1.824 1.00 43.03 85 HIS A N 22
ATOM 20847 C CA . HIS A 1 10 ? 2.116 -8.433 -1.334 1.00 24.30 85 HIS A CA 22
ATOM 20848 C C . HIS A 1 10 ? 0.938 -9.368 -1.589 1.00 62.35 85 HIS A C 22
ATOM 20849 O O . HIS A 1 10 ? 1.099 -10.442 -2.170 1.00 62.33 85 HIS A O 22
ATOM 20863 N N . HIS A 1 11 ? -0.246 -8.953 -1.151 1.00 72.52 86 HIS A N 22
ATOM 20864 C CA . HIS A 1 11 ? -1.452 -9.754 -1.332 1.00 62.34 86 HIS A CA 22
ATOM 20865 C C . HIS A 1 11 ? -1.722 -10.002 -2.813 1.00 52.34 86 HIS A C 22
ATOM 20866 O O . HIS A 1 11 ? -1.974 -11.133 -3.227 1.00 10.02 86 HIS A O 22
ATOM 20880 N N . GLU A 1 12 ? -1.669 -8.936 -3.606 1.00 43.21 87 GLU A N 22
ATOM 20881 C CA . GLU A 1 12 ? -1.910 -9.039 -5.041 1.00 4.55 87 GLU A CA 22
ATOM 20882 C C . GLU A 1 12 ? -0.963 -10.050 -5.680 1.00 42.02 87 GLU A C 22
ATOM 20883 O O . GLU A 1 12 ? -1.384 -10.907 -6.457 1.00 30.30 87 GLU A O 22
ATOM 20895 N N . LYS A 1 13 ? 0.319 -9.943 -5.348 1.00 63.24 88 LYS A N 22
ATOM 20896 C CA . LYS A 1 13 ? 1.328 -10.847 -5.888 1.00 73.44 88 LYS A CA 22
ATOM 20897 C C . LYS A 1 13 ? 1.036 -12.290 -5.487 1.00 3.33 88 LYS A C 22
ATOM 20898 O O . LYS A 1 13 ? 1.092 -13.198 -6.315 1.00 74.15 88 LYS A O 22
ATOM 20917 N N . SER A 1 14 ? 0.725 -12.492 -4.211 1.00 35.45 89 SER A N 22
ATOM 20918 C CA . SER A 1 14 ? 0.426 -13.825 -3.699 1.00 4.12 89 SER A CA 22
ATOM 20919 C C . SER A 1 14 ? -0.742 -14.449 -4.456 1.00 13.43 89 SER A C 22
ATOM 20920 O O . SER A 1 14 ? -0.721 -15.634 -4.788 1.00 30.04 89 SER A O 22
ATOM 20928 N N . LYS A 1 15 ? -1.762 -13.641 -4.726 1.00 34.14 90 LYS A N 22
ATOM 20929 C CA . LYS A 1 15 ? -2.941 -14.111 -5.444 1.00 50.43 90 LYS A CA 22
ATOM 20930 C C . LYS A 1 15 ? -2.601 -14.432 -6.896 1.00 22.30 90 LYS A C 22
ATOM 20931 O O . LYS A 1 15 ? -3.082 -15.419 -7.452 1.00 75.12 90 LYS A O 22
ATOM 20950 N N . SER A 1 16 ? -1.767 -13.594 -7.504 1.00 12.05 91 SER A N 22
ATOM 20951 C CA . SER A 1 16 ? -1.364 -13.788 -8.891 1.00 75.35 91 SER A CA 22
ATOM 20952 C C . SER A 1 16 ? -0.035 -13.096 -9.173 1.00 43.54 91 SER A C 22
ATOM 20953 O O . SER A 1 16 ? 0.063 -11.869 -9.127 1.00 14.32 91 SER A O 22
ATOM 20961 N N . THR A 1 17 ? 0.989 -13.891 -9.466 1.00 45.04 92 THR A N 22
ATOM 20962 C CA . THR A 1 17 ? 2.314 -13.356 -9.755 1.00 23.42 92 THR A CA 22
ATOM 20963 C C . THR A 1 17 ? 2.866 -13.928 -11.056 1.00 3.41 92 THR A C 22
ATOM 20964 O O . THR A 1 17 ? 3.469 -13.210 -11.855 1.00 13.53 92 THR A O 22
ATOM 20975 N N . HIS A 1 18 ? 2.657 -15.224 -11.264 1.00 12.32 93 HIS A N 22
ATOM 20976 C CA . HIS A 1 18 ? 3.133 -15.891 -12.470 1.00 71.22 93 HIS A CA 22
ATOM 20977 C C . HIS A 1 18 ? 4.641 -15.720 -12.627 1.00 11.42 93 HIS A C 22
ATOM 20978 O O . HIS A 1 18 ? 5.110 -15.118 -13.593 1.00 31.20 93 HIS A O 22
ATOM 20992 N N . SER A 1 19 ? 5.395 -16.251 -11.670 1.00 33.32 94 SER A N 22
ATOM 20993 C CA . SER A 1 19 ? 6.849 -16.153 -11.699 1.00 43.12 94 SER A CA 22
ATOM 20994 C C . SER A 1 19 ? 7.468 -16.900 -10.522 1.00 22.22 94 SER A C 22
ATOM 20995 O O . SER A 1 19 ? 6.830 -17.084 -9.486 1.00 31.21 94 SER A O 22
ATOM 21003 N N . GLN A 1 20 ? 8.715 -17.328 -10.690 1.00 62.03 95 GLN A N 22
ATOM 21004 C CA . GLN A 1 20 ? 9.421 -18.056 -9.642 1.00 73.02 95 GLN A CA 22
ATOM 21005 C C . GLN A 1 20 ? 10.617 -17.257 -9.135 1.00 72.22 95 GLN A C 22
ATOM 21006 O O . GLN A 1 20 ? 11.738 -17.763 -9.084 1.00 60.14 95 GLN A O 22
ATOM 21020 N N . VAL A 1 21 ? 10.371 -16.006 -8.761 1.00 13.42 96 VAL A N 22
ATOM 21021 C CA . VAL A 1 21 ? 11.427 -15.137 -8.257 1.00 3.52 96 VAL A CA 22
ATOM 21022 C C . VAL A 1 21 ? 10.879 -14.132 -7.250 1.00 31.14 96 VAL A C 22
ATOM 21023 O O . VAL A 1 21 ? 9.702 -13.776 -7.290 1.00 41.20 96 VAL A O 22
ATOM 21036 N N . GLY A 1 22 ? 11.741 -13.678 -6.345 1.00 45.23 97 GLY A N 22
ATOM 21037 C CA . GLY A 1 22 ? 11.325 -12.718 -5.340 1.00 2.23 97 GLY A CA 22
ATOM 21038 C C . GLY A 1 22 ? 12.337 -12.575 -4.221 1.00 5.34 97 GLY A C 22
ATOM 21039 O O . GLY A 1 22 ? 12.043 -12.883 -3.065 1.00 45.34 97 GLY A O 22
ATOM 21043 N N . ASP A 1 23 ? 13.533 -12.108 -4.563 1.00 22.03 98 ASP A N 22
ATOM 21044 C CA . ASP A 1 23 ? 14.593 -11.925 -3.578 1.00 22.40 98 ASP A CA 22
ATOM 21045 C C . ASP A 1 23 ? 14.358 -10.663 -2.755 1.00 3.15 98 ASP A C 22
ATOM 21046 O O . ASP A 1 23 ? 14.050 -10.734 -1.565 1.00 34.31 98 ASP A O 22
ATOM 21055 N N . ASP A 1 24 ? 14.508 -9.509 -3.395 1.00 54.21 99 ASP A N 22
ATOM 21056 C CA . ASP A 1 24 ? 14.312 -8.230 -2.722 1.00 52.12 99 ASP A CA 22
ATOM 21057 C C . ASP A 1 24 ? 12.827 -7.948 -2.512 1.00 43.15 99 ASP A C 22
ATOM 21058 O O . ASP A 1 24 ? 12.187 -7.295 -3.337 1.00 41.02 99 ASP A O 22
ATOM 21067 N N . ILE A 1 25 ? 12.287 -8.445 -1.405 1.00 54.02 100 ILE A N 22
ATOM 21068 C CA . ILE A 1 25 ? 10.878 -8.246 -1.088 1.00 30.22 100 ILE A CA 22
ATOM 21069 C C . ILE A 1 25 ? 10.711 -7.535 0.251 1.00 61.12 100 ILE A C 22
ATOM 21070 O O . ILE A 1 25 ? 11.335 -7.888 1.252 1.00 62.24 100 ILE A O 22
ATOM 21086 N N . PRO A 1 26 ? 9.847 -6.509 0.272 1.00 23.21 101 PRO A N 22
ATOM 21087 C CA . PRO A 1 26 ? 9.576 -5.728 1.482 1.00 32.05 101 PRO A CA 22
ATOM 21088 C C . PRO A 1 26 ? 8.804 -6.527 2.527 1.00 22.02 101 PRO A C 22
ATOM 21089 O O . PRO A 1 26 ? 7.581 -6.649 2.452 1.00 24.50 101 PRO A O 22
ATOM 21100 N N . LYS A 1 27 ? 9.526 -7.069 3.502 1.00 32.22 102 LYS A N 22
ATOM 21101 C CA . LYS A 1 27 ? 8.910 -7.856 4.564 1.00 14.53 102 LYS A CA 22
ATOM 21102 C C . LYS A 1 27 ? 8.238 -6.950 5.592 1.00 25.22 102 LYS A C 22
ATOM 21103 O O . LYS A 1 27 ? 8.590 -6.966 6.772 1.00 4.31 102 LYS A O 22
ATOM 21122 N N . CYS A 1 28 ? 7.269 -6.163 5.137 1.00 4.03 103 CYS A N 22
ATOM 21123 C CA . CYS A 1 28 ? 6.548 -5.251 6.017 1.00 73.51 103 CYS A CA 22
ATOM 21124 C C . CYS A 1 28 ? 5.690 -6.024 7.015 1.00 52.11 103 CYS A C 22
ATOM 21125 O O . CYS A 1 28 ? 4.882 -6.869 6.631 1.00 11.52 103 CYS A O 22
ATOM 21132 N N . ASN A 1 29 ? 5.872 -5.727 8.298 1.00 50.05 104 ASN A N 22
ATOM 21133 C CA . ASN A 1 29 ? 5.115 -6.393 9.351 1.00 22.33 104 ASN A CA 22
ATOM 21134 C C . ASN A 1 29 ? 3.719 -5.792 9.482 1.00 42.21 104 ASN A C 22
ATOM 21135 O O . ASN A 1 29 ? 3.553 -4.571 9.466 1.00 30.43 104 ASN A O 22
ATOM 21146 N N . LEU A 1 30 ? 2.719 -6.656 9.611 1.00 14.12 105 LEU A N 22
ATOM 21147 C CA . LEU A 1 30 ? 1.336 -6.211 9.746 1.00 52.24 105 LEU A CA 22
ATOM 21148 C C . LEU A 1 30 ? 1.170 -5.310 10.965 1.00 12.11 105 LEU A C 22
ATOM 21149 O O . LEU A 1 30 ? 0.205 -4.553 11.063 1.00 14.21 105 LEU A O 22
ATOM 21165 N N . ALA A 1 31 ? 2.119 -5.396 11.892 1.00 51.15 106 ALA A N 22
ATOM 21166 C CA . ALA A 1 31 ? 2.080 -4.586 13.102 1.00 1.55 106 ALA A CA 22
ATOM 21167 C C . ALA A 1 31 ? 1.902 -3.108 12.769 1.00 74.30 106 ALA A C 22
ATOM 21168 O O . ALA A 1 31 ? 1.077 -2.421 13.372 1.00 23.20 106 ALA A O 22
ATOM 21175 N N . SER A 1 32 ? 2.680 -2.626 11.806 1.00 53.45 107 SER A N 22
ATOM 21176 C CA . SER A 1 32 ? 2.610 -1.228 11.395 1.00 25.11 107 SER A CA 22
ATOM 21177 C C . SER A 1 32 ? 2.169 -1.111 9.939 1.00 1.34 107 SER A C 22
ATOM 21178 O O . SER A 1 32 ? 1.574 -0.111 9.538 1.00 61.50 107 SER A O 22
ATOM 21186 N N . GLY A 1 33 ? 2.466 -2.141 9.152 1.00 10.45 108 GLY A N 22
ATOM 21187 C CA . GLY A 1 33 ? 2.093 -2.134 7.750 1.00 63.11 108 GLY A CA 22
ATOM 21188 C C . GLY A 1 33 ? 3.163 -1.520 6.869 1.00 70.34 108 GLY A C 22
ATOM 21189 O O . GLY A 1 33 ? 2.949 -1.313 5.674 1.00 63.32 108 GLY A O 22
ATOM 21193 N N . TYR A 1 34 ? 4.316 -1.227 7.458 1.00 24.04 109 TYR A N 22
ATOM 21194 C CA . TYR A 1 34 ? 5.422 -0.629 6.720 1.00 62.14 109 TYR A CA 22
ATOM 21195 C C . TYR A 1 34 ? 6.543 -1.641 6.503 1.00 21.22 109 TYR A C 22
ATOM 21196 O O . TYR A 1 34 ? 6.697 -2.589 7.274 1.00 2.43 109 TYR A O 22
ATOM 21214 N N . TYR A 1 35 ? 7.324 -1.433 5.449 1.00 54.23 110 TYR A N 22
ATOM 21215 C CA . TYR A 1 35 ? 8.430 -2.327 5.128 1.00 11.21 110 TYR A CA 22
ATOM 21216 C C . TYR A 1 35 ? 9.720 -1.856 5.792 1.00 25.52 110 TYR A C 22
ATOM 21217 O O . TYR A 1 35 ? 10.817 -2.222 5.370 1.00 51.12 110 TYR A O 22
ATOM 21235 N N . GLU A 1 36 ? 9.580 -1.044 6.835 1.00 53.11 111 GLU A N 22
ATOM 21236 C CA . GLU A 1 36 ? 10.734 -0.523 7.558 1.00 60.12 111 GLU A CA 22
ATOM 21237 C C . GLU A 1 36 ? 10.900 -1.230 8.900 1.00 14.01 111 GLU A C 22
ATOM 21238 O O . GLU A 1 36 ? 11.778 -0.885 9.690 1.00 62.23 111 GLU A O 22
ATOM 21250 N N . GLN A 1 37 ? 10.048 -2.220 9.150 1.00 2.40 112 GLN A N 22
ATOM 21251 C CA . GLN A 1 37 ? 10.099 -2.974 10.397 1.00 43.12 112 GLN A CA 22
ATOM 21252 C C . GLN A 1 37 ? 10.980 -4.211 10.249 1.00 15.41 112 GLN A C 22
ATOM 21253 O O . GLN A 1 37 ? 11.913 -4.416 11.024 1.00 10.13 112 GLN A O 22
ATOM 21267 N N . MET A 1 38 ? 10.675 -5.031 9.249 1.00 22.52 113 MET A N 22
ATOM 21268 C CA . MET A 1 38 ? 11.440 -6.248 9.000 1.00 51.11 113 MET A CA 22
ATOM 21269 C C . MET A 1 38 ? 11.789 -6.377 7.521 1.00 74.35 113 MET A C 22
ATOM 21270 O O . MET A 1 38 ? 11.001 -6.001 6.653 1.00 14.24 113 MET A O 22
ATOM 21284 N N . GLN A 1 39 ? 12.973 -6.911 7.241 1.00 62.23 114 GLN A N 22
ATOM 21285 C CA . GLN A 1 39 ? 13.425 -7.088 5.866 1.00 61.52 114 GLN A CA 22
ATOM 21286 C C . GLN A 1 39 ? 13.901 -8.518 5.629 1.00 2.13 114 GLN A C 22
ATOM 21287 O O . GLN A 1 39 ? 14.745 -9.032 6.365 1.00 75.35 114 GLN A 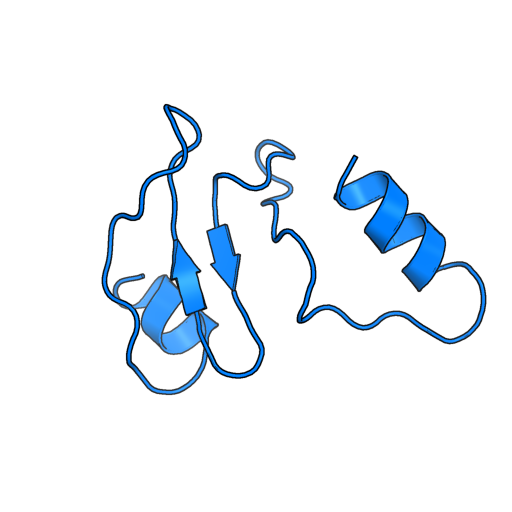O 22
ATOM 21301 N N . CYS A 1 40 ? 13.355 -9.155 4.599 1.00 23.30 115 CYS A N 22
ATOM 21302 C CA . CYS A 1 40 ? 13.723 -10.526 4.265 1.00 11.03 115 CYS A CA 22
ATOM 21303 C C . CYS A 1 40 ? 14.105 -10.643 2.792 1.00 33.55 115 CYS A C 22
ATOM 21304 O O . CYS A 1 40 ? 13.394 -10.153 1.916 1.00 64.43 115 CYS A O 22
ATOM 21311 N N . ASN A 1 41 ? 15.232 -11.297 2.529 1.00 34.24 116 ASN A N 22
ATOM 21312 C CA . ASN A 1 41 ? 15.708 -11.479 1.163 1.00 24.32 116 ASN A CA 22
ATOM 21313 C C . ASN A 1 41 ? 16.251 -12.891 0.960 1.00 40.30 116 ASN A C 22
ATOM 21314 O O . ASN A 1 41 ? 16.700 -13.538 1.907 1.00 71.25 116 ASN A O 22
ATOM 21325 N N . THR A 1 42 ? 16.207 -13.363 -0.282 1.00 42.42 117 THR A N 22
ATOM 21326 C CA . THR A 1 42 ? 16.693 -14.697 -0.610 1.00 44.35 117 THR A CA 22
ATOM 21327 C C . THR A 1 42 ? 18.178 -14.835 -0.291 1.00 75.04 117 THR A C 22
ATOM 21328 O O . THR A 1 42 ? 18.639 -15.906 0.102 1.00 2.34 117 THR A O 22
ATOM 21339 N N . GLN A 1 43 ? 18.919 -13.745 -0.463 1.00 61.52 118 GLN A N 22
ATOM 21340 C CA . GLN A 1 43 ? 20.352 -13.747 -0.193 1.00 11.21 118 GLN A CA 22
ATOM 21341 C C . GLN A 1 43 ? 20.623 -13.686 1.307 1.00 60.33 118 GLN A C 22
ATOM 21342 O O . GLN A 1 43 ? 21.566 -14.303 1.801 1.00 22.01 118 GLN A O 22
ATOM 21356 N N . GLN A 1 44 ? 19.790 -12.939 2.024 1.00 42.01 119 GLN A N 22
ATOM 21357 C CA . GLN A 1 44 ? 19.942 -12.798 3.467 1.00 13.43 119 GLN A CA 22
ATOM 21358 C C . GLN A 1 44 ? 18.737 -12.086 4.074 1.00 41.41 119 GLN A C 22
ATOM 21359 O O . GLN A 1 44 ? 17.808 -11.701 3.364 1.00 74.04 119 GLN A O 22
ATOM 21373 N N . HIS A 1 45 ? 18.760 -11.913 5.392 1.00 74.22 120 HIS A N 22
ATOM 21374 C CA . HIS A 1 45 ? 17.669 -11.247 6.094 1.00 12.24 120 HIS A CA 22
ATOM 21375 C C . HIS A 1 45 ? 18.209 -10.248 7.114 1.00 70.24 120 HIS A C 22
ATOM 21376 O O . HIS A 1 45 ? 19.359 -10.345 7.542 1.00 31.02 120 HIS A O 22
ATOM 21390 N N . TRP A 1 46 ? 17.373 -9.290 7.496 1.00 33.11 121 TRP A N 22
ATOM 21391 C CA . TRP A 1 46 ? 17.767 -8.273 8.464 1.00 21.35 121 TRP A CA 22
ATOM 21392 C C . TRP A 1 46 ? 16.556 -7.484 8.949 1.00 31.22 121 TRP A C 22
ATOM 21393 O O . TRP A 1 46 ? 15.547 -7.385 8.250 1.00 11.03 121 TRP A O 22
ATOM 21414 N N . CYS A 1 47 ? 16.662 -6.924 10.149 1.00 33.05 122 CYS A N 22
ATOM 21415 C CA . CYS A 1 47 ? 15.575 -6.144 10.728 1.00 12.52 122 CYS A CA 22
ATOM 21416 C C . CYS A 1 47 ? 15.843 -4.648 10.586 1.00 63.13 122 CYS A C 22
ATOM 21417 O O . CYS A 1 47 ? 16.995 -4.214 10.545 1.00 14.04 122 CYS A O 22
ATOM 21424 N N . VAL A 1 48 ? 14.772 -3.865 10.510 1.00 0.33 123 VAL A N 22
ATOM 21425 C CA . VAL A 1 48 ? 14.891 -2.418 10.374 1.00 50.01 123 VAL A CA 22
ATOM 21426 C C . VAL A 1 48 ? 13.901 -1.697 11.282 1.00 24.13 123 VAL A C 22
ATOM 21427 O O . VAL A 1 48 ? 13.104 -2.330 11.975 1.00 51.14 123 VAL A O 22
ATOM 21440 N N . ASP A 1 49 ? 13.958 -0.370 11.274 1.00 2.14 124 ASP A N 22
ATOM 21441 C CA . ASP A 1 49 ? 13.065 0.438 12.097 1.00 45.52 124 ASP A CA 22
ATOM 21442 C C . ASP A 1 49 ? 12.249 1.396 11.234 1.00 64.44 124 ASP A C 22
ATOM 21443 O O . ASP A 1 49 ? 12.705 1.876 10.196 1.00 52.24 124 ASP A O 22
ATOM 21452 N N . PRO A 1 50 ? 11.013 1.679 11.670 1.00 2.13 125 PRO A N 22
ATOM 21453 C CA . PRO A 1 50 ? 10.107 2.580 10.952 1.00 3.31 125 PRO A CA 22
ATOM 21454 C C . PRO A 1 50 ? 10.567 4.033 11.011 1.00 23.14 125 PRO A C 22
ATOM 21455 O O . PRO A 1 50 ? 10.179 4.850 10.178 1.00 51.51 125 PRO A O 22
ATOM 21466 N N . GLU A 1 51 ? 11.397 4.346 12.002 1.00 50.32 126 GLU A N 22
ATOM 21467 C CA . GLU A 1 51 ? 11.909 5.701 12.169 1.00 51.44 126 GLU A CA 22
ATOM 21468 C C . GLU A 1 51 ? 12.500 6.224 10.862 1.00 12.45 126 GLU A C 22
ATOM 21469 O O . GLU A 1 51 ? 12.116 7.288 10.377 1.00 14.41 126 GLU A O 22
ATOM 21481 N N . SER A 1 52 ? 13.437 5.469 10.299 1.00 31.52 127 SER A N 22
ATOM 21482 C CA . SER A 1 52 ? 14.085 5.857 9.052 1.00 53.02 127 SER A CA 22
ATOM 21483 C C . SER A 1 52 ? 14.108 4.693 8.066 1.00 33.31 127 SER A C 22
ATOM 21484 O O . SER A 1 52 ? 13.976 4.885 6.858 1.00 33.31 127 SER A O 22
ATOM 21492 N N . GLY A 1 53 ? 14.277 3.483 8.592 1.00 13.21 128 GLY A N 22
ATOM 21493 C CA . GLY A 1 53 ? 14.314 2.305 7.746 1.00 64.12 128 GLY A CA 22
ATOM 21494 C C . GLY A 1 53 ? 15.711 1.731 7.613 1.00 30.22 128 GLY A C 22
ATOM 21495 O O . GLY A 1 53 ? 16.064 1.168 6.576 1.00 32.22 128 GLY A O 22
ATOM 21499 N N . THR A 1 54 ? 16.511 1.874 8.666 1.00 54.14 129 THR A N 22
ATOM 21500 C CA . THR A 1 54 ? 17.877 1.368 8.661 1.00 4.25 129 THR A CA 22
ATOM 21501 C C . THR A 1 54 ? 17.988 0.077 9.464 1.00 62.10 129 THR A C 22
ATOM 21502 O O . THR A 1 54 ? 17.124 -0.231 10.284 1.00 30.31 129 THR A O 22
ATOM 21513 N N . ALA A 1 55 ? 19.057 -0.674 9.223 1.00 65.44 130 ALA A N 22
ATOM 21514 C CA . ALA A 1 55 ? 19.282 -1.931 9.925 1.00 22.54 130 ALA A CA 22
ATOM 21515 C C . ALA A 1 55 ? 19.569 -1.690 11.404 1.00 72.44 130 ALA A C 22
ATOM 21516 O O . ALA A 1 55 ? 19.973 -0.596 11.798 1.00 45.23 130 ALA A O 22
ATOM 21523 N N . LEU A 1 56 ? 19.356 -2.718 12.218 1.00 61.21 131 LEU A N 22
ATOM 21524 C CA . LEU A 1 56 ? 19.591 -2.618 13.654 1.00 1.11 131 LEU A CA 22
ATOM 21525 C C . LEU A 1 56 ? 20.556 -3.701 14.125 1.00 62.10 131 LEU A C 22
ATOM 21526 O O . LEU A 1 56 ? 21.472 -3.436 14.903 1.00 15.10 131 LEU A O 22
ATOM 21542 N N . GLY A 1 57 ? 20.346 -4.923 13.645 1.00 32.45 132 GLY A N 22
ATOM 21543 C CA . GLY A 1 57 ? 21.206 -6.028 14.027 1.00 63.13 132 GLY A CA 22
ATOM 21544 C C . GLY A 1 57 ? 22.035 -6.544 12.867 1.00 22.12 132 GLY A C 22
ATOM 21545 O O . GLY A 1 57 ? 22.582 -5.762 12.091 1.00 54.44 132 GLY A O 22
ATOM 21549 N N . GLU A 1 58 ? 22.130 -7.865 12.751 1.00 22.02 133 GLU A N 22
ATOM 21550 C CA . GLU A 1 58 ? 22.901 -8.484 11.679 1.00 2.42 133 GLU A CA 22
ATOM 21551 C C . GLU A 1 58 ? 22.036 -9.448 10.873 1.00 13.30 133 GLU A C 22
ATOM 21552 O O . GLU A 1 58 ? 20.839 -9.584 11.126 1.00 34.13 133 GLU A O 22
ATOM 21564 N N . ARG A 1 59 ? 22.650 -10.114 9.901 1.00 42.32 134 ARG A N 22
ATOM 21565 C CA . ARG A 1 59 ? 21.937 -11.064 9.056 1.00 55.40 134 ARG A CA 22
ATOM 21566 C C . ARG A 1 59 ? 22.248 -12.499 9.469 1.00 60.22 134 ARG A C 22
ATOM 21567 O O . ARG A 1 59 ? 22.969 -12.734 10.439 1.00 61.14 134 ARG A O 22
ATOM 21588 N N . ARG A 1 60 ? 21.699 -13.455 8.726 1.00 22.25 135 ARG A N 22
ATOM 21589 C CA . ARG A 1 60 ? 21.917 -14.867 9.016 1.00 30.33 135 ARG A CA 22
ATOM 21590 C C . ARG A 1 60 ? 21.259 -15.747 7.958 1.00 61.45 135 ARG A C 22
ATOM 21591 O O . ARG A 1 60 ? 20.685 -15.248 6.990 1.00 45.22 135 ARG A O 22
ATOM 21612 N N . SER A 1 61 ? 21.347 -17.060 8.148 1.00 10.14 136 SER A N 22
ATOM 21613 C CA . SER A 1 61 ? 20.764 -18.010 7.208 1.00 43.21 136 SER A CA 22
ATOM 21614 C C . SER A 1 61 ? 19.840 -18.989 7.927 1.00 45.54 136 SER A C 22
ATOM 21615 O O . SER A 1 61 ? 19.523 -18.811 9.102 1.00 60.12 136 SER A O 22
ATOM 21623 N N . GLY A 1 62 ? 19.412 -20.023 7.210 1.00 60.41 137 GLY A N 22
ATOM 21624 C CA . GLY A 1 62 ? 18.529 -21.016 7.794 1.00 12.43 137 GLY A CA 22
ATOM 21625 C C . GLY A 1 62 ? 17.165 -20.448 8.137 1.00 65.33 137 GLY A C 22
ATOM 21626 O O . GLY A 1 62 ? 16.933 -20.009 9.262 1.00 0.20 137 GLY A O 22
ATOM 21630 N N . GLY A 1 63 ? 16.261 -20.456 7.162 1.00 31.11 138 GLY A N 22
ATOM 21631 C CA . GLY A 1 63 ? 14.925 -19.934 7.385 1.00 24.15 138 GLY A CA 22
ATOM 21632 C C . GLY A 1 63 ? 14.917 -18.432 7.590 1.00 33.24 138 GLY A C 22
ATOM 21633 O O . GLY A 1 63 ? 15.635 -17.910 8.444 1.00 73.31 138 GLY A O 22
ATOM 21637 N N . CYS A 1 64 ? 14.103 -17.734 6.805 1.00 22.21 139 CYS A N 22
ATOM 21638 C CA . CYS A 1 64 ? 14.005 -16.283 6.902 1.00 11.11 139 CYS A CA 22
ATOM 21639 C C . CYS A 1 64 ? 13.227 -15.872 8.149 1.00 22.53 139 CYS A C 22
ATOM 21640 O O . CYS A 1 64 ? 13.773 -15.244 9.057 1.00 21.20 139 CYS A O 22
ATOM 21647 N N . THR A 1 65 ? 11.948 -16.232 8.187 1.00 31.44 140 THR A N 22
ATOM 21648 C CA . THR A 1 65 ? 11.094 -15.902 9.321 1.00 4.34 140 THR A CA 22
ATOM 21649 C C . THR A 1 65 ? 11.550 -16.627 10.582 1.00 31.04 140 THR A C 22
ATOM 21650 O O . THR A 1 65 ? 11.461 -16.088 11.685 1.00 35.41 140 THR A O 22
ATOM 21661 N N . GLU A 1 66 ? 12.039 -17.851 10.411 1.00 33.45 141 GLU A N 22
ATOM 21662 C CA . GLU A 1 66 ? 12.508 -18.650 11.538 1.00 41.13 141 GLU A CA 22
ATOM 21663 C C . GLU A 1 66 ? 13.529 -17.875 12.366 1.00 61.11 141 GLU A C 22
ATOM 21664 O O . GLU A 1 66 ? 13.343 -17.668 13.565 1.00 51.25 141 GLU A O 22
ATOM 21676 N N . ALA A 1 67 ? 14.609 -17.450 11.717 1.00 35.33 142 ALA A N 22
ATOM 21677 C CA . ALA A 1 67 ? 15.658 -16.698 12.392 1.00 5.43 142 ALA A CA 22
ATOM 21678 C C . ALA A 1 67 ? 15.217 -15.264 12.666 1.00 34.14 142 ALA A C 22
ATOM 21679 O O . ALA A 1 67 ? 15.568 -14.682 13.692 1.00 42.41 142 ALA A O 22
ATOM 21686 N N . ALA A 1 68 ? 14.445 -14.701 11.743 1.00 53.22 143 ALA A N 22
ATOM 21687 C CA . ALA A 1 68 ? 13.954 -13.336 11.886 1.00 0.21 143 ALA A CA 22
ATOM 21688 C C . ALA A 1 68 ? 13.189 -13.162 13.194 1.00 42.22 143 ALA A C 22
ATOM 21689 O O . ALA A 1 68 ? 13.394 -12.188 13.919 1.00 61.21 143 ALA A O 22
ATOM 21696 N N . ARG A 1 69 ? 12.307 -14.111 13.489 1.00 70.02 144 ARG A N 22
ATOM 21697 C CA . ARG A 1 69 ? 11.510 -14.061 14.709 1.00 61.14 144 ARG A CA 22
ATOM 21698 C C . ARG A 1 69 ? 12.301 -14.599 15.897 1.00 23.13 144 ARG A C 22
ATOM 21699 O O . ARG A 1 69 ? 12.265 -14.030 16.988 1.00 24.04 144 ARG A O 22
ATOM 21720 N N . ASP A 1 70 ? 13.014 -15.698 15.678 1.00 71.51 145 ASP A N 22
ATOM 21721 C CA . ASP A 1 70 ? 13.814 -16.313 16.730 1.00 24.54 145 ASP A CA 22
ATOM 21722 C C . ASP A 1 70 ? 14.798 -15.309 17.322 1.00 10.33 145 ASP A C 22
ATOM 21723 O O . ASP A 1 70 ? 14.969 -15.235 18.540 1.00 53.43 145 ASP A O 22
ATOM 21732 N N . HIS A 1 71 ? 15.444 -14.538 16.453 1.00 14.31 146 HIS A N 22
ATOM 21733 C CA . HIS A 1 71 ? 16.411 -13.537 16.890 1.00 60.31 146 HIS A CA 22
ATOM 21734 C C . HIS A 1 71 ? 16.895 -12.698 15.711 1.00 61.50 146 HIS A C 22
ATOM 21735 O O . HIS A 1 71 ? 18.096 -12.495 15.532 1.00 63.43 146 HIS A O 22
ATOM 21749 N N . CYS A 1 72 ? 15.953 -12.214 14.909 1.00 33.21 147 CYS A N 22
ATOM 21750 C CA . CYS A 1 72 ? 16.282 -11.399 13.746 1.00 1.45 147 CYS A CA 22
ATOM 21751 C C . CYS A 1 72 ? 17.108 -12.195 12.740 1.00 51.40 147 CYS A C 22
ATOM 21752 O O . CYS A 1 72 ? 17.345 -11.741 11.621 1.00 44.35 147 CYS A O 22
ATOM 21759 N N . LYS A 1 5 ? 0.926 -0.430 0.257 1.00 44.12 80 LYS A N 23
ATOM 21760 C CA . LYS A 1 5 ? 1.605 -0.767 -0.989 1.00 54.02 80 LYS A CA 23
ATOM 21761 C C . LYS A 1 5 ? 2.132 -2.198 -0.952 1.00 2.34 80 LYS A C 23
ATOM 21762 O O . LYS A 1 5 ? 1.675 -3.059 -1.704 1.00 44.32 80 LYS A O 23
ATOM 21781 N N . CYS A 1 6 ? 3.095 -2.445 -0.070 1.00 64.33 81 CYS A N 23
ATOM 21782 C CA . CYS A 1 6 ? 3.685 -3.772 0.067 1.00 52.44 81 CYS A CA 23
ATOM 21783 C C . CYS A 1 6 ? 2.606 -4.824 0.307 1.00 62.02 81 CYS A C 23
ATOM 21784 O O . CYS A 1 6 ? 2.707 -5.953 -0.174 1.00 70.43 81 CYS A O 23
ATOM 21791 N N . LEU A 1 7 ? 1.575 -4.446 1.054 1.00 53.14 82 LEU A N 23
ATOM 21792 C CA . LEU A 1 7 ? 0.476 -5.356 1.358 1.00 22.21 82 LEU A CA 23
ATOM 21793 C C . LEU A 1 7 ? -0.293 -5.724 0.093 1.00 11.42 82 LEU A C 23
ATOM 21794 O O . LEU A 1 7 ? -0.599 -6.892 -0.141 1.00 72.15 82 LEU A O 23
ATOM 21810 N N . ALA A 1 8 ? -0.600 -4.718 -0.719 1.00 54.24 83 ALA A N 23
ATOM 21811 C CA . ALA A 1 8 ? -1.330 -4.936 -1.962 1.00 42.44 83 ALA A CA 23
ATOM 21812 C C . ALA A 1 8 ? -0.481 -5.705 -2.969 1.00 74.02 83 ALA A C 23
ATOM 21813 O O . ALA A 1 8 ? -0.954 -6.653 -3.595 1.00 65.15 83 ALA A O 23
ATOM 21820 N N . GLU A 1 9 ? 0.772 -5.290 -3.120 1.00 4.44 84 GLU A N 23
ATOM 21821 C CA . GLU A 1 9 ? 1.685 -5.940 -4.052 1.00 63.12 84 GLU A CA 23
ATOM 21822 C C . GLU A 1 9 ? 1.945 -7.386 -3.640 1.00 22.21 84 GLU A C 23
ATOM 21823 O O . GLU A 1 9 ? 1.841 -8.304 -4.454 1.00 70.03 84 GLU A O 23
ATOM 21835 N N . HIS A 1 10 ? 2.285 -7.581 -2.370 1.00 33.34 85 HIS A N 23
ATOM 21836 C CA . HIS A 1 10 ? 2.560 -8.915 -1.848 1.00 71.41 85 HIS A CA 23
ATOM 21837 C C . HIS A 1 10 ? 1.332 -9.812 -1.974 1.00 13.23 85 HIS A C 23
ATOM 21838 O O . HIS A 1 10 ? 1.433 -10.966 -2.391 1.00 11.00 85 HIS A O 23
ATOM 21852 N N . HIS A 1 11 ? 0.172 -9.273 -1.609 1.00 62.43 86 HIS A N 23
ATOM 21853 C CA . HIS A 1 11 ? -1.076 -10.025 -1.681 1.00 42.02 86 HIS A CA 23
ATOM 21854 C C . HIS A 1 11 ? -1.360 -10.471 -3.112 1.00 41.35 86 HIS A C 23
ATOM 21855 O O . HIS A 1 11 ? -1.619 -11.647 -3.366 1.00 5.42 86 HIS A O 23
ATOM 21869 N N . GLU A 1 12 ? -1.310 -9.523 -4.043 1.00 55.23 87 GLU A N 23
ATOM 21870 C CA . GLU A 1 12 ? -1.564 -9.819 -5.448 1.00 54.03 87 GLU A CA 23
ATOM 21871 C C . GLU A 1 12 ? -0.576 -10.857 -5.973 1.00 34.03 87 GLU A C 23
ATOM 21872 O O . GLU A 1 12 ? -0.964 -11.827 -6.624 1.00 73.12 87 GLU A O 23
ATOM 21884 N N . LYS A 1 13 ? 0.703 -10.646 -5.684 1.00 43.33 88 LYS A N 23
ATOM 21885 C CA . LYS A 1 13 ? 1.749 -11.562 -6.125 1.00 12.41 88 LYS A CA 23
ATOM 21886 C C . LYS A 1 13 ? 1.488 -12.973 -5.609 1.00 62.32 88 LYS A C 23
ATOM 21887 O O . LYS A 1 13 ? 1.533 -13.940 -6.370 1.00 22.25 88 LYS A O 23
ATOM 21906 N N . SER A 1 14 ? 1.214 -13.084 -4.313 1.00 44.12 89 SER A N 23
ATOM 21907 C CA . SER A 1 14 ? 0.949 -14.378 -3.696 1.00 14.13 89 SER A CA 23
ATOM 21908 C C . SER A 1 14 ? -0.251 -15.056 -4.350 1.00 53.11 89 SER A C 23
ATOM 21909 O O . SER A 1 14 ? -0.214 -16.247 -4.660 1.00 12.02 89 SER A O 23
ATOM 21917 N N . LYS A 1 15 ? -1.316 -14.288 -4.558 1.00 22.41 90 LYS A N 23
ATOM 21918 C CA . LYS A 1 15 ? -2.528 -14.812 -5.176 1.00 40.24 90 LYS A CA 23
ATOM 21919 C C . LYS A 1 15 ? -2.256 -15.266 -6.607 1.00 33.31 90 LYS A C 23
ATOM 21920 O O . LYS A 1 15 ? -2.395 -16.446 -6.930 1.00 43.13 90 LYS A O 23
ATOM 21939 N N . SER A 1 16 ? -1.868 -14.323 -7.459 1.00 63.11 91 SER A N 23
ATOM 21940 C CA . SER A 1 16 ? -1.579 -14.627 -8.856 1.00 2.23 91 SER A CA 23
ATOM 21941 C C . SER A 1 16 ? -0.107 -14.379 -9.172 1.00 51.54 91 SER A C 23
ATOM 21942 O O . SER A 1 16 ? 0.245 -13.383 -9.806 1.00 2.34 91 SER A O 23
ATOM 21950 N N . THR A 1 17 ? 0.750 -15.292 -8.727 1.00 10.02 92 THR A N 23
ATOM 21951 C CA . THR A 1 17 ? 2.184 -15.173 -8.961 1.00 34.25 92 THR A CA 23
ATOM 21952 C C . THR A 1 17 ? 2.524 -15.419 -10.426 1.00 10.10 92 THR A C 23
ATOM 21953 O O . THR A 1 17 ? 2.270 -16.499 -10.960 1.00 55.13 92 THR A O 23
ATOM 21964 N N . HIS A 1 18 ? 3.101 -14.411 -11.072 1.00 5.33 93 HIS A N 23
ATOM 21965 C CA . HIS A 1 18 ? 3.478 -14.518 -12.477 1.00 23.44 93 HIS A CA 23
ATOM 21966 C C . HIS A 1 18 ? 4.987 -14.370 -12.647 1.00 41.44 93 HIS A C 23
ATOM 21967 O O . HIS A 1 18 ? 5.604 -15.075 -13.446 1.00 32.24 93 HIS A O 23
ATOM 21981 N N . SER A 1 19 ? 5.575 -13.447 -11.893 1.00 1.40 94 SER A N 23
ATOM 21982 C CA . SER A 1 19 ? 7.011 -13.202 -11.964 1.00 71.13 94 SER A CA 23
ATOM 21983 C C . SER A 1 19 ? 7.696 -13.603 -10.661 1.00 55.40 94 SER A C 23
ATOM 21984 O O . SER A 1 19 ? 7.605 -12.895 -9.658 1.00 64.11 94 SER A O 23
ATOM 21992 N N . GLN A 1 20 ? 8.379 -14.742 -10.685 1.00 45.11 95 GLN A N 23
ATOM 21993 C CA . GLN A 1 20 ? 9.079 -15.238 -9.506 1.00 10.54 95 GLN A CA 23
ATOM 21994 C C . GLN A 1 20 ? 10.522 -14.745 -9.482 1.00 23.22 95 GLN A C 23
ATOM 21995 O O . GLN A 1 20 ? 10.950 -14.001 -10.365 1.00 21.44 95 GLN A O 23
ATOM 22009 N N . VAL A 1 21 ? 11.269 -15.165 -8.465 1.00 51.02 96 VAL A N 23
ATOM 22010 C CA . VAL A 1 21 ? 12.665 -14.767 -8.327 1.00 32.44 96 VAL A CA 23
ATOM 22011 C C . VAL A 1 21 ? 12.803 -13.250 -8.295 1.00 44.54 96 VAL A C 23
ATOM 22012 O O . VAL A 1 21 ? 13.310 -12.642 -9.238 1.00 74.40 96 VAL A O 23
ATOM 22025 N N . GLY A 1 22 ? 12.350 -12.641 -7.203 1.00 70.53 97 GLY A N 23
ATOM 22026 C CA . GLY A 1 22 ? 12.433 -11.199 -7.069 1.00 12.11 97 GLY A CA 23
ATOM 22027 C C . GLY A 1 22 ? 13.516 -10.768 -6.100 1.00 31.01 97 GLY A C 23
ATOM 22028 O O . GLY A 1 22 ? 14.307 -9.874 -6.400 1.00 51.31 97 GLY A O 23
ATOM 22032 N N . ASP A 1 23 ? 13.551 -11.404 -4.934 1.00 43.21 98 ASP A N 23
ATOM 22033 C CA . ASP A 1 23 ? 14.545 -11.081 -3.917 1.00 2.21 98 ASP A CA 23
ATOM 22034 C C . ASP A 1 23 ? 14.372 -9.648 -3.424 1.00 1.42 98 ASP A C 23
ATOM 22035 O O . ASP A 1 23 ? 13.746 -8.823 -4.090 1.00 3.21 98 ASP A O 23
ATOM 22044 N N . ASP A 1 24 ? 14.930 -9.359 -2.253 1.00 54.01 99 ASP A N 23
ATOM 22045 C CA . ASP A 1 24 ? 14.837 -8.025 -1.670 1.00 61.43 99 ASP A CA 23
ATOM 22046 C C . ASP A 1 24 ? 13.381 -7.595 -1.527 1.00 14.11 99 ASP A C 23
ATOM 22047 O O . ASP A 1 24 ? 13.001 -6.503 -1.953 1.00 22.55 99 ASP A O 23
ATOM 22056 N N . ILE A 1 25 ? 12.570 -8.459 -0.926 1.00 71.32 100 ILE A N 23
ATOM 22057 C CA . ILE A 1 25 ? 11.156 -8.168 -0.727 1.00 74.01 100 ILE A CA 23
ATOM 22058 C C . ILE A 1 25 ? 10.926 -7.432 0.589 1.00 72.34 100 ILE A C 23
ATOM 22059 O O . ILE A 1 25 ? 11.442 -7.813 1.640 1.00 75.12 100 ILE A O 23
ATOM 22075 N N . PRO A 1 26 ? 10.131 -6.353 0.532 1.00 22.21 101 PRO A N 23
ATOM 22076 C CA . PRO A 1 26 ? 9.812 -5.542 1.711 1.00 24.30 101 PRO A CA 23
ATOM 22077 C C . PRO A 1 26 ? 8.908 -6.278 2.693 1.00 33.34 101 PRO A C 23
ATOM 22078 O O . PRO A 1 26 ? 7.684 -6.267 2.555 1.00 3.34 101 PRO A O 23
ATOM 22089 N N . LYS A 1 27 ? 9.517 -6.918 3.686 1.00 35.01 102 LYS A N 23
ATOM 22090 C CA . LYS A 1 27 ? 8.767 -7.658 4.694 1.00 74.54 102 LYS A CA 23
ATOM 22091 C C . LYS A 1 27 ? 8.110 -6.709 5.690 1.00 12.32 102 LYS A C 23
ATOM 22092 O O . LYS A 1 27 ? 8.494 -6.656 6.859 1.00 42.31 102 LYS A O 23
ATOM 22111 N N . CYS A 1 28 ? 7.117 -5.961 5.222 1.00 55.25 103 CYS A N 23
ATOM 22112 C CA . CYS A 1 28 ? 6.405 -5.014 6.071 1.00 1.52 103 CYS A CA 23
ATOM 22113 C C . CYS A 1 28 ? 5.465 -5.741 7.028 1.00 2.14 103 CYS A C 23
ATOM 22114 O O . CYS A 1 28 ? 4.687 -6.600 6.617 1.00 71.12 103 CYS A O 23
ATOM 22121 N N . ASN A 1 29 ? 5.544 -5.389 8.308 1.00 62.23 104 ASN A N 23
ATOM 22122 C CA . ASN A 1 29 ? 4.701 -6.008 9.324 1.00 61.40 104 ASN A CA 23
ATOM 22123 C C . ASN A 1 29 ? 3.329 -5.343 9.371 1.00 31.24 104 ASN A C 23
ATOM 22124 O O . ASN A 1 29 ? 3.220 -4.116 9.348 1.00 62.55 104 ASN A O 23
ATOM 22135 N N . LEU A 1 30 ? 2.284 -6.160 9.439 1.00 33.23 105 LEU A N 23
ATOM 22136 C CA . LEU A 1 30 ? 0.917 -5.652 9.491 1.00 3.11 105 LEU A CA 23
ATOM 22137 C C . LEU A 1 30 ? 0.718 -4.749 10.704 1.00 51.41 105 LEU A C 23
ATOM 22138 O O . LEU A 1 30 ? -0.218 -3.951 10.749 1.00 34.31 105 LEU A O 23
ATOM 22154 N N . ALA A 1 31 ? 1.606 -4.878 11.684 1.00 30.00 106 ALA A N 23
ATOM 22155 C CA . ALA A 1 31 ? 1.530 -4.071 12.895 1.00 1.42 106 ALA A CA 23
ATOM 22156 C C . ALA A 1 31 ? 1.437 -2.586 12.560 1.00 4.13 106 ALA A C 23
ATOM 22157 O O . ALA A 1 31 ? 0.603 -1.867 13.110 1.00 4.43 106 ALA A O 23
ATOM 22164 N N . SER A 1 32 ? 2.299 -2.133 11.656 1.00 64.15 107 SER A N 23
ATOM 22165 C CA . SER A 1 32 ? 2.317 -0.732 11.251 1.00 65.32 107 SER A CA 23
ATOM 22166 C C . SER A 1 32 ? 1.991 -0.591 9.767 1.00 31.21 107 SER A C 23
ATOM 22167 O O . SER A 1 32 ? 1.465 0.432 9.330 1.00 24.41 107 SER A O 23
ATOM 22175 N N . GLY A 1 33 ? 2.307 -1.628 8.997 1.00 41.13 108 GLY A N 23
ATOM 22176 C CA . GLY A 1 33 ? 2.041 -1.601 7.570 1.00 11.44 108 GLY A CA 23
ATOM 22177 C C . GLY A 1 33 ? 3.198 -1.030 6.775 1.00 3.44 108 GLY A C 23
ATOM 22178 O O . GLY A 1 33 ? 3.064 -0.749 5.584 1.00 14.11 108 GLY A O 23
ATOM 22182 N N . TYR A 1 34 ? 4.338 -0.856 7.435 1.00 40.40 109 TYR A N 23
ATOM 22183 C CA . TYR A 1 34 ? 5.523 -0.310 6.783 1.00 33.21 109 TYR A CA 23
ATOM 22184 C C . TYR A 1 34 ? 6.577 -1.393 6.574 1.00 31.13 109 TYR A C 23
ATOM 22185 O O . TYR A 1 34 ? 6.648 -2.360 7.333 1.00 65.33 109 TYR A O 23
ATOM 22203 N N . TYR A 1 35 ? 7.394 -1.223 5.541 1.00 54.43 110 TYR A N 23
ATOM 22204 C CA . TYR A 1 35 ? 8.444 -2.185 5.229 1.00 34.24 110 TYR A CA 23
ATOM 22205 C C . TYR A 1 35 ? 9.750 -1.810 5.922 1.00 11.44 110 TYR A C 23
ATOM 22206 O O . TYR A 1 35 ? 10.827 -2.243 5.516 1.00 62.42 110 TYR A O 23
ATOM 22224 N N . GLU A 1 36 ? 9.644 -1.000 6.972 1.00 61.42 111 GLU A N 23
ATOM 22225 C CA . GLU A 1 36 ? 10.817 -0.566 7.722 1.00 53.12 111 GLU A CA 23
ATOM 22226 C C . GLU A 1 36 ? 10.943 -1.340 9.030 1.00 23.54 111 GLU A C 23
ATOM 22227 O O . GLU A 1 36 ? 11.832 -1.072 9.838 1.00 12.34 111 GLU A O 23
ATOM 22239 N N . GLN A 1 37 ? 10.048 -2.302 9.231 1.00 12.12 112 GLN A N 23
ATOM 22240 C CA . GLN A 1 37 ? 10.058 -3.114 10.442 1.00 65.42 112 GLN A CA 23
ATOM 22241 C C . GLN A 1 37 ? 10.884 -4.381 10.240 1.00 2.33 112 GLN A C 23
ATOM 22242 O O . GLN A 1 37 ? 11.771 -4.688 11.036 1.00 3.11 112 GLN A O 23
ATOM 22256 N N . MET A 1 38 ? 10.586 -5.112 9.171 1.00 11.13 113 MET A N 23
ATOM 22257 C CA . MET A 1 38 ? 11.302 -6.345 8.865 1.00 11.13 113 MET A CA 23
ATOM 22258 C C . MET A 1 38 ? 11.674 -6.405 7.387 1.00 3.23 113 MET A C 23
ATOM 22259 O O . MET A 1 38 ? 10.952 -5.888 6.535 1.00 31.23 113 MET A O 23
ATOM 22273 N N . GLN A 1 39 ? 12.805 -7.038 7.092 1.00 50.34 114 GLN A N 23
ATOM 22274 C CA . GLN A 1 39 ? 13.272 -7.163 5.716 1.00 24.21 114 GLN A CA 23
ATOM 22275 C C . GLN A 1 39 ? 13.868 -8.545 5.468 1.00 45.13 114 GLN A C 23
ATOM 22276 O O . GLN A 1 39 ? 14.984 -8.838 5.898 1.00 4.21 114 GLN A O 23
ATOM 22290 N N . CYS A 1 40 ? 13.117 -9.391 4.771 1.00 24.32 115 CYS A N 23
ATOM 22291 C CA . CYS A 1 40 ? 13.570 -10.743 4.466 1.00 42.14 115 CYS A CA 23
ATOM 22292 C C . CYS A 1 40 ? 14.043 -10.844 3.018 1.00 34.11 115 CYS A C 23
ATOM 22293 O O . CYS A 1 40 ? 13.528 -10.157 2.137 1.00 11.11 115 CYS A O 23
ATOM 22300 N N . ASN A 1 41 ? 15.026 -11.707 2.781 1.00 13.43 116 ASN A N 23
ATOM 22301 C CA . ASN A 1 41 ? 15.568 -11.898 1.441 1.00 22.11 116 ASN A CA 23
ATOM 22302 C C . ASN A 1 41 ? 15.547 -13.373 1.051 1.00 1.03 116 ASN A C 23
ATOM 22303 O O . ASN A 1 41 ? 15.273 -14.242 1.880 1.00 71.35 116 ASN A O 23
ATOM 22314 N N . THR A 1 42 ? 15.839 -13.649 -0.216 1.00 3.10 117 THR A N 23
ATOM 22315 C CA . THR A 1 42 ? 15.854 -15.018 -0.717 1.00 14.45 117 THR A CA 23
ATOM 22316 C C . THR A 1 42 ? 16.999 -15.815 -0.104 1.00 32.25 117 THR A C 23
ATOM 22317 O O . THR A 1 42 ? 16.823 -16.968 0.289 1.00 31.22 117 THR A O 23
ATOM 22328 N N . GLN A 1 43 ? 18.171 -15.194 -0.024 1.00 51.43 118 GLN A N 23
ATOM 22329 C CA . GLN A 1 43 ? 19.345 -15.847 0.542 1.00 61.24 118 GLN A CA 23
ATOM 22330 C C . GLN A 1 43 ? 19.860 -15.084 1.758 1.00 73.23 118 GLN A C 23
ATOM 22331 O O . GLN A 1 43 ? 21.047 -15.137 2.077 1.00 10.52 118 GLN A O 23
ATOM 22345 N N . GLN A 1 44 ? 18.959 -14.376 2.431 1.00 74.32 119 GLN A N 23
ATOM 22346 C CA . GLN A 1 44 ? 19.323 -13.602 3.611 1.00 11.32 119 GLN A CA 23
ATOM 22347 C C . GLN A 1 44 ? 18.080 -13.080 4.325 1.00 42.33 119 GLN A C 23
ATOM 22348 O O . GLN A 1 44 ? 16.954 -13.315 3.885 1.00 43.43 119 GLN A O 23
ATOM 22362 N N . HIS A 1 45 ? 18.292 -12.370 5.429 1.00 73.41 120 HIS A N 23
ATOM 22363 C CA . HIS A 1 45 ? 17.188 -11.815 6.204 1.00 40.43 120 HIS A CA 23
ATOM 22364 C C . HIS A 1 45 ? 17.707 -10.904 7.312 1.00 11.23 120 HIS A C 23
ATOM 22365 O O . HIS A 1 45 ? 18.680 -11.230 7.992 1.00 31.22 120 HIS A O 23
ATOM 22379 N N . TRP A 1 46 ? 17.052 -9.762 7.488 1.00 42.23 121 TRP A N 23
ATOM 22380 C CA . TRP A 1 46 ? 17.448 -8.804 8.513 1.00 5.45 121 TRP A CA 23
ATOM 22381 C C . TRP A 1 46 ? 16.250 -7.993 8.994 1.00 74.42 121 TRP A C 23
ATOM 22382 O O . TRP A 1 46 ? 15.217 -7.938 8.325 1.00 0.11 121 TRP A O 23
ATOM 22403 N N . CYS A 1 47 ? 16.392 -7.366 10.156 1.00 4.14 122 CYS A N 23
ATOM 22404 C CA . CYS A 1 47 ? 15.321 -6.558 10.727 1.00 70.33 122 CYS A CA 23
ATOM 22405 C C . CYS A 1 47 ? 15.671 -5.074 10.674 1.00 64.01 122 CYS A C 23
ATOM 22406 O O . CYS A 1 47 ? 16.843 -4.699 10.730 1.00 34.13 122 CYS A O 23
ATOM 22413 N N . VAL A 1 48 ? 14.647 -4.233 10.565 1.00 24.43 123 VAL A N 23
ATOM 22414 C CA . VAL A 1 48 ? 14.846 -2.790 10.506 1.00 20.22 123 VAL A CA 23
ATOM 22415 C C . VAL A 1 48 ? 13.876 -2.064 11.431 1.00 3.44 123 VAL A C 23
ATOM 22416 O O . VAL A 1 48 ? 13.033 -2.687 12.076 1.00 12.34 123 VAL A O 23
ATOM 22429 N N . ASP A 1 49 ? 14.002 -0.743 11.491 1.00 53.50 124 ASP A N 23
ATOM 22430 C CA . ASP A 1 49 ? 13.135 0.070 12.336 1.00 1.53 124 ASP A CA 23
ATOM 22431 C C . ASP A 1 49 ? 12.377 1.101 11.505 1.00 2.24 124 ASP A C 23
ATOM 22432 O O . ASP A 1 49 ? 12.867 1.599 10.491 1.00 21.14 124 ASP A O 23
ATOM 22441 N N . PRO A 1 50 ? 11.152 1.430 11.943 1.00 65.42 125 PRO A N 23
ATOM 22442 C CA . PRO A 1 50 ? 10.301 2.403 11.254 1.00 54.52 125 PRO A CA 23
ATOM 22443 C C . PRO A 1 50 ? 10.833 3.827 11.375 1.00 14.32 125 PRO A C 23
ATOM 22444 O O . PRO A 1 50 ? 10.495 4.696 10.572 1.00 73.12 125 PRO A O 23
ATOM 22455 N N . GLU A 1 51 ? 11.667 4.059 12.384 1.00 34.32 126 GLU A N 23
ATOM 22456 C CA . GLU A 1 51 ? 12.245 5.378 12.610 1.00 55.44 126 GLU A CA 23
ATOM 22457 C C . GLU A 1 51 ? 12.874 5.922 11.330 1.00 11.33 126 GLU A C 23
ATOM 22458 O O . GLU A 1 51 ? 12.548 7.023 10.885 1.00 63.32 126 GLU A O 23
ATOM 22470 N N . SER A 1 52 ? 13.778 5.143 10.745 1.00 53.12 127 SER A N 23
ATOM 22471 C CA . SER A 1 52 ? 14.457 5.548 9.519 1.00 33.43 127 SER A CA 23
ATOM 22472 C C . SER A 1 52 ? 14.427 4.426 8.486 1.00 72.40 127 SER A C 23
ATOM 22473 O O . SER A 1 52 ? 14.317 4.674 7.286 1.00 3.21 127 SER A O 23
ATOM 22481 N N . GLY A 1 53 ? 14.525 3.188 8.962 1.00 21.02 128 GLY A N 23
ATOM 22482 C CA . GLY A 1 53 ? 14.508 2.045 8.068 1.00 53.43 128 GLY A CA 23
ATOM 22483 C C . GLY A 1 53 ? 15.870 1.395 7.931 1.00 42.43 128 GLY A C 23
ATOM 22484 O O . GLY A 1 53 ? 16.206 0.855 6.876 1.00 3.03 128 GLY A O 23
ATOM 22488 N N . THR A 1 54 ? 16.660 1.448 8.999 1.00 14.32 129 THR A N 23
ATOM 22489 C CA . THR A 1 54 ? 17.994 0.863 8.993 1.00 23.10 129 THR A CA 23
ATOM 22490 C C . THR A 1 54 ? 18.038 -0.415 9.823 1.00 70.23 129 THR A C 23
ATOM 22491 O O . THR A 1 54 ? 17.137 -0.681 10.618 1.00 63.22 129 THR A O 23
ATOM 22502 N N . ALA A 1 55 ? 19.091 -1.203 9.632 1.00 3.15 130 ALA A N 23
ATOM 22503 C CA . ALA A 1 55 ? 19.253 -2.452 10.366 1.00 63.12 130 ALA A CA 23
ATOM 22504 C C . ALA A 1 55 ? 19.519 -2.190 11.844 1.00 21.33 130 ALA A C 23
ATOM 22505 O O . ALA A 1 55 ? 20.065 -1.149 12.213 1.00 61.42 130 ALA A O 23
ATOM 22512 N N . LEU A 1 56 ? 19.130 -3.140 12.688 1.00 55.23 131 LEU A N 23
ATOM 22513 C CA . LEU A 1 56 ? 19.325 -3.012 14.128 1.00 43.53 131 LEU A CA 23
ATOM 22514 C C . LEU A 1 56 ? 20.390 -3.986 14.621 1.00 10.24 131 LEU A C 23
ATOM 22515 O O . LEU A 1 56 ? 20.331 -4.465 15.753 1.00 13.10 131 LEU A O 23
ATOM 22531 N N . GLY A 1 57 ? 21.365 -4.273 13.764 1.00 22.25 132 GLY A N 23
ATOM 22532 C CA . GLY A 1 57 ? 22.431 -5.187 14.132 1.00 33.15 132 GLY A CA 23
ATOM 22533 C C . GLY A 1 57 ? 23.188 -5.710 12.928 1.00 50.11 132 GLY A C 23
ATOM 22534 O O . GLY A 1 57 ? 23.904 -4.961 12.264 1.00 14.43 132 GLY A O 23
ATOM 22538 N N . GLU A 1 58 ? 23.031 -7.000 12.646 1.00 4.34 133 GLU A N 23
ATOM 22539 C CA . GLU A 1 58 ? 23.709 -7.622 11.515 1.00 51.53 133 GLU A CA 23
ATOM 22540 C C . GLU A 1 58 ? 22.732 -8.447 10.682 1.00 11.04 133 GLU A C 23
ATOM 22541 O O . GLU A 1 58 ? 21.522 -8.405 10.904 1.00 54.21 133 GLU A O 23
ATOM 22553 N N . ARG A 1 59 ? 23.267 -9.196 9.724 1.00 73.31 134 ARG A N 23
ATOM 22554 C CA . ARG A 1 59 ? 22.443 -10.030 8.857 1.00 71.21 134 ARG A CA 23
ATOM 22555 C C . ARG A 1 59 ? 22.805 -11.504 9.016 1.00 44.14 134 ARG A C 23
ATOM 22556 O O . ARG A 1 59 ? 23.803 -11.843 9.652 1.00 2.23 134 ARG A O 23
ATOM 22577 N N . ARG A 1 60 ? 21.988 -12.375 8.433 1.00 21.01 135 ARG A N 23
ATOM 22578 C CA . ARG A 1 60 ? 22.222 -13.812 8.511 1.00 14.04 135 ARG A CA 23
ATOM 22579 C C . ARG A 1 60 ? 21.463 -14.547 7.410 1.00 1.20 135 ARG A C 23
ATOM 22580 O O . ARG A 1 60 ? 20.694 -13.943 6.663 1.00 53.41 135 ARG A O 23
ATOM 22601 N N . SER A 1 61 ? 21.686 -15.854 7.316 1.00 41.24 136 SER A N 23
ATOM 22602 C CA . SER A 1 61 ? 21.027 -16.671 6.303 1.00 3.50 136 SER A CA 23
ATOM 22603 C C . SER A 1 61 ? 20.480 -17.957 6.914 1.00 4.02 136 SER A C 23
ATOM 22604 O O . SER A 1 61 ? 20.923 -18.389 7.978 1.00 73.33 136 SER A O 23
ATOM 22612 N N . GLY A 1 62 ? 19.514 -18.565 6.232 1.00 0.34 137 GLY A N 23
ATOM 22613 C CA . GLY A 1 62 ? 18.921 -19.795 6.723 1.00 65.45 137 GLY A CA 23
ATOM 22614 C C . GLY A 1 62 ? 17.641 -19.554 7.496 1.00 34.24 137 GLY A C 23
ATOM 22615 O O . GLY A 1 62 ? 17.674 -19.102 8.640 1.00 31.42 137 GLY A O 23
ATOM 22619 N N . GLY A 1 63 ? 16.507 -19.855 6.870 1.00 32.13 138 GLY A N 23
ATOM 22620 C CA . GLY A 1 63 ? 15.225 -19.660 7.522 1.00 1.21 138 GLY A CA 23
ATOM 22621 C C . GLY A 1 63 ? 14.816 -18.201 7.571 1.00 74.23 138 GLY A C 23
ATOM 22622 O O . GLY A 1 63 ? 15.407 -17.406 8.302 1.00 21.51 138 GLY A O 23
ATOM 22626 N N . CYS A 1 64 ? 13.802 -17.847 6.789 1.00 55.44 139 CYS A N 23
ATOM 22627 C CA . CYS A 1 64 ? 13.314 -16.473 6.743 1.00 22.30 139 CYS A CA 23
ATOM 22628 C C . CYS A 1 64 ? 12.552 -16.124 8.018 1.00 51.00 139 CYS A C 23
ATOM 22629 O O . CYS A 1 64 ? 13.046 -15.382 8.867 1.00 1.33 139 CYS A O 23
ATOM 22636 N N . THR A 1 65 ? 11.344 -16.665 8.146 1.00 40.33 140 THR A N 23
ATOM 22637 C CA . THR A 1 65 ? 10.513 -16.410 9.315 1.00 34.33 140 THR A CA 23
ATOM 22638 C C . THR A 1 65 ? 11.157 -16.966 10.580 1.00 65.23 140 THR A C 23
ATOM 22639 O O . THR A 1 65 ? 11.054 -16.372 11.652 1.00 33.34 140 THR A O 23
ATOM 22650 N N . GLU A 1 66 ? 11.824 -18.109 10.446 1.00 52.24 141 GLU A N 23
ATOM 22651 C CA . GLU A 1 66 ? 12.485 -18.744 11.579 1.00 24.01 141 GLU A CA 23
ATOM 22652 C C . GLU A 1 66 ? 13.447 -17.775 12.261 1.00 12.21 141 GLU A C 23
ATOM 22653 O O . GLU A 1 66 ? 13.353 -17.535 13.464 1.00 24.05 141 GLU A O 23
ATOM 22665 N N . ALA A 1 67 ? 14.371 -17.221 11.483 1.00 73.15 142 ALA A N 23
ATOM 22666 C CA . ALA A 1 67 ? 15.348 -16.277 12.010 1.00 63.31 142 ALA A CA 23
ATOM 22667 C C . ALA A 1 67 ? 14.717 -14.910 12.249 1.00 5.23 142 ALA A C 23
ATOM 22668 O O . ALA A 1 67 ? 15.068 -14.212 13.200 1.00 4.21 142 ALA A O 23
ATOM 22675 N N . ALA A 1 68 ? 13.785 -14.533 11.380 1.00 22.03 143 ALA A N 23
ATOM 22676 C CA . ALA A 1 68 ? 13.105 -13.249 11.499 1.00 72.45 143 ALA A CA 23
ATOM 22677 C C . ALA A 1 68 ? 12.374 -13.136 12.832 1.00 24.14 143 ALA A C 23
ATOM 22678 O O . ALA A 1 68 ? 12.420 -12.096 13.489 1.00 24.05 143 ALA A O 23
ATOM 22685 N N . ARG A 1 69 ? 11.701 -14.212 13.226 1.00 14.21 144 ARG A N 23
ATOM 22686 C CA . ARG A 1 69 ? 10.959 -14.232 14.481 1.00 53.30 144 ARG A CA 23
ATOM 22687 C C . ARG A 1 69 ? 11.886 -14.529 15.656 1.00 72.21 144 ARG A C 23
ATOM 22688 O O . ARG A 1 69 ? 11.832 -13.859 16.687 1.00 33.13 144 ARG A O 23
ATOM 22709 N N . ASP A 1 70 ? 12.734 -15.538 15.492 1.00 5.13 145 ASP A N 23
ATOM 22710 C CA . ASP A 1 70 ? 13.674 -15.924 16.539 1.00 71.22 145 ASP A CA 23
ATOM 22711 C C . ASP A 1 70 ? 14.530 -14.736 16.966 1.00 12.02 145 ASP A C 23
ATOM 22712 O O . ASP A 1 70 ? 14.869 -14.593 18.141 1.00 4.23 145 ASP A O 23
ATOM 22721 N N . HIS A 1 71 ? 14.876 -13.886 16.004 1.00 25.35 146 HIS A N 23
ATOM 22722 C CA . HIS A 1 71 ? 15.694 -12.710 16.281 1.00 34.33 146 HIS A CA 23
ATOM 22723 C C . HIS A 1 71 ? 14.818 -11.508 16.619 1.00 11.45 146 HIS A C 23
ATOM 22724 O O . HIS A 1 71 ? 15.007 -10.858 17.648 1.00 24.03 146 HIS A O 23
ATOM 22738 N N . CYS A 1 72 ? 13.859 -11.216 15.747 1.00 43.23 147 CYS A N 23
ATOM 22739 C CA . CYS A 1 72 ? 12.955 -10.091 15.951 1.00 11.22 147 CYS A CA 23
ATOM 22740 C C . CYS A 1 72 ? 11.523 -10.470 15.585 1.00 60.53 147 CYS A C 23
ATOM 22741 O O . CYS A 1 72 ? 10.567 -9.855 16.057 1.00 43.41 147 CYS A O 23
ATOM 22748 N N . LYS A 1 5 ? 0.143 0.038 0.291 1.00 11.42 80 LYS A N 24
ATOM 22749 C CA . LYS A 1 5 ? 0.997 -0.074 -0.885 1.00 54.24 80 LYS A CA 24
ATOM 22750 C C . LYS A 1 5 ? 1.708 -1.423 -0.915 1.00 74.01 80 LYS A C 24
ATOM 22751 O O . LYS A 1 5 ? 1.385 -2.289 -1.729 1.00 52.43 80 LYS A O 24
ATOM 22770 N N . CYS A 1 6 ? 2.676 -1.596 -0.022 1.00 32.23 81 CYS A N 24
ATOM 22771 C CA . CYS A 1 6 ? 3.432 -2.840 0.056 1.00 61.23 81 CYS A CA 24
ATOM 22772 C C . CYS A 1 6 ? 2.499 -4.034 0.236 1.00 53.03 81 CYS A C 24
ATOM 22773 O O . CYS A 1 6 ? 2.746 -5.116 -0.299 1.00 1.23 81 CYS A O 24
ATOM 22780 N N . LEU A 1 7 ? 1.425 -3.830 0.991 1.00 4.32 82 LEU A N 24
ATOM 22781 C CA . LEU A 1 7 ? 0.454 -4.888 1.242 1.00 34.41 82 LEU A CA 24
ATOM 22782 C C . LEU A 1 7 ? -0.248 -5.301 -0.048 1.00 43.21 82 LEU A C 24
ATOM 22783 O O . LEU A 1 7 ? -0.395 -6.489 -0.334 1.00 2.31 82 LEU A O 24
ATOM 22799 N N . ALA A 1 8 ? -0.677 -4.311 -0.825 1.00 23.33 83 ALA A N 24
ATOM 22800 C CA . ALA A 1 8 ? -1.358 -4.571 -2.087 1.00 34.24 83 ALA A CA 24
ATOM 22801 C C . ALA A 1 8 ? -0.415 -5.212 -3.099 1.00 4.24 83 ALA A C 24
ATOM 22802 O O . ALA A 1 8 ? -0.754 -6.212 -3.730 1.00 50.22 83 ALA A O 24
ATOM 22809 N N . GLU A 1 9 ? 0.771 -4.628 -3.248 1.00 34.45 84 GLU A N 24
ATOM 22810 C CA . GLU A 1 9 ? 1.762 -5.143 -4.185 1.00 1.22 84 GLU A CA 24
ATOM 22811 C C . GLU A 1 9 ? 2.193 -6.555 -3.800 1.00 71.33 84 GLU A C 24
ATOM 22812 O O . GLU A 1 9 ? 2.250 -7.451 -4.644 1.00 53.51 84 GLU A O 24
ATOM 22824 N N . HIS A 1 10 ? 2.496 -6.747 -2.520 1.00 62.44 85 HIS A N 24
ATOM 22825 C CA . HIS A 1 10 ? 2.922 -8.051 -2.023 1.00 1.31 85 HIS A CA 24
ATOM 22826 C C . HIS A 1 10 ? 1.809 -9.083 -2.181 1.00 4.44 85 HIS A C 24
ATOM 22827 O O . HIS A 1 10 ? 2.061 -10.230 -2.550 1.00 74.13 85 HIS A O 24
ATOM 22841 N N . HIS A 1 11 ? 0.579 -8.667 -1.897 1.00 71.03 86 HIS A N 24
ATOM 22842 C CA . HIS A 1 11 ? -0.573 -9.556 -2.008 1.00 5.44 86 HIS A CA 24
ATOM 22843 C C . HIS A 1 11 ? -0.791 -9.985 -3.455 1.00 40.44 86 HIS A C 24
ATOM 22844 O O . HIS A 1 11 ? -1.012 -11.162 -3.736 1.00 50.14 86 HIS A O 24
ATOM 22858 N N . GLU A 1 12 ? -0.728 -9.021 -4.369 1.00 51.01 87 GLU A N 24
ATOM 22859 C CA . GLU A 1 12 ? -0.921 -9.300 -5.787 1.00 62.22 87 GLU A CA 24
ATOM 22860 C C . GLU A 1 12 ? 0.148 -10.259 -6.303 1.00 44.02 87 GLU A C 24
ATOM 22861 O O . GLU A 1 12 ? -0.161 -11.284 -6.910 1.00 73.51 87 GLU A O 24
ATOM 22873 N N . LYS A 1 13 ? 1.409 -9.917 -6.058 1.00 72.51 88 LYS A N 24
ATOM 22874 C CA . LYS A 1 13 ? 2.526 -10.746 -6.496 1.00 74.21 88 LYS A CA 24
ATOM 22875 C C . LYS A 1 13 ? 2.417 -12.154 -5.920 1.00 21.33 88 LYS A C 24
ATOM 22876 O O . LYS A 1 13 ? 2.624 -13.142 -6.625 1.00 42.41 88 LYS A O 24
ATOM 22895 N N . SER A 1 14 ? 2.090 -12.239 -4.634 1.00 70.12 89 SER A N 24
ATOM 22896 C CA . SER A 1 14 ? 1.956 -13.527 -3.963 1.00 1.43 89 SER A CA 24
ATOM 22897 C C . SER A 1 14 ? 0.853 -14.362 -4.605 1.00 64.44 89 SER A C 24
ATOM 22898 O O . SER A 1 14 ? 1.009 -15.567 -4.809 1.00 42.53 89 SER A O 24
ATOM 22906 N N . LYS A 1 15 ? -0.262 -13.714 -4.923 1.00 35.54 90 LYS A N 24
ATOM 22907 C CA . LYS A 1 15 ? -1.393 -14.395 -5.543 1.00 42.04 90 LYS A CA 24
ATOM 22908 C C . LYS A 1 15 ? -1.049 -14.837 -6.962 1.00 53.13 90 LYS A C 24
ATOM 22909 O O . LYS A 1 15 ? -1.468 -15.905 -7.409 1.00 14.24 90 LYS A O 24
ATOM 22928 N N . SER A 1 16 ? -0.283 -14.009 -7.666 1.00 33.30 91 SER A N 24
ATOM 22929 C CA . SER A 1 16 ? 0.115 -14.314 -9.035 1.00 74.13 91 SER A CA 24
ATOM 22930 C C . SER A 1 16 ? 0.810 -15.670 -9.110 1.00 74.30 91 SER A C 24
ATOM 22931 O O . SER A 1 16 ? 0.327 -16.594 -9.766 1.00 34.23 91 SER A O 24
ATOM 22939 N N . THR A 1 17 ? 1.948 -15.783 -8.433 1.00 1.12 92 THR A N 24
ATOM 22940 C CA . THR A 1 17 ? 2.712 -17.024 -8.422 1.00 74.33 92 THR A CA 24
ATOM 22941 C C . THR A 1 17 ? 3.809 -16.986 -7.365 1.00 40.11 92 THR A C 24
ATOM 22942 O O . THR A 1 17 ? 4.015 -17.956 -6.635 1.00 5.45 92 THR A O 24
ATOM 22953 N N . HIS A 1 18 ? 4.511 -15.860 -7.288 1.00 13.43 93 HIS A N 24
ATOM 22954 C CA . HIS A 1 18 ? 5.587 -15.695 -6.318 1.00 4.35 93 HIS A CA 24
ATOM 22955 C C . HIS A 1 18 ? 6.715 -16.687 -6.584 1.00 3.02 93 HIS A C 24
ATOM 22956 O O . HIS A 1 18 ? 6.722 -17.375 -7.605 1.00 12.14 93 HIS A O 24
ATOM 22970 N N . SER A 1 19 ? 7.668 -16.755 -5.659 1.00 40.34 94 SER A N 24
ATOM 22971 C CA . SER A 1 19 ? 8.803 -17.659 -5.797 1.00 25.32 94 SER A CA 24
ATOM 22972 C C . SER A 1 19 ? 9.645 -17.294 -7.016 1.00 0.33 94 SER A C 24
ATOM 22973 O O . SER A 1 19 ? 9.217 -16.515 -7.867 1.00 73.22 94 SER A O 24
ATOM 22981 N N . GLN A 1 20 ? 10.844 -17.862 -7.091 1.00 3.42 95 GLN A N 24
ATOM 22982 C CA . GLN A 1 20 ? 11.747 -17.595 -8.205 1.00 32.14 95 GLN A CA 24
ATOM 22983 C C . GLN A 1 20 ? 12.094 -16.112 -8.281 1.00 60.01 95 GLN A C 24
ATOM 22984 O O . GLN A 1 20 ? 11.948 -15.483 -9.329 1.00 41.21 95 GLN A O 24
ATOM 22998 N N . VAL A 1 21 ? 12.554 -15.559 -7.163 1.00 41.45 96 VAL A N 24
ATOM 22999 C CA . VAL A 1 21 ? 12.923 -14.149 -7.104 1.00 20.31 96 VAL A CA 24
ATOM 23000 C C . VAL A 1 21 ? 14.007 -13.909 -6.059 1.00 42.34 96 VAL A C 24
ATOM 23001 O O . VAL A 1 21 ? 14.434 -14.833 -5.368 1.00 42.44 96 VAL A O 24
ATOM 23014 N N . GLY A 1 22 ? 14.449 -12.659 -5.949 1.00 73.34 97 GLY A N 24
ATOM 23015 C CA . GLY A 1 22 ? 15.480 -12.319 -4.986 1.00 55.13 97 GLY A CA 24
ATOM 23016 C C . GLY A 1 22 ? 15.167 -11.044 -4.229 1.00 10.40 97 GLY A C 24
ATOM 23017 O O . GLY A 1 22 ? 14.016 -10.610 -4.178 1.00 51.24 97 GLY A O 24
ATOM 23021 N N . ASP A 1 23 ? 16.193 -10.442 -3.637 1.00 62.33 98 ASP A N 24
ATOM 23022 C CA . ASP A 1 23 ? 16.023 -9.209 -2.878 1.00 35.11 98 ASP A CA 24
ATOM 23023 C C . ASP A 1 23 ? 15.298 -8.155 -3.709 1.00 43.21 98 ASP A C 24
ATOM 23024 O O . ASP A 1 23 ? 15.783 -7.740 -4.762 1.00 54.03 98 ASP A O 24
ATOM 23033 N N . ASP A 1 24 ? 14.136 -7.727 -3.229 1.00 51.54 99 ASP A N 24
ATOM 23034 C CA . ASP A 1 24 ? 13.344 -6.721 -3.928 1.00 44.50 99 ASP A CA 24
ATOM 23035 C C . ASP A 1 24 ? 12.104 -6.348 -3.121 1.00 64.22 99 ASP A C 24
ATOM 23036 O O . ASP A 1 24 ? 11.681 -5.192 -3.113 1.00 43.25 99 ASP A O 24
ATOM 23045 N N . ILE A 1 25 ? 11.526 -7.335 -2.445 1.00 24.10 100 ILE A N 24
ATOM 23046 C CA . ILE A 1 25 ? 10.335 -7.111 -1.635 1.00 43.45 100 ILE A CA 24
ATOM 23047 C C . ILE A 1 25 ? 10.649 -6.236 -0.426 1.00 61.14 100 ILE A C 24
ATOM 23048 O O . ILE A 1 25 ? 11.623 -6.456 0.294 1.00 42.32 100 ILE A O 24
ATOM 23064 N N . PRO A 1 26 ? 9.804 -5.220 -0.195 1.00 71.54 101 PRO A N 24
ATOM 23065 C CA . PRO A 1 26 ? 9.969 -4.293 0.928 1.00 72.30 101 PRO A CA 24
ATOM 23066 C C . PRO A 1 26 ? 9.693 -4.957 2.273 1.00 64.22 101 PRO A C 24
ATOM 23067 O O . PRO A 1 26 ? 10.395 -4.710 3.254 1.00 31.51 101 PRO A O 24
ATOM 23078 N N . LYS A 1 27 ? 8.668 -5.801 2.312 1.00 61.33 102 LYS A N 24
ATOM 23079 C CA . LYS A 1 27 ? 8.300 -6.503 3.536 1.00 62.13 102 LYS A CA 24
ATOM 23080 C C . LYS A 1 27 ? 7.838 -5.521 4.608 1.00 63.41 102 LYS A C 24
ATOM 23081 O O . LYS A 1 27 ? 8.647 -4.803 5.196 1.00 20.14 102 LYS A O 24
ATOM 23100 N N . CYS A 1 28 ? 6.534 -5.496 4.858 1.00 35.42 103 CYS A N 24
ATOM 23101 C CA . CYS A 1 28 ? 5.964 -4.604 5.860 1.00 35.02 103 CYS A CA 24
ATOM 23102 C C . CYS A 1 28 ? 5.072 -5.374 6.830 1.00 30.13 103 CYS A C 24
ATOM 23103 O O . CYS A 1 28 ? 4.073 -5.970 6.431 1.00 72.31 103 CYS A O 24
ATOM 23110 N N . ASN A 1 29 ? 5.442 -5.356 8.107 1.00 53.32 104 ASN A N 24
ATOM 23111 C CA . ASN A 1 29 ? 4.676 -6.052 9.134 1.00 21.23 104 ASN A CA 24
ATOM 23112 C C . ASN A 1 29 ? 3.291 -5.433 9.294 1.00 72.23 104 ASN A C 24
ATOM 23113 O O . ASN A 1 29 ? 3.154 -4.216 9.425 1.00 72.11 104 ASN A O 24
ATOM 23124 N N . LEU A 1 30 ? 2.266 -6.279 9.282 1.00 3.21 105 LEU A N 24
ATOM 23125 C CA . LEU A 1 30 ? 0.890 -5.816 9.426 1.00 4.22 105 LEU A CA 24
ATOM 23126 C C . LEU A 1 30 ? 0.703 -5.068 10.742 1.00 14.12 105 LEU A C 24
ATOM 23127 O O . LEU A 1 30 ? -0.246 -4.300 10.901 1.00 30.44 105 LEU A O 24
ATOM 23143 N N . ALA A 1 31 ? 1.614 -5.296 11.682 1.00 63.11 106 ALA A N 24
ATOM 23144 C CA . ALA A 1 31 ? 1.551 -4.641 12.982 1.00 4.14 106 ALA A CA 24
ATOM 23145 C C . ALA A 1 31 ? 1.419 -3.129 12.830 1.00 61.42 106 ALA A C 24
ATOM 23146 O O . ALA A 1 31 ? 0.596 -2.499 13.493 1.00 54.23 106 ALA A O 24
ATOM 23153 N N . SER A 1 32 ? 2.236 -2.554 11.953 1.00 73.11 107 SER A N 24
ATOM 23154 C CA . SER A 1 32 ? 2.213 -1.115 11.717 1.00 73.32 107 SER A CA 24
ATOM 23155 C C . SER A 1 32 ? 1.809 -0.807 10.278 1.00 24.30 107 SER A C 24
ATOM 23156 O O . SER A 1 32 ? 1.255 0.252 9.990 1.00 14.43 107 SER A O 24
ATOM 23164 N N . GLY A 1 33 ? 2.093 -1.743 9.377 1.00 21.11 108 GLY A N 24
ATOM 23165 C CA . GLY A 1 33 ? 1.754 -1.554 7.979 1.00 53.12 108 GLY A CA 24
ATOM 23166 C C . GLY A 1 33 ? 2.863 -0.875 7.200 1.00 54.21 108 GLY A C 24
ATOM 23167 O O . GLY A 1 33 ? 2.671 -0.480 6.049 1.00 32.15 108 GLY A O 24
ATOM 23171 N N . TYR A 1 34 ? 4.025 -0.737 7.827 1.00 1.54 109 TYR A N 24
ATOM 23172 C CA . TYR A 1 34 ? 5.168 -0.096 7.187 1.00 31.41 109 TYR A CA 24
ATOM 23173 C C . TYR A 1 34 ? 6.235 -1.124 6.823 1.00 30.33 109 TYR A C 24
ATOM 23174 O O . TYR A 1 34 ? 6.345 -2.173 7.459 1.00 4.11 109 TYR A O 24
ATOM 23192 N N . TYR A 1 35 ? 7.019 -0.815 5.796 1.00 32.34 110 TYR A N 24
ATOM 23193 C CA . TYR A 1 35 ? 8.077 -1.712 5.345 1.00 14.34 110 TYR A CA 24
ATOM 23194 C C . TYR A 1 35 ? 9.393 -1.400 6.051 1.00 13.03 110 TYR A C 24
ATOM 23195 O O . TYR A 1 35 ? 10.467 -1.755 5.568 1.00 43.50 110 TYR A O 24
ATOM 23213 N N . GLU A 1 36 ? 9.298 -0.735 7.198 1.00 4.43 111 GLU A N 24
ATOM 23214 C CA . GLU A 1 36 ? 10.481 -0.375 7.971 1.00 2.43 111 GLU A CA 24
ATOM 23215 C C . GLU A 1 36 ? 10.585 -1.224 9.235 1.00 54.20 111 GLU A C 24
ATOM 23216 O O . GLU A 1 36 ? 11.479 -1.025 10.057 1.00 51.24 111 GLU A O 24
ATOM 23228 N N . GLN A 1 37 ? 9.663 -2.170 9.382 1.00 13.21 112 GLN A N 24
ATOM 23229 C CA . GLN A 1 37 ? 9.649 -3.048 10.546 1.00 62.32 112 GLN A CA 24
ATOM 23230 C C . GLN A 1 37 ? 10.453 -4.317 10.280 1.00 54.05 112 GLN A C 24
ATOM 23231 O O . GLN A 1 37 ? 11.298 -4.708 11.084 1.00 43.34 112 GLN A O 24
ATOM 23245 N N . MET A 1 38 ? 10.182 -4.956 9.146 1.00 40.20 113 MET A N 24
ATOM 23246 C CA . MET A 1 38 ? 10.881 -6.180 8.774 1.00 71.42 113 MET A CA 24
ATOM 23247 C C . MET A 1 38 ? 11.359 -6.115 7.327 1.00 60.13 113 MET A C 24
ATOM 23248 O O . MET A 1 38 ? 10.809 -5.371 6.515 1.00 35.35 113 MET A O 24
ATOM 23262 N N . GLN A 1 39 ? 12.386 -6.898 7.012 1.00 50.25 114 GLN A N 24
ATOM 23263 C CA . GLN A 1 39 ? 12.938 -6.927 5.662 1.00 13.21 114 GLN A CA 24
ATOM 23264 C C . GLN A 1 39 ? 13.507 -8.304 5.336 1.00 13.23 114 GLN A C 24
ATOM 23265 O O . GLN A 1 39 ? 14.681 -8.577 5.586 1.00 2.13 114 GLN A O 24
ATOM 23279 N N . CYS A 1 40 ? 12.667 -9.168 4.777 1.00 32.42 115 CYS A N 24
ATOM 23280 C CA . CYS A 1 40 ? 13.085 -10.518 4.417 1.00 11.14 115 CYS A CA 24
ATOM 23281 C C . CYS A 1 40 ? 13.194 -10.668 2.903 1.00 74.13 115 CYS A C 24
ATOM 23282 O O . CYS A 1 40 ? 12.374 -10.135 2.156 1.00 64.23 115 CYS A O 24
ATOM 23289 N N . ASN A 1 41 ? 14.211 -11.398 2.458 1.00 43.04 116 ASN A N 24
ATOM 23290 C CA . ASN A 1 41 ? 14.428 -11.618 1.032 1.00 32.43 116 ASN A CA 24
ATOM 23291 C C . ASN A 1 41 ? 14.993 -13.012 0.777 1.00 23.32 116 ASN A C 24
ATOM 23292 O O . ASN A 1 41 ? 15.369 -13.723 1.710 1.00 34.22 116 ASN A O 24
ATOM 23303 N N . THR A 1 42 ? 15.052 -13.398 -0.494 1.00 0.22 117 THR A N 24
ATOM 23304 C CA . THR A 1 42 ? 15.571 -14.706 -0.873 1.00 32.04 117 THR A CA 24
ATOM 23305 C C . THR A 1 42 ? 17.054 -14.826 -0.543 1.00 44.54 117 THR A C 24
ATOM 23306 O O . THR A 1 42 ? 17.518 -15.876 -0.100 1.00 52.14 117 THR A O 24
ATOM 23317 N N . GLN A 1 43 ? 17.793 -13.743 -0.762 1.00 44.24 118 GLN A N 24
ATOM 23318 C CA . GLN A 1 43 ? 19.225 -13.728 -0.488 1.00 45.34 118 GLN A CA 24
ATOM 23319 C C . GLN A 1 43 ? 19.493 -13.784 1.012 1.00 43.20 118 GLN A C 24
ATOM 23320 O O . GLN A 1 43 ? 20.345 -14.544 1.471 1.00 31.23 118 GLN A O 24
ATOM 23334 N N . GLN A 1 44 ? 18.761 -12.974 1.770 1.00 52.25 119 GLN A N 24
ATOM 23335 C CA . GLN A 1 44 ? 18.921 -12.931 3.218 1.00 31.22 119 GLN A CA 24
ATOM 23336 C C . GLN A 1 44 ? 17.687 -12.333 3.885 1.00 53.41 119 GLN A C 24
ATOM 23337 O O . GLN A 1 44 ? 16.829 -11.752 3.219 1.00 33.11 119 GLN A O 24
ATOM 23351 N N . HIS A 1 45 ? 17.603 -12.478 5.204 1.00 63.04 120 HIS A N 24
ATOM 23352 C CA . HIS A 1 45 ? 16.473 -11.951 5.961 1.00 64.22 120 HIS A CA 24
ATOM 23353 C C . HIS A 1 45 ? 16.954 -11.124 7.149 1.00 3.21 120 HIS A C 24
ATOM 23354 O O . HIS A 1 45 ? 17.737 -11.599 7.972 1.00 40.20 120 HIS A O 24
ATOM 23368 N N . TRP A 1 46 ? 16.481 -9.886 7.231 1.00 5.43 121 TRP A N 24
ATOM 23369 C CA . TRP A 1 46 ? 16.864 -8.992 8.319 1.00 62.12 121 TRP A CA 24
ATOM 23370 C C . TRP A 1 46 ? 15.672 -8.169 8.792 1.00 15.32 121 TRP A C 24
ATOM 23371 O O . TRP A 1 46 ? 14.622 -8.150 8.148 1.00 44.02 121 TRP A O 24
ATOM 23392 N N . CYS A 1 47 ? 15.838 -7.489 9.921 1.00 4.54 122 CYS A N 24
ATOM 23393 C CA . CYS A 1 47 ? 14.775 -6.663 10.482 1.00 44.14 122 CYS A CA 24
ATOM 23394 C C . CYS A 1 47 ? 15.184 -5.193 10.506 1.00 51.25 122 CYS A C 24
ATOM 23395 O O . CYS A 1 47 ? 16.371 -4.866 10.476 1.00 35.20 122 CYS A O 24
ATOM 23402 N N . VAL A 1 48 ? 14.192 -4.310 10.560 1.00 51.55 123 VAL A N 24
ATOM 23403 C CA . VAL A 1 48 ? 14.447 -2.874 10.589 1.00 70.31 123 VAL A CA 24
ATOM 23404 C C . VAL A 1 48 ? 13.509 -2.169 11.562 1.00 72.20 123 VAL A C 24
ATOM 23405 O O . VAL A 1 48 ? 12.649 -2.799 12.178 1.00 21.22 123 VAL A O 24
ATOM 23418 N N . ASP A 1 49 ? 13.680 -0.859 11.695 1.00 55.41 124 ASP A N 24
ATOM 23419 C CA . ASP A 1 49 ? 12.847 -0.066 12.592 1.00 33.23 124 ASP A CA 24
ATOM 23420 C C . ASP A 1 49 ? 12.121 1.037 11.828 1.00 5.11 124 ASP A C 24
ATOM 23421 O O . ASP A 1 49 ? 12.625 1.578 10.843 1.00 33.12 124 ASP A O 24
ATOM 23430 N N . PRO A 1 50 ? 10.910 1.379 12.290 1.00 13.34 125 PRO A N 24
ATOM 23431 C CA . PRO A 1 50 ? 10.089 2.420 11.665 1.00 51.51 125 PRO A CA 24
ATOM 23432 C C . PRO A 1 50 ? 10.669 3.816 11.868 1.00 12.03 125 PRO A C 24
ATOM 23433 O O . PRO A 1 50 ? 10.358 4.742 11.120 1.00 71.22 125 PRO A O 24
ATOM 23444 N N . GLU A 1 51 ? 11.513 3.959 12.885 1.00 31.24 126 GLU A N 24
ATOM 23445 C CA . GLU A 1 51 ? 12.135 5.243 13.186 1.00 23.42 126 GLU A CA 24
ATOM 23446 C C . GLU A 1 51 ? 12.780 5.840 11.939 1.00 53.42 126 GLU A C 24
ATOM 23447 O O . GLU A 1 51 ? 12.490 6.976 11.561 1.00 63.41 126 GLU A O 24
ATOM 23459 N N . SER A 1 52 ? 13.655 5.068 11.304 1.00 24.31 127 SER A N 24
ATOM 23460 C CA . SER A 1 52 ? 14.345 5.521 10.102 1.00 53.42 127 SER A CA 24
ATOM 23461 C C . SER A 1 52 ? 14.285 4.460 9.008 1.00 60.41 127 SER A C 24
ATOM 23462 O O . SER A 1 52 ? 14.181 4.777 7.824 1.00 41.11 127 SER A O 24
ATOM 23470 N N . GLY A 1 53 ? 14.352 3.195 9.415 1.00 52.44 128 GLY A N 24
ATOM 23471 C CA . GLY A 1 53 ? 14.304 2.105 8.458 1.00 22.01 128 GLY A CA 24
ATOM 23472 C C . GLY A 1 53 ? 15.650 1.432 8.279 1.00 64.21 128 GLY A C 24
ATOM 23473 O O . GLY A 1 53 ? 15.970 0.943 7.195 1.00 72.33 128 GLY A O 24
ATOM 23477 N N . THR A 1 54 ? 16.445 1.407 9.345 1.00 52.13 129 THR A N 24
ATOM 23478 C CA . THR A 1 54 ? 17.765 0.792 9.300 1.00 61.22 129 THR A CA 24
ATOM 23479 C C . THR A 1 54 ? 17.756 -0.580 9.965 1.00 14.42 129 THR A C 24
ATOM 23480 O O . THR A 1 54 ? 16.853 -0.898 10.739 1.00 62.32 129 THR A O 24
ATOM 23491 N N . ALA A 1 55 ? 18.766 -1.387 9.660 1.00 73.42 130 ALA A N 24
ATOM 23492 C CA . ALA A 1 55 ? 18.875 -2.724 10.231 1.00 75.11 130 ALA A CA 24
ATOM 23493 C C . ALA A 1 55 ? 19.145 -2.660 11.730 1.00 35.03 130 ALA A C 24
ATOM 23494 O O . ALA A 1 55 ? 19.625 -1.648 12.242 1.00 20.04 130 ALA A O 24
ATOM 23501 N N . LEU A 1 56 ? 18.832 -3.745 12.430 1.00 63.43 131 LEU A N 24
ATOM 23502 C CA . LEU A 1 56 ? 19.041 -3.812 13.872 1.00 32.50 131 LEU A CA 24
ATOM 23503 C C . LEU A 1 56 ? 19.940 -4.989 14.238 1.00 35.32 131 LEU A C 24
ATOM 23504 O O . LEU A 1 56 ? 19.803 -5.578 15.310 1.00 72.13 131 LEU A O 24
ATOM 23520 N N . GLY A 1 57 ? 20.861 -5.325 13.341 1.00 61.44 132 GLY A N 24
ATOM 23521 C CA . GLY A 1 57 ? 21.770 -6.429 13.589 1.00 44.14 132 GLY A CA 24
ATOM 23522 C C . GLY A 1 57 ? 22.468 -6.900 12.328 1.00 43.30 132 GLY A C 24
ATOM 23523 O O . GLY A 1 57 ? 22.878 -6.088 11.498 1.00 32.45 132 GLY A O 24
ATOM 23527 N N . GLU A 1 58 ? 22.605 -8.214 12.185 1.00 63.22 133 GLU A N 24
ATOM 23528 C CA . GLU A 1 58 ? 23.261 -8.790 11.017 1.00 63.50 133 GLU A CA 24
ATOM 23529 C C . GLU A 1 58 ? 22.250 -9.494 10.116 1.00 13.35 133 GLU A C 24
ATOM 23530 O O . GLU A 1 58 ? 21.040 -9.377 10.315 1.00 62.43 133 GLU A O 24
ATOM 23542 N N . ARG A 1 59 ? 22.754 -10.223 9.126 1.00 2.43 134 ARG A N 24
ATOM 23543 C CA . ARG A 1 59 ? 21.896 -10.943 8.194 1.00 73.20 134 ARG A CA 24
ATOM 23544 C C . ARG A 1 59 ? 22.615 -12.161 7.623 1.00 63.52 134 ARG A C 24
ATOM 23545 O O . ARG A 1 59 ? 23.464 -12.036 6.740 1.00 52.03 134 ARG A O 24
ATOM 23566 N N . ARG A 1 60 ? 22.271 -13.339 8.133 1.00 33.14 135 ARG A N 24
ATOM 23567 C CA . ARG A 1 60 ? 22.885 -14.580 7.676 1.00 52.45 135 ARG A CA 24
ATOM 23568 C C . ARG A 1 60 ? 22.293 -15.781 8.406 1.00 21.33 135 ARG A C 24
ATOM 23569 O O . ARG A 1 60 ? 22.741 -16.140 9.495 1.00 32.33 135 ARG A O 24
ATOM 23590 N N . SER A 1 61 ? 21.284 -16.398 7.800 1.00 61.34 136 SER A N 24
ATOM 23591 C CA . SER A 1 61 ? 20.628 -17.557 8.394 1.00 11.23 136 SER A CA 24
ATOM 23592 C C . SER A 1 61 ? 19.643 -18.186 7.414 1.00 61.23 136 SER A C 24
ATOM 23593 O O . SER A 1 61 ? 19.488 -17.719 6.286 1.00 12.34 136 SER A O 24
ATOM 23601 N N . GLY A 1 62 ? 18.979 -19.251 7.853 1.00 64.53 137 GLY A N 24
ATOM 23602 C CA . GLY A 1 62 ? 18.018 -19.929 7.002 1.00 10.25 137 GLY A CA 24
ATOM 23603 C C . GLY A 1 62 ? 16.588 -19.540 7.320 1.00 52.50 137 GLY A C 24
ATOM 23604 O O . GLY A 1 62 ? 16.320 -18.917 8.347 1.00 72.41 137 GLY A O 24
ATOM 23608 N N . GLY A 1 63 ? 15.666 -19.906 6.435 1.00 52.44 138 GLY A N 24
ATOM 23609 C CA . GLY A 1 63 ? 14.267 -19.580 6.643 1.00 71.51 138 GLY A CA 24
ATOM 23610 C C . GLY A 1 63 ? 14.006 -18.088 6.602 1.00 42.20 138 GLY A C 24
ATOM 23611 O O . GLY A 1 63 ? 14.890 -17.287 6.910 1.00 54.05 138 GLY A O 24
ATOM 23615 N N . CYS A 1 64 ? 12.791 -17.711 6.220 1.00 74.44 139 CYS A N 24
ATOM 23616 C CA . CYS A 1 64 ? 12.416 -16.305 6.137 1.00 53.02 139 CYS A CA 24
ATOM 23617 C C . CYS A 1 64 ? 11.717 -15.852 7.416 1.00 44.02 139 CYS A C 24
ATOM 23618 O O . CYS A 1 64 ? 12.299 -15.142 8.237 1.00 62.11 139 CYS A O 24
ATOM 23625 N N . THR A 1 65 ? 10.465 -16.268 7.579 1.00 41.21 140 THR A N 24
ATOM 23626 C CA . THR A 1 65 ? 9.687 -15.905 8.756 1.00 14.03 140 THR A CA 24
ATOM 23627 C C . THR A 1 65 ? 10.113 -16.721 9.971 1.00 64.52 140 THR A C 24
ATOM 23628 O O . THR A 1 65 ? 10.119 -16.221 11.095 1.00 72.30 140 THR A O 24
ATOM 23639 N N . GLU A 1 66 ? 10.471 -17.980 9.736 1.00 62.10 141 GLU A N 24
ATOM 23640 C CA . GLU A 1 66 ? 10.900 -18.865 10.813 1.00 74.34 141 GLU A CA 24
ATOM 23641 C C . GLU A 1 66 ? 12.028 -18.232 11.621 1.00 0.34 141 GLU A C 24
ATOM 23642 O O . GLU A 1 66 ? 11.938 -18.111 12.843 1.00 65.13 141 GLU A O 24
ATOM 23654 N N . ALA A 1 67 ? 13.090 -17.829 10.930 1.00 34.34 142 ALA A N 24
ATOM 23655 C CA . ALA A 1 67 ? 14.235 -17.207 11.583 1.00 72.10 142 ALA A CA 24
ATOM 23656 C C . ALA A 1 67 ? 13.923 -15.770 11.987 1.00 73.21 142 ALA A C 24
ATOM 23657 O O . ALA A 1 67 ? 14.387 -15.291 13.021 1.00 32.52 142 ALA A O 24
ATOM 23664 N N . ALA A 1 68 ? 13.134 -15.087 11.164 1.00 61.04 143 ALA A N 24
ATOM 23665 C CA . ALA A 1 68 ? 12.759 -13.705 11.436 1.00 23.13 143 ALA A CA 24
ATOM 23666 C C . ALA A 1 68 ? 12.067 -13.581 12.789 1.00 14.21 143 ALA A C 24
ATOM 23667 O O . ALA A 1 68 ? 12.350 -12.664 13.561 1.00 65.45 143 ALA A O 24
ATOM 23674 N N . ARG A 1 69 ? 11.157 -14.508 13.070 1.00 13.11 144 ARG A N 24
ATOM 23675 C CA . ARG A 1 69 ? 10.422 -14.500 14.329 1.00 21.44 144 ARG A CA 24
ATOM 23676 C C . ARG A 1 69 ? 11.230 -15.175 15.434 1.00 31.31 144 ARG A C 24
ATOM 23677 O O . ARG A 1 69 ? 11.256 -14.707 16.572 1.00 31.04 144 ARG A O 24
ATOM 23698 N N . ASP A 1 70 ? 11.887 -16.277 15.090 1.00 21.31 145 ASP A N 24
ATOM 23699 C CA . ASP A 1 70 ? 12.696 -17.017 16.052 1.00 42.30 145 ASP A CA 24
ATOM 23700 C C . ASP A 1 70 ? 13.796 -16.132 16.630 1.00 25.32 145 ASP A C 24
ATOM 23701 O O . ASP A 1 70 ? 14.086 -16.186 17.826 1.00 45.22 145 ASP A O 24
ATOM 23710 N N . HIS A 1 71 ? 14.407 -15.320 15.774 1.00 51.55 146 HIS A N 24
ATOM 23711 C CA . HIS A 1 71 ? 15.476 -14.423 16.199 1.00 21.43 146 HIS A CA 24
ATOM 23712 C C . HIS A 1 71 ? 15.929 -13.532 15.047 1.00 52.30 146 HIS A C 24
ATOM 23713 O O . HIS A 1 71 ? 17.125 -13.375 14.802 1.00 24.51 146 HIS A O 24
ATOM 23727 N N . CYS A 1 72 ? 14.965 -12.949 14.342 1.00 73.52 147 CYS A N 24
ATOM 23728 C CA . CYS A 1 72 ? 15.263 -12.074 13.215 1.00 71.54 147 CYS A CA 24
ATOM 23729 C C . CYS A 1 72 ? 16.085 -12.808 12.159 1.00 60.30 147 CYS A C 24
ATOM 23730 O O . CYS A 1 72 ? 16.187 -12.361 11.017 1.00 61.04 147 CYS A O 24
ATOM 23737 N N . LYS A 1 5 ? 0.583 0.224 1.670 1.00 43.43 80 LYS A N 25
ATOM 23738 C CA . LYS A 1 5 ? 1.187 0.230 0.343 1.00 65.03 80 LYS A CA 25
ATOM 23739 C C . LYS A 1 5 ? 1.753 -1.144 -0.003 1.00 50.23 80 LYS A C 25
ATOM 23740 O O . LYS A 1 5 ? 1.445 -1.706 -1.055 1.00 21.45 80 LYS A O 25
ATOM 23759 N N . CYS A 1 6 ? 2.580 -1.680 0.888 1.00 45.53 81 CYS A N 25
ATOM 23760 C CA . CYS A 1 6 ? 3.188 -2.988 0.678 1.00 44.24 81 CYS A CA 25
ATOM 23761 C C . CYS A 1 6 ? 2.120 -4.071 0.554 1.00 1.54 81 CYS A C 25
ATOM 23762 O O . CYS A 1 6 ? 2.179 -4.918 -0.337 1.00 64.23 81 CYS A O 25
ATOM 23769 N N . LEU A 1 7 ? 1.144 -4.036 1.455 1.00 42.21 82 LEU A N 25
ATOM 23770 C CA . LEU A 1 7 ? 0.061 -5.013 1.448 1.00 64.53 82 LEU A CA 25
ATOM 23771 C C . LEU A 1 7 ? -0.769 -4.897 0.173 1.00 22.34 82 LEU A C 25
ATOM 23772 O O . LEU A 1 7 ? -1.189 -5.902 -0.399 1.00 64.34 82 LEU A O 25
ATOM 23788 N N . ALA A 1 8 ? -1.000 -3.664 -0.266 1.00 23.42 83 ALA A N 25
ATOM 23789 C CA . ALA A 1 8 ? -1.776 -3.417 -1.475 1.00 3.04 83 ALA A CA 25
ATOM 23790 C C . ALA A 1 8 ? -1.062 -3.964 -2.706 1.00 74.04 83 ALA A C 25
ATOM 23791 O O . ALA A 1 8 ? -1.622 -4.766 -3.453 1.00 61.30 83 ALA A O 25
ATOM 23798 N N . GLU A 1 9 ? 0.175 -3.524 -2.912 1.00 50.14 84 GLU A N 25
ATOM 23799 C CA . GLU A 1 9 ? 0.963 -3.969 -4.056 1.00 21.45 84 GLU A CA 25
ATOM 23800 C C . GLU A 1 9 ? 1.175 -5.480 -4.015 1.00 3.05 84 GLU A C 25
ATOM 23801 O O . GLU A 1 9 ? 0.944 -6.178 -5.003 1.00 11.35 84 GLU A O 25
ATOM 23813 N N . HIS A 1 10 ? 1.618 -5.979 -2.864 1.00 53.55 85 HIS A N 25
ATOM 23814 C CA . HIS A 1 10 ? 1.862 -7.406 -2.694 1.00 34.44 85 HIS A CA 25
ATOM 23815 C C . HIS A 1 10 ? 0.605 -8.213 -3.006 1.00 32.32 85 HIS A C 25
ATOM 23816 O O . HIS A 1 10 ? 0.667 -9.243 -3.678 1.00 71.13 85 HIS A O 25
ATOM 23830 N N . HIS A 1 11 ? -0.535 -7.739 -2.512 1.00 62.32 86 HIS A N 25
ATOM 23831 C CA . HIS A 1 11 ? -1.806 -8.417 -2.738 1.00 74.15 86 HIS A CA 25
ATOM 23832 C C . HIS A 1 11 ? -2.152 -8.442 -4.224 1.00 51.43 86 HIS A C 25
ATOM 23833 O O . HIS A 1 11 ? -2.530 -9.480 -4.765 1.00 53.04 86 HIS A O 25
ATOM 23847 N N . GLU A 1 12 ? -2.020 -7.291 -4.877 1.00 12.11 87 GLU A N 25
ATOM 23848 C CA . GLU A 1 12 ? -2.321 -7.182 -6.300 1.00 5.44 87 GLU A CA 25
ATOM 23849 C C . GLU A 1 12 ? -1.437 -8.121 -7.116 1.00 14.01 87 GLU A C 25
ATOM 23850 O O . GLU A 1 12 ? -1.931 -8.926 -7.906 1.00 30.45 87 GLU A O 25
ATOM 23862 N N . LYS A 1 13 ? -0.128 -8.011 -6.920 1.00 62.41 88 LYS A N 25
ATOM 23863 C CA . LYS A 1 13 ? 0.826 -8.850 -7.636 1.00 62.00 88 LYS A CA 25
ATOM 23864 C C . LYS A 1 13 ? 0.559 -10.328 -7.369 1.00 2.13 88 LYS A C 25
ATOM 23865 O O . LYS A 1 13 ? 0.514 -11.138 -8.295 1.00 11.52 88 LYS A O 25
ATOM 23884 N N . SER A 1 14 ? 0.382 -10.672 -6.097 1.00 73.02 89 SER A N 25
ATOM 23885 C CA . SER A 1 14 ? 0.121 -12.053 -5.708 1.00 63.13 89 SER A CA 25
ATOM 23886 C C . SER A 1 14 ? -1.085 -12.610 -6.458 1.00 62.41 89 SER A C 25
ATOM 23887 O O . SER A 1 14 ? -1.031 -13.705 -7.019 1.00 61.10 89 SER A O 25
ATOM 23895 N N . LYS A 1 15 ? -2.174 -11.849 -6.463 1.00 43.14 90 LYS A N 25
ATOM 23896 C CA . LYS A 1 15 ? -3.395 -12.263 -7.144 1.00 65.43 90 LYS A CA 25
ATOM 23897 C C . LYS A 1 15 ? -3.149 -12.447 -8.638 1.00 64.05 90 LYS A C 25
ATOM 23898 O O . LYS A 1 15 ? -3.565 -13.444 -9.228 1.00 35.01 90 LYS A O 25
ATOM 23917 N N . SER A 1 16 ? -2.468 -11.480 -9.245 1.00 10.41 91 SER A N 25
ATOM 23918 C CA . SER A 1 16 ? -2.169 -11.534 -10.671 1.00 44.10 91 SER A CA 25
ATOM 23919 C C . SER A 1 16 ? -0.918 -12.368 -10.932 1.00 41.41 91 SER A C 25
ATOM 23920 O O . SER A 1 16 ? -0.401 -13.033 -10.034 1.00 11.24 91 SER A O 25
ATOM 23928 N N . THR A 1 17 ? -0.435 -12.327 -12.170 1.00 60.12 92 THR A N 25
ATOM 23929 C CA . THR A 1 17 ? 0.754 -13.079 -12.552 1.00 11.31 92 THR A CA 25
ATOM 23930 C C . THR A 1 17 ? 1.989 -12.560 -11.825 1.00 22.14 92 THR A C 25
ATOM 23931 O O . THR A 1 17 ? 2.289 -11.366 -11.863 1.00 64.43 92 THR A O 25
ATOM 23942 N N . HIS A 1 18 ? 2.703 -13.464 -11.162 1.00 24.41 93 HIS A N 25
ATOM 23943 C CA . HIS A 1 18 ? 3.908 -13.098 -10.426 1.00 43.43 93 HIS A CA 25
ATOM 23944 C C . HIS A 1 18 ? 4.807 -14.312 -10.216 1.00 64.11 93 HIS A C 25
ATOM 23945 O O . HIS A 1 18 ? 4.423 -15.441 -10.520 1.00 60.24 93 HIS A O 25
ATOM 23959 N N . SER A 1 19 ? 6.006 -14.072 -9.695 1.00 3.21 94 SER A N 25
ATOM 23960 C CA . SER A 1 19 ? 6.962 -15.145 -9.448 1.00 71.35 94 SER A CA 25
ATOM 23961 C C . SER A 1 19 ? 7.171 -15.354 -7.952 1.00 13.24 94 SER A C 25
ATOM 23962 O O . SER A 1 19 ? 6.630 -14.614 -7.130 1.00 41.34 94 SER A O 25
ATOM 23970 N N . GLN A 1 20 ? 7.959 -16.367 -7.606 1.00 15.11 95 GLN A N 25
ATOM 23971 C CA . GLN A 1 20 ? 8.238 -16.674 -6.208 1.00 45.32 95 GLN A CA 25
ATOM 23972 C C . GLN A 1 20 ? 9.727 -16.927 -5.994 1.00 61.21 95 GLN A C 25
ATOM 23973 O O . GLN A 1 20 ? 10.318 -17.796 -6.636 1.00 20.15 95 GLN A O 25
ATOM 23987 N N . VAL A 1 21 ? 10.328 -16.162 -5.088 1.00 64.43 96 VAL A N 25
ATOM 23988 C CA . VAL A 1 21 ? 11.748 -16.305 -4.789 1.00 2.51 96 VAL A CA 25
ATOM 23989 C C . VAL A 1 21 ? 12.009 -16.184 -3.292 1.00 31.23 96 VAL A C 25
ATOM 23990 O O . VAL A 1 21 ? 12.802 -16.936 -2.727 1.00 10.04 96 VAL A O 25
ATOM 24003 N N . GLY A 1 22 ? 11.335 -15.232 -2.654 1.00 35.34 97 GLY A N 25
ATOM 24004 C CA . GLY A 1 22 ? 11.507 -15.031 -1.227 1.00 14.42 97 GLY A CA 25
ATOM 24005 C C . GLY A 1 22 ? 12.695 -14.146 -0.905 1.00 72.03 97 GLY A C 25
ATOM 24006 O O . GLY A 1 22 ? 13.438 -14.412 0.039 1.00 21.52 97 GLY A O 25
ATOM 24010 N N . ASP A 1 23 ? 12.876 -13.092 -1.693 1.00 55.21 98 ASP A N 25
ATOM 24011 C CA . ASP A 1 23 ? 13.983 -12.165 -1.488 1.00 54.10 98 ASP A CA 25
ATOM 24012 C C . ASP A 1 23 ? 13.575 -10.742 -1.857 1.00 3.21 98 ASP A C 25
ATOM 24013 O O . ASP A 1 23 ? 13.451 -9.877 -0.990 1.00 2.41 98 ASP A O 25
ATOM 24022 N N . ASP A 1 24 ? 13.370 -10.507 -3.148 1.00 53.31 99 ASP A N 25
ATOM 24023 C CA . ASP A 1 24 ? 12.976 -9.188 -3.632 1.00 65.51 99 ASP A CA 25
ATOM 24024 C C . ASP A 1 24 ? 11.702 -8.714 -2.941 1.00 2.32 99 ASP A C 25
ATOM 24025 O O . ASP A 1 24 ? 11.540 -7.524 -2.666 1.00 71.40 99 ASP A O 25
ATOM 24034 N N . ILE A 1 25 ? 10.801 -9.650 -2.664 1.00 23.31 100 ILE A N 25
ATOM 24035 C CA . ILE A 1 25 ? 9.542 -9.327 -2.005 1.00 31.10 100 ILE A CA 25
ATOM 24036 C C . ILE A 1 25 ? 9.782 -8.592 -0.691 1.00 31.24 100 ILE A C 25
ATOM 24037 O O . ILE A 1 25 ? 10.610 -8.990 0.129 1.00 11.43 100 ILE A O 25
ATOM 24053 N N . PRO A 1 26 ? 9.040 -7.495 -0.482 1.00 53.43 101 PRO A N 25
ATOM 24054 C CA . PRO A 1 26 ? 9.152 -6.682 0.733 1.00 51.14 101 PRO A CA 25
ATOM 24055 C C . PRO A 1 26 ? 8.610 -7.401 1.963 1.00 21.12 101 PRO A C 25
ATOM 24056 O O . PRO A 1 26 ? 7.413 -7.671 2.061 1.00 53.03 101 PRO A O 25
ATOM 24067 N N . LYS A 1 27 ? 9.499 -7.709 2.902 1.00 74.12 102 LYS A N 25
ATOM 24068 C CA . LYS A 1 27 ? 9.110 -8.396 4.128 1.00 2.31 102 LYS A CA 25
ATOM 24069 C C . LYS A 1 27 ? 8.434 -7.433 5.100 1.00 63.54 102 LYS A C 25
ATOM 24070 O O . LYS A 1 27 ? 8.931 -7.196 6.201 1.00 63.00 102 LYS A O 25
ATOM 24089 N N . CYS A 1 28 ? 7.298 -6.883 4.686 1.00 72.12 103 CYS A N 25
ATOM 24090 C CA . CYS A 1 28 ? 6.553 -5.948 5.519 1.00 14.43 103 CYS A CA 25
ATOM 24091 C C . CYS A 1 28 ? 5.645 -6.692 6.495 1.00 40.24 103 CYS A C 25
ATOM 24092 O O . CYS A 1 28 ? 4.889 -7.579 6.101 1.00 22.01 103 CYS A O 25
ATOM 24099 N N . ASN A 1 29 ? 5.726 -6.323 7.769 1.00 43.22 104 ASN A N 25
ATOM 24100 C CA . ASN A 1 29 ? 4.913 -6.955 8.801 1.00 72.20 104 ASN A CA 25
ATOM 24101 C C . ASN A 1 29 ? 3.488 -6.411 8.780 1.00 74.13 104 ASN A C 25
ATOM 24102 O O . ASN A 1 29 ? 3.266 -5.230 8.509 1.00 61.13 104 ASN A O 25
ATOM 24113 N N . LEU A 1 30 ? 2.524 -7.280 9.068 1.00 45.52 105 LEU A N 25
ATOM 24114 C CA . LEU A 1 30 ? 1.120 -6.887 9.083 1.00 54.22 105 LEU A CA 25
ATOM 24115 C C . LEU A 1 30 ? 0.833 -5.933 10.238 1.00 42.31 105 LEU A C 25
ATOM 24116 O O . LEU A 1 30 ? -0.167 -5.215 10.230 1.00 24.20 105 LEU A O 25
ATOM 24132 N N . ALA A 1 31 ? 1.719 -5.929 11.229 1.00 52.21 106 ALA A N 25
ATOM 24133 C CA . ALA A 1 31 ? 1.563 -5.060 12.389 1.00 44.22 106 ALA A CA 25
ATOM 24134 C C . ALA A 1 31 ? 1.363 -3.609 11.965 1.00 50.22 106 ALA A C 25
ATOM 24135 O O . ALA A 1 31 ? 0.465 -2.926 12.458 1.00 23.34 106 ALA A O 25
ATOM 24142 N N . SER A 1 32 ? 2.205 -3.143 11.048 1.00 62.31 107 SER A N 25
ATOM 24143 C CA . SER A 1 32 ? 2.123 -1.771 10.561 1.00 70.31 107 SER A CA 25
ATOM 24144 C C . SER A 1 32 ? 1.817 -1.743 9.066 1.00 4.34 107 SER A C 25
ATOM 24145 O O . SER A 1 32 ? 1.226 -0.790 8.560 1.00 34.25 107 SER A O 25
ATOM 24153 N N . GLY A 1 33 ? 2.226 -2.796 8.365 1.00 44.53 108 GLY A N 25
ATOM 24154 C CA . GLY A 1 33 ? 1.988 -2.872 6.935 1.00 23.22 108 GLY A CA 25
ATOM 24155 C C . GLY A 1 33 ? 3.105 -2.242 6.127 1.00 60.12 108 GLY A C 25
ATOM 24156 O O . GLY A 1 33 ? 2.962 -2.021 4.924 1.00 72.40 108 GLY A O 25
ATOM 24160 N N . TYR A 1 34 ? 4.219 -1.950 6.788 1.00 65.11 109 TYR A N 25
ATOM 24161 C CA . TYR A 1 34 ? 5.364 -1.337 6.124 1.00 71.42 109 TYR A CA 25
ATOM 24162 C C . TYR A 1 34 ? 6.504 -2.339 5.969 1.00 43.01 109 TYR A C 25
ATOM 24163 O O . TYR A 1 34 ? 6.638 -3.273 6.760 1.00 15.33 109 TYR A O 25
ATOM 24181 N N . TYR A 1 35 ? 7.325 -2.137 4.944 1.00 32.00 110 TYR A N 25
ATOM 24182 C CA . TYR A 1 35 ? 8.453 -3.022 4.683 1.00 65.34 110 TYR A CA 25
ATOM 24183 C C . TYR A 1 35 ? 9.710 -2.527 5.393 1.00 72.52 110 TYR A C 25
ATOM 24184 O O . TYR A 1 35 ? 10.827 -2.884 5.021 1.00 70.53 110 TYR A O 25
ATOM 24202 N N . GLU A 1 36 ? 9.516 -1.703 6.418 1.00 25.50 111 GLU A N 25
ATOM 24203 C CA . GLU A 1 36 ? 10.634 -1.159 7.181 1.00 73.12 111 GLU A CA 25
ATOM 24204 C C . GLU A 1 36 ? 10.729 -1.820 8.553 1.00 14.42 111 GLU A C 25
ATOM 24205 O O . GLU A 1 36 ? 11.565 -1.447 9.376 1.00 54.44 111 GLU A O 25
ATOM 24217 N N . GLN A 1 37 ? 9.865 -2.802 8.792 1.00 43.42 112 GLN A N 25
ATOM 24218 C CA . GLN A 1 37 ? 9.851 -3.513 10.064 1.00 12.05 112 GLN A CA 25
ATOM 24219 C C . GLN A 1 37 ? 10.731 -4.757 10.003 1.00 43.31 112 GLN A C 25
ATOM 24220 O O . GLN A 1 37 ? 11.590 -4.964 10.860 1.00 73.21 112 GLN A O 25
ATOM 24234 N N . MET A 1 38 ? 10.512 -5.581 8.984 1.00 72.21 113 MET A N 25
ATOM 24235 C CA . MET A 1 38 ? 11.286 -6.805 8.811 1.00 45.54 113 MET A CA 25
ATOM 24236 C C . MET A 1 38 ? 11.921 -6.854 7.424 1.00 23.24 113 MET A C 25
ATOM 24237 O O . MET A 1 38 ? 11.367 -6.329 6.460 1.00 74.04 113 MET A O 25
ATOM 24251 N N . GLN A 1 39 ? 13.086 -7.488 7.334 1.00 31.22 114 GLN A N 25
ATOM 24252 C CA . GLN A 1 39 ? 13.795 -7.605 6.066 1.00 44.44 114 GLN A CA 25
ATOM 24253 C C . GLN A 1 39 ? 14.434 -8.982 5.924 1.00 70.35 114 GLN A C 25
ATOM 24254 O O . GLN A 1 39 ? 15.576 -9.194 6.331 1.00 5.23 114 GLN A O 25
ATOM 24268 N N . CYS A 1 40 ? 13.689 -9.917 5.343 1.00 21.20 115 CYS A N 25
ATOM 24269 C CA . CYS A 1 40 ? 14.181 -11.275 5.147 1.00 22.54 115 CYS A CA 25
ATOM 24270 C C . CYS A 1 40 ? 14.427 -11.557 3.668 1.00 62.11 115 CYS A C 25
ATOM 24271 O O . CYS A 1 40 ? 13.636 -11.166 2.811 1.00 12.33 115 CYS A O 25
ATOM 24278 N N . ASN A 1 41 ? 15.530 -12.239 3.377 1.00 42.05 116 ASN A N 25
ATOM 24279 C CA . ASN A 1 41 ? 15.881 -12.573 2.001 1.00 22.10 116 ASN A CA 25
ATOM 24280 C C . ASN A 1 41 ? 16.430 -13.994 1.909 1.00 5.55 116 ASN A C 25
ATOM 24281 O O . ASN A 1 41 ? 16.690 -14.638 2.926 1.00 4.02 116 ASN A O 25
ATOM 24292 N N . THR A 1 42 ? 16.606 -14.477 0.683 1.00 12.43 117 THR A N 25
ATOM 24293 C CA . THR A 1 42 ? 17.123 -15.820 0.458 1.00 65.20 117 THR A CA 25
ATOM 24294 C C . THR A 1 42 ? 18.608 -15.901 0.794 1.00 42.12 117 THR A C 25
ATOM 24295 O O . THR A 1 42 ? 19.081 -16.909 1.317 1.00 31.34 117 THR A O 25
ATOM 24306 N N . GLN A 1 43 ? 19.338 -14.832 0.490 1.00 71.44 118 GLN A N 25
ATOM 24307 C CA . GLN A 1 43 ? 20.770 -14.784 0.760 1.00 51.31 118 GLN A CA 25
ATOM 24308 C C . GLN A 1 43 ? 21.036 -14.485 2.232 1.00 62.23 118 GLN A C 25
ATOM 24309 O O . GLN A 1 43 ? 21.862 -15.140 2.867 1.00 33.23 118 GLN A O 25
ATOM 24323 N N . GLN A 1 44 ? 20.332 -13.493 2.766 1.00 50.31 119 GLN A N 25
ATOM 24324 C CA . GLN A 1 44 ? 20.494 -13.107 4.163 1.00 70.41 119 GLN A CA 25
ATOM 24325 C C . GLN A 1 44 ? 19.157 -12.703 4.775 1.00 52.35 119 GLN A C 25
ATOM 24326 O O . GLN A 1 44 ? 18.126 -12.712 4.101 1.00 40.42 119 GLN A O 25
ATOM 24340 N N . HIS A 1 45 ? 19.181 -12.348 6.056 1.00 74.45 120 HIS A N 25
ATOM 24341 C CA . HIS A 1 45 ? 17.969 -11.940 6.758 1.00 25.04 120 HIS A CA 25
ATOM 24342 C C . HIS A 1 45 ? 18.300 -10.983 7.900 1.00 63.31 120 HIS A C 25
ATOM 24343 O O . HIS A 1 45 ? 19.386 -11.043 8.478 1.00 74.24 120 HIS A O 25
ATOM 24357 N N . TRP A 1 46 ? 17.359 -10.102 8.218 1.00 32.54 121 TRP A N 25
ATOM 24358 C CA . TRP A 1 46 ? 17.551 -9.132 9.290 1.00 22.44 121 TRP A CA 25
ATOM 24359 C C . TRP A 1 46 ? 16.272 -8.342 9.546 1.00 64.52 121 TRP A C 25
ATOM 24360 O O . TRP A 1 46 ? 15.294 -8.471 8.809 1.00 31.14 121 TRP A O 25
ATOM 24381 N N . CYS A 1 47 ? 16.286 -7.525 10.593 1.00 3.31 122 CYS A N 25
ATOM 24382 C CA . CYS A 1 47 ? 15.127 -6.714 10.946 1.00 45.41 122 CYS A CA 25
ATOM 24383 C C . CYS A 1 47 ? 15.443 -5.227 10.811 1.00 10.43 122 CYS A C 25
ATOM 24384 O O . CYS A 1 47 ? 16.580 -4.801 11.017 1.00 14.23 122 CYS A O 25
ATOM 24391 N N . VAL A 1 48 ? 14.428 -4.441 10.464 1.00 23.13 123 VAL A N 25
ATOM 24392 C CA . VAL A 1 48 ? 14.596 -3.002 10.303 1.00 1.34 123 VAL A CA 25
ATOM 24393 C C . VAL A 1 48 ? 13.565 -2.233 11.123 1.00 65.32 123 VAL A C 25
ATOM 24394 O O . VAL A 1 48 ? 12.710 -2.828 11.779 1.00 62.12 123 VAL A O 25
ATOM 24407 N N . ASP A 1 49 ? 13.652 -0.908 11.080 1.00 65.41 124 ASP A N 25
ATOM 24408 C CA . ASP A 1 49 ? 12.726 -0.057 11.817 1.00 21.13 124 ASP A CA 25
ATOM 24409 C C . ASP A 1 49 ? 11.977 0.877 10.872 1.00 1.33 124 ASP A C 25
ATOM 24410 O O . ASP A 1 49 ? 12.498 1.307 9.843 1.00 71.44 124 ASP A O 25
ATOM 24419 N N . PRO A 1 50 ? 10.725 1.200 11.228 1.00 32.11 125 PRO A N 25
ATOM 24420 C CA . PRO A 1 50 ? 9.877 2.086 10.425 1.00 41.10 125 PRO A CA 25
ATOM 24421 C C . PRO A 1 50 ? 10.361 3.532 10.451 1.00 63.31 125 PRO A C 25
ATOM 24422 O O . PRO A 1 50 ? 10.034 4.321 9.565 1.00 20.13 125 PRO A O 25
ATOM 24433 N N . GLU A 1 51 ? 11.143 3.871 11.471 1.00 13.24 126 GLU A N 25
ATOM 24434 C CA . GLU A 1 51 ? 11.671 5.223 11.611 1.00 2.03 126 GLU A CA 25
ATOM 24435 C C . GLU A 1 51 ? 12.341 5.682 10.319 1.00 24.43 126 GLU A C 25
ATOM 24436 O O . GLU A 1 51 ? 12.004 6.731 9.771 1.00 23.11 126 GLU A O 25
ATOM 24448 N N . SER A 1 52 ? 13.293 4.887 9.839 1.00 52.31 127 SER A N 25
ATOM 24449 C CA . SER A 1 52 ? 14.014 5.213 8.614 1.00 21.11 127 SER A CA 25
ATOM 24450 C C . SER A 1 52 ? 14.049 4.015 7.669 1.00 12.44 127 SER A C 25
ATOM 24451 O O . SER A 1 52 ? 13.985 4.170 6.451 1.00 70.24 127 SER A O 25
ATOM 24459 N N . GLY A 1 53 ? 14.151 2.820 8.243 1.00 74.13 128 GLY A N 25
ATOM 24460 C CA . GLY A 1 53 ? 14.192 1.613 7.438 1.00 24.34 128 GLY A CA 25
ATOM 24461 C C . GLY A 1 53 ? 15.571 0.984 7.408 1.00 63.22 128 GLY A C 25
ATOM 24462 O O . GLY A 1 53 ? 15.962 0.373 6.413 1.00 71.44 128 GLY A O 25
ATOM 24466 N N . THR A 1 54 ? 16.313 1.134 8.501 1.00 42.43 129 THR A N 25
ATOM 24467 C CA . THR A 1 54 ? 17.657 0.579 8.594 1.00 4.24 129 THR A CA 25
ATOM 24468 C C . THR A 1 54 ? 17.693 -0.618 9.537 1.00 24.03 129 THR A C 25
ATOM 24469 O O . THR A 1 54 ? 16.791 -0.805 10.352 1.00 34.43 129 THR A O 25
ATOM 24480 N N . ALA A 1 55 ? 18.743 -1.426 9.421 1.00 15.52 130 ALA A N 25
ATOM 24481 C CA . ALA A 1 55 ? 18.897 -2.603 10.266 1.00 60.53 130 ALA A CA 25
ATOM 24482 C C . ALA A 1 55 ? 19.098 -2.210 11.725 1.00 24.02 130 ALA A C 25
ATOM 24483 O O . ALA A 1 55 ? 19.473 -1.076 12.027 1.00 25.32 130 ALA A O 25
ATOM 24490 N N . LEU A 1 56 ? 18.847 -3.152 12.627 1.00 35.21 131 LEU A N 25
ATOM 24491 C CA . LEU A 1 56 ? 19.000 -2.904 14.056 1.00 14.34 131 LEU A CA 25
ATOM 24492 C C . LEU A 1 56 ? 20.011 -3.866 14.671 1.00 35.33 131 LEU A C 25
ATOM 24493 O O . LEU A 1 56 ? 19.896 -4.241 15.838 1.00 45.24 131 LEU A O 25
ATOM 24509 N N . GLY A 1 57 ? 21.002 -4.262 13.878 1.00 12.22 132 GLY A N 25
ATOM 24510 C CA . GLY A 1 57 ? 22.020 -5.176 14.363 1.00 51.43 132 GLY A CA 25
ATOM 24511 C C . GLY A 1 57 ? 22.619 -6.017 13.253 1.00 35.54 132 GLY A C 25
ATOM 24512 O O . GLY A 1 57 ? 22.790 -5.544 12.131 1.00 72.24 132 GLY A O 25
ATOM 24516 N N . GLU A 1 58 ? 22.939 -7.269 13.569 1.00 12.51 133 GLU A N 25
ATOM 24517 C CA . GLU A 1 58 ? 23.524 -8.177 12.590 1.00 4.30 133 GLU A CA 25
ATOM 24518 C C . GLU A 1 58 ? 22.476 -8.640 11.583 1.00 60.14 133 GLU A C 25
ATOM 24519 O O . GLU A 1 58 ? 21.351 -8.139 11.566 1.00 24.44 133 GLU A O 25
ATOM 24531 N N . ARG A 1 59 ? 22.854 -9.599 10.743 1.00 34.05 134 ARG A N 25
ATOM 24532 C CA . ARG A 1 59 ? 21.948 -10.129 9.732 1.00 73.14 134 ARG A CA 25
ATOM 24533 C C . ARG A 1 59 ? 22.129 -11.636 9.576 1.00 74.21 134 ARG A C 25
ATOM 24534 O O . ARG A 1 59 ? 21.250 -12.418 9.941 1.00 41.25 134 ARG A O 25
ATOM 24555 N N . ARG A 1 60 ? 23.273 -12.036 9.032 1.00 61.54 135 ARG A N 25
ATOM 24556 C CA . ARG A 1 60 ? 23.568 -13.449 8.826 1.00 64.30 135 ARG A CA 25
ATOM 24557 C C . ARG A 1 60 ? 23.430 -14.229 10.130 1.00 30.12 135 ARG A C 25
ATOM 24558 O O . ARG A 1 60 ? 23.675 -13.697 11.213 1.00 43.55 135 ARG A O 25
ATOM 24579 N N . SER A 1 61 ? 23.035 -15.493 10.019 1.00 71.32 136 SER A N 25
ATOM 24580 C CA . SER A 1 61 ? 22.859 -16.345 11.189 1.00 25.41 136 SER A CA 25
ATOM 24581 C C . SER A 1 61 ? 22.418 -17.747 10.779 1.00 22.22 136 SER A C 25
ATOM 24582 O O . SER A 1 61 ? 23.041 -18.740 11.152 1.00 65.21 136 SER A O 25
ATOM 24590 N N . GLY A 1 62 ? 21.337 -17.819 10.008 1.00 1.15 137 GLY A N 25
ATOM 24591 C CA . GLY A 1 62 ? 20.830 -19.102 9.560 1.00 35.52 137 GLY A CA 25
ATOM 24592 C C . GLY A 1 62 ? 19.505 -18.980 8.834 1.00 73.42 137 GLY A C 25
ATOM 24593 O O . GLY A 1 62 ? 19.373 -18.196 7.895 1.00 2.13 137 GLY A O 25
ATOM 24597 N N . GLY A 1 63 ? 18.519 -19.761 9.268 1.00 43.41 138 GLY A N 25
ATOM 24598 C CA . GLY A 1 63 ? 17.211 -19.722 8.640 1.00 65.41 138 GLY A CA 25
ATOM 24599 C C . GLY A 1 63 ? 16.653 -18.316 8.548 1.00 22.23 138 GLY A C 25
ATOM 24600 O O . GLY A 1 63 ? 16.918 -17.478 9.410 1.00 0.52 138 GLY A O 25
ATOM 24604 N N . CYS A 1 64 ? 15.879 -18.056 7.500 1.00 1.21 139 CYS A N 25
ATOM 24605 C CA . CYS A 1 64 ? 15.283 -16.741 7.297 1.00 43.22 139 CYS A CA 25
ATOM 24606 C C . CYS A 1 64 ? 14.260 -16.433 8.387 1.00 44.35 139 CYS A C 25
ATOM 24607 O O . CYS A 1 64 ? 14.446 -15.516 9.187 1.00 1.25 139 CYS A O 25
ATOM 24614 N N . THR A 1 65 ? 13.179 -17.206 8.411 1.00 10.31 140 THR A N 25
ATOM 24615 C CA . THR A 1 65 ? 12.126 -17.016 9.401 1.00 41.22 140 THR A CA 25
ATOM 24616 C C . THR A 1 65 ? 12.584 -17.465 10.784 1.00 41.53 140 THR A C 25
ATOM 24617 O O . THR A 1 65 ? 12.216 -16.866 11.794 1.00 54.24 140 THR A O 25
ATOM 24628 N N . GLU A 1 66 ? 13.390 -18.521 10.821 1.00 31.24 141 GLU A N 25
ATOM 24629 C CA . GLU A 1 66 ? 13.898 -19.049 12.082 1.00 33.32 141 GLU A CA 25
ATOM 24630 C C . GLU A 1 66 ? 14.569 -17.951 12.901 1.00 11.43 141 GLU A C 25
ATOM 24631 O O . GLU A 1 66 ? 14.229 -17.733 14.064 1.00 53.34 141 GLU A O 25
ATOM 24643 N N . ALA A 1 67 ? 15.525 -17.262 12.286 1.00 72.21 142 ALA A N 25
ATOM 24644 C CA . ALA A 1 67 ? 16.243 -16.186 12.956 1.00 1.43 142 ALA A CA 25
ATOM 24645 C C . ALA A 1 67 ? 15.393 -14.922 13.032 1.00 34.13 142 ALA A C 25
ATOM 24646 O O . ALA A 1 67 ? 15.453 -14.180 14.012 1.00 33.11 142 ALA A O 25
ATOM 24653 N N . ALA A 1 68 ? 14.602 -14.683 11.991 1.00 35.54 143 ALA A N 25
ATOM 24654 C CA . ALA A 1 68 ? 13.738 -13.510 11.941 1.00 30.33 143 ALA A CA 25
ATOM 24655 C C . ALA A 1 68 ? 12.764 -13.495 13.114 1.00 33.43 143 ALA A C 25
ATOM 24656 O O . ALA A 1 68 ? 12.511 -12.448 13.710 1.00 74.11 143 ALA A O 25
ATOM 24663 N N . ARG A 1 69 ? 12.219 -14.663 13.440 1.00 25.24 144 ARG A N 25
ATOM 24664 C CA . ARG A 1 69 ? 11.271 -14.783 14.541 1.00 22.33 144 ARG A CA 25
ATOM 24665 C C . ARG A 1 69 ? 12.000 -14.950 15.871 1.00 24.32 144 ARG A C 25
ATOM 24666 O O . ARG A 1 69 ? 11.670 -14.293 16.858 1.00 3.14 144 ARG A O 25
ATOM 24687 N N . ASP A 1 70 ? 12.992 -15.834 15.889 1.00 2.11 145 ASP A N 25
ATOM 24688 C CA . ASP A 1 70 ? 13.769 -16.087 17.097 1.00 33.32 145 ASP A CA 25
ATOM 24689 C C . ASP A 1 70 ? 14.328 -14.787 17.666 1.00 22.13 145 ASP A C 25
ATOM 24690 O O . ASP A 1 70 ? 14.414 -14.616 18.883 1.00 55.43 145 ASP A O 25
ATOM 24699 N N . HIS A 1 71 ? 14.709 -13.874 16.778 1.00 22.15 146 HIS A N 25
ATOM 24700 C CA . HIS A 1 71 ? 15.261 -12.589 17.192 1.00 24.04 146 HIS A CA 25
ATOM 24701 C C . HIS A 1 71 ? 14.184 -11.509 17.190 1.00 41.31 146 HIS A C 25
ATOM 24702 O O . HIS A 1 71 ? 14.104 -10.694 18.110 1.00 24.53 146 HIS A O 25
ATOM 24716 N N . CYS A 1 72 ? 13.357 -11.507 16.150 1.00 44.35 147 CYS A N 25
ATOM 24717 C CA . CYS A 1 72 ? 12.286 -10.526 16.026 1.00 75.33 147 CYS A CA 25
ATOM 24718 C C . CYS A 1 72 ? 10.933 -11.216 15.867 1.00 4.35 147 CYS A C 25
ATOM 24719 O O . CYS A 1 72 ? 10.152 -10.874 14.980 1.00 51.12 147 CYS A O 25
ATOM 24726 N N . LYS A 1 5 ? -0.041 0.017 1.322 1.00 1.22 80 LYS A N 26
ATOM 24727 C CA . LYS A 1 5 ? 0.599 -0.102 0.018 1.00 63.24 80 LYS A CA 26
ATOM 24728 C C . LYS A 1 5 ? 0.916 -1.560 -0.302 1.00 11.32 80 LYS A C 26
ATOM 24729 O O . LYS A 1 5 ? 0.361 -2.135 -1.238 1.00 60.33 80 LYS A O 26
ATOM 24748 N N . CYS A 1 6 ? 1.810 -2.152 0.483 1.00 51.11 81 CYS A N 26
ATOM 24749 C CA . CYS A 1 6 ? 2.200 -3.543 0.285 1.00 51.42 81 CYS A CA 26
ATOM 24750 C C . CYS A 1 6 ? 0.987 -4.465 0.371 1.00 63.13 81 CYS A C 26
ATOM 24751 O O . CYS A 1 6 ? 0.900 -5.462 -0.347 1.00 73.30 81 CYS A O 26
ATOM 24758 N N . LEU A 1 7 ? 0.054 -4.125 1.253 1.00 22.41 82 LEU A N 26
ATOM 24759 C CA . LEU A 1 7 ? -1.154 -4.922 1.434 1.00 75.25 82 LEU A CA 26
ATOM 24760 C C . LEU A 1 7 ? -1.974 -4.968 0.148 1.00 44.14 82 LEU A C 26
ATOM 24761 O O . LEU A 1 7 ? -2.371 -6.039 -0.309 1.00 61.31 82 LEU A O 26
ATOM 24777 N N . ALA A 1 8 ? -2.221 -3.798 -0.432 1.00 45.14 83 ALA A N 26
ATOM 24778 C CA . ALA A 1 8 ? -2.988 -3.705 -1.668 1.00 13.21 83 ALA A CA 26
ATOM 24779 C C . ALA A 1 8 ? -2.280 -4.425 -2.810 1.00 44.32 83 ALA A C 26
ATOM 24780 O O . ALA A 1 8 ? -2.866 -5.276 -3.477 1.00 70.42 83 ALA A O 26
ATOM 24787 N N . GLU A 1 9 ? -1.016 -4.076 -3.030 1.00 42.20 84 GLU A N 26
ATOM 24788 C CA . GLU A 1 9 ? -0.229 -4.689 -4.094 1.00 2.24 84 GLU A CA 26
ATOM 24789 C C . GLU A 1 9 ? -0.168 -6.204 -3.921 1.00 50.24 84 GLU A C 26
ATOM 24790 O O . GLU A 1 9 ? -0.392 -6.957 -4.869 1.00 61.25 84 GLU A O 26
ATOM 24802 N N . HIS A 1 10 ? 0.137 -6.643 -2.705 1.00 21.55 85 HIS A N 26
ATOM 24803 C CA . HIS A 1 10 ? 0.228 -8.069 -2.407 1.00 14.51 85 HIS A CA 26
ATOM 24804 C C . HIS A 1 10 ? -1.070 -8.783 -2.772 1.00 62.44 85 HIS A C 26
ATOM 24805 O O . HIS A 1 10 ? -1.061 -9.770 -3.509 1.00 43.03 85 HIS A O 26
ATOM 24819 N N . HIS A 1 11 ? -2.184 -8.280 -2.252 1.00 13.42 86 HIS A N 26
ATOM 24820 C CA . HIS A 1 11 ? -3.490 -8.870 -2.523 1.00 70.43 86 HIS A CA 26
ATOM 24821 C C . HIS A 1 11 ? -3.729 -8.994 -4.025 1.00 64.12 86 HIS A C 26
ATOM 24822 O O . HIS A 1 11 ? -4.054 -10.071 -4.524 1.00 45.12 86 HIS A O 26
ATOM 24836 N N . GLU A 1 12 ? -3.566 -7.884 -4.739 1.00 23.41 87 GLU A N 26
ATOM 24837 C CA . GLU A 1 12 ? -3.765 -7.870 -6.183 1.00 53.23 87 GLU A CA 26
ATOM 24838 C C . GLU A 1 12 ? -2.835 -8.865 -6.871 1.00 73.12 87 GLU A C 26
ATOM 24839 O O . GLU A 1 12 ? -3.252 -9.612 -7.757 1.00 21.23 87 GLU A O 26
ATOM 24851 N N . LYS A 1 13 ? -1.573 -8.869 -6.458 1.00 24.03 88 LYS A N 26
ATOM 24852 C CA . LYS A 1 13 ? -0.582 -9.772 -7.032 1.00 2.33 88 LYS A CA 26
ATOM 24853 C C . LYS A 1 13 ? -0.972 -11.228 -6.799 1.00 14.43 88 LYS A C 26
ATOM 24854 O O . LYS A 1 13 ? -0.841 -12.066 -7.691 1.00 14.33 88 LYS A O 26
ATOM 24873 N N . SER A 1 14 ? -1.454 -11.521 -5.595 1.00 61.10 89 SER A N 26
ATOM 24874 C CA . SER A 1 14 ? -1.862 -12.877 -5.244 1.00 43.55 89 SER A CA 26
ATOM 24875 C C . SER A 1 14 ? -3.033 -13.332 -6.109 1.00 61.34 89 SER A C 26
ATOM 24876 O O . SER A 1 14 ? -3.047 -14.454 -6.616 1.00 65.32 89 SER A O 26
ATOM 24884 N N . LYS A 1 15 ? -4.016 -12.453 -6.274 1.00 63.41 90 LYS A N 26
ATOM 24885 C CA . LYS A 1 15 ? -5.192 -12.762 -7.078 1.00 71.22 90 LYS A CA 26
ATOM 24886 C C . LYS A 1 15 ? -4.817 -12.939 -8.546 1.00 41.31 90 LYS A C 26
ATOM 24887 O O . LYS A 1 15 ? -5.387 -13.775 -9.246 1.00 73.31 90 LYS A O 26
ATOM 24906 N N . SER A 1 16 ? -3.853 -12.147 -9.005 1.00 55.54 91 SER A N 26
ATOM 24907 C CA . SER A 1 16 ? -3.404 -12.214 -10.391 1.00 22.01 91 SER A CA 26
ATOM 24908 C C . SER A 1 16 ? -1.934 -11.822 -10.505 1.00 24.34 91 SER A C 26
ATOM 24909 O O . SER A 1 16 ? -1.605 -10.659 -10.740 1.00 25.13 91 SER A O 26
ATOM 24917 N N . THR A 1 17 ? -1.052 -12.803 -10.336 1.00 4.33 92 THR A N 26
ATOM 24918 C CA . THR A 1 17 ? 0.383 -12.562 -10.418 1.00 24.23 92 THR A CA 26
ATOM 24919 C C . THR A 1 17 ? 0.810 -12.263 -11.850 1.00 72.44 92 THR A C 26
ATOM 24920 O O . THR A 1 17 ? -0.010 -12.282 -12.769 1.00 64.15 92 THR A O 26
ATOM 24931 N N . HIS A 1 18 ? 2.097 -11.988 -12.035 1.00 22.23 93 HIS A N 26
ATOM 24932 C CA . HIS A 1 18 ? 2.633 -11.686 -13.357 1.00 72.54 93 HIS A CA 26
ATOM 24933 C C . HIS A 1 18 ? 4.048 -12.236 -13.509 1.00 1.22 93 HIS A C 26
ATOM 24934 O O . HIS A 1 18 ? 4.266 -13.240 -14.187 1.00 55.54 93 HIS A O 26
ATOM 24948 N N . SER A 1 19 ? 5.007 -11.571 -12.873 1.00 2.43 94 SER A N 26
ATOM 24949 C CA . SER A 1 19 ? 6.402 -11.990 -12.941 1.00 2.35 94 SER A CA 26
ATOM 24950 C C . SER A 1 19 ? 7.288 -11.065 -12.111 1.00 61.10 94 SER A C 26
ATOM 24951 O O . SER A 1 19 ? 6.830 -10.043 -11.601 1.00 71.01 94 SER A O 26
ATOM 24959 N N . GLN A 1 20 ? 8.559 -11.433 -11.981 1.00 53.12 95 GLN A N 26
ATOM 24960 C CA . GLN A 1 20 ? 9.509 -10.637 -11.213 1.00 60.32 95 GLN A CA 26
ATOM 24961 C C . GLN A 1 20 ? 10.905 -11.249 -11.273 1.00 52.02 95 GLN A C 26
ATOM 24962 O O . GLN A 1 20 ? 11.067 -12.419 -11.621 1.00 51.45 95 GLN A O 26
ATOM 24976 N N . VAL A 1 21 ? 11.911 -10.450 -10.932 1.00 31.12 96 VAL A N 26
ATOM 24977 C CA . VAL A 1 21 ? 13.293 -10.913 -10.946 1.00 64.02 96 VAL A CA 26
ATOM 24978 C C . VAL A 1 21 ? 13.950 -10.726 -9.583 1.00 51.40 96 VAL A C 26
ATOM 24979 O O . VAL A 1 21 ? 14.181 -11.691 -8.856 1.00 10.53 96 VAL A O 26
ATOM 24992 N N . GLY A 1 22 ? 14.248 -9.475 -9.243 1.00 21.35 97 GLY A N 26
ATOM 24993 C CA . GLY A 1 22 ? 14.875 -9.183 -7.967 1.00 20.43 97 GLY A CA 26
ATOM 24994 C C . GLY A 1 22 ? 13.867 -9.044 -6.844 1.00 14.43 97 GLY A C 26
ATOM 24995 O O . GLY A 1 22 ? 12.854 -8.359 -6.991 1.00 72.43 97 GLY A O 26
ATOM 24999 N N . ASP A 1 23 ? 14.142 -9.694 -5.719 1.00 23.31 98 ASP A N 26
ATOM 25000 C CA . ASP A 1 23 ? 13.251 -9.640 -4.566 1.00 30.10 98 ASP A CA 26
ATOM 25001 C C . ASP A 1 23 ? 11.822 -9.995 -4.966 1.00 64.24 98 ASP A C 26
ATOM 25002 O O . ASP A 1 23 ? 11.011 -9.115 -5.255 1.00 62.22 98 ASP A O 26
ATOM 25011 N N . ASP A 1 24 ? 11.522 -11.289 -4.982 1.00 64.15 99 ASP A N 26
ATOM 25012 C CA . ASP A 1 24 ? 10.192 -11.761 -5.348 1.00 13.04 99 ASP A CA 26
ATOM 25013 C C . ASP A 1 24 ? 9.119 -11.046 -4.532 1.00 71.11 99 ASP A C 26
ATOM 25014 O O . ASP A 1 24 ? 8.403 -10.187 -5.048 1.00 34.50 99 ASP A O 26
ATOM 25023 N N . ILE A 1 25 ? 9.013 -11.407 -3.258 1.00 3.34 100 ILE A N 26
ATOM 25024 C CA . ILE A 1 25 ? 8.028 -10.800 -2.372 1.00 0.45 100 ILE A CA 26
ATOM 25025 C C . ILE A 1 25 ? 8.693 -10.204 -1.136 1.00 5.25 100 ILE A C 26
ATOM 25026 O O . ILE A 1 25 ? 9.533 -10.831 -0.489 1.00 1.40 100 ILE A O 26
ATOM 25042 N N . PRO A 1 26 ? 8.310 -8.964 -0.797 1.00 32.14 101 PRO A N 26
ATOM 25043 C CA . PRO A 1 26 ? 8.855 -8.257 0.366 1.00 51.21 101 PRO A CA 26
ATOM 25044 C C . PRO A 1 26 ? 8.392 -8.866 1.685 1.00 61.22 101 PRO A C 26
ATOM 25045 O O . PRO A 1 26 ? 7.396 -9.589 1.731 1.00 3.24 101 PRO A O 26
ATOM 25056 N N . LYS A 1 27 ? 9.120 -8.570 2.756 1.00 64.11 102 LYS A N 26
ATOM 25057 C CA . LYS A 1 27 ? 8.784 -9.087 4.077 1.00 22.02 102 LYS A CA 26
ATOM 25058 C C . LYS A 1 27 ? 7.970 -8.069 4.869 1.00 42.41 102 LYS A C 26
ATOM 25059 O O . LYS A 1 27 ? 8.427 -7.552 5.889 1.00 53.40 102 LYS A O 26
ATOM 25078 N N . CYS A 1 28 ? 6.762 -7.786 4.394 1.00 51.43 103 CYS A N 26
ATOM 25079 C CA . CYS A 1 28 ? 5.883 -6.830 5.057 1.00 23.12 103 CYS A CA 26
ATOM 25080 C C . CYS A 1 28 ? 5.320 -7.415 6.349 1.00 21.12 103 CYS A C 26
ATOM 25081 O O . CYS A 1 28 ? 4.177 -7.868 6.391 1.00 51.40 103 CYS A O 26
ATOM 25088 N N . ASN A 1 29 ? 6.132 -7.402 7.401 1.00 11.24 104 ASN A N 26
ATOM 25089 C CA . ASN A 1 29 ? 5.715 -7.931 8.695 1.00 63.10 104 ASN A CA 26
ATOM 25090 C C . ASN A 1 29 ? 4.363 -7.358 9.107 1.00 11.33 104 ASN A C 26
ATOM 25091 O O . ASN A 1 29 ? 4.170 -6.141 9.121 1.00 20.21 104 ASN A O 26
ATOM 25102 N N . LEU A 1 30 ? 3.430 -8.241 9.443 1.00 34.42 105 LEU A N 26
ATOM 25103 C CA . LEU A 1 30 ? 2.094 -7.824 9.857 1.00 24.01 105 LEU A CA 26
ATOM 25104 C C . LEU A 1 30 ? 2.164 -6.903 11.071 1.00 53.43 105 LEU A C 26
ATOM 25105 O O . LEU A 1 30 ? 1.225 -6.158 11.351 1.00 2.41 105 LEU A O 26
ATOM 25121 N N . ALA A 1 31 ? 3.283 -6.958 11.786 1.00 55.52 106 ALA A N 26
ATOM 25122 C CA . ALA A 1 31 ? 3.476 -6.125 12.967 1.00 41.05 106 ALA A CA 26
ATOM 25123 C C . ALA A 1 31 ? 3.199 -4.658 12.655 1.00 21.14 106 ALA A C 26
ATOM 25124 O O . ALA A 1 31 ? 2.507 -3.974 13.409 1.00 54.13 106 ALA A O 26
ATOM 25131 N N . SER A 1 32 ? 3.745 -4.181 11.541 1.00 11.03 107 SER A N 26
ATOM 25132 C CA . SER A 1 32 ? 3.560 -2.793 11.133 1.00 61.30 107 SER A CA 26
ATOM 25133 C C . SER A 1 32 ? 2.816 -2.713 9.804 1.00 53.34 107 SER A C 26
ATOM 25134 O O . SER A 1 32 ? 2.132 -1.730 9.521 1.00 73.11 107 SER A O 26
ATOM 25142 N N . GLY A 1 33 ? 2.955 -3.755 8.990 1.00 20.43 108 GLY A N 26
ATOM 25143 C CA . GLY A 1 33 ? 2.291 -3.784 7.700 1.00 0.32 108 GLY A CA 26
ATOM 25144 C C . GLY A 1 33 ? 3.234 -3.469 6.556 1.00 52.22 108 GLY A C 26
ATOM 25145 O O . GLY A 1 33 ? 2.907 -3.699 5.391 1.00 33.24 108 GLY A O 26
ATOM 25149 N N . TYR A 1 34 ? 4.406 -2.939 6.886 1.00 24.32 109 TYR A N 26
ATOM 25150 C CA . TYR A 1 34 ? 5.398 -2.588 5.877 1.00 61.23 109 TYR A CA 26
ATOM 25151 C C . TYR A 1 34 ? 6.569 -3.566 5.900 1.00 2.33 109 TYR A C 26
ATOM 25152 O O . TYR A 1 34 ? 6.752 -4.310 6.864 1.00 41.01 109 TYR A O 26
ATOM 25170 N N . TYR A 1 35 ? 7.360 -3.557 4.833 1.00 73.21 110 TYR A N 26
ATOM 25171 C CA . TYR A 1 35 ? 8.513 -4.444 4.729 1.00 52.54 110 TYR A CA 26
ATOM 25172 C C . TYR A 1 35 ? 9.762 -3.783 5.304 1.00 53.32 110 TYR A C 26
ATOM 25173 O O . TYR A 1 35 ? 10.884 -4.190 5.008 1.00 64.13 110 TYR A O 26
ATOM 25191 N N . GLU A 1 36 ? 9.556 -2.760 6.128 1.00 30.33 111 GLU A N 26
ATOM 25192 C CA . GLU A 1 36 ? 10.665 -2.042 6.745 1.00 21.34 111 GLU A CA 26
ATOM 25193 C C . GLU A 1 36 ? 10.842 -2.462 8.202 1.00 54.01 111 GLU A C 26
ATOM 25194 O O . GLU A 1 36 ? 11.683 -1.919 8.917 1.00 42.43 111 GLU A O 26
ATOM 25206 N N . GLN A 1 37 ? 10.041 -3.432 8.633 1.00 4.53 112 GLN A N 26
ATOM 25207 C CA . GLN A 1 37 ? 10.108 -3.923 10.004 1.00 24.15 112 GLN A CA 26
ATOM 25208 C C . GLN A 1 37 ? 10.993 -5.162 10.096 1.00 1.11 112 GLN A C 26
ATOM 25209 O O . GLN A 1 37 ? 11.941 -5.203 10.880 1.00 50.31 112 GLN A O 26
ATOM 25223 N N . MET A 1 38 ? 10.676 -6.170 9.290 1.00 24.11 113 MET A N 26
ATOM 25224 C CA . MET A 1 38 ? 11.444 -7.410 9.280 1.00 31.13 113 MET A CA 26
ATOM 25225 C C . MET A 1 38 ? 11.957 -7.720 7.878 1.00 64.42 113 MET A C 26
ATOM 25226 O O . MET A 1 38 ? 11.191 -7.728 6.915 1.00 61.40 113 MET A O 26
ATOM 25240 N N . GLN A 1 39 ? 13.258 -7.975 7.771 1.00 14.24 114 GLN A N 26
ATOM 25241 C CA . GLN A 1 39 ? 13.872 -8.285 6.486 1.00 42.51 114 GLN A CA 26
ATOM 25242 C C . GLN A 1 39 ? 14.434 -9.703 6.478 1.00 14.54 114 GLN A C 26
ATOM 25243 O O . GLN A 1 39 ? 15.117 -10.116 7.416 1.00 73.02 114 GLN A O 26
ATOM 25257 N N . CYS A 1 40 ? 14.141 -10.444 5.415 1.00 11.22 115 CYS A N 26
ATOM 25258 C CA . CYS A 1 40 ? 14.615 -11.816 5.285 1.00 23.21 115 CYS A CA 26
ATOM 25259 C C . CYS A 1 40 ? 14.813 -12.187 3.818 1.00 3.41 115 CYS A C 26
ATOM 25260 O O . CYS A 1 40 ? 13.947 -11.935 2.982 1.00 42.05 115 CYS A O 26
ATOM 25267 N N . ASN A 1 41 ? 15.960 -12.786 3.514 1.00 20.15 116 ASN A N 26
ATOM 25268 C CA . ASN A 1 41 ? 16.273 -13.191 2.149 1.00 75.22 116 ASN A CA 26
ATOM 25269 C C . ASN A 1 41 ? 17.083 -14.484 2.137 1.00 75.03 116 ASN A C 26
ATOM 25270 O O . ASN A 1 41 ? 17.760 -14.815 3.111 1.00 75.44 116 ASN A O 26
ATOM 25281 N N . THR A 1 42 ? 17.009 -15.212 1.026 1.00 1.34 117 THR A N 26
ATOM 25282 C CA . THR A 1 42 ? 17.734 -16.468 0.887 1.00 63.22 117 THR A CA 26
ATOM 25283 C C . THR A 1 42 ? 19.209 -16.292 1.228 1.00 25.53 117 THR A C 26
ATOM 25284 O O . THR A 1 42 ? 19.835 -17.188 1.794 1.00 22.42 117 THR A O 26
ATOM 25295 N N . GLN A 1 43 ? 19.758 -15.133 0.881 1.00 4.23 118 GLN A N 26
ATOM 25296 C CA . GLN A 1 43 ? 21.161 -14.841 1.152 1.00 1.20 118 GLN A CA 26
ATOM 25297 C C . GLN A 1 43 ? 21.393 -14.619 2.643 1.00 41.20 118 GLN A C 26
ATOM 25298 O O . GLN A 1 43 ? 22.345 -15.147 3.217 1.00 10.42 118 GLN A O 26
ATOM 25312 N N . GLN A 1 44 ? 20.517 -13.835 3.263 1.00 41.42 119 GLN A N 26
ATOM 25313 C CA . GLN A 1 44 ? 20.628 -13.542 4.687 1.00 61.40 119 GLN A CA 26
ATOM 25314 C C . GLN A 1 44 ? 19.383 -12.821 5.193 1.00 4.03 119 GLN A C 26
ATOM 25315 O O . GLN A 1 44 ? 18.530 -12.407 4.408 1.00 61.44 119 GLN A O 26
ATOM 25329 N N . HIS A 1 45 ? 19.286 -12.673 6.511 1.00 73.43 120 HIS A N 26
ATOM 25330 C CA . HIS A 1 45 ? 18.145 -12.001 7.122 1.00 33.32 120 HIS A CA 26
ATOM 25331 C C . HIS A 1 45 ? 18.608 -10.911 8.084 1.00 53.13 120 HIS A C 26
ATOM 25332 O O . HIS A 1 45 ? 19.746 -10.925 8.552 1.00 63.44 120 HIS A O 26
ATOM 25346 N N . TRP A 1 46 ? 17.719 -9.968 8.373 1.00 53.31 121 TRP A N 26
ATOM 25347 C CA . TRP A 1 46 ? 18.037 -8.869 9.278 1.00 21.31 121 TRP A CA 26
ATOM 25348 C C . TRP A 1 46 ? 16.783 -8.083 9.642 1.00 13.21 121 TRP A C 26
ATOM 25349 O O . TRP A 1 46 ? 15.792 -8.102 8.911 1.00 40.20 121 TRP A O 26
ATOM 25370 N N . CYS A 1 47 ? 16.831 -7.392 10.776 1.00 41.41 122 CYS A N 26
ATOM 25371 C CA . CYS A 1 47 ? 15.698 -6.598 11.237 1.00 24.23 122 CYS A CA 26
ATOM 25372 C C . CYS A 1 47 ? 15.862 -5.134 10.841 1.00 44.23 122 CYS A C 26
ATOM 25373 O O . CYS A 1 47 ? 16.965 -4.587 10.883 1.00 32.43 122 CYS A O 26
ATOM 25380 N N . VAL A 1 48 ? 14.757 -4.504 10.455 1.00 44.41 123 VAL A N 26
ATOM 25381 C CA . VAL A 1 48 ? 14.777 -3.103 10.052 1.00 44.52 123 VAL A CA 26
ATOM 25382 C C . VAL A 1 48 ? 13.689 -2.310 10.766 1.00 54.31 123 VAL A C 26
ATOM 25383 O O . VAL A 1 48 ? 12.877 -2.873 11.501 1.00 51.34 123 VAL A O 26
ATOM 25396 N N . ASP A 1 49 ? 13.677 -1.000 10.545 1.00 51.22 124 ASP A N 26
ATOM 25397 C CA . ASP A 1 49 ? 12.686 -0.128 11.166 1.00 63.31 124 ASP A CA 26
ATOM 25398 C C . ASP A 1 49 ? 11.846 0.580 10.108 1.00 44.32 124 ASP A C 26
ATOM 25399 O O . ASP A 1 49 ? 12.324 0.918 9.024 1.00 21.24 124 ASP A O 26
ATOM 25408 N N . PRO A 1 50 ? 10.564 0.811 10.427 1.00 41.04 125 PRO A N 26
ATOM 25409 C CA . PRO A 1 50 ? 9.630 1.481 9.517 1.00 44.05 125 PRO A CA 26
ATOM 25410 C C . PRO A 1 50 ? 9.955 2.960 9.339 1.00 14.43 125 PRO A C 26
ATOM 25411 O O . PRO A 1 50 ? 9.547 3.581 8.358 1.00 72.31 125 PRO A O 26
ATOM 25422 N N . GLU A 1 51 ? 10.691 3.519 10.295 1.00 14.01 126 GLU A N 26
ATOM 25423 C CA . GLU A 1 51 ? 11.069 4.926 10.243 1.00 15.41 126 GLU A CA 26
ATOM 25424 C C . GLU A 1 51 ? 11.688 5.274 8.893 1.00 64.34 126 GLU A C 26
ATOM 25425 O O . GLU A 1 51 ? 11.241 6.195 8.211 1.00 55.53 126 GLU A O 26
ATOM 25437 N N . SER A 1 52 ? 12.722 4.529 8.514 1.00 41.05 127 SER A N 26
ATOM 25438 C CA . SER A 1 52 ? 13.407 4.760 7.247 1.00 1.21 127 SER A CA 26
ATOM 25439 C C . SER A 1 52 ? 13.533 3.464 6.453 1.00 31.50 127 SER A C 26
ATOM 25440 O O . SER A 1 52 ? 13.452 3.464 5.225 1.00 24.14 127 SER A O 26
ATOM 25448 N N . GLY A 1 53 ? 13.731 2.358 7.165 1.00 64.14 128 GLY A N 26
ATOM 25449 C CA . GLY A 1 53 ? 13.866 1.069 6.511 1.00 53.21 128 GLY A CA 26
ATOM 25450 C C . GLY A 1 53 ? 15.295 0.564 6.514 1.00 34.51 128 GLY A C 26
ATOM 25451 O O . G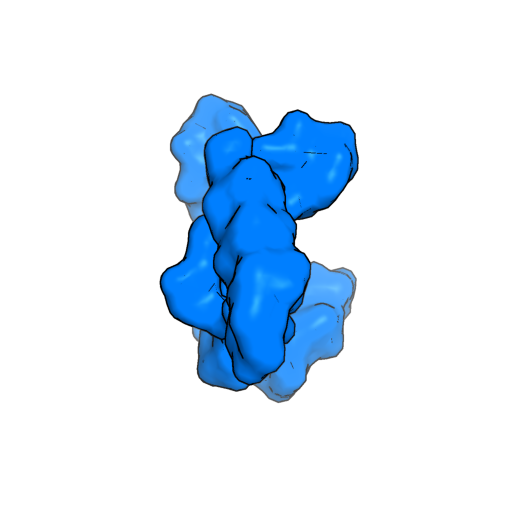LY A 1 53 ? 15.719 -0.129 5.588 1.00 31.03 128 GLY A O 26
ATOM 25455 N N . THR A 1 54 ? 16.042 0.911 7.558 1.00 75.04 129 THR A N 26
ATOM 25456 C CA . THR A 1 54 ? 17.432 0.490 7.676 1.00 12.43 129 THR A CA 26
ATOM 25457 C C . THR A 1 54 ? 17.595 -0.570 8.759 1.00 0.35 129 THR A C 26
ATOM 25458 O O . THR A 1 54 ? 16.725 -0.737 9.613 1.00 32.33 129 THR A O 26
ATOM 25469 N N . ALA A 1 55 ? 18.716 -1.283 8.719 1.00 12.20 130 ALA A N 26
ATOM 25470 C CA . ALA A 1 55 ? 18.994 -2.325 9.699 1.00 31.03 130 ALA A CA 26
ATOM 25471 C C . ALA A 1 55 ? 19.193 -1.732 11.090 1.00 41.21 130 ALA A C 26
ATOM 25472 O O . ALA A 1 55 ? 19.517 -0.552 11.232 1.00 12.22 130 ALA A O 26
ATOM 25479 N N . LEU A 1 56 ? 18.997 -2.556 12.113 1.00 2.01 131 LEU A N 26
ATOM 25480 C CA . LEU A 1 56 ? 19.155 -2.112 13.494 1.00 72.41 131 LEU A CA 26
ATOM 25481 C C . LEU A 1 56 ? 20.281 -2.874 14.185 1.00 31.34 131 LEU A C 26
ATOM 25482 O O . LEU A 1 56 ? 21.122 -2.282 14.860 1.00 44.15 131 LEU A O 26
ATOM 25498 N N . GLY A 1 57 ? 20.291 -4.193 14.011 1.00 12.54 132 GLY A N 26
ATOM 25499 C CA . GLY A 1 57 ? 21.319 -5.014 14.623 1.00 1.21 132 GLY A CA 26
ATOM 25500 C C . GLY A 1 57 ? 22.247 -5.638 13.600 1.00 23.01 132 GLY A C 26
ATOM 25501 O O . GLY A 1 57 ? 22.384 -5.131 12.487 1.00 25.52 132 GLY A O 26
ATOM 25505 N N . GLU A 1 58 ? 22.887 -6.740 13.979 1.00 62.15 133 GLU A N 26
ATOM 25506 C CA . GLU A 1 58 ? 23.809 -7.432 13.086 1.00 43.15 133 GLU A CA 26
ATOM 25507 C C . GLU A 1 58 ? 23.162 -8.683 12.498 1.00 50.54 133 GLU A C 26
ATOM 25508 O O . GLU A 1 58 ? 22.180 -9.197 13.034 1.00 43.33 133 GLU A O 26
ATOM 25520 N N . ARG A 1 59 ? 23.719 -9.166 11.392 1.00 51.21 134 ARG A N 26
ATOM 25521 C CA . ARG A 1 59 ? 23.196 -10.354 10.730 1.00 74.55 134 ARG A CA 26
ATOM 25522 C C . ARG A 1 59 ? 23.672 -11.622 11.432 1.00 62.50 134 ARG A C 26
ATOM 25523 O O . ARG A 1 59 ? 24.438 -11.561 12.394 1.00 41.42 134 ARG A O 26
ATOM 25544 N N . ARG A 1 60 ? 23.213 -12.771 10.945 1.00 41.40 135 ARG A N 26
ATOM 25545 C CA . ARG A 1 60 ? 23.591 -14.053 11.527 1.00 51.10 135 ARG A CA 26
ATOM 25546 C C . ARG A 1 60 ? 23.280 -15.198 10.568 1.00 61.04 135 ARG A C 26
ATOM 25547 O O . ARG A 1 60 ? 22.949 -14.973 9.403 1.00 21.45 135 ARG A O 26
ATOM 25568 N N . SER A 1 61 ? 23.390 -16.426 11.065 1.00 54.12 136 SER A N 26
ATOM 25569 C CA . SER A 1 61 ? 23.125 -17.607 10.251 1.00 54.50 136 SER A CA 26
ATOM 25570 C C . SER A 1 61 ? 22.142 -18.540 10.951 1.00 13.34 136 SER A C 26
ATOM 25571 O O . SER A 1 61 ? 22.140 -18.652 12.177 1.00 51.55 136 SER A O 26
ATOM 25579 N N . GLY A 1 62 ? 21.306 -19.209 10.163 1.00 53.32 137 GLY A N 26
ATOM 25580 C CA . GLY A 1 62 ? 20.329 -20.124 10.724 1.00 51.43 137 GLY A CA 26
ATOM 25581 C C . GLY A 1 62 ? 18.927 -19.860 10.212 1.00 14.54 137 GLY A C 26
ATOM 25582 O O . GLY A 1 62 ? 18.745 -19.206 9.186 1.00 64.43 137 GLY A O 26
ATOM 25586 N N . GLY A 1 63 ? 17.930 -20.370 10.930 1.00 64.31 138 GLY A N 26
ATOM 25587 C CA . GLY A 1 63 ? 16.550 -20.177 10.526 1.00 40.21 138 GLY A CA 26
ATOM 25588 C C . GLY A 1 63 ? 16.192 -18.712 10.367 1.00 21.44 138 GLY A C 26
ATOM 25589 O O . GLY A 1 63 ? 16.632 -17.870 11.150 1.00 11.23 138 GLY A O 26
ATOM 25593 N N . CYS A 1 64 ? 15.393 -18.407 9.351 1.00 70.03 139 CYS A N 26
ATOM 25594 C CA . CYS A 1 64 ? 14.977 -17.034 9.090 1.00 64.24 139 CYS A CA 26
ATOM 25595 C C . CYS A 1 64 ? 14.317 -16.422 10.322 1.00 73.35 139 CYS A C 26
ATOM 25596 O O . CYS A 1 64 ? 14.884 -15.544 10.973 1.00 35.30 139 CYS A O 26
ATOM 25603 N N . THR A 1 65 ? 13.113 -16.892 10.636 1.00 25.40 140 THR A N 26
ATOM 25604 C CA . THR A 1 65 ? 12.375 -16.392 11.788 1.00 14.02 140 THR A CA 26
ATOM 25605 C C . THR A 1 65 ? 13.086 -16.740 13.091 1.00 74.31 140 THR A C 26
ATOM 25606 O O . THR A 1 65 ? 13.083 -15.955 14.038 1.00 23.24 140 THR A O 26
ATOM 25617 N N . GLU A 1 66 ? 13.694 -17.922 13.130 1.00 14.23 141 GLU A N 26
ATOM 25618 C CA . GLU A 1 66 ? 14.409 -18.373 14.318 1.00 12.13 141 GLU A CA 26
ATOM 25619 C C . GLU A 1 66 ? 15.492 -17.373 14.714 1.00 60.44 141 GLU A C 26
ATOM 25620 O O . GLU A 1 66 ? 15.541 -16.914 15.854 1.00 24.32 141 GLU A O 26
ATOM 25632 N N . ALA A 1 67 ? 16.358 -17.042 13.762 1.00 45.21 142 ALA A N 26
ATOM 25633 C CA . ALA A 1 67 ? 17.440 -16.096 14.009 1.00 30.42 142 ALA A CA 26
ATOM 25634 C C . ALA A 1 67 ? 16.917 -14.665 14.062 1.00 35.11 142 ALA A C 26
ATOM 25635 O O . ALA A 1 67 ? 17.410 -13.842 14.832 1.00 11.13 142 ALA A O 26
ATOM 25642 N N . ALA A 1 68 ? 15.915 -14.375 13.238 1.00 62.33 143 ALA A N 26
ATOM 25643 C CA . ALA A 1 68 ? 15.324 -13.044 13.192 1.00 43.40 143 ALA A CA 26
ATOM 25644 C C . ALA A 1 68 ? 14.838 -12.611 14.571 1.00 74.31 143 ALA A C 26
ATOM 25645 O O . ALA A 1 68 ? 15.065 -11.477 14.992 1.00 21.24 143 ALA A O 26
ATOM 25652 N N . ARG A 1 69 ? 14.166 -13.522 15.269 1.00 44.33 144 ARG A N 26
ATOM 25653 C CA . ARG A 1 69 ? 13.646 -13.233 16.600 1.00 72.24 144 ARG A CA 26
ATOM 25654 C C . ARG A 1 69 ? 14.721 -13.444 17.661 1.00 22.15 144 ARG A C 26
ATOM 25655 O O . ARG A 1 69 ? 14.891 -12.620 18.560 1.00 15.20 144 ARG A O 26
ATOM 25676 N N . ASP A 1 70 ? 15.444 -14.553 17.552 1.00 61.24 145 ASP A N 26
ATOM 25677 C CA . ASP A 1 70 ? 16.503 -14.873 1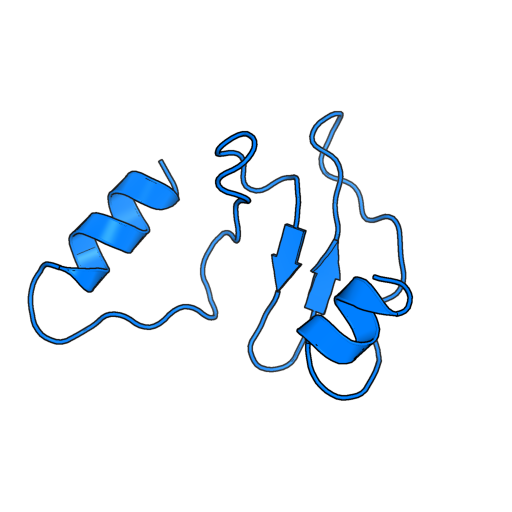8.502 1.00 44.34 145 ASP A CA 26
ATOM 25678 C C . ASP A 1 70 ? 17.474 -13.705 18.646 1.00 11.43 145 ASP A C 26
ATOM 25679 O O . ASP A 1 70 ? 17.988 -13.442 19.734 1.00 23.41 145 ASP A O 26
ATOM 25688 N N . HIS A 1 71 ? 17.721 -13.007 17.542 1.00 11.43 146 HIS A N 26
ATOM 25689 C CA . HIS A 1 71 ? 18.630 -11.866 17.546 1.00 25.42 146 HIS A CA 26
ATOM 25690 C C . HIS A 1 71 ? 17.858 -10.555 17.650 1.00 35.14 146 HIS A C 26
ATOM 25691 O O . HIS A 1 71 ? 18.164 -9.707 18.489 1.00 51.34 146 HIS A O 26
ATOM 25705 N N . CYS A 1 72 ? 16.855 -10.395 16.793 1.00 33.43 147 CYS A N 26
ATOM 25706 C CA . CYS A 1 72 ? 16.038 -9.188 16.787 1.00 3.44 147 CYS A CA 26
ATOM 25707 C C . CYS A 1 72 ? 14.613 -9.492 17.239 1.00 72.41 147 CYS A C 26
ATOM 25708 O O . CYS A 1 72 ? 14.396 -10.015 18.332 1.00 23.41 147 CYS A O 26
ATOM 25715 N N . LYS A 1 5 ? 0.148 -0.667 0.681 1.00 14.00 80 LYS A N 27
ATOM 25716 C CA . LYS A 1 5 ? 0.742 -1.014 -0.604 1.00 71.53 80 LYS A CA 27
ATOM 25717 C C . LYS A 1 5 ? 1.375 -2.401 -0.554 1.00 30.31 80 LYS A C 27
ATOM 25718 O O . LYS A 1 5 ? 0.908 -3.332 -1.211 1.00 64.23 80 LYS A O 27
ATOM 25737 N N . CYS A 1 6 ? 2.439 -2.533 0.231 1.00 10.22 81 CYS A N 27
ATOM 25738 C CA . CYS A 1 6 ? 3.136 -3.806 0.369 1.00 52.03 81 CYS A CA 27
ATOM 25739 C C . CYS A 1 6 ? 2.167 -4.916 0.766 1.00 71.24 81 CYS A C 27
ATOM 25740 O O . CYS A 1 6 ? 2.305 -6.060 0.331 1.00 74.43 81 CYS A O 27
ATOM 25747 N N . LEU A 1 7 ? 1.187 -4.571 1.593 1.00 2.45 82 LEU A N 27
ATOM 25748 C CA . LEU A 1 7 ? 0.194 -5.537 2.049 1.00 22.15 82 LEU A CA 27
ATOM 25749 C C . LEU A 1 7 ? -0.642 -6.051 0.882 1.00 65.43 82 LEU A C 27
ATOM 25750 O O . LEU A 1 7 ? -0.807 -7.258 0.708 1.00 31.31 82 LEU A O 27
ATOM 25766 N N . ALA A 1 8 ? -1.164 -5.127 0.083 1.00 72.05 83 ALA A N 27
ATOM 25767 C CA . ALA A 1 8 ? -1.979 -5.487 -1.071 1.00 41.13 83 ALA A CA 27
ATOM 25768 C C . ALA A 1 8 ? -1.153 -6.229 -2.117 1.00 1.43 83 ALA A C 27
ATOM 25769 O O . ALA A 1 8 ? -1.564 -7.275 -2.617 1.00 51.33 83 ALA A O 27
ATOM 25776 N N . GLU A 1 9 ? 0.013 -5.679 -2.442 1.00 22.11 84 GLU A N 27
ATOM 25777 C CA . GLU A 1 9 ? 0.895 -6.289 -3.430 1.00 25.34 84 GLU A CA 27
ATOM 25778 C C . GLU A 1 9 ? 1.318 -7.688 -2.991 1.00 23.42 84 GLU A C 27
ATOM 25779 O O . GLU A 1 9 ? 1.346 -8.621 -3.794 1.00 63.32 84 GLU A O 27
ATOM 25791 N N . HIS A 1 10 ? 1.647 -7.826 -1.710 1.00 63.42 85 HIS A N 27
ATOM 25792 C CA . HIS A 1 10 ? 2.069 -9.111 -1.163 1.00 70.25 85 HIS A CA 27
ATOM 25793 C C . HIS A 1 10 ? 0.943 -10.137 -1.257 1.00 24.04 85 HIS A C 27
ATOM 25794 O O . HIS A 1 10 ? 1.136 -11.241 -1.767 1.00 25.12 85 HIS A O 27
ATOM 25808 N N . HIS A 1 11 ? -0.232 -9.765 -0.760 1.00 32.42 86 HIS A N 27
ATOM 25809 C CA . HIS A 1 11 ? -1.389 -10.654 -0.787 1.00 1.51 86 HIS A CA 27
ATOM 25810 C C . HIS A 1 11 ? -1.718 -11.073 -2.216 1.00 71.43 86 HIS A C 27
ATOM 25811 O O . HIS A 1 11 ? -1.890 -12.258 -2.501 1.00 25.24 86 HIS A O 27
ATOM 25825 N N . GLU A 1 12 ? -1.805 -10.094 -3.111 1.00 13.43 87 GLU A N 27
ATOM 25826 C CA . GLU A 1 12 ? -2.116 -10.363 -4.510 1.00 3.22 87 GLU A CA 27
ATOM 25827 C C . GLU A 1 12 ? -1.040 -11.237 -5.147 1.00 62.32 87 GLU A C 27
ATOM 25828 O O . GLU A 1 12 ? -1.336 -12.281 -5.730 1.00 1.14 87 GLU A O 27
ATOM 25840 N N . LYS A 1 13 ? 0.211 -10.804 -5.033 1.00 50.31 88 LYS A N 27
ATOM 25841 C CA . LYS A 1 13 ? 1.333 -11.545 -5.597 1.00 32.44 88 LYS A CA 27
ATOM 25842 C C . LYS A 1 13 ? 1.350 -12.981 -5.082 1.00 35.04 88 LYS A C 27
ATOM 25843 O O . LYS A 1 13 ? 1.698 -13.908 -5.812 1.00 23.50 88 LYS A O 27
ATOM 25862 N N . SER A 1 14 ? 0.969 -13.157 -3.820 1.00 42.12 89 SER A N 27
ATOM 25863 C CA . SER A 1 14 ? 0.943 -14.480 -3.207 1.00 51.31 89 SER A CA 27
ATOM 25864 C C . SER A 1 14 ? -0.212 -15.311 -3.758 1.00 64.12 89 SER A C 27
ATOM 25865 O O . SER A 1 14 ? -0.076 -16.515 -3.980 1.00 4.51 89 SER A O 27
ATOM 25873 N N . LYS A 1 15 ? -1.349 -14.660 -3.978 1.00 30.25 90 LYS A N 27
ATOM 25874 C CA . LYS A 1 15 ? -2.529 -15.336 -4.504 1.00 22.31 90 LYS A CA 27
ATOM 25875 C C . LYS A 1 15 ? -2.288 -15.820 -5.930 1.00 42.44 90 LYS A C 27
ATOM 25876 O O . LYS A 1 15 ? -2.748 -16.894 -6.318 1.00 5.30 90 LYS A O 27
ATOM 25895 N N . SER A 1 16 ? -1.563 -15.020 -6.707 1.00 31.32 91 SER A N 27
ATOM 25896 C CA . SER A 1 16 ? -1.263 -15.366 -8.091 1.00 50.13 91 SER A CA 27
ATOM 25897 C C . SER A 1 16 ? -0.105 -14.526 -8.622 1.00 72.12 91 SER A C 27
ATOM 25898 O O . SER A 1 16 ? 0.314 -13.555 -7.992 1.00 14.42 91 SER A O 27
ATOM 25906 N N . THR A 1 17 ? 0.409 -14.908 -9.787 1.00 40.33 92 THR A N 27
ATOM 25907 C CA . THR A 1 17 ? 1.519 -14.192 -10.404 1.00 31.21 92 THR A CA 27
ATOM 25908 C C . THR A 1 17 ? 2.778 -14.288 -9.549 1.00 74.44 92 THR A C 27
ATOM 25909 O O . THR A 1 17 ? 2.863 -13.681 -8.482 1.00 22.04 92 THR A O 27
ATOM 25920 N N . HIS A 1 18 ? 3.754 -15.055 -10.026 1.00 13.21 93 HIS A N 27
ATOM 25921 C CA . HIS A 1 18 ? 5.010 -15.229 -9.305 1.00 73.22 93 HIS A CA 27
ATOM 25922 C C . HIS A 1 18 ? 5.954 -14.060 -9.568 1.00 52.12 93 HIS A C 27
ATOM 25923 O O . HIS A 1 18 ? 5.587 -13.090 -10.231 1.00 74.03 93 HIS A O 27
ATOM 25937 N N . SER A 1 19 ? 7.171 -14.159 -9.043 1.00 40.33 94 SER A N 27
ATOM 25938 C CA . SER A 1 19 ? 8.166 -13.107 -9.217 1.00 62.24 94 SER A CA 27
ATOM 25939 C C . SER A 1 19 ? 9.539 -13.702 -9.516 1.00 72.52 94 SER A C 27
ATOM 25940 O O . SER A 1 19 ? 9.666 -14.901 -9.763 1.00 21.41 94 SER A O 27
ATOM 25948 N N . GLN A 1 20 ? 10.562 -12.855 -9.492 1.00 4.02 95 GLN A N 27
ATOM 25949 C CA . GLN A 1 20 ? 11.926 -13.297 -9.761 1.00 13.43 95 GLN A CA 27
ATOM 25950 C C . GLN A 1 20 ? 12.702 -13.489 -8.462 1.00 12.20 95 GLN A C 27
ATOM 25951 O O . GLN A 1 20 ? 12.128 -13.455 -7.373 1.00 64.31 95 GLN A O 27
ATOM 25965 N N . VAL A 1 21 ? 14.010 -13.691 -8.584 1.00 40.34 96 VAL A N 27
ATOM 25966 C CA . VAL A 1 21 ? 14.865 -13.888 -7.420 1.00 44.32 96 VAL A CA 27
ATOM 25967 C C . VAL A 1 21 ? 15.332 -12.553 -6.849 1.00 33.52 96 VAL A C 27
ATOM 25968 O O . VAL A 1 21 ? 14.893 -11.491 -7.287 1.00 70.13 96 VAL A O 27
ATOM 25981 N N . GLY A 1 22 ? 16.226 -12.616 -5.866 1.00 74.44 97 GLY A N 27
ATOM 25982 C CA . GLY A 1 22 ? 16.738 -11.406 -5.251 1.00 34.13 97 GLY A CA 27
ATOM 25983 C C . GLY A 1 22 ? 15.657 -10.614 -4.542 1.00 54.15 97 GLY A C 27
ATOM 25984 O O . GLY A 1 22 ? 14.578 -11.137 -4.260 1.00 44.12 97 GLY A O 27
ATOM 25988 N N . ASP A 1 23 ? 15.945 -9.350 -4.253 1.00 43.01 98 ASP A N 27
ATOM 25989 C CA . ASP A 1 23 ? 14.990 -8.484 -3.573 1.00 15.14 98 ASP A CA 27
ATOM 25990 C C . ASP A 1 23 ? 13.640 -8.499 -4.284 1.00 42.10 98 ASP A C 27
ATOM 25991 O O . ASP A 1 23 ? 13.497 -7.949 -5.376 1.00 70.12 98 ASP A O 27
ATOM 26000 N N . ASP A 1 24 ? 12.654 -9.132 -3.658 1.00 64.53 99 ASP A N 27
ATOM 26001 C CA . ASP A 1 24 ? 11.316 -9.219 -4.231 1.00 62.43 99 ASP A CA 27
ATOM 26002 C C . ASP A 1 24 ? 10.268 -8.716 -3.243 1.00 63.25 99 ASP A C 27
ATOM 26003 O O . ASP A 1 24 ? 9.412 -7.903 -3.593 1.00 4.45 99 ASP A O 27
ATOM 26012 N N . ILE A 1 25 ? 10.341 -9.206 -2.011 1.00 25.14 100 ILE A N 27
ATOM 26013 C CA . ILE A 1 25 ? 9.399 -8.806 -0.973 1.00 3.11 100 ILE A CA 27
ATOM 26014 C C . ILE A 1 25 ? 9.999 -7.734 -0.069 1.00 42.15 100 ILE A C 27
ATOM 26015 O O . ILE A 1 25 ? 11.086 -7.893 0.487 1.00 40.42 100 ILE A O 27
ATOM 26031 N N . PRO A 1 26 ? 9.275 -6.615 0.083 1.00 71.32 101 PRO A N 27
ATOM 26032 C CA . PRO A 1 26 ? 9.715 -5.495 0.920 1.00 34.43 101 PRO A CA 27
ATOM 26033 C C . PRO A 1 26 ? 9.683 -5.835 2.406 1.00 32.44 101 PRO A C 27
ATOM 26034 O O . PRO A 1 26 ? 10.460 -5.296 3.194 1.00 12.44 101 PRO A O 27
ATOM 26045 N N . LYS A 1 27 ? 8.780 -6.734 2.784 1.00 72.02 102 LYS A N 27
ATOM 26046 C CA . LYS A 1 27 ? 8.647 -7.148 4.175 1.00 22.35 102 LYS A CA 27
ATOM 26047 C C . LYS A 1 27 ? 8.194 -5.983 5.049 1.00 33.11 102 LYS A C 27
ATOM 26048 O O . LYS A 1 27 ? 9.004 -5.157 5.470 1.00 23.44 102 LYS A O 27
ATOM 26067 N N . CYS A 1 28 ? 6.894 -5.923 5.319 1.00 10.21 103 CYS A N 27
ATOM 26068 C CA . CYS A 1 28 ? 6.332 -4.860 6.144 1.00 42.34 103 CYS A CA 27
ATOM 26069 C C . CYS A 1 28 ? 5.442 -5.435 7.241 1.00 73.41 103 CYS A C 27
ATOM 26070 O O . CYS A 1 28 ? 4.648 -6.343 6.998 1.00 54.14 103 CYS A O 27
ATOM 26077 N N . ASN A 1 29 ? 5.581 -4.900 8.450 1.00 75.15 104 ASN A N 27
ATOM 26078 C CA . ASN A 1 29 ? 4.789 -5.360 9.585 1.00 61.42 104 ASN A CA 27
ATOM 26079 C C . ASN A 1 29 ? 3.340 -4.899 9.461 1.00 43.41 104 ASN A C 27
ATOM 26080 O O . ASN A 1 29 ? 3.072 -3.741 9.137 1.00 74.14 104 ASN A O 27
ATOM 26091 N N . LEU A 1 30 ? 2.410 -5.811 9.722 1.00 42.44 105 LEU A N 27
ATOM 26092 C CA . LEU A 1 30 ? 0.988 -5.498 9.640 1.00 13.43 105 LEU A CA 27
ATOM 26093 C C . LEU A 1 30 ? 0.579 -4.529 10.745 1.00 2.15 105 LEU A C 27
ATOM 26094 O O . LEU A 1 30 ? -0.515 -3.966 10.718 1.00 44.21 105 LEU A O 27
ATOM 26110 N N . ALA A 1 31 ? 1.467 -4.338 11.716 1.00 31.41 106 ALA A N 27
ATOM 26111 C CA . ALA A 1 31 ? 1.201 -3.435 12.828 1.00 15.52 106 ALA A CA 27
ATOM 26112 C C . ALA A 1 31 ? 0.999 -2.005 12.338 1.00 52.15 106 ALA A C 27
ATOM 26113 O O . ALA A 1 31 ? 0.046 -1.332 12.730 1.00 34.42 106 ALA A O 27
ATOM 26120 N N . SER A 1 32 ? 1.903 -1.546 11.478 1.00 73.24 107 SER A N 27
ATOM 26121 C CA . SER A 1 32 ? 1.826 -0.194 10.937 1.00 62.22 107 SER A CA 27
ATOM 26122 C C . SER A 1 32 ? 1.651 -0.224 9.421 1.00 31.35 107 SER A C 27
ATOM 26123 O O . SER A 1 32 ? 1.077 0.691 8.833 1.00 0.23 107 SER A O 27
ATOM 26131 N N . GLY A 1 33 ? 2.151 -1.285 8.795 1.00 32.41 108 GLY A N 27
ATOM 26132 C CA . GLY A 1 33 ? 2.040 -1.416 7.354 1.00 22.30 108 GLY A CA 27
ATOM 26133 C C . GLY A 1 33 ? 3.231 -0.827 6.625 1.00 4.32 108 GLY A C 27
ATOM 26134 O O . GLY A 1 33 ? 3.136 -0.472 5.450 1.00 72.51 108 GLY A O 27
ATOM 26138 N N . TYR A 1 34 ? 4.356 -0.720 7.324 1.00 42.55 109 TYR A N 27
ATOM 26139 C CA . TYR A 1 34 ? 5.570 -0.165 6.737 1.00 42.42 109 TYR A CA 27
ATOM 26140 C C . TYR A 1 34 ? 6.608 -1.257 6.497 1.00 72.15 109 TYR A C 27
ATOM 26141 O O . TYR A 1 34 ? 6.729 -2.197 7.282 1.00 24.32 109 TYR A O 27
ATOM 26159 N N . TYR A 1 35 ? 7.354 -1.125 5.406 1.00 71.24 110 TYR A N 27
ATOM 26160 C CA . TYR A 1 35 ? 8.381 -2.101 5.059 1.00 14.12 110 TYR A CA 27
ATOM 26161 C C . TYR A 1 35 ? 9.726 -1.714 5.665 1.00 63.12 110 TYR A C 27
ATOM 26162 O O . TYR A 1 35 ? 10.776 -2.166 5.210 1.00 64.22 110 TYR A O 27
ATOM 26180 N N . GLU A 1 36 ? 9.685 -0.874 6.695 1.00 60.53 111 GLU A N 27
ATOM 26181 C CA . GLU A 1 36 ? 10.901 -0.426 7.363 1.00 30.22 111 GLU A CA 27
ATOM 26182 C C . GLU A 1 36 ? 11.131 -1.206 8.655 1.00 54.51 111 GLU A C 27
ATOM 26183 O O . GLU A 1 36 ? 12.072 -0.930 9.398 1.00 21.41 111 GLU A O 27
ATOM 26195 N N . GLN A 1 37 ? 10.263 -2.178 8.914 1.00 33.15 112 GLN A N 27
ATOM 26196 C CA . GLN A 1 37 ? 10.370 -2.996 10.117 1.00 61.33 112 GLN A CA 27
ATOM 26197 C C . GLN A 1 37 ? 11.151 -4.276 9.836 1.00 2.24 112 GLN A C 27
ATOM 26198 O O . GLN A 1 37 ? 11.988 -4.691 10.637 1.00 21.42 112 GLN A O 27
ATOM 26212 N N . MET A 1 38 ? 10.871 -4.896 8.695 1.00 44.03 113 MET A N 27
ATOM 26213 C CA . MET A 1 38 ? 11.549 -6.128 8.309 1.00 61.31 113 MET A CA 27
ATOM 26214 C C . MET A 1 38 ? 12.108 -6.021 6.893 1.00 34.44 113 MET A C 27
ATOM 26215 O O . MET A 1 38 ? 11.532 -5.348 6.039 1.00 12.24 113 MET A O 27
ATOM 26229 N N . GLN A 1 39 ? 13.231 -6.689 6.653 1.00 22.43 114 GLN A N 27
ATOM 26230 C CA . GLN A 1 39 ? 13.867 -6.668 5.341 1.00 12.42 114 GLN A CA 27
ATOM 26231 C C . GLN A 1 39 ? 14.513 -8.013 5.027 1.00 51.22 114 GLN A C 27
ATOM 26232 O O . GLN A 1 39 ? 15.679 -8.243 5.347 1.00 64.12 114 GLN A O 27
ATOM 26246 N N . CYS A 1 40 ? 13.747 -8.899 4.399 1.00 44.24 115 CYS A N 27
ATOM 26247 C CA . CYS A 1 40 ? 14.244 -10.222 4.041 1.00 30.12 115 CYS A CA 27
ATOM 26248 C C . CYS A 1 40 ? 14.567 -10.298 2.552 1.00 75.14 115 CYS A C 27
ATOM 26249 O O . CYS A 1 40 ? 13.770 -9.881 1.712 1.00 44.32 115 CYS A O 27
ATOM 26256 N N . ASN A 1 41 ? 15.740 -10.834 2.233 1.00 61.34 116 ASN A N 27
ATOM 26257 C CA . ASN A 1 41 ? 16.169 -10.965 0.845 1.00 54.03 116 ASN A CA 27
ATOM 26258 C C . ASN A 1 41 ? 16.532 -12.411 0.522 1.00 61.05 116 ASN A C 27
ATOM 26259 O O . ASN A 1 41 ? 16.610 -13.258 1.412 1.00 5.23 116 ASN A O 27
ATOM 26270 N N . THR A 1 42 ? 16.754 -12.688 -0.760 1.00 1.42 117 THR A N 27
ATOM 26271 C CA . THR A 1 42 ? 17.109 -14.030 -1.202 1.00 32.45 117 THR A CA 27
ATOM 26272 C C . THR A 1 42 ? 18.520 -14.400 -0.760 1.00 2.34 117 THR A C 27
ATOM 26273 O O . THR A 1 42 ? 18.764 -15.514 -0.299 1.00 34.53 117 THR A O 27
ATOM 26284 N N . GLN A 1 43 ? 19.446 -13.457 -0.903 1.00 11.21 118 GLN A N 27
ATOM 26285 C CA . GLN A 1 43 ? 20.834 -13.685 -0.518 1.00 13.32 118 GLN A CA 27
ATOM 26286 C C . GLN A 1 43 ? 20.979 -13.718 1.000 1.00 0.31 118 GLN A C 27
ATOM 26287 O O . GLN A 1 43 ? 21.778 -14.483 1.539 1.00 34.23 118 GLN A O 27
ATOM 26301 N N . GLN A 1 44 ? 20.202 -12.882 1.682 1.00 24.33 119 GLN A N 27
ATOM 26302 C CA . GLN A 1 44 ? 20.246 -12.816 3.138 1.00 2.22 119 GLN A CA 27
ATOM 26303 C C . GLN A 1 44 ? 19.019 -12.097 3.688 1.00 54.24 119 GLN A C 27
ATOM 26304 O O . GLN A 1 44 ? 18.327 -11.383 2.960 1.00 20.23 119 GLN A O 27
ATOM 26318 N N . HIS A 1 45 ? 18.753 -12.290 4.976 1.00 51.33 120 HIS A N 27
ATOM 26319 C CA . HIS A 1 45 ? 17.608 -11.659 5.623 1.00 70.01 120 HIS A CA 27
ATOM 26320 C C . HIS A 1 45 ? 18.052 -10.827 6.822 1.00 42.41 120 HIS A C 27
ATOM 26321 O O . HIS A 1 45 ? 19.055 -11.135 7.466 1.00 41.41 120 HIS A O 27
ATOM 26335 N N . TRP A 1 46 ? 17.300 -9.772 7.115 1.00 42.14 121 TRP A N 27
ATOM 26336 C CA . TRP A 1 46 ? 17.617 -8.895 8.236 1.00 44.21 121 TRP A CA 27
ATOM 26337 C C . TRP A 1 46 ? 16.409 -8.051 8.626 1.00 50.45 121 TRP A C 27
ATOM 26338 O O . TRP A 1 46 ? 15.399 -8.033 7.922 1.00 74.01 121 TRP A O 27
ATOM 26359 N N . CYS A 1 47 ? 16.519 -7.351 9.750 1.00 31.52 122 CYS A N 27
ATOM 26360 C CA . CYS A 1 47 ? 15.435 -6.505 10.234 1.00 40.22 122 CYS A CA 27
ATOM 26361 C C . CYS A 1 47 ? 15.828 -5.031 10.175 1.00 72.55 122 CYS A C 27
ATOM 26362 O O . CYS A 1 47 ? 17.009 -4.690 10.230 1.00 2.13 122 CYS A O 27
ATOM 26369 N N . VAL A 1 48 ? 14.828 -4.162 10.061 1.00 24.43 123 VAL A N 27
ATOM 26370 C CA . VAL A 1 48 ? 15.068 -2.726 9.996 1.00 42.32 123 VAL A CA 27
ATOM 26371 C C . VAL A 1 48 ? 14.126 -1.968 10.924 1.00 34.32 123 VAL A C 27
ATOM 26372 O O . VAL A 1 48 ? 13.170 -2.536 11.453 1.00 74.01 123 VAL A O 27
ATOM 26385 N N . ASP A 1 49 ? 14.401 -0.683 11.118 1.00 60.32 124 ASP A N 27
ATOM 26386 C CA . ASP A 1 49 ? 13.576 0.154 11.982 1.00 65.24 124 ASP A CA 27
ATOM 26387 C C . ASP A 1 49 ? 12.721 1.109 11.156 1.00 12.50 124 ASP A C 27
ATOM 26388 O O . ASP A 1 49 ? 13.095 1.528 10.060 1.00 31.32 124 ASP A O 27
ATOM 26397 N N . PRO A 1 50 ? 11.543 1.463 11.692 1.00 3.41 125 PRO A N 27
ATOM 26398 C CA . PRO A 1 50 ? 10.610 2.373 11.022 1.00 53.14 125 PRO A CA 27
ATOM 26399 C C . PRO A 1 50 ? 11.130 3.806 10.974 1.00 73.32 125 PRO A C 27
ATOM 26400 O O . PRO A 1 50 ? 10.706 4.601 10.136 1.00 13.44 125 PRO A O 27
ATOM 26411 N N . GLU A 1 51 ? 12.051 4.127 11.877 1.00 34.33 126 GLU A N 27
ATOM 26412 C CA . GLU A 1 51 ? 12.627 5.465 11.937 1.00 65.41 126 GLU A CA 27
ATOM 26413 C C . GLU A 1 51 ? 13.127 5.903 10.563 1.00 11.54 126 GLU A C 27
ATOM 26414 O O . GLU A 1 51 ? 12.744 6.960 10.060 1.00 24.14 126 GLU A O 27
ATOM 26426 N N . SER A 1 52 ? 13.984 5.085 9.963 1.00 63.45 127 SER A N 27
ATOM 26427 C CA . SER A 1 52 ? 14.540 5.389 8.649 1.00 2.44 127 SER A CA 27
ATOM 26428 C C . SER A 1 52 ? 14.508 4.159 7.747 1.00 3.51 127 SER A C 27
ATOM 26429 O O . SER A 1 52 ? 14.286 4.265 6.542 1.00 45.53 127 SER A O 27
ATOM 26437 N N . GLY A 1 53 ? 14.732 2.991 8.341 1.00 1.24 128 GLY A N 27
ATOM 26438 C CA . GLY A 1 53 ? 14.725 1.757 7.578 1.00 41.12 128 GLY A CA 27
ATOM 26439 C C . GLY A 1 53 ? 16.106 1.146 7.451 1.00 44.01 128 GLY A C 27
ATOM 26440 O O . GLY A 1 53 ? 16.421 0.506 6.447 1.00 22.42 128 GLY A O 27
ATOM 26444 N N . THR A 1 54 ? 16.936 1.345 8.471 1.00 72.41 129 THR A N 27
ATOM 26445 C CA . THR A 1 54 ? 18.292 0.811 8.468 1.00 30.02 129 THR A CA 27
ATOM 26446 C C . THR A 1 54 ? 18.367 -0.504 9.236 1.00 70.14 129 THR A C 27
ATOM 26447 O O . THR A 1 54 ? 17.588 -0.740 10.159 1.00 61.24 129 THR A O 27
ATOM 26458 N N . ALA A 1 55 ? 19.310 -1.357 8.848 1.00 13.01 130 ALA A N 27
ATOM 26459 C CA . ALA A 1 55 ? 19.488 -2.647 9.502 1.00 32.40 130 ALA A CA 27
ATOM 26460 C C . ALA A 1 55 ? 19.831 -2.473 10.978 1.00 54.54 130 ALA A C 27
ATOM 26461 O O . ALA A 1 55 ? 20.414 -1.463 11.375 1.00 52.24 130 ALA A O 27
ATOM 26468 N N . LEU A 1 56 ? 19.465 -3.461 11.786 1.00 14.23 131 LEU A N 27
ATOM 26469 C CA . LEU A 1 56 ? 19.733 -3.416 13.219 1.00 0.15 131 LEU A CA 27
ATOM 26470 C C . LEU A 1 56 ? 20.651 -4.560 13.638 1.00 42.14 131 LEU A C 27
ATOM 26471 O O . LEU A 1 56 ? 21.498 -4.401 14.516 1.00 51.42 131 LEU A O 27
ATOM 26487 N N . GLY A 1 57 ? 20.478 -5.714 13.000 1.00 23.14 132 GLY A N 27
ATOM 26488 C CA . GLY A 1 57 ? 21.300 -6.867 13.319 1.00 73.45 132 GLY A CA 27
ATOM 26489 C C . GLY A 1 57 ? 22.283 -7.201 12.215 1.00 45.25 132 GLY A C 27
ATOM 26490 O O . GLY A 1 57 ? 22.719 -6.318 11.476 1.00 25.23 132 GLY A O 27
ATOM 26494 N N . GLU A 1 58 ? 22.635 -8.478 12.103 1.00 73.13 133 GLU A N 27
ATOM 26495 C CA . GLU A 1 58 ? 23.576 -8.924 11.082 1.00 74.30 133 GLU A CA 27
ATOM 26496 C C . GLU A 1 58 ? 23.273 -10.357 10.652 1.00 0.11 133 GLU A C 27
ATOM 26497 O O . GLU A 1 58 ? 24.045 -11.275 10.929 1.00 74.40 133 GLU A O 27
ATOM 26509 N N . ARG A 1 59 ? 22.144 -10.539 9.974 1.00 24.24 134 ARG A N 27
ATOM 26510 C CA . ARG A 1 59 ? 21.738 -11.859 9.508 1.00 62.33 134 ARG A CA 27
ATOM 26511 C C . ARG A 1 59 ? 21.570 -12.822 10.679 1.00 20.24 134 ARG A C 27
ATOM 26512 O O . ARG A 1 59 ? 21.783 -12.453 11.834 1.00 20.24 134 ARG A O 27
ATOM 26533 N N . ARG A 1 60 ? 21.186 -14.057 10.373 1.00 22.23 135 ARG A N 27
ATOM 26534 C CA . ARG A 1 60 ? 20.988 -15.072 11.401 1.00 72.43 135 ARG A CA 27
ATOM 26535 C C . ARG A 1 60 ? 21.642 -16.390 10.996 1.00 33.42 135 ARG A C 27
ATOM 26536 O O . ARG A 1 60 ? 22.573 -16.859 11.650 1.00 21.14 135 ARG A O 27
ATOM 26557 N N . SER A 1 61 ? 21.147 -16.983 9.914 1.00 31.13 136 SER A N 27
ATOM 26558 C CA . SER A 1 61 ? 21.680 -18.249 9.425 1.00 71.10 136 SER A CA 27
ATOM 26559 C C . SER A 1 61 ? 20.945 -18.698 8.166 1.00 53.33 136 SER A C 27
ATOM 26560 O O . SER A 1 61 ? 21.475 -18.610 7.059 1.00 21.21 136 SER A O 27
ATOM 26568 N N . GLY A 1 62 ? 19.718 -19.179 8.344 1.00 70.03 137 GLY A N 27
ATOM 26569 C CA . GLY A 1 62 ? 18.929 -19.635 7.214 1.00 12.33 137 GLY A CA 27
ATOM 26570 C C . GLY A 1 62 ? 17.474 -19.222 7.319 1.00 1.42 137 GLY A C 27
ATOM 26571 O O . GLY A 1 62 ? 17.082 -18.537 8.263 1.00 24.25 137 GLY A O 27
ATOM 26575 N N . GLY A 1 63 ? 16.670 -19.637 6.345 1.00 65.42 138 GLY A N 27
ATOM 26576 C CA . GLY A 1 63 ? 15.260 -19.295 6.350 1.00 62.15 138 GLY A CA 27
ATOM 26577 C C . GLY A 1 63 ? 15.025 -17.803 6.220 1.00 63.25 138 GLY A C 27
ATOM 26578 O O . GLY A 1 63 ? 15.906 -16.999 6.526 1.00 63.33 138 GLY A O 27
ATOM 26582 N N . CYS A 1 64 ? 13.834 -17.431 5.763 1.00 63.15 139 CYS A N 27
ATOM 26583 C CA . CYS A 1 64 ? 13.486 -16.026 5.590 1.00 32.00 139 CYS A CA 27
ATOM 26584 C C . CYS A 1 64 ? 12.671 -15.518 6.776 1.00 72.21 139 CYS A C 27
ATOM 26585 O O . CYS A 1 64 ? 13.177 -14.781 7.622 1.00 3.14 139 CYS A O 27
ATOM 26592 N N . THR A 1 65 ? 11.404 -15.918 6.831 1.00 20.11 140 THR A N 27
ATOM 26593 C CA . THR A 1 65 ? 10.518 -15.504 7.912 1.00 41.34 140 THR A CA 27
ATOM 26594 C C . THR A 1 65 ? 10.780 -16.311 9.178 1.00 63.02 140 THR A C 27
ATOM 26595 O O . THR A 1 65 ? 10.684 -15.789 10.288 1.00 71.21 140 THR A O 27
ATOM 26606 N N . GLU A 1 66 ? 11.113 -17.586 9.003 1.00 73.31 141 GLU A N 27
ATOM 26607 C CA . GLU A 1 66 ? 11.389 -18.465 10.133 1.00 14.04 141 GLU A CA 27
ATOM 26608 C C . GLU A 1 66 ? 12.444 -17.855 11.051 1.00 21.35 141 GLU A C 27
ATOM 26609 O O . GLU A 1 66 ? 12.227 -17.710 12.254 1.00 13.00 141 GLU A O 27
ATOM 26621 N N . ALA A 1 67 ? 13.588 -17.501 10.475 1.00 51.01 142 ALA A N 27
ATOM 26622 C CA . ALA A 1 67 ? 14.677 -16.906 11.240 1.00 53.12 142 ALA A CA 27
ATOM 26623 C C . ALA A 1 67 ? 14.371 -15.454 11.592 1.00 50.15 142 ALA A C 27
ATOM 26624 O O . ALA A 1 67 ? 14.734 -14.976 12.666 1.00 43.03 142 ALA A O 27
ATOM 26631 N N . ALA A 1 68 ? 13.702 -14.757 10.679 1.00 73.21 143 ALA A N 27
ATOM 26632 C CA . ALA A 1 68 ? 13.346 -13.360 10.894 1.00 63.02 143 ALA A CA 27
ATOM 26633 C C . ALA A 1 68 ? 12.518 -13.193 12.163 1.00 30.23 143 ALA A C 27
ATOM 26634 O O . ALA A 1 68 ? 12.753 -12.279 12.954 1.00 65.32 143 ALA A O 27
ATOM 26641 N N . ARG A 1 69 ? 11.547 -14.081 12.352 1.00 63.22 144 ARG A N 27
ATOM 26642 C CA . ARG A 1 69 ? 10.683 -14.031 13.525 1.00 52.44 144 ARG A CA 27
ATOM 26643 C C . ARG A 1 69 ? 11.344 -14.714 14.718 1.00 62.45 144 ARG A C 27
ATOM 26644 O O . ARG A 1 69 ? 11.257 -14.234 15.848 1.00 71.41 144 ARG A O 27
ATOM 26665 N N . ASP A 1 70 ? 12.005 -15.837 14.458 1.00 73.44 145 ASP A N 27
ATOM 26666 C CA . ASP A 1 70 ? 12.681 -16.587 15.509 1.00 25.33 145 ASP A CA 27
ATOM 26667 C C . ASP A 1 70 ? 13.737 -15.727 16.197 1.00 15.24 145 ASP A C 27
ATOM 26668 O O . ASP A 1 70 ? 13.878 -15.759 17.420 1.00 13.44 145 ASP A O 27
ATOM 26677 N N . HIS A 1 71 ? 14.476 -14.959 15.404 1.00 44.13 146 HIS A N 27
ATOM 26678 C CA . HIS A 1 71 ? 15.520 -14.090 15.936 1.00 14.25 146 HIS A CA 27
ATOM 26679 C C . HIS A 1 71 ? 16.123 -13.226 14.833 1.00 14.52 146 HIS A C 27
ATOM 26680 O O . HIS A 1 71 ? 17.343 -13.095 14.729 1.00 13.04 146 HIS A O 27
ATOM 26694 N N . CYS A 1 72 ? 15.260 -12.638 14.011 1.00 42.33 147 CYS A N 27
ATOM 26695 C CA . CYS A 1 72 ? 15.707 -11.787 12.914 1.00 13.02 147 CYS A CA 27
ATOM 26696 C C . CYS A 1 72 ? 16.576 -12.572 11.936 1.00 5.33 147 CYS A C 27
ATOM 26697 O O . CYS A 1 72 ? 16.958 -13.711 12.206 1.00 10.33 147 CYS A O 27
ATOM 26704 N N . LYS A 1 5 ? 0.778 0.003 0.517 1.00 61.15 80 LYS A N 28
ATOM 26705 C CA . LYS A 1 5 ? 1.391 -0.248 -0.782 1.00 41.25 80 LYS A CA 28
ATOM 26706 C C . LYS A 1 5 ? 2.025 -1.634 -0.826 1.00 63.43 80 LYS A C 28
ATOM 26707 O O . LYS A 1 5 ? 1.704 -2.448 -1.692 1.00 74.45 80 LYS A O 28
ATOM 26726 N N . CYS A 1 6 ? 2.927 -1.898 0.114 1.00 51.43 81 CYS A N 28
ATOM 26727 C CA . CYS A 1 6 ? 3.606 -3.186 0.184 1.00 52.25 81 CYS A CA 28
ATOM 26728 C C . CYS A 1 6 ? 2.600 -4.323 0.343 1.00 3.43 81 CYS A C 28
ATOM 26729 O O . CYS A 1 6 ? 2.787 -5.412 -0.200 1.00 32.21 81 CYS A O 28
ATOM 26736 N N . LEU A 1 7 ? 1.534 -4.061 1.092 1.00 64.03 82 LEU A N 28
ATOM 26737 C CA . LEU A 1 7 ? 0.498 -5.061 1.323 1.00 22.44 82 LEU A CA 28
ATOM 26738 C C . LEU A 1 7 ? -0.198 -5.436 0.019 1.00 31.41 82 LEU A C 28
ATOM 26739 O O . LEU A 1 7 ? -0.430 -6.613 -0.256 1.00 64.23 82 LEU A O 28
ATOM 26755 N N . ALA A 1 8 ? -0.527 -4.428 -0.781 1.00 55.31 83 ALA A N 28
ATOM 26756 C CA . ALA A 1 8 ? -1.193 -4.652 -2.058 1.00 51.33 83 ALA A CA 28
ATOM 26757 C C . ALA A 1 8 ? -0.266 -5.353 -3.045 1.00 43.32 83 ALA A C 28
ATOM 26758 O O . ALA A 1 8 ? -0.657 -6.318 -3.699 1.00 73.45 83 ALA A O 28
ATOM 26765 N N . GLU A 1 9 ? 0.965 -4.859 -3.147 1.00 75.30 84 GLU A N 28
ATOM 26766 C CA . GLU A 1 9 ? 1.946 -5.439 -4.056 1.00 44.31 84 GLU A CA 28
ATOM 26767 C C . GLU A 1 9 ? 2.273 -6.876 -3.660 1.00 54.13 84 GLU A C 28
ATOM 26768 O O . GLU A 1 9 ? 2.335 -7.766 -4.509 1.00 30.54 84 GLU A O 28
ATOM 26780 N N . HIS A 1 10 ? 2.481 -7.094 -2.366 1.00 34.43 85 HIS A N 28
ATOM 26781 C CA . HIS A 1 10 ? 2.801 -8.423 -1.856 1.00 74.13 85 HIS A CA 28
ATOM 26782 C C . HIS A 1 10 ? 1.635 -9.383 -2.072 1.00 74.12 85 HIS A C 28
ATOM 26783 O O . HIS A 1 10 ? 1.828 -10.530 -2.478 1.00 11.33 85 HIS A O 28
ATOM 26797 N N . HIS A 1 11 ? 0.424 -8.907 -1.798 1.00 20.32 86 HIS A N 28
ATOM 26798 C CA . HIS A 1 11 ? -0.774 -9.724 -1.962 1.00 5.30 86 HIS A CA 28
ATOM 26799 C C . HIS A 1 11 ? -0.990 -10.081 -3.429 1.00 74.22 86 HIS A C 28
ATOM 26800 O O . HIS A 1 11 ? -1.261 -11.234 -3.763 1.00 23.43 86 HIS A O 28
ATOM 26814 N N . GLU A 1 12 ? -0.871 -9.084 -4.300 1.00 62.24 87 GLU A N 28
ATOM 26815 C CA . GLU A 1 12 ? -1.056 -9.295 -5.731 1.00 43.44 87 GLU A CA 28
ATOM 26816 C C . GLU A 1 12 ? -0.038 -10.296 -6.270 1.00 33.51 87 GLU A C 28
ATOM 26817 O O . GLU A 1 12 ? -0.391 -11.234 -6.986 1.00 15.14 87 GLU A O 28
ATOM 26829 N N . LYS A 1 13 ? 1.227 -10.091 -5.921 1.00 22.11 88 LYS A N 28
ATOM 26830 C CA . LYS A 1 13 ? 2.298 -10.975 -6.367 1.00 55.11 88 LYS A CA 28
ATOM 26831 C C . LYS A 1 13 ? 2.064 -12.401 -5.879 1.00 63.23 88 LYS A C 28
ATOM 26832 O O . LYS A 1 13 ? 2.200 -13.358 -6.642 1.00 21.13 88 LYS A O 28
ATOM 26851 N N . SER A 1 14 ? 1.711 -12.536 -4.605 1.00 4.31 89 SER A N 28
ATOM 26852 C CA . SER A 1 14 ? 1.461 -13.846 -4.015 1.00 44.31 89 SER A CA 28
ATOM 26853 C C . SER A 1 14 ? 0.251 -14.511 -4.664 1.00 24.45 89 SER A C 28
ATOM 26854 O O . SER A 1 14 ? 0.241 -15.721 -4.892 1.00 64.22 89 SER A O 28
ATOM 26862 N N . LYS A 1 15 ? -0.769 -13.712 -4.958 1.00 24.33 90 LYS A N 28
ATOM 26863 C CA . LYS A 1 15 ? -1.985 -14.221 -5.581 1.00 3.10 90 LYS A CA 28
ATOM 26864 C C . LYS A 1 15 ? -1.697 -14.751 -6.982 1.00 32.41 90 LYS A C 28
ATOM 26865 O O . LYS A 1 15 ? -2.141 -15.840 -7.347 1.00 12.11 90 LYS A O 28
ATOM 26884 N N . SER A 1 16 ? -0.951 -13.976 -7.762 1.00 4.02 91 SER A N 28
ATOM 26885 C CA . SER A 1 16 ? -0.606 -14.367 -9.124 1.00 22.25 91 SER A CA 28
ATOM 26886 C C . SER A 1 16 ? 0.422 -15.494 -9.121 1.00 63.41 91 SER A C 28
ATOM 26887 O O . SER A 1 16 ? 1.160 -15.6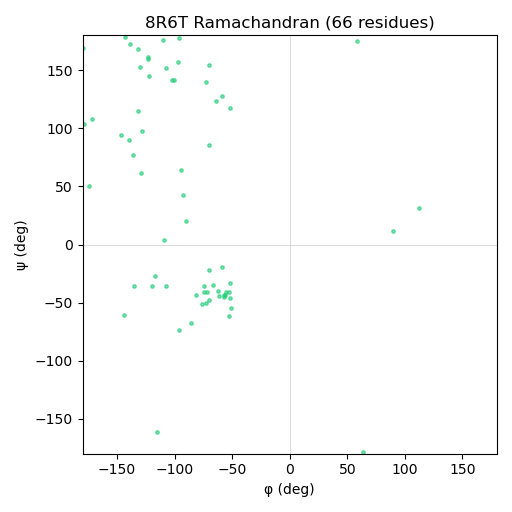76 -8.152 1.00 64.32 91 SER A O 28
ATOM 26895 N N . THR A 1 17 ? 0.465 -16.250 -10.214 1.00 30.41 92 THR A N 28
ATOM 26896 C CA . THR A 1 17 ? 1.401 -17.361 -10.339 1.00 14.20 92 THR A CA 28
ATOM 26897 C C . THR A 1 17 ? 1.976 -17.439 -11.748 1.00 42.23 92 THR A C 28
ATOM 26898 O O . THR A 1 17 ? 1.242 -17.615 -12.721 1.00 14.50 92 THR A O 28
ATOM 26909 N N . HIS A 1 18 ? 3.295 -17.308 -11.852 1.00 51.42 93 HIS A N 28
ATOM 26910 C CA . HIS A 1 18 ? 3.969 -17.365 -13.144 1.00 45.32 93 HIS A CA 28
ATOM 26911 C C . HIS A 1 18 ? 5.485 -17.348 -12.967 1.00 52.21 93 HIS A C 28
ATOM 26912 O O . HIS A 1 18 ? 6.177 -18.284 -13.368 1.00 13.32 93 HIS A O 28
ATOM 26926 N N . SER A 1 19 ? 5.994 -16.277 -12.365 1.00 75.42 94 SER A N 28
ATOM 26927 C CA . SER A 1 19 ? 7.427 -16.137 -12.139 1.00 43.34 94 SER A CA 28
ATOM 26928 C C . SER A 1 19 ? 7.702 -15.462 -10.799 1.00 24.01 94 SER A C 28
ATOM 26929 O O . SER A 1 19 ? 7.609 -14.241 -10.677 1.00 22.14 94 SER A O 28
ATOM 26937 N N . GLN A 1 20 ? 8.041 -16.267 -9.797 1.00 45.01 95 GLN A N 28
ATOM 26938 C CA . GLN A 1 20 ? 8.330 -15.748 -8.465 1.00 75.31 95 GLN A CA 28
ATOM 26939 C C . GLN A 1 20 ? 9.820 -15.840 -8.156 1.00 2.21 95 GLN A C 28
ATOM 26940 O O . GLN A 1 20 ? 10.494 -16.782 -8.572 1.00 45.24 95 GLN A O 28
ATOM 26954 N N . VAL A 1 21 ? 10.329 -14.855 -7.423 1.00 1.50 96 VAL A N 28
ATOM 26955 C CA . VAL A 1 21 ? 11.740 -14.824 -7.057 1.00 61.12 96 VAL A CA 28
ATOM 26956 C C . VAL A 1 21 ? 11.915 -14.827 -5.543 1.00 24.02 96 VAL A C 28
ATOM 26957 O O . VAL A 1 21 ? 12.796 -15.502 -5.011 1.00 11.45 96 VAL A O 28
ATOM 26970 N N . GLY A 1 22 ? 11.070 -14.068 -4.853 1.00 14.41 97 GLY A N 28
ATOM 26971 C CA . GLY A 1 22 ? 11.147 -13.997 -3.405 1.00 63.15 97 GLY A CA 28
ATOM 26972 C C . GLY A 1 22 ? 11.991 -12.833 -2.926 1.00 41.42 97 GLY A C 28
ATOM 26973 O O . GLY A 1 22 ? 11.716 -12.248 -1.879 1.00 12.54 97 GLY A O 28
ATOM 26977 N N . ASP A 1 23 ? 13.022 -12.496 -3.693 1.00 64.41 98 ASP A N 28
ATOM 26978 C CA . ASP A 1 23 ? 13.910 -11.394 -3.341 1.00 21.43 98 ASP A CA 28
ATOM 26979 C C . ASP A 1 23 ? 13.305 -10.056 -3.754 1.00 24.14 98 ASP A C 28
ATOM 26980 O O . ASP A 1 23 ? 12.191 -10.001 -4.274 1.00 32.34 98 ASP A O 28
ATOM 26989 N N . ASP A 1 24 ? 14.047 -8.980 -3.518 1.00 2.33 99 ASP A N 28
ATOM 26990 C CA . ASP A 1 24 ? 13.584 -7.641 -3.865 1.00 24.10 99 ASP A CA 28
ATOM 26991 C C . ASP A 1 24 ? 12.258 -7.329 -3.178 1.00 63.34 99 ASP A C 28
ATOM 26992 O O . ASP A 1 24 ? 11.394 -6.663 -3.749 1.00 44.12 99 ASP A O 28
ATOM 27001 N N . ILE A 1 25 ? 12.104 -7.816 -1.952 1.00 23.32 100 ILE A N 28
ATOM 27002 C CA . ILE A 1 25 ? 10.884 -7.589 -1.188 1.00 74.51 100 ILE A CA 28
ATOM 27003 C C . ILE A 1 25 ? 11.137 -6.653 -0.012 1.00 2.31 100 ILE A C 28
ATOM 27004 O O . ILE A 1 25 ? 12.094 -6.812 0.746 1.00 62.50 100 ILE A O 28
ATOM 27020 N N . PRO A 1 26 ? 10.259 -5.651 0.147 1.00 31.51 101 PRO A N 28
ATOM 27021 C CA . PRO A 1 26 ? 10.365 -4.670 1.231 1.00 71.20 101 PRO A CA 28
ATOM 27022 C C . PRO A 1 26 ? 10.066 -5.280 2.596 1.00 1.13 101 PRO A C 28
ATOM 27023 O O . PRO A 1 26 ? 10.730 -4.969 3.585 1.00 22.44 101 PRO A O 28
ATOM 27034 N N . LYS A 1 27 ? 9.063 -6.150 2.644 1.00 52.31 102 LYS A N 28
ATOM 27035 C CA . LYS A 1 27 ? 8.676 -6.805 3.888 1.00 63.35 102 LYS A CA 28
ATOM 27036 C C . LYS A 1 27 ? 8.159 -5.789 4.901 1.00 45.24 102 LYS A C 28
ATOM 27037 O O . LYS A 1 27 ? 8.933 -5.024 5.477 1.00 11.53 102 LYS A O 28
ATOM 27056 N N . CYS A 1 28 ? 6.848 -5.787 5.114 1.00 31.20 103 CYS A N 28
ATOM 27057 C CA . CYS A 1 28 ? 6.227 -4.866 6.058 1.00 4.03 103 CYS A CA 28
ATOM 27058 C C . CYS A 1 28 ? 5.329 -5.615 7.038 1.00 12.23 103 CYS A C 28
ATOM 27059 O O . CYS A 1 28 ? 4.362 -6.263 6.639 1.00 5.01 103 CYS A O 28
ATOM 27066 N N . ASN A 1 29 ? 5.655 -5.520 8.323 1.00 5.11 104 ASN A N 28
ATOM 27067 C CA . ASN A 1 29 ? 4.879 -6.188 9.361 1.00 75.34 104 ASN A CA 28
ATOM 27068 C C . ASN A 1 29 ? 3.475 -5.597 9.455 1.00 21.31 104 ASN A C 28
ATOM 27069 O O . ASN A 1 29 ? 3.306 -4.379 9.526 1.00 31.22 104 ASN A O 28
ATOM 27080 N N . LEU A 1 30 ? 2.472 -6.468 9.456 1.00 54.41 105 LEU A N 28
ATOM 27081 C CA . LEU A 1 30 ? 1.082 -6.033 9.542 1.00 12.25 105 LEU A CA 28
ATOM 27082 C C . LEU A 1 30 ? 0.840 -5.232 10.818 1.00 43.43 105 LEU A C 28
ATOM 27083 O O . LEU A 1 30 ? -0.130 -4.481 10.917 1.00 72.42 105 LEU A O 28
ATOM 27099 N N . ALA A 1 31 ? 1.731 -5.395 11.790 1.00 1.44 106 ALA A N 28
ATOM 27100 C CA . ALA A 1 31 ? 1.617 -4.683 13.058 1.00 62.44 106 ALA A CA 28
ATOM 27101 C C . ALA A 1 31 ? 1.454 -3.184 12.833 1.00 73.01 106 ALA A C 28
ATOM 27102 O O . ALA A 1 31 ? 0.597 -2.545 13.444 1.00 41.12 106 ALA A O 28
ATOM 27109 N N . SER A 1 32 ? 2.281 -2.628 11.953 1.00 31.43 107 SER A N 28
ATOM 27110 C CA . SER A 1 32 ? 2.231 -1.203 11.651 1.00 14.35 107 SER A CA 28
ATOM 27111 C C . SER A 1 32 ? 1.861 -0.970 10.190 1.00 54.52 107 SER A C 28
ATOM 27112 O O . SER A 1 32 ? 1.289 0.062 9.839 1.00 20.04 107 SER A O 28
ATOM 27120 N N . GLY A 1 33 ? 2.192 -1.937 9.340 1.00 32.33 108 GLY A N 28
ATOM 27121 C CA . GLY A 1 33 ? 1.887 -1.819 7.926 1.00 24.42 108 GLY A CA 28
ATOM 27122 C C . GLY A 1 33 ? 3.001 -1.149 7.147 1.00 4.33 108 GLY A C 28
ATOM 27123 O O . GLY A 1 33 ? 2.831 -0.807 5.977 1.00 43.13 108 GLY A O 28
ATOM 27127 N N . TYR A 1 34 ? 4.144 -0.958 7.797 1.00 31.25 109 TYR A N 28
ATOM 27128 C CA . TYR A 1 34 ? 5.289 -0.320 7.160 1.00 42.15 109 TYR A CA 28
ATOM 27129 C C . TYR A 1 34 ? 6.387 -1.338 6.868 1.00 45.24 109 TYR A C 28
ATOM 27130 O O . TYR A 1 34 ? 6.505 -2.355 7.552 1.00 43.41 109 TYR A O 28
ATOM 27148 N N . TYR A 1 35 ? 7.190 -1.056 5.847 1.00 74.11 110 TYR A N 28
ATOM 27149 C CA . TYR A 1 35 ? 8.278 -1.947 5.462 1.00 51.33 110 TYR A CA 28
ATOM 27150 C C . TYR A 1 35 ? 9.568 -1.575 6.185 1.00 4.45 110 TYR A C 28
ATOM 27151 O O . TYR A 1 35 ? 10.662 -1.925 5.745 1.00 45.03 110 TYR A O 28
ATOM 27169 N N . GLU A 1 36 ? 9.430 -0.863 7.300 1.00 42.34 111 GLU A N 28
ATOM 27170 C CA . GLU A 1 36 ? 10.585 -0.443 8.085 1.00 12.40 111 GLU A CA 28
ATOM 27171 C C . GLU A 1 36 ? 10.692 -1.256 9.372 1.00 45.22 111 GLU A C 28
ATOM 27172 O O . GLU A 1 36 ? 11.558 -1.000 10.209 1.00 52.25 111 GLU A O 28
ATOM 27184 N N . GLN A 1 37 ? 9.807 -2.236 9.521 1.00 10.45 112 GLN A N 28
ATOM 27185 C CA . GLN A 1 37 ? 9.802 -3.085 10.706 1.00 34.34 112 GLN A CA 28
ATOM 27186 C C . GLN A 1 37 ? 10.730 -4.281 10.523 1.00 73.42 112 GLN A C 28
ATOM 27187 O O . GLN A 1 37 ? 11.681 -4.464 11.282 1.00 14.34 112 GLN A O 28
ATOM 27201 N N . MET A 1 38 ? 10.446 -5.094 9.510 1.00 45.22 113 MET A N 28
ATOM 27202 C CA . MET A 1 38 ? 11.257 -6.273 9.226 1.00 1.54 113 MET A CA 28
ATOM 27203 C C . MET A 1 38 ? 11.680 -6.302 7.761 1.00 11.01 113 MET A C 28
ATOM 27204 O O . MET A 1 38 ? 10.967 -5.803 6.891 1.00 44.52 113 MET A O 28
ATOM 27218 N N . GLN A 1 39 ? 12.842 -6.890 7.497 1.00 44.41 114 GLN A N 28
ATOM 27219 C CA . GLN A 1 39 ? 13.359 -6.982 6.137 1.00 62.44 114 GLN A CA 28
ATOM 27220 C C . GLN A 1 39 ? 13.903 -8.379 5.855 1.00 60.11 114 GLN A C 28
ATOM 27221 O O . GLN A 1 39 ? 15.012 -8.720 6.267 1.00 44.41 114 GLN A O 28
ATOM 27235 N N . CYS A 1 40 ? 13.115 -9.185 5.151 1.00 50.42 115 CYS A N 28
ATOM 27236 C CA . CYS A 1 40 ? 13.516 -10.545 4.814 1.00 21.22 115 CYS A CA 28
ATOM 27237 C C . CYS A 1 40 ? 13.984 -10.631 3.364 1.00 25.34 115 CYS A C 28
ATOM 27238 O O . CYS A 1 40 ? 13.411 -10.001 2.478 1.00 54.43 115 CYS A O 28
ATOM 27245 N N . ASN A 1 41 ? 15.031 -11.417 3.132 1.00 10.01 116 ASN A N 28
ATOM 27246 C CA . ASN A 1 41 ? 15.577 -11.586 1.790 1.00 1.24 116 ASN A CA 28
ATOM 27247 C C . ASN A 1 41 ? 15.594 -13.058 1.391 1.00 21.33 116 ASN A C 28
ATOM 27248 O O . ASN A 1 41 ? 15.343 -13.940 2.214 1.00 13.41 116 ASN A O 28
ATOM 27259 N N . THR A 1 42 ? 15.893 -13.319 0.122 1.00 0.43 117 THR A N 28
ATOM 27260 C CA . THR A 1 42 ? 15.943 -14.683 -0.387 1.00 34.22 117 THR A CA 28
ATOM 27261 C C . THR A 1 42 ? 17.100 -15.459 0.231 1.00 44.20 117 THR A C 28
ATOM 27262 O O . THR A 1 42 ? 16.992 -16.659 0.479 1.00 31.33 117 THR A O 28
ATOM 27273 N N . GLN A 1 43 ? 18.207 -14.765 0.477 1.00 11.01 118 GLN A N 28
ATOM 27274 C CA . GLN A 1 43 ? 19.385 -15.390 1.066 1.00 31.44 118 GLN A CA 28
ATOM 27275 C C . GLN A 1 43 ? 19.677 -14.809 2.446 1.00 63.02 118 GLN A C 28
ATOM 27276 O O . GLN A 1 43 ? 20.137 -15.516 3.342 1.00 12.02 118 GLN A O 28
ATOM 27290 N N . GLN A 1 44 ? 19.408 -13.518 2.607 1.00 1.44 119 GLN A N 28
ATOM 27291 C CA . GLN A 1 44 ? 19.644 -12.842 3.878 1.00 53.22 119 GLN A CA 28
ATOM 27292 C C . GLN A 1 44 ? 18.326 -12.480 4.554 1.00 12.35 119 GLN A C 28
ATOM 27293 O O . GLN A 1 44 ? 17.248 -12.748 4.022 1.00 23.10 119 GLN A O 28
ATOM 27307 N N . HIS A 1 45 ? 18.419 -11.869 5.732 1.00 73.14 120 HIS A N 28
ATOM 27308 C CA . HIS A 1 45 ? 17.233 -11.470 6.481 1.00 0.24 120 HIS A CA 28
ATOM 27309 C C . HIS A 1 45 ? 17.619 -10.672 7.723 1.00 12.13 120 HIS A C 28
ATOM 27310 O O . HIS A 1 45 ? 18.250 -11.198 8.640 1.00 60.54 120 HIS A O 28
ATOM 27324 N N . TRP A 1 46 ? 17.236 -9.400 7.746 1.00 60.42 121 TRP A N 28
ATOM 27325 C CA . TRP A 1 46 ? 17.543 -8.530 8.875 1.00 11.12 121 TRP A CA 28
ATOM 27326 C C . TRP A 1 46 ? 16.299 -7.778 9.336 1.00 4.15 121 TRP A C 28
ATOM 27327 O O . TRP A 1 46 ? 15.245 -7.856 8.706 1.00 73.32 121 TRP A O 28
ATOM 27348 N N . CYS A 1 47 ? 16.429 -7.049 10.440 1.00 63.11 122 CYS A N 28
ATOM 27349 C CA . CYS A 1 47 ? 15.316 -6.283 10.986 1.00 11.42 122 CYS A CA 28
ATOM 27350 C C . CYS A 1 47 ? 15.607 -4.786 10.931 1.00 51.34 122 CYS A C 28
ATOM 27351 O O . CYS A 1 47 ? 16.763 -4.365 10.978 1.00 52.44 122 CYS A O 28
ATOM 27358 N N . VAL A 1 48 ? 14.550 -3.986 10.830 1.00 34.24 123 VAL A N 28
ATOM 27359 C CA . VAL A 1 48 ? 14.690 -2.536 10.770 1.00 65.32 123 VAL A CA 28
ATOM 27360 C C . VAL A 1 48 ? 13.718 -1.849 11.722 1.00 74.44 123 VAL A C 28
ATOM 27361 O O . VAL A 1 48 ? 12.931 -2.507 12.403 1.00 72.13 123 VAL A O 28
ATOM 27374 N N . ASP A 1 49 ? 13.777 -0.523 11.763 1.00 14.01 124 ASP A N 28
ATOM 27375 C CA . ASP A 1 49 ? 12.899 0.255 12.631 1.00 63.45 124 ASP A CA 28
ATOM 27376 C C . ASP A 1 49 ? 12.138 1.307 11.831 1.00 51.13 124 ASP A C 28
ATOM 27377 O O . ASP A 1 49 ? 12.634 1.851 10.844 1.00 50.12 124 ASP A O 28
ATOM 27386 N N . PRO A 1 50 ? 10.903 1.601 12.264 1.00 41.30 125 PRO A N 28
ATOM 27387 C CA . PRO A 1 50 ? 10.047 2.590 11.602 1.00 13.13 125 PRO A CA 28
ATOM 27388 C C . PRO A 1 50 ? 10.557 4.015 11.787 1.00 40.11 125 PRO A C 28
ATOM 27389 O O . PRO A 1 50 ? 10.217 4.910 11.014 1.00 43.11 125 PRO A O 28
ATOM 27400 N N . GLU A 1 51 ? 11.375 4.218 12.815 1.00 34.55 126 GLU A N 28
ATOM 27401 C CA . GLU A 1 51 ? 11.931 5.535 13.100 1.00 31.04 126 GLU A CA 28
ATOM 27402 C C . GLU A 1 51 ? 12.568 6.138 11.852 1.00 44.00 126 GLU A C 28
ATOM 27403 O O . GLU A 1 51 ? 12.233 7.251 11.446 1.00 33.33 126 GLU A O 28
ATOM 27415 N N . SER A 1 52 ? 13.490 5.395 11.248 1.00 44.32 127 SER A N 28
ATOM 27416 C CA . SER A 1 52 ? 14.179 5.857 10.048 1.00 13.52 127 SER A CA 28
ATOM 27417 C C . SER A 1 52 ? 14.197 4.769 8.979 1.00 54.41 127 SER A C 28
ATOM 27418 O O . SER A 1 52 ? 14.099 5.054 7.786 1.00 21.00 127 SER A O 28
ATOM 27426 N N . GLY A 1 53 ? 14.322 3.520 9.417 1.00 44.14 128 GLY A N 28
ATOM 27427 C CA . GLY A 1 53 ? 14.351 2.407 8.486 1.00 42.35 128 GLY A CA 28
ATOM 27428 C C . GLY A 1 53 ? 15.735 1.805 8.345 1.00 30.41 128 GLY A C 28
ATOM 27429 O O . GLY A 1 53 ? 16.100 1.308 7.279 1.00 74.02 128 GLY A O 28
ATOM 27433 N N . THR A 1 54 ? 16.510 1.849 9.424 1.00 24.42 129 THR A N 28
ATOM 27434 C CA . THR A 1 54 ? 17.863 1.305 9.416 1.00 12.52 129 THR A CA 28
ATOM 27435 C C . THR A 1 54 ? 17.896 -0.096 10.015 1.00 10.11 129 THR A C 28
ATOM 27436 O O . THR A 1 54 ? 17.062 -0.444 10.850 1.00 31.22 129 THR A O 28
ATOM 27447 N N . ALA A 1 55 ? 18.865 -0.896 9.584 1.00 45.05 130 ALA A N 28
ATOM 27448 C CA . ALA A 1 55 ? 19.009 -2.259 10.080 1.00 74.13 130 ALA A CA 28
ATOM 27449 C C . ALA A 1 55 ? 19.401 -2.269 11.553 1.00 10.52 130 ALA A C 28
ATOM 27450 O O . ALA A 1 55 ? 20.021 -1.326 12.047 1.00 13.34 130 ALA A O 28
ATOM 27457 N N . LEU A 1 56 ? 19.036 -3.339 12.251 1.00 41.52 131 LEU A N 28
ATOM 27458 C CA . LEU A 1 56 ? 19.350 -3.470 13.669 1.00 34.54 131 LEU A CA 28
ATOM 27459 C C . LEU A 1 56 ? 20.089 -4.776 13.945 1.00 40.14 131 LEU A C 28
ATOM 27460 O O . LEU A 1 56 ? 21.115 -4.789 14.624 1.00 73.03 131 LEU A O 28
ATOM 27476 N N . GLY A 1 57 ? 19.561 -5.873 13.410 1.00 24.20 132 GLY A N 28
ATOM 27477 C CA . GLY A 1 57 ? 20.185 -7.168 13.607 1.00 25.44 132 GLY A CA 28
ATOM 27478 C C . GLY A 1 57 ? 21.245 -7.466 12.565 1.00 31.41 132 GLY A C 28
ATOM 27479 O O . GLY A 1 57 ? 21.821 -6.551 11.978 1.00 21.30 132 GLY A O 28
ATOM 27483 N N . GLU A 1 58 ? 21.503 -8.750 12.336 1.00 20.20 133 GLU A N 28
ATOM 27484 C CA . GLU A 1 58 ? 22.503 -9.165 11.359 1.00 74.21 133 GLU A CA 28
ATOM 27485 C C . GLU A 1 58 ? 21.842 -9.823 10.151 1.00 42.24 133 GLU A C 28
ATOM 27486 O O . GLU A 1 58 ? 20.616 -9.892 10.061 1.00 3.20 133 GLU A O 28
ATOM 27498 N N . ARG A 1 59 ? 22.664 -10.304 9.223 1.00 11.14 134 ARG A N 28
ATOM 27499 C CA . ARG A 1 59 ? 22.160 -10.954 8.020 1.00 65.24 134 ARG A CA 28
ATOM 27500 C C . ARG A 1 59 ? 23.022 -12.158 7.651 1.00 24.21 134 ARG A C 28
ATOM 27501 O O . ARG A 1 59 ? 24.156 -12.006 7.194 1.00 35.43 134 ARG A O 28
ATOM 27522 N N . ARG A 1 60 ? 22.478 -13.353 7.854 1.00 72.55 135 ARG A N 28
ATOM 27523 C CA . ARG A 1 60 ? 23.197 -14.583 7.544 1.00 23.25 135 ARG A CA 28
ATOM 27524 C C . ARG A 1 60 ? 22.339 -15.807 7.852 1.00 24.00 135 ARG A C 28
ATOM 27525 O O . ARG A 1 60 ? 21.186 -15.682 8.262 1.00 55.51 135 ARG A O 28
ATOM 27546 N N . SER A 1 61 ? 22.911 -16.990 7.651 1.00 43.13 136 SER A N 28
ATOM 27547 C CA . SER A 1 61 ? 22.198 -18.237 7.902 1.00 12.42 136 SER A CA 28
ATOM 27548 C C . SER A 1 61 ? 20.993 -18.369 6.976 1.00 33.21 136 SER A C 28
ATOM 27549 O O . SER A 1 61 ? 20.775 -17.535 6.099 1.00 41.33 136 SER A O 28
ATOM 27557 N N . GLY A 1 62 ? 20.212 -19.426 7.179 1.00 73.01 137 GLY A N 28
ATOM 27558 C CA . GLY A 1 62 ? 19.038 -19.650 6.355 1.00 21.11 137 GLY A CA 28
ATOM 27559 C C . GLY A 1 62 ? 17.748 -19.340 7.088 1.00 52.34 137 GLY A C 28
ATOM 27560 O O . GLY A 1 62 ? 17.764 -18.732 8.157 1.00 34.11 137 GLY A O 28
ATOM 27564 N N . GLY A 1 63 ? 16.625 -19.757 6.509 1.00 5.22 138 GLY A N 28
ATOM 27565 C CA . GLY A 1 63 ? 15.336 -19.509 7.127 1.00 10.11 138 GLY A CA 28
ATOM 27566 C C . GLY A 1 63 ? 14.968 -18.038 7.132 1.00 64.34 138 GLY A C 28
ATOM 27567 O O . GLY A 1 63 ? 15.789 -17.187 7.475 1.00 52.40 138 GLY A O 28
ATOM 27571 N N . CYS A 1 64 ? 13.732 -17.738 6.748 1.00 42.11 139 CYS A N 28
ATOM 27572 C CA . CYS A 1 64 ? 13.257 -16.360 6.707 1.00 63.24 139 CYS A CA 28
ATOM 27573 C C . CYS A 1 64 ? 12.447 -16.027 7.956 1.00 55.44 139 CYS A C 28
ATOM 27574 O O . CYS A 1 64 ? 12.925 -15.334 8.855 1.00 64.25 139 CYS A O 28
ATOM 27581 N N . THR A 1 65 ? 11.215 -16.524 8.005 1.00 33.33 140 THR A N 28
ATOM 27582 C CA . THR A 1 65 ? 10.337 -16.279 9.142 1.00 34.23 140 THR A CA 28
ATOM 27583 C C . THR A 1 65 ? 10.922 -16.860 10.424 1.00 33.43 140 THR A C 28
ATOM 27584 O O . THR A 1 65 ? 10.734 -16.309 11.508 1.00 20.01 140 THR A O 28
ATOM 27595 N N . GLU A 1 66 ? 11.632 -17.976 10.292 1.00 31.54 141 GLU A N 28
ATOM 27596 C CA . GLU A 1 66 ? 12.244 -18.632 11.442 1.00 3.31 141 GLU A CA 28
ATOM 27597 C C . GLU A 1 66 ? 13.224 -17.696 12.144 1.00 42.43 141 GLU A C 28
ATOM 27598 O O . GLU A 1 66 ? 13.079 -17.405 13.331 1.00 43.54 141 GLU A O 28
ATOM 27610 N N . ALA A 1 67 ? 14.222 -17.228 11.401 1.00 70.24 142 ALA A N 28
ATOM 27611 C CA . ALA A 1 67 ? 15.225 -16.324 11.950 1.00 61.42 142 ALA A CA 28
ATOM 27612 C C . ALA A 1 67 ? 14.637 -14.940 12.203 1.00 21.42 142 ALA A C 28
ATOM 27613 O O . ALA A 1 67 ? 15.046 -14.242 13.131 1.00 72.35 142 ALA A O 28
ATOM 27620 N N . ALA A 1 68 ? 13.676 -14.550 11.372 1.00 1.34 143 ALA A N 28
ATOM 27621 C CA . ALA A 1 68 ? 13.031 -13.249 11.508 1.00 63.53 143 ALA A CA 28
ATOM 27622 C C . ALA A 1 68 ? 12.255 -13.155 12.817 1.00 71.42 143 ALA A C 28
ATOM 27623 O O . ALA A 1 68 ? 12.453 -12.228 13.601 1.00 13.44 143 ALA A O 28
ATOM 27630 N N . ARG A 1 69 ? 11.371 -14.121 13.046 1.00 53.23 144 ARG A N 28
ATOM 27631 C CA . ARG A 1 69 ? 10.563 -14.145 14.259 1.00 20.12 144 ARG A CA 28
ATOM 27632 C C . ARG A 1 69 ? 11.426 -14.447 15.481 1.00 42.22 144 ARG A C 28
ATOM 27633 O O . ARG A 1 69 ? 11.271 -13.825 16.532 1.00 72.01 144 ARG A O 28
ATOM 27654 N N . ASP A 1 70 ? 12.335 -15.405 15.335 1.00 52.25 145 ASP A N 28
ATOM 27655 C CA . ASP A 1 70 ? 13.223 -15.789 16.425 1.00 21.03 145 ASP A CA 28
ATOM 27656 C C . ASP A 1 70 ? 14.133 -14.630 16.819 1.00 12.53 145 ASP A C 28
ATOM 27657 O O . ASP A 1 70 ? 14.320 -14.348 18.004 1.00 60.25 145 ASP A O 28
ATOM 27666 N N . HIS A 1 71 ? 14.697 -13.960 15.819 1.00 61.31 146 HIS A N 28
ATOM 27667 C CA . HIS A 1 71 ? 15.588 -12.831 16.061 1.00 22.20 146 HIS A CA 28
ATOM 27668 C C . HIS A 1 71 ? 15.990 -12.165 14.749 1.00 71.05 146 HIS A C 28
ATOM 27669 O O . HIS A 1 71 ? 17.143 -12.251 14.324 1.00 75.22 146 HIS A O 28
ATOM 27683 N N . CYS A 1 72 ? 15.032 -11.502 14.110 1.00 50.51 147 CYS A N 28
ATOM 27684 C CA . CYS A 1 72 ? 15.285 -10.822 12.845 1.00 14.43 147 CYS A CA 28
ATOM 27685 C C . CYS A 1 72 ? 16.506 -9.913 12.951 1.00 51.22 147 CYS A C 28
ATOM 27686 O O . CYS A 1 72 ? 17.548 -10.186 12.355 1.00 30.10 147 CYS A O 28
ATOM 27693 N N . LYS A 1 5 ? 1.069 -0.349 0.154 1.00 35.22 80 LYS A N 29
ATOM 27694 C CA . LYS A 1 5 ? 1.690 -0.832 -1.073 1.00 43.43 80 LYS A CA 29
ATOM 27695 C C . LYS A 1 5 ? 2.169 -2.271 -0.911 1.00 45.44 80 LYS A C 29
ATOM 27696 O O . LYS A 1 5 ? 1.651 -3.184 -1.554 1.00 23.30 80 LYS A O 29
ATOM 27715 N N . CYS A 1 6 ? 3.161 -2.466 -0.048 1.00 54.20 81 CYS A N 29
ATOM 27716 C CA . CYS A 1 6 ? 3.709 -3.794 0.200 1.00 43.53 81 CYS A CA 29
ATOM 27717 C C . CYS A 1 6 ? 2.611 -4.766 0.621 1.00 3.23 81 CYS A C 29
ATOM 27718 O O . CYS A 1 6 ? 2.638 -5.944 0.262 1.00 40.33 81 CYS A O 29
ATOM 27725 N N . LEU A 1 7 ? 1.647 -4.265 1.385 1.00 31.02 82 LEU A N 29
ATOM 27726 C CA . LEU A 1 7 ? 0.539 -5.088 1.856 1.00 34.42 82 LEU A CA 29
ATOM 27727 C C . LEU A 1 7 ? -0.280 -5.621 0.685 1.00 72.13 82 LEU A C 29
ATOM 27728 O O . LEU A 1 7 ? -0.596 -6.809 0.625 1.00 51.03 82 LEU A O 29
ATOM 27744 N N . ALA A 1 8 ? -0.619 -4.734 -0.246 1.00 21.55 83 ALA A N 29
ATOM 27745 C CA . ALA A 1 8 ? -1.397 -5.116 -1.418 1.00 21.25 83 ALA A CA 29
ATOM 27746 C C . ALA A 1 8 ? -0.612 -6.071 -2.311 1.00 2.15 83 ALA A C 29
ATOM 27747 O O . ALA A 1 8 ? -1.115 -7.124 -2.702 1.00 3.43 83 ALA A O 29
ATOM 27754 N N . GLU A 1 9 ? 0.623 -5.695 -2.629 1.00 71.35 84 GLU A N 29
ATOM 27755 C CA . GLU A 1 9 ? 1.476 -6.519 -3.478 1.00 40.22 84 GLU A CA 29
ATOM 27756 C C . GLU A 1 9 ? 1.692 -7.896 -2.859 1.00 24.54 84 GLU A C 29
ATOM 27757 O O . GLU A 1 9 ? 1.501 -8.921 -3.514 1.00 62.40 84 GLU A O 29
ATOM 27769 N N . HIS A 1 10 ? 2.093 -7.913 -1.591 1.00 40.42 85 HIS A N 29
ATOM 27770 C CA . HIS A 1 10 ? 2.336 -9.164 -0.882 1.00 52.10 85 HIS A CA 29
ATOM 27771 C C . HIS A 1 10 ? 1.082 -10.032 -0.868 1.00 35.44 85 HIS A C 29
ATOM 27772 O O . HIS A 1 10 ? 1.128 -11.214 -1.213 1.00 52.50 85 HIS A O 29
ATOM 27786 N N . HIS A 1 11 ? -0.038 -9.440 -0.465 1.00 52.21 86 HIS A N 29
ATOM 27787 C CA . HIS A 1 11 ? -1.305 -10.160 -0.405 1.00 54.25 86 HIS A CA 29
ATOM 27788 C C . HIS A 1 11 ? -1.656 -10.756 -1.765 1.00 62.24 86 HIS A C 29
ATOM 27789 O O . HIS A 1 11 ? -1.913 -11.954 -1.880 1.00 32.02 86 HIS A O 29
ATOM 27803 N N . GLU A 1 12 ? -1.664 -9.912 -2.792 1.00 52.12 87 GLU A N 29
ATOM 27804 C CA . GLU A 1 12 ? -1.985 -10.357 -4.143 1.00 41.34 87 GLU A CA 29
ATOM 27805 C C . GLU A 1 12 ? -1.055 -11.485 -4.580 1.00 31.33 87 GLU A C 29
ATOM 27806 O O . GLU A 1 12 ? -1.507 -12.542 -5.023 1.00 1.55 87 GLU A O 29
ATOM 27818 N N . LYS A 1 13 ? 0.247 -11.254 -4.452 1.00 0.20 88 LYS A N 29
ATOM 27819 C CA . LYS A 1 13 ? 1.242 -12.249 -4.832 1.00 24.24 88 LYS A CA 29
ATOM 27820 C C . LYS A 1 13 ? 0.965 -13.584 -4.148 1.00 73.55 88 LYS A C 29
ATOM 27821 O O . LYS A 1 13 ? 0.978 -14.635 -4.790 1.00 34.13 88 LYS A O 29
ATOM 27840 N N . SER A 1 14 ? 0.712 -13.536 -2.844 1.00 45.33 89 SER A N 29
ATOM 27841 C CA . SER A 1 14 ? 0.434 -14.742 -2.074 1.00 73.00 89 SER A CA 29
ATOM 27842 C C . SER A 1 14 ? -0.776 -15.480 -2.639 1.00 52.11 89 SER A C 29
ATOM 27843 O O . SER A 1 14 ? -0.735 -16.692 -2.853 1.00 53.32 89 SER A O 29
ATOM 27851 N N . LYS A 1 15 ? -1.854 -14.740 -2.879 1.00 25.02 90 LYS A N 29
ATOM 27852 C CA . LYS A 1 15 ? -3.076 -15.321 -3.420 1.00 74.02 90 LYS A CA 29
ATOM 27853 C C . LYS A 1 15 ? -2.820 -15.954 -4.784 1.00 55.12 90 LYS A C 29
ATOM 27854 O O . LYS A 1 15 ? -3.296 -17.053 -5.068 1.00 22.31 90 LYS A O 29
ATOM 27873 N N . SER A 1 16 ? -2.066 -15.253 -5.624 1.00 64.25 91 SER A N 29
ATOM 27874 C CA . SER A 1 16 ? -1.749 -15.746 -6.960 1.00 25.03 91 SER A CA 29
ATOM 27875 C C . SER A 1 16 ? -0.508 -16.634 -6.931 1.00 34.33 91 SER A C 29
ATOM 27876 O O . SER A 1 16 ? 0.049 -16.909 -5.868 1.00 2.34 91 SER A O 29
ATOM 27884 N N . THR A 1 17 ? -0.081 -17.082 -8.107 1.00 40.34 92 THR A N 29
ATOM 27885 C CA . THR A 1 17 ? 1.092 -17.940 -8.219 1.00 12.24 92 THR A CA 29
ATOM 27886 C C . THR A 1 17 ? 2.378 -17.134 -8.078 1.00 40.24 92 THR A C 29
ATOM 27887 O O . THR A 1 17 ? 2.421 -15.950 -8.416 1.00 31.31 92 THR A O 29
ATOM 27898 N N . HIS A 1 18 ? 3.426 -17.782 -7.579 1.00 14.01 93 HIS A N 29
ATOM 27899 C CA . HIS A 1 18 ? 4.715 -17.125 -7.395 1.00 52.24 93 HIS A CA 29
ATOM 27900 C C . HIS A 1 18 ? 5.320 -16.731 -8.739 1.00 40.14 93 HIS A C 29
ATOM 27901 O O . HIS A 1 18 ? 4.934 -17.257 -9.783 1.00 52.11 93 HIS A O 29
ATOM 27915 N N . SER A 1 19 ? 6.270 -15.802 -8.706 1.00 1.13 94 SER A N 29
ATOM 27916 C CA . SER A 1 19 ? 6.925 -15.334 -9.921 1.00 63.25 94 SER A CA 29
ATOM 27917 C C . SER A 1 19 ? 8.304 -14.759 -9.609 1.00 73.51 94 SER A C 29
ATOM 27918 O O . SER A 1 19 ? 8.575 -14.351 -8.481 1.00 4.44 94 SER A O 29
ATOM 27926 N N . GLN A 1 20 ? 9.169 -14.732 -10.618 1.00 30.44 95 GLN A N 29
ATOM 27927 C CA . GLN A 1 20 ? 10.520 -14.209 -10.451 1.00 14.22 95 GLN A CA 29
ATOM 27928 C C . GLN A 1 20 ? 10.609 -12.768 -10.942 1.00 43.15 95 GLN A C 29
ATOM 27929 O O . GLN A 1 20 ? 10.389 -12.488 -12.121 1.00 34.21 95 GLN A O 29
ATOM 27943 N N . VAL A 1 21 ? 10.934 -11.856 -10.031 1.00 64.15 96 VAL A N 29
ATOM 27944 C CA . VAL A 1 21 ? 11.054 -10.444 -10.372 1.00 40.54 96 VAL A CA 29
ATOM 27945 C C . VAL A 1 21 ? 12.076 -9.747 -9.480 1.00 74.52 96 VAL A C 29
ATOM 27946 O O . VAL A 1 21 ? 12.478 -10.280 -8.447 1.00 64.31 96 VAL A O 29
ATOM 27959 N N . GLY A 1 22 ? 12.491 -8.552 -9.887 1.00 2.42 97 GLY A N 29
ATOM 27960 C CA . GLY A 1 22 ? 13.462 -7.801 -9.113 1.00 24.15 97 GLY A CA 29
ATOM 27961 C C . GLY A 1 22 ? 12.904 -7.325 -7.786 1.00 73.13 97 GLY A C 29
ATOM 27962 O O . GLY A 1 22 ? 11.689 -7.202 -7.625 1.00 4.21 97 GLY A O 29
ATOM 27966 N N . ASP A 1 23 ? 13.791 -7.059 -6.834 1.00 12.30 98 ASP A N 29
ATOM 27967 C CA . ASP A 1 23 ? 13.379 -6.594 -5.514 1.00 65.22 98 ASP A CA 29
ATOM 27968 C C . ASP A 1 23 ? 12.389 -7.566 -4.880 1.00 65.42 98 ASP A C 29
ATOM 27969 O O . ASP A 1 23 ? 11.180 -7.457 -5.084 1.00 22.40 98 ASP A O 29
ATOM 27978 N N . ASP A 1 24 ? 12.911 -8.517 -4.112 1.00 51.41 99 ASP A N 29
ATOM 27979 C CA . ASP A 1 24 ? 12.073 -9.508 -3.448 1.00 61.40 99 ASP A CA 29
ATOM 27980 C C . ASP A 1 24 ? 11.106 -8.840 -2.476 1.00 0.20 99 ASP A C 29
ATOM 27981 O O . ASP A 1 24 ? 10.958 -7.617 -2.475 1.00 22.31 99 ASP A O 29
ATOM 27990 N N . ILE A 1 25 ? 10.450 -9.649 -1.652 1.00 32.24 100 ILE A N 29
ATOM 27991 C CA . ILE A 1 25 ? 9.497 -9.136 -0.675 1.00 42.52 100 ILE A CA 29
ATOM 27992 C C . ILE A 1 25 ? 10.139 -8.075 0.213 1.00 15.02 100 ILE A C 29
ATOM 27993 O O . ILE A 1 25 ? 11.188 -8.290 0.820 1.00 13.15 100 ILE A O 29
ATOM 28009 N N . PRO A 1 26 ? 9.493 -6.902 0.294 1.00 44.21 101 PRO A N 29
ATOM 28010 C CA . PRO A 1 26 ? 9.981 -5.784 1.108 1.00 63.51 101 PRO A CA 29
ATOM 28011 C C . PRO A 1 26 ? 9.866 -6.062 2.603 1.00 74.53 101 PRO A C 29
ATOM 28012 O O . PRO A 1 26 ? 10.655 -5.558 3.402 1.00 63.44 101 PRO A O 29
ATOM 28023 N N . LYS A 1 27 ? 8.877 -6.868 2.975 1.00 32.02 102 LYS A N 29
ATOM 28024 C CA . LYS A 1 27 ? 8.658 -7.215 4.374 1.00 31.33 102 LYS A CA 29
ATOM 28025 C C . LYS A 1 27 ? 8.277 -5.982 5.188 1.00 62.42 102 LYS A C 29
ATOM 28026 O O . LYS A 1 27 ? 9.138 -5.193 5.578 1.00 23.30 102 LYS A O 29
ATOM 28045 N N . CYS A 1 28 ? 6.983 -5.823 5.442 1.00 73.24 103 CYS A N 29
ATOM 28046 C CA . CYS A 1 28 ? 6.487 -4.687 6.210 1.00 65.34 103 CYS A CA 29
ATOM 28047 C C . CYS A 1 28 ? 5.522 -5.146 7.299 1.00 61.44 103 CYS A C 29
ATOM 28048 O O . CYS A 1 28 ? 4.585 -5.899 7.035 1.00 43.22 103 CYS A O 29
ATOM 28055 N N . ASN A 1 29 ? 5.758 -4.687 8.523 1.00 4.12 104 ASN A N 29
ATOM 28056 C CA . ASN A 1 29 ? 4.910 -5.050 9.653 1.00 64.33 104 ASN A CA 29
ATOM 28057 C C . ASN A 1 29 ? 3.501 -4.495 9.475 1.00 15.12 104 ASN A C 29
ATOM 28058 O O . ASN A 1 29 ? 3.321 -3.341 9.082 1.00 34.43 104 ASN A O 29
ATOM 28069 N N . LEU A 1 30 ? 2.504 -5.323 9.768 1.00 55.43 105 LEU A N 29
ATOM 28070 C CA . LEU A 1 30 ? 1.109 -4.915 9.641 1.00 15.25 105 LEU A CA 29
ATOM 28071 C C . LEU A 1 30 ? 0.753 -3.861 10.685 1.00 51.52 105 LEU A C 29
ATOM 28072 O O . LEU A 1 30 ? -0.230 -3.135 10.538 1.00 11.22 105 LEU A O 29
ATOM 28088 N N . ALA A 1 31 ? 1.561 -3.781 11.737 1.00 14.22 106 ALA A N 29
ATOM 28089 C CA . ALA A 1 31 ? 1.334 -2.812 12.803 1.00 74.52 106 ALA A CA 29
ATOM 28090 C C . ALA A 1 31 ? 1.200 -1.401 12.242 1.00 4.43 106 ALA A C 29
ATOM 28091 O O . ALA A 1 31 ? 0.270 -0.671 12.586 1.00 63.20 106 ALA A O 29
ATOM 28098 N N . SER A 1 32 ? 2.136 -1.021 11.378 1.00 24.11 107 SER A N 29
ATOM 28099 C CA . SER A 1 32 ? 2.126 0.306 10.773 1.00 33.24 107 SER A CA 29
ATOM 28100 C C . SER A 1 32 ? 1.986 0.211 9.257 1.00 32.32 107 SER A C 29
ATOM 28101 O O . SER A 1 32 ? 1.458 1.116 8.613 1.00 2.31 107 SER A O 29
ATOM 28109 N N . GLY A 1 33 ? 2.464 -0.895 8.693 1.00 15.31 108 GLY A N 29
ATOM 28110 C CA . GLY A 1 33 ? 2.383 -1.089 7.257 1.00 21.13 108 GLY A CA 29
ATOM 28111 C C . GLY A 1 33 ? 3.611 -0.575 6.533 1.00 65.41 108 GLY A C 29
ATOM 28112 O O . GLY A 1 33 ? 3.556 -0.271 5.341 1.00 10.12 108 GLY A O 29
ATOM 28116 N N . TYR A 1 34 ? 4.723 -0.477 7.253 1.00 21.13 109 TYR A N 29
ATOM 28117 C CA . TYR A 1 34 ? 5.970 0.007 6.673 1.00 53.51 109 TYR A CA 29
ATOM 28118 C C . TYR A 1 34 ? 6.973 -1.130 6.510 1.00 5.15 109 TYR A C 29
ATOM 28119 O O . TYR A 1 34 ? 7.027 -2.047 7.330 1.00 62.52 109 TYR A O 29
ATOM 28137 N N . TYR A 1 35 ? 7.767 -1.062 5.448 1.00 45.02 110 TYR A N 29
ATOM 28138 C CA . TYR A 1 35 ? 8.769 -2.086 5.175 1.00 0.03 110 TYR A CA 29
ATOM 28139 C C . TYR A 1 35 ? 10.107 -1.722 5.812 1.00 70.51 110 TYR A C 29
ATOM 28140 O O . TYR A 1 35 ? 11.155 -2.225 5.408 1.00 41.31 110 TYR A O 29
ATOM 28158 N N . GLU A 1 36 ? 10.061 -0.846 6.811 1.00 61.24 111 GLU A N 29
ATOM 28159 C CA . GLU A 1 36 ? 11.269 -0.415 7.504 1.00 44.14 111 GLU A CA 29
ATOM 28160 C C . GLU A 1 36 ? 11.477 -1.217 8.785 1.00 3.21 111 GLU A C 29
ATOM 28161 O O . GLU A 1 36 ? 12.407 -0.956 9.548 1.00 10.10 111 GLU A O 29
ATOM 28173 N N . GLN A 1 37 ? 10.604 -2.193 9.014 1.00 43.43 112 GLN A N 29
ATOM 28174 C CA . GLN A 1 37 ? 10.691 -3.032 10.203 1.00 43.30 112 GLN A CA 29
ATOM 28175 C C . GLN A 1 37 ? 11.516 -4.285 9.926 1.00 13.42 112 GLN A C 29
ATOM 28176 O O . GLN A 1 37 ? 12.247 -4.762 10.793 1.00 33.23 112 GLN A O 29
ATOM 28190 N N . MET A 1 38 ? 11.392 -4.812 8.713 1.00 62.04 113 MET A N 29
ATOM 28191 C CA . MET A 1 38 ? 12.127 -6.009 8.322 1.00 61.52 113 MET A CA 29
ATOM 28192 C C . MET A 1 38 ? 12.604 -5.907 6.876 1.00 34.43 113 MET A C 29
ATOM 28193 O O . MET A 1 38 ? 11.873 -5.437 6.005 1.00 10.41 113 MET A O 29
ATOM 28207 N N . GLN A 1 39 ? 13.832 -6.351 6.630 1.00 1.21 114 GLN A N 29
ATOM 28208 C CA . GLN A 1 39 ? 14.405 -6.308 5.290 1.00 0.30 114 GLN A CA 29
ATOM 28209 C C . GLN A 1 39 ? 14.972 -7.668 4.896 1.00 4.55 114 GLN A C 29
ATOM 28210 O O . GLN A 1 39 ? 16.069 -8.039 5.315 1.00 20.45 114 GLN A O 29
ATOM 28224 N N . CYS A 1 40 ? 14.219 -8.406 4.089 1.00 33.42 115 CYS A N 29
ATOM 28225 C CA . CYS A 1 40 ? 14.645 -9.726 3.639 1.00 2.21 115 CYS A CA 29
ATOM 28226 C C . CYS A 1 40 ? 14.988 -9.709 2.152 1.00 1.22 115 CYS A C 29
ATOM 28227 O O . CYS A 1 40 ? 14.244 -9.162 1.340 1.00 42.54 115 CYS A O 29
ATOM 28234 N N . ASN A 1 41 ? 16.120 -10.313 1.805 1.00 51.23 116 ASN A N 29
ATOM 28235 C CA . ASN A 1 41 ? 16.562 -10.367 0.416 1.00 20.10 116 ASN A CA 29
ATOM 28236 C C . ASN A 1 41 ? 17.280 -11.681 0.125 1.00 63.22 116 ASN A C 29
ATOM 28237 O O . ASN A 1 41 ? 17.840 -12.309 1.024 1.00 20.04 116 ASN A O 29
ATOM 28248 N N . THR A 1 42 ? 17.261 -12.092 -1.139 1.00 61.54 117 THR A N 29
ATOM 28249 C CA . THR A 1 42 ? 17.909 -13.331 -1.550 1.00 23.50 117 THR A CA 29
ATOM 28250 C C . THR A 1 42 ? 19.357 -13.378 -1.075 1.00 31.44 117 THR A C 29
ATOM 28251 O O . THR A 1 42 ? 19.863 -14.437 -0.704 1.00 65.02 117 THR A O 29
ATOM 28262 N N . GLN A 1 43 ? 20.017 -12.225 -1.087 1.00 53.32 118 GLN A N 29
ATOM 28263 C CA . GLN A 1 43 ? 21.407 -12.136 -0.657 1.00 0.42 118 GLN A CA 29
ATOM 28264 C C . GLN A 1 43 ? 21.521 -12.304 0.855 1.00 72.23 118 GLN A C 29
ATOM 28265 O O . GLN A 1 43 ? 22.368 -13.052 1.343 1.00 40.44 118 GLN A O 29
ATOM 28279 N N . GLN A 1 44 ? 20.662 -11.604 1.590 1.00 64.45 119 GLN A N 29
ATOM 28280 C CA . GLN A 1 44 ? 20.668 -11.677 3.046 1.00 42.42 119 GLN A CA 29
ATOM 28281 C C . GLN A 1 44 ? 19.350 -11.170 3.621 1.00 11.23 119 GLN A C 29
ATOM 28282 O O . GLN A 1 44 ? 18.607 -10.448 2.955 1.00 35.25 119 GLN A O 29
ATOM 28296 N N . HIS A 1 45 ? 19.065 -11.552 4.862 1.00 24.51 120 HIS A N 29
ATOM 28297 C CA . HIS A 1 45 ? 17.836 -11.136 5.528 1.00 71.45 120 HIS A CA 29
ATOM 28298 C C . HIS A 1 45 ? 18.138 -10.511 6.886 1.00 43.32 120 HIS A C 29
ATOM 28299 O O . HIS A 1 45 ? 18.559 -11.198 7.816 1.00 4.13 120 HIS A O 29
ATOM 28313 N N . TRP A 1 46 ? 17.921 -9.205 6.991 1.00 4.23 121 TRP A N 29
ATOM 28314 C CA . TRP A 1 46 ? 18.172 -8.487 8.236 1.00 53.31 121 TRP A CA 29
ATOM 28315 C C . TRP A 1 46 ? 16.996 -7.583 8.589 1.00 53.11 121 TRP A C 29
ATOM 28316 O O . TRP A 1 46 ? 16.313 -7.063 7.706 1.00 14.11 121 TRP A O 29
ATOM 28337 N N . CYS A 1 47 ? 16.764 -7.399 9.884 1.00 22.24 122 CYS A N 29
ATOM 28338 C CA . CYS A 1 47 ? 15.670 -6.558 10.355 1.00 62.04 122 CYS A CA 29
ATOM 28339 C C . CYS A 1 47 ? 16.080 -5.088 10.365 1.00 20.10 122 CYS A C 29
ATOM 28340 O O . CYS A 1 47 ? 17.263 -4.763 10.472 1.00 54.35 122 CYS A O 29
ATOM 28347 N N . VAL A 1 48 ? 15.094 -4.204 10.254 1.00 51.30 123 VAL A N 29
ATOM 28348 C CA . VAL A 1 48 ? 15.351 -2.769 10.252 1.00 13.50 123 VAL A CA 29
ATOM 28349 C C . VAL A 1 48 ? 14.370 -2.033 11.158 1.00 34.54 123 VAL A C 29
ATOM 28350 O O . VAL A 1 48 ? 13.412 -2.622 11.661 1.00 24.21 123 VAL A O 29
ATOM 28363 N N . ASP A 1 49 ? 14.614 -0.744 11.362 1.00 11.25 124 ASP A N 29
ATOM 28364 C CA . ASP A 1 49 ? 13.751 0.073 12.207 1.00 11.55 124 ASP A CA 29
ATOM 28365 C C . ASP A 1 49 ? 12.953 1.067 11.369 1.00 0.41 124 ASP A C 29
ATOM 28366 O O . ASP A 1 49 ? 13.386 1.507 10.304 1.00 62.23 124 ASP A O 29
ATOM 28375 N N . PRO A 1 50 ? 11.758 1.430 11.859 1.00 4.41 125 PRO A N 29
ATOM 28376 C CA . PRO A 1 50 ? 10.875 2.376 11.171 1.00 75.23 125 PRO A CA 29
ATOM 28377 C C . PRO A 1 50 ? 11.423 3.799 11.186 1.00 32.52 125 PRO A C 29
ATOM 28378 O O . PRO A 1 50 ? 11.059 4.622 10.348 1.00 54.31 125 PRO A O 29
ATOM 28389 N N . GLU A 1 51 ? 12.300 4.079 12.145 1.00 42.44 126 GLU A N 29
ATOM 28390 C CA . GLU A 1 51 ? 12.898 5.404 12.268 1.00 72.20 126 GLU A CA 29
ATOM 28391 C C . GLU A 1 51 ? 13.478 5.865 10.934 1.00 11.41 126 GLU A C 29
ATOM 28392 O O . GLU A 1 51 ? 13.143 6.941 10.438 1.00 12.14 126 GLU A O 29
ATOM 28404 N N . SER A 1 52 ? 14.350 5.044 10.359 1.00 23.10 127 SER A N 29
ATOM 28405 C CA . SER A 1 52 ? 14.981 5.369 9.085 1.00 20.10 127 SER A CA 29
ATOM 28406 C C . SER A 1 52 ? 14.999 4.154 8.162 1.00 12.12 127 SER A C 29
ATOM 28407 O O . SER A 1 52 ? 14.845 4.280 6.948 1.00 1.41 127 SER A O 29
ATOM 28415 N N . GLY A 1 53 ? 15.188 2.976 8.749 1.00 70.24 128 GLY A N 29
ATOM 28416 C CA . GLY A 1 53 ? 15.223 1.755 7.965 1.00 31.54 128 GLY A CA 29
ATOM 28417 C C . GLY A 1 53 ? 16.603 1.128 7.929 1.00 12.22 128 GLY A C 29
ATOM 28418 O O . GLY A 1 53 ? 16.982 0.499 6.941 1.00 43.01 128 GLY A O 29
ATOM 28422 N N . THR A 1 54 ? 17.358 1.301 9.010 1.00 42.35 129 THR A N 29
ATOM 28423 C CA . THR A 1 54 ? 18.705 0.751 9.097 1.00 71.14 129 THR A CA 29
ATOM 28424 C C . THR A 1 54 ? 18.730 -0.508 9.956 1.00 71.03 129 THR A C 29
ATOM 28425 O O . THR A 1 54 ? 17.897 -0.680 10.845 1.00 22.42 129 THR A O 29
ATOM 28436 N N . ALA A 1 55 ? 19.691 -1.385 9.684 1.00 32.03 130 ALA A N 29
ATOM 28437 C CA . ALA A 1 55 ? 19.826 -2.627 10.435 1.00 74.21 130 ALA A CA 29
ATOM 28438 C C . ALA A 1 55 ? 19.856 -2.361 11.936 1.00 23.00 130 ALA A C 29
ATOM 28439 O O . ALA A 1 55 ? 20.257 -1.283 12.378 1.00 74.12 130 ALA A O 29
ATOM 28446 N N . LEU A 1 56 ? 19.431 -3.349 12.716 1.00 52.40 131 LEU A N 29
ATOM 28447 C CA . LEU A 1 56 ? 19.409 -3.221 14.169 1.00 10.31 131 LEU A CA 29
ATOM 28448 C C . LEU A 1 56 ? 20.551 -4.009 14.802 1.00 32.33 131 LEU A C 29
ATOM 28449 O O . LEU A 1 56 ? 21.129 -3.589 15.804 1.00 53.23 131 LEU A O 29
ATOM 28465 N N . GLY A 1 57 ? 20.872 -5.155 14.209 1.00 23.24 132 GLY A N 29
ATOM 28466 C CA . GLY A 1 57 ? 21.945 -5.983 14.728 1.00 22.30 132 GLY A CA 29
ATOM 28467 C C . GLY A 1 57 ? 21.523 -7.426 14.920 1.00 32.41 132 GLY A C 29
ATOM 28468 O O . GLY A 1 57 ? 21.867 -8.052 15.922 1.00 4.11 132 GLY A O 29
ATOM 28472 N N . GLU A 1 58 ? 20.773 -7.955 13.958 1.00 20.00 133 GLU A N 29
ATOM 28473 C CA . GLU A 1 58 ? 20.301 -9.333 14.028 1.00 23.03 133 GLU A CA 29
ATOM 28474 C C . GLU A 1 58 ? 20.335 -9.991 12.652 1.00 41.54 133 GLU A C 29
ATOM 28475 O O . GLU A 1 58 ? 19.304 -10.132 11.994 1.00 32.23 133 GLU A O 29
ATOM 28487 N N . ARG A 1 59 ? 21.528 -10.389 12.222 1.00 32.51 134 ARG A N 29
ATOM 28488 C CA . ARG A 1 59 ? 21.697 -11.030 10.923 1.00 21.25 134 ARG A CA 29
ATOM 28489 C C . ARG A 1 59 ? 22.204 -12.460 11.085 1.00 75.52 134 ARG A C 29
ATOM 28490 O O . ARG A 1 59 ? 23.410 -12.707 11.076 1.00 74.25 134 ARG A O 29
ATOM 28511 N N . ARG A 1 60 ? 21.274 -13.399 11.233 1.00 51.30 135 ARG A N 29
ATOM 28512 C CA . ARG A 1 60 ? 21.626 -14.804 11.398 1.00 1.32 135 ARG A CA 29
ATOM 28513 C C . ARG A 1 60 ? 21.104 -15.636 10.230 1.00 3.14 135 ARG A C 29
ATOM 28514 O O . ARG A 1 60 ? 20.196 -15.216 9.513 1.00 21.42 135 ARG A O 29
ATOM 28535 N N . SER A 1 61 ? 21.686 -16.817 10.046 1.00 54.12 136 SER A N 29
ATOM 28536 C CA . SER A 1 61 ? 21.283 -17.706 8.963 1.00 75.23 136 SER A CA 29
ATOM 28537 C C . SER A 1 61 ? 19.809 -18.083 9.089 1.00 44.35 136 SER A C 29
ATOM 28538 O O . SER A 1 61 ? 19.109 -17.606 9.981 1.00 63.21 136 SER A O 29
ATOM 28546 N N . GLY A 1 62 ? 19.345 -18.942 8.186 1.00 24.34 137 GLY A N 29
ATOM 28547 C CA . GLY A 1 62 ? 17.959 -19.369 8.213 1.00 55.12 137 GLY A CA 29
ATOM 28548 C C . GLY A 1 62 ? 17.170 -18.850 7.027 1.00 72.53 137 GLY A C 29
ATOM 28549 O O . GLY A 1 62 ? 17.655 -18.012 6.269 1.00 52.44 137 GLY A O 29
ATOM 28553 N N . GLY A 1 63 ? 15.949 -19.353 6.864 1.00 4.41 138 GLY A N 29
ATOM 28554 C CA . GLY A 1 63 ? 15.112 -18.925 5.759 1.00 43.44 138 GLY A CA 29
ATOM 28555 C C . GLY A 1 63 ? 14.857 -17.431 5.769 1.00 11.53 138 GLY A C 29
ATOM 28556 O O . GLY A 1 63 ? 15.431 -16.701 6.578 1.00 42.30 138 GLY A O 29
ATOM 28560 N N . CYS A 1 64 ? 13.994 -16.973 4.868 1.00 0.14 139 CYS A N 29
ATOM 28561 C CA . CYS A 1 64 ? 13.665 -15.556 4.775 1.00 52.21 139 CYS A CA 29
ATOM 28562 C C . CYS A 1 64 ? 12.795 -15.121 5.951 1.00 51.22 139 CYS A C 29
ATOM 28563 O O . CYS A 1 64 ? 13.264 -14.449 6.870 1.00 12.02 139 CYS A O 29
ATOM 28570 N N . THR A 1 65 ? 11.524 -15.509 5.915 1.00 52.11 140 THR A N 29
ATOM 28571 C CA . THR A 1 65 ? 10.588 -15.159 6.976 1.00 74.13 140 THR A CA 29
ATOM 28572 C C . THR A 1 65 ? 10.795 -16.038 8.204 1.00 50.12 140 THR A C 29
ATOM 28573 O O . THR A 1 65 ? 10.645 -15.581 9.337 1.00 61.53 140 THR A O 29
ATOM 28584 N N . GLU A 1 66 ? 11.141 -17.300 7.971 1.00 30.21 141 GLU A N 29
ATOM 28585 C CA . GLU A 1 66 ? 11.369 -18.242 9.060 1.00 33.44 141 GLU A CA 29
ATOM 28586 C C . GLU A 1 66 ? 12.412 -17.705 10.036 1.00 42.15 141 GLU A C 29
ATOM 28587 O O . GLU A 1 66 ? 12.167 -17.619 11.238 1.00 11.14 141 GLU A O 29
ATOM 28599 N N . ALA A 1 67 ? 13.577 -17.345 9.507 1.00 23.21 142 ALA A N 29
ATOM 28600 C CA . ALA A 1 67 ? 14.658 -16.815 10.329 1.00 12.03 142 ALA A CA 29
ATOM 28601 C C . ALA A 1 67 ? 14.358 -15.388 10.776 1.00 30.25 142 ALA A C 29
ATOM 28602 O O . ALA A 1 67 ? 14.712 -14.988 11.885 1.00 15.01 142 ALA A O 29
ATOM 28609 N N . ALA A 1 68 ? 13.705 -14.625 9.906 1.00 33.32 143 ALA A N 29
ATOM 28610 C CA . ALA A 1 68 ? 13.356 -13.243 10.212 1.00 25.45 143 ALA A CA 29
ATOM 28611 C C . ALA A 1 68 ? 12.457 -13.163 11.441 1.00 33.41 143 ALA A C 29
ATOM 28612 O O . ALA A 1 68 ? 12.702 -12.371 12.351 1.00 73.20 143 ALA A O 29
ATOM 28619 N N . ARG A 1 69 ? 11.415 -13.988 11.460 1.00 14.03 144 ARG A N 29
ATOM 28620 C CA . ARG A 1 69 ? 10.477 -14.009 12.577 1.00 42.43 144 ARG A CA 29
ATOM 28621 C C . ARG A 1 69 ? 11.078 -14.733 13.778 1.00 43.41 144 ARG A C 29
ATOM 28622 O O . ARG A 1 69 ? 10.935 -14.290 14.918 1.00 41.33 144 ARG A O 29
ATOM 28643 N N . ASP A 1 70 ? 11.750 -15.848 13.514 1.00 3.34 145 ASP A N 29
ATOM 28644 C CA . ASP A 1 70 ? 12.374 -16.633 14.573 1.00 33.13 145 ASP A CA 29
ATOM 28645 C C . ASP A 1 70 ? 13.387 -15.795 15.347 1.00 14.00 145 ASP A C 29
ATOM 28646 O O . ASP A 1 70 ? 13.289 -15.653 16.566 1.00 33.34 145 ASP A O 29
ATOM 28655 N N . HIS A 1 71 ? 14.360 -15.242 14.630 1.00 22.14 146 HIS A N 29
ATOM 28656 C CA . HIS A 1 71 ? 15.392 -14.418 15.250 1.00 60.10 146 HIS A CA 29
ATOM 28657 C C . HIS A 1 71 ? 16.018 -13.472 14.229 1.00 34.32 146 HIS A C 29
ATOM 28658 O O . HIS A 1 71 ? 17.241 -13.365 14.134 1.00 34.42 146 HIS A O 29
ATOM 28672 N N . CYS A 1 72 ? 15.171 -12.788 13.467 1.00 71.41 147 CYS A N 29
ATOM 28673 C CA . CYS A 1 72 ? 15.640 -11.852 12.452 1.00 33.51 147 CYS A CA 29
ATOM 28674 C C . CYS A 1 72 ? 16.575 -12.544 11.465 1.00 62.33 147 CYS A C 29
ATOM 28675 O O . CYS A 1 72 ? 17.122 -11.908 10.564 1.00 61.44 147 CYS A O 29
ATOM 28682 N N . LYS A 1 5 ? 0.646 -0.453 0.353 1.00 71.30 80 LYS A N 30
ATOM 28683 C CA . LYS A 1 5 ? 1.446 -0.711 -0.839 1.00 12.14 80 LYS A CA 30
ATOM 28684 C C . LYS A 1 5 ? 2.007 -2.129 -0.821 1.00 21.11 80 LYS A C 30
ATOM 28685 O O . LYS A 1 5 ? 1.591 -2.982 -1.605 1.00 73.41 80 LYS A O 30
ATOM 28704 N N . CYS A 1 6 ? 2.953 -2.375 0.079 1.00 3.00 81 CYS A N 30
ATOM 28705 C CA . CYS A 1 6 ? 3.571 -3.690 0.200 1.00 2.21 81 CYS A CA 30
ATOM 28706 C C . CYS A 1 6 ? 2.516 -4.767 0.436 1.00 3.11 81 CYS A C 30
ATOM 28707 O O . CYS A 1 6 ? 2.638 -5.890 -0.056 1.00 42.51 81 CYS A O 30
ATOM 28714 N N . LEU A 1 7 ? 1.481 -4.418 1.192 1.00 41.53 82 LEU A N 30
ATOM 28715 C CA . LEU A 1 7 ? 0.404 -5.354 1.493 1.00 14.44 82 LEU A CA 30
ATOM 28716 C C . LEU A 1 7 ? -0.361 -5.730 0.228 1.00 24.43 82 LEU A C 30
ATOM 28717 O O . LEU A 1 7 ? -0.672 -6.900 0.005 1.00 53.33 82 LEU A O 30
ATOM 28733 N N . ALA A 1 8 ? -0.657 -4.732 -0.597 1.00 53.01 83 ALA A N 30
ATOM 28734 C CA . ALA A 1 8 ? -1.381 -4.959 -1.842 1.00 22.21 83 ALA A CA 30
ATOM 28735 C C . ALA A 1 8 ? -0.536 -5.756 -2.830 1.00 72.32 83 ALA A C 30
ATOM 28736 O O . ALA A 1 8 ? -1.023 -6.695 -3.460 1.00 42.30 83 ALA A O 30
ATOM 28743 N N . GLU A 1 9 ? 0.731 -5.375 -2.961 1.00 32.42 84 GLU A N 30
ATOM 28744 C CA . GLU A 1 9 ? 1.642 -6.055 -3.874 1.00 53.04 84 GLU A CA 30
ATOM 28745 C C . GLU A 1 9 ? 1.904 -7.487 -3.416 1.00 4.40 84 GLU A C 30
ATOM 28746 O O . GLU A 1 9 ? 1.767 -8.434 -4.191 1.00 14.32 84 GLU A O 30
ATOM 28758 N N . HIS A 1 10 ? 2.284 -7.636 -2.151 1.00 24.30 85 HIS A N 30
ATOM 28759 C CA . HIS A 1 10 ? 2.567 -8.952 -1.588 1.00 52.02 85 HIS A CA 30
ATOM 28760 C C . HIS A 1 10 ? 1.340 -9.855 -1.676 1.00 22.11 85 HIS A C 30
ATOM 28761 O O . HIS A 1 10 ? 1.440 -11.018 -2.069 1.00 33.02 85 HIS A O 30
ATOM 28775 N N . HIS A 1 11 ? 0.184 -9.313 -1.307 1.00 2.42 86 HIS A N 30
ATOM 28776 C CA . HIS A 1 11 ? -1.062 -10.070 -1.344 1.00 0.22 86 HIS A CA 30
ATOM 28777 C C . HIS A 1 11 ? -1.403 -10.485 -2.772 1.00 13.13 86 HIS A C 30
ATOM 28778 O O . HIS A 1 11 ? -1.713 -11.647 -3.032 1.00 44.04 86 HIS A O 30
ATOM 28792 N N . GLU A 1 12 ? -1.345 -9.527 -3.691 1.00 53.24 87 GLU A N 30
ATOM 28793 C CA . GLU A 1 12 ? -1.650 -9.794 -5.092 1.00 52.12 87 GLU A CA 30
ATOM 28794 C C . GLU A 1 12 ? -0.776 -10.921 -5.634 1.00 21.32 87 GLU A C 30
ATOM 28795 O O . GLU A 1 12 ? -1.262 -11.833 -6.304 1.00 11.42 87 GLU A O 30
ATOM 28807 N N . LYS A 1 13 ? 0.518 -10.852 -5.339 1.00 72.41 88 LYS A N 30
ATOM 28808 C CA . LYS A 1 13 ? 1.462 -11.866 -5.795 1.00 31.05 88 LYS A CA 30
ATOM 28809 C C . LYS A 1 13 ? 1.157 -13.218 -5.158 1.00 63.30 88 LYS A C 30
ATOM 28810 O O . LYS A 1 13 ? 1.219 -14.254 -5.820 1.00 31.42 88 LYS A O 30
ATOM 28829 N N . SER A 1 14 ? 0.827 -13.200 -3.871 1.00 22.54 89 SER A N 30
ATOM 28830 C CA . SER A 1 14 ? 0.515 -14.426 -3.144 1.00 41.14 89 SER A CA 30
ATOM 28831 C C . SER A 1 14 ? -0.742 -15.084 -3.704 1.00 53.14 89 SER A C 30
ATOM 28832 O O . SER A 1 14 ? -0.816 -16.307 -3.826 1.00 12.13 89 SER A O 30
ATOM 28840 N N . LYS A 1 15 ? -1.730 -14.263 -4.045 1.00 34.34 90 LYS A N 30
ATOM 28841 C CA . LYS A 1 15 ? -2.986 -14.763 -4.593 1.00 43.42 90 LYS A CA 30
ATOM 28842 C C . LYS A 1 15 ? -2.772 -15.369 -5.977 1.00 0.34 90 LYS A C 30
ATOM 28843 O O . LYS A 1 15 ? -3.065 -16.543 -6.202 1.00 41.32 90 LYS A O 30
ATOM 28862 N N . SER A 1 16 ? -2.258 -14.561 -6.899 1.00 15.22 91 SER A N 30
ATOM 28863 C CA . SER A 1 16 ? -2.008 -15.017 -8.261 1.00 23.32 91 SER A CA 30
ATOM 28864 C C . SER A 1 16 ? -0.749 -14.369 -8.828 1.00 43.50 91 SER A C 30
ATOM 28865 O O . SER A 1 16 ? -0.240 -13.389 -8.282 1.00 53.42 91 SER A O 30
ATOM 28873 N N . THR A 1 17 ? -0.249 -14.923 -9.929 1.00 14.44 92 THR A N 30
ATOM 28874 C CA . THR A 1 17 ? 0.950 -14.400 -10.571 1.00 23.35 92 THR A CA 30
ATOM 28875 C C . THR A 1 17 ? 2.196 -14.722 -9.753 1.00 31.40 92 THR A C 30
ATOM 28876 O O . THR A 1 17 ? 3.033 -15.524 -10.168 1.00 63.14 92 THR A O 30
ATOM 28887 N N . HIS A 1 18 ? 2.312 -14.093 -8.588 1.00 24.43 93 HIS A N 30
ATOM 28888 C CA . HIS A 1 18 ? 3.456 -14.315 -7.711 1.00 5.35 93 HIS A CA 30
ATOM 28889 C C . HIS A 1 18 ? 4.752 -13.876 -8.386 1.00 61.03 93 HIS A C 30
ATOM 28890 O O . HIS A 1 18 ? 4.786 -13.647 -9.595 1.00 64.44 93 HIS A O 30
ATOM 28904 N N . SER A 1 19 ? 5.816 -13.760 -7.597 1.00 54.14 94 SER A N 30
ATOM 28905 C CA . SER A 1 19 ? 7.112 -13.344 -8.119 1.00 23.12 94 SER A CA 30
ATOM 28906 C C . SER A 1 19 ? 7.721 -14.435 -8.995 1.00 55.33 94 SER A C 30
ATOM 28907 O O . SER A 1 19 ? 7.213 -15.555 -9.051 1.00 43.55 94 SER A O 30
ATOM 28915 N N . GLN A 1 20 ? 8.810 -14.098 -9.677 1.00 44.23 95 GLN A N 30
ATOM 28916 C CA . GLN A 1 20 ? 9.488 -15.048 -10.552 1.00 12.22 95 GLN A CA 30
ATOM 28917 C C . GLN A 1 20 ? 10.799 -15.519 -9.932 1.00 45.52 95 GLN A C 30
ATOM 28918 O O . GLN A 1 20 ? 11.033 -16.718 -9.784 1.00 33.23 95 GLN A O 30
ATOM 28932 N N . VAL A 1 21 ? 11.654 -14.566 -9.572 1.00 52.23 96 VAL A N 30
ATOM 28933 C CA . VAL A 1 21 ? 12.942 -14.883 -8.968 1.00 2.21 96 VAL A CA 30
ATOM 28934 C C . VAL A 1 21 ? 13.141 -14.117 -7.665 1.00 3.21 96 VAL A C 30
ATOM 28935 O O . VAL A 1 21 ? 13.692 -14.645 -6.700 1.00 43.11 96 VAL A O 30
ATOM 28948 N N . GLY A 1 22 ? 12.688 -12.867 -7.644 1.00 51.01 97 GLY A N 30
ATOM 28949 C CA . GLY A 1 22 ? 12.825 -12.048 -6.454 1.00 41.21 97 GLY A CA 30
ATOM 28950 C C . GLY A 1 22 ? 14.252 -11.590 -6.227 1.00 22.13 97 GLY A C 30
ATOM 28951 O O . GLY A 1 22 ? 15.180 -12.089 -6.863 1.00 62.42 97 GLY A O 30
ATOM 28955 N N . ASP A 1 23 ? 14.428 -10.637 -5.318 1.00 43.24 98 ASP A N 30
ATOM 28956 C CA . ASP A 1 23 ? 15.753 -10.111 -5.009 1.00 52.10 98 ASP A CA 30
ATOM 28957 C C . ASP A 1 23 ? 15.708 -9.218 -3.773 1.00 32.54 98 ASP A C 30
ATOM 28958 O O . ASP A 1 23 ? 16.619 -9.241 -2.945 1.00 62.11 98 ASP A O 30
ATOM 28967 N N . ASP A 1 24 ? 14.643 -8.433 -3.654 1.00 72.44 99 ASP A N 30
ATOM 28968 C CA . ASP A 1 24 ? 14.479 -7.533 -2.519 1.00 51.11 99 ASP A CA 30
ATOM 28969 C C . ASP A 1 24 ? 13.012 -7.158 -2.331 1.00 3.35 99 ASP A C 30
ATOM 28970 O O . ASP A 1 24 ? 12.507 -6.244 -2.983 1.00 13.44 99 ASP A O 30
ATOM 28979 N N . ILE A 1 25 ? 12.335 -7.870 -1.436 1.00 41.41 100 ILE A N 30
ATOM 28980 C CA . ILE A 1 25 ? 10.927 -7.611 -1.162 1.00 50.13 100 ILE A CA 30
ATOM 28981 C C . ILE A 1 25 ? 10.743 -6.966 0.207 1.00 34.43 100 ILE A C 30
ATOM 28982 O O . ILE A 1 25 ? 11.304 -7.409 1.210 1.00 73.12 100 ILE A O 30
ATOM 28998 N N . PRO A 1 26 ? 9.936 -5.896 0.254 1.00 73.02 101 PRO A N 30
ATOM 28999 C CA . PRO A 1 26 ? 9.656 -5.169 1.495 1.00 1.35 101 PRO A CA 30
ATOM 29000 C C . PRO A 1 26 ? 8.799 -5.979 2.462 1.00 72.24 101 PRO A C 30
ATOM 29001 O O . PRO A 1 26 ? 7.570 -5.951 2.391 1.00 11.35 101 PRO A O 30
ATOM 29012 N N . LYS A 1 27 ? 9.454 -6.701 3.364 1.00 63.41 102 LYS A N 30
ATOM 29013 C CA . LYS A 1 27 ? 8.753 -7.519 4.346 1.00 32.13 102 LYS A CA 30
ATOM 29014 C C . LYS A 1 27 ? 8.140 -6.650 5.440 1.00 53.14 102 LYS A C 30
ATOM 29015 O O . LYS A 1 27 ? 8.619 -6.631 6.574 1.00 41.03 102 LYS A O 30
ATOM 29034 N N . CYS A 1 28 ? 7.077 -5.932 5.092 1.00 33.41 103 CYS A N 30
ATOM 29035 C CA . CYS A 1 28 ? 6.397 -5.062 6.044 1.00 51.24 103 CYS A CA 30
ATOM 29036 C C . CYS A 1 28 ? 5.536 -5.875 7.006 1.00 10.10 103 CYS A C 30
ATOM 29037 O O . CYS A 1 28 ? 4.724 -6.698 6.585 1.00 40.52 103 CYS A O 30
ATOM 29044 N N . ASN A 1 29 ? 5.720 -5.638 8.301 1.00 42.33 104 ASN A N 30
ATOM 29045 C CA . ASN A 1 29 ? 4.961 -6.348 9.324 1.00 50.15 104 ASN A CA 30
ATOM 29046 C C . ASN A 1 29 ? 3.571 -5.741 9.488 1.00 32.44 104 ASN A C 30
ATOM 29047 O O . ASN A 1 29 ? 3.417 -4.521 9.549 1.00 40.35 104 ASN A O 30
ATOM 29058 N N . LEU A 1 30 ? 2.561 -6.602 9.561 1.00 1.54 105 LEU A N 30
ATOM 29059 C CA . LEU A 1 30 ? 1.183 -6.151 9.720 1.00 34.52 105 LEU A CA 30
ATOM 29060 C C . LEU A 1 30 ? 1.021 -5.331 10.996 1.00 20.41 105 LEU A C 30
ATOM 29061 O O . LEU A 1 30 ? 0.062 -4.574 11.142 1.00 42.25 105 LEU A O 30
ATOM 29077 N N . ALA A 1 31 ? 1.967 -5.487 11.917 1.00 53.31 106 ALA A N 30
ATOM 29078 C CA . ALA A 1 31 ? 1.932 -4.758 13.179 1.00 55.45 106 ALA A CA 30
ATOM 29079 C C . ALA A 1 31 ? 1.768 -3.260 12.943 1.00 52.13 106 ALA A C 30
ATOM 29080 O O . ALA A 1 31 ? 0.945 -2.607 13.585 1.00 61.13 106 ALA A O 30
ATOM 29087 N N . SER A 1 32 ? 2.557 -2.721 12.018 1.00 32.44 107 SER A N 30
ATOM 29088 C CA . SER A 1 32 ? 2.502 -1.299 11.701 1.00 21.13 107 SER A CA 30
ATOM 29089 C C . SER A 1 32 ? 2.077 -1.082 10.252 1.00 14.44 107 SER A C 30
ATOM 29090 O O . SER A 1 32 ? 1.492 -0.054 9.913 1.00 43.32 107 SER A O 30
ATOM 29098 N N . GLY A 1 33 ? 2.375 -2.059 9.401 1.00 11.23 108 GLY A N 30
ATOM 29099 C CA . GLY A 1 33 ? 2.017 -1.956 7.999 1.00 73.02 108 GLY A CA 30
ATOM 29100 C C . GLY A 1 33 ? 3.101 -1.296 7.170 1.00 22.43 108 GLY A C 30
ATOM 29101 O O . GLY A 1 33 ? 2.889 -0.973 6.001 1.00 12.25 108 GLY A O 30
ATOM 29105 N N . TYR A 1 34 ? 4.266 -1.095 7.776 1.00 10.12 109 TYR A N 30
ATOM 29106 C CA . TYR A 1 34 ? 5.387 -0.465 7.088 1.00 73.41 109 TYR A CA 30
ATOM 29107 C C . TYR A 1 34 ? 6.476 -1.486 6.774 1.00 22.32 109 TYR A C 30
ATOM 29108 O O . TYR A 1 34 ? 6.620 -2.492 7.470 1.00 1.54 109 TYR A O 30
ATOM 29126 N N . TYR A 1 35 ? 7.241 -1.220 5.722 1.00 64.15 110 TYR A N 30
ATOM 29127 C CA . TYR A 1 35 ? 8.317 -2.115 5.313 1.00 64.21 110 TYR A CA 30
ATOM 29128 C C . TYR A 1 35 ? 9.630 -1.733 5.990 1.00 63.34 110 TYR A C 30
ATOM 29129 O O . TYR A 1 35 ? 10.710 -2.096 5.523 1.00 75.01 110 TYR A O 30
ATOM 29147 N N . GLU A 1 36 ? 9.528 -0.999 7.093 1.00 2.10 111 GLU A N 30
ATOM 29148 C CA . GLU A 1 36 ? 10.707 -0.567 7.834 1.00 22.34 111 GLU A CA 30
ATOM 29149 C C . GLU A 1 36 ? 10.866 -1.373 9.121 1.00 41.22 111 GLU A C 30
ATOM 29150 O O . GLU A 1 36 ? 11.761 -1.109 9.923 1.00 22.10 111 GLU A O 30
ATOM 29162 N N . GLN A 1 37 ? 9.990 -2.355 9.309 1.00 3.31 112 GLN A N 30
ATOM 29163 C CA . GLN A 1 37 ? 10.032 -3.198 10.498 1.00 5.41 112 GLN A CA 30
ATOM 29164 C C . GLN A 1 37 ? 10.909 -4.424 10.265 1.00 12.12 112 GLN A C 30
ATOM 29165 O O . GLN A 1 37 ? 11.800 -4.722 11.060 1.00 35.13 112 GLN A O 30
ATOM 29179 N N . MET A 1 38 ? 10.649 -5.131 9.170 1.00 23.24 113 MET A N 30
ATOM 29180 C CA . MET A 1 38 ? 11.416 -6.325 8.833 1.00 74.21 113 MET A CA 30
ATOM 29181 C C . MET A 1 38 ? 11.762 -6.347 7.348 1.00 70.14 113 MET A C 30
ATOM 29182 O O . MET A 1 38 ? 11.063 -5.749 6.530 1.00 3.10 113 MET A O 30
ATOM 29196 N N . GLN A 1 39 ? 12.844 -7.040 7.007 1.00 41.41 114 GLN A N 30
ATOM 29197 C CA . GLN A 1 39 ? 13.282 -7.137 5.620 1.00 64.43 114 GLN A CA 30
ATOM 29198 C C . GLN A 1 39 ? 13.984 -8.467 5.363 1.00 72.10 114 GLN A C 30
ATOM 29199 O O . GLN A 1 39 ? 15.199 -8.582 5.525 1.00 1.42 114 GLN A O 30
ATOM 29213 N N . CYS A 1 40 ? 13.211 -9.471 4.962 1.00 55.53 115 CYS A N 30
ATOM 29214 C CA . CYS A 1 40 ? 13.757 -10.793 4.683 1.00 35.20 115 CYS A CA 30
ATOM 29215 C C . CYS A 1 40 ? 13.693 -11.105 3.191 1.00 55.34 115 CYS A C 30
ATOM 29216 O O . CYS A 1 40 ? 12.726 -10.756 2.514 1.00 34.54 115 CYS A O 30
ATOM 29223 N N . ASN A 1 41 ? 14.730 -11.763 2.684 1.00 30.42 116 ASN A N 30
ATOM 29224 C CA . ASN A 1 41 ? 14.792 -12.122 1.272 1.00 42.01 116 ASN A CA 30
ATOM 29225 C C . ASN A 1 41 ? 15.492 -13.464 1.082 1.00 70.32 116 ASN A C 30
ATOM 29226 O O . ASN A 1 41 ? 16.106 -13.994 2.008 1.00 31.45 116 ASN A O 30
ATOM 29237 N N . THR A 1 42 ? 15.396 -14.010 -0.127 1.00 11.22 117 THR A N 30
ATOM 29238 C CA . THR A 1 42 ? 16.019 -15.290 -0.439 1.00 55.13 117 THR A CA 30
ATOM 29239 C C . THR A 1 42 ? 17.537 -15.204 -0.330 1.00 35.22 117 THR A C 30
ATOM 29240 O O . THR A 1 42 ? 18.192 -16.157 0.092 1.00 54.03 117 THR A O 30
ATOM 29251 N N . GLN A 1 43 ? 18.089 -14.057 -0.711 1.00 71.11 118 GLN A N 30
ATOM 29252 C CA . GLN A 1 43 ? 19.531 -13.848 -0.655 1.00 71.30 118 GLN A CA 30
ATOM 29253 C C . GLN A 1 43 ? 20.005 -13.705 0.788 1.00 74.44 118 GLN A C 30
ATOM 29254 O O . GLN A 1 43 ? 21.007 -14.299 1.183 1.00 64.55 118 GLN A O 30
ATOM 29268 N N . GLN A 1 44 ? 19.277 -12.914 1.568 1.00 12.45 119 GLN A N 30
ATOM 29269 C CA . GLN A 1 44 ? 19.624 -12.692 2.967 1.00 22.32 119 GLN A CA 30
ATOM 29270 C C . GLN A 1 44 ? 18.422 -12.177 3.752 1.00 42.23 119 GLN A C 30
ATOM 29271 O O . GLN A 1 44 ? 17.437 -11.722 3.170 1.00 74.21 119 GLN A O 30
ATOM 29285 N N . HIS A 1 45 ? 18.510 -12.251 5.076 1.00 0.00 120 HIS A N 30
ATOM 29286 C CA . HIS A 1 45 ? 17.429 -11.791 5.941 1.00 61.42 120 HIS A CA 30
ATOM 29287 C C . HIS A 1 45 ? 17.949 -10.807 6.984 1.00 22.44 120 HIS A C 30
ATOM 29288 O O . HIS A 1 45 ? 19.036 -10.988 7.534 1.00 40.44 120 HIS A O 30
ATOM 29302 N N . TRP A 1 46 ? 17.167 -9.768 7.252 1.00 60.04 121 TRP A N 30
ATOM 29303 C CA . TRP A 1 46 ? 17.550 -8.755 8.229 1.00 73.11 121 TRP A CA 30
ATOM 29304 C C . TRP A 1 46 ? 16.332 -7.971 8.705 1.00 30.04 121 TRP A C 30
ATOM 29305 O O . TRP A 1 46 ? 15.293 -7.956 8.044 1.00 2.13 121 TRP A O 30
ATOM 29326 N N . CYS A 1 47 ? 16.466 -7.320 9.856 1.00 32.22 122 CYS A N 30
ATOM 29327 C CA . CYS A 1 47 ? 15.376 -6.534 10.422 1.00 44.33 122 CYS A CA 30
ATOM 29328 C C . CYS A 1 47 ? 15.703 -5.044 10.382 1.00 44.34 122 CYS A C 30
ATOM 29329 O O . CYS A 1 47 ? 16.867 -4.655 10.284 1.00 4.32 122 CYS A O 30
ATOM 29336 N N . VAL A 1 48 ? 14.668 -4.214 10.458 1.00 53.13 123 VAL A N 30
ATOM 29337 C CA . VAL A 1 48 ? 14.844 -2.767 10.432 1.00 51.23 123 VAL A CA 30
ATOM 29338 C C . VAL A 1 48 ? 13.894 -2.080 11.407 1.00 42.14 123 VAL A C 30
ATOM 29339 O O . VAL A 1 48 ? 13.091 -2.734 12.071 1.00 35.13 123 VAL A O 30
ATOM 29352 N N . ASP A 1 49 ? 13.992 -0.758 11.486 1.00 11.53 124 ASP A N 30
ATOM 29353 C CA . ASP A 1 49 ? 13.140 0.020 12.379 1.00 21.31 124 ASP A CA 30
ATOM 29354 C C . ASP A 1 49 ? 12.342 1.060 11.600 1.00 72.04 124 ASP A C 30
ATOM 29355 O O . ASP A 1 49 ? 12.795 1.597 10.589 1.00 65.33 124 ASP A O 30
ATOM 29364 N N . PRO A 1 50 ? 11.123 1.352 12.078 1.00 23.13 125 PRO A N 30
ATOM 29365 C CA . PRO A 1 50 ? 10.236 2.329 11.441 1.00 12.43 125 PRO A CA 30
ATOM 29366 C C . PRO A 1 50 ? 10.745 3.759 11.592 1.00 72.13 125 PRO A C 30
ATOM 29367 O O . PRO A 1 50 ? 10.370 4.644 10.824 1.00 51.31 125 PRO A O 30
ATOM 29378 N N . GLU A 1 51 ? 11.601 3.976 12.585 1.00 10.03 126 GLU A N 30
ATOM 29379 C CA . GLU A 1 51 ? 12.160 5.299 12.835 1.00 5.22 126 GLU A CA 30
ATOM 29380 C C . GLU A 1 51 ? 12.747 5.892 11.557 1.00 14.32 126 GLU A C 30
ATOM 29381 O O . GLU A 1 51 ? 12.390 6.999 11.153 1.00 1.15 126 GLU A O 30
ATOM 29393 N N . SER A 1 52 ? 13.648 5.148 10.926 1.00 65.43 127 SER A N 30
ATOM 29394 C CA . SER A 1 52 ? 14.288 5.601 9.696 1.00 61.40 127 SER A CA 30
ATOM 29395 C C . SER A 1 52 ? 14.254 4.508 8.632 1.00 41.14 127 SER A C 30
ATOM 29396 O O . SER A 1 52 ? 14.108 4.788 7.443 1.00 40.43 127 SER A O 30
ATOM 29404 N N . GLY A 1 53 ? 14.390 3.260 9.069 1.00 23.20 128 GLY A N 30
ATOM 29405 C CA . GLY A 1 53 ? 14.373 2.143 8.142 1.00 11.14 128 GLY A CA 30
ATOM 29406 C C . GLY A 1 53 ? 15.746 1.533 7.944 1.00 22.32 128 GLY A C 30
ATOM 29407 O O . GLY A 1 53 ? 16.062 1.031 6.864 1.00 11.45 128 GLY A O 30
ATOM 29411 N N . THR A 1 54 ? 16.568 1.575 8.989 1.00 54.43 129 THR A N 30
ATOM 29412 C CA . THR A 1 54 ? 17.916 1.025 8.924 1.00 54.21 129 THR A CA 30
ATOM 29413 C C . THR A 1 54 ? 17.998 -0.313 9.649 1.00 64.44 129 THR A C 30
ATOM 29414 O O . THR A 1 54 ? 17.128 -0.650 10.451 1.00 25.22 129 THR A O 30
ATOM 29425 N N . ALA A 1 55 ? 19.051 -1.073 9.361 1.00 55.31 130 ALA A N 30
ATOM 29426 C CA . ALA A 1 55 ? 19.248 -2.374 9.988 1.00 40.32 130 ALA A CA 30
ATOM 29427 C C . ALA A 1 55 ? 19.511 -2.228 11.483 1.00 61.42 130 ALA A C 30
ATOM 29428 O O . ALA A 1 55 ? 19.915 -1.163 11.952 1.00 33.40 130 ALA A O 30
ATOM 29435 N N . LEU A 1 56 ? 19.280 -3.304 12.227 1.00 73.44 131 LEU A N 30
ATOM 29436 C CA . LEU A 1 56 ? 19.491 -3.297 13.670 1.00 2.30 131 LEU A CA 30
ATOM 29437 C C . LEU A 1 56 ? 20.448 -4.409 14.086 1.00 30.32 131 LEU A C 30
ATOM 29438 O O . LEU A 1 56 ? 21.450 -4.162 14.756 1.00 71.30 131 LEU A O 30
ATOM 29454 N N . GLY A 1 57 ? 20.132 -5.636 13.682 1.00 24.32 132 GLY A N 30
ATOM 29455 C CA . GLY A 1 57 ? 20.975 -6.768 14.021 1.00 70.33 132 GLY A CA 30
ATOM 29456 C C . GLY A 1 57 ? 21.831 -7.223 12.855 1.00 3.43 132 GLY A C 30
ATOM 29457 O O . GLY A 1 57 ? 22.244 -6.411 12.027 1.00 32.33 132 GLY A O 30
ATOM 29461 N N . GLU A 1 58 ? 22.100 -8.523 12.792 1.00 23.01 133 GLU A N 30
ATOM 29462 C CA . GLU A 1 58 ? 22.916 -9.082 11.720 1.00 34.44 133 GLU A CA 30
ATOM 29463 C C . GLU A 1 58 ? 22.049 -9.831 10.712 1.00 62.13 133 GLU A C 30
ATOM 29464 O O . GLU A 1 58 ? 20.821 -9.760 10.759 1.00 41.12 133 GLU A O 30
ATOM 29476 N N . ARG A 1 59 ? 22.698 -10.548 9.800 1.00 42.10 134 ARG A N 30
ATOM 29477 C CA . ARG A 1 59 ? 21.988 -11.308 8.779 1.00 62.24 134 ARG A CA 30
ATOM 29478 C C . ARG A 1 59 ? 22.383 -12.781 8.825 1.00 61.43 134 ARG A C 30
ATOM 29479 O O . ARG A 1 59 ? 22.488 -13.439 7.789 1.00 2.31 134 ARG A O 30
ATOM 29500 N N . ARG A 1 60 ? 22.601 -13.293 10.032 1.00 41.21 135 ARG A N 30
ATOM 29501 C CA . ARG A 1 60 ? 22.986 -14.687 10.213 1.00 62.23 135 ARG A CA 30
ATOM 29502 C C . ARG A 1 60 ? 21.923 -15.447 11.000 1.00 74.22 135 ARG A C 30
ATOM 29503 O O . ARG A 1 60 ? 21.821 -15.309 12.219 1.00 61.12 135 ARG A O 30
ATOM 29524 N N . SER A 1 61 ? 21.132 -16.249 10.294 1.00 32.41 136 SER A N 30
ATOM 29525 C CA . SER A 1 61 ? 20.073 -17.028 10.926 1.00 60.02 136 SER A CA 30
ATOM 29526 C C . SER A 1 61 ? 19.656 -18.198 10.039 1.00 3.24 136 SER A C 30
ATOM 29527 O O . SER A 1 61 ? 20.312 -18.501 9.043 1.00 13.24 136 SER A O 30
ATOM 29535 N N . GLY A 1 62 ? 18.560 -18.852 10.410 1.00 31.34 137 GLY A N 30
ATOM 29536 C CA . GLY A 1 62 ? 18.074 -19.982 9.640 1.00 55.44 137 GLY A CA 30
ATOM 29537 C C . GLY A 1 62 ? 16.953 -19.598 8.694 1.00 74.31 137 GLY A C 30
ATOM 29538 O O . GLY A 1 62 ? 17.169 -18.869 7.727 1.00 13.33 137 GLY A O 30
ATOM 29542 N N . GLY A 1 63 ? 15.750 -20.093 8.972 1.00 22.30 138 GLY A N 30
ATOM 29543 C CA . GLY A 1 63 ? 14.609 -19.789 8.128 1.00 4.13 138 GLY A CA 30
ATOM 29544 C C . GLY A 1 63 ? 14.433 -18.300 7.907 1.00 15.25 138 GLY A C 30
ATOM 29545 O O . GLY A 1 63 ? 15.115 -17.487 8.532 1.00 53.42 138 GLY A O 30
ATOM 29549 N N . CYS A 1 64 ? 13.516 -17.940 7.016 1.00 75.35 139 CYS A N 30
ATOM 29550 C CA . CYS A 1 64 ? 13.252 -16.539 6.711 1.00 32.14 139 CYS A CA 30
ATOM 29551 C C . CYS A 1 64 ? 12.526 -15.859 7.868 1.00 10.45 139 CYS A C 30
ATOM 29552 O O . CYS A 1 64 ? 13.118 -15.079 8.616 1.00 50.25 139 CYS A O 30
ATOM 29559 N N . THR A 1 65 ? 11.239 -16.159 8.011 1.00 31.43 140 THR A N 30
ATOM 29560 C CA . THR A 1 65 ? 10.431 -15.577 9.076 1.00 64.23 140 THR A CA 30
ATOM 29561 C C . THR A 1 65 ? 10.691 -16.274 10.407 1.00 40.25 140 THR A C 30
ATOM 29562 O O . THR A 1 65 ? 10.688 -15.639 11.460 1.00 3.53 140 THR A O 30
ATOM 29573 N N . GLU A 1 66 ? 10.916 -17.583 10.350 1.00 14.12 141 GLU A N 30
ATOM 29574 C CA . GLU A 1 66 ? 11.177 -18.365 11.553 1.00 51.12 141 GLU A CA 30
ATOM 29575 C C . GLU A 1 66 ? 12.318 -17.754 12.362 1.00 71.44 141 GLU A C 30
ATOM 29576 O O . GLU A 1 66 ? 12.171 -17.480 13.552 1.00 24.12 141 GLU A O 30
ATOM 29588 N N . ALA A 1 67 ? 13.454 -17.545 11.705 1.00 25.03 142 ALA A N 30
ATOM 29589 C CA . ALA A 1 67 ? 14.620 -16.966 12.362 1.00 61.13 142 ALA A CA 30
ATOM 29590 C C . ALA A 1 67 ? 14.440 -15.467 12.578 1.00 21.44 142 ALA A C 30
ATOM 29591 O O . ALA A 1 67 ? 14.890 -14.918 13.584 1.00 54.35 142 ALA A O 30
ATOM 29598 N N . ALA A 1 68 ? 13.781 -14.812 11.629 1.00 53.11 143 ALA A N 30
ATOM 29599 C CA . ALA A 1 68 ? 13.541 -13.377 11.717 1.00 14.11 143 ALA A CA 30
ATOM 29600 C C . ALA A 1 68 ? 12.766 -13.027 12.983 1.00 10.31 143 ALA A C 30
ATOM 29601 O O . ALA A 1 68 ? 13.085 -12.055 13.669 1.00 62.34 143 ALA A O 30
ATOM 29608 N N . ARG A 1 69 ? 11.747 -13.824 13.287 1.00 13.40 144 ARG A N 30
ATOM 29609 C CA . ARG A 1 69 ? 10.925 -13.596 14.470 1.00 64.11 144 ARG A CA 30
ATOM 29610 C C . ARG A 1 69 ? 11.579 -14.200 15.710 1.00 53.23 144 ARG A C 30
ATOM 29611 O O . ARG A 1 69 ? 11.547 -13.610 16.790 1.00 74.20 144 ARG A O 30
ATOM 29632 N N . ASP A 1 70 ? 12.170 -15.378 15.546 1.00 73.20 145 ASP A N 30
ATOM 29633 C CA . ASP A 1 70 ? 12.831 -16.062 16.651 1.00 1.13 145 ASP A CA 30
ATOM 29634 C C . ASP A 1 70 ? 13.972 -15.217 17.208 1.00 2.54 145 ASP A C 30
ATOM 29635 O O . ASP A 1 70 ? 14.164 -15.136 18.422 1.00 31.03 145 ASP A O 30
ATOM 29644 N N . HIS A 1 71 ? 14.728 -14.588 16.314 1.00 62.45 146 HIS A N 30
ATOM 29645 C CA . HIS A 1 71 ? 15.851 -13.749 16.716 1.00 63.11 146 HIS A CA 30
ATOM 29646 C C . HIS A 1 71 ? 16.457 -13.038 15.510 1.00 42.41 146 HIS A C 30
ATOM 29647 O O . HIS A 1 71 ? 17.675 -13.031 15.327 1.00 11.20 146 HIS A O 30
ATOM 29661 N N . CYS A 1 72 ? 15.600 -12.440 14.689 1.00 33.21 147 CYS A N 30
ATOM 29662 C CA . CYS A 1 72 ? 16.049 -11.727 13.500 1.00 43.12 147 CYS A CA 30
ATOM 29663 C C . CYS A 1 72 ? 16.913 -12.626 12.620 1.00 72.30 147 CYS A C 30
ATOM 29664 O O . CYS A 1 72 ? 17.519 -12.167 11.652 1.00 55.33 147 CYS A O 30
#